Protein 1KF6 (pdb70)

Sequence (2138 aa):
MQTFQADLAIVGAGGAGLRAAIAAAQANPNAKIALISKVYPMRSHTVAAEGGSAAVAQDHDSFEYHFHDTVAGGDWLCEQDVVDYFVHHCPTEMTQLELWGCPWSRRPDGSVNVRRFGGMKIERTWFAADKTGFHMLHTLFQTSLQFPQIQRFDEHFVLDILVDDGHVRGLVAMNMMEGTLVQIRANAVVMATGGAGRVYRYNTNGGIVTGDGMGMALSHGVPLRDMEFVQYHPTGLPGSGILMTEGCRGEGGILVNKNGYRYLQDYGMGPETPLGEPKNKYMELGPRDKVSQAFWHEWRKGNTISTPRGDVVYLDLRHLGEKKLHERLPFICELAKAYVGVDPVKEPIPVRPTAHYTMGGIETDQNCETRIKGLFAVGECSSVGLHGANRLGSNSLAELVVFGRLAGEQATERAATAGNGNEAAIEAQAAGVEQRLKDLVNQDGGENWAKIRDEMGLAMEEGCGIYRTPELMQKTIDKLAELQERFKRVRITDTSSVFNTDLLYTIELGHGLNVAECMAHSAMARKESRGAHQRLDEGCTERDDVNFLKHTLAFRDADGTTRLEYSDVKITTLPPAAEMKNLKIEVVRYNPEVDTAPHSAFYEVPYDATTSLLDALGYIKDNLAPDLSYRWSCRMAICGSCGMMVNNVPKLACKTFLRDYTDGMKVEALANFPIERDLVVDMTHFIESLEAIKPYIIGNSRTADQGTNIQTPAQMAKYHQFSGCINCGLCYAACPQFGLNPEFIGPAAITLAHRYNEDSRDHGKKERMAQLNSQNGVWSCTFVGYCSEVCPKHVDPAAAIQQGKVESSKDFLIATLKPRTTKRKPYVRPMTSTWWKKLPFYRFYMLREGTAVPAVWFSIELIFGLFALKNGPEAWAGFVDFLQNPVIVIINLITLAAALLHTKTWFELAPKAANIIVKDEKMGPEPIIKSLWAVTVVATIVILFVALYWMINPNPKRSDEPVFWGLFGAGGMWSAIIAPVMILLVGILLPLGLFPGDALSYERVLAFAQSFIGRVFLFLMIVLPLWCGLHRMHHAMHDLKIHVPAGKWVFYGLAAILTVVTLIGVVTIMQTFQADLAIVGAGGAGLRAAIAAAQANPNAKIALISKVYPMRSHTVAAEGGSAAVAQDHDSFEYHFHDTVAGGDWLCEQDVVDYFVHHCPTEMTQLELWGCPWSRRPDGSVNVRRFGGMKIERTWFAADKTGFHMLHTLFQTSLQFPQIQRFDEHFVLDILVDDGHVRGLVAMNMMEGTLVQIRANAVVMATGGAGRVYRYNTNGGIVTGDGMGMALSHGVPLRDMEFVQYHPTGLPGSGILMTEGCRGEGGILVNKNGYRYLQDYGMGPETPLGEPKNKYMELGPRDKVSQAFWHEWRKGNTISTPRGDVVYLDLRHLGEKKLHERLPFICELAKAYVGVDPVKEPIPVRPTAHYTMGGIETDQNCETRIKGLFAVGECSSVGLHGANRLGSNSLAELVVFGRLAGEQATERAATAGNGNEAAIEAQAAGVEQRLKDLVNQDGGENWAKIRDEMGLAMEEGCGIYRTPELMQKTIDKLAELQERFKRVRITDTSSVFNTDLLYTIELGHGLNVAECMAHSAMARKESRGAHQRLDEGCTERDDVNFLKHTLAFRDADGTTRLEYSDVKITTLPPAAEMKNLKIEVVRYNPEVDTAPHSAFYEVPYDATTSLLDALGYIKDNLAPDLSYRWSCRMAICGSCGMMVNNVPKLACKTFLRDYTDGMKVEALANFPIERDLVVDMTHFIESLEAIKPYIIGNSRTADQGTNIQTPAQMAKYHQFSGCINCGLCYAACPQFGLNPEFIGPAAITLAHRYNEDSRDHGKKERMAQLNSQNGVWSCTFVGYCSEVCPKHVDPAAAIQQGKVESSKDFLIATLKPRTTKRKPYVRPMTSTWWKKLPFYRFYMLREGTAVPAVWFSIELIFGLFALKNGPEAWAGFVDFLQNPVIVIINLITLAAALLHTKTWFELAPKAANIIVKDEKMGPEPIIKSLWAVTVVATIVILFVALYWMINPNPKRSDEPVFWGLFGAGGMWSAIIAPVMILLVGILLPLGLFPGDALSYERVLAFAQSFIGRVFLFLMIVLPLWCGLHRMHHAMHDLKIHVPAGKWVFYGLAAILTVVTLIGVVTI

Radius of gyration: 45.22 Å; Cα contacts (8 Å, |Δi|>4): 4590; chains: 8; bounding box: 90×139×108 Å

CATH classification: 3.50.50.60 (+3 more: 3.90.700.10, 1.20.58.100, 4.10.80.40)

B-factor: mean 55.62, std 19.73, range [17.72, 115.69]

Secondary structure (DSSP, 8-state):
-EEEE-SEEEE--SHHHHHHHHHHHHH-TT--EEEEESS-GGGSGGGG--S-EE---STT--HHHHHHHHHHHTTT-S-HHHHHHHHHHHHHHHHHHHHTT----B-TTSSBP-B--TT-SS--EE-STT-HHHHHHHHHHHHHTT-TTEEEEETEEEEEEEEETTEEEEEEEEETTTTEEEEEE-S-EEE-----GGGSSSBSS-TT-S-HHHHHHHTTT--EESTT-EEEEEEE-TTT--B--THHHHTT-EEE-TT---GGGGTTT-S---SS---TTSGGGS-HHHHHHHHHHHHHHT-SBP-TT--BEEEE-GGG-HHHHHHH-HHHHHHHHHHH---TTTSPEEEEEEEEEE--EEE--TTSB-SSBTEEE-GGGEE-SSSTTSPPTTHHHHHHHHHHHHHHHHHHHHHHS-----HHHHHHHHHHHHHHHHHHHH----B-HHHHHHHHHHHHHHHSSSSB-HHHHHHHHHHHHHHHHHHTTB-------SS-HHHHHHHHHHHHHHHHHHHHHHHHH--S-BTTB-B-STT-SS--TTT--EEEEEEE-TTS-EEEEEEEPP-SS----/---EEEEEEEEE--TTT-SS-EEEEEEEEE-TT-BHHHHHHHIIIII-TT-------SSSSS---EEEETTEEEEGGG-BGGG-TT-EEEE--TTS-EEETTEE--HHHHHHHHHT--S--S----GGG-PPP--HHHHHTTGGGG------HHHHH-HHHHH-TTS--HHHHHHHHHHHT-TT---THHHHHHHHSTTTGGG-----HHHHH-TT---HHHHHHHHHHHHHHHHHHHHT---/------B-----TTGGGSSHHHHHHHHHHHTHHHHHHHHHHHHHHHHHHHTHHHHHHHHHHHHTSSHHHHHHHHHHHHHHHHHHHHHHHGGGG---BSSSSB--SHHHHHHHHHHHHHHHHHHHHHHH--/---SSPPPPSHHHHHHHHHHHHHHHHHTHHHHIIIIIIIGGGT-SSTTTTSHHHHHHHHTSHHHHHHHHHHHHHHHHHHHHHHHHHHHHTT---TTHHHHHHHHHHHHHHHHHHHHS--/---EE-S-EEE--SHHHHHHHHHHHHH-TT--B--EESS-GGGSGGGG--S-EE---SSSS-HHHHHHHHHHHHTT-S-HHHHHHHHHSHHHHHHHHHHTT----B-TTSSBPEE--TT-SS--EE-BTBTTTHHHHHHHHHHGGG-TTB--EESB---EEEE-SSBEEEEEEEETTTTEEEEEE-S-EEE-----GGGSSSBSS-TT-S-HHHHHHHHTTPPEESTT-EEEEEEE-TTT--B--THHHHTT-EEE-TTS--GGGGGTS-SPPPSS---TTSGGGS-HHHHHHHHHHHHHHT-SEEETTEEEEEEE-TTS-HHHHHHHSHHHHHHHHHHS---TTTSPEEEEEEEEEE--EE---TTSB-SSBTEEE-GGG---S-STTSPPTT-HHHHHHHHHHHHHHHHHHHHHT-----HHHHHHHHHHHHHHHHHHHH---SB-HHHHHHHHHHHHHHHSSSSB-HHHHHHHHHHHHHHHHHHTTB-------SS-HHHHHHHHHHHHHHHHHHHHHHHHH--S-BTTB-B-STTTSS--TTT--EEEEEEE-TTS-EEEEEEE---SS----/---EEEEEEEEE--TTT-SS-EEEEEEEEE-TT-BHHHHHHHIIIII-TT-------SSSSS---EEEETTEEEEGGG-BGGG-TT-EEEEE-SSS-EEETTEE--HHHHHHHHHT--S--S----GGG------HHHHTTTTGGGG-----HHHHH-HHHHH-TT---HHHHHHHHHHHTSTT---SHHHHHHHTBTTSGGG-----HHHHH-TT---HHHHHHHHHHHHHHHHHHHHSS--/------B-----TTSTTSSHHHHHHHHHHHTHHHHHHHHHHHHHHHHHHHTHHHHHHHHHHHHTSHHHHHHHHHHHHHHHHHHHHHHHHGGGG---EETTEE--SHHHHHHHHHHHHHHHHHHHHHHHT-/---SS--B--HHHHHHHHHHHHHHHHHTHHHHHHIIIIIGGGT-SSTTTT-HHHHHHHHTSHHHHHHHHHHHHHHHHHHHHHHHHHHHHTT---TTHHHHHHHHHHHHHHHHHHHHHH-

Foldseek 3Di:
DAEAEFAEEEEAQALLSLLLLVLLCVLPVVTAYEYEYQAAQLVAFLQPFFFFAFADDDPVDDLVLQLVLQCVLQQNLFQSVLSSLLRVCLVVLVVVLVVLPQQWPPDVVRHFDFDDFLLRPDTGGIGDQRRRSSRSSCSSVVSSVPRPSYDYLHSWAWQAWFADPLFTFWTWTASQQQLDIYTYTHRAYEYAQAACQLLAQAAQTDPRRLLNSQLRCLVVFFWKWPQQQFDKAFWAAFPNNHDQDLVLPSLQWAWAWQVRDLQLQVQPQDDDDDSVDDDACHRSNNNRLSSQVSQVVCVVVVGFDQDPRGTFIWTARQVNDDVRCCRRPVPSQVCQCPPVNDGSNPDTGTTGIGGYAGQIAGEAESLQHTSRQNYGYFARRHPNRRRNSHRRPNHRSSRSNSNSSSNSNVSSVSSVPPDDDDPVSRVVSVVVSVVVLVLLQPQAQPDALVVLSNQSNVLCPQASASEHELVSLVVNLVSLVVSLVVLSNDHQPDPDRRNSVSSVVSSSSNSNSLSVNLNSVQLSPQQAATHSRAYDDDSHRHHDCPPPSWMWIWHADPVRDIDIDTGHHNDDPQDRD/DDFDKAWAWFFWDDVVPDPDTDIDIDIGGFDQQDFQVNRQVVCCVPPNVVADAFDDDLPPQQQRAWWAWVRATAGRSVHGPVVARVYIYIAAQALFDDDTGNDGDCVLLVVLLVQQPLDAPDQPDDPVVPDDDADPVLCVQQVLLVSDNSNCSLCSQDVLCSVPVLQSDLNSLSSSLSQVSHPRHDCNVSRLVQCLDCSHLVSDPLPQVSCVHRPSNSSSSVSSVVSVVVNVVVVVVVVPPPD/DDPDDDDDDDDDPCNLVPDVVSVVVVLLVVLVVLVVVVVVLVVQCVVLVVVDPVSNVVSVVVPPVVVVVVSVVVNVVSVVSNLVVVLQPPQVVDFDDDPNDGDDDVVSSVVSVVVVVVVVVVVCCVVPVD/DDDPDDDDDPVVVLVVLLVVLVVCCVPPVVVVCCVPVPCLVVVVDPDCCPPPVNLVVQLLDPVNLVVVLSNQQSPLSNVLVVVLVVCVVVVNDDVVSVCVSVVVSVVVSVVSNDPSVHD/DEEAEFAEEEEALALLSLLQQVLQCVQPVPGQYEREYQAAQLPAFLQQFFFFAFADDDPVDDLVLVLVLLCVLLLLLFLSVLSSLLNVQLNVLVVVLVVLPQQWDPDVVRHHDFDDFLLRPDTGGTGRFRRHSSSRSVSSVVSSPPRPSYDYLHSKAWLAWFADPLFTFFTWIASLFQLHIYTYGYRAYEAAQAAQLLLALAEATDPSRNLLVQLRCQLVWFWKWPQQQFDKFFWAAFPNNHDDDLVLVQQLWAKAFPVRDRQLCVQPQDDDDDSHDDDACHRSRNNRLSSQVSQVVCVVVVRFDDDPRGTWIWRAQLPGDCVVCVRRPPVVQCCQCPPVVDGNNRDTGTTHMGRYAGQIAGEAESQQATRRQNYGYFASRYHNRRNNSHRRPSHRSSRSNSNSSSNNNVSSVSGVPVDDDDPVRSVVRVVVSVVVLVCLQVQAAPDQLVVLSNLSNVLCCQASHQEHELVSLVVSLVSLVVSQVNLSRHHQPDPDRGSRVSSVVSSSSNSNSLSSNVNSVQLSPQQAAGNSRAYDDPPHRHHDCPPPSWMWIWHQPPVRDIDIDTGHNHDDPDDSD/DDFDWAWAKFWWDDPVPDPDIDIDIDIATFDPQAFQVNRLVVCCPPPNVVADADDDDLPPQQQGQWWAKPNATARRSPHGPVPQNVYIYTAELALFPDNTGRDGDCVLLVCLQVQQPQDADDQPDDPVPDDDDADVVQLVQQVLLVRDSSNCSLCSQDPLCSVPVLQSDLNSLSSLLSQVSRPRHDCNVSRLVVQLDCSHLVSDPLPQCSCVHDPSNSSSSVSSVVSVVVSVVVVVCVVVPVD/DDPDDDDDDDDDPCNLVPDPVSVVVVLLVVLVVLVVVVVVLVVQQVVLVVVDDVSNVVSVVVCPDVVNVVSVVVNVVSVVSNLLVCLQVVVVVDFDADPHRGDDSVVSSVVSVVVVVVVVVVVVCVVPPD/DDDPPDDDDPVCVLVVLLVQLCVCCVPPVPVVCCVVVPCVVVVVDPDCCPPPVNLVVQLLDPVVLVVQLCNPQSNLSNVLVVVLVVCVVVVHDDPPSVCVRVVVSVVVSVVSVCVSVPD

Solvent-accessible surface area: 79675 Å² total; per-residue (Å²): 76,120,54,63,125,13,64,1,0,0,8,11,2,11,2,5,0,0,3,0,0,0,4,0,1,94,52,46,88,142,5,68,0,0,3,0,12,34,20,21,0,1,13,12,49,18,2,10,33,4,12,4,0,0,0,21,50,36,154,108,17,38,69,91,108,0,8,77,33,3,0,39,27,0,31,29,0,0,25,0,40,4,0,63,68,0,0,84,66,0,28,55,3,0,11,33,1,0,14,26,0,0,5,0,26,21,86,123,98,0,30,15,45,10,45,86,16,24,36,3,143,21,46,1,0,8,22,1,26,2,41,0,0,1,9,0,0,11,6,0,2,10,1,5,32,65,27,123,24,20,94,40,16,35,12,21,3,8,19,14,1,0,25,39,142,46,18,0,21,0,0,0,0,16,34,14,26,35,23,69,28,10,1,0,26,5,46,0,0,0,2,10,36,21,0,0,7,64,2,5,105,55,2,9,4,0,7,29,7,18,2,10,0,0,1,6,1,1,79,43,45,2,0,0,16,6,0,2,0,10,2,17,18,9,0,0,0,2,34,37,0,3,22,0,4,41,7,0,6,40,27,5,3,18,3,17,4,114,107,49,82,18,3,0,51,85,46,76,7,21,109,85,18,87,85,55,120,54,129,27,126,81,2,8,24,9,74,62,39,102,3,4,18,0,26,66,55,3,106,147,128,37,27,14,32,94,33,142,71,27,49,0,4,61,0,14,0,112,65,18,32,90,177,68,0,106,128,96,1,52,13,0,11,83,5,0,110,19,27,15,56,24,43,0,47,143,75,27,0,11,0,30,9,1,0,34,16,4,8,0,0,0,22,7,64,102,53,0,19,12,134,12,110,0,0,1,0,0,2,31,0,6,9,3,5,1,13,8,0,16,22,19,12,10,0,16,13,0,4,15,0,2,2,0,77,16,0,0,53,36,0,23,105,40,19,87,112,23,49,158,33,91,107,76,29,7,80,62,60,0,54,23,6,56,97,124,24,106,78,27,56,112,38,109,39,70,47,53,23,0,87,0,74,46,42,5,5,82,8,0,46,86,1,2,7,31,39,3,37,45,137,60,0,76,105,2,17,81,54,0,53,82,0,30,84,35,31,138,103,2,122,7,74,11,104,20,16,1,8,12,4,4,13,6,32,1,22,18,8,14,24,2,0,25,0,0,14,0,2,0,56,1,0,34,26,0,103,1,5,0,6,11,0,43,6,80,35,172,74,10,71,131,77,39,44,136,88,28,41,58,1,1,5,0,28,54,53,120,99,34,57,20,131,46,96,80,34,128,15,106,55,66,101,31,86,37,121,162,156,93,112,80,13,122,1,34,0,15,22,2,35,8,67,118,25,118,34,31,89,49,22,104,26,94,2,36,12,46,64,49,17,7,0,18,77,0,0,20,78,0,4,19,62,80,14,46,52,0,0,9,28,52,3,7,36,6,6,1,3,2,12,6,11,2,13,0,64,109,50,4,60,3,0,4,75,2,14,0,96,97,33,81,152,36,6,74,0,32,0,5,21,49,6,42,4,0,3,2,7,0,5,37,13,63,32,3,16,39,0,4,62,25,0,75,0,24,20,34,62,46,107,84,67,20,131,111,28,22,12,105,0,40,39,39,74,17,15,64,0,78,66,0,12,10,18,3,4,14,1,3,14,1,6,0,16,4,6,4,17,30,33,87,85,1,0,0,2,5,1,0,0,9,0,7,8,2,31,36,2,51,5,14,110,0,78,164,80,0,9,50,17,5,6,7,84,46,0,0,10,14,21,27,20,11,15,14,10,30,111,18,22,17,37,122,3,28,3,5,0,0,4,20,7,4,8,41,33,1,25,104,33,33,109,112,30,36,96,131,40,224,184,83,101,74,87,65,67,105,65,118,42,72,45,45,15,42,106,139,44,93,63,27,110,94,4,28,105,18,22,36,10,4,82,25,33,18,70,6,1,53,2,12,15,117,4,14,52,14,7,70,94,18,74,151,34,21,58,44,13,28,95,67,0,91,81,89,90,16,15,100,62,0,88,100,2,34,60,15,13,81,38,9,0,95,3,28,0,76,37,31,8,45,34,42,18,73,41,68,186,76,123,61,55,20,41,98,63,41,38,151,62,26,87,53,76,7,79,88,20,34,108,77,32,44,89,83,18,24,158,189,184,21,76,130,54,13,109,88,6,68,8,13,45,32,45,35,68,28,24,55,0,0,62,48,8,0,30,22,7,12,2,19,3,52,10,26,0,15,25,13,5,85,47,101,45,77,72,107,1,20,23,34,120,73,34,33,65,78,10,74,41,166,127,0,58,66,41,28,44,51,2,0,8,31,5,1,34,6,2,6,12,9,34,38,40,25,36,92,2,55,92,80,121,34,55,18,8,67,149,72,26,14,23,81,0,47,108,28,26,39,48,0,58,31,1,13,73,45,114,104,103,66,64,134,2,53,1,0,0,4,10,2,13,1,5,0,0,6,0,0,0,5,0,2,100,52,46,89,138,8,66,0,0,2,0,11,38,22,26,0,0,12,10,48,16,1,9,30,7,15,5,0,0,0,19,44,48,140,117,11,37,80,90,117,0,8,81,28,2,0,39,31,0,28,40,0,0,20,0,37,6,0,61,58,0,1,81,73,0,33,46,3,0,13,29,1,0,17,25,1,1,5,0,26,22,65,116,95,0,29,9,51,10,52,97,18,23,26,4,161,29,40,1,0,14,16,1,29,12,41,0,0,1,7,0,0,11,8,0,2,6,1,3,33,69,25,120,28,14,79,31,15,38,15,18,6,9,12,32,0,1,22,38,144,48,23,0,16,0,0,0,1,22,29,13,20,42,20,72,27,11,9,1,34,5,40,0,0,0,1,6,37,21,0,0,1,66,0,4,120,54,3,9,5,0,14,33,10,14,0,10,0,0,2,6,1,2,76,47,51,1,0,1,17,7,1,0,1,8,2,13,14,9,1,0,1,1,36,30,2,4,26,0,7,48,18,0,4,45,42,3,1,20,2,14,4,118,105,56,85,21,2,0,53,75,45,64,5,20,115,90,11,83,94,53,126,45,124,30,110,76,2,4,34,13,62,58,48,93,3,3,30,0,15,79,33,1,116,141,119,38,29,16,39,93,28,148,57,30,50,0,3,48,0,10,1,127,71,32,41,89,179,122,3,107,117,79,1,48,15,0,12,64,5,0,118,14,18,11,57,20,41,1,61,146,82,20,0,7,0,54,10,2,0,30,10,2,11,2,0,0,31,8,60,82,43,0,19,14,118,18,99,0,1,0,0,0,3,31,0,3,13,3,7,2,14,6,0,12,27,15,7,8,0,14,16,0,4,14,0,2,1,0,90,9,0,0,57,35,0,23,91,48,14,82,119,16,50,146,35,85,93,77,18,10,84,61,56,3,63,35,17,71,98,103,10,112,74,7,50,92,42,98,20,68,51,47,24,0,97,0,84,52,46,6,3,76,8,0,44,89,0,1,4,26,29,5,35,41,128,58,0,77,121,3,17,87,56,0,58,68,0,24,120,56,30,145,116,1,97,6,89,11,94,25,24,0,8,9,5,6,12,6,31,1,7,15,4,6,25,0,0,28,0,0,11,0,3,0,50,0,0,33,28,0,104,0,4,0,10,14,0,46,6,88,41,168,68,7,63,124,85,36,38,135,86,28,39,45,1,0,4,0,14,43,43,117,105,29,80,26,100,47,71,75,40,129,12,93,58,81,89,41,86,32,135,155,161,90,117,82,11,127,3,28,1,13,26,0,30,6,53,118,26,120,42,33,93,55,20,105,31,89,2,40,18,45,69,38,15,7,0,17,82,1,2,23,78,3,3,17,67,80,11,41,52,0,0,6,31,52,2,7,40,9,7,2,3,5,16,7,10,2,12,1,64,56,44,3,62,5,0,4,54,3,13,0,81,96,33,80,146,34,7,74,0,40,0,4,21,40,8,38,1,1,2,2,7,1,8,30,14,62,36,0,12,51,0,2,66,29,0,77,0,19,19,43,57,50,108,79,67,28,134,102,29,24,14,111,0,41,34,30,60,11,11,52,0,73,64,2,12,6,11,2,1,10,1,1,7,0,6,0,15,2,8,8,16,32,32,83,116,1,0,0,1,3,0,0,0,7,0,6,12,3,34,44,1,62,5,11,112,0,82,149,89,0,20,34,13,7,5,4,93,37,0,0,12,14,18,32,16,14,14,12,10,26,112,20,14,14,27,115,0,29,2,2,6,0,3,14,12,6,6,42,49,3,24,109,33,36,94,105,34,33,73,142,89,145,195,82,121,62,106,60,61,108,72,109,46,83,48,64,15,51,98,114,20,86,70,19,125,136,6,31,97,24,20,39,7,4,84,23,28,15,61,6,1,59,2,14,13,122,2,10,66,16,8,91,103,20,81,162,24,19,60,41,15,27,97,66,0,89,68,97,85,23,27,101,68,1,85,95,2,30,60,15,11,82,52,9,0,93,21,27,0,75,39,33,8,50,35,46,24,76,43,78,190,74,138,56,68,26,51,117,56,45,44,159,62,32,94,48,77,6,77,88,20,33,109,78,29,44,103,64,24,19,157,201,171,34,60,111,104,20,92,81,4,72,12,12,45,44,54,38,74,31,25,55,0,0,65,43,8,0,18,20,8,12,2,13,3,45,11,23,0,26,26,16,4,90,43,104,45,49,75,99,6,20,18,108,120,76,31,44,63,78,1,80,39,164,112,0,50,64,34,23,53,58,2,0,5,42,5,1,39,6,2,6,11,10,33,39,43,24,42,100,3,57,106,79,98,39,66,19,9,87,139,71,25,16,24,78,0,42,105,29,24,30,42,0,51,36,1,9,76,64,32

GO terms:
  GO:0008177 succinate dehydrogenase (quinone) activity (F, EXP)
  GO:0005515 protein binding (F, IPI)
  GO:0071949 FAD binding (F, IDA)
  GO:0005829 cytosol (C, IDA)
  GO:0045283 fumarate reductase complex (C, IDA)
  GO:0009055 electron transfer activity (F, IDA)
  GO:0009061 anaerobic respiration (P, EXP)
  GO:0044780 bacterial-type flagellum assembly (P, IMP)
  GO:0009061 anaerobic respiration (P, IMP)
  GO:0006974 DNA damage response (P, IEP)
  GO:0016020 membrane (C, IDA)
  GO:0016020 membrane (C, HDA)

Nearest PDB structures (foldseek):
  3cir-assembly1_D  TM=9.948E-01  e=7.910E-15  Escherichia coli
  2b76-assembly2_P  TM=9.884E-01  e=6.385E-14  Escherichia coli
  2wdr-assembly1_D  TM=6.406E-01  e=7.909E-02  Escherichia coli
  2ws3-assembly3_D  TM=6.128E-01  e=4.884E-02  Escherichia coli
  2wu5-assembly1_H  TM=5.519E-01  e=5.436E-02  Escherichia coli

InterPro domains:
  IPR003952 Fumarate reductase/succinate dehydrogenase, FAD-binding site [PS00504] (43-52)
  IPR003953 FAD-dependent oxidoreductase 2, FAD-binding domain [PF00890] (7-397)
  IPR005884 Fumarate reductase, flavoprotein subunit [TIGR01176] (3-582)
  IPR014006 Succinate dehydrogenase/fumarate reductase, flavoprotein subunit [TIGR01812] (7-581)
  IPR015939 Fumarate reductase/succinate dehydrogenase flavoprotein-like, C-terminal [PF02910] (453-581)
  IPR027477 Succinate dehydrogenase/fumarate reductase flavoprotein, catalytic domain superfamily [G3DSA:3.90.700.10] (237-366)
  IPR027477 Succinate dehydrogenase/fumarate reductase flavoprotein, catalytic domain superfamily [SSF56425] (227-358)
  IPR030664 FAD-dependent oxidoreductase SdhA/FrdA/AprA [PTHR11632] (5-575)
  IPR036188 FAD/NAD(P)-binding domain superfamily [G3DSA:3.50.50.60] (7-409)
  IPR036188 FAD/NAD(P)-binding domain superfamily [SSF51905] (2-415)
  IPR037099 Fumarate reductase/succinate dehydrogenase flavoprotein-like, C-terminal domain superfamily [SSF46977] (444-590)

Organism: Escherichia coli (strain K12) (NCBI:txid83333)

Structure (mmCIF, N/CA/C/O backbone):
data_1KF6
#
_entry.id   1KF6
#
_cell.length_a   96.505
_cell.length_b   137.836
_cell.length_c   273.451
_cell.angle_alpha   90.00
_cell.angle_beta   90.00
_cell.angle_gamma   90.00
#
_symmetry.space_group_name_H-M   'P 21 21 21'
#
loop_
_entity.id
_entity.type
_entity.pdbx_description
1 polymer 'FUMARATE REDUCTASE FLAVOPROTEIN'
2 polymer 'FUMARATE REDUCTASE IRON-SULFUR PROTEIN'
3 polymer 'FUMARATE REDUCTASE 15 KDA HYDROPHOBIC PROTEIN'
4 polymer 'FUMARATE REDUCTASE 13 KDA HYDROPHOBIC PROTEIN'
5 non-polymer 'POTASSIUM ION'
6 non-polymer 'OXALOACETATE ION'
7 non-polymer 'ACETATE ION'
8 non-polymer 'FLAVIN-ADENINE DINUCLEOTIDE'
9 non-polymer 'PENTAETHYLENE GLYCOL'
10 non-polymer 'FE2/S2 (INORGANIC) CLUSTER'
11 non-polymer 'FE3-S4 CLUSTER'
12 non-polymer 'IRON/SULFUR CLUSTER'
13 non-polymer '2-HEPTYL-4-HYDROXY QUINOLINE N-OXIDE'
14 non-polymer 'O-DODECANYL OCTAETHYLENE GLYCOL'
15 water water
#
loop_
_atom_site.group_PDB
_atom_site.id
_atom_site.type_symbol
_atom_site.label_atom_id
_atom_site.label_alt_id
_atom_site.label_comp_id
_atom_site.label_asym_id
_atom_site.label_entity_id
_atom_site.label_seq_id
_atom_site.pdbx_PDB_ins_code
_atom_site.Cartn_x
_atom_site.Cartn_y
_atom_site.Cartn_z
_atom_site.occupancy
_atom_site.B_iso_or_equiv
_atom_site.auth_seq_id
_atom_site.auth_comp_id
_atom_site.auth_asym_id
_atom_site.auth_atom_id
_atom_site.pdbx_PDB_model_num
ATOM 1 N N . MET A 1 1 ? -6.157 -0.445 -15.320 1.00 50.65 0 MET A N 1
ATOM 2 C CA . MET A 1 1 ? -4.884 0.261 -15.608 1.00 48.71 0 MET A CA 1
ATOM 3 C C . MET A 1 1 ? -3.688 -0.658 -15.673 1.00 46.89 0 MET A C 1
ATOM 4 O O . MET A 1 1 ? -3.446 -1.454 -14.795 1.00 44.34 0 MET A O 1
ATOM 9 N N . GLN A 1 2 ? -2.885 -0.472 -16.670 1.00 49.65 1 GLN A N 1
ATOM 10 C CA . GLN A 1 2 ? -1.640 -1.222 -16.772 1.00 51.12 1 GLN A CA 1
ATOM 11 C C . GLN A 1 2 ? -0.731 -0.683 -15.677 1.00 49.64 1 GLN A C 1
ATOM 12 O O . GLN A 1 2 ? -0.762 0.481 -15.373 1.00 50.62 1 GLN A O 1
ATOM 18 N N . THR A 1 3 ? 0.056 -1.516 -15.060 1.00 48.44 2 THR A N 1
ATOM 19 C CA . THR A 1 3 ? 0.927 -1.046 -13.991 1.00 46.46 2 THR A CA 1
ATOM 20 C C . THR A 1 3 ? 2.389 -1.143 -14.398 1.00 45.48 2 THR A C 1
ATOM 21 O O . THR A 1 3 ? 2.708 -1.901 -15.302 1.00 48.32 2 THR A O 1
ATOM 25 N N . PHE A 1 4 ? 3.254 -0.346 -13.771 1.00 42.92 3 PHE A N 1
ATOM 26 C CA . PHE A 1 4 ? 4.677 -0.380 -14.079 1.00 42.81 3 PHE A CA 1
ATOM 27 C C . PHE A 1 4 ? 5.420 -0.280 -12.760 1.00 43.20 3 PHE A C 1
ATOM 28 O O . PHE A 1 4 ? 5.021 0.453 -11.854 1.00 40.46 3 PHE A O 1
ATOM 36 N N . GLN A 1 5 ? 6.502 -1.035 -12.649 1.00 45.74 4 GLN A N 1
ATOM 37 C CA . GLN A 1 5 ? 7.286 -1.010 -11.429 1.00 47.50 4 GLN A CA 1
ATOM 38 C C . GLN A 1 5 ? 8.519 -0.164 -11.646 1.00 45.22 4 GLN A C 1
ATOM 39 O O . GLN A 1 5 ? 9.175 -0.275 -12.682 1.00 46.71 4 GLN A O 1
ATOM 45 N N . ALA A 1 6 ? 8.823 0.676 -10.662 1.00 38.72 5 ALA A N 1
ATOM 46 C CA . ALA A 1 6 ? 9.998 1.498 -10.732 1.00 36.77 5 ALA A CA 1
ATOM 47 C C . ALA A 1 6 ? 10.502 1.704 -9.339 1.00 39.52 5 ALA A C 1
ATOM 48 O O . ALA A 1 6 ? 9.709 1.660 -8.400 1.00 41.81 5 ALA A O 1
ATOM 50 N N . ASP A 1 7 ? 11.795 1.960 -9.177 1.00 43.67 6 ASP A N 1
ATOM 51 C CA . ASP A 1 7 ? 12.319 2.254 -7.862 1.00 45.21 6 ASP A CA 1
ATOM 52 C C . ASP A 1 7 ? 11.892 3.670 -7.516 1.00 44.14 6 ASP A C 1
ATOM 53 O O . ASP A 1 7 ? 11.498 3.921 -6.412 1.00 45.27 6 ASP A O 1
ATOM 58 N N . LEU A 1 8 ? 11.954 4.591 -8.463 1.00 43.18 7 LEU A N 1
ATOM 59 C CA . LEU A 1 8 ? 11.493 5.956 -8.208 1.00 41.01 7 LEU A CA 1
ATOM 60 C C . LEU A 1 8 ? 10.915 6.595 -9.446 1.00 39.43 7 LEU A C 1
ATOM 61 O O . LEU A 1 8 ? 11.404 6.350 -10.539 1.00 42.87 7 LEU A O 1
ATOM 66 N N . ALA A 1 9 ? 9.849 7.368 -9.241 1.00 32.23 8 ALA A N 1
ATOM 67 C CA . ALA A 1 9 ? 9.175 8.055 -10.310 1.00 31.12 8 ALA A CA 1
ATOM 68 C C . ALA A 1 9 ? 9.422 9.570 -10.233 1.00 31.44 8 ALA A C 1
ATOM 69 O O . ALA A 1 9 ? 9.169 10.189 -9.190 1.00 33.01 8 ALA A O 1
ATOM 71 N N . ILE A 1 10 ? 9.913 10.157 -11.317 1.00 27.47 9 ILE A N 1
ATOM 72 C CA . ILE A 1 10 ? 10.157 11.610 -11.347 1.00 29.24 9 ILE A CA 1
ATOM 73 C C . ILE A 1 10 ? 9.142 12.323 -12.255 1.00 27.78 9 ILE A C 1
ATOM 74 O O . ILE A 1 10 ? 9.052 12.039 -13.471 1.00 29.03 9 ILE A O 1
ATOM 79 N N . VAL A 1 11 ? 8.325 13.198 -11.673 1.00 25.06 10 VAL A N 1
ATOM 80 C CA . VAL A 1 11 ? 7.335 13.901 -12.501 1.00 25.49 10 VAL A CA 1
ATOM 81 C C . VAL A 1 11 ? 7.928 15.247 -12.954 1.00 25.53 10 VAL A C 1
ATOM 82 O O . VAL A 1 11 ? 8.096 16.190 -12.159 1.00 24.84 10 VAL A O 1
ATOM 86 N N . GLY A 1 12 ? 8.338 15.319 -14.203 1.00 22.79 11 GLY A N 1
ATOM 87 C CA . GLY A 1 12 ? 8.920 16.551 -14.712 1.00 24.33 11 GLY A CA 1
ATOM 88 C C . GLY A 1 12 ? 10.338 16.350 -15.248 1.00 25.69 11 GLY A C 1
ATOM 89 O O . GLY A 1 12 ? 11.219 15.865 -14.501 1.00 25.67 11 GLY A O 1
ATOM 90 N N . ALA A 1 13 ? 10.572 16.725 -16.510 1.00 24.81 12 ALA A N 1
ATOM 91 C CA . ALA A 1 13 ? 11.883 16.566 -17.101 1.00 23.97 12 ALA A CA 1
ATOM 92 C C . ALA A 1 13 ? 12.527 17.903 -17.537 1.00 25.80 12 ALA A C 1
ATOM 93 O O . ALA A 1 13 ? 13.087 18.058 -18.624 1.00 31.40 12 ALA A O 1
ATOM 95 N N . GLY A 1 14 ? 12.428 18.910 -16.721 1.00 21.60 13 GLY A N 1
ATOM 96 C CA . GLY A 1 14 ? 13.092 20.163 -16.980 1.00 19.23 13 GLY A CA 1
ATOM 97 C C . GLY A 1 14 ? 14.487 20.044 -16.294 1.00 20.90 13 GLY A C 1
ATOM 98 O O . GLY A 1 14 ? 14.996 18.959 -16.067 1.00 19.40 13 GLY A O 1
ATOM 99 N N . GLY A 1 15 ? 15.124 21.154 -15.956 1.00 22.18 14 GLY A N 1
ATOM 100 C CA . GLY A 1 15 ? 16.426 21.108 -15.363 1.00 20.18 14 GLY A CA 1
ATOM 101 C C . GLY A 1 15 ? 16.432 20.156 -14.200 1.00 23.27 14 GLY A C 1
ATOM 102 O O . GLY A 1 15 ? 17.211 19.225 -14.178 1.00 23.94 14 GLY A O 1
ATOM 103 N N . ALA A 1 16 ? 15.626 20.458 -13.193 1.00 24.83 15 ALA A N 1
ATOM 104 C CA . ALA A 1 16 ? 15.524 19.736 -11.987 1.00 21.27 15 ALA A CA 1
ATOM 105 C C . ALA A 1 16 ? 15.225 18.230 -12.140 1.00 25.66 15 ALA A C 1
ATOM 106 O O . ALA A 1 16 ? 15.959 17.386 -11.599 1.00 23.34 15 ALA A O 1
ATOM 108 N N . GLY A 1 17 ? 14.155 17.879 -12.836 1.00 29.66 16 GLY A N 1
ATOM 109 C CA . GLY A 1 17 ? 13.783 16.490 -13.030 1.00 28.58 16 GLY A CA 1
ATOM 110 C C . GLY A 1 17 ? 14.901 15.668 -13.663 1.00 31.10 16 GLY A C 1
ATOM 111 O O . GLY A 1 17 ? 15.215 14.536 -13.231 1.00 32.57 16 GLY A O 1
ATOM 112 N N . LEU A 1 18 ? 15.493 16.203 -14.719 1.00 30.26 17 LEU A N 1
ATOM 113 C CA . LEU A 1 18 ? 16.590 15.550 -15.413 1.00 30.46 17 LEU A CA 1
ATOM 114 C C . LEU A 1 18 ? 17.822 15.400 -14.499 1.00 30.43 17 LEU A C 1
ATOM 115 O O . LEU A 1 18 ? 18.346 14.272 -14.403 1.00 32.84 17 LEU A O 1
ATOM 120 N N . ARG A 1 19 ? 18.213 16.471 -13.796 1.00 23.27 18 ARG A N 1
ATOM 121 C CA . ARG A 1 19 ? 19.369 16.357 -12.900 1.00 25.37 18 ARG A CA 1
ATOM 122 C C . ARG A 1 19 ? 19.083 15.332 -11.827 1.00 27.74 18 ARG A C 1
ATOM 123 O O . ARG A 1 19 ? 20.018 14.634 -11.367 1.00 27.79 18 ARG A O 1
ATOM 131 N N . ALA A 1 20 ? 17.798 15.219 -11.462 1.00 29.68 19 ALA A N 1
ATOM 132 C CA . ALA A 1 20 ? 17.404 14.274 -10.422 1.00 32.07 19 ALA A CA 1
ATOM 133 C C . ALA A 1 20 ? 17.478 12.850 -10.935 1.00 33.34 19 ALA A C 1
ATOM 134 O O . ALA A 1 20 ? 17.968 11.956 -10.231 1.00 33.02 19 ALA A O 1
ATOM 136 N N . ALA A 1 21 ? 17.023 12.677 -12.182 1.00 33.90 20 ALA A N 1
ATOM 137 C CA . ALA A 1 21 ? 17.045 11.364 -12.851 1.00 34.98 20 ALA A CA 1
ATOM 138 C C . ALA A 1 21 ? 18.466 10.816 -12.989 1.00 36.39 20 ALA A C 1
ATOM 139 O O . ALA A 1 21 ? 18.735 9.656 -12.764 1.00 37.07 20 ALA A O 1
ATOM 141 N N . ILE A 1 22 ? 19.383 11.683 -13.376 1.00 36.58 21 ILE A N 1
ATOM 142 C CA . ILE A 1 22 ? 20.771 11.282 -13.542 1.00 32.76 21 ILE A CA 1
ATOM 143 C C . ILE A 1 22 ? 21.392 10.948 -12.197 1.00 33.43 21 ILE A C 1
ATOM 144 O O . ILE A 1 22 ? 22.066 9.941 -12.061 1.00 37.30 21 ILE A O 1
ATOM 149 N N . ALA A 1 23 ? 21.169 11.777 -11.186 1.00 32.50 22 ALA A N 1
ATOM 150 C CA . ALA A 1 23 ? 21.731 11.493 -9.872 1.00 29.07 22 ALA A CA 1
ATOM 151 C C . ALA A 1 23 ? 21.276 10.109 -9.419 1.00 32.46 22 ALA A C 1
ATOM 152 O O . ALA A 1 23 ? 22.046 9.358 -8.915 1.00 36.00 22 ALA A O 1
ATOM 154 N N . ALA A 1 24 ? 19.990 9.810 -9.602 1.00 37.69 23 ALA A N 1
ATOM 155 C CA . ALA A 1 24 ? 19.390 8.567 -9.198 1.00 39.00 23 ALA A CA 1
ATOM 156 C C . ALA A 1 24 ? 19.979 7.391 -9.986 1.00 40.15 23 ALA A C 1
ATOM 157 O O . ALA A 1 24 ? 20.203 6.331 -9.412 1.00 39.85 23 ALA A O 1
ATOM 159 N N . ALA A 1 25 ? 20.278 7.586 -11.264 1.00 40.92 24 ALA A N 1
ATOM 160 C CA . ALA A 1 25 ? 20.874 6.522 -12.079 1.00 41.81 24 ALA A CA 1
ATOM 161 C C . ALA A 1 25 ? 22.330 6.298 -11.716 1.00 42.39 24 ALA A C 1
ATOM 162 O O . ALA A 1 25 ? 22.862 5.209 -11.878 1.00 45.04 24 ALA A O 1
ATOM 164 N N . GLN A 1 26 ? 22.987 7.330 -11.240 1.00 44.33 25 GLN A N 1
ATOM 165 C CA . GLN A 1 26 ? 24.374 7.201 -10.861 1.00 46.89 25 GLN A CA 1
ATOM 166 C C . GLN A 1 26 ? 24.482 6.694 -9.428 1.00 47.75 25 GLN A C 1
ATOM 167 O O . GLN A 1 26 ? 25.445 6.040 -9.073 1.00 52.56 25 GLN A O 1
ATOM 173 N N . ALA A 1 27 ? 23.495 6.966 -8.601 1.00 45.21 26 ALA A N 1
ATOM 174 C CA . ALA A 1 27 ? 23.520 6.529 -7.216 1.00 45.53 26 ALA A CA 1
ATOM 175 C C . ALA A 1 27 ? 23.168 5.037 -7.148 1.00 51.40 26 ALA A C 1
ATOM 176 O O . ALA A 1 27 ? 23.675 4.338 -6.296 1.00 54.42 26 ALA A O 1
ATOM 178 N N . ASN A 1 28 ? 22.322 4.547 -8.046 1.00 52.65 27 ASN A N 1
ATOM 179 C CA . ASN A 1 28 ? 21.970 3.140 -8.059 1.00 50.99 27 ASN A CA 1
ATOM 180 C C . ASN A 1 28 ? 21.856 2.653 -9.490 1.00 50.75 27 ASN A C 1
ATOM 181 O O . ASN A 1 28 ? 20.775 2.699 -10.078 1.00 50.61 27 ASN A O 1
ATOM 186 N N . PRO A 1 29 ? 22.963 2.128 -10.037 1.00 49.07 28 PRO A N 1
ATOM 187 C CA . PRO A 1 29 ? 23.068 1.620 -11.396 1.00 47.88 28 PRO A CA 1
ATOM 188 C C . PRO A 1 29 ? 22.067 0.575 -11.749 1.00 49.09 28 PRO A C 1
ATOM 189 O O . PRO A 1 29 ? 21.820 0.373 -12.926 1.00 48.55 28 PRO A O 1
ATOM 193 N N . ASN A 1 30 ? 21.474 -0.058 -10.743 1.00 52.85 29 ASN A N 1
ATOM 194 C CA . ASN A 1 30 ? 20.488 -1.101 -11.017 1.00 57.55 29 ASN A CA 1
ATOM 195 C C . ASN A 1 30 ? 19.058 -0.625 -10.941 1.00 56.23 29 ASN A C 1
ATOM 196 O O . ASN A 1 30 ? 18.137 -1.356 -11.291 1.00 57.50 29 ASN A O 1
ATOM 201 N N . ALA A 1 31 ? 18.875 0.608 -10.490 1.00 54.15 30 ALA A N 1
ATOM 202 C CA . ALA A 1 31 ? 17.544 1.181 -10.351 1.00 51.69 30 ALA A CA 1
ATOM 203 C C . ALA A 1 31 ? 16.785 1.271 -11.659 1.00 49.01 30 ALA A C 1
ATOM 204 O O . ALA A 1 31 ? 17.352 1.254 -12.750 1.00 47.98 30 ALA A O 1
ATOM 206 N N . LYS A 1 32 ? 15.474 1.313 -11.538 1.00 47.76 31 LYS A N 1
ATOM 207 C CA . LYS A 1 32 ? 14.596 1.417 -12.697 1.00 50.57 31 LYS A CA 1
ATOM 208 C C . LYS A 1 32 ? 13.869 2.735 -12.424 1.00 47.23 31 LYS A C 1
ATOM 209 O O . LYS A 1 32 ? 12.989 2.777 -11.565 1.00 46.37 31 LYS A O 1
ATOM 215 N N . ILE A 1 33 ? 14.271 3.803 -13.128 1.00 41.81 32 ILE A N 1
ATOM 216 C CA . ILE A 1 33 ? 13.719 5.129 -12.896 1.00 35.99 32 ILE A CA 1
ATOM 217 C C . ILE A 1 33 ? 12.698 5.554 -13.906 1.00 36.97 32 ILE A C 1
ATOM 218 O O . ILE A 1 33 ? 12.965 5.550 -15.111 1.00 39.42 32 ILE A O 1
ATOM 223 N N . ALA A 1 34 ? 11.525 5.950 -13.454 1.00 38.11 33 ALA A N 1
ATOM 224 C CA . ALA A 1 34 ? 10.467 6.380 -14.393 1.00 39.91 33 ALA A CA 1
ATOM 225 C C . ALA A 1 34 ? 10.427 7.890 -14.552 1.00 40.15 33 ALA A C 1
ATOM 226 O O . ALA A 1 34 ? 9.919 8.572 -13.660 1.00 45.25 33 ALA A O 1
ATOM 228 N N . LEU A 1 35 ? 10.964 8.428 -15.651 1.00 37.58 34 LEU A N 1
ATOM 229 C CA . LEU A 1 35 ? 10.964 9.887 -15.848 1.00 30.99 34 LEU A CA 1
ATOM 230 C C . LEU A 1 35 ? 9.739 10.269 -16.660 1.00 31.92 34 LEU A C 1
ATOM 231 O O . LEU A 1 35 ? 9.601 9.902 -17.838 1.00 32.76 34 LEU A O 1
ATOM 236 N N . ILE A 1 36 ? 8.836 11.032 -16.062 1.00 31.34 35 ILE A N 1
ATOM 237 C CA . ILE A 1 36 ? 7.602 11.412 -16.778 1.00 31.99 35 ILE A CA 1
ATOM 238 C C . ILE A 1 36 ? 7.492 12.917 -17.118 1.00 31.77 35 ILE A C 1
ATOM 239 O O . ILE A 1 36 ? 7.988 13.749 -16.374 1.00 31.75 35 ILE A O 1
ATOM 244 N N . SER A 1 37 ? 6.870 13.245 -18.242 1.00 30.02 36 SER A N 1
ATOM 245 C CA . SER A 1 37 ? 6.683 14.613 -18.646 1.00 33.32 36 SER A CA 1
ATOM 246 C C . SER A 1 37 ? 5.589 14.729 -19.694 1.00 33.57 36 SER A C 1
ATOM 247 O O . SER A 1 37 ? 5.499 13.861 -20.577 1.00 33.12 36 SER A O 1
ATOM 250 N N . LYS A 1 38 ? 4.780 15.788 -19.628 1.00 31.78 37 LYS A N 1
ATOM 251 C CA . LYS A 1 38 ? 3.677 15.937 -20.600 1.00 29.51 37 LYS A CA 1
ATOM 252 C C . LYS A 1 38 ? 4.137 16.515 -21.922 1.00 28.77 37 LYS A C 1
ATOM 253 O O . LYS A 1 38 ? 3.364 16.638 -22.878 1.00 31.61 37 LYS A O 1
ATOM 259 N N . VAL A 1 39 ? 5.415 16.877 -21.994 1.00 27.19 38 VAL A N 1
ATOM 260 C CA . VAL A 1 39 ? 5.994 17.386 -23.229 1.00 24.14 38 VAL A CA 1
ATOM 261 C C . VAL A 1 39 ? 7.311 16.666 -23.314 1.00 26.22 38 VAL A C 1
ATOM 262 O O . VAL A 1 39 ? 7.747 16.150 -22.278 1.00 25.63 38 VAL A O 1
ATOM 266 N N . TYR A 1 40 ? 7.936 16.608 -24.500 1.00 29.75 39 TYR A N 1
ATOM 267 C CA . TYR A 1 40 ? 9.262 15.947 -24.554 1.00 29.32 39 TYR A CA 1
ATOM 268 C C . TYR A 1 40 ? 10.158 16.794 -23.676 1.00 30.36 39 TYR A C 1
ATOM 269 O O . TYR A 1 40 ? 10.020 17.999 -23.627 1.00 35.71 39 TYR A O 1
ATOM 278 N N . PRO A 1 41 ? 11.065 16.183 -22.940 1.00 27.53 40 PRO A N 1
ATOM 279 C CA . PRO A 1 41 ? 11.950 16.923 -22.048 1.00 27.15 40 PRO A CA 1
ATOM 280 C C . PRO A 1 41 ? 12.480 18.269 -22.564 1.00 24.97 40 PRO A C 1
ATOM 281 O O . PRO A 1 41 ? 12.378 19.287 -21.866 1.00 25.78 40 PRO A O 1
ATOM 285 N N . MET A 1 42 ? 13.000 18.314 -23.775 1.00 24.04 41 MET A N 1
ATOM 286 C CA . MET A 1 42 ? 13.574 19.564 -24.247 1.00 29.36 41 MET A CA 1
ATOM 287 C C . MET A 1 42 ? 12.596 20.745 -24.474 1.00 29.20 41 MET A C 1
ATOM 288 O O . MET A 1 42 ? 13.017 21.809 -24.892 1.00 25.39 41 MET A O 1
ATOM 293 N N . ARG A 1 43 ? 11.303 20.546 -24.236 1.00 28.25 42 ARG A N 1
ATOM 294 C CA . ARG A 1 43 ? 10.325 21.601 -24.419 1.00 28.00 42 ARG A CA 1
ATOM 295 C C . ARG A 1 43 ? 9.963 22.204 -23.055 1.00 25.67 42 ARG A C 1
ATOM 296 O O . ARG A 1 43 ? 9.110 23.071 -22.949 1.00 28.41 42 ARG A O 1
ATOM 304 N N . SER A 1 44 ? 10.580 21.733 -21.986 1.00 25.68 43 SER A N 1
ATOM 305 C CA . SER A 1 44 ? 10.284 22.250 -20.635 1.00 23.24 43 SER A CA 1
ATOM 306 C C . SER A 1 44 ? 10.656 23.704 -20.566 1.00 23.70 43 SER A C 1
ATOM 307 O O . SER A 1 44 ? 11.443 24.158 -21.378 1.00 25.89 43 SER A O 1
ATOM 310 N N . HIS A 1 45 ? 10.118 24.466 -19.633 1.00 22.50 44 HIS A N 1
ATOM 311 C CA . HIS A 1 45 ? 10.399 25.882 -19.598 1.00 20.56 44 HIS A CA 1
ATOM 312 C C . HIS A 1 45 ? 11.871 26.293 -19.347 1.00 24.64 44 HIS A C 1
ATOM 313 O O . HIS A 1 45 ? 12.246 27.448 -19.629 1.00 24.72 44 HIS A O 1
ATOM 320 N N . THR A 1 46 ? 12.694 25.390 -18.813 1.00 22.61 45 THR A N 1
ATOM 321 C CA . THR A 1 46 ? 14.072 25.703 -18.578 1.00 25.14 45 THR A CA 1
ATOM 322 C C . THR A 1 46 ? 14.795 26.183 -19.885 1.00 24.56 45 THR A C 1
ATOM 323 O O . THR A 1 46 ? 15.761 26.983 -19.852 1.00 23.87 45 THR A O 1
ATOM 327 N N . VAL A 1 47 ? 14.314 25.707 -21.014 1.00 23.13 46 VAL A N 1
ATOM 328 C CA . VAL A 1 47 ? 14.850 25.978 -22.300 1.00 25.07 46 VAL A CA 1
ATOM 329 C C . VAL A 1 47 ? 14.849 27.453 -22.614 1.00 25.12 46 VAL A C 1
ATOM 330 O O . VAL A 1 47 ? 15.667 27.989 -23.357 1.00 31.77 46 VAL A O 1
ATOM 334 N N . ALA A 1 48 ? 13.960 28.154 -22.022 1.00 17.78 47 ALA A N 1
ATOM 335 C CA . ALA A 1 48 ? 13.816 29.598 -22.230 1.00 17.76 47 ALA A CA 1
ATOM 336 C C . ALA A 1 48 ? 14.700 30.543 -21.415 1.00 17.89 47 ALA A C 1
ATOM 337 O O . ALA A 1 48 ? 14.709 31.712 -21.746 1.00 17.76 47 ALA A O 1
ATOM 339 N N . ALA A 1 49 ? 15.355 30.073 -20.334 1.00 17.72 48 ALA A N 1
ATOM 340 C CA . ALA A 1 49 ? 16.156 30.998 -19.556 1.00 22.91 48 ALA A CA 1
ATOM 341 C C . ALA A 1 49 ? 17.312 31.623 -20.325 1.00 28.29 48 ALA A C 1
ATOM 342 O O . ALA A 1 49 ? 18.060 30.945 -21.055 1.00 27.35 48 ALA A O 1
ATOM 344 N N . GLU A 1 50 ? 17.502 32.928 -20.172 1.00 39.08 49 GLU A N 1
ATOM 345 C CA . GLU A 1 50 ? 18.556 33.561 -20.978 1.00 45.57 49 GLU A CA 1
ATOM 346 C C . GLU A 1 50 ? 19.747 34.177 -20.271 1.00 40.13 49 GLU A C 1
ATOM 347 O O . GLU A 1 50 ? 20.821 34.225 -20.832 1.00 44.12 49 GLU A O 1
ATOM 353 N N . GLY A 1 51 ? 19.590 34.609 -19.050 1.00 31.96 50 GLY A N 1
ATOM 354 C CA . GLY A 1 51 ? 20.665 35.236 -18.313 1.00 30.64 50 GLY A CA 1
ATOM 355 C C . GLY A 1 51 ? 21.815 34.378 -17.827 1.00 29.52 50 GLY A C 1
ATOM 356 O O . GLY A 1 51 ? 22.965 34.612 -18.188 1.00 31.21 50 GLY A O 1
ATOM 357 N N . GLY A 1 52 ? 21.546 33.372 -17.030 1.00 30.49 51 GLY A N 1
ATOM 358 C CA . GLY A 1 52 ? 22.594 32.500 -16.565 1.00 27.99 51 GLY A CA 1
ATOM 359 C C . GLY A 1 52 ? 22.312 31.794 -15.250 1.00 27.48 51 GLY A C 1
ATOM 360 O O . GLY A 1 52 ? 21.184 31.815 -14.712 1.00 28.66 51 GLY A O 1
ATOM 361 N N . SER A 1 53 ? 23.363 31.184 -14.726 1.00 24.07 52 SER A N 1
ATOM 362 C CA . SER A 1 53 ? 23.243 30.405 -13.498 1.00 24.10 52 SER A CA 1
ATOM 363 C C . SER A 1 53 ? 24.454 30.650 -12.568 1.00 23.94 52 SER A C 1
ATOM 364 O O . SER A 1 53 ? 25.588 30.444 -12.963 1.00 28.03 52 SER A O 1
ATOM 367 N N . ALA A 1 54 ? 24.186 31.072 -11.352 1.00 20.91 53 ALA A N 1
ATOM 368 C CA . ALA A 1 54 ? 25.148 31.415 -10.316 1.00 25.73 53 ALA A CA 1
ATOM 369 C C . ALA A 1 54 ? 26.022 30.336 -9.665 1.00 27.79 53 ALA A C 1
ATOM 370 O O . ALA A 1 54 ? 25.592 29.250 -9.355 1.00 33.40 53 ALA A O 1
ATOM 372 N N . ALA A 1 55 ? 27.268 30.680 -9.436 1.00 29.68 54 ALA A N 1
ATOM 373 C CA . ALA A 1 55 ? 28.247 29.800 -8.789 1.00 33.58 54 ALA A CA 1
ATOM 374 C C . ALA A 1 55 ? 29.564 30.542 -8.538 1.00 31.77 54 ALA A C 1
ATOM 375 O O . ALA A 1 55 ? 30.157 31.068 -9.500 1.00 33.96 54 ALA A O 1
ATOM 377 N N . VAL A 1 56 ? 29.993 30.609 -7.275 1.00 27.67 55 VAL A N 1
ATOM 378 C CA . VAL A 1 56 ? 31.259 31.277 -6.911 1.00 23.52 55 VAL A CA 1
ATOM 379 C C . VAL A 1 56 ? 32.344 30.742 -7.816 1.00 27.23 55 VAL A C 1
ATOM 380 O O . VAL A 1 56 ? 32.479 29.525 -7.946 1.00 27.70 55 VAL A O 1
ATOM 384 N N . ALA A 1 57 ? 33.104 31.633 -8.462 1.00 28.41 56 ALA A N 1
ATOM 385 C CA . ALA A 1 57 ? 34.123 31.206 -9.391 1.00 29.98 56 ALA A CA 1
ATOM 386 C C . ALA A 1 57 ? 35.355 32.100 -9.349 1.00 33.39 56 ALA A C 1
ATOM 387 O O . ALA A 1 57 ? 36.456 31.599 -9.450 1.00 34.51 56 ALA A O 1
ATOM 389 N N . GLN A 1 58 ? 35.192 33.409 -9.246 1.00 34.12 57 GLN A N 1
ATOM 390 C CA . GLN A 1 58 ? 36.365 34.284 -9.214 1.00 32.90 57 GLN A CA 1
ATOM 391 C C . GLN A 1 58 ? 37.135 34.168 -7.886 1.00 34.43 57 GLN A C 1
ATOM 392 O O . GLN A 1 58 ? 36.573 33.924 -6.797 1.00 37.16 57 GLN A O 1
ATOM 398 N N . ASP A 1 59 ? 38.427 34.417 -7.938 1.00 36.45 58 ASP A N 1
ATOM 399 C CA . ASP A 1 59 ? 39.273 34.354 -6.747 1.00 32.60 58 ASP A CA 1
ATOM 400 C C . ASP A 1 59 ? 38.843 35.328 -5.642 1.00 33.42 58 ASP A C 1
ATOM 401 O O . ASP A 1 59 ? 38.926 34.970 -4.475 1.00 35.48 58 ASP A O 1
ATOM 406 N N . HIS A 1 60 ? 38.381 36.548 -5.975 1.00 30.09 59 HIS A N 1
ATOM 407 C CA . HIS A 1 60 ? 38.049 37.501 -4.952 1.00 27.80 59 HIS A CA 1
ATOM 408 C C . HIS A 1 60 ? 36.627 37.333 -4.352 1.00 34.12 59 HIS A C 1
ATOM 409 O O . HIS A 1 60 ? 36.164 38.151 -3.529 1.00 29.85 59 HIS A O 1
ATOM 416 N N . ASP A 1 61 ? 35.983 36.214 -4.700 1.00 35.31 60 ASP A N 1
ATOM 417 C CA . ASP A 1 61 ? 34.638 35.963 -4.250 1.00 34.97 60 ASP A CA 1
ATOM 418 C C . ASP A 1 61 ? 34.699 35.045 -3.037 1.00 33.91 60 ASP A C 1
ATOM 419 O O . ASP A 1 61 ? 35.760 34.570 -2.666 1.00 35.61 60 ASP A O 1
ATOM 424 N N . SER A 1 62 ? 33.545 34.768 -2.457 1.00 33.78 61 SER A N 1
ATOM 425 C CA . SER A 1 62 ? 33.462 33.850 -1.334 1.00 32.24 61 SER A CA 1
ATOM 426 C C . SER A 1 62 ? 32.070 33.211 -1.236 1.00 30.24 61 SER A C 1
ATOM 427 O O . SER A 1 62 ? 31.080 33.850 -1.539 1.00 30.37 61 SER A O 1
ATOM 430 N N . PHE A 1 63 ? 31.994 31.990 -0.774 1.00 28.89 62 PHE A N 1
ATOM 431 C CA . PHE A 1 63 ? 30.712 31.383 -0.510 1.00 33.10 62 PHE A CA 1
ATOM 432 C C . PHE A 1 63 ? 29.868 32.270 0.433 1.00 31.97 62 PHE A C 1
ATOM 433 O O . PHE A 1 63 ? 28.657 32.382 0.304 1.00 33.57 62 PHE A O 1
ATOM 441 N N . GLU A 1 64 ? 30.523 32.972 1.332 1.00 29.96 63 GLU A N 1
ATOM 442 C CA . GLU A 1 64 ? 29.828 33.885 2.245 1.00 31.90 63 GLU A CA 1
ATOM 443 C C . GLU A 1 64 ? 29.187 35.090 1.529 1.00 32.68 63 GLU A C 1
ATOM 444 O O . GLU A 1 64 ? 28.172 35.586 1.983 1.00 36.26 63 GLU A O 1
ATOM 450 N N . TYR A 1 65 ? 29.760 35.563 0.428 1.00 28.27 64 TYR A N 1
ATOM 451 C CA . TYR A 1 65 ? 29.188 36.695 -0.248 1.00 28.99 64 TYR A CA 1
ATOM 452 C C . TYR A 1 65 ? 27.941 36.279 -1.034 1.00 29.50 64 TYR A C 1
ATOM 453 O O . TYR A 1 65 ? 26.994 37.053 -1.161 1.00 29.45 64 TYR A O 1
ATOM 462 N N . HIS A 1 66 ? 27.938 35.061 -1.557 1.00 28.94 65 HIS A N 1
ATOM 463 C CA . HIS A 1 66 ? 26.801 34.555 -2.317 1.00 26.63 65 HIS A CA 1
ATOM 464 C C . HIS A 1 66 ? 25.726 34.249 -1.275 1.00 28.23 65 HIS A C 1
ATOM 465 O O . HIS A 1 66 ? 24.539 34.388 -1.532 1.00 28.87 65 HIS A O 1
ATOM 472 N N . PHE A 1 67 ? 26.176 33.841 -0.100 1.00 27.60 66 PHE A N 1
ATOM 473 C CA . PHE A 1 67 ? 25.275 33.465 1.002 1.00 30.57 66 PHE A CA 1
ATOM 474 C C . PHE A 1 67 ? 24.487 34.707 1.438 1.00 33.27 66 PHE A C 1
ATOM 475 O O . PHE A 1 67 ? 23.277 34.684 1.611 1.00 33.54 66 PHE A O 1
ATOM 483 N N . HIS A 1 68 ? 25.226 35.794 1.568 1.00 32.92 67 HIS A N 1
ATOM 484 C CA . HIS A 1 68 ? 24.657 37.042 2.036 1.00 33.00 67 HIS A CA 1
ATOM 485 C C . HIS A 1 68 ? 23.775 37.694 0.995 1.00 34.74 67 HIS A C 1
ATOM 486 O O . HIS A 1 68 ? 22.793 38.316 1.292 1.00 35.90 67 HIS A O 1
ATOM 493 N N . ASP A 1 69 ? 24.155 37.558 -0.254 1.00 33.89 68 ASP A N 1
ATOM 494 C CA . ASP A 1 69 ? 23.372 38.098 -1.325 1.00 32.74 68 ASP A CA 1
ATOM 495 C C . ASP A 1 69 ? 21.990 37.461 -1.339 1.00 33.59 68 ASP A C 1
ATOM 496 O O . ASP A 1 69 ? 21.010 38.184 -1.492 1.00 36.26 68 ASP A O 1
ATOM 501 N N . THR A 1 70 ? 21.953 36.126 -1.232 1.00 29.64 69 THR A N 1
ATOM 502 C CA . THR A 1 70 ? 20.747 35.358 -1.268 1.00 26.43 69 THR A CA 1
ATOM 503 C C . THR A 1 70 ? 19.843 35.699 -0.073 1.00 28.21 69 THR A C 1
ATOM 504 O O . THR A 1 70 ? 18.672 35.965 -0.255 1.00 26.64 69 THR A O 1
ATOM 508 N N . VAL A 1 71 ? 20.381 35.689 1.142 1.00 30.01 70 VAL A N 1
ATOM 509 C CA . VAL A 1 71 ? 19.632 35.989 2.325 1.00 29.60 70 VAL A CA 1
ATOM 510 C C . VAL A 1 71 ? 19.082 37.417 2.297 1.00 32.59 70 VAL A C 1
ATOM 511 O O . VAL A 1 71 ? 17.922 37.636 2.691 1.00 35.82 70 VAL A O 1
ATOM 515 N N . ALA A 1 72 ? 19.883 38.399 1.914 1.00 30.07 71 ALA A N 1
ATOM 516 C CA . ALA A 1 72 ? 19.385 39.788 1.901 1.00 28.93 71 ALA A CA 1
ATOM 517 C C . ALA A 1 72 ? 18.374 39.970 0.754 1.00 32.10 71 ALA A C 1
ATOM 518 O O . ALA A 1 72 ? 17.382 40.657 0.896 1.00 33.91 71 ALA A O 1
ATOM 520 N N . GLY A 1 73 ? 18.618 39.317 -0.369 1.00 34.76 72 GLY A N 1
ATOM 521 C CA . GLY A 1 73 ? 17.718 39.409 -1.480 1.00 36.11 72 GLY A CA 1
ATOM 522 C C . GLY A 1 73 ? 16.370 38.800 -1.153 1.00 38.22 72 GLY A C 1
ATOM 523 O O . GLY A 1 73 ? 15.364 39.136 -1.766 1.00 44.26 72 GLY A O 1
ATOM 524 N N . GLY A 1 74 ? 16.327 37.901 -0.202 1.00 34.10 73 GLY A N 1
ATOM 525 C CA . GLY A 1 74 ? 15.091 37.267 0.134 1.00 30.06 73 GLY A CA 1
ATOM 526 C C . GLY A 1 74 ? 14.417 37.927 1.303 1.00 32.46 73 GLY A C 1
ATOM 527 O O . GLY A 1 74 ? 13.449 37.391 1.832 1.00 30.19 73 GLY A O 1
ATOM 528 N N . ASP A 1 75 ? 14.942 39.079 1.718 1.00 34.67 74 ASP A N 1
ATOM 529 C CA . ASP A 1 75 ? 14.404 39.828 2.834 1.00 33.51 74 ASP A CA 1
ATOM 530 C C . ASP A 1 75 ? 14.266 38.965 4.069 1.00 34.20 74 ASP A C 1
ATOM 531 O O . ASP A 1 75 ? 13.255 39.035 4.763 1.00 34.78 74 ASP A O 1
ATOM 536 N N . TRP A 1 76 ? 15.304 38.170 4.364 1.00 34.77 75 TRP A N 1
ATOM 537 C CA . TRP A 1 76 ? 15.373 37.348 5.569 1.00 33.86 75 TRP A CA 1
ATOM 538 C C . TRP A 1 76 ? 14.321 36.271 5.761 1.00 33.70 75 TRP A C 1
ATOM 539 O O . TRP A 1 76 ? 14.028 35.838 6.882 1.00 34.78 75 TRP A O 1
ATOM 550 N N . LEU A 1 77 ? 13.750 35.778 4.691 1.00 30.56 76 LEU A N 1
ATOM 551 C CA . LEU A 1 77 ? 12.795 34.717 4.834 1.00 30.47 76 LEU A CA 1
ATOM 552 C C . LEU A 1 77 ? 13.410 33.448 4.300 1.00 29.27 76 LEU A C 1
ATOM 553 O O . LEU A 1 77 ? 12.720 32.478 4.121 1.00 29.86 76 LEU A O 1
ATOM 558 N N . CYS A 1 78 ? 14.705 33.459 4.043 1.00 28.57 77 CYS A N 1
ATOM 559 C CA . CYS A 1 78 ? 15.414 32.254 3.603 1.00 29.92 77 CYS A CA 1
ATOM 560 C C . CYS A 1 78 ? 15.836 31.327 4.754 1.00 29.51 77 CYS A C 1
ATOM 561 O O . CYS A 1 78 ? 16.256 31.820 5.831 1.00 27.70 77 CYS A O 1
ATOM 564 N N . GLU A 1 79 ? 15.695 30.022 4.530 1.00 29.27 78 GLU A N 1
ATOM 565 C CA . GLU A 1 79 ? 16.135 29.021 5.513 1.00 34.22 78 GLU A CA 1
ATOM 566 C C . GLU A 1 79 ? 17.662 28.978 5.424 1.00 34.11 78 GLU A C 1
ATOM 567 O O . GLU A 1 79 ? 18.274 28.304 4.560 1.00 30.33 78 GLU A O 1
ATOM 573 N N . GLN A 1 80 ? 18.298 29.750 6.302 1.00 35.35 79 GLN A N 1
ATOM 574 C CA . GLN A 1 80 ? 19.753 29.938 6.265 1.00 33.20 79 GLN A CA 1
ATOM 575 C C . GLN A 1 80 ? 20.591 28.649 6.224 1.00 36.23 79 GLN A C 1
ATOM 576 O O . GLN A 1 80 ? 21.693 28.634 5.645 1.00 35.68 79 GLN A O 1
ATOM 582 N N . ASP A 1 81 ? 20.069 27.542 6.726 1.00 38.05 80 ASP A N 1
ATOM 583 C CA . ASP A 1 81 ? 20.865 26.335 6.581 1.00 40.02 80 ASP A CA 1
ATOM 584 C C . ASP A 1 81 ? 20.826 25.802 5.133 1.00 37.78 80 ASP A C 1
ATOM 585 O O . ASP A 1 81 ? 21.787 25.215 4.639 1.00 42.25 80 ASP A O 1
ATOM 590 N N . VAL A 1 82 ? 19.713 26.016 4.434 1.00 32.19 81 VAL A N 1
ATOM 591 C CA . VAL A 1 82 ? 19.551 25.549 3.059 1.00 22.58 81 VAL A CA 1
ATOM 592 C C . VAL A 1 82 ? 20.415 26.445 2.168 1.00 23.77 81 VAL A C 1
ATOM 593 O O . VAL A 1 82 ? 21.086 25.949 1.253 1.00 17.94 81 VAL A O 1
ATOM 597 N N . VAL A 1 83 ? 20.370 27.767 2.418 1.00 22.51 82 VAL A N 1
ATOM 598 C CA . VAL A 1 83 ? 21.146 28.678 1.596 1.00 22.52 82 VAL A CA 1
ATOM 599 C C . VAL A 1 83 ? 22.639 28.307 1.613 1.00 24.63 82 VAL A C 1
ATOM 600 O O . VAL A 1 83 ? 23.330 28.300 0.601 1.00 19.21 82 VAL A O 1
ATOM 604 N N . ASP A 1 84 ? 23.132 27.968 2.794 1.00 33.06 83 ASP A N 1
ATOM 605 C CA . ASP A 1 84 ? 24.514 27.587 2.982 1.00 35.49 83 ASP A CA 1
ATOM 606 C C . ASP A 1 84 ? 24.880 26.364 2.170 1.00 36.31 83 ASP A C 1
ATOM 607 O O . ASP A 1 84 ? 25.911 26.334 1.482 1.00 37.54 83 ASP A O 1
ATOM 612 N N . TYR A 1 85 ? 24.036 25.351 2.258 1.00 31.40 84 TYR A N 1
ATOM 613 C CA . TYR A 1 85 ? 24.286 24.144 1.491 1.00 28.58 84 TYR A CA 1
ATOM 614 C C . TYR A 1 85 ? 24.298 24.454 -0.018 1.00 32.63 84 TYR A C 1
ATOM 615 O O . TYR A 1 85 ? 25.026 23.816 -0.802 1.00 35.51 84 TYR A O 1
ATOM 624 N N . PHE A 1 86 ? 23.462 25.436 -0.424 1.00 33.23 85 PHE A N 1
ATOM 625 C CA . PHE A 1 86 ? 23.272 25.814 -1.807 1.00 28.04 85 PHE A CA 1
ATOM 626 C C . PHE A 1 86 ? 24.514 26.421 -2.427 1.00 30.92 85 PHE A C 1
ATOM 627 O O . PHE A 1 86 ? 25.027 25.992 -3.492 1.00 29.70 85 PHE A O 1
ATOM 635 N N . VAL A 1 87 ? 24.974 27.483 -1.781 1.00 31.50 86 VAL A N 1
ATOM 636 C CA . VAL A 1 87 ? 26.123 28.163 -2.322 1.00 30.70 86 VAL A CA 1
ATOM 637 C C . VAL A 1 87 ? 27.288 27.203 -2.399 1.00 34.23 86 VAL A C 1
ATOM 638 O O . VAL A 1 87 ? 28.003 27.167 -3.381 1.00 38.17 86 VAL A O 1
ATOM 642 N N . HIS A 1 88 ? 27.450 26.392 -1.372 1.00 37.29 87 HIS A N 1
ATOM 643 C CA . HIS A 1 88 ? 28.542 25.449 -1.325 1.00 36.57 87 HIS A CA 1
ATOM 644 C C . HIS A 1 88 ? 28.541 24.378 -2.412 1.00 37.15 87 HIS A C 1
ATOM 645 O O . HIS A 1 88 ? 29.614 23.890 -2.784 1.00 40.57 87 HIS A O 1
ATOM 652 N N . HIS A 1 89 ? 27.385 24.025 -2.969 1.00 33.79 88 HIS A N 1
ATOM 653 C CA . HIS A 1 89 ? 27.366 23.046 -4.053 1.00 26.38 88 HIS A CA 1
ATOM 654 C C . HIS A 1 89 ? 27.123 23.609 -5.445 1.00 27.86 88 HIS A C 1
ATOM 655 O O . HIS A 1 89 ? 27.083 22.841 -6.388 1.00 31.45 88 HIS A O 1
ATOM 662 N N . CYS A 1 90 ? 27.016 24.931 -5.629 1.00 27.80 89 CYS A N 1
ATOM 663 C CA . CYS A 1 90 ? 26.839 25.472 -6.973 1.00 27.14 89 CYS A CA 1
ATOM 664 C C . CYS A 1 90 ? 28.021 25.220 -7.892 1.00 27.52 89 CYS A C 1
ATOM 665 O O . CYS A 1 90 ? 27.864 24.732 -9.030 1.00 28.94 89 CYS A O 1
ATOM 668 N N . PRO A 1 91 ? 29.225 25.565 -7.443 1.00 26.46 90 PRO A N 1
ATOM 669 C CA . PRO A 1 91 ? 30.430 25.363 -8.269 1.00 26.56 90 PRO A CA 1
ATOM 670 C C . PRO A 1 91 ? 30.524 23.939 -8.809 1.00 29.68 90 PRO A C 1
ATOM 671 O O . PRO A 1 91 ? 30.863 23.706 -9.985 1.00 24.48 90 PRO A O 1
ATOM 675 N N . THR A 1 92 ? 30.238 22.973 -7.924 1.00 28.67 91 THR A N 1
ATOM 676 C CA . THR A 1 92 ? 30.335 21.583 -8.299 1.00 30.90 91 THR A CA 1
ATOM 677 C C . THR A 1 92 ? 29.383 21.290 -9.437 1.00 33.88 91 THR A C 1
ATOM 678 O O . THR A 1 92 ? 29.730 20.642 -10.407 1.00 35.61 91 THR A O 1
ATOM 682 N N . GLU A 1 93 ? 28.155 21.768 -9.323 1.00 35.21 92 GLU A N 1
ATOM 683 C CA . GLU A 1 93 ? 27.150 21.499 -10.343 1.00 33.37 92 GLU A CA 1
ATOM 684 C C . GLU A 1 93 ? 27.323 22.271 -11.630 1.00 33.05 92 GLU A C 1
ATOM 685 O O . GLU A 1 93 ? 26.976 21.770 -12.682 1.00 36.63 92 GLU A O 1
ATOM 691 N N . MET A 1 94 ? 27.858 23.482 -11.581 1.00 32.73 93 MET A N 1
ATOM 692 C CA . MET A 1 94 ? 28.079 24.196 -12.846 1.00 31.12 93 MET A CA 1
ATOM 693 C C . MET A 1 94 ? 29.244 23.542 -13.595 1.00 27.58 93 MET A C 1
ATOM 694 O O . MET A 1 94 ? 29.223 23.330 -14.802 1.00 29.64 93 MET A O 1
ATOM 699 N N . THR A 1 95 ? 30.275 23.200 -12.863 1.00 27.37 94 THR A N 1
ATOM 700 C CA . THR A 1 95 ? 31.419 22.514 -13.421 1.00 29.32 94 THR A CA 1
ATOM 701 C C . THR A 1 95 ? 30.953 21.177 -14.027 1.00 29.35 94 THR A C 1
ATOM 702 O O . THR A 1 95 ? 31.266 20.855 -15.194 1.00 29.49 94 THR A O 1
ATOM 706 N N . GLN A 1 96 ? 30.199 20.398 -13.258 1.00 27.22 95 GLN A N 1
ATOM 707 C CA . GLN A 1 96 ? 29.721 19.124 -13.776 1.00 30.06 95 GLN A CA 1
ATOM 708 C C . GLN A 1 96 ? 28.939 19.258 -15.071 1.00 30.55 95 GLN A C 1
ATOM 709 O O . GLN A 1 96 ? 28.965 18.355 -15.912 1.00 32.70 95 GLN A O 1
ATOM 715 N N . LEU A 1 97 ? 28.187 20.346 -15.230 1.00 30.04 96 LEU A N 1
ATOM 716 C CA . LEU A 1 97 ? 27.429 20.541 -16.447 1.00 29.91 96 LEU A CA 1
ATOM 717 C C . LEU A 1 97 ? 28.424 20.724 -17.603 1.00 30.22 96 LEU A C 1
ATOM 718 O O . LEU A 1 97 ? 28.176 20.257 -18.725 1.00 29.24 96 LEU A O 1
ATOM 723 N N . GLU A 1 98 ? 29.505 21.450 -17.320 1.00 31.85 97 GLU A N 1
ATOM 724 C CA . GLU A 1 98 ? 30.586 21.714 -18.264 1.00 31.80 97 GLU A CA 1
ATOM 725 C C . GLU A 1 98 ? 31.200 20.370 -18.675 1.00 30.24 97 GLU A C 1
ATOM 726 O O . GLU A 1 98 ? 31.347 20.098 -19.832 1.00 28.90 97 GLU A O 1
ATOM 732 N N . LEU A 1 99 ? 31.489 19.507 -17.720 1.00 32.29 98 LEU A N 1
ATOM 733 C CA . LEU A 1 99 ? 31.986 18.174 -18.014 1.00 32.42 98 LEU A CA 1
ATOM 734 C C . LEU A 1 99 ? 31.045 17.446 -18.952 1.00 32.78 98 LEU A C 1
ATOM 735 O O . LEU A 1 99 ? 31.495 16.718 -19.837 1.00 36.50 98 LEU A O 1
ATOM 740 N N . TRP A 1 100 ? 29.738 17.628 -18.773 1.00 35.58 99 TRP A N 1
ATOM 741 C CA . TRP A 1 100 ? 28.759 16.963 -19.644 1.00 34.98 99 TRP A CA 1
ATOM 742 C C . TRP A 1 100 ? 28.595 17.669 -21.001 1.00 35.07 99 TRP A C 1
ATOM 743 O O . TRP A 1 100 ? 27.775 17.248 -21.828 1.00 39.11 99 TRP A O 1
ATOM 754 N N . GLY A 1 101 ? 29.369 18.724 -21.242 1.00 32.56 100 GLY A N 1
ATOM 755 C CA . GLY A 1 101 ? 29.318 19.364 -22.518 1.00 30.68 100 GLY A CA 1
ATOM 756 C C . GLY A 1 101 ? 28.759 20.748 -22.645 1.00 30.12 100 GLY A C 1
ATOM 757 O O . GLY A 1 101 ? 28.983 21.378 -23.645 1.00 29.04 100 GLY A O 1
ATOM 758 N N . CYS A 1 102 ? 27.985 21.207 -21.681 1.00 33.55 101 CYS A N 1
ATOM 759 C CA . CYS A 1 102 ? 27.362 22.512 -21.769 1.00 32.88 101 CYS A CA 1
ATOM 760 C C . CYS A 1 102 ? 28.379 23.538 -22.302 1.00 32.25 101 CYS A C 1
ATOM 761 O O . CYS A 1 102 ? 29.480 23.695 -21.791 1.00 36.20 101 CYS A O 1
ATOM 764 N N . PRO A 1 103 ? 28.019 24.248 -23.355 1.00 27.20 102 PRO A N 1
ATOM 765 C CA . PRO A 1 103 ? 28.937 25.242 -23.907 1.00 25.66 102 PRO A CA 1
ATOM 766 C C . PRO A 1 103 ? 28.835 26.602 -23.230 1.00 26.42 102 PRO A C 1
ATOM 767 O O . PRO A 1 103 ? 28.288 27.530 -23.840 1.00 25.94 102 PRO A O 1
ATOM 771 N N . TRP A 1 104 ? 29.413 26.732 -22.028 1.00 26.32 103 TRP A N 1
ATOM 772 C CA . TRP A 1 104 ? 29.400 28.030 -21.370 1.00 28.57 103 TRP A CA 1
ATOM 773 C C . TRP A 1 104 ? 30.332 28.952 -22.159 1.00 32.67 103 TRP A C 1
ATOM 774 O O . TRP A 1 104 ? 31.337 28.528 -22.746 1.00 31.59 103 TRP A O 1
ATOM 785 N N . SER A 1 105 ? 30.018 30.233 -22.156 1.00 35.07 104 SER A N 1
ATOM 786 C CA . SER A 1 105 ? 30.844 31.226 -22.807 1.00 32.87 104 SER A CA 1
ATOM 787 C C . SER A 1 105 ? 32.211 31.263 -22.138 1.00 34.39 104 SER A C 1
ATOM 788 O O . SER A 1 105 ? 32.347 30.976 -20.943 1.00 35.07 104 SER A O 1
ATOM 791 N N . ARG A 1 106 ? 33.259 31.597 -22.888 1.00 38.16 105 ARG A N 1
ATOM 792 C CA . ARG A 1 106 ? 34.590 31.562 -22.284 1.00 37.86 105 ARG A CA 1
ATOM 793 C C . ARG A 1 106 ? 35.400 32.839 -22.276 1.00 40.63 105 ARG A C 1
ATOM 794 O O . ARG A 1 106 ? 35.083 33.817 -22.937 1.00 40.76 105 ARG A O 1
ATOM 802 N N . ARG A 1 107 ? 36.468 32.814 -21.493 1.00 43.17 106 ARG A N 1
ATOM 803 C CA . ARG A 1 107 ? 37.449 33.903 -21.427 1.00 44.64 106 ARG A CA 1
ATOM 804 C C . ARG A 1 107 ? 38.482 33.506 -22.511 1.00 42.98 106 ARG A C 1
ATOM 805 O O . ARG A 1 107 ? 38.598 32.320 -22.814 1.00 42.95 106 ARG A O 1
ATOM 813 N N . PRO A 1 108 ? 39.247 34.450 -23.082 1.00 42.40 107 PRO A N 1
ATOM 814 C CA . PRO A 1 108 ? 40.202 34.005 -24.122 1.00 39.59 107 PRO A CA 1
ATOM 815 C C . PRO A 1 108 ? 41.097 32.846 -23.706 1.00 38.43 107 PRO A C 1
ATOM 816 O O . PRO A 1 108 ? 41.409 31.994 -24.525 1.00 37.76 107 PRO A O 1
ATOM 820 N N . ASP A 1 109 ? 41.428 32.710 -22.436 1.00 41.67 108 ASP A N 1
ATOM 821 C CA . ASP A 1 109 ? 42.267 31.619 -21.996 1.00 45.33 108 ASP A CA 1
ATOM 822 C C . ASP A 1 109 ? 41.533 30.293 -21.853 1.00 46.69 108 ASP A C 1
ATOM 823 O O . ASP A 1 109 ? 42.086 29.306 -21.356 1.00 50.17 108 ASP A O 1
ATOM 828 N N . GLY A 1 110 ? 40.270 30.230 -22.230 1.00 45.67 109 GLY A N 1
ATOM 829 C CA . GLY A 1 110 ? 39.538 28.971 -22.141 1.00 43.30 109 GLY A CA 1
ATOM 830 C C . GLY A 1 110 ? 38.840 28.665 -20.813 1.00 41.92 109 GLY A C 1
ATOM 831 O O . GLY A 1 110 ? 38.158 27.629 -20.678 1.00 42.82 109 GLY A O 1
ATOM 832 N N . SER A 1 111 ? 39.066 29.505 -19.807 1.00 37.22 110 SER A N 1
ATOM 833 C CA . SER A 1 111 ? 38.378 29.376 -18.533 1.00 33.54 110 SER A CA 1
ATOM 834 C C . SER A 1 111 ? 36.974 29.856 -18.856 1.00 31.82 110 SER A C 1
ATOM 835 O O . SER A 1 111 ? 36.798 30.539 -19.883 1.00 26.11 110 SER A O 1
ATOM 838 N N . VAL A 1 112 ? 35.996 29.518 -17.993 1.00 31.32 111 VAL A N 1
ATOM 839 C CA . VAL A 1 112 ? 34.618 29.979 -18.271 1.00 28.15 111 VAL A CA 1
ATOM 840 C C . VAL A 1 112 ? 34.516 31.404 -17.809 1.00 26.92 111 VAL A C 1
ATOM 841 O O . VAL A 1 112 ? 35.127 31.791 -16.806 1.00 26.82 111 VAL A O 1
ATOM 845 N N . ASN A 1 113 ? 33.760 32.199 -18.542 1.00 26.52 112 ASN A N 1
ATOM 846 C CA . ASN A 1 113 ? 33.540 33.603 -18.126 1.00 27.15 112 ASN A CA 1
ATOM 847 C C . ASN A 1 113 ? 32.364 33.702 -17.123 1.00 26.41 112 ASN A C 1
ATOM 848 O O . ASN A 1 113 ? 31.677 32.704 -16.867 1.00 28.64 112 ASN A O 1
ATOM 853 N N . VAL A 1 114 ? 32.133 34.868 -16.555 1.00 26.54 113 VAL A N 1
ATOM 854 C CA . VAL A 1 114 ? 30.998 35.086 -15.642 1.00 27.85 113 VAL A CA 1
ATOM 855 C C . VAL A 1 114 ? 30.584 36.544 -15.698 1.00 31.41 113 VAL A C 1
ATOM 856 O O . VAL A 1 114 ? 31.388 37.415 -15.912 1.00 35.01 113 VAL A O 1
ATOM 860 N N . ARG A 1 115 ? 29.300 36.815 -15.535 1.00 35.58 114 ARG A N 1
ATOM 861 C CA . ARG A 1 115 ? 28.813 38.187 -15.593 1.00 35.34 114 ARG A CA 1
ATOM 862 C C . ARG A 1 115 ? 27.911 38.420 -14.402 1.00 34.32 114 ARG A C 1
ATOM 863 O O . ARG A 1 115 ? 27.653 37.469 -13.694 1.00 33.42 114 ARG A O 1
ATOM 871 N N . ARG A 1 116 ? 27.510 39.676 -14.170 1.00 33.04 115 ARG A N 1
ATOM 872 C CA . ARG A 1 116 ? 26.672 40.097 -13.041 1.00 32.80 115 ARG A CA 1
ATOM 873 C C . ARG A 1 116 ? 25.175 40.065 -13.287 1.00 32.76 115 ARG A C 1
ATOM 874 O O . ARG A 1 116 ? 24.691 40.568 -14.282 1.00 31.76 115 ARG A O 1
ATOM 882 N N . PHE A 1 117 ? 24.457 39.434 -12.354 1.00 32.46 116 PHE A N 1
ATOM 883 C CA . PHE A 1 117 ? 23.020 39.307 -12.373 1.00 32.51 116 PHE A CA 1
ATOM 884 C C . PHE A 1 117 ? 22.454 39.386 -10.948 1.00 36.53 116 PHE A C 1
ATOM 885 O O . PHE A 1 117 ? 23.181 39.240 -9.944 1.00 35.85 116 PHE A O 1
ATOM 893 N N . GLY A 1 118 ? 21.136 39.658 -10.867 1.00 38.38 117 GLY A N 1
ATOM 894 C CA . GLY A 1 118 ? 20.505 39.797 -9.566 1.00 34.94 117 GLY A CA 1
ATOM 895 C C . GLY A 1 118 ? 21.118 40.858 -8.683 1.00 34.44 117 GLY A C 1
ATOM 896 O O . GLY A 1 118 ? 20.978 40.799 -7.482 1.00 39.14 117 GLY A O 1
ATOM 897 N N . GLY A 1 119 ? 21.809 41.834 -9.248 1.00 33.78 118 GLY A N 1
ATOM 898 C CA . GLY A 1 119 ? 22.438 42.867 -8.457 1.00 31.38 118 GLY A CA 1
ATOM 899 C C . GLY A 1 119 ? 23.644 42.482 -7.617 1.00 30.47 118 GLY A C 1
ATOM 900 O O . GLY A 1 119 ? 24.079 43.303 -6.812 1.00 30.65 118 GLY A O 1
ATOM 901 N N . MET A 1 120 ? 24.157 41.265 -7.764 1.00 28.79 119 MET A N 1
ATOM 902 C CA . MET A 1 120 ? 25.296 40.795 -6.993 1.00 27.03 119 MET A CA 1
ATOM 903 C C . MET A 1 120 ? 26.497 41.721 -7.189 1.00 28.18 119 MET A C 1
ATOM 904 O O . MET A 1 120 ? 26.782 42.177 -8.309 1.00 30.31 119 MET A O 1
ATOM 909 N N . LYS A 1 121 ? 27.206 42.037 -6.107 1.00 28.53 120 LYS A N 1
ATOM 910 C CA . LYS A 1 121 ? 28.398 42.861 -6.178 1.00 28.85 120 LYS A CA 1
ATOM 911 C C . LYS A 1 121 ? 29.547 42.176 -6.961 1.00 26.53 120 LYS A C 1
ATOM 912 O O . LYS A 1 121 ? 30.159 42.827 -7.796 1.00 26.57 120 LYS A O 1
ATOM 918 N N . ILE A 1 122 ? 29.770 40.889 -6.752 1.00 22.21 121 ILE A N 1
ATOM 919 C CA . ILE A 1 122 ? 30.797 40.146 -7.433 1.00 22.32 121 ILE A CA 1
ATOM 920 C C . ILE A 1 122 ? 30.109 39.280 -8.490 1.00 26.36 121 ILE A C 1
ATOM 921 O O . ILE A 1 122 ? 29.304 38.388 -8.149 1.00 27.35 121 ILE A O 1
ATOM 926 N N . GLU A 1 123 ? 30.415 39.476 -9.773 1.00 28.02 122 GLU A N 1
ATOM 927 C CA . GLU A 1 123 ? 29.815 38.649 -10.792 1.00 28.88 122 GLU A CA 1
ATOM 928 C C . GLU A 1 123 ? 30.192 37.206 -10.567 1.00 29.37 122 GLU A C 1
ATOM 929 O O . GLU A 1 123 ? 31.306 36.931 -10.242 1.00 32.99 122 GLU A O 1
ATOM 935 N N . ARG A 1 124 ? 29.247 36.285 -10.738 1.00 32.17 123 ARG A N 1
ATOM 936 C CA . ARG A 1 124 ? 29.394 34.855 -10.546 1.00 30.08 123 ARG A CA 1
ATOM 937 C C . ARG A 1 124 ? 28.342 34.040 -11.322 1.00 32.61 123 ARG A C 1
ATOM 938 O O . ARG A 1 124 ? 28.110 32.854 -11.019 1.00 34.53 123 ARG A O 1
ATOM 946 N N . THR A 1 125 ? 27.696 34.669 -12.310 1.00 28.97 124 THR A N 1
ATOM 947 C CA . THR A 1 125 ? 26.731 34.021 -13.155 1.00 22.27 124 THR A CA 1
ATOM 948 C C . THR A 1 125 ? 27.448 33.498 -14.386 1.00 27.20 124 THR A C 1
ATOM 949 O O . THR A 1 125 ? 27.999 34.288 -15.173 1.00 25.77 124 THR A O 1
ATOM 953 N N . TRP A 1 126 ? 27.427 32.160 -14.541 1.00 26.24 125 TRP A N 1
ATOM 954 C CA . TRP A 1 126 ? 28.005 31.455 -15.672 1.00 24.14 125 TRP A CA 1
ATOM 955 C C . TRP A 1 126 ? 26.947 31.522 -16.797 1.00 26.24 125 TRP A C 1
ATOM 956 O O . TRP A 1 126 ? 25.747 31.490 -16.538 1.00 25.12 125 TRP A O 1
ATOM 967 N N . PHE A 1 127 ? 27.369 31.545 -18.052 1.00 28.88 126 PHE A N 1
ATOM 968 C CA . PHE A 1 127 ? 26.413 31.718 -19.130 1.00 27.13 126 PHE A CA 1
ATOM 969 C C . PHE A 1 127 ? 26.806 31.142 -20.449 1.00 28.73 126 PHE A C 1
ATOM 970 O O . PHE A 1 127 ? 27.995 30.992 -20.740 1.00 30.40 126 PHE A O 1
ATOM 978 N N . ALA A 1 128 ? 25.775 30.791 -21.229 1.00 28.18 127 ALA A N 1
ATOM 979 C CA . ALA A 1 128 ? 25.948 30.224 -22.564 1.00 27.08 127 ALA A CA 1
ATOM 980 C C . ALA A 1 128 ? 25.361 31.277 -23.445 1.00 34.14 127 ALA A C 1
ATOM 981 O O . ALA A 1 128 ? 24.192 31.176 -23.789 1.00 36.33 127 ALA A O 1
ATOM 983 N N . ALA A 1 129 ? 26.126 32.326 -23.756 1.00 40.15 128 ALA A N 1
ATOM 984 C CA . ALA A 1 129 ? 25.581 33.361 -24.608 1.00 42.93 128 ALA A CA 1
ATOM 985 C C . ALA A 1 129 ? 24.339 33.780 -23.871 1.00 43.99 128 ALA A C 1
ATOM 986 O O . ALA A 1 129 ? 24.375 33.719 -22.649 1.00 41.23 128 ALA A O 1
ATOM 988 N N . ASP A 1 130 ? 23.261 34.150 -24.581 1.00 50.02 129 ASP A N 1
ATOM 989 C CA . ASP A 1 130 ? 22.011 34.468 -23.873 1.00 53.89 129 ASP A CA 1
ATOM 990 C C . ASP A 1 130 ? 20.925 33.361 -24.100 1.00 49.19 129 ASP A C 1
ATOM 991 O O . ASP A 1 130 ? 19.741 33.634 -24.023 1.00 45.97 129 ASP A O 1
ATOM 996 N N . LYS A 1 131 ? 21.395 32.128 -24.319 1.00 42.54 130 LYS A N 1
ATOM 997 C CA . LYS A 1 131 ? 20.645 30.891 -24.454 1.00 39.92 130 LYS A CA 1
ATOM 998 C C . LYS A 1 131 ? 21.045 29.905 -23.296 1.00 38.09 130 LYS A C 1
ATOM 999 O O . LYS A 1 131 ? 21.120 28.703 -23.475 1.00 40.34 130 LYS A O 1
ATOM 1005 N N . THR A 1 132 ? 21.335 30.364 -22.104 1.00 32.20 131 THR A N 1
ATOM 1006 C CA . THR A 1 132 ? 21.755 29.455 -21.035 1.00 29.37 131 THR A CA 1
ATOM 1007 C C . THR A 1 132 ? 20.762 28.341 -20.714 1.00 30.40 131 THR A C 1
ATOM 1008 O O . THR A 1 132 ? 21.159 27.186 -20.544 1.00 32.56 131 THR A O 1
ATOM 1012 N N . GLY A 1 133 ? 19.473 28.650 -20.595 1.00 26.77 132 GLY A N 1
ATOM 1013 C CA . GLY A 1 133 ? 18.490 27.619 -20.312 1.00 25.04 132 GLY A CA 1
ATOM 1014 C C . GLY A 1 133 ? 18.417 26.532 -21.375 1.00 24.08 132 GLY A C 1
ATOM 1015 O O . GLY A 1 133 ? 18.263 25.316 -21.105 1.00 22.58 132 GLY A O 1
ATOM 1016 N N . PHE A 1 134 ? 18.539 26.970 -22.602 1.00 23.09 133 PHE A N 1
ATOM 1017 C CA . PHE A 1 134 ? 18.526 26.092 -23.735 1.00 23.30 133 PHE A CA 1
ATOM 1018 C C . PHE A 1 134 ? 19.682 25.149 -23.628 1.00 26.03 133 PHE A C 1
ATOM 1019 O O . PHE A 1 134 ? 19.550 23.897 -23.778 1.00 24.65 133 PHE A O 1
ATOM 1027 N N . HIS A 1 135 ? 20.847 25.728 -23.325 1.00 30.46 134 HIS A N 1
ATOM 1028 C CA . HIS A 1 135 ? 22.051 24.885 -23.237 1.00 28.86 134 HIS A CA 1
ATOM 1029 C C . HIS A 1 135 ? 22.084 24.008 -22.027 1.00 26.99 134 HIS A C 1
ATOM 1030 O O . HIS A 1 135 ? 22.576 22.925 -22.092 1.00 26.96 134 HIS A O 1
ATOM 1037 N N . MET A 1 136 ? 21.538 24.444 -20.911 1.00 25.79 135 MET A N 1
ATOM 1038 C CA . MET A 1 136 ? 21.570 23.593 -19.707 1.00 25.67 135 MET A CA 1
ATOM 1039 C C . MET A 1 136 ? 20.594 22.445 -19.869 1.00 24.36 135 MET A C 1
ATOM 1040 O O . MET A 1 136 ? 20.946 21.285 -19.700 1.00 27.53 135 MET A O 1
ATOM 1045 N N . LEU A 1 137 ? 19.360 22.788 -20.230 1.00 26.38 136 LEU A N 1
ATOM 1046 C CA . LEU A 1 137 ? 18.356 21.790 -20.449 1.00 23.86 136 LEU A CA 1
ATOM 1047 C C . LEU A 1 137 ? 18.789 20.725 -21.458 1.00 23.25 136 LEU A C 1
ATOM 1048 O O . LEU A 1 137 ? 18.695 19.564 -21.170 1.00 23.38 136 LEU A O 1
ATOM 1053 N N . HIS A 1 138 ? 19.254 21.119 -22.630 1.00 22.19 137 HIS A N 1
ATOM 1054 C CA . HIS A 1 138 ? 19.686 20.147 -23.599 1.00 26.16 137 HIS A CA 1
ATOM 1055 C C . HIS A 1 138 ? 20.875 19.328 -23.124 1.00 29.87 137 HIS A C 1
ATOM 1056 O O . HIS A 1 138 ? 20.848 18.105 -23.255 1.00 29.67 137 HIS A O 1
ATOM 1063 N N . THR A 1 139 ? 21.918 19.987 -22.607 1.00 30.24 138 THR A N 1
ATOM 1064 C CA . THR A 1 139 ? 23.031 19.259 -22.069 1.00 31.09 138 THR A CA 1
ATOM 1065 C C . THR A 1 139 ? 22.513 18.173 -21.120 1.00 30.11 138 THR A C 1
ATOM 1066 O O . THR A 1 139 ? 22.920 17.015 -21.244 1.00 28.75 138 THR A O 1
ATOM 1070 N N . LEU A 1 140 ? 21.656 18.588 -20.163 1.00 26.76 139 LEU A N 1
ATOM 1071 C CA . LEU A 1 140 ? 21.091 17.663 -19.222 1.00 28.90 139 LEU A CA 1
ATOM 1072 C C . LEU A 1 140 ? 20.315 16.544 -19.925 1.00 33.37 139 LEU A C 1
ATOM 1073 O O . LEU A 1 140 ? 20.636 15.375 -19.756 1.00 34.27 139 LEU A O 1
ATOM 1078 N N . PHE A 1 141 ? 19.310 16.891 -20.729 1.00 34.94 140 PHE A N 1
ATOM 1079 C CA . PHE A 1 141 ? 18.534 15.921 -21.447 1.00 34.14 140 PHE A CA 1
ATOM 1080 C C . PHE A 1 141 ? 19.400 14.914 -22.201 1.00 36.74 140 PHE A C 1
ATOM 1081 O O . PHE A 1 141 ? 19.243 13.701 -22.082 1.00 38.03 140 PHE A O 1
ATOM 1089 N N . GLN A 1 142 ? 20.279 15.430 -23.043 1.00 38.38 141 GLN A N 1
ATOM 1090 C CA . GLN A 1 142 ? 21.186 14.604 -23.863 1.00 36.45 141 GLN A CA 1
ATOM 1091 C C . GLN A 1 142 ? 22.111 13.707 -23.040 1.00 37.76 141 GLN A C 1
ATOM 1092 O O . GLN A 1 142 ? 22.337 12.547 -23.432 1.00 40.49 141 GLN A O 1
ATOM 1098 N N . THR A 1 143 ? 22.657 14.236 -21.937 1.00 32.77 142 THR A N 1
ATOM 1099 C CA . THR A 1 143 ? 23.515 13.454 -21.087 1.00 33.12 142 THR A CA 1
ATOM 1100 C C . THR A 1 143 ? 22.737 12.253 -20.525 1.00 38.70 142 THR A C 1
ATOM 1101 O O . THR A 1 143 ? 23.243 11.131 -20.498 1.00 41.30 142 THR A O 1
ATOM 1105 N N . SER A 1 144 ? 21.507 12.477 -20.077 1.00 37.52 143 SER A N 1
ATOM 1106 C CA . SER A 1 144 ? 20.687 11.409 -19.526 1.00 34.91 143 SER A CA 1
ATOM 1107 C C . SER A 1 144 ? 20.405 10.278 -20.520 1.00 34.52 143 SER A C 1
ATOM 1108 O O . SER A 1 144 ? 20.054 9.191 -20.103 1.00 32.61 143 SER A O 1
ATOM 1111 N N . LEU A 1 145 ? 20.523 10.516 -21.820 1.00 32.55 144 LEU A N 1
ATOM 1112 C CA . LEU A 1 145 ? 20.257 9.476 -22.782 1.00 32.39 144 LEU A CA 1
ATOM 1113 C C . LEU A 1 145 ? 21.145 8.244 -22.625 1.00 34.11 144 LEU A C 1
ATOM 1114 O O . LEU A 1 145 ? 20.756 7.178 -23.081 1.00 32.56 144 LEU A O 1
ATOM 1119 N N . GLN A 1 146 ? 22.317 8.396 -22.005 1.00 35.37 145 GLN A N 1
ATOM 1120 C CA . GLN A 1 146 ? 23.262 7.317 -21.805 1.00 35.24 145 GLN A CA 1
ATOM 1121 C C . GLN A 1 146 ? 22.967 6.462 -20.582 1.00 37.50 145 GLN A C 1
ATOM 1122 O O . GLN A 1 146 ? 23.704 5.512 -20.275 1.00 39.05 145 GLN A O 1
ATOM 1128 N N . PHE A 1 147 ? 21.946 6.782 -19.810 1.00 37.84 146 PHE A N 1
ATOM 1129 C CA . PHE A 1 147 ? 21.681 5.927 -18.641 1.00 37.99 146 PHE A CA 1
ATOM 1130 C C . PHE A 1 147 ? 20.444 5.047 -18.882 1.00 39.37 146 PHE A C 1
ATOM 1131 O O . PHE A 1 147 ? 19.332 5.525 -18.905 1.00 41.88 146 PHE A O 1
ATOM 1139 N N . PRO A 1 148 ? 20.645 3.747 -19.087 1.00 40.35 147 PRO A N 1
ATOM 1140 C CA . PRO A 1 148 ? 19.526 2.822 -19.333 1.00 38.99 147 PRO A CA 1
ATOM 1141 C C . PRO A 1 148 ? 18.552 2.696 -18.156 1.00 39.33 147 PRO A C 1
ATOM 1142 O O . PRO A 1 148 ? 17.433 2.292 -18.333 1.00 43.00 147 PRO A O 1
ATOM 1146 N N . GLN A 1 149 ? 18.962 3.046 -16.949 1.00 38.70 148 GLN A N 1
ATOM 1147 C CA . GLN A 1 149 ? 18.100 3.017 -15.771 1.00 40.09 148 GLN A CA 1
ATOM 1148 C C . GLN A 1 149 ? 16.910 3.953 -15.923 1.00 41.85 148 GLN A C 1
ATOM 1149 O O . GLN A 1 149 ? 15.837 3.710 -15.354 1.00 44.57 148 GLN A O 1
ATOM 1155 N N . ILE A 1 150 ? 17.118 5.053 -16.641 1.00 40.51 149 ILE A N 1
ATOM 1156 C CA . ILE A 1 150 ? 16.055 6.028 -16.854 1.00 39.10 149 ILE A CA 1
ATOM 1157 C C . ILE A 1 150 ? 15.170 5.612 -18.013 1.00 37.87 149 ILE A C 1
ATOM 1158 O O . ILE A 1 150 ? 15.601 5.582 -19.167 1.00 35.60 149 ILE A O 1
ATOM 1163 N N . GLN A 1 151 ? 13.930 5.296 -17.694 1.00 39.17 150 GLN A N 1
ATOM 1164 C CA . GLN A 1 151 ? 12.948 4.928 -18.721 1.00 41.00 150 GLN A CA 1
ATOM 1165 C C . GLN A 1 151 ? 11.981 6.110 -18.736 1.00 35.71 150 GLN A C 1
ATOM 1166 O O . GLN A 1 151 ? 11.379 6.469 -17.727 1.00 33.36 150 GLN A O 1
ATOM 1172 N N . ARG A 1 152 ? 11.868 6.755 -19.869 1.00 36.11 151 ARG A N 1
ATOM 1173 C CA . ARG A 1 152 ? 11.009 7.922 -20.004 1.00 37.65 151 ARG A CA 1
ATOM 1174 C C . ARG A 1 152 ? 9.596 7.598 -20.449 1.00 38.30 151 ARG A C 1
ATOM 1175 O O . ARG A 1 152 ? 9.349 6.680 -21.186 1.00 39.98 151 ARG A O 1
ATOM 1183 N N . PHE A 1 153 ? 8.666 8.400 -19.975 1.00 38.70 152 PHE A N 1
ATOM 1184 C CA . PHE A 1 153 ? 7.256 8.323 -20.349 1.00 36.99 152 PHE A CA 1
ATOM 1185 C C . PHE A 1 153 ? 6.978 9.724 -20.923 1.00 34.47 152 PHE A C 1
ATOM 1186 O O . PHE A 1 153 ? 6.466 10.578 -20.230 1.00 37.35 152 PHE A O 1
ATOM 1194 N N . ASP A 1 154 ? 7.408 9.974 -22.144 1.00 31.37 153 ASP A N 1
ATOM 1195 C CA . ASP A 1 154 ? 7.204 11.214 -22.799 1.00 33.58 153 ASP A CA 1
ATOM 1196 C C . ASP A 1 154 ? 5.710 11.472 -23.073 1.00 36.25 153 ASP A C 1
ATOM 1197 O O . ASP A 1 154 ? 4.959 10.607 -23.490 1.00 33.16 153 ASP A O 1
ATOM 1202 N N . GLU A 1 155 ? 5.293 12.708 -22.885 1.00 38.95 154 GLU A N 1
ATOM 1203 C CA . GLU A 1 155 ? 3.920 13.082 -23.131 1.00 41.59 154 GLU A CA 1
ATOM 1204 C C . GLU A 1 155 ? 2.981 12.132 -22.379 1.00 40.83 154 GLU A C 1
ATOM 1205 O O . GLU A 1 155 ? 2.081 11.495 -22.935 1.00 43.75 154 GLU A O 1
ATOM 1211 N N . HIS A 1 156 ? 3.244 12.047 -21.089 1.00 35.71 155 HIS A N 1
ATOM 1212 C CA . HIS A 1 156 ? 2.437 11.355 -20.142 1.00 36.24 155 HIS A CA 1
ATOM 1213 C C . HIS A 1 156 ? 1.998 12.478 -19.141 1.00 36.82 155 HIS A C 1
ATOM 1214 O O . HIS A 1 156 ? 2.817 13.197 -18.588 1.00 35.77 155 HIS A O 1
ATOM 1221 N N . PHE A 1 157 ? 0.689 12.643 -18.957 1.00 32.48 156 PHE A N 1
ATOM 1222 C CA . PHE A 1 157 ? 0.146 13.649 -18.093 1.00 31.01 156 PHE A CA 1
ATOM 1223 C C . PHE A 1 157 ? -0.217 13.072 -16.715 1.00 31.95 156 PHE A C 1
ATOM 1224 O O . PHE A 1 157 ? -1.297 12.490 -16.514 1.00 33.36 156 PHE A O 1
ATOM 1232 N N . VAL A 1 158 ? 0.675 13.243 -15.740 1.00 31.98 157 VAL A N 1
ATOM 1233 C CA . VAL A 1 158 ? 0.417 12.737 -14.391 1.00 30.86 157 VAL A CA 1
ATOM 1234 C C . VAL A 1 158 ? -0.825 13.361 -13.805 1.00 30.50 157 VAL A C 1
ATOM 1235 O O . VAL A 1 158 ? -0.908 14.565 -13.713 1.00 29.87 157 VAL A O 1
ATOM 1239 N N . LEU A 1 159 ? -1.790 12.506 -13.411 1.00 33.38 158 LEU A N 1
ATOM 1240 C CA . LEU A 1 159 ? -3.071 12.977 -12.851 1.00 31.80 158 LEU A CA 1
ATOM 1241 C C . LEU A 1 159 ? -3.057 13.089 -11.350 1.00 34.63 158 LEU A C 1
ATOM 1242 O O . LEU A 1 159 ? -3.561 14.065 -10.809 1.00 37.96 158 LEU A O 1
ATOM 1247 N N . ASP A 1 160 ? -2.440 12.147 -10.656 1.00 36.35 159 ASP A N 1
ATOM 1248 C CA . ASP A 1 160 ? -2.385 12.241 -9.217 1.00 37.50 159 ASP A CA 1
ATOM 1249 C C . ASP A 1 160 ? -1.302 11.352 -8.638 1.00 35.52 159 ASP A C 1
ATOM 1250 O O . ASP A 1 160 ? -0.793 10.476 -9.349 1.00 34.51 159 ASP A O 1
ATOM 1255 N N . ILE A 1 161 ? -0.942 11.587 -7.379 1.00 32.37 160 ILE A N 1
ATOM 1256 C CA . ILE A 1 161 ? 0.001 10.681 -6.713 1.00 38.25 160 ILE A CA 1
ATOM 1257 C C . ILE A 1 161 ? -0.840 9.685 -5.877 1.00 38.94 160 ILE A C 1
ATOM 1258 O O . ILE A 1 161 ? -2.015 9.937 -5.660 1.00 42.14 160 ILE A O 1
ATOM 1263 N N . LEU A 1 162 ? -0.260 8.574 -5.438 1.00 38.45 161 LEU A N 1
ATOM 1264 C CA . LEU A 1 162 ? -0.979 7.573 -4.631 1.00 35.29 161 LEU A CA 1
ATOM 1265 C C . LEU A 1 162 ? -0.403 7.598 -3.246 1.00 37.82 161 LEU A C 1
ATOM 1266 O O . LEU A 1 162 ? 0.782 7.345 -3.065 1.00 39.83 161 LEU A O 1
ATOM 1271 N N . VAL A 1 163 ? -1.230 7.918 -2.257 1.00 40.60 162 VAL A N 1
ATOM 1272 C CA . VAL A 1 163 ? -0.775 7.969 -0.863 1.00 40.97 162 VAL A CA 1
ATOM 1273 C C . VAL A 1 163 ? -1.634 7.105 0.070 1.00 44.64 162 VAL A C 1
ATOM 1274 O O . VAL A 1 163 ? -2.867 7.089 0.006 1.00 47.06 162 VAL A O 1
ATOM 1278 N N . ASP A 1 164 ? -0.947 6.434 0.974 1.00 44.44 163 ASP A N 1
ATOM 1279 C CA . ASP A 1 164 ? -1.574 5.587 1.946 1.00 45.96 163 ASP A CA 1
ATOM 1280 C C . ASP A 1 164 ? -0.698 5.543 3.191 1.00 47.01 163 ASP A C 1
ATOM 1281 O O . ASP A 1 164 ? 0.491 5.309 3.089 1.00 42.80 163 ASP A O 1
ATOM 1286 N N . ASP A 1 165 ? -1.327 5.758 4.347 1.00 51.87 164 ASP A N 1
ATOM 1287 C CA . ASP A 1 165 ? -0.674 5.726 5.627 1.00 57.21 164 ASP A CA 1
ATOM 1288 C C . ASP A 1 165 ? 0.558 6.613 5.699 1.00 54.13 164 ASP A C 1
ATOM 1289 O O . ASP A 1 165 ? 1.577 6.196 6.234 1.00 53.82 164 ASP A O 1
ATOM 1294 N N . GLY A 1 166 ? 0.466 7.833 5.176 1.00 48.92 165 GLY A N 1
ATOM 1295 C CA . GLY A 1 166 ? 1.593 8.752 5.226 1.00 45.42 165 GLY A CA 1
ATOM 1296 C C . GLY A 1 166 ? 2.818 8.466 4.352 1.00 44.52 165 GLY A C 1
ATOM 1297 O O . GLY A 1 166 ? 3.878 9.053 4.599 1.00 43.29 165 GLY A O 1
ATOM 1298 N N . HIS A 1 167 ? 2.677 7.581 3.358 1.00 42.42 166 HIS A N 1
ATOM 1299 C CA . HIS A 1 167 ? 3.767 7.256 2.474 1.00 41.91 166 HIS A CA 1
ATOM 1300 C C . HIS A 1 167 ? 3.310 7.237 1.022 1.00 41.73 166 HIS A C 1
ATOM 1301 O O . HIS A 1 167 ? 2.215 6.731 0.728 1.00 43.58 166 HIS A O 1
ATOM 1308 N N . VAL A 1 168 ? 4.118 7.787 0.113 1.00 38.15 167 VAL A N 1
ATOM 1309 C CA . VAL A 1 168 ? 3.715 7.756 -1.293 1.00 37.09 167 VAL A CA 1
ATOM 1310 C C . VAL A 1 168 ? 3.995 6.351 -1.906 1.00 35.36 167 VAL A C 1
ATOM 1311 O O . VAL A 1 168 ? 4.963 5.697 -1.570 1.00 33.26 167 VAL A O 1
ATOM 1315 N N . ARG A 1 169 ? 3.149 5.896 -2.821 1.00 35.35 168 ARG A N 1
ATOM 1316 C CA . ARG A 1 169 ? 3.284 4.583 -3.404 1.00 36.61 168 ARG A CA 1
ATOM 1317 C C . ARG A 1 169 ? 3.209 4.572 -4.919 1.00 37.56 168 ARG A C 1
ATOM 1318 O O . ARG A 1 169 ? 3.177 3.540 -5.537 1.00 40.07 168 ARG A O 1
ATOM 1326 N N . GLY A 1 170 ? 3.202 5.719 -5.552 1.00 38.88 169 GLY A N 1
ATOM 1327 C CA . GLY A 1 170 ? 3.189 5.766 -6.998 1.00 34.70 169 GLY A CA 1
ATOM 1328 C C . GLY A 1 170 ? 2.319 6.879 -7.506 1.00 33.45 169 GLY A C 1
ATOM 1329 O O . GLY A 1 170 ? 2.091 7.857 -6.793 1.00 32.89 169 GLY A O 1
ATOM 1330 N N . LEU A 1 171 ? 1.849 6.715 -8.747 1.00 33.85 170 LEU A N 1
ATOM 1331 C CA . LEU A 1 171 ? 1.047 7.709 -9.391 1.00 33.74 170 LEU A CA 1
ATOM 1332 C C . LEU A 1 171 ? 0.264 7.166 -10.549 1.00 35.00 170 LEU A C 1
ATOM 1333 O O . LEU A 1 171 ? 0.556 6.097 -11.066 1.00 38.47 170 LEU A O 1
ATOM 1338 N N . VAL A 1 172 ? -0.737 7.926 -10.970 1.00 36.15 171 VAL A N 1
ATOM 1339 C CA . VAL A 1 172 ? -1.523 7.588 -12.134 1.00 36.92 171 VAL A CA 1
ATOM 1340 C C . VAL A 1 172 ? -1.234 8.668 -13.181 1.00 37.97 171 VAL A C 1
ATOM 1341 O O . VAL A 1 172 ? -1.221 9.866 -12.851 1.00 39.72 171 VAL A O 1
ATOM 1345 N N . ALA A 1 173 ? -0.969 8.255 -14.419 1.00 37.20 172 ALA A N 1
ATOM 1346 C CA . ALA A 1 173 ? -0.694 9.220 -15.489 1.00 37.56 172 ALA A CA 1
ATOM 1347 C C . ALA A 1 173 ? -1.527 8.879 -16.703 1.00 40.07 172 ALA A C 1
ATOM 1348 O O . ALA A 1 173 ? -2.024 7.750 -16.808 1.00 42.36 172 ALA A O 1
ATOM 1350 N N . MET A 1 174 ? -1.667 9.815 -17.626 1.00 38.40 173 MET A N 1
ATOM 1351 C CA . MET A 1 174 ? -2.407 9.513 -18.842 1.00 39.63 173 MET A CA 1
ATOM 1352 C C . MET A 1 174 ? -1.463 9.498 -20.042 1.00 41.07 173 MET A C 1
ATOM 1353 O O . MET A 1 174 ? -0.784 10.477 -20.295 1.00 40.69 173 MET A O 1
ATOM 1358 N N . ASN A 1 175 ? -1.393 8.392 -20.770 1.00 42.30 174 ASN A N 1
ATOM 1359 C CA . ASN A 1 175 ? -0.588 8.312 -21.991 1.00 41.25 174 ASN A CA 1
ATOM 1360 C C . ASN A 1 175 ? -1.358 9.240 -22.935 1.00 40.20 174 ASN A C 1
ATOM 1361 O O . ASN A 1 175 ? -2.427 8.916 -23.373 1.00 37.76 174 ASN A O 1
ATOM 1366 N N . MET A 1 176 ? -0.816 10.409 -23.236 1.00 43.02 175 MET A N 1
ATOM 1367 C CA . MET A 1 176 ? -1.509 11.391 -24.067 1.00 40.04 175 MET A CA 1
ATOM 1368 C C . MET A 1 176 ? -1.881 10.991 -25.482 1.00 39.87 175 MET A C 1
ATOM 1369 O O . MET A 1 176 ? -2.913 11.413 -26.006 1.00 38.78 175 MET A O 1
ATOM 1374 N N . MET A 1 177 ? -1.034 10.225 -26.149 1.00 41.07 176 MET A N 1
ATOM 1375 C CA . MET A 1 177 ? -1.357 9.902 -27.529 1.00 44.00 176 MET A CA 1
ATOM 1376 C C . MET A 1 177 ? -2.477 8.843 -27.543 1.00 42.83 176 MET A C 1
ATOM 1377 O O . MET A 1 177 ? -3.455 8.971 -28.296 1.00 39.92 176 MET A O 1
ATOM 1382 N N . GLU A 1 178 ? -2.326 7.842 -26.677 1.00 41.02 177 GLU A N 1
ATOM 1383 C CA . GLU A 1 178 ? -3.251 6.757 -26.519 1.00 41.87 177 GLU A CA 1
ATOM 1384 C C . GLU A 1 178 ? -4.559 7.144 -25.812 1.00 42.80 177 GLU A C 1
ATOM 1385 O O . GLU A 1 178 ? -5.626 6.636 -26.124 1.00 46.51 177 GLU A O 1
ATOM 1391 N N . GLY A 1 179 ? -4.502 8.026 -24.841 1.00 40.91 178 GLY A N 1
ATOM 1392 C CA . GLY A 1 179 ? -5.691 8.389 -24.090 1.00 40.68 178 GLY A CA 1
ATOM 1393 C C . GLY A 1 179 ? -5.929 7.371 -22.976 1.00 42.17 178 GLY A C 1
ATOM 1394 O O . GLY A 1 179 ? -7.015 7.371 -22.404 1.00 44.94 178 GLY A O 1
ATOM 1395 N N . THR A 1 180 ? -4.961 6.486 -22.708 1.00 40.01 179 THR A N 1
ATOM 1396 C CA . THR A 1 180 ? -5.112 5.493 -21.674 1.00 39.72 179 THR A CA 1
ATOM 1397 C C . THR A 1 180 ? -4.418 5.822 -20.343 1.00 41.29 179 THR A C 1
ATOM 1398 O O . THR A 1 180 ? -3.401 6.505 -20.297 1.00 42.07 179 THR A O 1
ATOM 1402 N N . LEU A 1 181 ? -4.986 5.346 -19.233 1.00 42.82 180 LEU A N 1
ATOM 1403 C CA . LEU A 1 181 ? -4.446 5.597 -17.904 1.00 39.44 180 LEU A CA 1
ATOM 1404 C C . LEU A 1 181 ? -3.408 4.562 -17.563 1.00 41.38 180 LEU A C 1
ATOM 1405 O O . LEU A 1 181 ? -3.501 3.440 -17.969 1.00 42.29 180 LEU A O 1
ATOM 1410 N N . VAL A 1 182 ? -2.407 4.928 -16.788 1.00 44.52 181 VAL A N 1
ATOM 1411 C CA . VAL A 1 182 ? -1.356 3.987 -16.447 1.00 44.82 181 VAL A CA 1
ATOM 1412 C C . VAL A 1 182 ? -1.005 4.165 -14.988 1.00 44.19 181 VAL A C 1
ATOM 1413 O O . VAL A 1 182 ? -1.151 5.247 -14.453 1.00 46.85 181 VAL A O 1
ATOM 1417 N N . GLN A 1 183 ? -0.550 3.095 -14.353 1.00 45.47 182 GLN A N 1
ATOM 1418 C CA . GLN A 1 183 ? -0.185 3.100 -12.941 1.00 46.17 182 GLN A CA 1
ATOM 1419 C C . GLN A 1 183 ? 1.286 2.868 -12.802 1.00 46.54 182 GLN A C 1
ATOM 1420 O O . GLN A 1 183 ? 1.778 1.863 -13.311 1.00 47.43 182 GLN A O 1
ATOM 1426 N N . ILE A 1 184 ? 1.982 3.784 -12.133 1.00 44.34 183 ILE A N 1
ATOM 1427 C CA . ILE A 1 184 ? 3.417 3.599 -11.930 1.00 42.03 183 ILE A CA 1
ATOM 1428 C C . ILE A 1 184 ? 3.615 3.436 -10.448 1.00 40.49 183 ILE A C 1
ATOM 1429 O O . ILE A 1 184 ? 3.280 4.313 -9.694 1.00 41.18 183 ILE A O 1
ATOM 1434 N N . ARG A 1 185 ? 4.170 2.315 -10.043 1.00 40.00 184 ARG A N 1
ATOM 1435 C CA . ARG A 1 185 ? 4.379 2.071 -8.625 1.00 41.77 184 ARG A CA 1
ATOM 1436 C C . ARG A 1 185 ? 5.808 2.363 -8.237 1.00 38.38 184 ARG A C 1
ATOM 1437 O O . ARG A 1 185 ? 6.730 1.824 -8.868 1.00 38.42 184 ARG A O 1
ATOM 1445 N N . ALA A 1 186 ? 5.969 3.169 -7.190 1.00 31.79 185 ALA A N 1
ATOM 1446 C CA . ALA A 1 186 ? 7.318 3.458 -6.766 1.00 33.29 185 ALA A CA 1
ATOM 1447 C C . ALA A 1 186 ? 7.227 3.907 -5.321 1.00 31.79 185 ALA A C 1
ATOM 1448 O O . ALA A 1 186 ? 6.211 4.455 -4.948 1.00 30.09 185 ALA A O 1
ATOM 1450 N N . ASN A 1 187 ? 8.285 3.705 -4.542 1.00 32.23 186 ASN A N 1
ATOM 1451 C CA . ASN A 1 187 ? 8.280 4.122 -3.157 1.00 35.12 186 ASN A CA 1
ATOM 1452 C C . ASN A 1 187 ? 8.831 5.499 -2.929 1.00 34.82 186 ASN A C 1
ATOM 1453 O O . ASN A 1 187 ? 9.011 5.944 -1.790 1.00 35.91 186 ASN A O 1
ATOM 1458 N N . ALA A 1 188 ? 9.137 6.186 -4.012 1.00 34.12 187 ALA A N 1
ATOM 1459 C CA . ALA A 1 188 ? 9.651 7.554 -3.903 1.00 34.00 187 ALA A CA 1
ATOM 1460 C C . ALA A 1 188 ? 9.181 8.256 -5.163 1.00 32.05 187 ALA A C 1
ATOM 1461 O O . ALA A 1 188 ? 9.249 7.709 -6.247 1.00 35.31 187 ALA A O 1
ATOM 1463 N N . VAL A 1 189 ? 8.644 9.434 -5.003 1.00 27.85 188 VAL A N 1
ATOM 1464 C CA . VAL A 1 189 ? 8.202 10.213 -6.140 1.00 29.52 188 VAL A CA 1
ATOM 1465 C C . VAL A 1 189 ? 8.765 11.613 -5.973 1.00 28.17 188 VAL A C 1
ATOM 1466 O O . VAL A 1 189 ? 8.626 12.216 -4.891 1.00 26.80 188 VAL A O 1
ATOM 1470 N N . VAL A 1 190 ? 9.439 12.090 -7.016 1.00 27.65 189 VAL A N 1
ATOM 1471 C CA . VAL A 1 190 ? 9.983 13.461 -6.993 1.00 29.42 189 VAL A CA 1
ATOM 1472 C C . VAL A 1 190 ? 9.144 14.359 -7.894 1.00 26.72 189 VAL A C 1
ATOM 1473 O O . VAL A 1 190 ? 8.955 14.090 -9.075 1.00 28.50 189 VAL A O 1
ATOM 1477 N N . MET A 1 191 ? 8.617 15.413 -7.312 1.00 27.97 190 MET A N 1
ATOM 1478 C CA . MET A 1 191 ? 7.848 16.429 -8.003 1.00 30.03 190 MET A CA 1
ATOM 1479 C C . MET A 1 191 ? 8.794 17.473 -8.517 1.00 25.68 190 MET A C 1
ATOM 1480 O O . MET A 1 191 ? 9.426 18.138 -7.707 1.00 28.25 190 MET A O 1
ATOM 1485 N N . ALA A 1 192 ? 8.923 17.574 -9.837 1.00 24.20 191 ALA A N 1
ATOM 1486 C CA . ALA A 1 192 ? 9.765 18.558 -10.500 1.00 24.67 191 ALA A CA 1
ATOM 1487 C C . ALA A 1 192 ? 8.958 19.208 -11.669 1.00 25.93 191 ALA A C 1
ATOM 1488 O O . ALA A 1 192 ? 9.445 19.307 -12.841 1.00 23.83 191 ALA A O 1
ATOM 1490 N N . THR A 1 193 ? 7.735 19.650 -11.348 1.00 26.34 192 THR A N 1
ATOM 1491 C CA . THR A 1 193 ? 6.793 20.159 -12.337 1.00 29.27 192 THR A CA 1
ATOM 1492 C C . THR A 1 193 ? 6.834 21.622 -12.714 1.00 29.60 192 THR A C 1
ATOM 1493 O O . THR A 1 193 ? 6.107 21.995 -13.589 1.00 33.74 192 THR A O 1
ATOM 1497 N N . GLY A 1 194 ? 7.647 22.458 -12.089 1.00 28.32 193 GLY A N 1
ATOM 1498 C CA . GLY A 1 194 ? 7.717 23.857 -12.460 1.00 26.69 193 GLY A CA 1
ATOM 1499 C C . GLY A 1 194 ? 6.815 24.781 -11.647 1.00 27.41 193 GLY A C 1
ATOM 1500 O O . GLY A 1 194 ? 6.100 24.329 -10.777 1.00 30.55 193 GLY A O 1
ATOM 1501 N N . GLY A 1 195 ? 6.839 26.064 -11.964 1.00 22.89 194 GLY A N 1
ATOM 1502 C CA . GLY A 1 195 ? 6.056 27.057 -11.298 1.00 25.17 194 GLY A CA 1
ATOM 1503 C C . GLY A 1 195 ? 4.587 27.184 -11.747 1.00 27.64 194 GLY A C 1
ATOM 1504 O O . GLY A 1 195 ? 4.039 26.279 -12.366 1.00 29.30 194 GLY A O 1
ATOM 1505 N N . ALA A 1 196 ? 3.965 28.315 -11.417 1.00 24.19 195 ALA A N 1
ATOM 1506 C CA . ALA A 1 196 ? 2.556 28.554 -11.689 1.00 27.05 195 ALA A CA 1
ATOM 1507 C C . ALA A 1 196 ? 2.256 29.901 -12.324 1.00 30.45 195 ALA A C 1
ATOM 1508 O O . ALA A 1 196 ? 1.147 30.413 -12.142 1.00 33.95 195 ALA A O 1
ATOM 1510 N N . GLY A 1 197 ? 3.209 30.481 -13.037 1.00 27.53 196 GLY A N 1
ATOM 1511 C CA . GLY A 1 197 ? 3.072 31.774 -13.631 1.00 24.86 196 GLY A CA 1
ATOM 1512 C C . GLY A 1 197 ? 1.969 31.912 -14.623 1.00 26.99 196 GLY A C 1
ATOM 1513 O O . GLY A 1 197 ? 1.589 33.018 -14.985 1.00 25.72 196 GLY A O 1
ATOM 1514 N N . ARG A 1 198 ? 1.441 30.812 -15.092 1.00 28.18 197 ARG A N 1
ATOM 1515 C CA . ARG A 1 198 ? 0.349 30.896 -16.035 1.00 31.31 197 ARG A CA 1
ATOM 1516 C C . ARG A 1 198 ? -0.992 31.232 -15.377 1.00 30.63 197 ARG A C 1
ATOM 1517 O O . ARG A 1 198 ? -2.027 31.218 -16.053 1.00 35.81 197 ARG A O 1
ATOM 1525 N N . VAL A 1 199 ? -1.034 31.493 -14.087 1.00 27.88 198 VAL A N 1
ATOM 1526 C CA . VAL A 1 199 ? -2.345 31.862 -13.526 1.00 29.52 198 VAL A CA 1
ATOM 1527 C C . VAL A 1 199 ? -2.501 33.374 -13.706 1.00 31.79 198 VAL A C 1
ATOM 1528 O O . VAL A 1 199 ? -3.547 33.963 -13.391 1.00 28.24 198 VAL A O 1
ATOM 1532 N N . TYR A 1 200 ? -1.429 33.979 -14.233 1.00 29.92 199 TYR A N 1
ATOM 1533 C CA . TYR A 1 200 ? -1.376 35.396 -14.513 1.00 24.48 199 TYR A CA 1
ATOM 1534 C C . TYR A 1 200 ? -1.677 35.667 -15.981 1.00 27.35 199 TYR A C 1
ATOM 1535 O O . TYR A 1 200 ? -1.158 34.982 -16.817 1.00 27.44 199 TYR A O 1
ATOM 1544 N N . ARG A 1 201 ? -2.478 36.697 -16.286 1.00 32.07 200 ARG A N 1
ATOM 1545 C CA . ARG A 1 201 ? -2.831 37.070 -17.645 1.00 35.53 200 ARG A CA 1
ATOM 1546 C C . ARG A 1 201 ? -1.580 37.235 -18.515 1.00 31.37 200 ARG A C 1
ATOM 1547 O O . ARG A 1 201 ? -1.505 36.632 -19.578 1.00 28.06 200 ARG A O 1
ATOM 1555 N N . TYR A 1 202 ? -0.637 38.054 -18.042 1.00 29.55 201 TYR A N 1
ATOM 1556 C CA . TYR A 1 202 ? 0.625 38.354 -18.711 1.00 28.17 201 TYR A CA 1
ATOM 1557 C C . TYR A 1 202 ? 1.830 37.826 -17.964 1.00 27.40 201 TYR A C 1
ATOM 1558 O O . TYR A 1 202 ? 2.085 38.177 -16.816 1.00 26.68 201 TYR A O 1
ATOM 1567 N N . ASN A 1 203 ? 2.553 36.915 -18.604 1.00 27.89 202 ASN A N 1
ATOM 1568 C CA . ASN A 1 203 ? 3.720 36.341 -18.004 1.00 26.67 202 ASN A CA 1
ATOM 1569 C C . ASN A 1 203 ? 4.799 35.999 -19.030 1.00 24.94 202 ASN A C 1
ATOM 1570 O O . ASN A 1 203 ? 4.619 36.076 -20.223 1.00 24.60 202 ASN A O 1
ATOM 1575 N N . THR A 1 204 ? 5.939 35.565 -18.531 1.00 25.23 203 THR A N 1
ATOM 1576 C CA . THR A 1 204 ? 7.021 35.153 -19.374 1.00 24.66 203 THR A CA 1
ATOM 1577 C C . THR A 1 204 ? 7.054 33.643 -19.593 1.00 27.30 203 THR A C 1
ATOM 1578 O O . THR A 1 204 ? 7.965 33.180 -20.283 1.00 29.70 203 THR A O 1
ATOM 1582 N N . ASN A 1 205 ? 6.113 32.892 -19.018 1.00 25.67 204 ASN A N 1
ATOM 1583 C CA . ASN A 1 205 ? 6.163 31.431 -19.041 1.00 19.98 204 ASN A CA 1
ATOM 1584 C C . ASN A 1 205 ? 5.588 30.697 -20.233 1.00 23.14 204 ASN A C 1
ATOM 1585 O O . ASN A 1 205 ? 4.742 31.184 -21.004 1.00 25.60 204 ASN A O 1
ATOM 1590 N N . GLY A 1 206 ? 5.998 29.455 -20.382 1.00 22.25 205 GLY A N 1
ATOM 1591 C CA . GLY A 1 206 ? 5.438 28.629 -21.435 1.00 19.59 205 GLY A CA 1
ATOM 1592 C C . GLY A 1 206 ? 4.057 28.150 -20.986 1.00 22.86 205 GLY A C 1
ATOM 1593 O O . GLY A 1 206 ? 3.789 28.006 -19.775 1.00 18.92 205 GLY A O 1
ATOM 1594 N N . GLY A 1 207 ? 3.203 27.889 -21.979 1.00 25.38 206 GLY A N 1
ATOM 1595 C CA . GLY A 1 207 ? 1.871 27.393 -21.736 1.00 27.62 206 GLY A CA 1
ATOM 1596 C C . GLY A 1 207 ? 1.754 26.249 -20.739 1.00 29.43 206 GLY A C 1
ATOM 1597 O O . GLY A 1 207 ? 0.732 26.151 -20.042 1.00 31.35 206 GLY A O 1
ATOM 1598 N N . ILE A 1 208 ? 2.782 25.417 -20.634 1.00 27.89 207 ILE A N 1
ATOM 1599 C CA . ILE A 1 208 ? 2.793 24.284 -19.694 1.00 25.94 207 ILE A CA 1
ATOM 1600 C C . ILE A 1 208 ? 3.162 24.555 -18.212 1.00 22.89 207 ILE A C 1
ATOM 1601 O O . ILE A 1 208 ? 3.126 23.665 -17.407 1.00 26.13 207 ILE A O 1
ATOM 1606 N N . VAL A 1 209 ? 3.454 25.778 -17.848 1.00 17.93 208 VAL A N 1
ATOM 1607 C CA . VAL A 1 209 ? 3.801 26.092 -16.464 1.00 20.05 208 VAL A CA 1
ATOM 1608 C C . VAL A 1 209 ? 2.514 26.442 -15.728 1.00 18.89 208 VAL A C 1
ATOM 1609 O O . VAL A 1 209 ? 2.265 27.584 -15.341 1.00 22.14 208 VAL A O 1
ATOM 1613 N N . THR A 1 210 ? 1.709 25.430 -15.517 1.00 20.66 209 THR A N 1
ATOM 1614 C CA . THR A 1 210 ? 0.388 25.581 -14.944 1.00 23.80 209 THR A CA 1
ATOM 1615 C C . THR A 1 210 ? 0.203 25.253 -13.486 1.00 26.00 209 THR A C 1
ATOM 1616 O O . THR A 1 210 ? -0.889 25.428 -12.973 1.00 32.65 209 THR A O 1
ATOM 1620 N N . GLY A 1 211 ? 1.239 24.812 -12.790 1.00 23.03 210 GLY A N 1
ATOM 1621 C CA . GLY A 1 211 ? 1.131 24.518 -11.394 1.00 22.00 210 GLY A CA 1
ATOM 1622 C C . GLY A 1 211 ? 0.559 23.130 -11.072 1.00 26.69 210 GLY A C 1
ATOM 1623 O O . GLY A 1 211 ? 0.162 22.863 -9.934 1.00 25.17 210 GLY A O 1
ATOM 1624 N N . ASP A 1 212 ? 0.563 22.206 -12.025 1.00 30.36 211 ASP A N 1
ATOM 1625 C CA . ASP A 1 212 ? 0.008 20.878 -11.798 1.00 30.78 211 ASP A CA 1
ATOM 1626 C C . ASP A 1 212 ? 0.574 20.255 -10.528 1.00 33.89 211 ASP A C 1
ATOM 1627 O O . ASP A 1 212 ? -0.199 19.978 -9.595 1.00 36.80 211 ASP A O 1
ATOM 1632 N N . GLY A 1 213 ? 1.903 20.041 -10.488 1.00 31.17 212 GLY A N 1
ATOM 1633 C CA . GLY A 1 213 ? 2.569 19.468 -9.333 1.00 24.76 212 GLY A CA 1
ATOM 1634 C C . GLY A 1 213 ? 2.182 20.095 -8.019 1.00 26.41 212 GLY A C 1
ATOM 1635 O O . GLY A 1 213 ? 1.951 19.397 -7.033 1.00 29.93 212 GLY A O 1
ATOM 1636 N N . MET A 1 214 ? 2.104 21.413 -7.963 1.00 28.06 213 MET A N 1
ATOM 1637 C CA . MET A 1 214 ? 1.722 22.098 -6.732 1.00 28.30 213 MET A CA 1
ATOM 1638 C C . MET A 1 214 ? 0.297 21.680 -6.364 1.00 28.66 213 MET A C 1
ATOM 1639 O O . MET A 1 214 ? 0.037 21.342 -5.224 1.00 28.09 213 MET A O 1
ATOM 1644 N N . GLY A 1 215 ? -0.615 21.689 -7.345 1.00 30.91 214 GLY A N 1
ATOM 1645 C CA . GLY A 1 215 ? -1.999 21.290 -7.131 1.00 28.47 214 GLY A CA 1
ATOM 1646 C C . GLY A 1 215 ? -2.098 19.860 -6.594 1.00 31.77 214 GLY A C 1
ATOM 1647 O O . GLY A 1 215 ? -2.802 19.613 -5.610 1.00 29.08 214 GLY A O 1
ATOM 1648 N N . MET A 1 216 ? -1.363 18.920 -7.168 1.00 30.96 215 MET A N 1
ATOM 1649 C CA . MET A 1 216 ? -1.396 17.577 -6.675 1.00 33.99 215 MET A CA 1
ATOM 1650 C C . MET A 1 216 ? -0.985 17.454 -5.209 1.00 38.41 215 MET A C 1
ATOM 1651 O O . MET A 1 216 ? -1.560 16.649 -4.468 1.00 42.48 215 MET A O 1
ATOM 1656 N N . ALA A 1 217 ? 0.036 18.203 -4.787 1.00 38.89 216 ALA A N 1
ATOM 1657 C CA . ALA A 1 217 ? 0.470 18.125 -3.415 1.00 39.33 216 ALA A CA 1
ATOM 1658 C C . ALA A 1 217 ? -0.646 18.675 -2.512 1.00 41.04 216 ALA A C 1
ATOM 1659 O O . ALA A 1 217 ? -0.983 18.067 -1.509 1.00 41.64 216 ALA A O 1
ATOM 1661 N N . LEU A 1 218 ? -1.203 19.830 -2.863 1.00 40.44 217 LEU A N 1
ATOM 1662 C CA . LEU A 1 218 ? -2.296 20.409 -2.100 1.00 42.05 217 LEU A CA 1
ATOM 1663 C C . LEU A 1 218 ? -3.393 19.394 -1.783 1.00 44.05 217 LEU A C 1
ATOM 1664 O O . LEU A 1 218 ? -3.911 19.373 -0.677 1.00 46.87 217 LEU A O 1
ATOM 1669 N N . SER A 1 219 ? -3.736 18.573 -2.757 1.00 46.02 218 SER A N 1
ATOM 1670 C CA . SER A 1 219 ? -4.743 17.537 -2.627 1.00 46.10 218 SER A CA 1
ATOM 1671 C C . SER A 1 219 ? -4.475 16.470 -1.581 1.00 46.82 218 SER A C 1
ATOM 1672 O O . SER A 1 219 ? -5.398 15.771 -1.156 1.00 49.43 218 SER A O 1
ATOM 1675 N N . HIS A 1 220 ? -3.222 16.315 -1.182 1.00 43.60 219 HIS A N 1
ATOM 1676 C CA . HIS A 1 220 ? -2.876 15.273 -0.249 1.00 36.42 219 HIS A CA 1
ATOM 1677 C C . HIS A 1 220 ? -2.445 15.825 1.068 1.00 34.57 219 HIS A C 1
ATOM 1678 O O . HIS A 1 220 ? -1.682 15.175 1.783 1.00 33.74 219 HIS A O 1
ATOM 1685 N N . GLY A 1 221 ? -2.864 17.048 1.374 1.00 32.22 220 GLY A N 1
ATOM 1686 C CA . GLY A 1 221 ? -2.548 17.605 2.680 1.00 28.84 220 GLY A CA 1
ATOM 1687 C C . GLY A 1 221 ? -1.211 18.258 2.817 1.00 29.09 220 GLY A C 1
ATOM 1688 O O . GLY A 1 221 ? -0.906 18.810 3.888 1.00 27.48 220 GLY A O 1
ATOM 1689 N N . VAL A 1 222 ? -0.415 18.236 1.745 1.00 29.25 221 VAL A N 1
ATOM 1690 C CA . VAL A 1 222 ? 0.875 18.903 1.773 1.00 28.66 221 VAL A CA 1
ATOM 1691 C C . VAL A 1 222 ? 0.655 20.403 1.521 1.00 26.67 221 VAL A C 1
ATOM 1692 O O . VAL A 1 222 ? -0.055 20.803 0.607 1.00 26.83 221 VAL A O 1
ATOM 1696 N N . PRO A 1 223 ? 1.233 21.264 2.345 1.00 21.73 222 PRO A N 1
ATOM 1697 C CA . PRO A 1 223 ? 1.016 22.693 2.088 1.00 23.21 222 PRO A CA 1
ATOM 1698 C C . PRO A 1 223 ? 2.006 23.341 1.115 1.00 28.67 222 PRO A C 1
ATOM 1699 O O . PRO A 1 223 ? 3.123 22.865 0.875 1.00 33.18 222 PRO A O 1
ATOM 1703 N N . LEU A 1 224 ? 1.622 24.475 0.573 1.00 30.78 223 LEU A N 1
ATOM 1704 C CA . LEU A 1 224 ? 2.438 25.240 -0.332 1.00 28.76 223 LEU A CA 1
ATOM 1705 C C . LEU A 1 224 ? 2.928 26.429 0.499 1.00 28.28 223 LEU A C 1
ATOM 1706 O O . LEU A 1 224 ? 2.119 27.170 1.031 1.00 27.92 223 LEU A O 1
ATOM 1711 N N . ARG A 1 225 ? 4.262 26.595 0.567 1.00 28.28 224 ARG A N 1
ATOM 1712 C CA . ARG A 1 225 ? 4.907 27.633 1.334 1.00 25.01 224 ARG A CA 1
ATOM 1713 C C . ARG A 1 225 ? 5.247 28.875 0.534 1.00 23.29 224 ARG A C 1
ATOM 1714 O O . ARG A 1 225 ? 5.618 28.822 -0.638 1.00 21.55 224 ARG A O 1
ATOM 1722 N N . ASP A 1 226 ? 5.067 30.002 1.196 1.00 25.45 225 ASP A N 1
ATOM 1723 C CA . ASP A 1 226 ? 5.329 31.311 0.623 1.00 28.27 225 ASP A CA 1
ATOM 1724 C C . ASP A 1 226 ? 4.787 31.659 -0.743 1.00 29.34 225 ASP A C 1
ATOM 1725 O O . ASP A 1 226 ? 5.413 32.420 -1.462 1.00 32.54 225 ASP A O 1
ATOM 1730 N N . MET A 1 227 ? 3.563 31.202 -1.052 1.00 27.76 226 MET A N 1
ATOM 1731 C CA . MET A 1 227 ? 2.916 31.441 -2.331 1.00 24.74 226 MET A CA 1
ATOM 1732 C C . MET A 1 227 ? 2.566 32.905 -2.653 1.00 25.29 226 MET A C 1
ATOM 1733 O O . MET A 1 227 ? 2.357 33.265 -3.809 1.00 21.71 226 MET A O 1
ATOM 1738 N N . GLU A 1 228 ? 2.501 33.775 -1.659 1.00 27.06 227 GLU A N 1
ATOM 1739 C CA . GLU A 1 228 ? 2.227 35.171 -1.933 1.00 26.58 227 GLU A CA 1
ATOM 1740 C C . GLU A 1 228 ? 3.385 35.911 -2.623 1.00 28.46 227 GLU A C 1
ATOM 1741 O O . GLU A 1 228 ? 3.211 37.030 -3.066 1.00 30.21 227 GLU A O 1
ATOM 1747 N N . PHE A 1 229 ? 4.572 35.334 -2.676 1.00 27.11 228 PHE A N 1
ATOM 1748 C CA . PHE A 1 229 ? 5.701 36.039 -3.307 1.00 26.26 228 PHE A CA 1
ATOM 1749 C C . PHE A 1 229 ? 5.909 35.715 -4.779 1.00 23.40 228 PHE A C 1
ATOM 1750 O O . PHE A 1 229 ? 6.596 34.766 -5.130 1.00 22.41 228 PHE A O 1
ATOM 1758 N N . VAL A 1 230 ? 5.260 36.470 -5.634 1.00 23.18 229 VAL A N 1
ATOM 1759 C CA . VAL A 1 230 ? 5.367 36.276 -7.073 1.00 21.96 229 VAL A CA 1
ATOM 1760 C C . VAL A 1 230 ? 6.321 37.282 -7.652 1.00 23.58 229 VAL A C 1
ATOM 1761 O O . VAL A 1 230 ? 6.084 38.462 -7.570 1.00 22.24 229 VAL A O 1
ATOM 1765 N N . GLN A 1 231 ? 7.385 36.811 -8.267 1.00 29.97 230 GLN A N 1
ATOM 1766 C CA . GLN A 1 231 ? 8.367 37.714 -8.886 1.00 31.91 230 GLN A CA 1
ATOM 1767 C C . GLN A 1 231 ? 8.024 38.251 -10.269 1.00 30.59 230 GLN A C 1
ATOM 1768 O O . GLN A 1 231 ? 7.765 37.495 -11.231 1.00 31.76 230 GLN A O 1
ATOM 1774 N N . TYR A 1 232 ? 8.008 39.573 -10.372 1.00 30.41 231 TYR A N 1
ATOM 1775 C CA . TYR A 1 232 ? 7.715 40.201 -11.681 1.00 30.22 231 TYR A CA 1
ATOM 1776 C C . TYR A 1 232 ? 9.076 40.593 -12.240 1.00 27.42 231 TYR A C 1
ATOM 1777 O O . TYR A 1 232 ? 9.981 40.940 -11.484 1.00 31.22 231 TYR A O 1
ATOM 1786 N N . HIS A 1 233 ? 9.224 40.511 -13.539 1.00 24.92 232 HIS A N 1
ATOM 1787 C CA . HIS A 1 233 ? 10.431 40.926 -14.225 1.00 29.11 232 HIS A CA 1
ATOM 1788 C C . HIS A 1 233 ? 10.081 42.293 -14.753 1.00 28.56 232 HIS A C 1
ATOM 1789 O O . HIS A 1 233 ? 9.041 42.450 -15.398 1.00 28.45 232 HIS A O 1
ATOM 1796 N N . PRO A 1 234 ? 10.931 43.292 -14.531 1.00 27.50 233 PRO A N 1
ATOM 1797 C CA . PRO A 1 234 ? 10.579 44.641 -15.023 1.00 27.69 233 PRO A CA 1
ATOM 1798 C C . PRO A 1 234 ? 10.443 44.857 -16.512 1.00 30.65 233 PRO A C 1
ATOM 1799 O O . PRO A 1 234 ? 9.764 45.766 -16.906 1.00 34.47 233 PRO A O 1
ATOM 1803 N N . THR A 1 235 ? 11.047 44.031 -17.347 1.00 27.85 234 THR A N 1
ATOM 1804 C CA . THR A 1 235 ? 10.998 44.268 -18.789 1.00 28.71 234 THR A CA 1
ATOM 1805 C C . THR A 1 235 ? 10.501 43.139 -19.693 1.00 31.15 234 THR A C 1
ATOM 1806 O O . THR A 1 235 ? 11.263 42.303 -20.097 1.00 34.76 234 THR A O 1
ATOM 1810 N N . GLY A 1 236 ? 9.224 43.169 -20.051 1.00 29.15 235 GLY A N 1
ATOM 1811 C CA . GLY A 1 236 ? 8.629 42.181 -20.906 1.00 26.57 235 GLY A CA 1
ATOM 1812 C C . GLY A 1 236 ? 7.916 42.920 -22.023 1.00 28.62 235 GLY A C 1
ATOM 1813 O O . GLY A 1 236 ? 7.654 44.123 -21.894 1.00 32.20 235 GLY A O 1
ATOM 1814 N N . LEU A 1 237 ? 7.618 42.250 -23.122 1.00 24.74 236 LEU A N 1
ATOM 1815 C CA . LEU A 1 237 ? 6.932 42.870 -24.223 1.00 25.21 236 LEU A CA 1
ATOM 1816 C C . LEU A 1 237 ? 5.407 42.943 -23.975 1.00 31.97 236 LEU A C 1
ATOM 1817 O O . LEU A 1 237 ? 4.761 42.036 -23.434 1.00 30.96 236 LEU A O 1
ATOM 1822 N N . PRO A 1 238 ? 4.785 44.046 -24.366 1.00 37.31 237 PRO A N 1
ATOM 1823 C CA . PRO A 1 238 ? 3.336 44.143 -24.163 1.00 38.48 237 PRO A CA 1
ATOM 1824 C C . PRO A 1 238 ? 2.599 42.995 -24.877 1.00 37.66 237 PRO A C 1
ATOM 1825 O O . PRO A 1 238 ? 2.996 42.566 -25.953 1.00 35.51 237 PRO A O 1
ATOM 1829 N N . GLY A 1 239 ? 1.502 42.535 -24.281 1.00 39.68 238 GLY A N 1
ATOM 1830 C CA . GLY A 1 239 ? 0.714 41.453 -24.836 1.00 36.57 238 GLY A CA 1
ATOM 1831 C C . GLY A 1 239 ? 1.324 40.078 -24.633 1.00 34.53 238 GLY A C 1
ATOM 1832 O O . GLY A 1 239 ? 0.838 39.365 -23.796 1.00 35.07 238 GLY A O 1
ATOM 1833 N N . SER A 1 240 ? 2.352 39.698 -25.395 1.00 30.74 239 SER A N 1
ATOM 1834 C CA . SER A 1 240 ? 3.003 38.396 -25.232 1.00 29.64 239 SER A CA 1
ATOM 1835 C C . SER A 1 240 ? 3.690 38.162 -23.856 1.00 30.64 239 SER A C 1
ATOM 1836 O O . SER A 1 240 ? 3.806 36.998 -23.403 1.00 29.57 239 SER A O 1
ATOM 1839 N N . GLY A 1 241 ? 4.132 39.244 -23.196 1.00 23.43 240 GLY A N 1
ATOM 1840 C CA . GLY A 1 241 ? 4.748 39.104 -21.895 1.00 23.21 240 GLY A CA 1
ATOM 1841 C C . GLY A 1 241 ? 6.163 38.534 -22.016 1.00 25.98 240 GLY A C 1
ATOM 1842 O O . GLY A 1 241 ? 6.823 38.243 -21.019 1.00 28.33 240 GLY A O 1
ATOM 1843 N N . ILE A 1 242 ? 6.634 38.341 -23.253 1.00 25.58 241 ILE A N 1
ATOM 1844 C CA . ILE A 1 242 ? 7.948 37.779 -23.501 1.00 24.60 241 ILE A CA 1
ATOM 1845 C C . ILE A 1 242 ? 9.082 38.557 -22.821 1.00 29.24 241 ILE A C 1
ATOM 1846 O O . ILE A 1 242 ? 9.094 39.769 -22.780 1.00 29.75 241 ILE A O 1
ATOM 1851 N N . LEU A 1 243 ? 10.025 37.856 -22.229 1.00 33.82 242 LEU A N 1
ATOM 1852 C CA . LEU A 1 243 ? 11.119 38.424 -21.476 1.00 32.17 242 LEU A CA 1
ATOM 1853 C C . LEU A 1 243 ? 12.244 39.011 -22.291 1.00 36.43 242 LEU A C 1
ATOM 1854 O O . LEU A 1 243 ? 12.669 38.443 -23.299 1.00 36.76 242 LEU A O 1
ATOM 1859 N N . MET A 1 244 ? 12.702 40.166 -21.823 1.00 36.26 243 MET A N 1
ATOM 1860 C CA . MET A 1 244 ? 13.824 40.851 -22.406 1.00 38.86 243 MET A CA 1
ATOM 1861 C C . MET A 1 244 ? 14.861 40.804 -21.275 1.00 38.80 243 MET A C 1
ATOM 1862 O O . MET A 1 244 ? 14.773 41.567 -20.328 1.00 37.46 243 MET A O 1
ATOM 1867 N N . THR A 1 245 ? 15.797 39.864 -21.363 1.00 38.24 244 THR A N 1
ATOM 1868 C CA . THR A 1 245 ? 16.838 39.714 -20.343 1.00 35.03 244 THR A CA 1
ATOM 1869 C C . THR A 1 245 ? 17.357 40.994 -19.712 1.00 37.42 244 THR A C 1
ATOM 1870 O O . THR A 1 245 ? 17.494 42.029 -20.359 1.00 39.71 244 THR A O 1
ATOM 1874 N N . GLU A 1 246 ? 17.671 40.903 -18.428 1.00 42.40 245 GLU A N 1
ATOM 1875 C CA . GLU A 1 246 ? 18.273 42.004 -17.680 1.00 45.33 245 GLU A CA 1
ATOM 1876 C C . GLU A 1 246 ? 19.576 42.356 -18.401 1.00 46.01 245 GLU A C 1
ATOM 1877 O O . GLU A 1 246 ? 20.088 43.496 -18.315 1.00 46.85 245 GLU A O 1
ATOM 1883 N N . GLY A 1 247 ? 20.081 41.378 -19.147 1.00 44.17 246 GLY A N 1
ATOM 1884 C CA . GLY A 1 247 ? 21.300 41.581 -19.900 1.00 45.64 246 GLY A CA 1
ATOM 1885 C C . GLY A 1 247 ? 21.263 42.756 -20.854 1.00 46.26 246 GLY A C 1
ATOM 1886 O O . GLY A 1 247 ? 22.309 43.217 -21.243 1.00 48.64 246 GLY A O 1
ATOM 1887 N N . CYS A 1 248 ? 20.084 43.214 -21.254 1.00 47.31 247 CYS A N 1
ATOM 1888 C CA . CYS A 1 248 ? 19.965 44.381 -22.126 1.00 46.88 247 CYS A CA 1
ATOM 1889 C C . CYS A 1 248 ? 20.491 45.649 -21.411 1.00 45.75 247 CYS A C 1
ATOM 1890 O O . CYS A 1 248 ? 20.994 46.577 -22.046 1.00 47.06 247 CYS A O 1
ATOM 1893 N N . ARG A 1 249 ? 20.344 45.670 -20.103 1.00 43.10 248 ARG A N 1
ATOM 1894 C CA . ARG A 1 249 ? 20.753 46.796 -19.311 1.00 45.03 248 ARG A CA 1
ATOM 1895 C C . ARG A 1 249 ? 22.160 46.649 -18.745 1.00 47.80 248 ARG A C 1
ATOM 1896 O O . ARG A 1 249 ? 22.832 47.656 -18.520 1.00 49.37 248 ARG A O 1
ATOM 1904 N N . GLY A 1 250 ? 22.582 45.411 -18.475 1.00 47.64 249 GLY A N 1
ATOM 1905 C CA . GLY A 1 250 ? 23.921 45.211 -17.972 1.00 46.68 249 GLY A CA 1
ATOM 1906 C C . GLY A 1 250 ? 24.885 45.575 -19.107 1.00 47.98 249 GLY A C 1
ATOM 1907 O O . GLY A 1 250 ? 26.066 45.760 -18.860 1.00 47.30 249 GLY A O 1
ATOM 1908 N N . GLU A 1 251 ? 24.354 45.690 -20.323 1.00 47.90 250 GLU A N 1
ATOM 1909 C CA . GLU A 1 251 ? 25.110 46.068 -21.483 1.00 53.53 250 GLU A CA 1
ATOM 1910 C C . GLU A 1 251 ? 24.933 47.546 -21.798 1.00 53.73 250 GLU A C 1
ATOM 1911 O O . GLU A 1 251 ? 25.354 48.023 -22.865 1.00 52.94 250 GLU A O 1
ATOM 1917 N N . GLY A 1 252 ? 24.270 48.270 -20.894 1.00 51.22 251 GLY A N 1
ATOM 1918 C CA . GLY A 1 252 ? 24.066 49.700 -21.085 1.00 49.65 251 GLY A CA 1
ATOM 1919 C C . GLY A 1 252 ? 22.758 50.213 -21.649 1.00 47.69 251 GLY A C 1
ATOM 1920 O O . GLY A 1 252 ? 22.677 51.384 -22.043 1.00 50.64 251 GLY A O 1
ATOM 1921 N N . GLY A 1 253 ? 21.736 49.370 -21.732 1.00 42.26 252 GLY A N 1
ATOM 1922 C CA . GLY A 1 253 ? 20.453 49.829 -22.235 1.00 36.29 252 GLY A CA 1
ATOM 1923 C C . GLY A 1 253 ? 19.833 50.768 -21.182 1.00 37.54 252 GLY A C 1
ATOM 1924 O O . GLY A 1 253 ? 20.145 50.736 -19.974 1.00 30.34 252 GLY A O 1
ATOM 1925 N N . ILE A 1 254 ? 18.957 51.647 -21.676 1.00 38.22 253 ILE A N 1
ATOM 1926 C CA . ILE A 1 254 ? 18.264 52.600 -20.820 1.00 36.04 253 ILE A CA 1
ATOM 1927 C C . ILE A 1 254 ? 16.751 52.434 -20.934 1.00 35.95 253 ILE A C 1
ATOM 1928 O O . ILE A 1 254 ? 16.232 51.917 -21.960 1.00 36.55 253 ILE A O 1
ATOM 1933 N N . LEU A 1 255 ? 16.063 52.889 -19.888 1.00 31.28 254 LEU A N 1
ATOM 1934 C CA . LEU A 1 255 ? 14.595 52.866 -19.842 1.00 27.48 254 LEU A CA 1
ATOM 1935 C C . LEU A 1 255 ? 14.119 54.294 -19.813 1.00 26.09 254 LEU A C 1
ATOM 1936 O O . LEU A 1 255 ? 14.489 55.059 -18.894 1.00 26.42 254 LEU A O 1
ATOM 1941 N N . VAL A 1 256 ? 13.291 54.671 -20.777 1.00 27.45 255 VAL A N 1
ATOM 1942 C CA . VAL A 1 256 ? 12.819 56.077 -20.803 1.00 30.96 255 VAL A CA 1
ATOM 1943 C C . VAL A 1 256 ? 11.307 56.138 -20.952 1.00 36.59 255 VAL A C 1
ATOM 1944 O O . VAL A 1 256 ? 10.676 55.148 -21.376 1.00 34.57 255 VAL A O 1
ATOM 1948 N N . ASN A 1 257 ? 10.745 57.300 -20.592 1.00 39.27 256 ASN A N 1
ATOM 1949 C CA . ASN A 1 257 ? 9.298 57.503 -20.657 1.00 41.34 256 ASN A CA 1
ATOM 1950 C C . ASN A 1 257 ? 8.877 58.162 -21.956 1.00 39.64 256 ASN A C 1
ATOM 1951 O O . ASN A 1 257 ? 9.660 58.180 -22.875 1.00 40.15 256 ASN A O 1
ATOM 1956 N N . LYS A 1 258 ? 7.662 58.689 -22.041 1.00 39.67 257 LYS A N 1
ATOM 1957 C CA . LYS A 1 258 ? 7.218 59.318 -23.290 1.00 40.88 257 LYS A CA 1
ATOM 1958 C C . LYS A 1 258 ? 7.954 60.621 -23.586 1.00 39.76 257 LYS A C 1
ATOM 1959 O O . LYS A 1 258 ? 7.946 61.084 -24.699 1.00 37.26 257 LYS A O 1
ATOM 1965 N N . ASN A 1 259 ? 8.566 61.206 -22.573 1.00 40.16 258 ASN A N 1
ATOM 1966 C CA . ASN A 1 259 ? 9.326 62.415 -22.713 1.00 40.12 258 ASN A CA 1
ATOM 1967 C C . ASN A 1 259 ? 10.808 62.088 -22.983 1.00 42.89 258 ASN A C 1
ATOM 1968 O O . ASN A 1 259 ? 11.624 62.995 -23.138 1.00 45.67 258 ASN A O 1
ATOM 1973 N N . GLY A 1 260 ? 11.157 60.808 -23.084 1.00 40.09 259 GLY A N 1
ATOM 1974 C CA . GLY A 1 260 ? 12.525 60.416 -23.330 1.00 37.44 259 GLY A CA 1
ATOM 1975 C C . GLY A 1 260 ? 13.334 60.563 -22.048 1.00 37.67 259 GLY A C 1
ATOM 1976 O O . GLY A 1 260 ? 14.584 60.515 -22.041 1.00 38.08 259 GLY A O 1
ATOM 1977 N N . TYR A 1 261 ? 12.624 60.742 -20.930 1.00 34.63 260 TYR A N 1
ATOM 1978 C CA . TYR A 1 261 ? 13.305 60.882 -19.657 1.00 33.17 260 TYR A CA 1
ATOM 1979 C C . TYR A 1 261 ? 13.611 59.566 -18.989 1.00 34.51 260 TYR A C 1
ATOM 1980 O O . TYR A 1 261 ? 12.782 58.654 -18.956 1.00 37.25 260 TYR A O 1
ATOM 1989 N N . ARG A 1 262 ? 14.818 59.498 -18.420 1.00 33.24 261 ARG A N 1
ATOM 1990 C CA . ARG A 1 262 ? 15.301 58.367 -17.694 1.00 27.64 261 ARG A CA 1
ATOM 1991 C C . ARG A 1 262 ? 14.756 58.504 -16.286 1.00 28.31 261 ARG A C 1
ATOM 1992 O O . ARG A 1 262 ? 15.497 58.693 -15.304 1.00 28.17 261 ARG A O 1
ATOM 2000 N N . TYR A 1 263 ? 13.431 58.332 -16.194 1.00 30.84 262 TYR A N 1
ATOM 2001 C CA . TYR A 1 263 ? 12.682 58.433 -14.951 1.00 31.26 262 TYR A CA 1
ATOM 2002 C C . TYR A 1 263 ? 13.246 57.757 -13.692 1.00 31.78 262 TYR A C 1
ATOM 2003 O O . TYR A 1 263 ? 12.911 58.186 -12.603 1.00 34.97 262 TYR A O 1
ATOM 2012 N N . LEU A 1 264 ? 14.067 56.712 -13.797 1.00 32.11 263 LEU A N 1
ATOM 2013 C CA . LEU A 1 264 ? 14.551 56.018 -12.612 1.00 31.50 263 LEU A CA 1
ATOM 2014 C C . LEU A 1 264 ? 15.391 56.885 -11.676 1.00 34.44 263 LEU A C 1
ATOM 2015 O O . LEU A 1 264 ? 15.652 56.522 -10.523 1.00 35.60 263 LEU A O 1
ATOM 2020 N N . GLN A 1 265 ? 15.817 58.053 -12.127 1.00 37.77 264 GLN A N 1
ATOM 2021 C CA . GLN A 1 265 ? 16.613 58.916 -11.223 1.00 37.73 264 GLN A CA 1
ATOM 2022 C C . GLN A 1 265 ? 15.748 59.607 -10.167 1.00 40.04 264 GLN A C 1
ATOM 2023 O O . GLN A 1 265 ? 16.274 60.094 -9.154 1.00 41.69 264 GLN A O 1
ATOM 2029 N N . ASP A 1 266 ? 14.438 59.663 -10.385 1.00 44.36 265 ASP A N 1
ATOM 2030 C CA . ASP A 1 266 ? 13.582 60.315 -9.428 1.00 49.79 265 ASP A CA 1
ATOM 2031 C C . ASP A 1 266 ? 12.955 59.371 -8.424 1.00 48.29 265 ASP A C 1
ATOM 2032 O O . ASP A 1 266 ? 12.113 59.767 -7.639 1.00 47.87 265 ASP A O 1
ATOM 2037 N N . TYR A 1 267 ? 13.342 58.101 -8.444 1.00 46.25 266 TYR A N 1
ATOM 2038 C CA . TYR A 1 267 ? 12.795 57.133 -7.508 1.00 41.19 266 TYR A CA 1
ATOM 2039 C C . TYR A 1 267 ? 13.884 56.536 -6.636 1.00 43.65 266 TYR A C 1
ATOM 2040 O O . TYR A 1 267 ? 13.827 55.348 -6.300 1.00 47.88 266 TYR A O 1
ATOM 2049 N N . GLY A 1 268 ? 14.863 57.351 -6.283 1.00 41.12 267 GLY A N 1
ATOM 2050 C CA . GLY A 1 268 ? 15.926 56.896 -5.426 1.00 40.62 267 GLY A CA 1
ATOM 2051 C C . GLY A 1 268 ? 17.077 56.156 -6.056 1.00 41.73 267 GLY A C 1
ATOM 2052 O O . GLY A 1 268 ? 17.967 55.723 -5.333 1.00 41.99 267 GLY A O 1
ATOM 2053 N N . MET A 1 269 ? 17.118 56.046 -7.374 1.00 44.65 268 MET A N 1
ATOM 2054 C CA . MET A 1 269 ? 18.182 55.299 -8.025 1.00 48.10 268 MET A CA 1
ATOM 2055 C C . MET A 1 269 ? 19.105 56.199 -8.835 1.00 51.81 268 MET A C 1
ATOM 2056 O O . MET A 1 269 ? 19.794 55.734 -9.752 1.00 54.63 268 MET A O 1
ATOM 2061 N N . GLY A 1 270 ? 19.116 57.495 -8.531 1.00 55.00 269 GLY A N 1
ATOM 2062 C CA . GLY A 1 270 ? 20.002 58.406 -9.257 1.00 53.96 269 GLY A CA 1
ATOM 2063 C C . GLY A 1 270 ? 21.332 58.436 -8.528 1.00 52.01 269 GLY A C 1
ATOM 2064 O O . GLY A 1 270 ? 21.522 57.787 -7.498 1.00 52.15 269 GLY A O 1
ATOM 2065 N N . PRO A 1 271 ? 22.266 59.243 -8.994 1.00 49.85 270 PRO A N 1
ATOM 2066 C CA . PRO A 1 271 ? 22.203 60.118 -10.164 1.00 46.27 270 PRO A CA 1
ATOM 2067 C C . PRO A 1 271 ? 22.390 59.357 -11.441 1.00 43.10 270 PRO A C 1
ATOM 2068 O O . PRO A 1 271 ? 22.925 58.248 -11.447 1.00 45.87 270 PRO A O 1
ATOM 2072 N N . GLU A 1 272 ? 21.930 59.932 -12.536 1.00 40.73 271 GLU A N 1
ATOM 2073 C CA . GLU A 1 272 ? 22.031 59.329 -13.858 1.00 40.91 271 GLU A CA 1
ATOM 2074 C C . GLU A 1 272 ? 23.496 58.959 -14.108 1.00 42.66 271 GLU A C 1
ATOM 2075 O O . GLU A 1 272 ? 24.419 59.543 -13.564 1.00 42.55 271 GLU A O 1
ATOM 2081 N N . THR A 1 273 ? 23.709 57.950 -14.926 1.00 44.47 272 THR A N 1
ATOM 2082 C CA . THR A 1 273 ? 25.037 57.457 -15.249 1.00 43.67 272 THR A CA 1
ATOM 2083 C C . THR A 1 273 ? 25.120 57.719 -16.731 1.00 42.05 272 THR A C 1
ATOM 2084 O O . THR A 1 273 ? 24.112 57.688 -17.422 1.00 42.24 272 THR A O 1
ATOM 2088 N N . PRO A 1 274 ? 26.318 57.978 -17.248 1.00 41.86 273 PRO A N 1
ATOM 2089 C CA . PRO A 1 274 ? 26.457 58.257 -18.704 1.00 39.52 273 PRO A CA 1
ATOM 2090 C C . PRO A 1 274 ? 26.210 57.030 -19.583 1.00 39.83 273 PRO A C 1
ATOM 2091 O O . PRO A 1 274 ? 26.609 55.926 -19.242 1.00 39.43 273 PRO A O 1
ATOM 2095 N N . LEU A 1 275 ? 25.571 57.220 -20.738 1.00 39.57 274 LEU A N 1
ATOM 2096 C CA . LEU A 1 275 ? 25.318 56.115 -21.649 1.00 40.68 274 LEU A CA 1
ATOM 2097 C C . LEU A 1 275 ? 26.455 55.145 -21.682 1.00 45.62 274 LEU A C 1
ATOM 2098 O O . LEU A 1 275 ? 26.284 53.904 -21.729 1.00 47.43 274 LEU A O 1
ATOM 2103 N N . GLY A 1 276 ? 27.644 55.704 -21.681 1.00 48.09 275 GLY A N 1
ATOM 2104 C CA . GLY A 1 276 ? 28.796 54.823 -21.723 1.00 53.80 275 GLY A CA 1
ATOM 2105 C C . GLY A 1 276 ? 28.787 53.734 -20.646 1.00 55.14 275 GLY A C 1
ATOM 2106 O O . GLY A 1 276 ? 28.612 52.572 -20.910 1.00 53.87 275 GLY A O 1
ATOM 2107 N N . GLU A 1 277 ? 28.992 54.160 -19.419 1.00 59.34 276 GLU A N 1
ATOM 2108 C CA . GLU A 1 277 ? 29.153 53.330 -18.260 1.00 63.13 276 GLU A CA 1
ATOM 2109 C C . GLU A 1 277 ? 28.033 53.122 -17.244 1.00 59.12 276 GLU A C 1
ATOM 2110 O O . GLU A 1 277 ? 27.904 53.876 -16.275 1.00 57.89 276 GLU A O 1
ATOM 2116 N N . PRO A 1 278 ? 27.251 52.061 -17.389 1.00 55.74 277 PRO A N 1
ATOM 2117 C CA . PRO A 1 278 ? 26.178 51.749 -16.428 1.00 53.34 277 PRO A CA 1
ATOM 2118 C C . PRO A 1 278 ? 26.812 51.175 -15.140 1.00 53.81 277 PRO A C 1
ATOM 2119 O O . PRO A 1 278 ? 27.766 50.434 -15.200 1.00 52.57 277 PRO A O 1
ATOM 2123 N N . LYS A 1 279 ? 26.266 51.502 -13.982 1.00 54.23 278 LYS A N 1
ATOM 2124 C CA . LYS A 1 279 ? 26.814 51.067 -12.714 1.00 55.56 278 LYS A CA 1
ATOM 2125 C C . LYS A 1 279 ? 25.806 50.203 -11.964 1.00 57.32 278 LYS A C 1
ATOM 2126 O O . LYS A 1 279 ? 24.623 50.554 -11.953 1.00 58.53 278 LYS A O 1
ATOM 2132 N N . ASN A 1 280 ? 26.262 49.093 -11.351 1.00 55.33 279 ASN A N 1
ATOM 2133 C CA . ASN A 1 280 ? 25.363 48.198 -10.623 1.00 51.04 279 ASN A CA 1
ATOM 2134 C C . ASN A 1 280 ? 24.696 48.950 -9.489 1.00 50.41 279 ASN A C 1
ATOM 2135 O O . ASN A 1 280 ? 25.274 49.854 -8.945 1.00 54.97 279 ASN A O 1
ATOM 2140 N N . LYS A 1 281 ? 23.490 48.556 -9.134 1.00 46.40 280 LYS A N 1
ATOM 2141 C CA . LYS A 1 281 ? 22.721 49.191 -8.089 1.00 47.20 280 LYS A CA 1
ATOM 2142 C C . LYS A 1 281 ? 22.030 50.498 -8.544 1.00 47.21 280 LYS A C 1
ATOM 2143 O O . LYS A 1 281 ? 21.031 50.871 -7.999 1.00 46.02 280 LYS A O 1
ATOM 2149 N N . TYR A 1 282 ? 22.530 51.194 -9.543 1.00 48.66 281 TYR A N 1
ATOM 2150 C CA . TYR A 1 282 ? 21.970 52.454 -10.009 1.00 49.44 281 TYR A CA 1
ATOM 2151 C C . TYR A 1 282 ? 21.156 52.393 -11.291 1.00 47.31 281 TYR A C 1
ATOM 2152 O O . TYR A 1 282 ? 21.235 51.441 -12.067 1.00 46.43 281 TYR A O 1
ATOM 2161 N N . MET A 1 283 ? 20.374 53.452 -11.487 1.00 43.27 282 MET A N 1
ATOM 2162 C CA . MET A 1 283 ? 19.480 53.617 -12.628 1.00 40.18 282 MET A CA 1
ATOM 2163 C C . MET A 1 283 ? 18.848 52.335 -13.123 1.00 38.12 282 MET A C 1
ATOM 2164 O O . MET A 1 283 ? 18.146 51.684 -12.382 1.00 36.41 282 MET A O 1
ATOM 2169 N N . GLU A 1 284 ? 19.085 51.976 -14.374 1.00 38.52 283 GLU A N 1
ATOM 2170 C CA . GLU A 1 284 ? 18.497 50.789 -14.932 1.00 37.37 283 GLU A CA 1
ATOM 2171 C C . GLU A 1 284 ? 19.007 49.518 -14.262 1.00 40.68 283 GLU A C 1
ATOM 2172 O O . GLU A 1 284 ? 18.404 48.440 -14.405 1.00 42.09 283 GLU A O 1
ATOM 2178 N N . LEU A 1 285 ? 20.088 49.624 -13.491 1.00 39.43 284 LEU A N 1
ATOM 2179 C CA . LEU A 1 285 ? 20.553 48.419 -12.771 1.00 38.12 284 LEU A CA 1
ATOM 2180 C C . LEU A 1 285 ? 20.183 48.545 -11.323 1.00 35.79 284 LEU A C 1
ATOM 2181 O O . LEU A 1 285 ? 20.950 48.138 -10.450 1.00 34.30 284 LEU A O 1
ATOM 2186 N N . GLY A 1 286 ? 19.037 49.176 -11.062 1.00 34.33 285 GLY A N 1
ATOM 2187 C CA . GLY A 1 286 ? 18.627 49.375 -9.680 1.00 32.26 285 GLY A CA 1
ATOM 2188 C C . GLY A 1 286 ? 17.917 48.137 -9.166 1.00 31.76 285 GLY A C 1
ATOM 2189 O O . GLY A 1 286 ? 17.744 47.169 -9.911 1.00 29.12 285 GLY A O 1
ATOM 2190 N N . PRO A 1 287 ? 17.511 48.132 -7.888 1.00 31.51 286 PRO A N 1
ATOM 2191 C CA . PRO A 1 287 ? 16.791 47.005 -7.269 1.00 30.54 286 PRO A CA 1
ATOM 2192 C C . PRO A 1 287 ? 15.595 46.661 -8.149 1.00 32.93 286 PRO A C 1
ATOM 2193 O O . PRO A 1 287 ? 14.823 47.539 -8.551 1.00 34.28 286 PRO A O 1
ATOM 2197 N N . ARG A 1 288 ? 15.456 45.392 -8.494 1.00 33.84 287 ARG A N 1
ATOM 2198 C CA . ARG A 1 288 ? 14.394 44.891 -9.377 1.00 34.14 287 ARG A CA 1
ATOM 2199 C C . ARG A 1 288 ? 13.010 45.492 -9.022 1.00 36.62 287 ARG A C 1
ATOM 2200 O O . ARG A 1 288 ? 12.369 46.142 -9.875 1.00 33.28 287 ARG A O 1
ATOM 2208 N N . ASP A 1 289 ? 12.582 45.312 -7.760 1.00 38.81 288 ASP A N 1
ATOM 2209 C CA . ASP A 1 289 ? 11.307 45.847 -7.297 1.00 43.12 288 ASP A CA 1
ATOM 2210 C C . ASP A 1 289 ? 11.109 47.341 -7.517 1.00 40.78 288 ASP A C 1
ATOM 2211 O O . ASP A 1 289 ? 10.009 47.760 -7.903 1.00 41.85 288 ASP A O 1
ATOM 2216 N N . LYS A 1 290 ? 12.153 48.130 -7.289 1.00 38.96 289 LYS A N 1
ATOM 2217 C CA . LYS A 1 290 ? 12.105 49.592 -7.475 1.00 35.70 289 LYS A CA 1
ATOM 2218 C C . LYS A 1 290 ? 11.964 49.907 -8.947 1.00 31.03 289 LYS A C 1
ATOM 2219 O O . LYS A 1 290 ? 11.298 50.852 -9.295 1.00 32.17 289 LYS A O 1
ATOM 2225 N N . VAL A 1 291 ? 12.559 49.103 -9.820 1.00 27.54 290 VAL A N 1
ATOM 2226 C CA . VAL A 1 291 ? 12.417 49.359 -11.242 1.00 29.77 290 VAL A CA 1
ATOM 2227 C C . VAL A 1 291 ? 11.003 49.071 -11.729 1.00 31.06 290 VAL A C 1
ATOM 2228 O O . VAL A 1 291 ? 10.489 49.732 -12.610 1.00 30.46 290 VAL A O 1
ATOM 2232 N N . SER A 1 292 ? 10.396 48.004 -11.232 1.00 39.13 291 SER A N 1
ATOM 2233 C CA . SER A 1 292 ? 9.022 47.665 -11.619 1.00 38.43 291 SER A CA 1
ATOM 2234 C C . SER A 1 292 ? 8.066 48.695 -10.996 1.00 38.18 291 SER A C 1
ATOM 2235 O O . SER A 1 292 ? 7.088 49.087 -11.634 1.00 36.58 291 SER A O 1
ATOM 2238 N N . GLN A 1 293 ? 8.367 49.129 -9.768 1.00 32.73 292 GLN A N 1
ATOM 2239 C CA . GLN A 1 293 ? 7.496 50.095 -9.142 1.00 35.19 292 GLN A CA 1
ATOM 2240 C C . GLN A 1 293 ? 7.561 51.453 -9.843 1.00 39.75 292 GLN A C 1
ATOM 2241 O O . GLN A 1 293 ? 6.561 52.203 -9.873 1.00 43.17 292 GLN A O 1
ATOM 2247 N N . ALA A 1 294 ? 8.727 51.775 -10.412 1.00 40.02 293 ALA A N 1
ATOM 2248 C CA . ALA A 1 294 ? 8.873 53.041 -11.098 1.00 37.99 293 ALA A CA 1
ATOM 2249 C C . ALA A 1 294 ? 7.873 53.045 -12.256 1.00 36.96 293 ALA A C 1
ATOM 2250 O O . ALA A 1 294 ? 7.260 54.088 -12.561 1.00 36.54 293 ALA A O 1
ATOM 2252 N N . PHE A 1 295 ? 7.709 51.888 -12.899 1.00 33.33 294 PHE A N 1
ATOM 2253 C CA . PHE A 1 295 ? 6.771 51.814 -14.004 1.00 33.55 294 PHE A CA 1
ATOM 2254 C C . PHE A 1 295 ? 5.376 52.257 -13.558 1.00 37.42 294 PHE A C 1
ATOM 2255 O O . PHE A 1 295 ? 4.766 53.119 -14.168 1.00 37.91 294 PHE A O 1
ATOM 2263 N N . TRP A 1 296 ? 4.874 51.662 -12.478 1.00 41.31 295 TRP A N 1
ATOM 2264 C CA . TRP A 1 296 ? 3.550 51.986 -11.934 1.00 44.08 295 TRP A CA 1
ATOM 2265 C C . TRP A 1 296 ? 3.471 53.486 -11.614 1.00 40.89 295 TRP A C 1
ATOM 2266 O O . TRP A 1 296 ? 2.464 54.141 -11.879 1.00 32.22 295 TRP A O 1
ATOM 2277 N N . HIS A 1 297 ? 4.521 54.026 -10.984 1.00 42.83 296 HIS A N 1
ATOM 2278 C CA . HIS A 1 297 ? 4.561 55.449 -10.654 1.00 42.88 296 HIS A CA 1
ATOM 2279 C C . HIS A 1 297 ? 4.521 56.271 -11.959 1.00 43.30 296 HIS A C 1
ATOM 2280 O O . HIS A 1 297 ? 3.733 57.193 -12.078 1.00 44.11 296 HIS A O 1
ATOM 2287 N N . GLU A 1 298 ? 5.332 55.917 -12.945 1.00 40.71 297 GLU A N 1
ATOM 2288 C CA . GLU A 1 298 ? 5.322 56.615 -14.215 1.00 42.24 297 GLU A CA 1
ATOM 2289 C C . GLU A 1 298 ? 3.927 56.570 -14.802 1.00 44.53 297 GLU A C 1
ATOM 2290 O O . GLU A 1 298 ? 3.438 57.514 -15.431 1.00 44.53 297 GLU A O 1
ATOM 2296 N N . TRP A 1 299 ? 3.318 55.415 -14.662 1.00 48.77 298 TRP A N 1
ATOM 2297 C CA . TRP A 1 299 ? 1.986 55.228 -15.198 1.00 52.34 298 TRP A CA 1
ATOM 2298 C C . TRP A 1 299 ? 1.001 56.207 -14.509 1.00 53.45 298 TRP A C 1
ATOM 2299 O O . TRP A 1 299 ? 0.228 56.854 -15.188 1.00 52.48 298 TRP A O 1
ATOM 2310 N N . ARG A 1 300 ? 1.035 56.336 -13.186 1.00 56.11 299 ARG A N 1
ATOM 2311 C CA . ARG A 1 300 ? 0.147 57.253 -12.501 1.00 60.89 299 ARG A CA 1
ATOM 2312 C C . ARG A 1 300 ? 0.310 58.685 -13.011 1.00 58.45 299 ARG A C 1
ATOM 2313 O O . ARG A 1 300 ? -0.660 59.403 -13.201 1.00 57.85 299 ARG A O 1
ATOM 2321 N N . LYS A 1 301 ? 1.542 59.120 -13.199 1.00 54.74 300 LYS A N 1
ATOM 2322 C CA . LYS A 1 301 ? 1.830 60.457 -13.660 1.00 51.13 300 LYS A CA 1
ATOM 2323 C C . LYS A 1 301 ? 1.460 60.657 -15.143 1.00 51.65 300 LYS A C 1
ATOM 2324 O O . LYS A 1 301 ? 1.453 61.789 -15.636 1.00 54.59 300 LYS A O 1
ATOM 2330 N N . GLY A 1 302 ? 1.138 59.586 -15.862 1.00 48.05 301 GLY A N 1
ATOM 2331 C CA . GLY A 1 302 ? 0.801 59.720 -17.270 1.00 44.35 301 GLY A CA 1
ATOM 2332 C C . GLY A 1 302 ? 2.062 59.821 -18.116 1.00 45.01 301 GLY A C 1
ATOM 2333 O O . GLY A 1 302 ? 2.063 60.504 -19.131 1.00 45.86 301 GLY A O 1
ATOM 2334 N N . ASN A 1 303 ? 3.151 59.159 -17.735 1.00 45.66 302 ASN A N 1
ATOM 2335 C CA . ASN A 1 303 ? 4.373 59.231 -18.518 1.00 45.26 302 ASN A CA 1
ATOM 2336 C C . ASN A 1 303 ? 4.671 58.009 -19.361 1.00 46.28 302 ASN A C 1
ATOM 2337 O O . ASN A 1 303 ? 5.673 57.968 -20.072 1.00 45.11 302 ASN A O 1
ATOM 2342 N N . THR A 1 304 ? 3.797 57.010 -19.322 1.00 48.14 303 THR A N 1
ATOM 2343 C CA . THR A 1 304 ? 3.978 55.814 -20.148 1.00 46.77 303 THR A CA 1
ATOM 2344 C C . THR A 1 304 ? 3.461 56.086 -21.557 1.00 51.22 303 THR A C 1
ATOM 2345 O O . THR A 1 304 ? 2.703 57.024 -21.750 1.00 53.88 303 THR A O 1
ATOM 2349 N N . ILE A 1 305 ? 3.917 55.329 -22.542 1.00 53.21 304 ILE A N 1
ATOM 2350 C CA . ILE A 1 305 ? 3.475 55.520 -23.905 1.00 54.68 304 ILE A CA 1
ATOM 2351 C C . ILE A 1 305 ? 2.310 54.570 -24.163 1.00 57.99 304 ILE A C 1
ATOM 2352 O O . ILE A 1 305 ? 2.406 53.383 -23.864 1.00 60.12 304 ILE A O 1
ATOM 2357 N N . SER A 1 306 ? 1.218 55.066 -24.725 1.00 61.13 305 SER A N 1
ATOM 2358 C CA . SER A 1 306 ? 0.085 54.193 -25.008 1.00 64.50 305 SER A CA 1
ATOM 2359 C C . SER A 1 306 ? 0.215 53.520 -26.372 1.00 64.35 305 SER A C 1
ATOM 2360 O O . SER A 1 306 ? 0.505 54.174 -27.366 1.00 64.70 305 SER A O 1
ATOM 2363 N N . THR A 1 307 ? 0.037 52.202 -26.399 1.00 63.91 306 THR A N 1
ATOM 2364 C CA . THR A 1 307 ? 0.151 51.423 -27.616 1.00 64.27 306 THR A CA 1
ATOM 2365 C C . THR A 1 307 ? -1.050 50.485 -27.705 1.00 65.00 306 THR A C 1
ATOM 2366 O O . THR A 1 307 ? -1.767 50.273 -26.730 1.00 64.99 306 THR A O 1
ATOM 2370 N N . PRO A 1 308 ? -1.258 49.872 -28.871 1.00 64.80 307 PRO A N 1
ATOM 2371 C CA . PRO A 1 308 ? -2.384 48.954 -29.060 1.00 66.35 307 PRO A CA 1
ATOM 2372 C C . PRO A 1 308 ? -2.355 47.786 -28.093 1.00 67.45 307 PRO A C 1
ATOM 2373 O O . PRO A 1 308 ? -3.403 47.278 -27.679 1.00 66.68 307 PRO A O 1
ATOM 2377 N N . ARG A 1 309 ? -1.149 47.374 -27.713 1.00 69.27 308 ARG A N 1
ATOM 2378 C CA . ARG A 1 309 ? -0.979 46.249 -26.798 1.00 68.63 308 ARG A CA 1
ATOM 2379 C C . ARG A 1 309 ? -0.899 46.695 -25.345 1.00 63.69 308 ARG A C 1
ATOM 2380 O O . ARG A 1 309 ? -0.724 45.877 -24.431 1.00 65.17 308 ARG A O 1
ATOM 2388 N N . GLY A 1 310 ? -1.029 47.997 -25.104 1.00 56.31 309 GLY A N 1
ATOM 2389 C CA . GLY A 1 310 ? -1.006 48.474 -23.723 1.00 47.58 309 GLY A CA 1
ATOM 2390 C C . GLY A 1 310 ? 0.043 49.508 -23.452 1.00 43.66 309 GLY A C 1
ATOM 2391 O O . GLY A 1 310 ? 0.879 49.801 -24.304 1.00 44.61 309 GLY A O 1
ATOM 2392 N N . ASP A 1 311 ? -0.005 50.077 -22.267 1.00 44.12 310 ASP A N 1
ATOM 2393 C CA . ASP A 1 311 ? 0.955 51.101 -21.867 1.00 45.14 310 ASP A CA 1
ATOM 2394 C C . ASP A 1 311 ? 2.326 50.500 -21.609 1.00 43.04 310 ASP A C 1
ATOM 2395 O O . ASP A 1 311 ? 2.433 49.434 -20.979 1.00 44.27 310 ASP A O 1
ATOM 2400 N N . VAL A 1 312 ? 3.361 51.192 -22.081 1.00 38.61 311 VAL A N 1
ATOM 2401 C CA . VAL A 1 312 ? 4.713 50.693 -21.882 1.00 38.41 311 VAL A CA 1
ATOM 2402 C C . VAL A 1 312 ? 5.687 51.826 -21.606 1.00 36.34 311 VAL A C 1
ATOM 2403 O O . VAL A 1 312 ? 5.296 52.961 -21.532 1.00 40.68 311 VAL A O 1
ATOM 2407 N N . VAL A 1 313 ? 6.947 51.490 -21.433 1.00 29.81 312 VAL A N 1
ATOM 2408 C CA . VAL A 1 313 ? 7.997 52.476 -21.346 1.00 26.22 312 VAL A CA 1
ATOM 2409 C C . VAL A 1 313 ? 8.982 51.935 -22.388 1.00 27.12 312 VAL A C 1
ATOM 2410 O O . VAL A 1 313 ? 8.741 50.846 -22.918 1.00 29.14 312 VAL A O 1
ATOM 2414 N N . TYR A 1 314 ? 10.036 52.648 -22.733 1.00 30.86 313 TYR A N 1
ATOM 2415 C CA . TYR A 1 314 ? 10.949 52.204 -23.788 1.00 32.81 313 TYR A CA 1
ATOM 2416 C C . TYR A 1 314 ? 12.301 51.736 -23.329 1.00 31.90 313 TYR A C 1
ATOM 2417 O O . TYR A 1 314 ? 12.963 52.384 -22.520 1.00 34.84 313 TYR A O 1
ATOM 2426 N N . LEU A 1 315 ? 12.685 50.570 -23.825 1.00 32.79 314 LEU A N 1
ATOM 2427 C CA . LEU A 1 315 ? 13.995 49.975 -23.480 1.00 35.40 314 LEU A CA 1
ATOM 2428 C C . LEU A 1 315 ? 14.884 50.334 -24.697 1.00 35.98 314 LEU A C 1
ATOM 2429 O O . LEU A 1 315 ? 14.748 49.731 -25.765 1.00 29.26 314 LEU A O 1
ATOM 2434 N N . ASP A 1 316 ? 15.673 51.403 -24.547 1.00 39.95 315 ASP A N 1
ATOM 2435 C CA . ASP A 1 316 ? 16.513 51.879 -25.638 1.00 44.71 315 ASP A CA 1
ATOM 2436 C C . ASP A 1 316 ? 17.937 51.306 -25.598 1.00 44.01 315 ASP A C 1
ATOM 2437 O O . ASP A 1 316 ? 18.723 51.500 -24.638 1.00 42.16 315 ASP A O 1
ATOM 2442 N N . LEU A 1 317 ? 18.250 50.573 -26.662 1.00 43.52 316 LEU A N 1
ATOM 2443 C CA . LEU A 1 317 ? 19.548 49.908 -26.747 1.00 46.38 316 LEU A CA 1
ATOM 2444 C C . LEU A 1 317 ? 20.464 50.367 -27.915 1.00 49.99 316 LEU A C 1
ATOM 2445 O O . LEU A 1 317 ? 21.609 49.903 -28.005 1.00 50.98 316 LEU A O 1
ATOM 2450 N N . ARG A 1 318 ? 19.964 51.252 -28.793 1.00 51.02 317 ARG A N 1
ATOM 2451 C CA . ARG A 1 318 ? 20.725 51.702 -29.946 1.00 53.87 317 ARG A CA 1
ATOM 2452 C C . ARG A 1 318 ? 22.218 51.966 -29.686 1.00 55.56 317 ARG A C 1
ATOM 2453 O O . ARG A 1 318 ? 23.099 51.386 -30.322 1.00 57.62 317 ARG A O 1
ATOM 2461 N N . HIS A 1 319 ? 22.516 52.822 -28.735 1.00 57.09 318 HIS A N 1
ATOM 2462 C CA . HIS A 1 319 ? 23.869 53.199 -28.373 1.00 57.70 318 HIS A CA 1
ATOM 2463 C C . HIS A 1 319 ? 24.732 52.019 -27.941 1.00 60.70 318 HIS A C 1
ATOM 2464 O O . HIS A 1 319 ? 25.818 52.194 -27.339 1.00 63.14 318 HIS A O 1
ATOM 2471 N N . LEU A 1 320 ? 24.257 50.803 -28.184 1.00 61.99 319 LEU A N 1
ATOM 2472 C CA . LEU A 1 320 ? 25.042 49.629 -27.803 1.00 62.53 319 LEU A CA 1
ATOM 2473 C C . LEU A 1 320 ? 26.034 49.271 -28.925 1.00 65.94 319 LEU A C 1
ATOM 2474 O O . LEU A 1 320 ? 27.187 48.880 -28.660 1.00 65.24 319 LEU A O 1
ATOM 2479 N N . GLY A 1 321 ? 25.563 49.391 -30.170 1.00 67.90 320 GLY A N 1
ATOM 2480 C CA . GLY A 1 321 ? 26.377 49.011 -31.304 1.00 71.78 320 GLY A CA 1
ATOM 2481 C C . GLY A 1 321 ? 26.227 47.558 -31.766 1.00 72.54 320 GLY A C 1
ATOM 2482 O O . GLY A 1 321 ? 26.138 46.629 -30.959 1.00 73.17 320 GLY A O 1
ATOM 2483 N N . GLU A 1 322 ? 26.211 47.389 -33.086 1.00 71.75 321 GLU A N 1
ATOM 2484 C CA . GLU A 1 322 ? 26.120 46.108 -33.752 1.00 71.54 321 GLU A CA 1
ATOM 2485 C C . GLU A 1 322 ? 26.915 45.015 -33.085 1.00 70.14 321 GLU A C 1
ATOM 2486 O O . GLU A 1 322 ? 26.346 44.092 -32.547 1.00 68.37 321 GLU A O 1
ATOM 2492 N N . LYS A 1 323 ? 28.233 45.105 -33.154 1.00 74.07 322 LYS A N 1
ATOM 2493 C CA . LYS A 1 323 ? 29.111 44.099 -32.553 1.00 78.85 322 LYS A CA 1
ATOM 2494 C C . LYS A 1 323 ? 28.613 43.611 -31.187 1.00 79.49 322 LYS A C 1
ATOM 2495 O O . LYS A 1 323 ? 28.347 42.414 -31.008 1.00 79.95 322 LYS A O 1
ATOM 2501 N N . LYS A 1 324 ? 28.496 44.536 -30.237 1.00 78.10 323 LYS A N 1
ATOM 2502 C CA . LYS A 1 324 ? 28.070 44.200 -28.882 1.00 76.77 323 LYS A CA 1
ATOM 2503 C C . LYS A 1 324 ? 26.704 43.496 -28.865 1.00 72.54 323 LYS A C 1
ATOM 2504 O O . LYS A 1 324 ? 26.520 42.445 -28.234 1.00 67.62 323 LYS A O 1
ATOM 2510 N N . LEU A 1 325 ? 25.761 44.113 -29.573 1.00 68.89 324 LEU A N 1
ATOM 2511 C CA . LEU A 1 325 ? 24.417 43.612 -29.635 1.00 67.59 324 LEU A CA 1
ATOM 2512 C C . LEU A 1 325 ? 24.389 42.169 -30.087 1.00 69.43 324 LEU A C 1
ATOM 2513 O O . LEU A 1 325 ? 23.809 41.307 -29.421 1.00 66.57 324 LEU A O 1
ATOM 2518 N N . HIS A 1 326 ? 25.044 41.919 -31.226 1.00 73.53 325 HIS A N 1
ATOM 2519 C CA . HIS A 1 326 ? 25.062 40.604 -31.843 1.00 74.75 325 HIS A CA 1
ATOM 2520 C C . HIS A 1 326 ? 25.969 39.611 -31.186 1.00 72.17 325 HIS A C 1
ATOM 2521 O O . HIS A 1 326 ? 25.813 38.413 -31.393 1.00 73.53 325 HIS A O 1
ATOM 2528 N N . GLU A 1 327 ? 26.881 40.094 -30.369 1.00 67.03 326 GLU A N 1
ATOM 2529 C CA . GLU A 1 327 ? 27.813 39.205 -29.698 1.00 65.00 326 GLU A CA 1
ATOM 2530 C C . GLU A 1 327 ? 27.294 38.837 -28.303 1.00 63.43 326 GLU A C 1
ATOM 2531 O O . GLU A 1 327 ? 27.616 37.781 -27.775 1.00 59.98 326 GLU A O 1
ATOM 2537 N N . ARG A 1 328 ? 26.451 39.680 -27.710 1.00 65.93 327 ARG A N 1
ATOM 2538 C CA . ARG A 1 328 ? 25.915 39.373 -26.387 1.00 66.41 327 ARG A CA 1
ATOM 2539 C C . ARG A 1 328 ? 24.400 39.396 -26.298 1.00 64.44 327 ARG A C 1
ATOM 2540 O O . ARG A 1 328 ? 23.870 38.951 -25.288 1.00 64.37 327 ARG A O 1
ATOM 2548 N N . LEU A 1 329 ? 23.718 39.895 -27.333 1.00 61.58 328 LEU A N 1
ATOM 2549 C CA . LEU A 1 329 ? 22.255 39.946 -27.315 1.00 61.39 328 LEU A CA 1
ATOM 2550 C C . LEU A 1 329 ? 21.574 39.522 -28.605 1.00 63.14 328 LEU A C 1
ATOM 2551 O O . LEU A 1 329 ? 20.619 40.179 -29.030 1.00 63.17 328 LEU A O 1
ATOM 2556 N N . PRO A 1 330 ? 22.040 38.439 -29.244 1.00 64.32 329 PRO A N 1
ATOM 2557 C CA . PRO A 1 330 ? 21.448 37.966 -30.506 1.00 63.52 329 PRO A CA 1
ATOM 2558 C C . PRO A 1 330 ? 19.961 37.534 -30.385 1.00 62.87 329 PRO A C 1
ATOM 2559 O O . PRO A 1 330 ? 19.110 37.889 -31.225 1.00 63.84 329 PRO A O 1
ATOM 2563 N N . PHE A 1 331 ? 19.640 36.793 -29.332 1.00 58.77 330 PHE A N 1
ATOM 2564 C CA . PHE A 1 331 ? 18.276 36.342 -29.081 1.00 60.22 330 PHE A CA 1
ATOM 2565 C C . PHE A 1 331 ? 17.299 37.528 -28.863 1.00 57.06 330 PHE A C 1
ATOM 2566 O O . PHE A 1 331 ? 16.339 37.741 -29.632 1.00 53.25 330 PHE A O 1
ATOM 2574 N N . ILE A 1 332 ? 17.566 38.316 -27.826 1.00 55.47 331 ILE A N 1
ATOM 2575 C CA . ILE A 1 332 ?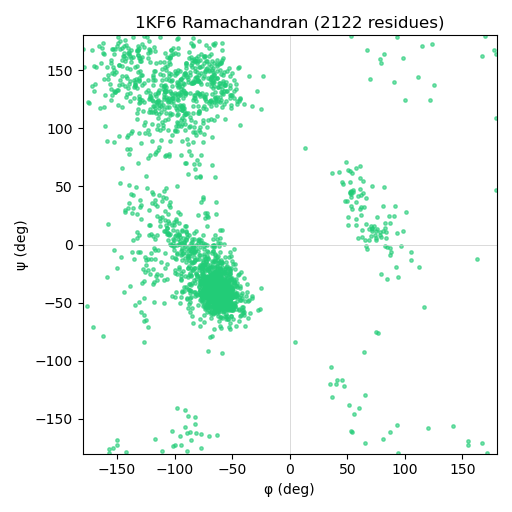 16.795 39.527 -27.542 1.00 54.55 331 ILE A CA 1
ATOM 2576 C C . ILE A 1 332 ? 16.477 40.303 -28.811 1.00 53.48 331 ILE A C 1
ATOM 2577 O O . ILE A 1 332 ? 15.366 40.778 -29.000 1.00 51.93 331 ILE A O 1
ATOM 2582 N N . CYS A 1 333 ? 17.442 40.404 -29.711 1.00 53.43 332 CYS A N 1
ATOM 2583 C CA . CYS A 1 333 ? 17.227 41.138 -30.949 1.00 55.88 332 CYS A CA 1
ATOM 2584 C C . CYS A 1 333 ? 16.192 40.493 -31.864 1.00 53.94 332 CYS A C 1
ATOM 2585 O O . CYS A 1 333 ? 15.297 41.181 -32.369 1.00 51.97 332 CYS A O 1
ATOM 2588 N N . GLU A 1 334 ? 16.313 39.180 -32.098 1.00 56.00 333 GLU A N 1
ATOM 2589 C CA . GLU A 1 334 ? 15.338 38.454 -32.938 1.00 56.57 333 GLU A CA 1
ATOM 2590 C C . GLU A 1 334 ? 13.924 38.404 -32.303 1.00 49.61 333 GLU A C 1
ATOM 2591 O O . GLU A 1 334 ? 12.915 38.549 -33.003 1.00 44.65 333 GLU A O 1
ATOM 2597 N N . LEU A 1 335 ? 13.857 38.270 -30.974 1.00 40.51 334 LEU A N 1
ATOM 2598 C CA . LEU A 1 335 ? 12.560 38.342 -30.311 1.00 39.59 334 LEU A CA 1
ATOM 2599 C C . LEU A 1 335 ? 11.926 39.712 -30.564 1.00 41.54 334 LEU A C 1
ATOM 2600 O O . LEU A 1 335 ? 10.740 39.829 -30.944 1.00 43.09 334 LEU A O 1
ATOM 2605 N N . ALA A 1 336 ? 12.718 40.750 -30.317 1.00 44.41 335 ALA A N 1
ATOM 2606 C CA . ALA A 1 336 ? 12.244 42.112 -30.507 1.00 45.59 335 ALA A CA 1
ATOM 2607 C C . ALA A 1 336 ? 11.766 42.336 -31.929 1.00 47.62 335 ALA A C 1
ATOM 2608 O O . ALA A 1 336 ? 10.684 42.897 -32.151 1.00 47.74 335 ALA A O 1
ATOM 2610 N N . LYS A 1 337 ? 12.563 41.886 -32.896 1.00 50.38 336 LYS A N 1
ATOM 2611 C CA . LYS A 1 337 ? 12.178 42.098 -34.296 1.00 55.55 336 LYS A CA 1
ATOM 2612 C C . LYS A 1 337 ? 10.860 41.405 -34.629 1.00 53.75 336 LYS A C 1
ATOM 2613 O O . LYS A 1 337 ? 9.948 42.018 -35.173 1.00 53.05 336 LYS A O 1
ATOM 2619 N N . ALA A 1 338 ? 10.775 40.122 -34.279 1.00 51.68 337 ALA A N 1
ATOM 2620 C CA . ALA A 1 338 ? 9.609 39.276 -34.531 1.00 48.50 337 ALA A CA 1
ATOM 2621 C C . ALA A 1 338 ? 8.312 39.606 -33.823 1.00 45.16 337 ALA A C 1
ATOM 2622 O O . ALA A 1 338 ? 7.256 39.637 -34.452 1.00 46.66 337 ALA A O 1
ATOM 2624 N N . TYR A 1 339 ? 8.363 39.877 -32.531 1.00 40.84 338 TYR A N 1
ATOM 2625 C CA . TYR A 1 339 ? 7.128 40.135 -31.804 1.00 40.10 338 TYR A CA 1
ATOM 2626 C C . TYR A 1 339 ? 6.720 41.554 -31.518 1.00 40.53 338 TYR A C 1
ATOM 2627 O O . TYR A 1 339 ? 5.599 41.792 -31.092 1.00 41.65 338 TYR A O 1
ATOM 2636 N N . VAL A 1 340 ? 7.591 42.521 -31.729 1.00 43.69 339 VAL A N 1
ATOM 2637 C CA . VAL A 1 340 ? 7.154 43.910 -31.534 1.00 44.91 339 VAL A CA 1
ATOM 2638 C C . VAL A 1 340 ? 7.626 44.668 -32.752 1.00 49.95 339 VAL A C 1
ATOM 2639 O O . VAL A 1 340 ? 7.483 45.877 -32.848 1.00 50.58 339 VAL A O 1
ATOM 2643 N N . GLY A 1 341 ? 8.181 43.908 -33.688 1.00 57.55 340 GLY A N 1
ATOM 2644 C CA . GLY A 1 341 ? 8.677 44.502 -34.927 1.00 62.70 340 GLY A CA 1
ATOM 2645 C C . GLY A 1 341 ? 9.614 45.660 -34.654 1.00 61.30 340 GLY A C 1
ATOM 2646 O O . GLY A 1 341 ? 9.269 46.773 -35.018 1.00 65.05 340 GLY A O 1
ATOM 2647 N N . VAL A 1 342 ? 10.752 45.406 -34.020 1.00 55.04 341 VAL A N 1
ATOM 2648 C CA . VAL A 1 342 ? 11.668 46.459 -33.695 1.00 52.11 341 VAL A CA 1
ATOM 2649 C C . VAL A 1 342 ? 13.075 45.952 -33.721 1.00 55.45 341 VAL A C 1
ATOM 2650 O O . VAL A 1 342 ? 13.371 44.910 -33.165 1.00 53.23 341 VAL A O 1
ATOM 2654 N N . ASP A 1 343 ? 13.905 46.796 -34.313 1.00 61.91 342 ASP A N 1
ATOM 2655 C CA . ASP A 1 343 ? 15.305 46.515 -34.331 1.00 64.93 342 ASP A CA 1
ATOM 2656 C C . ASP A 1 343 ? 16.031 47.246 -33.233 1.00 64.21 342 ASP A C 1
ATOM 2657 O O . ASP A 1 343 ? 16.117 48.455 -33.266 1.00 68.48 342 ASP A O 1
ATOM 2662 N N . PRO A 1 344 ? 16.561 46.525 -32.252 1.00 60.79 343 PRO A N 1
ATOM 2663 C CA . PRO A 1 344 ? 17.301 47.123 -31.135 1.00 60.59 343 PRO A CA 1
ATOM 2664 C C . PRO A 1 344 ? 18.569 47.908 -31.574 1.00 64.77 343 PRO A C 1
ATOM 2665 O O . PRO A 1 344 ? 19.444 48.276 -30.777 1.00 65.23 343 PRO A O 1
ATOM 2669 N N . VAL A 1 345 ? 18.687 48.156 -32.866 1.00 69.36 344 VAL A N 1
ATOM 2670 C CA . VAL A 1 345 ? 19.839 48.880 -33.385 1.00 72.94 344 VAL A CA 1
ATOM 2671 C C . VAL A 1 345 ? 19.316 50.183 -33.968 1.00 72.34 344 VAL A C 1
ATOM 2672 O O . VAL A 1 345 ? 20.013 51.206 -33.966 1.00 72.30 344 VAL A O 1
ATOM 2676 N N . LYS A 1 346 ? 18.083 50.106 -34.464 1.00 70.52 345 LYS A N 1
ATOM 2677 C CA . LYS A 1 346 ? 17.401 51.225 -35.072 1.00 67.63 345 LYS A CA 1
ATOM 2678 C C . LYS A 1 346 ? 16.359 51.876 -34.173 1.00 65.88 345 LYS A C 1
ATOM 2679 O O . LYS A 1 346 ? 16.294 53.098 -34.139 1.00 67.93 345 LYS A O 1
ATOM 2685 N N . GLU A 1 347 ? 15.521 51.111 -33.468 1.00 62.41 346 GLU A N 1
ATOM 2686 C CA . GLU A 1 347 ? 14.482 51.680 -32.607 1.00 59.98 346 GLU A CA 1
ATOM 2687 C C . GLU A 1 347 ? 14.532 51.156 -31.173 1.00 57.11 346 GLU A C 1
ATOM 2688 O O . GLU A 1 347 ? 15.255 50.222 -30.824 1.00 55.05 346 GLU A O 1
ATOM 2694 N N . PRO A 1 348 ? 13.753 51.790 -30.299 1.00 54.87 347 PRO A N 1
ATOM 2695 C CA . PRO A 1 348 ? 13.659 51.413 -28.880 1.00 50.74 347 PRO A CA 1
ATOM 2696 C C . PRO A 1 348 ? 12.586 50.315 -28.729 1.00 45.72 347 PRO A C 1
ATOM 2697 O O . PRO A 1 348 ? 11.563 50.328 -29.429 1.00 43.63 347 PRO A O 1
ATOM 2701 N N . ILE A 1 349 ? 12.806 49.392 -27.800 1.00 39.30 348 ILE A N 1
ATOM 2702 C CA . ILE A 1 349 ? 11.829 48.330 -27.574 1.00 35.25 348 ILE A CA 1
ATOM 2703 C C . ILE A 1 349 ? 10.763 48.670 -26.497 1.00 31.31 348 ILE A C 1
ATOM 2704 O O . ILE A 1 349 ? 11.117 49.057 -25.347 1.00 29.38 348 ILE A O 1
ATOM 2709 N N . PRO A 1 350 ? 9.457 48.504 -26.841 1.00 28.93 349 PRO A N 1
ATOM 2710 C CA . PRO A 1 350 ? 8.395 48.781 -25.870 1.00 28.66 349 PRO A CA 1
ATOM 2711 C C . PRO A 1 350 ? 8.400 47.687 -24.835 1.00 30.34 349 PRO A C 1
ATOM 2712 O O . PRO A 1 350 ? 8.454 46.500 -25.194 1.00 32.48 349 PRO A O 1
ATOM 2716 N N . VAL A 1 351 ? 8.418 48.047 -23.565 1.00 30.13 350 VAL A N 1
ATOM 2717 C CA . VAL A 1 351 ? 8.367 47.015 -22.502 1.00 29.95 350 VAL A CA 1
ATOM 2718 C C . VAL A 1 351 ? 7.523 47.429 -21.287 1.00 31.41 350 VAL A C 1
ATOM 2719 O O . VAL A 1 351 ? 7.089 48.582 -21.188 1.00 33.41 350 VAL A O 1
ATOM 2723 N N . ARG A 1 352 ? 7.296 46.483 -20.380 1.00 31.80 351 ARG A N 1
ATOM 2724 C CA . ARG A 1 352 ? 6.566 46.706 -19.121 1.00 32.37 351 ARG A CA 1
ATOM 2725 C C . ARG A 1 352 ? 6.686 45.492 -18.208 1.00 30.33 351 ARG A C 1
ATOM 2726 O O . ARG A 1 352 ? 6.852 44.355 -18.692 1.00 30.58 351 ARG A O 1
ATOM 2734 N N . PRO A 1 353 ? 6.576 45.691 -16.884 1.00 25.77 352 PRO A N 1
ATOM 2735 C CA . PRO A 1 353 ? 6.692 44.590 -15.909 1.00 25.62 352 PRO A CA 1
ATOM 2736 C C . PRO A 1 353 ? 5.763 43.411 -16.233 1.00 28.90 352 PRO A C 1
ATOM 2737 O O . PRO A 1 353 ? 4.662 43.632 -16.719 1.00 24.91 352 PRO A O 1
ATOM 2741 N N . THR A 1 354 ? 6.221 42.176 -15.955 1.00 29.15 353 THR A N 1
ATOM 2742 C CA . THR A 1 354 ? 5.501 40.935 -16.297 1.00 26.25 353 THR A CA 1
ATOM 2743 C C . THR A 1 354 ? 5.706 39.808 -15.259 1.00 27.12 353 THR A C 1
ATOM 2744 O O . THR A 1 354 ? 6.811 39.639 -14.733 1.00 24.93 353 THR A O 1
ATOM 2748 N N . ALA A 1 355 ? 4.618 39.080 -14.917 1.00 26.41 354 ALA A N 1
ATOM 2749 C CA . ALA A 1 355 ? 4.693 37.990 -13.939 1.00 27.18 354 ALA A CA 1
ATOM 2750 C C . ALA A 1 355 ? 5.701 37.007 -14.506 1.00 28.15 354 ALA A C 1
ATOM 2751 O O . ALA A 1 355 ? 5.638 36.664 -15.698 1.00 24.05 354 ALA A O 1
ATOM 2753 N N . HIS A 1 356 ? 6.657 36.608 -13.646 1.00 28.14 355 HIS A N 1
ATOM 2754 C CA . HIS A 1 356 ? 7.764 35.782 -14.126 1.00 26.07 355 HIS A CA 1
ATOM 2755 C C . HIS A 1 356 ? 8.176 34.512 -13.388 1.00 26.35 355 HIS A C 1
ATOM 2756 O O . HIS A 1 356 ? 8.360 33.508 -14.032 1.00 23.32 355 HIS A O 1
ATOM 2763 N N . TYR A 1 357 ? 8.367 34.563 -12.050 1.00 25.27 356 TYR A N 1
ATOM 2764 C CA . TYR A 1 357 ? 8.817 33.426 -11.281 1.00 22.93 356 TYR A CA 1
ATOM 2765 C C . TYR A 1 357 ? 8.031 33.185 -9.982 1.00 27.49 356 TYR A C 1
ATOM 2766 O O . TYR A 1 357 ? 7.706 34.143 -9.178 1.00 26.53 356 TYR A O 1
ATOM 2775 N N . THR A 1 358 ? 7.783 31.891 -9.713 1.00 24.11 357 THR A N 1
ATOM 2776 C CA . THR A 1 358 ? 7.016 31.533 -8.517 1.00 26.68 357 THR A CA 1
ATOM 2777 C C . THR A 1 358 ? 7.966 31.217 -7.365 1.00 26.13 357 THR A C 1
ATOM 2778 O O . THR A 1 358 ? 8.575 30.154 -7.453 1.00 28.60 357 THR A O 1
ATOM 2782 N N . MET A 1 359 ? 8.122 32.038 -6.334 1.00 24.62 358 MET A N 1
ATOM 2783 C CA . MET A 1 359 ? 9.034 31.777 -5.224 1.00 24.35 358 MET A CA 1
ATOM 2784 C C . MET A 1 359 ? 8.504 30.657 -4.363 1.00 28.58 358 MET A C 1
ATOM 2785 O O . MET A 1 359 ? 9.302 29.842 -3.858 1.00 29.17 358 MET A O 1
ATOM 2790 N N . GLY A 1 360 ? 7.230 30.783 -3.973 1.00 29.16 359 GLY A N 1
ATOM 2791 C CA . GLY A 1 360 ? 6.598 29.760 -3.149 1.00 25.08 359 GLY A CA 1
ATOM 2792 C C . GLY A 1 360 ? 6.422 28.456 -3.870 1.00 24.01 359 GLY A C 1
ATOM 2793 O O . GLY A 1 360 ? 6.661 28.404 -5.114 1.00 26.87 359 GLY A O 1
ATOM 2794 N N . GLY A 1 361 ? 5.998 27.411 -3.161 1.00 19.88 360 GLY A N 1
ATOM 2795 C CA . GLY A 1 361 ? 5.837 26.108 -3.806 1.00 18.27 360 GLY A CA 1
ATOM 2796 C C . GLY A 1 361 ? 5.657 25.007 -2.742 1.00 23.35 360 GLY A C 1
ATOM 2797 O O . GLY A 1 361 ? 5.494 25.313 -1.562 1.00 21.44 360 GLY A O 1
ATOM 2798 N N . ILE A 1 362 ? 5.684 23.730 -3.153 1.00 23.20 361 ILE A N 1
ATOM 2799 C CA . ILE A 1 362 ? 5.555 22.608 -2.268 1.00 23.62 361 ILE A CA 1
ATOM 2800 C C . ILE A 1 362 ? 6.594 22.672 -1.159 1.00 25.84 361 ILE A C 1
ATOM 2801 O O . ILE A 1 362 ? 7.802 22.765 -1.434 1.00 32.75 361 ILE A O 1
ATOM 2806 N N . GLU A 1 363 ? 6.147 22.657 0.090 1.00 25.11 362 GLU A N 1
ATOM 2807 C CA . GLU A 1 363 ? 6.968 22.718 1.286 1.00 23.52 362 GLU A CA 1
ATOM 2808 C C . GLU A 1 363 ? 7.839 21.492 1.406 1.00 24.77 362 GLU A C 1
ATOM 2809 O O . GLU A 1 363 ? 7.361 20.369 1.289 1.00 23.77 362 GLU A O 1
ATOM 2815 N N . THR A 1 364 ? 9.121 21.705 1.654 1.00 28.82 363 THR A N 1
ATOM 2816 C CA . THR A 1 364 ? 10.072 20.577 1.792 1.00 28.11 363 THR A CA 1
ATOM 2817 C C . THR A 1 364 ? 11.108 20.864 2.862 1.00 27.65 363 THR A C 1
ATOM 2818 O O . THR A 1 364 ? 11.380 22.014 3.213 1.00 28.56 363 THR A O 1
ATOM 2822 N N . ASP A 1 365 ? 11.696 19.807 3.390 1.00 30.24 364 ASP A N 1
ATOM 2823 C CA . ASP A 1 365 ? 12.740 19.970 4.413 1.00 29.54 364 ASP A CA 1
ATOM 2824 C C . ASP A 1 365 ? 14.050 20.173 3.674 1.00 27.89 364 ASP A C 1
ATOM 2825 O O . ASP A 1 365 ? 14.058 20.355 2.462 1.00 22.94 364 ASP A O 1
ATOM 2830 N N . GLN A 1 366 ? 15.156 20.104 4.382 1.00 30.11 365 GLN A N 1
ATOM 2831 C CA . GLN A 1 366 ? 16.462 20.330 3.772 1.00 31.97 365 GLN A CA 1
ATOM 2832 C C . GLN A 1 366 ? 16.919 19.284 2.778 1.00 31.50 365 GLN A C 1
ATOM 2833 O O . GLN A 1 366 ? 17.924 19.465 2.130 1.00 32.67 365 GLN A O 1
ATOM 2839 N N . ASN A 1 367 ? 16.187 18.191 2.651 1.00 36.41 366 ASN A N 1
ATOM 2840 C CA . ASN A 1 367 ? 16.542 17.168 1.673 1.00 40.23 366 ASN A CA 1
ATOM 2841 C C . ASN A 1 367 ? 15.521 17.075 0.555 1.00 37.61 366 ASN A C 1
ATOM 2842 O O . ASN A 1 367 ? 15.502 16.092 -0.153 1.00 37.44 366 ASN A O 1
ATOM 2847 N N . CYS A 1 368 ? 14.684 18.100 0.427 1.00 32.82 367 CYS A N 1
ATOM 2848 C CA . CYS A 1 368 ? 13.641 18.165 -0.569 1.00 30.21 367 CYS A CA 1
ATOM 2849 C C . CYS A 1 368 ? 12.464 17.271 -0.247 1.00 28.74 367 CYS A C 1
ATOM 2850 O O . CYS A 1 368 ? 11.618 17.004 -1.084 1.00 30.08 367 CYS A O 1
ATOM 2853 N N . GLU A 1 369 ? 12.412 16.758 0.958 1.00 30.15 368 GLU A N 1
ATOM 2854 C CA . GLU A 1 369 ? 11.288 15.870 1.263 1.00 34.09 368 GLU A CA 1
ATOM 2855 C C . GLU A 1 369 ? 10.110 16.661 1.873 1.00 32.68 368 GLU A C 1
ATOM 2856 O O . GLU A 1 369 ? 10.289 17.656 2.604 1.00 29.60 368 GLU A O 1
ATOM 2862 N N . THR A 1 370 ? 8.922 16.194 1.549 1.00 28.52 369 THR A N 1
ATOM 2863 C CA . THR A 1 370 ? 7.691 16.777 2.054 1.00 29.35 369 THR A CA 1
ATOM 2864 C C . THR A 1 370 ? 7.207 15.981 3.247 1.00 30.52 369 THR A C 1
ATOM 2865 O O . THR A 1 370 ? 7.784 14.972 3.594 1.00 29.50 369 THR A O 1
ATOM 2869 N N . ARG A 1 371 ? 6.101 16.436 3.836 1.00 34.19 370 ARG A N 1
ATOM 2870 C CA . ARG A 1 371 ? 5.461 15.803 4.995 1.00 31.49 370 ARG A CA 1
ATOM 2871 C C . ARG A 1 371 ? 4.907 14.422 4.689 1.00 30.96 370 ARG A C 1
ATOM 2872 O O . ARG A 1 371 ? 4.603 13.704 5.607 1.00 31.75 370 ARG A O 1
ATOM 2880 N N . ILE A 1 372 ? 4.798 14.044 3.427 1.00 29.10 371 ILE A N 1
ATOM 2881 C CA . ILE A 1 372 ? 4.390 12.685 3.068 1.00 33.95 371 ILE A CA 1
ATOM 2882 C C . ILE A 1 372 ? 5.658 11.873 2.761 1.00 35.16 371 ILE A C 1
ATOM 2883 O O . ILE A 1 372 ? 6.424 12.217 1.864 1.00 36.08 371 ILE 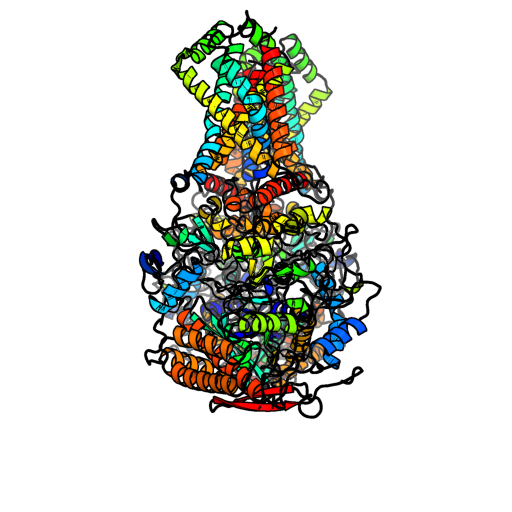A O 1
ATOM 2888 N N . LYS A 1 373 ? 5.902 10.818 3.514 1.00 38.92 372 LYS A N 1
ATOM 2889 C CA . LYS A 1 373 ? 7.123 10.035 3.354 1.00 43.85 372 LYS A CA 1
ATOM 2890 C C . LYS A 1 373 ? 7.276 9.480 1.938 1.00 41.91 372 LYS A C 1
ATOM 2891 O O . LYS A 1 373 ? 6.355 8.892 1.367 1.00 39.46 372 LYS A O 1
ATOM 2897 N N . GLY A 1 374 ? 8.452 9.702 1.366 1.00 39.84 373 GLY A N 1
ATOM 2898 C CA . GLY A 1 374 ? 8.754 9.264 0.030 1.00 36.05 373 GLY A CA 1
ATOM 2899 C C . GLY A 1 374 ? 8.481 10.284 -1.051 1.00 38.54 373 GLY A C 1
ATOM 2900 O O . GLY A 1 374 ? 8.987 10.156 -2.181 1.00 40.60 373 GLY A O 1
ATOM 2901 N N . LEU A 1 375 ? 7.656 11.278 -0.728 1.00 37.45 374 LEU A N 1
ATOM 2902 C CA . LEU A 1 375 ? 7.301 12.353 -1.676 1.00 36.10 374 LEU A CA 1
ATOM 2903 C C . LEU A 1 375 ? 8.226 13.567 -1.567 1.00 34.64 374 LEU A C 1
ATOM 2904 O O . LEU A 1 375 ? 8.323 14.191 -0.512 1.00 34.11 374 LEU A O 1
ATOM 2909 N N . PHE A 1 376 ? 8.937 13.863 -2.652 1.00 35.07 375 PHE A N 1
ATOM 2910 C CA . PHE A 1 376 ? 9.885 14.981 -2.667 1.00 32.80 375 PHE A CA 1
ATOM 2911 C C . PHE A 1 376 ? 9.443 16.000 -3.672 1.00 30.58 375 PHE A C 1
ATOM 2912 O O . PHE A 1 376 ? 8.597 15.720 -4.512 1.00 31.80 375 PHE A O 1
ATOM 2920 N N . ALA A 1 377 ? 10.027 17.177 -3.600 1.00 31.51 376 ALA A N 1
ATOM 2921 C CA . ALA A 1 377 ? 9.756 18.230 -4.607 1.00 29.89 376 ALA A CA 1
ATOM 2922 C C . ALA A 1 377 ? 11.039 19.073 -4.731 1.00 28.41 376 ALA A C 1
ATOM 2923 O O . ALA A 1 377 ? 11.664 19.485 -3.755 1.00 30.99 376 ALA A O 1
ATOM 2925 N N . VAL A 1 378 ? 11.432 19.329 -5.951 1.00 26.71 377 VAL A N 1
ATOM 2926 C CA . VAL A 1 378 ? 12.620 20.109 -6.182 1.00 26.58 377 VAL A CA 1
ATOM 2927 C C . VAL A 1 378 ? 12.321 21.068 -7.310 1.00 26.35 377 VAL A C 1
ATOM 2928 O O . VAL A 1 378 ? 11.422 20.833 -8.057 1.00 27.88 377 VAL A O 1
ATOM 2932 N N . GLY A 1 379 ? 13.069 22.139 -7.464 1.00 27.60 378 GLY A N 1
ATOM 2933 C CA . GLY A 1 379 ? 12.881 23.013 -8.606 1.00 19.47 378 GLY A CA 1
ATOM 2934 C C . GLY A 1 379 ? 11.858 24.055 -8.371 1.00 21.17 378 GLY A C 1
ATOM 2935 O O . GLY A 1 379 ? 11.492 24.334 -7.261 1.00 18.77 378 GLY A O 1
ATOM 2936 N N . GLU A 1 380 ? 11.352 24.642 -9.443 1.00 23.39 379 GLU A N 1
ATOM 2937 C CA . GLU A 1 380 ? 10.387 25.702 -9.276 1.00 26.39 379 GLU A CA 1
ATOM 2938 C C . GLU A 1 380 ? 9.037 25.319 -8.649 1.00 28.93 379 GLU A C 1
ATOM 2939 O O . GLU A 1 380 ? 8.364 26.218 -8.079 1.00 27.68 379 GLU A O 1
ATOM 2945 N N . CYS A 1 381 ? 8.719 24.024 -8.580 1.00 25.30 380 CYS A N 1
ATOM 2946 C CA . CYS A 1 381 ? 7.462 23.655 -7.964 1.00 26.19 380 CYS A CA 1
ATOM 2947 C C . CYS A 1 381 ? 7.623 23.593 -6.458 1.00 26.49 380 CYS A C 1
ATOM 2948 O O . CYS A 1 381 ? 6.624 23.429 -5.741 1.00 29.05 380 CYS A O 1
ATOM 2951 N N . SER A 1 382 ? 8.847 23.766 -5.973 1.00 27.06 381 SER A N 1
ATOM 2952 C CA . SER A 1 382 ? 9.048 23.608 -4.533 1.00 29.43 381 SER A CA 1
ATOM 2953 C C . SER A 1 382 ? 9.365 24.810 -3.681 1.00 29.36 381 SER A C 1
ATOM 2954 O O . SER A 1 382 ? 9.404 25.903 -4.128 1.00 23.66 381 SER A O 1
ATOM 2957 N N . SER A 1 383 ? 9.579 24.600 -2.406 1.00 35.62 382 SER A N 1
ATOM 2958 C CA . SER A 1 383 ? 10.021 25.621 -1.478 1.00 32.61 382 SER A CA 1
ATOM 2959 C C . SER A 1 383 ? 11.059 24.978 -0.541 1.00 31.57 382 SER A C 1
ATOM 2960 O O . SER A 1 383 ? 10.710 24.590 0.560 1.00 35.66 382 SER A O 1
ATOM 2963 N N . VAL A 1 384 ? 12.294 24.782 -0.976 1.00 28.99 383 VAL A N 1
ATOM 2964 C CA . VAL A 1 384 ? 13.361 24.266 -0.085 1.00 26.42 383 VAL A CA 1
ATOM 2965 C C . VAL A 1 384 ? 13.740 25.357 0.910 1.00 23.80 383 VAL A C 1
ATOM 2966 O O . VAL A 1 384 ? 14.373 25.111 1.904 1.00 28.11 383 VAL A O 1
ATOM 2970 N N . GLY A 1 385 ? 13.286 26.559 0.685 1.00 19.81 384 GLY A N 1
ATOM 2971 C CA . GLY A 1 385 ? 13.551 27.650 1.563 1.00 23.54 384 GLY A CA 1
ATOM 2972 C C . GLY A 1 385 ? 14.803 28.408 1.173 1.00 26.74 384 GLY A C 1
ATOM 2973 O O . GLY A 1 385 ? 15.493 28.913 2.035 1.00 28.84 384 GLY A O 1
ATOM 2974 N N . LEU A 1 386 ? 15.085 28.483 -0.124 1.00 27.40 385 LEU A N 1
ATOM 2975 C CA . LEU A 1 386 ? 16.259 29.126 -0.666 1.00 28.40 385 LEU A CA 1
ATOM 2976 C C . LEU A 1 386 ? 16.042 30.568 -1.050 1.00 29.30 385 LEU A C 1
ATOM 2977 O O . LEU A 1 386 ? 16.870 31.376 -0.827 1.00 31.16 385 LEU A O 1
ATOM 2982 N N . HIS A 1 387 ? 14.903 30.883 -1.643 1.00 31.44 386 HIS A N 1
ATOM 2983 C CA . HIS A 1 387 ? 14.599 32.205 -2.153 1.00 27.91 386 HIS A CA 1
ATOM 2984 C C . HIS A 1 387 ? 13.929 33.236 -1.261 1.00 28.25 386 HIS A C 1
ATOM 2985 O O . HIS A 1 387 ? 13.897 34.408 -1.621 1.00 32.19 386 HIS A O 1
ATOM 2992 N N . GLY A 1 388 ? 13.358 32.832 -0.135 1.00 27.54 387 GLY A N 1
ATOM 2993 C CA . GLY A 1 388 ? 12.713 33.808 0.735 1.00 25.66 387 GLY A CA 1
ATOM 2994 C C . GLY A 1 388 ? 11.598 34.517 0.026 1.00 28.79 387 GLY A C 1
ATOM 2995 O O . GLY A 1 388 ? 10.817 33.955 -0.741 1.00 30.51 387 GLY A O 1
ATOM 2996 N N . ALA A 1 389 ? 11.502 35.791 0.289 1.00 29.27 388 ALA A N 1
ATOM 2997 C CA . ALA A 1 389 ? 10.511 36.652 -0.316 1.00 25.89 388 ALA A CA 1
ATOM 2998 C C . ALA A 1 389 ? 10.997 37.287 -1.587 1.00 28.33 388 ALA A C 1
ATOM 2999 O O . ALA A 1 389 ? 10.353 38.226 -2.053 1.00 34.73 388 ALA A O 1
ATOM 3001 N N . ASN A 1 390 ? 12.068 36.800 -2.208 1.00 31.06 389 ASN A N 1
ATOM 3002 C CA . ASN A 1 390 ? 12.526 37.386 -3.484 1.00 31.61 389 ASN A CA 1
ATOM 3003 C C . ASN A 1 390 ? 13.784 36.683 -4.023 1.00 31.38 389 ASN A C 1
ATOM 3004 O O . ASN A 1 390 ? 14.866 36.807 -3.490 1.00 35.53 389 ASN A O 1
ATOM 3009 N N . ARG A 1 391 ? 13.643 35.928 -5.081 1.00 31.33 390 ARG A N 1
ATOM 3010 C CA . ARG A 1 391 ? 14.711 35.148 -5.676 1.00 30.04 390 ARG A CA 1
ATOM 3011 C C . ARG A 1 391 ? 15.758 36.074 -6.225 1.00 31.33 390 ARG A C 1
ATOM 3012 O O . ARG A 1 391 ? 15.497 37.134 -6.717 1.00 33.59 390 ARG A O 1
ATOM 3020 N N . LEU A 1 392 ? 16.981 35.626 -6.158 1.00 34.51 391 LEU A N 1
ATOM 3021 C CA . LEU A 1 392 ? 18.100 36.371 -6.654 1.00 33.00 391 LEU A CA 1
ATOM 3022 C C . LEU A 1 392 ? 18.318 35.907 -8.067 1.00 30.76 391 LEU A C 1
ATOM 3023 O O . LEU A 1 392 ? 18.317 34.699 -8.287 1.00 30.29 391 LEU A O 1
ATOM 3028 N N . GLY A 1 393 ? 18.488 36.851 -9.006 1.00 31.01 392 GLY A N 1
ATOM 3029 C CA . GLY A 1 393 ? 18.754 36.540 -10.406 1.00 27.71 392 GLY A CA 1
ATOM 3030 C C . GLY A 1 393 ? 19.857 35.515 -10.562 1.00 30.35 392 GLY A C 1
ATOM 3031 O O . GLY A 1 393 ? 20.913 35.610 -9.930 1.00 34.19 392 GLY A O 1
ATOM 3032 N N . SER A 1 394 ? 19.608 34.514 -11.379 1.00 28.42 393 SER A N 1
ATOM 3033 C CA . SER A 1 394 ? 20.500 33.390 -11.702 1.00 27.32 393 SER A CA 1
ATOM 3034 C C . SER A 1 394 ? 20.630 32.320 -10.622 1.00 28.01 393 SER A C 1
ATOM 3035 O O . SER A 1 394 ? 21.340 31.340 -10.777 1.00 27.29 393 SER A O 1
ATOM 3038 N N . ASN A 1 395 ? 19.850 32.434 -9.552 1.00 27.55 394 ASN A N 1
ATOM 3039 C CA . ASN A 1 395 ? 19.809 31.409 -8.502 1.00 23.86 394 ASN A CA 1
ATOM 3040 C C . ASN A 1 395 ? 18.864 30.257 -8.808 1.00 26.05 394 ASN A C 1
ATOM 3041 O O . ASN A 1 395 ? 19.034 29.159 -8.325 1.00 29.19 394 ASN A O 1
ATOM 3046 N N . SER A 1 396 ? 17.888 30.448 -9.675 1.00 27.30 395 SER A N 1
ATOM 3047 C CA . SER A 1 396 ? 16.967 29.404 -9.981 1.00 26.55 395 SER A CA 1
ATOM 3048 C C . SER A 1 396 ? 17.589 28.262 -10.760 1.00 23.92 395 SER A C 1
ATOM 3049 O O . SER A 1 396 ? 17.390 27.071 -10.409 1.00 23.58 395 SER A O 1
ATOM 3052 N N . LEU A 1 397 ? 18.319 28.571 -11.834 1.00 21.04 396 LEU A N 1
ATOM 3053 C CA . LEU A 1 397 ? 18.929 27.537 -12.633 1.00 18.43 396 LEU A CA 1
ATOM 3054 C C . LEU A 1 397 ? 19.952 26.755 -11.788 1.00 24.44 396 LEU A C 1
ATOM 3055 O O . LEU A 1 397 ? 20.043 25.566 -11.876 1.00 28.31 396 LEU A O 1
ATOM 3060 N N . ALA A 1 398 ? 20.740 27.447 -10.958 1.00 26.21 397 ALA A N 1
ATOM 3061 C CA . ALA A 1 398 ? 21.704 26.817 -10.077 1.00 27.48 397 ALA A CA 1
ATOM 3062 C C . ALA A 1 398 ? 20.924 25.863 -9.203 1.00 30.02 397 ALA A C 1
ATOM 3063 O O . ALA A 1 398 ? 21.311 24.693 -9.054 1.00 32.34 397 ALA A O 1
ATOM 3065 N N . GLU A 1 399 ? 19.818 26.360 -8.651 1.00 26.86 398 GLU A N 1
ATOM 3066 C CA . GLU A 1 399 ? 18.978 25.543 -7.821 1.00 26.88 398 GLU A CA 1
ATOM 3067 C C . GLU A 1 399 ? 18.562 24.216 -8.484 1.00 25.18 398 GLU A C 1
ATOM 3068 O O . GLU A 1 399 ? 18.600 23.179 -7.862 1.00 24.45 398 GLU A O 1
ATOM 3074 N N . LEU A 1 400 ? 18.121 24.276 -9.722 1.00 22.76 399 LEU A N 1
ATOM 3075 C CA . LEU A 1 400 ? 17.715 23.103 -10.389 1.00 25.26 399 LEU A CA 1
ATOM 3076 C C . LEU A 1 400 ? 18.747 22.006 -10.292 1.00 27.30 399 LEU A C 1
ATOM 3077 O O . LEU A 1 400 ? 18.397 20.904 -9.866 1.00 31.23 399 LEU A O 1
ATOM 3082 N N . VAL A 1 401 ? 20.005 22.238 -10.644 1.00 24.67 400 VAL A N 1
ATOM 3083 C CA . VAL A 1 401 ? 21.000 21.144 -10.580 1.00 20.14 400 VAL A CA 1
ATOM 3084 C C . VAL A 1 401 ? 21.549 20.913 -9.193 1.00 19.27 400 VAL A C 1
ATOM 3085 O O . VAL A 1 401 ? 21.898 19.792 -8.834 1.00 25.82 400 VAL A O 1
ATOM 3089 N N . VAL A 1 402 ? 21.633 21.916 -8.360 1.00 20.69 401 VAL A N 1
ATOM 3090 C CA . VAL A 1 402 ? 22.135 21.650 -7.014 1.00 23.52 401 VAL A CA 1
ATOM 3091 C C . VAL A 1 402 ? 21.086 20.802 -6.231 1.00 25.42 401 VAL A C 1
ATOM 3092 O O . VAL A 1 402 ? 21.428 19.722 -5.717 1.00 24.15 401 VAL A O 1
ATOM 3096 N N . PHE A 1 403 ? 19.819 21.254 -6.140 1.00 24.71 402 PHE A N 1
ATOM 3097 C CA . PHE A 1 403 ? 18.875 20.432 -5.401 1.00 22.32 402 PHE A CA 1
ATOM 3098 C C . PHE A 1 403 ? 18.282 19.299 -6.190 1.00 25.61 402 PHE A C 1
ATOM 3099 O O . PHE A 1 403 ? 17.679 18.397 -5.579 1.00 26.71 402 PHE A O 1
ATOM 3107 N N . GLY A 1 404 ? 18.444 19.319 -7.518 1.00 23.85 403 GLY A N 1
ATOM 3108 C CA . GLY A 1 404 ? 17.904 18.204 -8.275 1.00 28.18 403 GLY A CA 1
ATOM 3109 C C . GLY A 1 404 ? 18.726 16.974 -7.960 1.00 31.86 403 GLY A C 1
ATOM 3110 O O . GLY A 1 404 ? 18.265 15.851 -7.887 1.00 32.54 403 GLY A O 1
ATOM 3111 N N . ARG A 1 405 ? 20.018 17.186 -7.806 1.00 37.32 404 ARG A N 1
ATOM 3112 C CA . ARG A 1 405 ? 20.964 16.134 -7.483 1.00 34.80 404 ARG A CA 1
ATOM 3113 C C . ARG A 1 405 ? 20.655 15.627 -6.093 1.00 33.02 404 ARG A C 1
ATOM 3114 O O . ARG A 1 405 ? 20.585 14.439 -5.869 1.00 32.29 404 ARG A O 1
ATOM 3122 N N . LEU A 1 406 ? 20.470 16.537 -5.156 1.00 32.89 405 LEU A N 1
ATOM 3123 C CA . LEU A 1 406 ? 20.121 16.141 -3.797 1.00 33.40 405 LEU A CA 1
ATOM 3124 C C . LEU A 1 406 ? 18.828 15.313 -3.805 1.00 34.04 405 LEU A C 1
ATOM 3125 O O . LEU A 1 406 ? 18.768 14.214 -3.247 1.00 32.03 405 LEU A O 1
ATOM 3130 N N . ALA A 1 407 ? 17.808 15.822 -4.466 1.00 32.16 406 ALA A N 1
ATOM 3131 C CA . ALA A 1 407 ? 16.544 15.103 -4.532 1.00 32.36 406 ALA A CA 1
ATOM 3132 C C . ALA A 1 407 ? 16.730 13.706 -5.069 1.00 32.21 406 ALA A C 1
ATOM 3133 O O . ALA A 1 407 ? 16.170 12.765 -4.508 1.00 35.75 406 ALA A O 1
ATOM 3135 N N . GLY A 1 408 ? 17.473 13.565 -6.155 1.00 31.39 407 GLY A N 1
ATOM 3136 C CA . GLY A 1 408 ? 17.666 12.247 -6.773 1.00 33.65 407 GLY A CA 1
ATOM 3137 C C . GLY A 1 408 ? 18.316 11.253 -5.821 1.00 35.75 407 GLY A C 1
ATOM 3138 O O . GLY A 1 408 ? 17.902 10.103 -5.674 1.00 36.94 407 GLY A O 1
ATOM 3139 N N . GLU A 1 409 ? 19.346 11.706 -5.139 1.00 35.97 408 GLU A N 1
ATOM 3140 C CA . GLU A 1 409 ? 20.044 10.883 -4.166 1.00 36.30 408 GLU A CA 1
ATOM 3141 C C . GLU A 1 409 ? 19.148 10.512 -2.988 1.00 38.27 408 GLU A C 1
ATOM 3142 O O . GLU A 1 409 ? 18.971 9.344 -2.680 1.00 38.98 408 GLU A O 1
ATOM 3148 N N . GLN A 1 410 ? 18.573 11.509 -2.330 1.00 41.79 409 GLN A N 1
ATOM 3149 C CA . GLN A 1 410 ? 17.704 11.254 -1.165 1.00 41.50 409 GLN A CA 1
ATOM 3150 C C . GLN A 1 410 ? 16.505 10.353 -1.495 1.00 40.91 409 GLN A C 1
ATOM 3151 O O . GLN A 1 410 ? 16.047 9.565 -0.650 1.00 37.67 409 GLN A O 1
ATOM 3157 N N . ALA A 1 411 ? 15.959 10.518 -2.699 1.00 40.86 410 ALA A N 1
ATOM 3158 C CA . ALA A 1 411 ? 14.817 9.706 -3.084 1.00 41.92 410 ALA A CA 1
ATOM 3159 C C . ALA A 1 411 ? 15.290 8.244 -3.251 1.00 45.31 410 ALA A C 1
ATOM 3160 O O . ALA A 1 411 ? 14.595 7.301 -2.920 1.00 45.28 410 ALA A O 1
ATOM 3162 N N . THR A 1 412 ? 16.477 8.091 -3.807 1.00 48.23 411 THR A N 1
ATOM 3163 C CA . THR A 1 412 ? 17.095 6.813 -4.034 1.00 50.80 411 THR A CA 1
ATOM 3164 C C . THR A 1 412 ? 17.193 6.046 -2.714 1.00 51.58 411 THR A C 1
ATOM 3165 O O . THR A 1 412 ? 16.777 4.886 -2.641 1.00 52.05 411 THR A O 1
ATOM 3169 N N . GLU A 1 413 ? 17.719 6.700 -1.683 1.00 52.13 412 GLU A N 1
ATOM 3170 C CA . GLU A 1 413 ? 17.836 6.098 -0.373 1.00 56.05 412 GLU A CA 1
ATOM 3171 C C . GLU A 1 413 ? 16.446 5.769 0.144 1.00 55.37 412 GLU A C 1
ATOM 3172 O O . GLU A 1 413 ? 16.166 4.649 0.545 1.00 58.64 412 GLU A O 1
ATOM 3178 N N . ARG A 1 414 ? 15.565 6.750 0.119 1.00 53.93 413 ARG A N 1
ATOM 3179 C CA . ARG A 1 414 ? 14.217 6.589 0.602 1.00 53.79 413 ARG A CA 1
ATOM 3180 C C . ARG A 1 414 ? 13.487 5.419 0.010 1.00 53.44 413 ARG A C 1
ATOM 3181 O O . ARG A 1 414 ? 12.752 4.789 0.703 1.00 55.52 413 ARG A O 1
ATOM 3189 N N . ALA A 1 415 ? 13.666 5.122 -1.256 1.00 51.12 414 ALA A N 1
ATOM 3190 C CA . ALA A 1 415 ? 12.974 3.992 -1.861 1.00 51.37 414 ALA A CA 1
ATOM 3191 C C . ALA A 1 415 ? 13.582 2.650 -1.474 1.00 51.95 414 ALA A C 1
ATOM 3192 O O . ALA A 1 415 ? 12.934 1.613 -1.623 1.00 52.15 414 ALA A O 1
ATOM 3194 N N . ALA A 1 416 ? 14.822 2.679 -1.005 1.00 51.83 415 ALA A N 1
ATOM 3195 C CA . ALA A 1 416 ? 15.546 1.474 -0.654 1.00 52.17 415 ALA A CA 1
ATOM 3196 C C . ALA A 1 416 ? 15.212 0.985 0.763 1.00 53.01 415 ALA A C 1
ATOM 3197 O O . ALA A 1 416 ? 15.437 -0.167 1.109 1.00 53.81 415 ALA A O 1
ATOM 3199 N N . THR A 1 417 ? 14.696 1.868 1.596 1.00 50.51 416 THR A N 1
ATOM 3200 C CA . THR A 1 417 ? 14.357 1.499 2.963 1.00 48.30 416 THR A CA 1
ATOM 3201 C C . THR A 1 417 ? 12.851 1.598 3.174 1.00 49.26 416 THR A C 1
ATOM 3202 O O . THR A 1 417 ? 12.373 1.507 4.270 1.00 47.73 416 THR A O 1
ATOM 3206 N N . ALA A 1 418 ? 12.093 1.824 2.118 1.00 54.67 417 ALA A N 1
ATOM 3207 C CA . ALA A 1 418 ? 10.661 2.016 2.219 1.00 58.38 417 ALA A CA 1
ATOM 3208 C C . ALA A 1 418 ? 9.868 0.858 2.806 1.00 61.88 417 ALA A C 1
ATOM 3209 O O . ALA A 1 418 ? 9.056 1.075 3.685 1.00 66.02 417 ALA A O 1
ATOM 3211 N N . GLY A 1 419 ? 10.041 -0.369 2.340 1.00 60.93 418 GLY A N 1
ATOM 3212 C CA . GLY A 1 419 ? 9.203 -1.432 2.879 1.00 60.75 418 GLY A CA 1
ATOM 3213 C C . GLY A 1 419 ? 7.839 -1.352 2.206 1.00 62.04 418 GLY A C 1
ATOM 3214 O O . GLY A 1 419 ? 7.439 -0.313 1.736 1.00 62.73 418 GLY A O 1
ATOM 3215 N N . ASN A 1 420 ? 7.101 -2.441 2.154 1.00 63.16 419 ASN A N 1
ATOM 3216 C CA . ASN A 1 420 ? 5.828 -2.499 1.448 1.00 63.78 419 ASN A CA 1
ATOM 3217 C C . ASN A 1 420 ? 4.614 -1.811 2.074 1.00 61.69 419 ASN A C 1
ATOM 3218 O O . ASN A 1 420 ? 4.589 -1.475 3.253 1.00 59.88 419 ASN A O 1
ATOM 3223 N N . GLY A 1 421 ? 3.599 -1.570 1.250 1.00 59.79 420 GLY A N 1
ATOM 3224 C CA . GLY A 1 421 ? 2.394 -0.918 1.726 1.00 59.91 420 GLY A CA 1
ATOM 3225 C C . GLY A 1 421 ? 1.158 -1.768 1.478 1.00 61.75 420 GLY A C 1
ATOM 3226 O O . GLY A 1 421 ? 1.233 -2.834 0.859 1.00 64.53 420 GLY A O 1
ATOM 3227 N N . ASN A 1 422 ? 0.011 -1.316 1.955 1.00 61.06 421 ASN A N 1
ATOM 3228 C CA . ASN A 1 422 ? -1.219 -2.067 1.766 1.00 60.36 421 ASN A CA 1
ATOM 3229 C C . ASN A 1 422 ? -1.705 -2.013 0.326 1.00 59.25 421 ASN A C 1
ATOM 3230 O O . ASN A 1 422 ? -2.336 -1.041 -0.087 1.00 59.93 421 ASN A O 1
ATOM 3235 N N . GLU A 1 423 ? -1.449 -3.079 -0.408 1.00 57.30 422 GLU A N 1
ATOM 3236 C CA . GLU A 1 423 ? -1.881 -3.197 -1.783 1.00 58.49 422 GLU A CA 1
ATOM 3237 C C . GLU A 1 423 ? -3.330 -2.844 -2.126 1.00 58.55 422 GLU A C 1
ATOM 3238 O O . GLU A 1 423 ? -3.586 -2.237 -3.167 1.00 61.80 422 GLU A O 1
ATOM 3244 N N . ALA A 1 424 ? -4.302 -3.256 -1.326 1.00 58.69 423 ALA A N 1
ATOM 3245 C CA . ALA A 1 424 ? -5.712 -2.983 -1.655 1.00 56.98 423 ALA A CA 1
ATOM 3246 C C . ALA A 1 424 ? -5.965 -1.503 -1.538 1.00 55.21 423 ALA A C 1
ATOM 3247 O O . ALA A 1 424 ? -6.762 -0.948 -2.271 1.00 55.91 423 ALA A O 1
ATOM 3249 N N . ALA A 1 425 ? -5.316 -0.891 -0.558 1.00 52.17 424 ALA A N 1
ATOM 3250 C CA . ALA A 1 425 ? -5.462 0.537 -0.301 1.00 49.22 424 ALA A CA 1
ATOM 3251 C C . ALA A 1 425 ? -4.917 1.330 -1.505 1.00 49.11 424 ALA A C 1
ATOM 3252 O O . ALA A 1 425 ? -5.553 2.226 -2.055 1.00 49.87 424 ALA A O 1
ATOM 3254 N N . ILE A 1 426 ? -3.726 0.940 -1.924 1.00 45.94 425 ILE A N 1
ATOM 3255 C CA . ILE A 1 426 ? -3.070 1.541 -3.040 1.00 45.51 425 ILE A CA 1
ATOM 3256 C C . ILE A 1 426 ? -3.963 1.416 -4.273 1.00 46.72 425 ILE A C 1
ATOM 3257 O O . ILE A 1 426 ? -4.330 2.417 -4.894 1.00 49.85 425 ILE A O 1
ATOM 3262 N N . GLU A 1 427 ? -4.332 0.209 -4.633 1.00 46.34 426 GLU A N 1
ATOM 3263 C CA . GLU A 1 427 ? -5.179 -0.010 -5.797 1.00 48.58 426 GLU A CA 1
ATOM 3264 C C . GLU A 1 427 ? -6.464 0.786 -5.692 1.00 46.58 426 GLU A C 1
ATOM 3265 O O . GLU A 1 427 ? -6.990 1.219 -6.708 1.00 47.59 426 GLU A O 1
ATOM 3271 N N . ALA A 1 428 ? -6.967 0.995 -4.482 1.00 45.69 427 ALA A N 1
ATOM 3272 C CA . ALA A 1 428 ? -8.218 1.740 -4.292 1.00 48.04 427 ALA A CA 1
ATOM 3273 C C . ALA A 1 428 ? -7.983 3.222 -4.635 1.00 50.40 427 ALA A C 1
ATOM 3274 O O . ALA A 1 428 ? -8.843 3.894 -5.216 1.00 50.58 427 ALA A O 1
ATOM 3276 N N . GLN A 1 429 ? -6.799 3.720 -4.272 1.00 51.41 428 GLN A N 1
ATOM 3277 C CA . GLN A 1 429 ? -6.380 5.075 -4.604 1.00 50.57 428 GLN A CA 1
ATOM 3278 C C . GLN A 1 429 ? -6.420 5.243 -6.125 1.00 49.58 428 GLN A C 1
ATOM 3279 O O . GLN A 1 429 ? -6.984 6.215 -6.620 1.00 51.38 428 GLN A O 1
ATOM 3285 N N . ALA A 1 430 ? -5.859 4.279 -6.847 1.00 47.54 429 ALA A N 1
ATOM 3286 C CA . ALA A 1 430 ? -5.819 4.329 -8.293 1.00 47.71 429 ALA A CA 1
ATOM 3287 C C . ALA A 1 430 ? -7.227 4.325 -8.887 1.00 49.69 429 ALA A C 1
ATOM 3288 O O . ALA A 1 430 ? -7.550 5.065 -9.840 1.00 52.29 429 ALA A O 1
ATOM 3290 N N . ALA A 1 431 ? -8.092 3.493 -8.333 1.00 50.69 430 ALA A N 1
ATOM 3291 C CA . ALA A 1 431 ? -9.464 3.431 -8.832 1.00 49.49 430 ALA A CA 1
ATOM 3292 C C . ALA A 1 431 ? -10.123 4.761 -8.544 1.00 48.06 430 ALA A C 1
ATOM 3293 O O . ALA A 1 431 ? -10.988 5.221 -9.284 1.00 48.61 430 ALA A O 1
ATOM 3295 N N . GLY A 1 432 ? -9.661 5.412 -7.487 1.00 47.99 431 GLY A N 1
ATOM 3296 C CA . GLY A 1 432 ? -10.182 6.723 -7.118 1.00 46.97 431 GLY A CA 1
ATOM 3297 C C . GLY A 1 432 ? -9.910 7.781 -8.164 1.00 47.30 431 GLY A C 1
ATOM 3298 O O . GLY A 1 432 ? -10.786 8.530 -8.591 1.00 45.42 431 GLY A O 1
ATOM 3299 N N . VAL A 1 433 ? -8.649 7.830 -8.581 1.00 48.39 432 VAL A N 1
ATOM 3300 C CA . VAL A 1 433 ? -8.203 8.791 -9.572 1.00 47.17 432 VAL A CA 1
ATOM 3301 C C . VAL A 1 433 ? -9.036 8.584 -10.811 1.00 50.03 432 VAL A C 1
ATOM 3302 O O . VAL A 1 433 ? -9.578 9.531 -11.352 1.00 53.56 432 VAL A O 1
ATOM 3306 N N . GLU A 1 434 ? -9.138 7.342 -11.260 1.00 53.18 433 GLU A N 1
ATOM 3307 C CA . GLU A 1 434 ? -9.898 7.000 -12.461 1.00 55.89 433 GLU A CA 1
ATOM 3308 C C . GLU A 1 434 ? -11.340 7.486 -12.377 1.00 56.25 433 GLU A C 1
ATOM 3309 O O . GLU A 1 434 ? -11.877 8.071 -13.328 1.00 57.28 433 GLU A O 1
ATOM 3315 N N . GLN A 1 435 ? -11.970 7.272 -11.224 1.00 54.25 434 GLN A N 1
ATOM 3316 C CA . GLN A 1 435 ? -13.348 7.689 -11.043 1.00 51.53 434 GLN A CA 1
ATOM 3317 C C . GLN A 1 435 ? -13.503 9.193 -11.124 1.00 52.52 434 GLN A C 1
ATOM 3318 O O . GLN A 1 435 ? -14.432 9.684 -11.755 1.00 51.69 434 GLN A O 1
ATOM 3324 N N . ARG A 1 436 ? -12.618 9.927 -10.459 1.00 56.04 435 ARG A N 1
ATOM 3325 C CA . ARG A 1 436 ? -12.657 11.383 -10.471 1.00 57.91 435 ARG A CA 1
ATOM 3326 C C . ARG A 1 436 ? -12.517 11.858 -11.915 1.00 57.45 435 ARG A C 1
ATOM 3327 O O . ARG A 1 436 ? -13.185 12.797 -12.347 1.00 56.04 435 ARG A O 1
ATOM 3335 N N . LEU A 1 437 ? -11.663 11.183 -12.688 1.00 57.22 436 LEU A N 1
ATOM 3336 C CA . LEU A 1 437 ? -11.486 11.550 -14.077 1.00 56.70 436 LEU A CA 1
ATOM 3337 C C . LEU A 1 437 ? -12.786 11.341 -14.869 1.00 59.63 436 LEU A C 1
ATOM 3338 O O . LEU A 1 437 ? -13.151 12.201 -15.683 1.00 62.06 436 LEU A O 1
ATOM 3343 N N . LYS A 1 438 ? -13.490 10.226 -14.648 1.00 59.80 437 LYS A N 1
ATOM 3344 C CA . LYS A 1 438 ? -14.747 10.010 -15.371 1.00 59.86 437 LYS A CA 1
ATOM 3345 C C . LYS A 1 438 ? -15.719 11.100 -14.954 1.00 58.63 437 LYS A C 1
ATOM 3346 O O . LYS A 1 438 ? -16.460 11.627 -15.781 1.00 59.47 437 LYS A O 1
ATOM 3352 N N . ASP A 1 439 ? -15.705 11.448 -13.672 1.00 55.74 438 ASP A N 1
ATOM 3353 C CA . ASP A 1 439 ? -16.600 12.476 -13.177 1.00 55.04 438 ASP A CA 1
ATOM 3354 C C . ASP A 1 439 ? -16.399 13.785 -13.907 1.00 52.31 438 ASP A C 1
ATOM 3355 O O . ASP A 1 439 ? -17.354 14.500 -14.242 1.00 51.09 438 ASP A O 1
ATOM 3360 N N . LEU A 1 440 ? -15.140 14.134 -14.137 1.00 50.36 439 LEU A N 1
ATOM 3361 C CA . LEU A 1 440 ? -14.862 15.412 -14.805 1.00 46.26 439 LEU A CA 1
ATOM 3362 C C . LEU A 1 440 ? -15.323 15.348 -16.268 1.00 45.09 439 LEU A C 1
ATOM 3363 O O . LEU A 1 440 ? -15.821 16.319 -16.800 1.00 43.64 439 LEU A O 1
ATOM 3368 N N . VAL A 1 441 ? -15.139 14.193 -16.897 1.00 43.77 440 VAL A N 1
ATOM 3369 C CA . VAL A 1 441 ? -15.501 13.983 -18.279 1.00 44.53 440 VAL A CA 1
ATOM 3370 C C . VAL A 1 441 ? -17.026 14.066 -18.480 1.00 48.49 440 VAL A C 1
ATOM 3371 O O . VAL A 1 441 ? -17.512 14.578 -19.483 1.00 47.09 440 VAL A O 1
ATOM 3375 N N . ASN A 1 442 ? -17.784 13.532 -17.522 1.00 53.71 441 ASN A N 1
ATOM 3376 C CA . ASN A 1 442 ? -19.230 13.508 -17.602 1.00 55.52 441 ASN A CA 1
ATOM 3377 C C . ASN A 1 442 ? -19.848 14.786 -17.105 1.00 55.08 441 ASN A C 1
ATOM 3378 O O . ASN A 1 442 ? -21.035 15.016 -17.233 1.00 58.87 441 ASN A O 1
ATOM 3383 N N . GLN A 1 443 ? -19.058 15.667 -16.551 1.00 53.66 442 GLN A N 1
ATOM 3384 C CA . GLN A 1 443 ? -19.553 16.947 -16.056 1.00 53.98 442 GLN A CA 1
ATOM 3385 C C . GLN A 1 443 ? -20.180 17.758 -17.187 1.00 56.67 442 GLN A C 1
ATOM 3386 O O . GLN A 1 443 ? -19.648 17.816 -18.299 1.00 59.06 442 GLN A O 1
ATOM 3392 N N . ASP A 1 444 ? -21.326 18.370 -16.955 1.00 60.35 443 ASP A N 1
ATOM 3393 C CA . ASP A 1 444 ? -21.900 19.217 -18.006 1.00 63.05 443 ASP A CA 1
ATOM 3394 C C . ASP A 1 444 ? -22.278 20.507 -17.326 1.00 59.74 443 ASP A C 1
ATOM 3395 O O . ASP A 1 444 ? -22.300 20.548 -16.083 1.00 59.70 443 ASP A O 1
ATOM 3400 N N . GLY A 1 445 ? -22.578 21.534 -18.120 1.00 54.05 444 GLY A N 1
ATOM 3401 C CA . GLY A 1 445 ? -22.927 22.783 -17.483 1.00 48.66 444 GLY A CA 1
ATOM 3402 C C . GLY A 1 445 ? -22.802 23.891 -18.485 1.00 48.25 444 GLY A C 1
ATOM 3403 O O . GLY A 1 445 ? -23.269 24.998 -18.243 1.00 47.70 444 GLY A O 1
ATOM 3404 N N . GLY A 1 446 ? -22.176 23.605 -19.617 1.00 49.20 445 GLY A N 1
ATOM 3405 C CA . GLY A 1 446 ? -22.073 24.637 -20.641 1.00 53.31 445 GLY A CA 1
ATOM 3406 C C . GLY A 1 446 ? -21.148 25.821 -20.410 1.00 54.24 445 GLY A C 1
ATOM 3407 O O . GLY A 1 446 ? -21.220 26.812 -21.131 1.00 54.17 445 GLY A O 1
ATOM 3408 N N . GLU A 1 447 ? -20.280 25.743 -19.415 1.00 56.57 446 GLU A N 1
ATOM 3409 C CA . GLU A 1 447 ? -19.333 26.817 -19.141 1.00 56.53 446 GLU A CA 1
ATOM 3410 C C . GLU A 1 447 ? -18.116 26.511 -19.979 1.00 49.83 446 GLU A C 1
ATOM 3411 O O . GLU A 1 447 ? -17.777 25.349 -20.119 1.00 50.09 446 GLU A O 1
ATOM 3417 N N . ASN A 1 448 ? -17.493 27.539 -20.533 1.00 44.07 447 ASN A N 1
ATOM 3418 C CA . ASN A 1 448 ? -16.300 27.394 -21.361 1.00 39.26 447 ASN A CA 1
ATOM 3419 C C . ASN A 1 448 ? -15.038 27.563 -20.488 1.00 36.59 447 ASN A C 1
ATOM 3420 O O . ASN A 1 448 ? -14.805 28.627 -19.937 1.00 32.55 447 ASN A O 1
ATOM 3425 N N . TRP A 1 449 ? -14.240 26.504 -20.372 1.00 36.35 448 TRP A N 1
ATOM 3426 C CA . TRP A 1 449 ? -13.048 26.557 -19.561 1.00 36.77 448 TRP A CA 1
ATOM 3427 C C . TRP A 1 449 ? -12.176 27.789 -19.878 1.00 37.41 448 TRP A C 1
ATOM 3428 O O . TRP A 1 449 ? -11.731 28.476 -18.955 1.00 36.26 448 TRP A O 1
ATOM 3439 N N . ALA A 1 450 ? -11.962 28.078 -21.159 1.00 37.12 449 ALA A N 1
ATOM 3440 C CA . ALA A 1 450 ? -11.138 29.213 -21.571 1.00 38.51 449 ALA A CA 1
ATOM 3441 C C . ALA A 1 450 ? -11.525 30.578 -21.003 1.00 39.71 449 ALA A C 1
ATOM 3442 O O . ALA A 1 450 ? -10.665 31.395 -20.700 1.00 41.31 449 ALA A O 1
ATOM 3444 N N . LYS A 1 451 ? -12.804 30.853 -20.818 1.00 40.63 450 LYS A N 1
ATOM 3445 C CA . LYS A 1 451 ? -13.177 32.146 -20.251 1.00 36.83 450 LYS A CA 1
ATOM 3446 C C . LYS A 1 451 ? -12.910 32.162 -18.758 1.00 33.43 450 LYS A C 1
ATOM 3447 O O . LYS A 1 451 ? -12.706 33.230 -18.159 1.00 33.47 450 LYS A O 1
ATOM 3453 N N . ILE A 1 452 ? -12.922 30.993 -18.144 1.00 28.69 451 ILE A N 1
ATOM 3454 C CA . ILE A 1 452 ? -12.630 30.955 -16.716 1.00 33.06 451 ILE A CA 1
ATOM 3455 C C . ILE A 1 452 ? -11.118 31.268 -16.592 1.00 31.72 451 ILE A C 1
ATOM 3456 O O . ILE A 1 452 ? -10.704 32.085 -15.757 1.00 30.03 451 ILE A O 1
ATOM 3461 N N . ARG A 1 453 ? -10.351 30.640 -17.487 1.00 30.02 452 ARG A N 1
ATOM 3462 C CA . ARG A 1 453 ? -8.922 30.826 -17.626 1.00 28.98 452 ARG A CA 1
ATOM 3463 C C . ARG A 1 453 ? -8.633 32.302 -17.738 1.00 30.02 452 ARG A C 1
ATOM 3464 O O . ARG A 1 453 ? -7.877 32.871 -16.948 1.00 32.17 452 ARG A O 1
ATOM 3472 N N . ASP A 1 454 ? -9.263 32.947 -18.689 1.00 31.14 453 ASP A N 1
ATOM 3473 C CA . ASP A 1 454 ? -9.029 34.377 -18.879 1.00 34.19 453 ASP A CA 1
ATOM 3474 C C . ASP A 1 454 ? -9.343 35.203 -17.660 1.00 34.89 453 ASP A C 1
ATOM 3475 O O . ASP A 1 454 ? -8.613 36.143 -17.391 1.00 37.98 453 ASP A O 1
ATOM 3480 N N . GLU A 1 455 ? -10.428 34.888 -16.939 1.00 33.70 454 GLU A N 1
ATOM 3481 C CA . GLU A 1 455 ? -10.808 35.699 -15.794 1.00 33.72 454 GLU A CA 1
ATOM 3482 C C . GLU A 1 455 ? -9.884 35.487 -14.605 1.00 33.38 454 GLU A C 1
ATOM 3483 O O . GLU A 1 455 ? -9.623 36.427 -13.844 1.00 31.22 454 GLU A O 1
ATOM 3489 N N . MET A 1 456 ? -9.415 34.240 -14.457 1.00 33.14 455 MET A N 1
ATOM 3490 C CA . MET A 1 456 ? -8.503 33.950 -13.377 1.00 32.48 455 MET A CA 1
ATOM 3491 C C . MET A 1 456 ? -7.275 34.847 -13.585 1.00 31.75 455 MET A C 1
ATOM 3492 O O . MET A 1 456 ? -6.809 35.526 -12.651 1.00 32.45 455 MET A O 1
ATOM 3497 N N . GLY A 1 457 ? -6.784 34.823 -14.824 1.00 26.39 456 GLY A N 1
ATOM 3498 C CA . GLY A 1 457 ? -5.624 35.580 -15.189 1.00 26.16 456 GLY A CA 1
ATOM 3499 C C . GLY A 1 457 ? -5.800 37.061 -14.938 1.00 30.60 456 GLY A C 1
ATOM 3500 O O . GLY A 1 457 ? -4.887 37.727 -14.408 1.00 27.97 456 GLY A O 1
ATOM 3501 N N . LEU A 1 458 ? -6.964 37.602 -15.306 1.00 33.80 457 LEU A N 1
ATOM 3502 C CA . LEU A 1 458 ? -7.159 39.033 -15.077 1.00 35.51 457 LEU A CA 1
ATOM 3503 C C . LEU A 1 458 ? -7.174 39.365 -13.588 1.00 35.17 457 LEU A C 1
ATOM 3504 O O . LEU A 1 458 ? -6.697 40.402 -13.174 1.00 35.54 457 LEU A O 1
ATOM 3509 N N . ALA A 1 459 ? -7.750 38.475 -12.790 1.00 32.68 458 ALA A N 1
ATOM 3510 C CA . ALA A 1 459 ? -7.881 38.666 -11.359 1.00 29.54 458 ALA A CA 1
ATOM 3511 C C . ALA A 1 459 ? -6.499 38.721 -10.681 1.00 30.02 458 ALA A C 1
ATOM 3512 O O . ALA A 1 459 ? -6.223 39.601 -9.878 1.00 29.50 458 ALA A O 1
ATOM 3514 N N . MET A 1 460 ? -5.641 37.759 -11.009 1.00 30.95 459 MET A N 1
ATOM 3515 C CA . MET A 1 460 ? -4.297 37.712 -10.444 1.00 28.47 459 MET A CA 1
ATOM 3516 C C . MET A 1 460 ? -3.472 38.944 -10.806 1.00 28.17 459 MET A C 1
ATOM 3517 O O . MET A 1 460 ? -2.613 39.377 -10.080 1.00 29.42 459 MET A O 1
ATOM 3522 N N . GLU A 1 461 ? -3.722 39.499 -11.963 1.00 31.94 460 GLU A N 1
ATOM 3523 C CA . GLU A 1 461 ? -3.021 40.650 -12.469 1.00 34.77 460 GLU A CA 1
ATOM 3524 C C . GLU A 1 461 ? -3.462 41.898 -11.696 1.00 36.14 460 GLU A C 1
ATOM 3525 O O . GLU A 1 461 ? -2.663 42.688 -11.253 1.00 32.67 460 GLU A O 1
ATOM 3531 N N . GLU A 1 462 ? -4.767 42.042 -11.500 1.00 38.98 461 GLU A N 1
ATOM 3532 C CA . GLU A 1 462 ? -5.348 43.172 -10.796 1.00 37.03 461 GLU A CA 1
ATOM 3533 C C . GLU A 1 462 ? -5.179 43.084 -9.300 1.00 33.65 461 GLU A C 1
ATOM 3534 O O . GLU A 1 462 ? -4.824 44.072 -8.650 1.00 37.63 461 GLU A O 1
ATOM 3540 N N . GLY A 1 463 ? -5.444 41.921 -8.730 1.00 29.87 462 GLY A N 1
ATOM 3541 C CA . GLY A 1 463 ? -5.385 41.770 -7.298 1.00 28.32 462 GLY A CA 1
ATOM 3542 C C . GLY A 1 463 ? -4.092 41.338 -6.650 1.00 28.79 462 GLY A C 1
ATOM 3543 O O . GLY A 1 463 ? -3.880 41.651 -5.459 1.00 30.59 462 GLY A O 1
ATOM 3544 N N . CYS A 1 464 ? -3.247 40.618 -7.360 1.00 29.12 463 CYS A N 1
ATOM 3545 C CA . CYS A 1 464 ? -1.981 40.129 -6.818 1.00 30.86 463 CYS A CA 1
ATOM 3546 C C . CYS A 1 464 ? -0.775 40.567 -7.647 1.00 33.72 463 CYS A C 1
ATOM 3547 O O . CYS A 1 464 ? 0.020 39.690 -8.033 1.00 30.72 463 CYS A O 1
ATOM 3550 N N . GLY A 1 465 ? -0.692 41.871 -7.991 1.00 31.96 464 GLY A N 1
ATOM 3551 C CA . GLY A 1 465 ? 0.424 42.377 -8.753 1.00 23.81 464 GLY A CA 1
ATOM 3552 C C . GLY A 1 465 ? 1.448 43.135 -7.923 1.00 24.51 464 GLY A C 1
ATOM 3553 O O . GLY A 1 465 ? 1.514 42.979 -6.704 1.00 26.14 464 GLY A O 1
ATOM 3554 N N . ILE A 1 466 ? 2.261 43.944 -8.591 1.00 26.48 465 ILE A N 1
ATOM 3555 C CA . ILE A 1 466 ? 3.330 44.751 -8.058 1.00 28.79 465 ILE A CA 1
ATOM 3556 C C . ILE A 1 466 ? 2.967 45.496 -6.776 1.00 28.97 465 ILE A C 1
ATOM 3557 O O . ILE A 1 466 ? 3.774 45.512 -5.821 1.00 29.85 465 ILE A O 1
ATOM 3562 N N . TYR A 1 467 ? 1.778 46.121 -6.745 1.00 27.18 466 TYR A N 1
ATOM 3563 C CA . TYR A 1 467 ? 1.354 46.838 -5.548 1.00 26.54 466 TYR A CA 1
ATOM 3564 C C . TYR A 1 467 ? 0.037 46.254 -5.118 1.00 23.99 466 TYR A C 1
ATOM 3565 O O . TYR A 1 467 ? -0.811 46.146 -5.954 1.00 29.25 466 TYR A O 1
ATOM 3574 N N . ARG A 1 468 ? -0.148 45.938 -3.839 1.00 22.08 467 ARG A N 1
ATOM 3575 C CA . ARG A 1 468 ? -1.357 45.342 -3.387 1.00 27.79 467 ARG A CA 1
ATOM 3576 C C . ARG A 1 468 ? -2.192 46.094 -2.341 1.00 28.98 467 ARG A C 1
ATOM 3577 O O . ARG A 1 468 ? -1.682 46.715 -1.427 1.00 28.87 467 ARG A O 1
ATOM 3585 N N . THR A 1 469 ? -3.512 46.001 -2.449 1.00 33.78 468 THR A N 1
ATOM 3586 C CA . THR A 1 469 ? -4.379 46.643 -1.456 1.00 32.84 468 THR A CA 1
ATOM 3587 C C . THR A 1 469 ? -5.358 45.612 -0.975 1.00 31.09 468 THR A C 1
ATOM 3588 O O . THR A 1 469 ? -5.734 44.681 -1.714 1.00 31.55 468 THR A O 1
ATOM 3592 N N . PRO A 1 470 ? -5.741 45.686 0.288 1.00 30.05 469 PRO A N 1
ATOM 3593 C CA . PRO A 1 470 ? -6.708 44.718 0.807 1.00 29.45 469 PRO A CA 1
ATOM 3594 C C . PRO A 1 470 ? -8.063 44.758 0.036 1.00 34.28 469 PRO A C 1
ATOM 3595 O O . PRO A 1 470 ? -8.704 43.731 -0.127 1.00 36.08 469 PRO A O 1
ATOM 3599 N N . GLU A 1 471 ? -8.457 45.896 -0.528 1.00 37.32 470 GLU A N 1
ATOM 3600 C CA . GLU A 1 471 ? -9.683 45.928 -1.311 1.00 40.96 470 GLU A CA 1
ATOM 3601 C C . GLU A 1 471 ? -9.577 45.034 -2.539 1.00 40.41 470 GLU A C 1
ATOM 3602 O O . GLU A 1 471 ? -10.444 44.182 -2.799 1.00 40.00 470 GLU A O 1
ATOM 3608 N N . LEU A 1 472 ? -8.525 45.261 -3.333 1.00 39.13 471 LEU A N 1
ATOM 3609 C CA . LEU A 1 472 ? -8.295 44.497 -4.551 1.00 31.55 471 LEU A CA 1
ATOM 3610 C C . LEU A 1 472 ? -7.853 43.065 -4.297 1.00 31.42 471 LEU A C 1
ATOM 3611 O O . LEU A 1 472 ? -8.165 42.169 -5.076 1.00 33.45 471 LEU A O 1
ATOM 3616 N N . MET A 1 473 ? -7.124 42.781 -3.225 1.00 30.49 472 MET A N 1
ATOM 3617 C CA . MET A 1 473 ? -6.746 41.382 -2.992 1.00 29.44 472 MET A CA 1
ATOM 3618 C C . MET A 1 473 ? -8.018 40.613 -2.725 1.00 30.68 472 MET A C 1
ATOM 3619 O O . MET A 1 473 ? -8.262 39.572 -3.347 1.00 32.43 472 MET A O 1
ATOM 3624 N N . GLN A 1 474 ? -8.862 41.166 -1.835 1.00 32.37 473 GLN A N 1
ATOM 3625 C CA . GLN A 1 474 ? -10.160 40.599 -1.492 1.00 29.24 473 GLN A CA 1
ATOM 3626 C C . GLN A 1 474 ? -10.995 40.427 -2.782 1.00 28.45 473 GLN A C 1
ATOM 3627 O O . GLN A 1 474 ? -11.587 39.399 -3.042 1.00 29.25 473 GLN A O 1
ATOM 3633 N N . LYS A 1 475 ? -11.031 41.427 -3.630 1.00 26.07 474 LYS A N 1
ATOM 3634 C CA . LYS A 1 475 ? -11.753 41.263 -4.879 1.00 26.65 474 LYS A CA 1
ATOM 3635 C C . LYS A 1 475 ? -11.298 40.024 -5.673 1.00 29.15 474 LYS A C 1
ATOM 3636 O O . LYS A 1 475 ? -12.099 39.337 -6.336 1.00 31.49 474 LYS A O 1
ATOM 3642 N N . THR A 1 476 ? -9.996 39.726 -5.623 1.00 30.91 475 THR A N 1
ATOM 3643 C CA . THR A 1 476 ? -9.428 38.578 -6.335 1.00 30.02 475 THR A CA 1
ATOM 3644 C C . THR A 1 476 ? -9.782 37.272 -5.652 1.00 26.89 475 THR A C 1
ATOM 3645 O O . THR A 1 476 ? -10.078 36.262 -6.315 1.00 22.98 475 THR A O 1
ATOM 3649 N N . ILE A 1 477 ? -9.758 37.277 -4.325 1.00 25.90 476 ILE A N 1
ATOM 3650 C CA . ILE A 1 477 ? -10.178 36.085 -3.561 1.00 27.69 476 ILE A CA 1
ATOM 3651 C C . ILE A 1 477 ? -11.653 35.808 -3.877 1.00 29.75 476 ILE A C 1
ATOM 3652 O O . ILE A 1 477 ? -12.030 34.670 -4.150 1.00 30.32 476 ILE A O 1
ATOM 3657 N N . ASP A 1 478 ? -12.468 36.861 -3.947 1.00 31.23 477 ASP A N 1
ATOM 3658 C CA . ASP A 1 478 ? -13.871 36.670 -4.263 1.00 29.43 477 ASP A CA 1
ATOM 3659 C C . ASP A 1 478 ? -14.055 36.136 -5.671 1.00 28.15 477 ASP A C 1
ATOM 3660 O O . ASP A 1 478 ? -14.936 35.261 -5.922 1.00 27.97 477 ASP A O 1
ATOM 3665 N N . LYS A 1 479 ? -13.242 36.629 -6.600 1.00 25.26 478 LYS A N 1
ATOM 3666 C CA . LYS A 1 479 ? -13.324 36.159 -7.991 1.00 25.04 478 LYS A CA 1
ATOM 3667 C C . LYS A 1 479 ? -12.944 34.706 -8.116 1.00 26.04 478 LYS A C 1
ATOM 3668 O O . LYS A 1 479 ? -13.627 33.922 -8.728 1.00 27.04 478 LYS A O 1
ATOM 3674 N N . LEU A 1 480 ? -11.823 34.319 -7.544 1.00 27.64 479 LEU A N 1
ATOM 3675 C CA . LEU A 1 480 ? -11.418 32.938 -7.651 1.00 27.42 479 LEU A CA 1
ATOM 3676 C C . LEU A 1 480 ? -12.477 32.007 -7.067 1.00 26.09 479 LEU A C 1
ATOM 3677 O O . LEU A 1 480 ? -12.759 30.954 -7.622 1.00 25.00 479 LEU A O 1
ATOM 3682 N N . ALA A 1 481 ? -13.052 32.365 -5.920 1.00 26.43 480 ALA A N 1
ATOM 3683 C CA . ALA A 1 481 ? -14.069 31.520 -5.279 1.00 23.79 480 ALA A CA 1
ATOM 3684 C C . ALA A 1 481 ? -15.248 31.330 -6.272 1.00 29.51 480 ALA A C 1
ATOM 3685 O O . ALA A 1 481 ? -15.726 30.202 -6.507 1.00 27.04 480 ALA A O 1
ATOM 3687 N N . GLU A 1 482 ? -15.687 32.434 -6.866 1.00 32.42 481 GLU A N 1
ATOM 3688 C CA . GLU A 1 482 ? -16.698 32.371 -7.900 1.00 36.91 481 GLU A CA 1
ATOM 3689 C C . GLU A 1 482 ? -16.248 31.459 -9.048 1.00 36.41 481 GLU A C 1
ATOM 3690 O O . GLU A 1 482 ? -16.987 30.585 -9.491 1.00 37.86 481 GLU A O 1
ATOM 3696 N N . LEU A 1 483 ? -15.021 31.639 -9.535 1.00 38.07 482 LEU A N 1
ATOM 3697 C CA . LEU A 1 483 ? -14.521 30.822 -10.641 1.00 34.67 482 LEU A CA 1
ATOM 3698 C C . LEU A 1 483 ? -14.424 29.361 -10.283 1.00 34.53 482 LEU A C 1
ATOM 3699 O O . LEU A 1 483 ? -14.535 28.511 -11.160 1.00 34.31 482 LEU A O 1
ATOM 3704 N N . GLN A 1 484 ? -14.244 29.059 -8.999 1.00 33.77 483 GLN A N 1
ATOM 3705 C CA . GLN A 1 484 ? -14.192 27.675 -8.536 1.00 35.63 483 GLN A CA 1
ATOM 3706 C C . GLN A 1 484 ? -15.580 27.020 -8.669 1.00 38.25 483 GLN A C 1
ATOM 3707 O O . GLN A 1 484 ? -15.712 25.844 -9.021 1.00 38.23 483 GLN A O 1
ATOM 3713 N N . GLU A 1 485 ? -16.614 27.796 -8.394 1.00 37.81 484 GLU A N 1
ATOM 3714 C CA . GLU A 1 485 ? -17.968 27.318 -8.492 1.00 41.97 484 GLU A CA 1
ATOM 3715 C C . GLU A 1 485 ? -18.251 27.092 -9.978 1.00 38.23 484 GLU A C 1
ATOM 3716 O O . GLU A 1 485 ? -18.726 26.030 -10.374 1.00 37.10 484 GLU A O 1
ATOM 3722 N N . ARG A 1 486 ? -17.906 28.047 -10.821 1.00 34.89 485 ARG A N 1
ATOM 3723 C CA . ARG A 1 486 ? -18.098 27.837 -12.266 1.00 35.12 485 ARG A CA 1
ATOM 3724 C C . ARG A 1 486 ? -17.291 26.642 -12.807 1.00 35.64 485 ARG A C 1
ATOM 3725 O O . ARG A 1 486 ? -17.720 25.927 -13.707 1.00 36.80 485 ARG A O 1
ATOM 3733 N N . PHE A 1 487 ? -16.096 26.429 -12.273 1.00 33.72 486 PHE A N 1
ATOM 3734 C CA . PHE A 1 487 ? -15.305 25.337 -12.808 1.00 34.25 486 PHE A CA 1
ATOM 3735 C C . PHE A 1 487 ? -16.103 24.044 -12.785 1.00 35.35 486 PHE A C 1
ATOM 3736 O O . PHE A 1 487 ? -15.916 23.199 -13.634 1.00 29.65 486 PHE A O 1
ATOM 3744 N N . LYS A 1 488 ? -16.983 23.901 -11.798 1.00 40.67 487 LYS A N 1
ATOM 3745 C CA . LYS A 1 488 ? -17.822 22.694 -11.683 1.00 42.81 487 LYS A CA 1
ATOM 3746 C C . LYS A 1 488 ? -18.932 22.636 -12.755 1.00 42.87 487 LYS A C 1
ATOM 3747 O O . LYS A 1 488 ? -19.520 21.588 -12.936 1.00 42.24 487 LYS A O 1
ATOM 3753 N N . ARG A 1 489 ? -19.196 23.747 -13.443 1.00 43.85 488 ARG A N 1
ATOM 3754 C CA . ARG A 1 489 ? -20.199 23.813 -14.496 1.00 43.31 488 ARG A CA 1
ATOM 3755 C C . ARG A 1 489 ? -19.527 23.758 -15.881 1.00 44.01 488 ARG A C 1
ATOM 3756 O O . ARG A 1 489 ? -20.140 24.033 -16.896 1.00 43.38 488 ARG A O 1
ATOM 3764 N N . VAL A 1 490 ? -18.251 23.405 -15.945 1.00 44.92 489 VAL A N 1
ATOM 3765 C CA . VAL A 1 490 ? -17.575 23.347 -17.242 1.00 43.52 489 VAL A CA 1
ATOM 3766 C C . VAL A 1 490 ? -17.892 22.054 -17.947 1.00 44.02 489 VAL A C 1
ATOM 3767 O O . VAL A 1 490 ? -17.954 20.997 -17.308 1.00 42.29 489 VAL A O 1
ATOM 3771 N N . ARG A 1 491 ? -18.024 22.121 -19.269 1.00 44.03 490 ARG A N 1
ATOM 3772 C CA . ARG A 1 491 ? -18.226 20.894 -20.013 1.00 45.49 490 ARG A CA 1
ATOM 3773 C C . ARG A 1 491 ? -17.116 20.729 -21.052 1.00 41.38 490 ARG A C 1
ATOM 3774 O O . ARG A 1 491 ? -16.868 21.576 -21.892 1.00 37.70 490 ARG A O 1
ATOM 3782 N N . ILE A 1 492 ? -16.471 19.594 -21.004 1.00 39.45 491 ILE A N 1
ATOM 3783 C CA . ILE A 1 492 ? -15.422 19.286 -21.920 1.00 37.29 491 ILE A CA 1
ATOM 3784 C C . ILE A 1 492 ? -16.073 18.641 -23.094 1.00 38.29 491 ILE A C 1
ATOM 3785 O O . ILE A 1 492 ? -16.154 17.413 -23.150 1.00 40.25 491 ILE A O 1
ATOM 3790 N N . THR A 1 493 ? -16.446 19.467 -24.073 1.00 41.35 492 THR A N 1
ATOM 3791 C CA . THR A 1 493 ? -17.118 18.940 -25.259 1.00 38.55 492 THR A CA 1
ATOM 3792 C C . THR A 1 493 ? -16.293 18.030 -26.152 1.00 40.71 492 THR A C 1
ATOM 3793 O O . THR A 1 493 ? -16.826 17.524 -27.116 1.00 44.08 492 THR A O 1
ATOM 3797 N N . ASP A 1 494 ? -15.026 17.776 -25.840 1.00 43.98 493 ASP A N 1
ATOM 3798 C CA . ASP A 1 494 ? -14.238 16.871 -26.700 1.00 45.84 493 ASP A CA 1
ATOM 3799 C C . ASP A 1 494 ? -14.042 15.572 -25.964 1.00 43.64 493 ASP A C 1
ATOM 3800 O O . ASP A 1 494 ? -13.348 15.515 -24.952 1.00 43.47 493 ASP A O 1
ATOM 3805 N N . THR A 1 495 ? -14.641 14.515 -26.474 1.00 47.64 494 THR A N 1
ATOM 3806 C CA . THR A 1 495 ? -14.562 13.202 -25.795 1.00 49.87 494 THR A CA 1
ATOM 3807 C C . THR A 1 495 ? -13.641 12.242 -26.519 1.00 49.76 494 THR A C 1
ATOM 3808 O O . THR A 1 495 ? -13.707 11.044 -26.240 1.00 52.25 494 THR A O 1
ATOM 3812 N N . SER A 1 496 ? -12.822 12.748 -27.449 1.00 47.07 495 SER A N 1
ATOM 3813 C CA . SER A 1 496 ? -11.880 11.907 -28.178 1.00 46.42 495 SER A CA 1
ATOM 3814 C C . SER A 1 496 ? -10.808 11.334 -27.253 1.00 45.41 495 SER A C 1
ATOM 3815 O O . SER A 1 496 ? -10.735 11.698 -26.119 1.00 46.14 495 SER A O 1
ATOM 3818 N N . SER A 1 497 ? -9.979 10.434 -27.722 1.00 44.30 496 SER A N 1
ATOM 3819 C CA . SER A 1 497 ? -8.932 9.825 -26.937 1.00 44.28 496 SER A CA 1
ATOM 3820 C C . SER A 1 497 ? -7.494 10.124 -27.381 1.00 41.24 496 SER A C 1
ATOM 3821 O O . SER A 1 497 ? -6.560 9.987 -26.574 1.00 41.25 496 SER A O 1
ATOM 3824 N N . VAL A 1 498 ? -7.292 10.451 -28.655 1.00 37.63 497 VAL A N 1
ATOM 3825 C CA . VAL A 1 498 ? -5.955 10.688 -29.176 1.00 37.11 497 VAL A CA 1
ATOM 3826 C C . VAL A 1 498 ? -5.581 12.152 -29.044 1.00 35.09 497 VAL A C 1
ATOM 3827 O O . VAL A 1 498 ? -6.141 13.017 -29.716 1.00 39.46 497 VAL A O 1
ATOM 3831 N N . PHE A 1 499 ? -4.609 12.414 -28.175 1.00 30.91 498 PHE A N 1
ATOM 3832 C CA . PHE A 1 499 ? -4.155 13.733 -27.867 1.00 31.50 498 PHE A CA 1
ATOM 3833 C C . PHE A 1 499 ? -5.322 14.703 -27.697 1.00 32.51 498 PHE A C 1
ATOM 3834 O O . PHE A 1 499 ? -5.442 15.672 -28.439 1.00 35.02 498 PHE A O 1
ATOM 3842 N N . ASN A 1 500 ? -6.173 14.449 -26.705 1.00 34.30 499 ASN A N 1
ATOM 3843 C CA . ASN A 1 500 ? -7.314 15.305 -26.382 1.00 34.61 499 ASN A CA 1
ATOM 3844 C C . ASN A 1 500 ? -6.743 16.407 -25.514 1.00 35.29 499 ASN A C 1
ATOM 3845 O O . ASN A 1 500 ? -6.475 16.194 -24.331 1.00 36.24 499 ASN A O 1
ATOM 3850 N N . THR A 1 501 ? -6.509 17.587 -26.064 1.00 38.32 500 THR A N 1
ATOM 3851 C CA . THR A 1 501 ? -5.910 18.655 -25.240 1.00 38.08 500 THR A CA 1
ATOM 3852 C C . THR A 1 501 ? -6.953 19.461 -24.504 1.00 37.23 500 THR A C 1
ATOM 3853 O O . THR A 1 501 ? -6.649 20.149 -23.550 1.00 40.10 500 THR A O 1
ATOM 3857 N N . ASP A 1 502 ? -8.187 19.385 -24.960 1.00 36.53 501 ASP A N 1
ATOM 3858 C CA . ASP A 1 502 ? -9.309 20.079 -24.363 1.00 34.29 501 ASP A CA 1
ATOM 3859 C C . ASP A 1 502 ? -9.445 19.609 -22.934 1.00 32.15 501 ASP A C 1
ATOM 3860 O O . ASP A 1 502 ? -9.598 20.396 -21.991 1.00 32.39 501 ASP A O 1
ATOM 3865 N N . LEU A 1 503 ? -9.366 18.299 -22.760 1.00 31.21 502 LEU A N 1
ATOM 3866 C CA . LEU A 1 503 ? -9.470 17.725 -21.446 1.00 31.41 502 LEU A CA 1
ATOM 3867 C C . LEU A 1 503 ? -8.259 18.147 -20.590 1.00 33.91 502 LEU A C 1
ATOM 3868 O O . LEU A 1 503 ? -8.430 18.577 -19.424 1.00 38.77 502 LEU A O 1
ATOM 3873 N N . LEU A 1 504 ? -7.040 18.009 -21.135 1.00 32.65 503 LEU A N 1
ATOM 3874 C CA . LEU A 1 504 ? -5.823 18.342 -20.389 1.00 31.65 503 LEU A CA 1
ATOM 3875 C C . LEU A 1 504 ? -5.728 19.800 -19.959 1.00 30.41 503 LEU A C 1
ATOM 3876 O O . LEU A 1 504 ? -5.393 20.053 -18.787 1.00 23.42 503 LEU A O 1
ATOM 3881 N N . TYR A 1 505 ? -6.051 20.730 -20.872 1.00 27.27 504 TYR A N 1
ATOM 3882 C CA . TYR A 1 505 ? -6.033 22.131 -20.491 1.00 28.79 504 TYR A CA 1
ATOM 3883 C C . TYR A 1 505 ? -7.057 22.362 -19.379 1.00 29.32 504 TYR A C 1
ATOM 3884 O O . TYR A 1 505 ? -6.891 23.162 -18.489 1.00 34.76 504 TYR A O 1
ATOM 3893 N N . THR A 1 506 ? -8.144 21.626 -19.385 1.00 32.72 505 THR A N 1
ATOM 3894 C CA . THR A 1 506 ? -9.167 21.804 -18.370 1.00 32.91 505 THR A CA 1
ATOM 3895 C C . THR A 1 506 ? -8.694 21.311 -17.017 1.00 30.32 505 THR A C 1
ATOM 3896 O O . THR A 1 506 ? -9.073 21.880 -16.000 1.00 32.85 505 THR A O 1
ATOM 3900 N N . ILE A 1 507 ? -7.932 20.219 -16.991 1.00 24.69 506 ILE A N 1
ATOM 3901 C CA . ILE A 1 507 ? -7.395 19.750 -15.728 1.00 21.60 506 ILE A CA 1
ATOM 3902 C C . ILE A 1 507 ? -6.370 20.757 -15.211 1.00 26.39 506 ILE A C 1
ATOM 3903 O O . ILE A 1 507 ? -6.410 21.143 -14.063 1.00 25.29 506 ILE A O 1
ATOM 3908 N N . GLU A 1 508 ? -5.467 21.216 -16.098 1.00 32.29 507 GLU A N 1
ATOM 3909 C CA . GLU A 1 508 ? -4.430 22.170 -15.803 1.00 30.81 507 GLU A CA 1
ATOM 3910 C C . GLU A 1 508 ? -5.087 23.389 -15.184 1.00 34.12 507 GLU A C 1
ATOM 3911 O O . GLU A 1 508 ? -4.562 23.959 -14.192 1.00 38.02 507 GLU A O 1
ATOM 3917 N N . LEU A 1 509 ? -6.218 23.809 -15.746 1.00 30.95 508 LEU A N 1
ATOM 3918 C CA . LEU A 1 509 ? -6.935 24.982 -15.214 1.00 27.55 508 LEU A CA 1
ATOM 3919 C C . LEU A 1 509 ? -7.413 24.749 -13.787 1.00 26.11 508 LEU A C 1
ATOM 3920 O O . LEU A 1 509 ? -7.470 25.669 -12.980 1.00 30.31 508 LEU A O 1
ATOM 3925 N N . GLY A 1 510 ? -7.749 23.489 -13.482 1.00 26.34 509 GLY A N 1
ATOM 3926 C CA . GLY A 1 510 ? -8.194 23.149 -12.146 1.00 24.44 509 GLY A CA 1
ATOM 3927 C C . GLY A 1 510 ? -7.095 23.419 -11.129 1.00 24.10 509 GLY A C 1
ATOM 3928 O O . GLY A 1 510 ? -7.292 24.061 -10.114 1.00 29.59 509 GLY A O 1
ATOM 3929 N N . HIS A 1 511 ? -5.909 22.939 -11.400 1.00 24.27 510 HIS A N 1
ATOM 3930 C CA . HIS A 1 511 ? -4.787 23.150 -10.499 1.00 27.34 510 HIS A CA 1
ATOM 3931 C C . HIS A 1 511 ? -4.495 24.627 -10.330 1.00 27.12 510 HIS A C 1
ATOM 3932 O O . HIS A 1 511 ? -4.225 25.068 -9.214 1.00 24.66 510 HIS A O 1
ATOM 3939 N N . GLY A 1 512 ? -4.576 25.376 -11.425 1.00 25.74 511 GLY A N 1
ATOM 3940 C CA . GLY A 1 512 ? -4.353 26.805 -11.348 1.00 29.37 511 GLY A CA 1
ATOM 3941 C C . GLY A 1 512 ? -5.217 27.507 -10.332 1.00 30.54 511 GLY A C 1
ATOM 3942 O O . GLY A 1 512 ? -4.712 28.170 -9.435 1.00 28.73 511 GLY A O 1
ATOM 3943 N N . LEU A 1 513 ? -6.532 27.327 -10.465 1.00 33.06 512 LEU A N 1
ATOM 3944 C CA . LEU A 1 513 ? -7.484 27.932 -9.522 1.00 30.50 512 LEU A CA 1
ATOM 3945 C C . LEU A 1 513 ? -7.076 27.632 -8.093 1.00 28.55 512 LEU A C 1
ATOM 3946 O O . LEU A 1 513 ? -7.001 28.529 -7.282 1.00 29.47 512 LEU A O 1
ATOM 3951 N N . ASN A 1 514 ? -6.840 26.367 -7.791 1.00 26.21 513 ASN A N 1
ATOM 3952 C CA . ASN A 1 514 ? -6.424 25.966 -6.454 1.00 28.35 513 ASN A CA 1
ATOM 3953 C C . ASN A 1 514 ? -5.143 26.699 -6.037 1.00 24.25 513 ASN A C 1
ATOM 3954 O O . ASN A 1 514 ? -5.087 27.272 -4.997 1.00 22.41 513 ASN A O 1
ATOM 3959 N N . VAL A 1 515 ? -4.128 26.688 -6.896 1.00 24.54 514 VAL A N 1
ATOM 3960 C CA . VAL A 1 515 ? -2.876 27.314 -6.633 1.00 23.57 514 VAL A CA 1
ATOM 3961 C C . VAL A 1 515 ? -2.999 28.819 -6.455 1.00 23.76 514 VAL A C 1
ATOM 3962 O O . VAL A 1 515 ? -2.401 29.389 -5.579 1.00 23.68 514 VAL A O 1
ATOM 3966 N N . ALA A 1 516 ? -3.823 29.457 -7.257 1.00 24.04 515 ALA A N 1
ATOM 3967 C CA . ALA A 1 516 ? -4.017 30.892 -7.190 1.00 26.26 515 ALA A CA 1
ATOM 3968 C C . ALA A 1 516 ? -4.698 31.310 -5.918 1.00 30.34 515 ALA A C 1
ATOM 3969 O O . ALA A 1 516 ? -4.362 32.378 -5.382 1.00 32.02 515 ALA A O 1
ATOM 3971 N N . GLU A 1 517 ? -5.577 30.478 -5.372 1.00 31.15 516 GLU A N 1
ATOM 3972 C CA . GLU A 1 517 ? -6.240 30.847 -4.117 1.00 33.42 516 GLU A CA 1
ATOM 3973 C C . GLU A 1 517 ? -5.253 30.836 -2.968 1.00 34.60 516 GLU A C 1
ATOM 3974 O O . GLU A 1 517 ? -5.362 31.658 -2.041 1.00 33.03 516 GLU A O 1
ATOM 3980 N N . CYS A 1 518 ? -4.283 29.915 -3.018 1.00 34.87 517 CYS A N 1
ATOM 3981 C CA . CYS A 1 518 ? -3.281 29.908 -1.937 1.00 34.01 517 CYS A CA 1
ATOM 3982 C C . CYS A 1 518 ? -2.479 31.232 -2.019 1.00 35.93 517 CYS A C 1
ATOM 3983 O O . CYS A 1 518 ? -2.165 31.818 -0.970 1.00 33.02 517 CYS A O 1
ATOM 3986 N N . MET A 1 519 ? -2.163 31.684 -3.257 1.00 29.67 518 MET A N 1
ATOM 3987 C CA . MET A 1 519 ? -1.453 32.926 -3.437 1.00 26.72 518 MET A CA 1
ATOM 3988 C C . MET A 1 519 ? -2.273 34.102 -2.907 1.00 27.92 518 MET A C 1
ATOM 3989 O O . MET A 1 519 ? -1.812 34.876 -2.082 1.00 26.99 518 MET A O 1
ATOM 3994 N N . ALA A 1 520 ? -3.511 34.241 -3.371 1.00 29.27 519 ALA A N 1
ATOM 3995 C CA . ALA A 1 520 ? -4.338 35.370 -2.914 1.00 27.99 519 ALA A CA 1
ATOM 3996 C C . ALA A 1 520 ? -4.604 35.358 -1.402 1.00 29.07 519 ALA A C 1
ATOM 3997 O O . ALA A 1 520 ? -4.495 36.387 -0.722 1.00 33.16 519 ALA A O 1
ATOM 3999 N N . HIS A 1 521 ? -4.946 34.217 -0.851 1.00 27.59 520 HIS A N 1
ATOM 4000 C CA . HIS A 1 521 ? -5.134 34.158 0.588 1.00 30.32 520 HIS A CA 1
ATOM 4001 C C . HIS A 1 521 ? -3.861 34.446 1.340 1.00 29.66 520 HIS A C 1
ATOM 4002 O O . HIS A 1 521 ? -3.882 35.161 2.331 1.00 32.22 520 HIS A O 1
ATOM 4009 N N . SER A 1 522 ? -2.740 33.893 0.885 1.00 31.12 521 SER A N 1
ATOM 4010 C CA . SER A 1 522 ? -1.453 34.100 1.546 1.00 30.44 521 SER A CA 1
ATOM 4011 C C . SER A 1 522 ? -1.120 35.572 1.537 1.00 26.71 521 SER A C 1
ATOM 4012 O O . SER A 1 522 ? -0.748 36.123 2.545 1.00 27.56 521 SER A O 1
ATOM 4015 N N . ALA A 1 523 ? -1.295 36.209 0.412 1.00 27.68 522 ALA A N 1
ATOM 4016 C CA . ALA A 1 523 ? -1.042 37.648 0.271 1.00 32.11 522 ALA A CA 1
ATOM 4017 C C . ALA A 1 523 ? -1.984 38.506 1.124 1.00 34.04 522 ALA A C 1
ATOM 4018 O O . ALA A 1 523 ? -1.534 39.412 1.803 1.00 39.37 522 ALA A O 1
ATOM 4020 N N . MET A 1 524 ? -3.289 38.231 1.123 1.00 33.56 523 MET A N 1
ATOM 4021 C CA . MET A 1 524 ? -4.227 38.991 1.953 1.00 30.44 523 MET A CA 1
ATOM 4022 C C . MET A 1 524 ? -3.898 38.934 3.449 1.00 25.67 523 MET A C 1
ATOM 4023 O O . MET A 1 524 ? -4.067 39.923 4.145 1.00 27.90 523 MET A O 1
ATOM 4028 N N . ALA A 1 525 ? -3.341 37.825 3.926 1.00 22.16 524 ALA A N 1
ATOM 4029 C CA . ALA A 1 525 ? -3.027 37.704 5.346 1.00 21.51 524 ALA A CA 1
ATOM 4030 C C . ALA A 1 525 ? -1.684 38.273 5.732 1.00 23.06 524 ALA A C 1
ATOM 4031 O O . ALA A 1 525 ? -1.497 38.687 6.888 1.00 24.99 524 ALA A O 1
ATOM 4033 N N . ARG A 1 526 ? -0.730 38.331 4.800 1.00 26.95 525 ARG A N 1
ATOM 4034 C CA . ARG A 1 526 ? 0.537 38.893 5.165 1.00 28.50 525 ARG A CA 1
ATOM 4035 C C . ARG A 1 526 ? 0.389 40.413 5.253 1.00 30.54 525 ARG A C 1
ATOM 4036 O O . ARG A 1 526 ? 0.577 41.176 4.294 1.00 28.62 525 ARG A O 1
ATOM 4044 N N . LYS A 1 527 ? 0.006 40.844 6.437 1.00 31.99 526 LYS A N 1
ATOM 4045 C CA . LYS A 1 527 ? -0.190 42.260 6.682 1.00 36.52 526 LYS A CA 1
ATOM 4046 C C . LYS A 1 527 ? 1.126 42.994 6.894 1.00 34.21 526 LYS A C 1
ATOM 4047 O O . LYS A 1 527 ? 1.374 43.601 7.932 1.00 31.82 526 LYS A O 1
ATOM 4053 N N . GLU A 1 528 ? 1.974 42.884 5.875 1.00 32.98 527 GLU A N 1
ATOM 4054 C CA . GLU A 1 528 ? 3.285 43.544 5.862 1.00 29.26 527 GLU A CA 1
ATOM 4055 C C . GLU A 1 528 ? 3.773 43.725 4.443 1.00 29.53 527 GLU A C 1
ATOM 4056 O O . GLU A 1 528 ? 3.074 43.431 3.449 1.00 32.51 527 GLU A O 1
ATOM 4062 N N . SER A 1 529 ? 4.963 44.231 4.308 1.00 27.79 528 SER A N 1
ATOM 4063 C CA . SER A 1 529 ? 5.537 44.389 2.992 1.00 27.76 528 SER A CA 1
ATOM 4064 C C . SER A 1 529 ? 6.925 43.769 3.081 1.00 27.67 528 SER A C 1
ATOM 4065 O O . SER A 1 529 ? 7.751 44.211 3.885 1.00 26.19 528 SER A O 1
ATOM 4068 N N . ARG A 1 530 ? 7.189 42.786 2.232 1.00 25.76 529 ARG A N 1
ATOM 4069 C CA . ARG A 1 530 ? 8.490 42.143 2.259 1.00 24.17 529 ARG A CA 1
ATOM 4070 C C . ARG A 1 530 ? 8.769 41.597 0.864 1.00 27.89 529 ARG A C 1
ATOM 4071 O O . ARG A 1 530 ? 7.897 41.002 0.245 1.00 24.25 529 ARG A O 1
ATOM 4079 N N . GLY A 1 531 ? 9.971 41.871 0.327 1.00 30.68 530 GLY A N 1
ATOM 4080 C CA . GLY A 1 531 ? 10.300 41.302 -0.972 1.00 26.90 530 GLY A CA 1
ATOM 4081 C C . GLY A 1 531 ? 9.257 41.565 -2.007 1.00 27.98 530 GLY A C 1
ATOM 4082 O O . GLY A 1 531 ? 8.741 42.686 -2.117 1.00 33.74 530 GLY A O 1
ATOM 4083 N N . ALA A 1 532 ? 8.953 40.582 -2.810 1.00 27.90 531 ALA A N 1
ATOM 4084 C CA . ALA A 1 532 ? 7.974 40.763 -3.878 1.00 24.95 531 ALA A CA 1
ATOM 4085 C C . ALA A 1 532 ? 6.566 41.135 -3.393 1.00 27.48 531 ALA A C 1
ATOM 4086 O O . ALA A 1 532 ? 5.759 41.634 -4.177 1.00 30.66 531 ALA A O 1
ATOM 4088 N N . HIS A 1 533 ? 6.274 40.972 -2.103 1.00 24.16 532 HIS A N 1
ATOM 4089 C CA . HIS A 1 533 ? 4.956 41.312 -1.572 1.00 25.76 532 HIS A CA 1
ATOM 4090 C C . HIS A 1 533 ? 4.948 42.699 -0.949 1.00 25.99 532 HIS A C 1
ATOM 4091 O O . HIS A 1 533 ? 5.447 42.903 0.151 1.00 28.50 532 HIS A O 1
ATOM 4098 N N . GLN A 1 534 ? 4.367 43.649 -1.650 1.00 26.26 533 GLN A N 1
ATOM 4099 C CA . GLN A 1 534 ? 4.269 45.069 -1.259 1.00 26.81 533 GLN A CA 1
ATOM 4100 C C . GLN A 1 534 ? 2.809 45.557 -1.193 1.00 26.96 533 GLN A C 1
ATOM 4101 O O . GLN A 1 534 ? 2.027 45.454 -2.187 1.00 23.52 533 GLN A O 1
ATOM 4107 N N . ARG A 1 535 ? 2.443 46.104 -0.038 1.00 26.14 534 ARG A N 1
ATOM 4108 C CA . ARG A 1 535 ? 1.106 46.573 0.240 1.00 27.03 534 ARG A CA 1
ATOM 4109 C C . ARG A 1 535 ? 1.038 48.067 0.497 1.00 31.62 534 ARG A C 1
ATOM 4110 O O . ARG A 1 535 ? 1.901 48.688 1.181 1.00 33.09 534 ARG A O 1
ATOM 4118 N N . LEU A 1 536 ? -0.034 48.668 -0.007 1.00 34.33 535 LEU A N 1
ATOM 4119 C CA . LEU A 1 536 ? -0.206 50.100 0.148 1.00 32.67 535 LEU A CA 1
ATOM 4120 C C . LEU A 1 536 ? -1.009 50.542 1.336 1.00 34.94 535 LEU A C 1
ATOM 4121 O O . LEU A 1 536 ? -1.039 51.732 1.589 1.00 39.53 535 LEU A O 1
ATOM 4126 N N . ASP A 1 537 ? -1.584 49.628 2.107 1.00 33.52 536 ASP A N 1
ATOM 4127 C CA . ASP A 1 537 ? -2.393 49.996 3.258 1.00 35.07 536 ASP A CA 1
ATOM 4128 C C . ASP A 1 537 ? -1.661 50.253 4.573 1.00 39.51 536 ASP A C 1
ATOM 4129 O O . ASP A 1 537 ? -0.743 49.563 4.952 1.00 39.31 536 ASP A O 1
ATOM 4134 N N . GLU A 1 538 ? -2.108 51.294 5.269 1.00 45.44 537 GLU A N 1
ATOM 4135 C CA . GLU A 1 538 ? -1.627 51.777 6.553 1.00 46.66 537 GLU A CA 1
ATOM 4136 C C . GLU A 1 538 ? -1.277 50.688 7.527 1.00 44.29 537 GLU A C 1
ATOM 4137 O O . GLU A 1 538 ? -2.156 49.901 7.906 1.00 40.62 537 GLU A O 1
ATOM 4143 N N . GLY A 1 539 ? -0.007 50.676 7.964 1.00 43.96 538 GLY A N 1
ATOM 4144 C CA . GLY A 1 539 ? 0.432 49.650 8.897 1.00 39.71 538 GLY A CA 1
ATOM 4145 C C . GLY A 1 539 ? 0.815 48.345 8.227 1.00 39.11 538 GLY A C 1
ATOM 4146 O O . GLY A 1 539 ? 0.990 47.320 8.893 1.00 40.84 538 GLY A O 1
ATOM 4147 N N . CYS A 1 540 ? 0.990 48.412 6.910 1.00 38.12 539 CYS A N 1
ATOM 4148 C CA . CYS A 1 540 ? 1.378 47.258 6.121 1.00 39.70 539 CYS A CA 1
ATOM 4149 C C . CYS A 1 540 ? 2.444 47.591 5.095 1.00 37.04 539 CYS A C 1
ATOM 4150 O O . CYS A 1 540 ? 2.932 46.712 4.415 1.00 38.63 539 CYS A O 1
ATOM 4153 N N . THR A 1 541 ? 2.772 48.864 4.969 1.00 32.38 540 THR A N 1
ATOM 4154 C CA . THR A 1 541 ? 3.711 49.299 3.956 1.00 32.33 540 THR A CA 1
ATOM 4155 C C . THR A 1 541 ? 5.170 49.027 4.269 1.00 32.60 540 THR A C 1
ATOM 4156 O O . THR A 1 541 ? 6.019 49.365 3.443 1.00 29.35 540 THR A O 1
ATOM 4160 N N . GLU A 1 542 ? 5.464 48.405 5.401 1.00 33.60 541 GLU A N 1
ATOM 4161 C CA . GLU A 1 542 ? 6.834 48.123 5.780 1.00 41.33 541 GLU A CA 1
ATOM 4162 C C . GLU A 1 542 ? 7.092 46.689 6.226 1.00 40.87 541 GLU A C 1
ATOM 4163 O O . GLU A 1 542 ? 6.194 45.910 6.470 1.00 40.15 541 GLU A O 1
ATOM 4169 N N . ARG A 1 543 ? 8.359 46.355 6.356 1.00 40.57 542 ARG A N 1
ATOM 4170 C CA . ARG A 1 543 ? 8.737 45.014 6.747 1.00 41.56 542 ARG A CA 1
ATOM 4171 C C . ARG A 1 543 ? 8.547 44.952 8.251 1.00 41.76 542 ARG A C 1
ATOM 4172 O O . ARG A 1 543 ? 8.828 45.923 8.936 1.00 44.40 542 ARG A O 1
ATOM 4180 N N . ASP A 1 544 ? 8.044 43.834 8.748 1.00 39.97 543 ASP A N 1
ATOM 4181 C CA . ASP A 1 544 ? 7.742 43.699 10.169 1.00 36.94 543 ASP A CA 1
ATOM 4182 C C . ASP A 1 544 ? 8.361 42.386 10.639 1.00 36.98 543 ASP A C 1
ATOM 4183 O O . ASP A 1 544 ? 7.805 41.300 10.503 1.00 37.47 543 ASP A O 1
ATOM 4188 N N . ASP A 1 545 ? 9.556 42.489 11.202 1.00 35.43 544 ASP A N 1
ATOM 4189 C CA . ASP A 1 545 ? 10.249 41.285 11.625 1.00 34.38 544 ASP A CA 1
ATOM 4190 C C . ASP A 1 545 ? 9.786 40.849 12.976 1.00 34.85 544 ASP A C 1
ATOM 4191 O O . ASP A 1 545 ? 10.087 39.788 13.430 1.00 35.43 544 ASP A O 1
ATOM 4196 N N . VAL A 1 546 ? 8.961 41.638 13.613 1.00 39.35 545 VAL A N 1
ATOM 4197 C CA . VAL A 1 546 ? 8.458 41.286 14.930 1.00 38.87 545 VAL A CA 1
ATOM 4198 C C . VAL A 1 546 ? 7.300 40.352 14.783 1.00 36.95 545 VAL A C 1
ATOM 4199 O O . VAL A 1 546 ? 7.200 39.416 15.551 1.00 38.20 545 VAL A O 1
ATOM 4203 N N . ASN A 1 547 ? 6.431 40.608 13.812 1.00 37.94 546 ASN A N 1
ATOM 4204 C CA . ASN A 1 547 ? 5.243 39.763 13.644 1.00 40.43 546 ASN A CA 1
ATOM 4205 C C . ASN A 1 547 ? 5.148 38.881 12.416 1.00 42.01 546 ASN A C 1
ATOM 4206 O O . ASN A 1 547 ? 4.317 37.959 12.439 1.00 40.68 546 ASN A O 1
ATOM 4211 N N . PHE A 1 548 ? 5.987 39.133 11.387 1.00 38.78 547 PHE A N 1
ATOM 4212 C CA . PHE A 1 548 ? 5.931 38.332 10.184 1.00 36.78 547 PHE A CA 1
ATOM 4213 C C . PHE A 1 548 ? 7.234 37.736 9.676 1.00 37.17 547 PHE A C 1
ATOM 4214 O O . PHE A 1 548 ? 7.367 37.432 8.494 1.00 36.33 547 PHE A O 1
ATOM 4222 N N . LEU A 1 549 ? 8.219 37.595 10.544 1.00 35.24 548 LEU A N 1
ATOM 4223 C CA . LEU A 1 549 ? 9.447 36.979 10.147 1.00 33.24 548 LEU A CA 1
ATOM 4224 C C . LEU A 1 549 ? 9.138 35.483 10.266 1.00 34.24 548 LEU A C 1
ATOM 4225 O O . LEU A 1 549 ? 9.718 34.775 11.113 1.00 33.40 548 LEU A O 1
ATOM 4230 N N . LYS A 1 550 ? 8.211 35.023 9.429 1.00 34.00 549 LYS A N 1
ATOM 4231 C CA . LYS A 1 550 ? 7.818 33.628 9.418 1.00 35.37 549 LYS A CA 1
ATOM 4232 C C . LYS A 1 550 ? 7.332 33.311 8.022 1.00 33.95 549 LYS A C 1
ATOM 4233 O O . LYS A 1 550 ? 7.090 34.236 7.249 1.00 30.90 549 LYS A O 1
ATOM 4239 N N . HIS A 1 551 ? 7.227 32.016 7.700 1.00 33.63 550 HIS A N 1
ATOM 4240 C CA . HIS A 1 551 ? 6.771 31.554 6.397 1.00 32.21 550 HIS A CA 1
ATOM 4241 C C . HIS A 1 551 ? 5.260 31.392 6.442 1.00 31.01 550 HIS A C 1
ATOM 4242 O O . HIS A 1 551 ? 4.688 31.074 7.474 1.00 28.93 550 HIS A O 1
ATOM 4249 N N . THR A 1 552 ? 4.634 31.548 5.297 1.00 29.70 551 THR A N 1
ATOM 4250 C CA . THR A 1 552 ? 3.234 31.313 5.168 1.00 28.82 551 THR A CA 1
ATOM 4251 C C . THR A 1 552 ? 3.065 29.867 4.691 1.00 28.79 551 THR A C 1
ATOM 4252 O O . THR A 1 552 ? 3.702 29.447 3.730 1.00 30.99 551 THR A O 1
ATOM 4256 N N . LEU A 1 553 ? 2.229 29.089 5.351 1.00 27.47 552 LEU A N 1
ATOM 4257 C CA . LEU A 1 553 ? 1.911 27.737 4.890 1.00 29.56 552 LEU A CA 1
ATOM 4258 C C . LEU A 1 553 ? 0.428 27.712 4.492 1.00 27.91 552 LEU A C 1
ATOM 4259 O O . LEU A 1 553 ? -0.406 28.104 5.305 1.00 31.67 552 LEU A O 1
ATOM 4264 N N . ALA A 1 554 ? 0.104 27.323 3.266 1.00 23.24 553 ALA A N 1
ATOM 4265 C CA . ALA A 1 554 ? -1.296 27.292 2.785 1.00 25.22 553 ALA A CA 1
ATOM 4266 C C . ALA A 1 554 ? -1.765 25.897 2.521 1.00 28.18 553 ALA A C 1
ATOM 4267 O O . ALA A 1 554 ? -1.176 25.196 1.707 1.00 28.69 553 ALA A O 1
ATOM 4269 N N . PHE A 1 555 ? -2.827 25.493 3.231 1.00 30.02 554 PHE A N 1
ATOM 4270 C CA . PHE A 1 555 ? -3.345 24.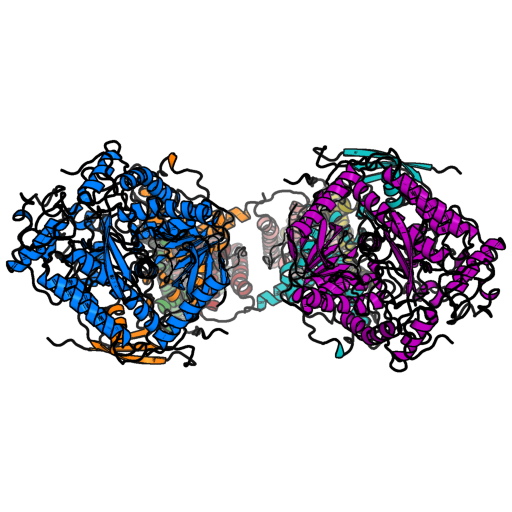153 3.012 1.00 27.56 554 PHE A CA 1
ATOM 4271 C C . PHE A 1 555 ? -4.697 24.239 2.292 1.00 29.79 554 PHE A C 1
ATOM 4272 O O . PHE A 1 555 ? -5.342 25.283 2.313 1.00 33.01 554 PHE A O 1
ATOM 4280 N N . ARG A 1 556 ? -5.110 23.185 1.611 1.00 29.58 555 ARG A N 1
ATOM 4281 C CA . ARG A 1 556 ? -6.425 23.146 1.017 1.00 28.38 555 ARG A CA 1
ATOM 4282 C C . ARG A 1 556 ? -7.148 21.961 1.606 1.00 33.56 555 ARG A C 1
ATOM 4283 O O . ARG A 1 556 ? -6.702 20.833 1.420 1.00 36.35 555 ARG A O 1
ATOM 4291 N N . ASP A 1 557 ? -8.244 22.187 2.330 1.00 37.50 556 ASP A N 1
ATOM 4292 C CA . ASP A 1 557 ? -8.959 21.059 2.893 1.00 39.48 556 ASP A CA 1
ATOM 4293 C C . ASP A 1 557 ? -9.901 20.472 1.874 1.00 39.75 556 ASP A C 1
ATOM 4294 O O . ASP A 1 557 ? -10.175 21.052 0.779 1.00 32.76 556 ASP A O 1
ATOM 4299 N N . ALA A 1 558 ? -10.464 19.331 2.266 1.00 44.38 557 ALA A N 1
ATOM 4300 C CA . ALA A 1 558 ? -11.377 18.617 1.382 1.00 46.28 557 ALA A CA 1
ATOM 4301 C C . ALA A 1 558 ? -12.653 19.404 1.142 1.00 49.58 557 ALA A C 1
ATOM 4302 O O . ALA A 1 558 ? -13.367 19.105 0.187 1.00 51.07 557 ALA A O 1
ATOM 4304 N N . ASP A 1 559 ? -12.918 20.426 1.963 1.00 50.62 558 ASP A N 1
ATOM 4305 C CA . ASP A 1 559 ? -14.114 21.242 1.783 1.00 50.81 558 ASP A CA 1
ATOM 4306 C C . ASP A 1 559 ? -13.837 22.420 0.862 1.00 49.11 558 ASP A C 1
ATOM 4307 O O . ASP A 1 559 ? -14.660 23.325 0.729 1.00 48.13 558 ASP A O 1
ATOM 4312 N N . GLY A 1 560 ? -12.673 22.415 0.202 1.00 48.24 559 GLY A N 1
ATOM 4313 C CA . GLY A 1 560 ? -12.314 23.486 -0.749 1.00 42.89 559 GLY A CA 1
ATOM 4314 C C . GLY A 1 560 ? -11.812 24.791 -0.122 1.00 37.97 559 GLY A C 1
ATOM 4315 O O . GLY A 1 560 ? -11.555 25.779 -0.792 1.00 40.89 559 GLY A O 1
ATOM 4316 N N . THR A 1 561 ? -11.628 24.801 1.181 1.00 31.17 560 THR A N 1
ATOM 4317 C CA . THR A 1 561 ? -11.138 25.985 1.862 1.00 32.82 560 THR A CA 1
ATOM 4318 C C . THR A 1 561 ? -9.618 26.014 1.952 1.00 31.30 560 THR A C 1
ATOM 4319 O O . THR A 1 561 ? -8.969 24.991 2.088 1.00 29.31 560 THR A O 1
ATOM 4323 N N . THR A 1 562 ? -9.086 27.222 1.881 1.00 30.75 561 THR A N 1
ATOM 4324 C CA . THR A 1 562 ? -7.679 27.474 1.955 1.00 30.37 561 THR A CA 1
ATOM 4325 C C . THR A 1 562 ? -7.330 28.018 3.316 1.00 27.73 561 THR A C 1
ATOM 4326 O O . THR A 1 562 ? -7.709 29.119 3.629 1.00 30.52 561 THR A O 1
ATOM 4330 N N . ARG A 1 563 ? -6.624 27.245 4.109 1.00 31.41 562 ARG A N 1
ATOM 4331 C CA . ARG A 1 563 ? -6.237 27.653 5.477 1.00 37.96 562 ARG A CA 1
ATOM 4332 C C . ARG A 1 563 ? -4.737 27.931 5.593 1.00 36.06 562 ARG A C 1
ATOM 4333 O O . ARG A 1 563 ? -3.876 27.317 4.922 1.00 37.64 562 ARG A O 1
ATOM 4341 N N . LEU A 1 564 ? -4.396 28.886 6.424 1.00 33.30 563 LEU A N 1
ATOM 4342 C CA . LEU A 1 564 ? -3.000 29.248 6.578 1.00 29.90 563 LEU A CA 1
ATOM 4343 C C . LEU A 1 564 ? -2.465 28.868 7.918 1.00 33.12 563 LEU A C 1
ATOM 4344 O O . LEU A 1 564 ? -3.196 28.787 8.879 1.00 39.44 563 LEU A O 1
ATOM 4349 N N . GLU A 1 565 ? -1.174 28.588 7.969 1.00 34.80 564 GLU A N 1
ATOM 4350 C CA . GLU A 1 565 ? -0.490 28.295 9.224 1.00 33.54 564 GLU A CA 1
ATOM 4351 C C . GLU A 1 565 ? 0.830 29.020 9.047 1.00 31.85 564 GLU A C 1
ATOM 4352 O O . GLU A 1 565 ? 1.137 29.461 7.950 1.00 28.86 564 GLU A O 1
ATOM 4358 N N . TYR A 1 566 ? 1.598 29.212 10.101 1.00 33.38 565 TYR A N 1
ATOM 4359 C CA . TYR A 1 566 ? 2.860 29.905 9.974 1.00 35.58 565 TYR A CA 1
ATOM 4360 C C . TYR A 1 566 ? 4.003 29.103 10.582 1.00 36.74 565 TYR A C 1
ATOM 4361 O O . TYR A 1 566 ? 3.788 28.340 11.519 1.00 34.12 565 TYR A O 1
ATOM 4370 N N . SER A 1 567 ? 5.206 29.197 9.997 1.00 38.08 566 SER A N 1
ATOM 4371 C CA . SER A 1 567 ? 6.372 28.506 10.548 1.00 38.34 566 SER A CA 1
ATOM 4372 C C . SER A 1 567 ? 7.548 29.477 10.689 1.00 38.55 566 SER A C 1
ATOM 4373 O O . SER A 1 567 ? 7.558 30.564 10.090 1.00 37.31 566 SER A O 1
ATOM 4376 N N . ASP A 1 568 ? 8.516 29.105 11.526 1.00 40.24 567 ASP A N 1
ATOM 4377 C CA . ASP A 1 568 ? 9.685 29.944 11.772 1.00 39.85 567 ASP A CA 1
ATOM 4378 C C . ASP A 1 568 ? 10.769 29.780 10.712 1.00 38.05 567 ASP A C 1
ATOM 4379 O O . ASP A 1 568 ? 10.850 28.778 10.024 1.00 38.01 567 ASP A O 1
ATOM 4384 N N . VAL A 1 569 ? 11.610 30.784 10.609 1.00 37.50 568 VAL A N 1
ATOM 4385 C CA . VAL A 1 569 ? 12.707 30.833 9.680 1.00 38.71 568 VAL A CA 1
ATOM 4386 C C . VAL A 1 569 ? 14.039 30.499 10.397 1.00 36.43 568 VAL A C 1
ATOM 4387 O O . VAL A 1 569 ? 14.417 31.138 11.352 1.00 33.12 568 VAL A O 1
ATOM 4391 N N . LYS A 1 570 ? 14.742 29.489 9.912 1.00 38.61 569 LYS A N 1
ATOM 4392 C CA . LYS A 1 570 ? 16.021 29.114 10.492 1.00 42.69 569 LYS A CA 1
ATOM 4393 C C . LYS A 1 570 ? 17.094 30.185 10.247 1.00 43.72 569 LYS A C 1
ATOM 4394 O O . LYS A 1 570 ? 17.436 30.532 9.120 1.00 43.53 569 LYS A O 1
ATOM 4400 N N . ILE A 1 571 ? 17.618 30.725 11.324 1.00 46.02 570 ILE A N 1
ATOM 4401 C CA . ILE A 1 571 ? 18.669 31.697 11.205 1.00 48.52 570 ILE A CA 1
ATOM 4402 C C . ILE A 1 571 ? 19.936 30.958 11.606 1.00 47.64 570 ILE A C 1
ATOM 4403 O O . ILE A 1 571 ? 19.863 30.052 12.418 1.00 47.08 570 ILE A O 1
ATOM 4408 N N . THR A 1 572 ? 21.067 31.278 10.983 1.00 49.09 571 THR A N 1
ATOM 4409 C CA . THR A 1 572 ? 22.333 30.665 11.387 1.00 48.18 571 THR A CA 1
ATOM 4410 C C . THR A 1 572 ? 23.386 31.709 11.739 1.00 47.51 571 THR A C 1
ATOM 4411 O O . THR A 1 572 ? 23.753 31.798 12.909 1.00 51.22 571 THR A O 1
ATOM 4415 N N . THR A 1 573 ? 23.843 32.515 10.793 1.00 43.51 572 THR A N 1
ATOM 4416 C CA . THR A 1 573 ? 24.857 33.503 11.126 1.00 41.33 572 THR A CA 1
ATOM 4417 C C . THR A 1 573 ? 24.459 34.902 10.798 1.00 42.58 572 THR A C 1
ATOM 4418 O O . THR A 1 573 ? 25.145 35.846 11.198 1.00 42.87 572 THR A O 1
ATOM 4422 N N . LEU A 1 574 ? 23.378 35.067 10.032 1.00 44.98 573 LEU A N 1
ATOM 4423 C CA . LEU A 1 574 ? 22.970 36.412 9.620 1.00 41.96 573 LEU A CA 1
ATOM 4424 C C . LEU A 1 574 ? 21.601 36.815 10.150 1.00 43.81 573 LEU A C 1
ATOM 4425 O O . LEU A 1 574 ? 20.617 36.762 9.441 1.00 44.39 573 LEU A O 1
ATOM 4430 N N . PRO A 1 575 ? 21.517 37.203 11.417 1.00 46.95 574 PRO A N 1
ATOM 4431 C CA . PRO A 1 575 ? 20.244 37.640 12.027 1.00 47.62 574 PRO A CA 1
ATOM 4432 C C . PRO A 1 575 ? 19.728 38.824 11.238 1.00 47.13 574 PRO A C 1
ATOM 4433 O O . PRO A 1 575 ? 20.474 39.484 10.507 1.00 46.67 574 PRO A O 1
ATOM 4437 N N . PRO A 1 576 ? 18.429 39.097 11.336 1.00 46.91 575 PRO A N 1
ATOM 4438 C CA . PRO A 1 576 ? 17.925 40.232 10.554 1.00 44.69 575 PRO A CA 1
ATOM 4439 C C . PRO A 1 576 ? 18.207 41.516 11.270 1.00 45.13 575 PRO A C 1
ATOM 4440 O O . PRO A 1 576 ? 18.429 41.601 12.377 1.00 42.01 575 PRO A O 1
ATOM 4444 N N . ALA A 1 577 ? 18.180 42.573 10.581 1.00 45.51 576 ALA A N 1
ATOM 4445 C CA . ALA A 1 577 ? 18.313 43.940 11.119 1.00 48.36 576 ALA A CA 1
ATOM 4446 C C . ALA A 1 577 ? 18.382 44.835 9.886 1.00 50.18 576 ALA A C 1
ATOM 4447 O O . ALA A 1 577 ? 18.349 44.280 8.803 1.00 54.16 576 ALA A O 1
ATOM 4449 N N . ALA B 2 1 ? -10.764 49.998 -32.331 1.00 99.24 1 ALA B N 1
ATOM 4450 C CA . ALA B 2 1 ? -11.090 50.084 -33.773 1.00 99.24 1 ALA B CA 1
ATOM 4451 C C . ALA B 2 1 ? -11.774 48.820 -34.263 1.00 99.39 1 ALA B C 1
ATOM 4452 O O . ALA B 2 1 ? -12.572 48.222 -33.546 1.00 100.28 1 ALA B O 1
ATOM 4454 N N . GLU B 2 2 ? -11.462 48.409 -35.485 1.00 98.17 2 GLU B N 1
ATOM 4455 C CA . GLU B 2 2 ? -12.075 47.211 -36.032 1.00 96.63 2 GLU B CA 1
ATOM 4456 C C . GLU B 2 2 ? -11.063 46.262 -36.681 1.00 93.06 2 GLU B C 1
ATOM 4457 O O . GLU B 2 2 ? -10.521 46.520 -37.759 1.00 93.30 2 GLU B O 1
ATOM 4463 N N . MET B 2 3 ? -10.819 45.150 -35.994 1.00 87.81 3 MET B N 1
ATOM 4464 C CA . MET B 2 3 ? -9.863 44.165 -36.453 1.00 82.55 3 MET B CA 1
ATOM 4465 C C . MET B 2 3 ? -10.319 43.484 -37.721 1.00 78.15 3 MET B C 1
ATOM 4466 O O . MET B 2 3 ? -11.491 43.160 -37.874 1.00 77.77 3 MET B O 1
ATOM 4471 N N . LYS B 2 4 ? -9.370 43.268 -38.622 1.00 73.74 4 LYS B N 1
ATOM 4472 C CA . LYS B 2 4 ? -9.640 42.571 -39.872 1.00 70.07 4 LYS B CA 1
ATOM 4473 C C . LYS B 2 4 ? -9.831 41.110 -39.500 1.00 66.19 4 LYS B C 1
ATOM 4474 O O . LYS B 2 4 ? -9.597 40.730 -38.356 1.00 65.40 4 LYS B O 1
ATOM 4480 N N . ASN B 2 5 ? -10.251 40.305 -40.461 1.00 62.98 5 ASN B N 1
ATOM 4481 C CA . ASN B 2 5 ? -10.457 38.884 -40.230 1.00 61.64 5 ASN B CA 1
ATOM 4482 C C . ASN B 2 5 ? -9.731 38.093 -41.306 1.00 58.64 5 ASN B C 1
ATOM 4483 O O . ASN B 2 5 ? -9.428 38.622 -42.347 1.00 58.69 5 ASN B O 1
ATOM 4488 N N . LEU B 2 6 ? -9.421 36.832 -41.041 1.00 57.02 6 LEU B N 1
ATOM 4489 C CA . LEU B 2 6 ? -8.724 35.992 -41.989 1.00 54.47 6 LEU B CA 1
ATOM 4490 C C . LEU B 2 6 ? -9.295 34.611 -41.927 1.00 55.14 6 LEU B C 1
ATOM 4491 O O . LEU B 2 6 ? -9.424 34.045 -40.842 1.00 54.86 6 LEU B O 1
ATOM 4496 N N . LYS B 2 7 ? -9.632 34.082 -43.101 1.00 57.57 7 LYS B N 1
ATOM 4497 C CA . LYS B 2 7 ? -10.213 32.744 -43.208 1.00 57.42 7 LYS B CA 1
ATOM 4498 C C . LYS B 2 7 ? -9.042 31.810 -43.284 1.00 53.93 7 LYS B C 1
ATOM 4499 O O . LYS B 2 7 ? -8.325 31.787 -44.274 1.00 55.49 7 LYS B O 1
ATOM 4505 N N . ILE B 2 8 ? -8.828 31.047 -42.231 1.00 50.90 8 ILE B N 1
ATOM 4506 C CA . ILE B 2 8 ? -7.708 30.135 -42.229 1.00 48.82 8 ILE B CA 1
ATOM 4507 C C . ILE B 2 8 ? -8.195 28.730 -42.473 1.00 48.75 8 ILE B C 1
ATOM 4508 O O . ILE B 2 8 ? -9.235 28.316 -41.961 1.00 50.24 8 ILE B O 1
ATOM 4513 N N . GLU B 2 9 ? -7.421 27.997 -43.253 1.00 47.02 9 GLU B N 1
ATOM 4514 C CA . GLU B 2 9 ? -7.770 26.633 -43.554 1.00 45.54 9 GLU B CA 1
ATOM 4515 C C . GLU B 2 9 ? -6.880 25.724 -42.696 1.00 44.55 9 GLU B C 1
ATOM 4516 O O . GLU B 2 9 ? -5.672 25.799 -42.789 1.00 47.49 9 GLU B O 1
ATOM 4522 N N . VAL B 2 10 ? -7.485 24.865 -41.887 1.00 40.55 10 VAL B N 1
ATOM 4523 C CA . VAL B 2 10 ? -6.740 23.955 -41.057 1.00 40.55 10 VAL B CA 1
ATOM 4524 C C . VAL B 2 10 ? -7.147 22.533 -41.407 1.00 42.99 10 VAL B C 1
ATOM 4525 O O . VAL B 2 10 ? -8.326 22.200 -41.455 1.00 42.64 10 VAL B O 1
ATOM 4529 N N . VAL B 2 11 ? -6.144 21.693 -41.686 1.00 43.94 11 VAL B N 1
ATOM 4530 C CA . VAL B 2 11 ? -6.398 20.315 -42.039 1.00 39.84 11 VAL B CA 1
ATOM 4531 C C . VAL B 2 11 ? -6.599 19.445 -40.809 1.00 39.39 11 VAL B C 1
ATOM 4532 O O . VAL B 2 11 ? -5.644 18.935 -40.217 1.00 42.62 11 VAL B O 1
ATOM 4536 N N . ARG B 2 12 ? -7.864 19.220 -40.461 1.00 37.57 12 ARG B N 1
ATOM 4537 C CA . ARG B 2 12 ? -8.231 18.403 -39.300 1.00 35.42 12 ARG B CA 1
ATOM 4538 C C . ARG B 2 12 ? -8.186 16.916 -39.620 1.00 38.21 12 ARG B C 1
ATOM 4539 O O . ARG B 2 12 ? -8.278 16.525 -40.794 1.00 39.41 12 ARG B O 1
ATOM 4547 N N . TYR B 2 13 ? -8.040 16.092 -38.581 1.00 40.79 13 TYR B N 1
ATOM 4548 C CA . TYR B 2 13 ? -8.029 14.644 -38.726 1.00 43.55 13 TYR B CA 1
ATOM 4549 C C . TYR B 2 13 ? -8.228 13.961 -37.383 1.00 46.67 13 TYR B C 1
ATOM 4550 O O . TYR B 2 13 ? -7.379 14.099 -36.501 1.00 47.41 13 TYR B O 1
ATOM 4559 N N . ASN B 2 14 ? -9.321 13.205 -37.238 1.00 49.19 14 ASN B N 1
ATOM 4560 C CA . ASN B 2 14 ? -9.613 12.480 -35.988 1.00 49.02 14 ASN B CA 1
ATOM 4561 C C . ASN B 2 14 ? -9.543 10.985 -36.282 1.00 50.40 14 ASN B C 1
ATOM 4562 O O . ASN B 2 14 ? -10.387 10.431 -36.957 1.00 54.72 14 ASN B O 1
ATOM 4567 N N . PRO B 2 15 ? -8.535 10.302 -35.787 1.00 49.94 15 PRO B N 1
ATOM 4568 C CA . PRO B 2 15 ? -8.424 8.871 -36.078 1.00 51.40 15 PRO B CA 1
ATOM 4569 C C . PRO B 2 15 ? -9.592 8.054 -35.616 1.00 53.61 15 PRO B C 1
ATOM 4570 O O . PRO B 2 15 ? -9.720 6.922 -35.993 1.00 55.38 15 PRO B O 1
ATOM 4574 N N . GLU B 2 16 ? -10.459 8.590 -34.784 1.00 56.78 16 GLU B N 1
ATOM 4575 C CA . GLU B 2 16 ? -11.586 7.797 -34.306 1.00 59.33 16 GLU B CA 1
ATOM 4576 C C . GLU B 2 16 ? -12.834 8.010 -35.162 1.00 60.28 16 GLU B C 1
ATOM 4577 O O . GLU B 2 16 ? -13.838 7.338 -34.968 1.00 61.44 16 GLU B O 1
ATOM 4583 N N . VAL B 2 17 ? -12.764 8.927 -36.111 1.00 59.69 17 VAL B N 1
ATOM 4584 C CA . VAL B 2 17 ? -13.904 9.217 -36.944 1.00 60.17 17 VAL B CA 1
ATOM 4585 C C . VAL B 2 17 ? -13.514 9.301 -38.411 1.00 61.40 17 VAL B C 1
ATOM 4586 O O . VAL B 2 17 ? -14.108 8.673 -39.264 1.00 63.62 17 VAL B O 1
ATOM 4590 N N . ASP B 2 18 ? -12.515 10.107 -38.708 1.00 61.79 18 ASP B N 1
ATOM 4591 C CA . ASP B 2 18 ? -12.061 10.285 -40.068 1.00 61.58 18 ASP B CA 1
ATOM 4592 C C . ASP B 2 18 ? -11.280 9.104 -40.613 1.00 59.74 18 ASP B C 1
ATOM 4593 O O . ASP B 2 18 ? -10.576 8.370 -39.932 1.00 59.48 18 ASP B O 1
ATOM 4598 N N . THR B 2 19 ? -11.426 8.934 -41.904 1.00 58.59 19 THR B N 1
ATOM 4599 C CA . THR B 2 19 ? -10.736 7.887 -42.633 1.00 57.83 19 THR B CA 1
ATOM 4600 C C . THR B 2 19 ? -9.456 8.535 -43.199 1.00 55.37 19 THR B C 1
ATOM 4601 O O . THR B 2 19 ? -8.445 7.869 -43.382 1.00 55.75 19 THR B O 1
ATOM 4605 N N . ALA B 2 20 ? -9.524 9.850 -43.416 1.00 51.54 20 ALA B N 1
ATOM 4606 C CA . ALA B 2 20 ? -8.417 10.652 -43.896 1.00 51.39 20 ALA B CA 1
ATOM 4607 C C . ALA B 2 20 ? -8.554 12.135 -43.497 1.00 49.47 20 ALA B C 1
ATOM 4608 O O . ALA B 2 20 ? -9.640 12.625 -43.260 1.00 47.83 20 ALA B O 1
ATOM 4610 N N . PRO B 2 21 ? -7.442 12.896 -43.479 1.00 49.53 21 PRO B N 1
ATOM 4611 C CA . PRO B 2 21 ? -7.501 14.314 -43.098 1.00 48.95 21 PRO B CA 1
ATOM 4612 C C . PRO B 2 21 ? -8.422 15.089 -44.020 1.00 48.01 21 PRO B C 1
ATOM 4613 O O . PRO B 2 21 ? -8.619 14.741 -45.147 1.00 47.27 21 PRO B O 1
ATOM 4617 N N . HIS B 2 22 ? -8.949 16.198 -43.554 1.00 49.38 22 HIS B N 1
ATOM 4618 C CA . HIS B 2 22 ? -9.849 16.996 -44.348 1.00 49.35 22 HIS B CA 1
ATOM 4619 C C . HIS B 2 22 ? -9.843 18.410 -43.806 1.00 48.64 22 HIS B C 1
ATOM 4620 O O . HIS B 2 22 ? -9.775 18.614 -42.618 1.00 49.48 22 HIS B O 1
ATOM 4627 N N . SER B 2 23 ? -9.920 19.377 -44.693 1.00 47.79 23 SER B N 1
ATOM 4628 C CA . SER B 2 23 ? -9.906 20.782 -44.362 1.00 45.90 23 SER B CA 1
ATOM 4629 C C . SER B 2 23 ? -11.140 21.281 -43.617 1.00 47.21 23 SER B C 1
ATOM 4630 O O . SER B 2 23 ? -12.233 20.732 -43.732 1.00 50.60 23 SER B O 1
ATOM 4633 N N . ALA B 2 24 ? -10.936 22.352 -42.846 1.00 44.35 24 ALA B N 1
ATOM 4634 C CA . ALA B 2 24 ? -11.961 23.038 -42.103 1.00 40.14 24 ALA B CA 1
ATOM 4635 C C . ALA B 2 24 ? -11.563 24.474 -42.287 1.00 40.62 24 ALA B C 1
ATOM 4636 O O . ALA B 2 24 ? -10.458 24.683 -42.719 1.00 43.30 24 ALA B O 1
ATOM 4638 N N . PHE B 2 25 ? -12.421 25.457 -42.014 1.00 42.07 25 PHE B N 1
ATOM 4639 C CA . PHE B 2 25 ? -12.067 26.845 -42.243 1.00 42.89 25 PHE B CA 1
ATOM 4640 C C . PHE B 2 25 ? -12.578 27.710 -41.105 1.00 44.49 25 PHE B C 1
ATOM 4641 O O . PHE B 2 25 ? -13.707 27.556 -40.653 1.00 44.55 25 PHE B O 1
ATOM 4649 N N . TYR B 2 26 ? -11.756 28.652 -40.665 1.00 43.53 26 TYR B N 1
ATOM 4650 C CA . TYR B 2 26 ? -12.133 29.448 -39.550 1.00 42.83 26 TYR B CA 1
ATOM 4651 C C . TYR B 2 26 ? -11.871 30.917 -39.725 1.00 45.75 26 TYR B C 1
ATOM 4652 O O . TYR B 2 26 ? -10.846 31.299 -40.283 1.00 45.84 26 TYR B O 1
ATOM 4661 N N . GLU B 2 27 ? -12.797 31.747 -39.228 1.00 49.64 27 GLU B N 1
ATOM 4662 C CA . GLU B 2 27 ? -12.628 33.186 -39.347 1.00 51.68 27 GLU B CA 1
ATOM 4663 C C . GLU B 2 27 ? -11.938 33.659 -38.083 1.00 47.69 27 GLU B C 1
ATOM 4664 O O . GLU B 2 27 ? -12.457 33.454 -37.001 1.00 45.12 27 GLU B O 1
ATOM 4670 N N . VAL B 2 28 ? -10.759 34.265 -38.233 1.00 45.15 28 VAL B N 1
ATOM 4671 C CA . VAL B 2 28 ? -10.001 34.713 -37.080 1.00 42.60 28 VAL B CA 1
ATOM 4672 C C . VAL B 2 28 ? -9.634 36.180 -37.116 1.00 39.91 28 VAL B C 1
ATOM 4673 O O . VAL B 2 28 ? -9.083 36.685 -38.097 1.00 41.49 28 VAL B O 1
ATOM 4677 N N . PRO B 2 29 ? -9.893 36.889 -36.022 1.00 37.47 29 PRO B N 1
ATOM 4678 C CA . PRO B 2 29 ? -9.547 38.321 -35.947 1.00 39.46 29 PRO B CA 1
ATOM 4679 C C . PRO B 2 29 ? -8.023 38.387 -35.947 1.00 43.94 29 PRO B C 1
ATOM 4680 O O . PRO B 2 29 ? -7.373 37.416 -35.594 1.00 45.07 29 PRO B O 1
ATOM 4684 N N . TYR B 2 30 ? -7.437 39.516 -36.329 1.00 48.04 30 TYR B N 1
ATOM 4685 C CA . TYR B 2 30 ? -5.986 39.619 -36.327 1.00 47.85 30 TYR B CA 1
ATOM 4686 C C . TYR B 2 30 ? -5.488 41.027 -36.593 1.00 48.87 30 TYR B C 1
ATOM 4687 O O . TYR B 2 30 ? -6.222 41.915 -37.022 1.00 51.62 30 TYR B O 1
ATOM 4696 N N . ASP B 2 31 ? -4.210 41.222 -36.342 1.00 46.95 31 ASP B N 1
ATOM 4697 C CA . ASP B 2 31 ? -3.554 42.485 -36.594 1.00 45.93 31 ASP B CA 1
ATOM 4698 C C . ASP B 2 31 ? -2.097 42.209 -36.918 1.00 44.06 31 ASP B C 1
ATOM 4699 O O . ASP B 2 31 ? -1.703 41.067 -37.109 1.00 43.93 31 ASP B O 1
ATOM 4704 N N . ALA B 2 32 ? -1.288 43.249 -36.942 1.00 42.99 32 ALA B N 1
ATOM 4705 C CA . ALA B 2 32 ? 0.111 43.110 -37.268 1.00 41.54 32 ALA B CA 1
ATOM 4706 C C . ALA B 2 32 ? 0.905 42.314 -36.212 1.00 43.58 32 ALA B C 1
ATOM 4707 O O . ALA B 2 32 ? 2.091 42.028 -36.405 1.00 46.19 32 ALA B O 1
ATOM 4709 N N . THR B 2 33 ? 0.290 41.954 -35.099 1.00 42.04 33 THR B N 1
ATOM 4710 C CA . THR B 2 33 ? 1.030 41.180 -34.100 1.00 44.14 33 THR B CA 1
ATOM 4711 C C . THR B 2 33 ? 0.620 39.691 -34.019 1.00 43.07 33 THR B C 1
ATOM 4712 O O . THR B 2 33 ? 1.333 38.890 -33.473 1.00 41.52 33 THR B O 1
ATOM 4716 N N . THR B 2 34 ? -0.528 39.353 -34.578 1.00 39.87 34 THR B N 1
ATOM 4717 C CA . THR B 2 34 ? -1.067 38.020 -34.500 1.00 39.29 34 THR B CA 1
ATOM 4718 C C . THR B 2 34 ? -0.274 36.911 -35.191 1.00 38.09 34 THR B C 1
ATOM 4719 O O . THR B 2 34 ? 0.007 36.943 -36.397 1.00 40.11 34 THR B O 1
ATOM 4723 N N . SER B 2 35 ? 0.029 35.884 -34.410 1.00 34.48 35 SER B N 1
ATOM 4724 C CA . SER B 2 35 ? 0.781 34.744 -34.915 1.00 34.14 35 SER B CA 1
ATOM 4725 C C . SER B 2 35 ? -0.117 33.535 -35.142 1.00 34.26 35 SER B C 1
ATOM 4726 O O . SER B 2 35 ? -1.202 33.417 -34.599 1.00 30.51 35 SER B O 1
ATOM 4729 N N . LEU B 2 36 ? 0.378 32.615 -35.953 1.00 34.15 36 LEU B N 1
ATOM 4730 C CA . LEU B 2 36 ? -0.356 31.393 -36.173 1.00 33.49 36 LEU B CA 1
ATOM 4731 C C . LEU B 2 36 ? -0.736 30.756 -34.832 1.00 31.68 36 LEU B C 1
ATOM 4732 O O . LEU B 2 36 ? -1.898 30.320 -34.657 1.00 33.57 36 LEU B O 1
ATOM 4737 N N . LEU B 2 37 ? 0.225 30.691 -33.905 1.00 29.30 37 LEU B N 1
ATOM 4738 C CA . LEU B 2 37 ? -0.044 30.085 -32.596 1.00 28.05 37 LEU B CA 1
ATOM 4739 C C . LEU B 2 37 ? -1.191 30.858 -31.879 1.00 30.61 37 LEU B C 1
ATOM 4740 O O . LEU B 2 37 ? -2.060 30.238 -31.283 1.00 30.49 37 LEU B O 1
ATOM 4745 N N . ASP B 2 38 ? -1.187 32.197 -31.941 1.00 32.50 38 ASP B N 1
ATOM 4746 C CA . ASP B 2 38 ? -2.245 33.008 -31.399 1.00 32.16 38 ASP B CA 1
ATOM 4747 C C . ASP B 2 38 ? -3.593 32.593 -32.068 1.00 34.93 38 ASP B C 1
ATOM 4748 O O . ASP B 2 38 ? -4.628 32.409 -31.388 1.00 35.11 38 ASP B O 1
ATOM 4753 N N . ALA B 2 39 ? -3.580 32.439 -33.402 1.00 33.42 39 ALA B N 1
ATOM 4754 C CA . ALA B 2 39 ? -4.775 32.062 -34.142 1.00 34.06 39 ALA B CA 1
ATOM 4755 C C . ALA B 2 39 ? -5.312 30.705 -33.733 1.00 37.32 39 ALA B C 1
ATOM 4756 O O . ALA B 2 39 ? -6.536 30.547 -33.566 1.00 39.04 39 ALA B O 1
ATOM 4758 N N . LEU B 2 40 ? -4.428 29.731 -33.578 1.00 34.82 40 LEU B N 1
ATOM 4759 C CA . LEU B 2 40 ? -4.895 28.421 -33.167 1.00 34.69 40 LEU B CA 1
ATOM 4760 C C . LEU B 2 40 ? -5.533 28.445 -31.755 1.00 37.52 40 LEU B C 1
ATOM 4761 O O . LEU B 2 40 ? -6.460 27.685 -31.457 1.00 39.94 40 LEU B O 1
ATOM 4766 N N . GLY B 2 41 ? -5.056 29.306 -30.877 1.00 36.17 41 GLY B N 1
ATOM 4767 C CA . GLY B 2 41 ? -5.637 29.330 -29.560 1.00 37.64 41 GLY B CA 1
ATOM 4768 C C . GLY B 2 41 ? -7.039 29.942 -29.636 1.00 37.87 41 GLY B C 1
ATOM 4769 O O . GLY B 2 41 ? -7.961 29.500 -28.946 1.00 35.51 41 GLY B O 1
ATOM 4770 N N . TYR B 2 42 ? -7.181 30.977 -30.457 1.00 36.88 42 TYR B N 1
ATOM 4771 C CA . TYR B 2 42 ? -8.452 31.641 -30.632 1.00 37.69 42 TYR B CA 1
ATOM 4772 C C . TYR B 2 42 ? -9.470 30.626 -31.168 1.00 39.09 42 TYR B C 1
ATOM 4773 O O . TYR B 2 42 ? -10.634 30.559 -30.721 1.00 39.77 42 TYR B O 1
ATOM 4782 N N . ILE B 2 43 ? -9.045 29.823 -32.131 1.00 39.23 43 ILE B N 1
ATOM 4783 C CA . ILE B 2 43 ? -9.929 28.820 -32.668 1.00 42.26 43 ILE B CA 1
ATOM 4784 C C . ILE B 2 43 ? -10.322 27.842 -31.570 1.00 41.27 43 ILE B C 1
ATOM 4785 O O . ILE B 2 43 ? -11.506 27.579 -31.376 1.00 44.27 43 ILE B O 1
ATOM 4790 N N . LYS B 2 44 ? -9.345 27.294 -30.851 1.00 37.73 44 LYS B N 1
ATOM 4791 C CA . LYS B 2 44 ? -9.700 26.319 -29.832 1.00 36.96 44 LYS B CA 1
ATOM 4792 C C . LYS B 2 44 ? -10.624 26.887 -28.754 1.00 41.47 44 LYS B C 1
ATOM 4793 O O . LYS B 2 44 ? -11.469 26.178 -28.219 1.00 40.97 44 LYS B O 1
ATOM 4799 N N . ASP B 2 45 ? -10.438 28.168 -28.439 1.00 42.87 45 ASP B N 1
ATOM 4800 C CA . ASP B 2 45 ? -11.213 28.826 -27.428 1.00 44.41 45 ASP B CA 1
ATOM 4801 C C . ASP B 2 45 ? -12.626 29.218 -27.845 1.00 47.18 45 ASP B C 1
ATOM 4802 O O . ASP B 2 45 ? -13.524 29.192 -27.007 1.00 48.31 45 ASP B O 1
ATOM 4807 N N . ASN B 2 46 ? -12.844 29.574 -29.107 1.00 46.64 46 ASN B N 1
ATOM 4808 C CA . ASN B 2 46 ? -14.163 30.014 -29.501 1.00 48.57 46 ASN B CA 1
ATOM 4809 C C . ASN B 2 46 ? -14.832 29.297 -30.662 1.00 48.91 46 ASN B C 1
ATOM 4810 O O . ASN B 2 46 ? -16.043 29.410 -30.807 1.00 48.41 46 ASN B O 1
ATOM 4815 N N . LEU B 2 47 ? -14.090 28.562 -31.479 1.00 48.72 47 LEU B N 1
ATOM 4816 C CA . LEU B 2 47 ? -14.691 27.927 -32.635 1.00 47.84 47 LEU B CA 1
ATOM 4817 C C . LEU B 2 47 ? -14.661 26.413 -32.687 1.00 47.07 47 LEU B C 1
ATOM 4818 O O . LEU B 2 47 ? -15.589 25.844 -33.253 1.00 50.15 47 LEU B O 1
ATOM 4823 N N . ALA B 2 48 ? -13.638 25.754 -32.146 1.00 43.92 48 ALA B N 1
ATOM 4824 C CA . ALA B 2 48 ? -13.561 24.284 -32.155 1.00 38.27 48 ALA B CA 1
ATOM 4825 C C . ALA B 2 48 ? -12.626 23.775 -31.059 1.00 42.03 48 ALA B C 1
ATOM 4826 O O . ALA B 2 48 ? -11.436 23.547 -31.267 1.00 44.86 48 ALA B O 1
ATOM 4828 N N . PRO B 2 49 ? -13.164 23.547 -29.876 1.00 45.55 49 PRO B N 1
ATOM 4829 C CA . PRO B 2 49 ? -12.445 23.048 -28.704 1.00 44.26 49 PRO B CA 1
ATOM 4830 C C . PRO B 2 49 ? -11.720 21.730 -28.907 1.00 43.52 49 PRO B C 1
ATOM 4831 O O . PRO B 2 49 ? -10.948 21.326 -28.026 1.00 45.36 49 PRO B O 1
ATOM 4835 N N . ASP B 2 50 ? -11.967 21.049 -30.023 1.00 39.99 50 ASP B N 1
ATOM 4836 C CA . ASP B 2 50 ? -11.311 19.761 -30.229 1.00 39.71 50 ASP B CA 1
ATOM 4837 C C . ASP B 2 50 ? -10.082 19.880 -31.095 1.00 38.54 50 ASP B C 1
ATOM 4838 O O . ASP B 2 50 ? -9.544 18.865 -31.526 1.00 38.00 50 ASP B O 1
ATOM 4843 N N . LEU B 2 51 ? -9.642 21.112 -31.336 1.00 35.55 51 LEU B N 1
ATOM 4844 C CA . LEU B 2 51 ? -8.458 21.335 -32.144 1.00 37.45 51 LEU B CA 1
ATOM 4845 C C . LEU B 2 51 ? -7.192 21.104 -31.306 1.00 38.84 51 LEU B C 1
ATOM 4846 O O . LEU B 2 51 ? -6.952 21.826 -30.367 1.00 39.91 51 LEU B O 1
ATOM 4851 N N . SER B 2 52 ? -6.422 20.080 -31.626 1.00 38.47 52 SER B N 1
ATOM 4852 C CA . SER B 2 52 ? -5.230 19.758 -30.903 1.00 39.80 52 SER B CA 1
ATOM 4853 C C . SER B 2 52 ? -3.956 20.158 -31.664 1.00 40.87 52 SER B C 1
ATOM 4854 O O . SER B 2 52 ?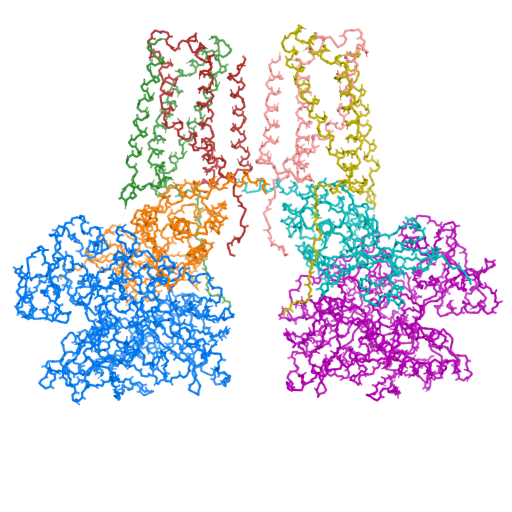 -3.876 20.006 -32.882 1.00 40.36 52 SER B O 1
ATOM 4857 N N . TYR B 2 53 ? -2.956 20.645 -30.921 1.00 38.12 53 TYR B N 1
ATOM 4858 C CA . TYR B 2 53 ? -1.685 20.994 -31.499 1.00 34.42 53 TYR B CA 1
ATOM 4859 C C . TYR B 2 53 ? -0.623 21.134 -30.397 1.00 32.26 53 TYR B C 1
ATOM 4860 O O . TYR B 2 53 ? -0.948 21.297 -29.261 1.00 32.78 53 TYR B O 1
ATOM 4869 N N . ARG B 2 54 ? 0.655 20.977 -30.721 1.00 31.35 54 ARG B N 1
ATOM 4870 C CA . ARG B 2 54 ? 1.726 21.136 -29.740 1.00 28.66 54 ARG B CA 1
ATOM 4871 C C . ARG B 2 54 ? 2.217 22.592 -29.726 1.00 26.88 54 ARG B C 1
ATOM 4872 O O . ARG B 2 54 ? 2.213 23.254 -30.765 1.00 25.41 54 ARG B O 1
ATOM 4880 N N . TRP B 2 55 ? 2.648 23.065 -28.563 1.00 24.76 55 TRP B N 1
ATOM 4881 C CA . TRP B 2 55 ? 3.175 24.406 -28.383 1.00 24.76 55 TRP B CA 1
ATOM 4882 C C . TRP B 2 55 ? 3.572 24.566 -26.907 1.00 26.91 55 TRP B C 1
ATOM 4883 O O . TRP B 2 55 ? 3.241 23.755 -26.047 1.00 27.47 55 TRP B O 1
ATOM 4894 N N . SER B 2 56 ? 4.288 25.636 -26.610 1.00 29.12 56 SER B N 1
ATOM 4895 C CA . SER B 2 56 ? 4.656 25.902 -25.228 1.00 29.34 56 SER B CA 1
ATOM 4896 C C . SER B 2 56 ? 5.285 27.249 -25.001 1.00 29.26 56 SER B C 1
ATOM 4897 O O . SER B 2 56 ? 4.629 28.134 -24.435 1.00 25.95 56 SER B O 1
ATOM 4900 N N . CYS B 2 57 ? 6.523 27.398 -25.484 1.00 26.74 57 CYS B N 1
ATOM 4901 C CA . CYS B 2 57 ? 7.261 28.626 -25.246 1.00 23.33 57 CYS B CA 1
ATOM 4902 C C . CYS B 2 57 ? 6.707 29.909 -25.793 1.00 22.80 57 CYS B C 1
ATOM 4903 O O . CYS B 2 57 ? 6.819 30.963 -25.152 1.00 20.61 57 CYS B O 1
ATOM 4906 N N . ARG B 2 58 ? 6.098 29.867 -26.962 1.00 25.87 58 ARG B N 1
ATOM 4907 C CA . ARG B 2 58 ? 5.575 31.123 -27.554 1.00 27.70 58 ARG B CA 1
ATOM 4908 C C . ARG B 2 58 ? 6.709 32.065 -27.984 1.00 30.05 58 ARG B C 1
ATOM 4909 O O . ARG B 2 58 ? 6.503 33.232 -28.272 1.00 31.18 58 ARG B O 1
ATOM 4917 N N . MET B 2 59 ? 7.930 31.573 -28.041 1.00 31.39 59 MET B N 1
ATOM 4918 C CA . MET B 2 59 ? 8.985 32.469 -28.440 1.00 34.13 59 MET B CA 1
ATOM 4919 C C . MET B 2 59 ? 10.065 31.795 -29.306 1.00 35.24 59 MET B C 1
ATOM 4920 O O . MET B 2 59 ? 11.216 32.173 -29.274 1.00 37.51 59 MET B O 1
ATOM 4925 N N . ALA B 2 60 ? 9.675 30.776 -30.060 1.00 31.93 60 ALA B N 1
ATOM 4926 C CA . ALA B 2 60 ? 10.562 30.042 -30.941 1.00 31.90 60 ALA B CA 1
ATOM 4927 C C . ALA B 2 60 ? 11.842 29.476 -30.303 1.00 33.47 60 ALA B C 1
ATOM 4928 O O . ALA B 2 60 ? 12.930 29.530 -30.933 1.00 36.61 60 ALA B O 1
ATOM 4930 N N . ILE B 2 61 ? 11.745 28.934 -29.083 1.00 27.81 61 ILE B N 1
ATOM 4931 C CA . ILE B 2 61 ? 12.906 28.381 -28.445 1.00 27.87 61 ILE B CA 1
ATOM 4932 C C . ILE B 2 61 ? 12.680 26.934 -27.966 1.00 28.84 61 ILE B C 1
ATOM 4933 O O . ILE B 2 61 ? 13.613 26.178 -27.777 1.00 28.90 61 ILE B O 1
ATOM 4938 N N . CYS B 2 62 ? 11.440 26.527 -27.781 1.00 27.65 62 CYS B N 1
ATOM 4939 C CA . CYS B 2 62 ? 11.182 25.191 -27.279 1.00 25.20 62 CYS B CA 1
ATOM 4940 C C . CYS B 2 62 ? 11.092 24.167 -28.402 1.00 26.10 62 CYS B C 1
ATOM 4941 O O . CYS B 2 62 ? 11.376 22.961 -28.223 1.00 27.54 62 CYS B O 1
ATOM 4944 N N . GLY B 2 63 ? 10.688 24.613 -29.578 1.00 28.13 63 GLY B N 1
ATOM 4945 C CA . GLY B 2 63 ? 10.578 23.738 -30.729 1.00 27.15 63 GLY B CA 1
ATOM 4946 C C . GLY B 2 63 ? 9.434 22.758 -30.876 1.00 24.74 63 GLY B C 1
ATOM 4947 O O . GLY B 2 63 ? 9.602 21.804 -31.613 1.00 27.13 63 GLY B O 1
ATOM 4948 N N . SER B 2 64 ? 8.295 22.976 -30.236 1.00 26.72 64 SER B N 1
ATOM 4949 C CA . SER B 2 64 ? 7.203 22.027 -30.272 1.00 26.39 64 SER B CA 1
ATOM 4950 C C . SER B 2 64 ? 6.112 22.334 -31.260 1.00 26.75 64 SER B C 1
ATOM 4951 O O . SER B 2 64 ? 5.322 21.510 -31.629 1.00 31.70 64 SER B O 1
ATOM 4954 N N . CYS B 2 65 ? 6.164 23.503 -31.763 1.00 26.70 65 CYS B N 1
ATOM 4955 C CA . CYS B 2 65 ? 5.411 24.247 -32.741 1.00 23.90 65 CYS B CA 1
ATOM 4956 C C . CYS B 2 65 ? 5.293 23.910 -34.248 1.00 25.85 65 CYS B C 1
ATOM 4957 O O . CYS B 2 65 ? 4.450 24.499 -34.980 1.00 22.26 65 CYS B O 1
ATOM 4960 N N . GLY B 2 66 ? 6.281 23.178 -34.763 1.00 31.07 66 GLY B N 1
ATOM 4961 C CA . GLY B 2 66 ? 6.339 22.929 -36.198 1.00 29.43 66 GLY B CA 1
ATOM 4962 C C . GLY B 2 66 ? 5.128 22.383 -36.872 1.00 31.22 66 GLY B C 1
ATOM 4963 O O . GLY B 2 66 ? 4.514 21.455 -36.403 1.00 33.83 66 GLY B O 1
ATOM 4964 N N . MET B 2 67 ? 4.807 22.963 -38.008 1.00 33.93 67 MET B N 1
ATOM 4965 C CA . MET B 2 67 ? 3.687 22.559 -38.836 1.00 33.31 67 MET B CA 1
ATOM 4966 C C . MET B 2 67 ? 3.882 23.139 -40.214 1.00 34.47 67 MET B C 1
ATOM 4967 O O . MET B 2 67 ? 4.734 23.989 -40.401 1.00 37.48 67 MET B O 1
ATOM 4972 N N . MET B 2 68 ? 3.081 22.708 -41.176 1.00 36.78 68 MET B N 1
ATOM 4973 C CA . MET B 2 68 ? 3.161 23.243 -42.543 1.00 35.81 68 MET B CA 1
ATOM 4974 C C . MET B 2 68 ? 2.216 24.439 -42.759 1.00 34.51 68 MET B C 1
ATOM 4975 O O . MET B 2 68 ? 1.054 24.403 -42.370 1.00 33.41 68 MET B O 1
ATOM 4980 N N . VAL B 2 69 ? 2.736 25.514 -43.337 1.00 33.02 69 VAL B N 1
ATOM 4981 C CA . VAL B 2 69 ? 1.951 26.702 -43.621 1.00 35.36 69 VAL B CA 1
ATOM 4982 C C . VAL B 2 69 ? 2.136 26.970 -45.122 1.00 39.09 69 VAL B C 1
ATOM 4983 O O . VAL B 2 69 ? 3.197 27.383 -45.573 1.00 40.89 69 VAL B O 1
ATOM 4987 N N . ASN B 2 70 ? 1.104 26.673 -45.916 1.00 41.32 70 ASN B N 1
ATOM 4988 C CA . ASN B 2 70 ? 1.178 26.803 -47.365 1.00 39.64 70 ASN B CA 1
ATOM 4989 C C . ASN B 2 70 ? 2.372 25.998 -47.863 1.00 41.94 70 ASN B C 1
ATOM 4990 O O . ASN B 2 70 ? 3.173 26.472 -48.664 1.00 43.52 70 ASN B O 1
ATOM 4995 N N . ASN B 2 71 ? 2.476 24.768 -47.358 1.00 44.68 71 ASN B N 1
ATOM 4996 C CA . ASN B 2 71 ? 3.532 23.851 -47.742 1.00 48.32 71 ASN B CA 1
ATOM 4997 C C . ASN B 2 71 ? 4.941 24.187 -47.379 1.00 45.97 71 ASN B C 1
ATOM 4998 O O . ASN B 2 71 ? 5.868 23.613 -47.955 1.00 45.25 71 ASN B O 1
ATOM 5003 N N . VAL B 2 72 ? 5.115 25.097 -46.429 1.00 42.19 72 VAL B N 1
ATOM 5004 C CA . VAL B 2 72 ? 6.454 25.433 -45.965 1.00 36.19 72 VAL B CA 1
ATOM 5005 C C . VAL B 2 72 ? 6.532 25.115 -44.482 1.00 35.72 72 VAL B C 1
ATOM 5006 O O . VAL B 2 72 ? 5.718 25.551 -43.691 1.00 37.87 72 VAL B O 1
ATOM 5010 N N . PRO B 2 73 ? 7.491 24.288 -44.094 1.00 34.17 73 PRO B N 1
ATOM 5011 C CA . PRO B 2 73 ? 7.623 23.970 -42.659 1.00 31.80 73 PRO B CA 1
ATOM 5012 C C . PRO B 2 73 ? 8.009 25.216 -41.898 1.00 31.40 73 PRO B C 1
ATOM 5013 O O . PRO B 2 73 ? 8.965 25.877 -42.248 1.00 32.90 73 PRO B O 1
ATOM 5017 N N . LYS B 2 74 ? 7.253 25.544 -40.863 1.00 31.42 74 LYS B N 1
ATOM 5018 C CA . LYS B 2 74 ? 7.500 26.706 -40.034 1.00 30.63 74 LYS B CA 1
ATOM 5019 C C . LYS B 2 74 ? 7.009 26.449 -38.589 1.00 29.81 74 LYS B C 1
ATOM 5020 O O . LYS B 2 74 ? 6.365 25.468 -38.296 1.00 29.91 74 LYS B O 1
ATOM 5026 N N . LEU B 2 75 ? 7.347 27.368 -37.704 1.00 29.10 75 LEU B N 1
ATOM 5027 C CA . LEU B 2 75 ? 6.956 27.376 -36.310 1.00 23.81 75 LEU B CA 1
ATOM 5028 C C . LEU B 2 75 ? 5.736 28.295 -36.251 1.00 29.58 75 LEU B C 1
ATOM 5029 O O . LEU B 2 75 ? 5.803 29.474 -36.685 1.00 29.79 75 LEU B O 1
ATOM 5034 N N . ALA B 2 76 ? 4.627 27.759 -35.725 1.00 30.30 76 ALA B N 1
ATOM 5035 C CA . ALA B 2 76 ? 3.394 28.544 -35.645 1.00 28.41 76 ALA B CA 1
ATOM 5036 C C . ALA B 2 76 ? 3.597 29.815 -34.803 1.00 29.15 76 ALA B C 1
ATOM 5037 O O . ALA B 2 76 ? 2.952 30.826 -35.045 1.00 30.47 76 ALA B O 1
ATOM 5039 N N . CYS B 2 77 ? 4.492 29.775 -33.819 1.00 28.32 77 CYS B N 1
ATOM 5040 C CA . CYS B 2 77 ? 4.708 30.937 -33.001 1.00 27.84 77 CYS B CA 1
ATOM 5041 C C . CYS B 2 77 ? 5.601 32.006 -33.620 1.00 33.02 77 CYS B C 1
ATOM 5042 O O . CYS B 2 77 ? 5.753 33.077 -33.048 1.00 34.52 77 CYS B O 1
ATOM 5045 N N . LYS B 2 78 ? 6.177 31.723 -34.775 1.00 38.58 78 LYS B N 1
ATOM 5046 C CA . LYS B 2 78 ? 7.028 32.657 -35.485 1.00 43.56 78 LYS B CA 1
ATOM 5047 C C . LYS B 2 78 ? 6.434 32.908 -36.898 1.00 43.15 78 LYS B C 1
ATOM 5048 O O . LYS B 2 78 ? 7.102 33.395 -37.769 1.00 46.61 78 LYS B O 1
ATOM 5054 N N . THR B 2 79 ? 5.179 32.566 -37.124 1.00 41.73 79 THR B N 1
ATOM 5055 C CA . THR B 2 79 ? 4.472 32.758 -38.373 1.00 40.21 79 THR B CA 1
ATOM 5056 C C . THR B 2 79 ? 3.359 33.762 -38.094 1.00 39.78 79 THR B C 1
ATOM 5057 O O . THR B 2 79 ? 2.620 33.609 -37.132 1.00 41.88 79 THR B O 1
ATOM 5061 N N . PHE B 2 80 ? 3.228 34.796 -38.923 1.00 37.75 80 PHE B N 1
ATOM 5062 C CA . PHE B 2 80 ? 2.250 35.861 -38.703 1.00 33.46 80 PHE B CA 1
ATOM 5063 C C . PHE B 2 80 ? 1.202 36.081 -39.814 1.00 35.26 80 PHE B C 1
ATOM 5064 O O . PHE B 2 80 ? 1.512 36.284 -40.999 1.00 35.61 80 PHE B O 1
ATOM 5072 N N . LEU B 2 81 ? -0.066 36.074 -39.406 1.00 33.65 81 LEU B N 1
ATOM 5073 C CA . LEU B 2 81 ? -1.180 36.239 -40.307 1.00 33.68 81 LEU B CA 1
ATOM 5074 C C . LEU B 2 81 ? -1.045 37.422 -41.254 1.00 35.45 81 LEU B C 1
ATOM 5075 O O . LEU B 2 81 ? -1.406 37.306 -42.408 1.00 35.22 81 LEU B O 1
ATOM 5080 N N . ARG B 2 82 ? -0.488 38.541 -40.808 1.00 39.40 82 ARG B N 1
ATOM 5081 C CA . ARG B 2 82 ? -0.303 39.707 -41.655 1.00 41.15 82 ARG B CA 1
ATOM 5082 C C . ARG B 2 82 ? 0.385 39.355 -42.980 1.00 43.20 82 ARG B C 1
ATOM 5083 O O . ARG B 2 82 ? 0.301 40.107 -43.961 1.00 44.62 82 ARG B O 1
ATOM 5091 N N . ASP B 2 83 ? 1.062 38.218 -43.021 1.00 42.08 83 ASP B N 1
ATOM 5092 C CA . ASP B 2 83 ? 1.762 37.773 -44.211 1.00 40.61 83 ASP B CA 1
ATOM 5093 C C . ASP B 2 83 ? 0.954 36.826 -45.051 1.00 39.72 83 ASP B C 1
ATOM 5094 O O . ASP B 2 83 ? 1.439 36.354 -46.072 1.00 40.49 83 ASP B O 1
ATOM 5099 N N . TYR B 2 84 ? -0.261 36.504 -44.648 1.00 40.12 84 TYR B N 1
ATOM 5100 C CA . TYR B 2 84 ? -1.053 35.542 -45.416 1.00 42.28 84 TYR B CA 1
ATOM 5101 C C . TYR B 2 84 ? -2.469 36.026 -45.743 1.00 45.69 84 TYR B C 1
ATOM 5102 O O . TYR B 2 84 ? -3.399 35.213 -45.752 1.00 45.99 84 TYR B O 1
ATOM 5111 N N . THR B 2 85 ? -2.627 37.310 -46.055 1.00 49.09 85 THR B N 1
ATOM 5112 C CA . THR B 2 85 ? -3.937 37.854 -46.352 1.00 54.12 85 THR B CA 1
ATOM 5113 C C . THR B 2 85 ? -4.616 37.273 -47.585 1.00 55.06 85 THR B C 1
ATOM 5114 O O . THR B 2 85 ? -5.832 37.400 -47.701 1.00 55.63 85 THR B O 1
ATOM 5118 N N . ASP B 2 86 ? -3.863 36.639 -48.476 1.00 55.80 86 ASP B N 1
ATOM 5119 C CA . ASP B 2 86 ? -4.424 36.007 -49.667 1.00 58.46 86 ASP B CA 1
ATOM 5120 C C . ASP B 2 86 ? -4.597 34.504 -49.480 1.00 56.47 86 ASP B C 1
ATOM 5121 O O . ASP B 2 86 ? -4.681 33.758 -50.457 1.00 55.21 86 ASP B O 1
ATOM 5126 N N . GLY B 2 87 ? -4.631 34.051 -48.226 1.00 54.42 87 GLY B N 1
ATOM 5127 C CA . GLY B 2 87 ? -4.822 32.630 -47.997 1.00 53.36 87 GLY B CA 1
ATOM 5128 C C . GLY B 2 87 ? -3.759 31.987 -47.131 1.00 52.65 87 GLY B C 1
ATOM 5129 O O . GLY B 2 87 ? -2.563 32.236 -47.272 1.00 54.10 87 GLY B O 1
ATOM 5130 N N . MET B 2 88 ? -4.209 31.133 -46.216 1.00 50.35 88 MET B N 1
ATOM 5131 C CA . MET B 2 88 ? -3.312 30.415 -45.321 1.00 45.72 88 MET B CA 1
ATOM 5132 C C . MET B 2 88 ? -3.904 29.054 -45.065 1.00 44.20 88 MET B C 1
ATOM 5133 O O . MET B 2 88 ? -5.009 28.982 -44.585 1.00 48.47 88 MET B O 1
ATOM 5138 N N . LYS B 2 89 ? -3.215 27.993 -45.435 1.00 43.41 89 LYS B N 1
ATOM 5139 C CA . LYS B 2 89 ? -3.654 26.622 -45.196 1.00 41.66 89 LYS B CA 1
ATOM 5140 C C . LYS B 2 89 ? -2.618 25.965 -44.251 1.00 40.75 89 LYS B C 1
ATOM 5141 O O . LYS B 2 89 ? -1.417 25.893 -44.532 1.00 42.64 89 LYS B O 1
ATOM 5147 N N . VAL B 2 90 ? -3.092 25.477 -43.125 1.00 39.01 90 VAL B N 1
ATOM 5148 C CA . VAL B 2 90 ? -2.262 24.868 -42.109 1.00 37.77 90 VAL B CA 1
ATOM 5149 C C . VAL B 2 90 ? -2.378 23.355 -42.058 1.00 38.16 90 VAL B C 1
ATOM 5150 O O . VAL B 2 90 ? -3.456 22.830 -41.895 1.00 37.66 90 VAL B O 1
ATOM 5154 N N . GLU B 2 91 ? -1.271 22.644 -42.158 1.00 42.72 91 GLU B N 1
ATOM 5155 C CA . GLU B 2 91 ? -1.269 21.187 -42.069 1.00 46.39 91 GLU B CA 1
ATOM 5156 C C . GLU B 2 91 ? -0.200 20.644 -41.115 1.00 41.16 91 GLU B C 1
ATOM 5157 O O . GLU B 2 91 ? 0.754 21.329 -40.789 1.00 38.01 91 GLU B O 1
ATOM 5163 N N . ALA B 2 92 ? -0.363 19.385 -40.710 1.00 34.70 92 ALA B N 1
ATOM 5164 C CA . ALA B 2 92 ? 0.592 18.730 -39.836 1.00 30.29 92 ALA B CA 1
ATOM 5165 C C . ALA B 2 92 ? 1.933 18.576 -40.532 1.00 32.31 92 ALA B C 1
ATOM 5166 O O . ALA B 2 92 ? 2.014 18.353 -41.742 1.00 34.43 92 ALA B O 1
ATOM 5168 N N . LEU B 2 93 ? 2.985 18.737 -39.741 1.00 34.78 93 LEU B N 1
ATOM 5169 C CA . LEU B 2 93 ? 4.364 18.682 -40.192 1.00 32.42 93 LEU B CA 1
ATOM 5170 C C . LEU B 2 93 ? 4.523 17.504 -41.122 1.00 33.83 93 LEU B C 1
ATOM 5171 O O . LEU B 2 93 ? 4.217 16.367 -40.752 1.00 33.94 93 LEU B O 1
ATOM 5176 N N . ALA B 2 94 ? 5.001 17.807 -42.331 1.00 31.81 94 ALA B N 1
ATOM 5177 C CA . ALA B 2 94 ? 5.196 16.812 -43.359 1.00 32.94 94 ALA B CA 1
ATOM 5178 C C . ALA B 2 94 ? 6.212 15.727 -43.035 1.00 35.72 94 ALA B C 1
ATOM 5179 O O . ALA B 2 94 ? 7.139 15.927 -42.233 1.00 33.13 94 ALA B O 1
ATOM 5181 N N . ASN B 2 95 ? 6.026 14.584 -43.692 1.00 34.09 95 ASN B N 1
ATOM 5182 C CA . ASN B 2 95 ? 6.931 13.448 -43.561 1.00 34.20 95 ASN B CA 1
ATOM 5183 C C . ASN B 2 95 ? 6.861 12.733 -42.227 1.00 35.50 95 ASN B C 1
ATOM 5184 O O . ASN B 2 95 ? 7.755 11.945 -41.853 1.00 35.04 95 ASN B O 1
ATOM 5189 N N . PHE B 2 96 ? 5.815 13.015 -41.475 1.00 36.27 96 PHE B N 1
ATOM 5190 C CA . PHE B 2 96 ? 5.639 12.370 -40.170 1.00 38.20 96 PHE B CA 1
ATOM 5191 C C . PHE B 2 96 ? 4.203 11.876 -40.191 1.00 37.84 96 PHE B C 1
ATOM 5192 O O . PHE B 2 96 ? 3.319 12.555 -40.731 1.00 42.19 96 PHE B O 1
ATOM 5200 N N . PRO B 2 97 ? 3.953 10.703 -39.642 1.00 36.83 97 PRO B N 1
ATOM 5201 C CA . PRO B 2 97 ? 2.583 10.176 -39.635 1.00 36.17 97 PRO B CA 1
ATOM 5202 C C . PRO B 2 97 ? 1.674 11.113 -38.838 1.00 37.85 97 PRO B C 1
ATOM 5203 O O . PRO B 2 97 ? 2.039 11.594 -37.758 1.00 37.10 97 PRO B O 1
ATOM 5207 N N . ILE B 2 98 ? 0.493 11.408 -39.358 1.00 39.42 98 ILE B N 1
ATOM 5208 C CA . ILE B 2 98 ? -0.406 12.293 -38.618 1.00 40.58 98 ILE B CA 1
ATOM 5209 C C . ILE B 2 98 ? -1.197 11.489 -37.587 1.00 39.63 98 ILE B C 1
ATOM 5210 O O . ILE B 2 98 ? -1.841 10.522 -37.896 1.00 41.33 98 ILE B O 1
ATOM 5215 N N . GLU B 2 99 ? -1.121 11.878 -36.335 1.00 41.57 99 GLU B N 1
ATOM 5216 C CA . GLU B 2 99 ? -1.830 11.224 -35.233 1.00 40.42 99 GLU B CA 1
ATOM 5217 C C . GLU B 2 99 ? -3.231 11.807 -35.005 1.00 39.42 99 GLU B C 1
ATOM 5218 O O . GLU B 2 99 ? -4.185 11.100 -34.843 1.00 41.26 99 GLU B O 1
ATOM 5224 N N . ARG B 2 100 ? -3.344 13.113 -34.983 1.00 38.56 100 ARG B N 1
ATOM 5225 C CA . ARG B 2 100 ? -4.578 13.805 -34.736 1.00 36.17 100 ARG B CA 1
ATOM 5226 C C . ARG B 2 100 ? -4.268 15.278 -35.056 1.00 36.22 100 ARG B C 1
ATOM 5227 O O . ARG B 2 100 ? -3.256 15.827 -34.609 1.00 37.69 100 ARG B O 1
ATOM 5235 N N . ASP B 2 101 ? -5.135 15.904 -35.836 1.00 35.33 101 ASP B N 1
ATOM 5236 C CA . ASP B 2 101 ? -5.006 17.279 -36.220 1.00 36.00 101 ASP B CA 1
ATOM 5237 C C . ASP B 2 101 ? -3.563 17.686 -36.539 1.00 34.20 101 ASP B C 1
ATOM 5238 O O . ASP B 2 101 ? -2.932 17.161 -37.431 1.00 34.02 101 ASP B O 1
ATOM 5243 N N . LEU B 2 102 ? -3.030 18.658 -35.813 1.00 32.59 102 LEU B N 1
ATOM 5244 C CA . LEU B 2 102 ? -1.685 19.129 -36.062 1.00 31.02 102 LEU B CA 1
ATOM 5245 C C . LEU B 2 102 ? -0.648 18.370 -35.246 1.00 30.81 102 LEU B C 1
ATOM 5246 O O . LEU B 2 102 ? 0.471 18.817 -35.137 1.00 33.31 102 LEU B O 1
ATOM 5251 N N . VAL B 2 103 ? -0.979 17.231 -34.683 1.00 29.93 103 VAL B N 1
ATOM 5252 C CA . VAL B 2 103 ? 0.014 16.503 -33.931 1.00 33.41 103 VAL B CA 1
ATOM 5253 C C . VAL B 2 103 ? 0.515 15.305 -34.740 1.00 36.64 103 VAL B C 1
ATOM 5254 O O . VAL B 2 103 ? -0.288 14.543 -35.293 1.00 38.76 103 VAL B O 1
ATOM 5258 N N . VAL B 2 104 ? 1.832 15.128 -34.816 1.00 36.26 104 VAL B N 1
ATOM 5259 C CA . VAL B 2 104 ? 2.415 14.037 -35.567 1.00 33.24 104 VAL B CA 1
ATOM 5260 C C . VAL B 2 104 ? 3.282 13.219 -34.655 1.00 33.57 104 VAL B C 1
ATOM 5261 O O . VAL B 2 104 ? 3.712 13.715 -33.628 1.00 32.22 104 VAL B O 1
ATOM 5265 N N . ASP B 2 105 ? 3.560 11.988 -35.058 1.00 36.12 105 ASP B N 1
ATOM 5266 C CA . ASP B 2 105 ? 4.406 11.092 -34.300 1.00 38.64 105 ASP B CA 1
ATOM 5267 C C . ASP B 2 105 ? 5.873 11.470 -34.547 1.00 41.05 105 ASP B C 1
ATOM 5268 O O . ASP B 2 105 ? 6.382 11.296 -35.649 1.00 40.97 105 ASP B O 1
ATOM 5273 N N . MET B 2 106 ? 6.555 11.924 -33.503 1.00 43.23 106 MET B N 1
ATOM 5274 C CA . MET B 2 106 ? 7.948 12.298 -33.565 1.00 46.28 106 MET B CA 1
ATOM 5275 C C . MET B 2 106 ? 8.900 11.177 -33.120 1.00 47.41 106 MET B C 1
ATOM 5276 O O . MET B 2 106 ? 10.099 11.384 -32.997 1.00 49.48 106 MET B O 1
ATOM 5281 N N . THR B 2 107 ? 8.385 9.985 -32.893 1.00 45.62 107 THR B N 1
ATOM 5282 C CA . THR B 2 107 ? 9.203 8.866 -32.464 1.00 44.61 107 THR B CA 1
ATOM 5283 C C . THR B 2 107 ? 10.482 8.595 -33.242 1.00 42.75 107 THR B C 1
ATOM 5284 O O . THR B 2 107 ? 11.525 8.323 -32.608 1.00 40.55 107 THR B O 1
ATOM 5288 N N . HIS B 2 108 ? 10.436 8.651 -34.589 1.00 40.69 108 HIS B N 1
ATOM 5289 C CA . HIS B 2 108 ? 11.626 8.375 -35.396 1.00 39.67 108 HIS B CA 1
ATOM 5290 C C . HIS B 2 108 ? 12.687 9.417 -35.110 1.00 41.56 108 HIS B C 1
ATOM 5291 O O . HIS B 2 108 ? 13.887 9.085 -35.046 1.00 39.64 108 HIS B O 1
ATOM 5298 N N . PHE B 2 109 ? 12.223 10.669 -34.957 1.00 40.73 109 PHE B N 1
ATOM 5299 C CA . PHE B 2 109 ? 13.149 11.759 -34.689 1.00 38.58 109 PHE B CA 1
ATOM 5300 C C . PHE B 2 109 ? 13.828 11.457 -33.366 1.00 35.35 109 PHE B C 1
ATOM 5301 O O . PHE B 2 109 ? 15.048 11.382 -33.281 1.00 37.32 109 PHE B O 1
ATOM 5309 N N . ILE B 2 110 ? 13.044 11.245 -32.334 1.00 31.98 110 ILE B N 1
ATOM 5310 C CA . ILE B 2 110 ? 13.595 10.925 -31.033 1.00 35.12 110 ILE B CA 1
ATOM 5311 C C . ILE B 2 110 ? 14.558 9.734 -31.071 1.00 34.99 110 ILE B C 1
ATOM 5312 O O . ILE B 2 110 ? 15.629 9.795 -30.492 1.00 36.33 110 ILE B O 1
ATOM 5317 N N . GLU B 2 111 ? 14.157 8.631 -31.698 1.00 36.55 111 GLU B N 1
ATOM 5318 C CA . GLU B 2 111 ? 15.035 7.464 -31.744 1.00 39.83 111 GLU B CA 1
ATOM 5319 C C . GLU B 2 111 ? 16.289 7.773 -32.535 1.00 34.28 111 GLU B C 1
ATOM 5320 O O . GLU B 2 111 ? 17.367 7.324 -32.180 1.00 29.75 111 GLU B O 1
ATOM 5326 N N . SER B 2 112 ? 16.129 8.554 -33.601 1.00 35.36 112 SER B N 1
ATOM 5327 C CA . SER B 2 112 ? 17.281 8.922 -34.420 1.00 39.65 112 SER B CA 1
ATOM 5328 C C . SER B 2 112 ? 18.258 9.728 -33.570 1.00 43.41 112 SER B C 1
ATOM 5329 O O . SER B 2 112 ? 19.452 9.453 -33.498 1.00 42.71 112 SER B O 1
ATOM 5332 N N . LEU B 2 113 ? 17.725 10.715 -32.877 1.00 43.54 113 LEU B N 1
ATOM 5333 C CA . LEU B 2 113 ? 18.554 11.527 -32.030 1.00 45.08 113 LEU B CA 1
ATOM 5334 C C . LEU B 2 113 ? 19.217 10.670 -30.951 1.00 44.70 113 LEU B C 1
ATOM 5335 O O . LEU B 2 113 ? 20.375 10.879 -30.574 1.00 44.01 113 LEU B O 1
ATOM 5340 N N . GLU B 2 114 ? 18.509 9.661 -30.474 1.00 46.75 114 GLU B N 1
ATOM 5341 C CA . GLU B 2 114 ? 19.094 8.840 -29.421 1.00 49.61 114 GLU B CA 1
ATOM 5342 C C . GLU B 2 114 ? 20.216 7.915 -29.895 1.00 45.12 114 GLU B C 1
ATOM 5343 O O . GLU B 2 114 ? 21.225 7.701 -29.217 1.00 46.05 114 GLU B O 1
ATOM 5349 N N . ALA B 2 115 ? 20.067 7.424 -31.106 1.00 37.33 115 ALA B N 1
ATOM 5350 C CA . ALA B 2 115 ? 21.023 6.524 -31.713 1.00 32.33 115 ALA B CA 1
ATOM 5351 C C . ALA B 2 115 ? 22.430 7.078 -31.951 1.00 34.93 115 ALA B C 1
ATOM 5352 O O . ALA B 2 115 ? 23.359 6.271 -32.064 1.00 35.00 115 ALA B O 1
ATOM 5354 N N . ILE B 2 116 ? 22.607 8.410 -32.018 1.00 34.91 116 ILE B N 1
ATOM 5355 C CA . ILE B 2 116 ? 23.931 8.949 -32.270 1.00 35.09 116 ILE B CA 1
ATOM 5356 C C . ILE B 2 116 ? 24.739 9.304 -31.034 1.00 37.46 116 ILE B C 1
ATOM 5357 O O . ILE B 2 116 ? 25.807 9.891 -31.135 1.00 41.09 116 ILE B O 1
ATOM 5362 N N . LYS B 2 117 ? 24.280 8.855 -29.867 1.00 38.89 117 LYS B N 1
ATOM 5363 C CA . LYS B 2 117 ? 24.949 9.105 -28.585 1.00 39.89 117 LYS B CA 1
ATOM 5364 C C . LYS B 2 117 ? 25.303 10.572 -28.434 1.00 38.97 117 LYS B C 1
ATOM 5365 O O . LYS B 2 117 ? 26.452 10.938 -28.416 1.00 39.18 117 LYS B O 1
ATOM 5371 N N . PRO B 2 118 ? 24.302 11.431 -28.237 1.00 39.20 118 PRO B N 1
ATOM 5372 C CA . PRO B 2 118 ? 24.600 12.864 -28.121 1.00 35.61 118 PRO B CA 1
ATOM 5373 C C . PRO B 2 118 ? 25.077 13.299 -26.760 1.00 32.85 118 PRO B C 1
ATOM 5374 O O . PRO B 2 118 ? 24.508 14.181 -26.147 1.00 34.07 118 PRO B O 1
ATOM 5378 N N . TYR B 2 119 ? 26.157 12.727 -26.274 1.00 33.20 119 TYR B N 1
ATOM 5379 C CA . TYR B 2 119 ? 26.672 13.159 -24.978 1.00 31.57 119 TYR B CA 1
ATOM 5380 C C . TYR B 2 119 ? 28.195 13.031 -24.939 1.00 30.27 119 TYR B C 1
ATOM 5381 O O . TYR B 2 119 ? 28.740 12.276 -25.695 1.00 30.46 119 TYR B O 1
ATOM 5390 N N . ILE B 2 120 ? 28.865 13.817 -24.103 1.00 30.95 120 ILE B N 1
ATOM 5391 C CA . ILE B 2 120 ? 30.290 13.752 -23.919 1.00 31.49 120 ILE B CA 1
ATOM 5392 C C . ILE B 2 120 ? 30.679 12.349 -23.504 1.00 34.67 120 ILE B C 1
ATOM 5393 O O . ILE B 2 120 ? 30.197 11.859 -22.477 1.00 35.28 120 ILE B O 1
ATOM 5398 N N . ILE B 2 121 ? 31.535 11.720 -24.312 1.00 37.27 121 ILE B N 1
ATOM 5399 C CA . ILE B 2 121 ? 32.013 10.375 -24.092 1.00 35.93 121 ILE B CA 1
ATOM 5400 C C . ILE B 2 121 ? 33.531 10.300 -23.919 1.00 37.09 121 ILE B C 1
ATOM 5401 O O . ILE B 2 121 ? 34.315 10.963 -24.583 1.00 35.13 121 ILE B O 1
ATOM 5406 N N . GLY B 2 122 ? 33.950 9.440 -23.007 1.00 38.84 122 GLY B N 1
ATOM 5407 C CA . GLY B 2 122 ? 35.357 9.214 -22.783 1.00 40.27 122 GLY B CA 1
ATOM 5408 C C . GLY B 2 122 ? 36.235 10.227 -22.137 1.00 42.09 122 GLY B C 1
ATOM 5409 O O . GLY B 2 122 ? 37.432 10.017 -22.185 1.00 45.82 122 GLY B O 1
ATOM 5410 N N . ASN B 2 123 ? 35.716 11.291 -21.533 1.00 44.43 123 ASN B N 1
ATOM 5411 C CA . ASN B 2 123 ? 36.560 12.290 -20.855 1.00 43.86 123 ASN B CA 1
ATOM 5412 C C . ASN B 2 123 ? 36.550 11.960 -19.371 1.00 46.22 123 ASN B C 1
ATOM 5413 O O . ASN B 2 123 ? 35.505 11.955 -18.740 1.00 49.08 123 ASN B O 1
ATOM 5418 N N . SER B 2 124 ? 37.694 11.606 -18.801 1.00 49.98 124 SER B N 1
ATOM 5419 C CA . SER B 2 124 ? 37.769 11.186 -17.385 1.00 48.72 124 SER B CA 1
ATOM 5420 C C . SER B 2 124 ? 37.788 12.285 -16.339 1.00 46.14 124 SER B C 1
ATOM 5421 O O . SER B 2 124 ? 37.633 12.003 -15.165 1.00 48.70 124 SER B O 1
ATOM 5424 N N . ARG B 2 125 ? 37.981 13.529 -16.739 1.00 42.89 125 ARG B N 1
ATOM 5425 C CA . ARG B 2 125 ? 37.967 14.648 -15.801 1.00 40.37 125 ARG B CA 1
ATOM 5426 C C . ARG B 2 125 ? 36.776 14.628 -14.827 1.00 40.96 125 ARG B C 1
ATOM 5427 O O . ARG B 2 125 ? 35.636 14.339 -15.234 1.00 43.28 125 ARG B O 1
ATOM 5435 N N . THR B 2 126 ? 37.014 14.940 -13.555 1.00 37.61 126 THR B N 1
ATOM 5436 C CA . THR B 2 126 ? 35.976 14.950 -12.544 1.00 37.93 126 THR B CA 1
ATOM 5437 C C . THR B 2 126 ? 35.798 16.362 -12.000 1.00 39.92 126 THR B C 1
ATOM 5438 O O . THR B 2 126 ? 36.722 17.194 -12.065 1.00 38.67 126 THR B O 1
ATOM 5442 N N . ALA B 2 127 ? 34.606 16.633 -11.466 1.00 39.95 127 ALA B N 1
ATOM 5443 C CA . ALA B 2 127 ? 34.253 17.965 -10.983 1.00 39.95 127 ALA B CA 1
ATOM 5444 C C . ALA B 2 127 ? 35.281 18.676 -10.135 1.00 40.41 127 ALA B C 1
ATOM 5445 O O . ALA B 2 127 ? 35.524 19.873 -10.318 1.00 40.73 127 ALA B O 1
ATOM 5447 N N . ASP B 2 128 ? 35.884 17.961 -9.206 1.00 43.65 128 ASP B N 1
ATOM 5448 C CA . ASP B 2 128 ? 36.899 18.529 -8.304 1.00 47.81 128 ASP B CA 1
ATOM 5449 C C . ASP B 2 128 ? 38.140 19.077 -9.002 1.00 46.65 128 ASP B C 1
ATOM 5450 O O . ASP B 2 128 ? 38.827 19.945 -8.466 1.00 46.35 128 ASP B O 1
ATOM 5455 N N . GLN B 2 129 ? 38.442 18.596 -10.214 1.00 46.14 129 GLN B N 1
ATOM 5456 C CA . GLN B 2 129 ? 39.612 19.094 -10.930 1.00 44.68 129 GLN B CA 1
ATOM 5457 C C . GLN B 2 129 ? 39.305 20.373 -11.693 1.00 45.93 129 GLN B C 1
ATOM 5458 O O . GLN B 2 129 ? 40.204 20.945 -12.312 1.00 45.13 129 GLN B O 1
ATOM 5464 N N . GLY B 2 130 ? 38.053 20.836 -11.633 1.00 42.72 130 GLY B N 1
ATOM 5465 C CA . GLY B 2 130 ? 37.705 22.059 -12.343 1.00 39.70 130 GLY B CA 1
ATOM 5466 C C . GLY B 2 130 ? 37.173 21.716 -13.725 1.00 40.01 130 GLY B C 1
ATOM 5467 O O . GLY B 2 130 ? 37.138 20.527 -14.100 1.00 39.40 130 GLY B O 1
ATOM 5468 N N . THR B 2 131 ? 36.782 22.719 -14.500 1.00 37.95 131 THR B N 1
ATOM 5469 C CA . THR B 2 131 ? 36.231 22.414 -15.813 1.00 39.17 131 THR B CA 1
ATOM 5470 C C . THR B 2 131 ? 37.319 22.217 -16.846 1.00 42.09 131 THR B C 1
ATOM 5471 O O . THR B 2 131 ? 38.510 22.451 -16.611 1.00 41.50 131 THR B O 1
ATOM 5475 N N . ASN B 2 132 ? 36.905 21.760 -18.018 1.00 43.13 132 ASN B N 1
ATOM 5476 C CA . ASN B 2 132 ? 37.835 21.588 -19.130 1.00 39.65 132 ASN B CA 1
ATOM 5477 C C . ASN B 2 132 ? 38.215 23.004 -19.575 1.00 39.67 132 ASN B C 1
ATOM 5478 O O . ASN B 2 132 ? 37.544 23.963 -19.260 1.00 39.64 132 ASN B O 1
ATOM 5483 N N . ILE B 2 133 ? 39.310 23.124 -20.311 1.00 38.17 133 ILE B N 1
ATOM 5484 C CA . ILE B 2 133 ? 39.744 24.390 -20.871 1.00 30.46 133 ILE B CA 1
ATOM 5485 C C . ILE B 2 133 ? 39.347 24.287 -22.319 1.00 34.47 133 ILE B C 1
ATOM 5486 O O . ILE B 2 133 ? 39.585 23.258 -22.907 1.00 36.03 133 ILE B O 1
ATOM 5491 N N . GLN B 2 134 ? 38.666 25.307 -22.841 1.00 34.80 134 GLN B N 1
ATOM 5492 C CA . GLN B 2 134 ? 38.203 25.291 -24.216 1.00 35.74 134 GLN B CA 1
ATOM 5493 C C . GLN B 2 134 ? 38.153 26.765 -24.616 1.00 37.43 134 GLN B C 1
ATOM 5494 O O . GLN B 2 134 ? 37.615 27.605 -23.914 1.00 43.36 134 GLN B O 1
ATOM 5500 N N . THR B 2 135 ? 38.703 27.095 -25.745 1.00 31.87 135 THR B N 1
ATOM 5501 C CA . THR B 2 135 ? 38.823 28.470 -26.134 1.00 34.29 135 THR B CA 1
ATOM 5502 C C . THR B 2 135 ? 37.751 28.895 -27.097 1.00 35.94 135 THR B C 1
ATOM 5503 O O . THR B 2 135 ? 37.044 28.076 -27.722 1.00 39.26 135 THR B O 1
ATOM 5507 N N . PRO B 2 136 ? 37.618 30.191 -27.248 1.00 32.87 136 PRO B N 1
ATOM 5508 C CA . PRO B 2 136 ? 36.591 30.572 -28.218 1.00 32.84 136 PRO B CA 1
ATOM 5509 C C . PRO B 2 136 ? 36.843 29.815 -29.528 1.00 37.13 136 PRO B C 1
ATOM 5510 O O . PRO B 2 136 ? 35.942 29.245 -30.133 1.00 41.61 136 PRO B O 1
ATOM 5514 N N . ALA B 2 137 ? 38.098 29.769 -29.958 1.00 41.61 137 ALA B N 1
ATOM 5515 C CA . ALA B 2 137 ? 38.453 29.121 -31.229 1.00 39.21 137 ALA B CA 1
ATOM 5516 C C . ALA B 2 137 ? 38.012 27.675 -31.235 1.00 38.73 137 ALA B C 1
ATOM 5517 O O . ALA B 2 137 ? 37.492 27.215 -32.234 1.00 38.30 137 ALA B O 1
ATOM 5519 N N . GLN B 2 138 ? 38.206 26.955 -30.134 1.00 37.34 138 GLN B N 1
ATOM 5520 C CA . GLN B 2 138 ? 37.743 25.563 -30.117 1.00 37.45 138 GLN B CA 1
ATOM 5521 C C . GLN B 2 138 ? 36.191 25.432 -30.172 1.00 39.03 138 GLN B C 1
ATOM 5522 O O . GLN B 2 138 ? 35.649 24.541 -30.803 1.00 39.55 138 GLN B O 1
ATOM 5528 N N . MET B 2 139 ? 35.488 26.314 -29.491 1.00 41.07 139 MET B N 1
ATOM 5529 C CA . MET B 2 139 ? 34.039 26.287 -29.426 1.00 43.76 139 MET B CA 1
ATOM 5530 C C . MET B 2 139 ? 33.412 26.632 -30.766 1.00 43.97 139 MET B C 1
ATOM 5531 O O . MET B 2 139 ? 32.373 26.107 -31.118 1.00 45.83 139 MET B O 1
ATOM 5536 N N . ALA B 2 140 ? 34.061 27.516 -31.510 1.00 41.37 140 ALA B N 1
ATOM 5537 C CA . ALA B 2 140 ? 33.555 27.973 -32.800 1.00 39.34 140 ALA B CA 1
ATOM 5538 C C . ALA B 2 140 ? 33.393 26.807 -33.777 1.00 39.84 140 ALA B C 1
ATOM 5539 O O . ALA B 2 140 ? 32.585 26.840 -34.729 1.00 40.01 140 ALA B O 1
ATOM 5541 N N . LYS B 2 141 ? 34.180 25.780 -33.528 1.00 39.90 141 LYS B N 1
ATOM 5542 C CA . LYS B 2 141 ? 34.168 24.586 -34.349 1.00 42.33 141 LYS B CA 1
ATOM 5543 C C . LYS B 2 141 ? 32.782 23.933 -34.372 1.00 41.25 141 LYS B C 1
ATOM 5544 O O . LYS B 2 141 ? 32.361 23.481 -35.431 1.00 40.58 141 LYS B O 1
ATOM 5550 N N . TYR B 2 142 ? 32.061 23.951 -33.232 1.00 37.30 142 TYR B N 1
ATOM 5551 C CA . TYR B 2 142 ? 30.755 23.328 -33.160 1.00 34.06 142 TYR B CA 1
ATOM 5552 C C . TYR B 2 142 ? 29.615 24.214 -32.704 1.00 33.63 142 TYR B C 1
ATOM 5553 O O . TYR B 2 142 ? 28.450 23.860 -32.800 1.00 30.96 142 TYR B O 1
ATOM 5562 N N . HIS B 2 143 ? 29.919 25.372 -32.163 1.00 35.75 143 HIS B N 1
ATOM 5563 C CA . HIS B 2 143 ? 28.883 26.247 -31.622 1.00 35.19 143 HIS B CA 1
ATOM 5564 C C . HIS B 2 143 ? 27.581 26.362 -32.449 1.00 33.75 143 HIS B C 1
ATOM 5565 O O . HIS B 2 143 ? 26.487 26.072 -31.951 1.00 28.83 143 HIS B O 1
ATOM 5572 N N . GLN B 2 144 ? 27.667 26.793 -33.703 1.00 31.42 144 GLN B N 1
ATOM 5573 C CA . GLN B 2 144 ? 26.472 26.939 -34.514 1.00 32.01 144 GLN B CA 1
ATOM 5574 C C . GLN B 2 144 ? 25.623 25.675 -34.505 1.00 37.12 144 GLN B C 1
ATOM 5575 O O . GLN B 2 144 ? 24.374 25.784 -34.440 1.00 39.38 144 GLN B O 1
ATOM 5581 N N . PHE B 2 145 ? 26.278 24.503 -34.575 1.00 35.62 145 PHE B N 1
ATOM 5582 C CA . PHE B 2 145 ? 25.530 23.249 -34.620 1.00 32.34 145 PHE B CA 1
ATOM 5583 C C . PHE B 2 145 ? 24.895 22.854 -33.302 1.00 33.40 145 PHE B C 1
ATOM 5584 O O . PHE B 2 145 ? 24.309 21.796 -33.194 1.00 39.74 145 PHE B O 1
ATOM 5592 N N . SER B 2 146 ? 25.057 23.640 -32.271 1.00 30.48 146 SER B N 1
ATOM 5593 C CA . SER B 2 146 ? 24.461 23.304 -31.014 1.00 32.01 146 SER B CA 1
ATOM 5594 C C . SER B 2 146 ? 23.145 24.108 -30.764 1.00 31.17 146 SER B C 1
ATOM 5595 O O . SER B 2 146 ? 22.463 23.907 -29.769 1.00 34.06 146 SER B O 1
ATOM 5598 N N . GLY B 2 147 ? 22.779 24.971 -31.682 1.00 24.92 147 GLY B N 1
ATOM 5599 C CA . GLY B 2 147 ? 21.600 25.735 -31.545 1.00 28.86 147 GLY B CA 1
ATOM 5600 C C . GLY B 2 147 ? 20.315 25.034 -31.932 1.00 34.25 147 GLY B C 1
ATOM 5601 O O . GLY B 2 147 ? 19.279 25.682 -32.035 1.00 34.16 147 GLY B O 1
ATOM 5602 N N . CYS B 2 148 ? 20.359 23.725 -32.137 1.00 34.67 148 CYS B N 1
ATOM 5603 C CA . CYS B 2 148 ? 19.211 22.999 -32.566 1.00 31.20 148 CYS B CA 1
ATOM 5604 C C . CYS B 2 148 ? 18.150 22.801 -31.485 1.00 32.88 148 CYS B C 1
ATOM 5605 O O . CYS B 2 148 ? 18.410 22.234 -30.432 1.00 36.40 148 CYS B O 1
ATOM 5608 N N . ILE B 2 149 ? 16.920 23.178 -31.776 1.00 31.60 149 ILE B N 1
ATOM 5609 C CA . ILE B 2 149 ? 15.852 23.068 -30.841 1.00 29.51 149 ILE B CA 1
ATOM 5610 C C . ILE B 2 149 ? 14.968 21.859 -31.090 1.00 29.03 149 ILE B C 1
ATOM 5611 O O . ILE B 2 149 ? 13.857 21.752 -30.575 1.00 29.39 149 ILE B O 1
ATOM 5616 N N . ASN B 2 150 ? 15.477 20.929 -31.866 1.00 29.36 150 ASN B N 1
ATOM 5617 C CA . ASN B 2 150 ? 14.745 19.680 -32.152 1.00 30.41 150 ASN B CA 1
ATOM 5618 C C . ASN B 2 150 ? 13.323 19.905 -32.602 1.00 29.75 150 ASN B C 1
ATOM 5619 O O . ASN B 2 150 ? 12.484 19.127 -32.287 1.00 30.24 150 ASN B O 1
ATOM 5624 N N . CYS B 2 151 ? 13.071 20.937 -33.388 1.00 31.57 151 CYS B N 1
ATOM 5625 C CA . CYS B 2 151 ? 11.736 21.269 -33.830 1.00 28.78 151 CYS B CA 1
ATOM 5626 C C . CYS B 2 151 ? 11.279 20.379 -34.985 1.00 33.14 151 CYS B C 1
ATOM 5627 O O . CYS B 2 151 ? 10.099 20.305 -35.284 1.00 35.41 151 CYS B O 1
ATOM 5630 N N . GLY B 2 152 ? 12.209 19.740 -35.682 1.00 35.12 152 GLY B N 1
ATOM 5631 C CA . GLY B 2 152 ? 11.846 18.878 -36.785 1.00 36.23 152 GLY B CA 1
ATOM 5632 C C . GLY B 2 152 ? 11.491 19.529 -38.112 1.00 39.09 152 GLY B C 1
ATOM 5633 O O . GLY B 2 152 ? 11.028 18.813 -39.011 1.00 41.61 152 GLY B O 1
ATOM 5634 N N . LEU B 2 153 ? 11.675 20.842 -38.299 1.00 37.35 153 LEU B N 1
ATOM 5635 C CA . LEU B 2 153 ? 11.286 21.406 -39.580 1.00 33.93 153 LEU B CA 1
ATOM 5636 C C . LEU B 2 153 ? 12.216 20.895 -40.691 1.00 37.16 153 LEU B C 1
ATOM 5637 O O . LEU B 2 153 ? 11.816 20.789 -41.861 1.00 39.12 153 LEU B O 1
ATOM 5642 N N . CYS B 2 154 ? 13.456 20.552 -40.354 1.00 36.62 154 CYS B N 1
ATOM 5643 C CA . CYS B 2 154 ? 14.351 20.044 -41.357 1.00 37.28 154 CYS B CA 1
ATOM 5644 C C . CYS B 2 154 ? 13.920 18.651 -41.860 1.00 39.05 154 CYS B C 1
ATOM 5645 O O . CYS B 2 154 ? 14.192 18.304 -43.025 1.00 39.10 154 CYS B O 1
ATOM 5648 N N . TYR B 2 155 ? 13.230 17.865 -41.025 1.00 35.28 155 TYR B N 1
ATOM 5649 C CA . TYR B 2 155 ? 12.774 16.561 -41.478 1.00 33.64 155 TYR B CA 1
ATOM 5650 C C . TYR B 2 155 ? 11.604 16.749 -42.433 1.00 33.81 155 TYR B C 1
ATOM 5651 O O . TYR B 2 155 ? 11.365 15.942 -43.334 1.00 34.95 155 TYR B O 1
ATOM 5660 N N . ALA B 2 156 ? 10.868 17.827 -42.260 1.00 34.52 156 ALA B N 1
ATOM 5661 C CA . ALA B 2 156 ? 9.731 18.059 -43.149 1.00 34.30 156 ALA B CA 1
ATOM 5662 C C . ALA B 2 156 ? 10.244 18.601 -44.466 1.00 35.61 156 ALA B C 1
ATOM 5663 O O . ALA B 2 156 ? 9.601 18.458 -45.498 1.00 37.78 156 ALA B O 1
ATOM 5665 N N . ALA B 2 157 ? 11.397 19.264 -44.426 1.00 34.11 157 ALA B N 1
ATOM 5666 C CA . ALA B 2 157 ? 11.937 19.897 -45.616 1.00 31.66 157 ALA B CA 1
ATOM 5667 C C . ALA B 2 157 ? 12.703 18.934 -46.501 1.00 29.17 157 ALA B C 1
ATOM 5668 O O . ALA B 2 157 ? 12.737 19.080 -47.718 1.00 28.88 157 ALA B O 1
ATOM 5670 N N . CYS B 2 158 ? 13.306 17.936 -45.880 1.00 27.67 158 CYS B N 1
ATOM 5671 C CA . CYS B 2 158 ? 14.101 16.973 -46.587 1.00 29.76 158 CYS B CA 1
ATOM 5672 C C . CYS B 2 158 ? 13.349 15.987 -47.427 1.00 31.13 158 CYS B C 1
ATOM 5673 O O . CYS B 2 158 ? 12.642 15.161 -46.901 1.00 31.01 158 CYS B O 1
ATOM 5676 N N . PRO B 2 159 ? 13.536 16.000 -48.748 1.00 34.15 159 PRO B N 1
ATOM 5677 C CA . PRO B 2 159 ? 12.827 15.053 -49.604 1.00 35.41 159 PRO B CA 1
ATOM 5678 C C . PRO B 2 159 ? 13.405 13.642 -49.499 1.00 36.93 159 PRO B C 1
ATOM 5679 O O . PRO B 2 159 ? 12.734 12.670 -49.782 1.00 36.95 159 PRO B O 1
ATOM 5683 N N . GLN B 2 160 ? 14.650 13.549 -49.057 1.00 37.55 160 GLN B N 1
ATOM 5684 C CA . GLN B 2 160 ? 15.331 12.294 -48.894 1.00 36.85 160 GLN B CA 1
ATOM 5685 C C . GLN B 2 160 ? 14.721 11.548 -47.737 1.00 38.62 160 GLN B C 1
ATOM 5686 O O . GLN B 2 160 ? 14.624 10.319 -47.776 1.00 41.45 160 GLN B O 1
ATOM 5692 N N . PHE B 2 161 ? 14.332 12.281 -46.700 1.00 38.78 161 PHE B N 1
ATOM 5693 C CA . PHE B 2 161 ? 13.705 11.662 -45.546 1.00 37.58 161 PHE B CA 1
ATOM 5694 C C . PHE B 2 161 ? 12.287 11.194 -45.921 1.00 40.24 161 PHE B C 1
ATOM 5695 O O . PHE B 2 161 ? 11.839 10.132 -45.493 1.00 41.64 161 PHE B O 1
ATOM 5703 N N . GLY B 2 162 ? 11.587 11.980 -46.725 1.00 40.42 162 GLY B N 1
ATOM 5704 C CA . GLY B 2 162 ? 10.273 11.595 -47.176 1.00 40.43 162 GLY B CA 1
ATOM 5705 C C . GLY B 2 162 ? 10.344 10.365 -48.073 1.00 42.46 162 GLY B C 1
ATOM 5706 O O . GLY B 2 162 ? 9.363 9.658 -48.212 1.00 46.12 162 GLY B O 1
ATOM 5707 N N . LEU B 2 163 ? 11.482 10.098 -48.700 1.00 41.58 163 LEU B N 1
ATOM 5708 C CA . LEU B 2 163 ? 11.596 8.966 -49.600 1.00 42.33 163 LEU B CA 1
ATOM 5709 C C . LEU B 2 163 ? 12.186 7.805 -48.850 1.00 43.19 163 LEU B C 1
ATOM 5710 O O . LEU B 2 163 ? 12.033 6.675 -49.274 1.00 43.92 163 LEU B O 1
ATOM 5715 N N . ASN B 2 164 ? 12.875 8.087 -47.751 1.00 42.99 164 ASN B N 1
ATOM 5716 C CA . ASN B 2 164 ? 13.538 7.056 -46.962 1.00 41.88 164 ASN B CA 1
ATOM 5717 C C . ASN B 2 164 ? 13.353 7.319 -45.471 1.00 42.90 164 ASN B C 1
ATOM 5718 O O . ASN B 2 164 ? 14.223 7.869 -44.782 1.00 46.92 164 ASN B O 1
ATOM 5723 N N . PRO B 2 165 ? 12.206 6.901 -44.934 1.00 41.25 165 PRO B N 1
ATOM 5724 C CA . PRO B 2 165 ? 11.912 7.134 -43.506 1.00 39.69 165 PRO B CA 1
ATOM 5725 C C . PRO B 2 165 ? 12.877 6.500 -42.551 1.00 39.14 165 PRO B C 1
ATOM 5726 O O . PRO B 2 165 ? 12.749 6.666 -41.339 1.00 38.69 165 PRO B O 1
ATOM 5730 N N . GLU B 2 166 ? 13.892 5.833 -43.071 1.00 41.63 166 GLU B N 1
ATOM 5731 C CA . GLU B 2 166 ? 14.870 5.201 -42.193 1.00 46.61 166 GLU B CA 1
ATOM 5732 C C . GLU B 2 166 ? 16.123 6.042 -42.012 1.00 40.31 166 GLU B C 1
ATOM 5733 O O . GLU B 2 166 ? 17.007 5.729 -41.215 1.00 37.54 166 GLU B O 1
ATOM 5739 N N . PHE B 2 167 ? 16.195 7.098 -42.804 1.00 37.76 167 PHE B N 1
ATOM 5740 C CA . PHE B 2 167 ? 17.307 8.045 -42.810 1.00 35.90 167 PHE B CA 1
ATOM 5741 C C . PHE B 2 167 ? 17.315 8.701 -41.449 1.00 34.91 167 PHE B C 1
ATOM 5742 O O . PHE B 2 167 ? 16.274 9.216 -41.005 1.00 38.09 167 PHE B O 1
ATOM 5750 N N . ILE B 2 168 ? 18.445 8.659 -40.750 1.00 33.47 168 ILE B N 1
ATOM 5751 C CA . ILE B 2 168 ? 18.492 9.253 -39.419 1.00 34.95 168 ILE B CA 1
ATOM 5752 C C . ILE B 2 168 ? 18.236 10.771 -39.401 1.00 34.24 168 ILE B C 1
ATOM 5753 O O . ILE B 2 168 ? 17.900 11.326 -38.352 1.00 34.25 168 ILE B O 1
ATOM 5758 N N . GLY B 2 169 ? 18.337 11.411 -40.570 1.00 30.57 169 GLY B N 1
ATOM 5759 C CA . GLY B 2 169 ? 18.013 12.799 -40.748 1.00 26.83 169 GLY B CA 1
ATOM 5760 C C . GLY B 2 169 ? 18.986 13.888 -40.399 1.00 25.77 169 GLY B C 1
ATOM 5761 O O . GLY B 2 169 ? 19.986 13.693 -39.644 1.00 25.51 169 GLY B O 1
ATOM 5762 N N . PRO B 2 170 ? 18.703 15.101 -40.923 1.00 24.50 170 PRO B N 1
ATOM 5763 C CA . PRO B 2 170 ? 19.525 16.307 -40.730 1.00 21.78 170 PRO B CA 1
ATOM 5764 C C . PRO B 2 170 ? 19.865 16.695 -39.300 1.00 25.08 170 PRO B C 1
ATOM 5765 O O . PRO B 2 170 ? 21.055 16.791 -38.945 1.00 26.44 170 PRO B O 1
ATOM 5769 N N . ALA B 2 171 ? 18.856 16.895 -38.437 1.00 25.72 171 ALA B N 1
ATOM 5770 C CA . ALA B 2 171 ? 19.141 17.228 -37.027 1.00 25.27 171 ALA B CA 1
ATOM 5771 C C . ALA B 2 171 ? 20.000 16.173 -36.354 1.00 30.04 171 ALA B C 1
ATOM 5772 O O . ALA B 2 171 ? 21.004 16.514 -35.713 1.00 31.24 171 ALA B O 1
ATOM 5774 N N . ALA B 2 172 ? 19.613 14.893 -36.460 1.00 31.59 172 ALA B N 1
ATOM 5775 C CA . ALA B 2 172 ? 20.409 13.858 -35.796 1.00 31.57 172 ALA B CA 1
ATOM 5776 C C . ALA B 2 172 ? 21.893 13.879 -36.248 1.00 32.48 172 ALA B C 1
ATOM 5777 O O . ALA B 2 172 ? 22.809 13.881 -35.413 1.00 31.83 172 ALA B O 1
ATOM 5779 N N . ILE B 2 173 ? 22.157 13.919 -37.555 1.00 28.81 173 ILE B N 1
ATOM 5780 C CA . ILE B 2 173 ? 23.545 14.007 -37.972 1.00 32.45 173 ILE B CA 1
ATOM 5781 C C . ILE B 2 173 ? 24.197 15.307 -37.452 1.00 33.45 173 ILE B C 1
ATOM 5782 O O . ILE B 2 173 ? 25.343 15.265 -36.978 1.00 35.24 173 ILE B O 1
ATOM 5787 N N . THR B 2 174 ? 23.478 16.444 -37.488 1.00 29.61 174 THR B N 1
ATOM 5788 C CA . THR B 2 174 ? 24.072 17.674 -36.987 1.00 28.22 174 THR B CA 1
ATOM 5789 C C . THR B 2 174 ? 24.451 17.528 -35.512 1.00 30.16 174 THR B C 1
ATOM 5790 O O . THR B 2 174 ? 25.494 18.030 -35.042 1.00 32.92 174 THR B O 1
ATOM 5794 N N . LEU B 2 175 ? 23.592 16.852 -34.769 1.00 28.45 175 LEU B N 1
ATOM 5795 C CA . LEU B 2 175 ? 23.831 16.681 -33.371 1.00 33.44 175 LEU B CA 1
ATOM 5796 C C . LEU B 2 175 ? 25.072 15.846 -33.127 1.00 32.99 175 LEU B C 1
ATOM 5797 O O . LEU B 2 175 ? 25.853 16.148 -32.267 1.00 29.19 175 LEU B O 1
ATOM 5802 N N . ALA B 2 176 ? 25.203 14.764 -33.885 1.00 34.01 176 ALA B N 1
ATOM 5803 C CA . ALA B 2 176 ? 26.376 13.886 -33.831 1.00 32.76 176 ALA B CA 1
ATOM 5804 C C . ALA B 2 176 ? 27.644 14.692 -34.157 1.00 28.81 176 ALA B C 1
ATOM 5805 O O . ALA B 2 176 ? 28.657 14.646 -33.436 1.00 24.54 176 ALA B O 1
ATOM 5807 N N . HIS B 2 177 ? 27.553 15.455 -35.248 1.00 28.54 177 HIS B N 1
ATOM 5808 C CA . HIS B 2 177 ? 28.673 16.298 -35.651 1.00 30.21 177 HIS B CA 1
ATOM 5809 C C . HIS B 2 177 ? 29.020 17.282 -34.539 1.00 31.00 177 HIS B C 1
ATOM 5810 O O . HIS B 2 177 ? 30.202 17.548 -34.276 1.00 32.18 177 HIS B O 1
ATOM 5817 N N . ARG B 2 178 ? 28.020 17.829 -33.859 1.00 26.16 178 ARG B N 1
ATOM 5818 C CA . ARG B 2 178 ? 28.303 18.753 -32.749 1.00 26.39 178 ARG B CA 1
ATOM 5819 C C . ARG B 2 178 ? 29.168 18.099 -31.640 1.00 26.47 178 ARG B C 1
ATOM 5820 O O . ARG B 2 178 ? 29.957 18.770 -30.965 1.00 27.39 178 ARG B O 1
ATOM 5828 N N . TYR B 2 179 ? 29.030 16.805 -31.401 1.00 30.06 179 TYR B N 1
ATOM 5829 C CA . TYR B 2 179 ? 29.849 16.196 -30.369 1.00 33.51 179 TYR B CA 1
ATOM 5830 C C . TYR B 2 179 ? 31.215 15.769 -30.911 1.00 32.07 179 TYR B C 1
ATOM 5831 O O . TYR B 2 179 ? 32.265 15.868 -30.197 1.00 28.39 179 TYR B O 1
ATOM 5840 N N . ASN B 2 180 ? 31.219 15.339 -32.159 1.00 32.81 180 ASN B N 1
ATOM 5841 C CA . ASN B 2 180 ? 32.480 14.949 -32.777 1.00 36.31 180 ASN B CA 1
ATOM 5842 C C . ASN B 2 180 ? 33.394 16.153 -32.793 1.00 36.30 180 ASN B C 1
ATOM 5843 O O . ASN B 2 180 ? 34.591 16.036 -32.518 1.00 38.36 180 ASN B O 1
ATOM 5848 N N . GLU B 2 181 ? 32.821 17.316 -33.042 1.00 36.01 181 GLU B N 1
ATOM 5849 C CA . GLU B 2 181 ? 33.604 18.537 -33.148 1.00 35.60 181 GLU B CA 1
ATOM 5850 C C . GLU B 2 181 ? 33.918 19.241 -31.858 1.00 33.29 181 GLU B C 1
ATOM 5851 O O . GLU B 2 181 ? 34.552 20.276 -31.887 1.00 36.61 181 GLU B O 1
ATOM 5857 N N . ASP B 2 182 ? 33.503 18.702 -30.712 1.00 29.31 182 ASP B N 1
ATOM 5858 C CA . ASP B 2 182 ? 33.761 19.327 -29.441 1.00 30.50 182 ASP B CA 1
ATOM 5859 C C . ASP B 2 182 ? 35.062 18.805 -28.863 1.00 31.01 182 ASP B C 1
ATOM 5860 O O . ASP B 2 182 ? 35.168 17.661 -28.492 1.00 32.40 182 ASP B O 1
ATOM 5865 N N . SER B 2 183 ? 36.048 19.664 -28.722 1.00 33.17 183 SER B N 1
ATOM 5866 C CA . SER B 2 183 ? 37.333 19.260 -28.158 1.00 33.27 183 SER B CA 1
ATOM 5867 C C . SER B 2 183 ? 37.272 18.501 -26.840 1.00 33.12 183 SER B C 1
ATOM 5868 O O . SER B 2 183 ? 38.239 17.920 -26.453 1.00 34.50 183 SER B O 1
ATOM 5871 N N . ARG B 2 184 ? 36.165 18.471 -26.130 1.00 35.56 184 ARG B N 1
ATOM 5872 C CA . ARG B 2 184 ? 36.103 17.757 -24.849 1.00 33.37 184 ARG B CA 1
ATOM 5873 C C . ARG B 2 184 ? 35.586 16.350 -24.997 1.00 35.20 184 ARG B C 1
ATOM 5874 O O . ARG B 2 184 ? 35.646 15.602 -24.035 1.00 37.80 184 ARG B O 1
ATOM 5882 N N . ASP B 2 185 ? 35.081 15.995 -26.178 1.00 36.41 185 ASP B N 1
ATOM 5883 C CA . ASP B 2 185 ? 34.547 14.664 -26.365 1.00 37.49 185 ASP B CA 1
ATOM 5884 C C . ASP B 2 185 ? 35.597 13.767 -27.010 1.00 38.53 185 ASP B C 1
ATOM 5885 O O . ASP B 2 185 ? 36.420 14.225 -27.807 1.00 38.10 185 ASP B O 1
ATOM 5890 N N . HIS B 2 186 ? 35.524 12.486 -26.702 1.00 35.28 186 HIS B N 1
ATOM 5891 C CA . HIS B 2 186 ? 36.438 11.516 -27.260 1.00 36.08 186 HIS B CA 1
ATOM 5892 C C . HIS B 2 186 ? 35.658 10.246 -27.606 1.00 35.85 186 HIS B C 1
ATOM 5893 O O . HIS B 2 186 ? 36.060 9.163 -27.226 1.00 35.92 186 HIS B O 1
ATOM 5900 N N . GLY B 2 187 ? 34.565 10.392 -28.338 1.00 36.25 187 GLY B N 1
ATOM 5901 C CA . GLY B 2 187 ? 33.739 9.265 -28.649 1.00 34.93 187 GLY B CA 1
ATOM 5902 C C . GLY B 2 187 ? 33.254 9.322 -30.073 1.00 37.10 187 GLY B C 1
ATOM 5903 O O . GLY B 2 187 ? 32.143 8.889 -30.385 1.00 37.78 187 GLY B O 1
ATOM 5904 N N . LYS B 2 188 ? 34.102 9.822 -30.968 1.00 38.68 188 LYS B N 1
ATOM 5905 C CA . LYS B 2 188 ? 33.746 9.872 -32.366 1.00 40.00 188 LYS B CA 1
ATOM 5906 C C . LYS B 2 188 ? 33.518 8.447 -32.905 1.00 44.04 188 LYS B C 1
ATOM 5907 O O . LYS B 2 188 ? 32.617 8.209 -33.729 1.00 43.10 188 LYS B O 1
ATOM 5913 N N . LYS B 2 189 ? 34.309 7.469 -32.431 1.00 48.04 189 LYS B N 1
ATOM 5914 C CA . LYS B 2 189 ? 34.154 6.119 -32.974 1.00 52.43 189 LYS B CA 1
ATOM 5915 C C . LYS B 2 189 ? 32.856 5.476 -32.552 1.00 51.43 189 LYS B C 1
ATOM 5916 O O . LYS B 2 189 ? 32.391 4.528 -33.201 1.00 52.48 189 LYS B O 1
ATOM 5922 N N . GLU B 2 190 ? 32.263 5.989 -31.473 1.00 50.61 190 GLU B N 1
ATOM 5923 C CA . GLU B 2 190 ? 31.000 5.438 -30.987 1.00 48.93 190 GLU B CA 1
ATOM 5924 C C . GLU B 2 190 ? 29.847 5.944 -31.830 1.00 43.48 190 GLU B C 1
ATOM 5925 O O . GLU B 2 190 ? 28.750 5.414 -31.734 1.00 45.48 190 GLU B O 1
ATOM 5931 N N . ARG B 2 191 ? 30.096 6.955 -32.660 1.00 35.76 191 ARG B N 1
ATOM 5932 C CA . ARG B 2 191 ? 29.065 7.550 -33.493 1.00 33.57 191 ARG B CA 1
ATOM 5933 C C . ARG B 2 191 ? 29.149 7.213 -34.950 1.00 34.30 191 ARG B C 1
ATOM 5934 O O . ARG B 2 191 ? 28.101 7.193 -35.631 1.00 36.25 191 ARG B O 1
ATOM 5942 N N . MET B 2 192 ? 30.370 6.962 -35.444 1.00 34.26 192 MET B N 1
ATOM 5943 C CA . MET B 2 192 ? 30.582 6.658 -36.872 1.00 35.78 192 MET B CA 1
ATOM 5944 C C . MET B 2 192 ? 29.744 5.561 -37.520 1.00 35.11 192 MET B C 1
ATOM 5945 O O . MET B 2 192 ? 29.263 5.724 -38.627 1.00 36.50 192 MET B O 1
ATOM 5950 N N . ALA B 2 193 ? 29.541 4.438 -36.862 1.00 34.11 193 ALA B N 1
ATOM 5951 C CA . ALA B 2 193 ? 28.771 3.393 -37.515 1.00 35.96 193 ALA B CA 1
ATOM 5952 C C . ALA B 2 193 ? 27.463 3.956 -38.007 1.00 39.03 193 ALA B C 1
ATOM 5953 O O . ALA B 2 193 ? 27.126 3.734 -39.184 1.00 43.85 193 ALA B O 1
ATOM 5955 N N . GLN B 2 194 ? 26.760 4.728 -37.175 1.00 39.15 194 GLN B N 1
ATOM 5956 C CA . GLN B 2 194 ? 25.497 5.309 -37.637 1.00 39.58 194 GLN B CA 1
ATOM 5957 C C . GLN B 2 194 ? 25.672 6.371 -38.750 1.00 38.77 194 GLN B C 1
ATOM 5958 O O . GLN B 2 194 ? 24.870 6.483 -39.676 1.00 38.14 194 GLN B O 1
ATOM 5964 N N . LEU B 2 195 ? 26.718 7.179 -38.666 1.00 37.09 195 LEU B N 1
ATOM 5965 C CA . LEU B 2 195 ? 26.925 8.159 -39.721 1.00 36.47 195 LEU B CA 1
ATOM 5966 C C . LEU B 2 195 ? 27.427 7.480 -41.017 1.00 35.17 195 LEU B C 1
ATOM 5967 O O . LEU B 2 195 ? 27.215 8.039 -42.110 1.00 34.33 195 LEU B O 1
ATOM 5972 N N . ASN B 2 196 ? 28.031 6.287 -40.909 1.00 32.65 196 ASN B N 1
ATOM 5973 C CA . ASN B 2 196 ? 28.532 5.617 -42.104 1.00 33.50 196 ASN B CA 1
ATOM 5974 C C . ASN B 2 196 ? 27.458 4.759 -42.755 1.00 33.74 196 ASN B C 1
ATOM 5975 O O . ASN B 2 196 ? 27.639 4.258 -43.842 1.00 36.09 196 ASN B O 1
ATOM 5980 N N . SER B 2 197 ? 26.374 4.509 -42.066 1.00 37.56 197 SER B N 1
ATOM 5981 C CA . SER B 2 197 ? 25.302 3.707 -42.632 1.00 39.51 197 SER B CA 1
ATOM 5982 C C . SER B 2 197 ? 24.774 4.362 -43.926 1.00 38.33 197 SER B C 1
ATOM 5983 O O . SER B 2 197 ? 25.085 5.479 -44.225 1.00 38.09 197 SER B O 1
ATOM 5986 N N . GLN B 2 198 ? 23.978 3.641 -44.690 1.00 42.68 198 GLN B N 1
ATOM 5987 C CA . GLN B 2 198 ? 23.358 4.139 -45.884 1.00 45.01 198 GLN B CA 1
ATOM 5988 C C . GLN B 2 198 ? 22.221 5.060 -45.395 1.00 44.14 198 GLN B C 1
ATOM 5989 O O . GLN B 2 198 ? 21.803 6.004 -46.084 1.00 44.14 198 GLN B O 1
ATOM 5995 N N . ASN B 2 199 ? 21.708 4.758 -44.200 1.00 42.79 199 ASN B N 1
ATOM 5996 C CA . ASN B 2 199 ? 20.665 5.555 -43.590 1.00 43.88 199 ASN B CA 1
ATOM 5997 C C . ASN B 2 199 ? 21.280 6.741 -42.816 1.00 41.48 199 ASN B C 1
ATOM 5998 O O . ASN B 2 199 ? 20.581 7.551 -42.198 1.00 42.71 199 ASN B O 1
ATOM 6003 N N . GLY B 2 200 ? 22.603 6.823 -42.878 1.00 36.34 200 GLY B N 1
ATOM 6004 C CA . GLY B 2 200 ? 23.335 7.914 -42.263 1.00 35.81 200 GLY B CA 1
ATOM 6005 C C . GLY B 2 200 ? 23.560 9.087 -43.216 1.00 31.89 200 GLY B C 1
ATOM 6006 O O . GLY B 2 200 ? 22.683 9.412 -44.029 1.00 33.27 200 GLY B O 1
ATOM 6007 N N . VAL B 2 201 ? 24.728 9.730 -43.152 1.00 32.96 201 VAL B N 1
ATOM 6008 C CA . VAL B 2 201 ? 25.039 10.891 -44.023 1.00 32.12 201 VAL B CA 1
ATOM 6009 C C . VAL B 2 201 ? 24.848 10.589 -45.497 1.00 32.24 201 VAL B C 1
ATOM 6010 O O . VAL B 2 201 ? 24.380 11.445 -46.243 1.00 32.10 201 VAL B O 1
ATOM 6014 N N . TRP B 2 202 ? 25.171 9.354 -45.899 1.00 33.71 202 TRP B N 1
ATOM 6015 C CA . TRP B 2 202 ? 25.058 8.909 -47.295 1.00 33.68 202 TRP B CA 1
ATOM 6016 C C . TRP B 2 202 ? 23.647 8.841 -47.881 1.00 35.93 202 TRP B C 1
ATOM 6017 O O . TRP B 2 202 ? 23.490 8.508 -49.052 1.00 39.57 202 TRP B O 1
ATOM 6028 N N . SER B 2 203 ? 22.613 9.148 -47.102 1.00 37.20 203 SER B N 1
ATOM 6029 C CA . SER B 2 203 ? 21.282 9.111 -47.656 1.00 38.57 203 SER B CA 1
ATOM 6030 C C . SER B 2 203 ? 20.961 10.533 -48.124 1.00 38.71 203 SER B C 1
ATOM 6031 O O . SER B 2 203 ? 19.892 10.807 -48.691 1.00 37.59 203 SER B O 1
ATOM 6034 N N . CYS B 2 204 ? 21.903 11.444 -47.862 1.00 38.06 204 CYS B N 1
ATOM 6035 C CA . CYS B 2 204 ? 21.775 12.850 -48.186 1.00 33.55 204 CYS B CA 1
ATOM 6036 C C . CYS B 2 204 ? 22.361 13.234 -49.573 1.00 34.87 204 CYS B C 1
ATOM 6037 O O . CYS B 2 204 ? 23.522 12.993 -49.892 1.00 30.61 204 CYS B O 1
ATOM 6040 N N . THR B 2 205 ? 21.540 13.870 -50.397 1.00 37.31 205 THR B N 1
ATOM 6041 C CA . THR B 2 205 ? 21.970 14.272 -51.731 1.00 39.89 205 THR B CA 1
ATOM 6042 C C . THR B 2 205 ? 22.146 15.780 -51.784 1.00 40.61 205 THR B C 1
ATOM 6043 O O . THR B 2 205 ? 22.133 16.360 -52.854 1.00 42.45 205 THR B O 1
ATOM 6047 N N . PHE B 2 206 ? 22.329 16.402 -50.616 1.00 40.92 206 PHE B N 1
ATOM 6048 C CA . PHE B 2 206 ? 22.508 17.838 -50.480 1.00 36.12 206 PHE B CA 1
ATOM 6049 C C . PHE B 2 206 ? 21.425 18.698 -51.147 1.00 33.59 206 PHE B C 1
ATOM 6050 O O . PHE B 2 206 ? 21.714 19.692 -51.811 1.00 32.80 206 PHE B O 1
ATOM 6058 N N . VAL B 2 207 ? 20.159 18.346 -50.961 1.00 31.90 207 VAL B N 1
ATOM 6059 C CA . VAL B 2 207 ? 19.091 19.181 -51.521 1.00 30.78 207 VAL B CA 1
ATOM 6060 C C . VAL B 2 207 ? 19.199 20.564 -50.875 1.00 32.60 207 VAL B C 1
ATOM 6061 O O . VAL B 2 207 ? 18.862 21.562 -51.477 1.00 33.47 207 VAL B O 1
ATOM 6065 N N . GLY B 2 208 ? 19.646 20.589 -49.618 1.00 35.25 208 GLY B N 1
ATOM 6066 C CA . GLY B 2 208 ? 19.847 21.798 -48.868 1.00 31.78 208 GLY B CA 1
ATOM 6067 C C . GLY B 2 208 ? 18.648 22.564 -48.326 1.00 32.75 208 GLY B C 1
ATOM 6068 O O . GLY B 2 208 ? 18.852 23.662 -47.782 1.00 35.78 208 GLY B O 1
ATOM 6069 N N . TYR B 2 209 ? 17.442 22.015 -48.413 1.00 29.49 209 TYR B N 1
ATOM 6070 C CA . TYR B 2 209 ? 16.269 22.734 -47.974 1.00 30.23 209 TYR B CA 1
ATOM 6071 C C . TYR B 2 209 ? 16.189 22.842 -46.453 1.00 32.54 209 TYR B C 1
ATOM 6072 O O . TYR B 2 209 ? 15.677 23.852 -45.908 1.00 31.85 209 TYR B O 1
ATOM 6081 N N . CYS B 2 210 ? 16.707 21.812 -45.767 1.00 31.29 210 CYS B N 1
ATOM 6082 C CA . CYS B 2 210 ? 16.749 21.808 -44.311 1.00 30.66 210 CYS B CA 1
ATOM 6083 C C . CYS B 2 210 ? 17.329 23.112 -43.761 1.00 33.03 210 CYS B C 1
ATOM 6084 O O . CYS B 2 210 ? 16.707 23.771 -42.914 1.00 30.46 210 CYS B O 1
ATOM 6087 N N . SER B 2 211 ? 18.510 23.485 -44.248 1.00 36.59 211 SER B N 1
ATOM 6088 C CA . SER B 2 211 ? 19.181 24.694 -43.809 1.00 35.09 211 SER B CA 1
ATOM 6089 C C . SER B 2 211 ? 18.333 25.917 -44.066 1.00 34.31 211 SER B C 1
ATOM 6090 O O . SER B 2 211 ? 18.222 26.791 -43.207 1.00 34.81 211 SER B O 1
ATOM 6093 N N . GLU B 2 212 ? 17.671 25.931 -45.204 1.00 33.97 212 GLU B N 1
ATOM 6094 C CA . GLU B 2 212 ? 16.794 27.020 -45.601 1.00 35.82 212 GLU B CA 1
ATOM 6095 C C . GLU B 2 212 ? 15.621 27.245 -44.623 1.00 34.47 212 GLU B C 1
ATOM 6096 O O . GLU B 2 212 ? 15.165 28.364 -44.460 1.00 35.83 212 GLU B O 1
ATOM 6102 N N . VAL B 2 213 ? 15.135 26.212 -43.949 1.00 33.42 213 VAL B N 1
ATOM 6103 C CA . VAL B 2 213 ? 14.025 26.376 -43.022 1.00 30.87 213 VAL B CA 1
ATOM 6104 C C . VAL B 2 213 ? 14.402 26.406 -41.561 1.00 31.09 213 VAL B C 1
ATOM 6105 O O . VAL B 2 213 ? 13.547 26.734 -40.777 1.00 37.39 213 VAL B O 1
ATOM 6109 N N . CYS B 2 214 ? 15.630 26.071 -41.168 1.00 29.92 214 CYS B N 1
ATOM 6110 C CA . CYS B 2 214 ? 15.993 26.078 -39.733 1.00 29.70 214 CYS B CA 1
ATOM 6111 C C . CYS B 2 214 ? 15.611 27.400 -39.120 1.00 33.25 214 CYS B C 1
ATOM 6112 O O . CYS B 2 214 ? 16.102 28.458 -39.536 1.00 37.80 214 CYS B O 1
ATOM 6115 N N . PRO B 2 215 ? 14.701 27.396 -38.152 1.00 33.64 215 PRO B N 1
ATOM 6116 C CA . PRO B 2 215 ? 14.366 28.695 -37.533 1.00 31.65 215 PRO B CA 1
ATOM 6117 C C . PRO B 2 215 ? 15.556 29.241 -36.695 1.00 30.18 215 PRO B C 1
ATOM 6118 O O . PRO B 2 215 ? 15.578 30.412 -36.384 1.00 34.17 215 PRO B O 1
ATOM 6122 N N . LYS B 2 216 ? 16.517 28.391 -36.338 1.00 28.55 216 LYS B N 1
ATOM 6123 C CA . LYS B 2 216 ? 17.660 28.743 -35.515 1.00 26.86 216 LYS B CA 1
ATOM 6124 C C . LYS B 2 216 ? 19.011 28.867 -36.268 1.00 26.56 216 LYS B C 1
ATOM 6125 O O . LYS B 2 216 ? 20.078 28.917 -35.659 1.00 23.43 216 LYS B O 1
ATOM 6131 N N . HIS B 2 217 ? 18.962 28.843 -37.591 1.00 28.66 217 HIS B N 1
ATOM 6132 C CA . HIS B 2 217 ? 20.152 28.930 -38.440 1.00 37.32 217 HIS B CA 1
ATOM 6133 C C . HIS B 2 217 ? 21.332 28.041 -38.039 1.00 34.72 217 HIS B C 1
ATOM 6134 O O . HIS B 2 217 ? 22.470 28.487 -37.917 1.00 31.75 217 HIS B O 1
ATOM 6141 N N . VAL B 2 218 ? 21.040 26.762 -37.871 1.00 33.22 218 VAL B N 1
ATOM 6142 C CA . VAL B 2 218 ? 22.014 25.768 -37.499 1.00 31.74 218 VAL B CA 1
ATOM 6143 C C . VAL B 2 218 ? 22.827 25.293 -38.702 1.00 32.56 218 VAL B C 1
ATOM 6144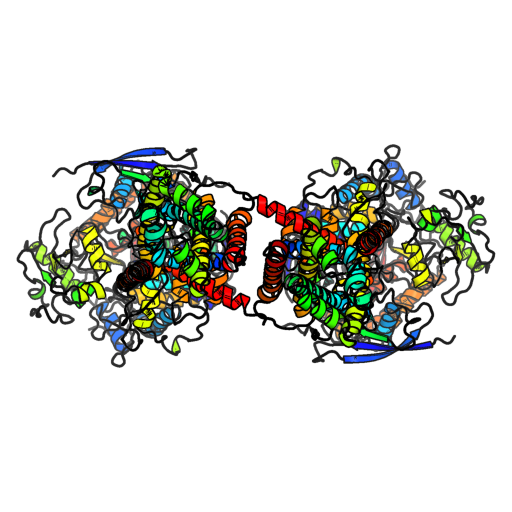 O O . VAL B 2 218 ? 23.992 24.913 -38.590 1.00 33.71 218 VAL B O 1
ATOM 6148 N N . ASP B 2 219 ? 22.217 25.375 -39.871 1.00 33.69 219 ASP B N 1
ATOM 6149 C CA . ASP B 2 219 ? 22.790 24.932 -41.127 1.00 33.56 219 ASP B CA 1
ATOM 6150 C C . ASP B 2 219 ? 23.076 23.424 -41.080 1.00 33.63 219 ASP B C 1
ATOM 6151 O O . ASP B 2 219 ? 24.171 22.976 -41.267 1.00 34.39 219 ASP B O 1
ATOM 6156 N N . PRO B 2 220 ? 22.062 22.614 -40.823 1.00 34.44 220 PRO B N 1
ATOM 6157 C CA . PRO B 2 220 ? 22.345 21.168 -40.770 1.00 33.39 220 PRO B CA 1
ATOM 6158 C C . PRO B 2 220 ? 23.006 20.660 -42.068 1.00 31.93 220 PRO B C 1
ATOM 6159 O O . PRO B 2 220 ? 23.807 19.785 -42.012 1.00 33.58 220 PRO B O 1
ATOM 6163 N N . ALA B 2 221 ? 22.677 21.203 -43.224 1.00 28.06 221 ALA B N 1
ATOM 6164 C CA . ALA B 2 221 ? 23.328 20.763 -44.457 1.00 28.26 221 ALA B CA 1
ATOM 6165 C C . ALA B 2 221 ? 24.863 20.821 -44.388 1.00 30.07 221 ALA B C 1
ATOM 6166 O O . ALA B 2 221 ? 25.537 19.910 -44.778 1.00 33.69 221 ALA B O 1
ATOM 6168 N N . ALA B 2 222 ? 25.421 21.906 -43.896 1.00 34.15 222 ALA B N 1
ATOM 6169 C CA . ALA B 2 222 ? 26.866 22.020 -43.763 1.00 34.27 222 ALA B CA 1
ATOM 6170 C C . ALA B 2 222 ? 27.378 20.922 -42.844 1.00 32.05 222 ALA B C 1
ATOM 6171 O O . ALA B 2 222 ? 28.444 20.366 -43.065 1.00 35.37 222 ALA B O 1
ATOM 6173 N N . ALA B 2 223 ? 26.637 20.615 -41.797 1.00 28.19 223 ALA B N 1
ATOM 6174 C CA . ALA B 2 223 ? 27.055 19.564 -40.881 1.00 29.59 223 ALA B CA 1
ATOM 6175 C C . ALA B 2 223 ? 27.153 18.207 -41.603 1.00 29.18 223 ALA B C 1
ATOM 6176 O O . ALA B 2 223 ? 28.098 17.471 -41.451 1.00 30.28 223 ALA B O 1
ATOM 6178 N N . ILE B 2 224 ? 26.170 17.881 -42.405 1.00 29.17 224 ILE B N 1
ATOM 6179 C CA . ILE B 2 224 ? 26.135 16.655 -43.123 1.00 33.32 224 ILE B CA 1
ATOM 6180 C C . ILE B 2 224 ? 27.305 16.543 -44.128 1.00 38.17 224 ILE B C 1
ATOM 6181 O O . ILE B 2 224 ? 27.960 15.506 -44.184 1.00 39.35 224 ILE B O 1
ATOM 6186 N N . GLN B 2 225 ? 27.549 17.574 -44.942 1.00 41.09 225 GLN B N 1
ATOM 6187 C CA . GLN B 2 225 ? 28.653 17.517 -45.883 1.00 45.50 225 GLN B CA 1
ATOM 6188 C C . GLN B 2 225 ? 29.934 17.265 -45.130 1.00 46.05 225 GLN B C 1
ATOM 6189 O O . GLN B 2 225 ? 30.778 16.482 -45.537 1.00 47.07 225 GLN B O 1
ATOM 6195 N N . GLN B 2 226 ? 30.108 17.974 -44.024 1.00 44.85 226 GLN B N 1
ATOM 6196 C CA . GLN B 2 226 ? 31.308 17.807 -43.229 1.00 41.73 226 GLN B CA 1
ATOM 6197 C C . GLN B 2 226 ? 31.337 16.377 -42.693 1.00 39.72 226 GLN B C 1
ATOM 6198 O O . GLN B 2 226 ? 32.416 15.826 -42.526 1.00 41.26 226 GLN B O 1
ATOM 6204 N N . GLY B 2 227 ? 30.158 15.834 -42.393 1.00 34.64 227 GLY B N 1
ATOM 6205 C CA . GLY B 2 227 ? 30.107 14.474 -41.897 1.00 34.57 227 GLY B CA 1
ATOM 6206 C C . GLY B 2 227 ? 30.569 13.495 -42.977 1.00 33.99 227 GLY B C 1
ATOM 6207 O O . GLY B 2 227 ? 31.315 12.561 -42.722 1.00 34.02 227 GLY B O 1
ATOM 6208 N N . LYS B 2 228 ? 30.128 13.742 -44.206 1.00 31.93 228 LYS B N 1
ATOM 6209 C CA . LYS B 2 228 ? 30.540 12.962 -45.349 1.00 33.40 228 LYS B CA 1
ATOM 6210 C C . LYS B 2 228 ? 32.054 12.924 -45.432 1.00 33.63 228 LYS B C 1
ATOM 6211 O O . LYS B 2 228 ? 32.650 11.878 -45.666 1.00 35.59 228 LYS B O 1
ATOM 6217 N N . VAL B 2 229 ? 32.683 14.060 -45.236 1.00 35.94 229 VAL B N 1
ATOM 6218 C CA . VAL B 2 229 ? 34.129 14.111 -45.317 1.00 35.97 229 VAL B CA 1
ATOM 6219 C C . VAL B 2 229 ? 34.738 13.215 -44.246 1.00 39.53 229 VAL B C 1
ATOM 6220 O O . VAL B 2 229 ? 35.732 12.533 -44.499 1.00 41.70 229 VAL B O 1
ATOM 6224 N N . GLU B 2 230 ? 34.152 13.213 -43.062 1.00 41.20 230 GLU B N 1
ATOM 6225 C CA . GLU B 2 230 ? 34.672 12.420 -41.975 1.00 44.04 230 GLU B CA 1
ATOM 6226 C C . GLU B 2 230 ? 34.334 10.935 -42.175 1.00 41.75 230 GLU B C 1
ATOM 6227 O O . GLU B 2 230 ? 35.125 10.054 -41.882 1.00 41.45 230 GLU B O 1
ATOM 6233 N N . SER B 2 231 ? 33.144 10.655 -42.658 1.00 40.09 231 SER B N 1
ATOM 6234 C CA . SER B 2 231 ? 32.764 9.295 -42.937 1.00 40.32 231 SER B CA 1
ATOM 6235 C C . SER B 2 231 ? 33.784 8.757 -43.963 1.00 40.49 231 SER B C 1
ATOM 6236 O O . SER B 2 231 ? 34.260 7.642 -43.818 1.00 39.44 231 SER B O 1
ATOM 6239 N N . SER B 2 232 ? 34.123 9.543 -44.981 1.00 38.43 232 SER B N 1
ATOM 6240 C CA . SER B 2 232 ? 35.087 9.120 -45.973 1.00 39.24 232 SER B CA 1
ATOM 6241 C C . SER B 2 232 ? 36.485 8.936 -45.398 1.00 41.97 232 SER B C 1
ATOM 6242 O O . SER B 2 232 ? 37.188 7.981 -45.765 1.00 45.15 232 SER B O 1
ATOM 6245 N N . LYS B 2 233 ? 36.906 9.805 -44.492 1.00 40.95 233 LYS B N 1
ATOM 6246 C CA . LYS B 2 233 ? 38.211 9.607 -43.920 1.00 45.36 233 LYS B CA 1
ATOM 6247 C C . LYS B 2 233 ? 38.162 8.290 -43.141 1.00 48.77 233 LYS B C 1
ATOM 6248 O O . LYS B 2 233 ? 39.164 7.552 -43.044 1.00 49.68 233 LYS B O 1
ATOM 6254 N N . ASP B 2 234 ? 36.986 8.005 -42.572 1.00 48.65 234 ASP B N 1
ATOM 6255 C CA . ASP B 2 234 ? 36.830 6.827 -41.741 1.00 46.45 234 ASP B CA 1
ATOM 6256 C C . ASP B 2 234 ? 36.926 5.593 -42.578 1.00 47.53 234 ASP B C 1
ATOM 6257 O O . ASP B 2 234 ? 37.517 4.613 -42.143 1.00 47.92 234 ASP B O 1
ATOM 6262 N N . PHE B 2 235 ? 36.356 5.652 -43.780 1.00 46.88 235 PHE B N 1
ATOM 6263 C CA . PHE B 2 235 ? 36.339 4.502 -44.684 1.00 47.10 235 PHE B CA 1
ATOM 6264 C C . PHE B 2 235 ? 37.748 4.122 -45.143 1.00 50.71 235 PHE B C 1
ATOM 6265 O O . PHE B 2 235 ? 38.063 2.955 -45.283 1.00 50.65 235 PHE B O 1
ATOM 6273 N N . LEU B 2 236 ? 38.576 5.122 -45.404 1.00 54.10 236 LEU B N 1
ATOM 6274 C CA . LEU B 2 236 ? 39.946 4.902 -45.816 1.00 57.48 236 LEU B CA 1
ATOM 6275 C C . LEU B 2 236 ? 40.688 4.261 -44.651 1.00 58.08 236 LEU B C 1
ATOM 6276 O O . LEU B 2 236 ? 41.307 3.227 -44.771 1.00 57.48 236 LEU B O 1
ATOM 6281 N N . ILE B 2 237 ? 40.648 4.907 -43.504 1.00 58.82 237 ILE B N 1
ATOM 6282 C CA . ILE B 2 237 ? 41.329 4.394 -42.331 1.00 59.81 237 ILE B CA 1
ATOM 6283 C C . ILE B 2 237 ? 40.998 2.916 -42.103 1.00 59.79 237 ILE B C 1
ATOM 6284 O O . ILE B 2 237 ? 41.862 2.116 -41.771 1.00 59.68 237 ILE B O 1
ATOM 6289 N N . ALA B 2 238 ? 39.737 2.558 -42.272 1.00 58.94 238 ALA B N 1
ATOM 6290 C CA . ALA B 2 238 ? 39.292 1.197 -42.057 1.00 56.92 238 ALA B CA 1
ATOM 6291 C C . ALA B 2 238 ? 39.869 0.296 -43.152 1.00 58.26 238 ALA B C 1
ATOM 6292 O O . ALA B 2 238 ? 40.313 -0.807 -42.871 1.00 61.11 238 ALA B O 1
ATOM 6294 N N . THR B 2 239 ? 39.877 0.759 -44.386 1.00 58.92 239 THR B N 1
ATOM 6295 C CA . THR B 2 239 ? 40.420 -0.012 -45.483 1.00 61.59 239 THR B CA 1
ATOM 6296 C C . THR B 2 239 ? 41.911 -0.283 -45.312 1.00 62.30 239 THR B C 1
ATOM 6297 O O . THR B 2 239 ? 42.392 -1.327 -45.707 1.00 64.30 239 THR B O 1
ATOM 6301 N N . LEU B 2 240 ? 42.644 0.649 -44.737 1.00 64.43 240 LEU B N 1
ATOM 6302 C CA . LEU B 2 240 ? 44.072 0.534 -44.524 1.00 68.00 240 LEU B CA 1
ATOM 6303 C C . LEU B 2 240 ? 44.456 -0.122 -43.203 1.00 73.14 240 LEU B C 1
ATOM 6304 O O . LEU B 2 240 ? 45.630 -0.130 -42.860 1.00 74.55 240 LEU B O 1
ATOM 6309 N N . LYS B 2 241 ? 43.508 -0.642 -42.440 1.00 79.39 241 LYS B N 1
ATOM 6310 C CA . LYS B 2 241 ? 43.877 -1.241 -41.171 1.00 85.73 241 LYS B CA 1
ATOM 6311 C C . LYS B 2 241 ? 43.786 -2.748 -41.185 1.00 90.27 241 LYS B C 1
ATOM 6312 O O . LYS B 2 241 ? 42.944 -3.357 -40.713 1.00 90.94 241 LYS B O 1
ATOM 6318 N N . PRO B 2 242 ? 44.729 -3.392 -41.773 1.00 94.65 242 PRO B N 1
ATOM 6319 C CA . PRO B 2 242 ? 44.754 -4.865 -41.841 1.00 96.71 242 PRO B CA 1
ATOM 6320 C C . PRO B 2 242 ? 45.042 -5.395 -40.505 1.00 98.81 242 PRO B C 1
ATOM 6321 O O . PRO B 2 242 ? 45.049 -6.599 -40.304 1.00 98.50 242 PRO B O 1
ATOM 6325 N N . ARG B 2 243 ? 45.357 -4.487 -39.541 1.00 101.97 243 ARG B N 1
ATOM 6326 C CA . ARG B 2 243 ? 45.642 -4.827 -38.145 1.00 113.19 243 ARG B CA 1
ATOM 6327 C C . ARG B 2 243 ? 44.540 -5.748 -37.621 1.00 114.69 243 ARG B C 1
ATOM 6328 O O . ARG B 2 243 ? 43.508 -5.889 -38.329 1.00 115.25 243 ARG B O 1
ATOM 6337 N N . THR C 3 1 ? -7.390 -2.363 -27.393 1.00 71.00 1 THR C N 1
ATOM 6338 C CA . THR C 3 1 ? -6.644 -1.982 -28.625 1.00 69.99 1 THR C CA 1
ATOM 6339 C C . THR C 3 1 ? -6.602 -0.443 -28.778 1.00 67.44 1 THR C C 1
ATOM 6340 O O . THR C 3 1 ? -7.518 0.271 -28.365 1.00 68.94 1 THR C O 1
ATOM 6344 N N . THR C 3 2 ? -5.532 0.060 -29.368 1.00 60.46 2 THR C N 1
ATOM 6345 C CA . THR C 3 2 ? -5.344 1.476 -29.567 1.00 56.06 2 THR C CA 1
ATOM 6346 C C . THR C 3 2 ? -6.459 2.153 -30.354 1.00 54.45 2 THR C C 1
ATOM 6347 O O . THR C 3 2 ? -7.045 1.561 -31.232 1.00 54.97 2 THR C O 1
ATOM 6351 N N . LYS C 3 3 ? -6.732 3.412 -30.067 1.00 53.36 3 LYS C N 1
ATOM 6352 C CA . LYS C 3 3 ? -7.732 4.119 -30.841 1.00 53.55 3 LYS C CA 1
ATOM 6353 C C . LYS C 3 3 ? -7.018 5.018 -31.865 1.00 52.05 3 LYS C C 1
ATOM 6354 O O . LYS C 3 3 ? -7.644 5.779 -32.604 1.00 52.57 3 LYS C O 1
ATOM 6360 N N . ARG C 3 4 ? -5.692 4.902 -31.909 1.00 47.82 4 ARG C N 1
ATOM 6361 C CA . ARG C 3 4 ? -4.884 5.676 -32.819 1.00 46.93 4 ARG C CA 1
ATOM 6362 C C . ARG C 3 4 ? -4.900 5.074 -34.229 1.00 47.17 4 ARG C C 1
ATOM 6363 O O . ARG C 3 4 ? -4.824 3.874 -34.417 1.00 49.15 4 ARG C O 1
ATOM 6371 N N . LYS C 3 5 ? -4.922 5.908 -35.239 1.00 46.33 5 LYS C N 1
ATOM 6372 C CA . LYS C 3 5 ? -4.874 5.464 -36.621 1.00 45.17 5 LYS C CA 1
ATOM 6373 C C . LYS C 3 5 ? -3.979 6.476 -37.378 1.00 42.96 5 LYS C C 1
ATOM 6374 O O . LYS C 3 5 ? -4.438 7.441 -38.006 1.00 38.34 5 LYS C O 1
ATOM 6380 N N . PRO C 3 6 ? -2.666 6.282 -37.274 1.00 41.85 6 PRO C N 1
ATOM 6381 C CA . PRO C 3 6 ? -1.660 7.154 -37.903 1.00 42.37 6 PRO C CA 1
ATOM 6382 C C . PRO C 3 6 ? -1.789 7.235 -39.406 1.00 44.07 6 PRO C C 1
ATOM 6383 O O . PRO C 3 6 ? -1.655 6.224 -40.079 1.00 45.40 6 PRO C O 1
ATOM 6387 N N . TYR C 3 7 ? -2.035 8.424 -39.931 1.00 45.35 7 TYR C N 1
ATOM 6388 C CA . TYR C 3 7 ? -2.195 8.661 -41.357 1.00 46.38 7 TYR C CA 1
ATOM 6389 C C . TYR C 3 7 ? -0.880 9.074 -42.034 1.00 48.04 7 TYR C C 1
ATOM 6390 O O . TYR C 3 7 ? -0.363 10.182 -41.811 1.00 47.53 7 TYR C O 1
ATOM 6399 N N . VAL C 3 8 ? -0.333 8.160 -42.835 1.00 48.00 8 VAL C N 1
ATOM 6400 C CA . VAL C 3 8 ? 0.917 8.386 -43.552 1.00 45.60 8 VAL C CA 1
ATOM 6401 C C . VAL C 3 8 ? 0.671 8.954 -44.952 1.00 48.82 8 VAL C C 1
ATOM 6402 O O . VAL C 3 8 ? 0.216 8.233 -45.832 1.00 52.43 8 VAL C O 1
ATOM 6406 N N . ARG C 3 9 ? 0.957 10.233 -45.176 1.00 49.09 9 ARG C N 1
ATOM 6407 C CA . ARG C 3 9 ? 0.756 10.805 -46.514 1.00 48.23 9 ARG C CA 1
ATOM 6408 C C . ARG C 3 9 ? 1.777 10.160 -47.437 1.00 51.48 9 ARG C C 1
ATOM 6409 O O . ARG C 3 9 ? 2.886 9.836 -47.042 1.00 53.63 9 ARG C O 1
ATOM 6417 N N . PRO C 3 10 ? 1.400 9.917 -48.668 1.00 55.79 10 PRO C N 1
ATOM 6418 C CA . PRO C 3 10 ? 2.314 9.283 -49.634 1.00 58.08 10 PRO C CA 1
ATOM 6419 C C . PRO C 3 10 ? 3.215 10.288 -50.346 1.00 56.21 10 PRO C C 1
ATOM 6420 O O . PRO C 3 10 ? 2.846 11.454 -50.490 1.00 57.47 10 PRO C O 1
ATOM 6424 N N . MET C 3 11 ? 4.372 9.836 -50.810 1.00 55.15 11 MET C N 1
ATOM 6425 C CA . MET C 3 11 ? 5.260 10.707 -51.574 1.00 53.46 11 MET C CA 1
ATOM 6426 C C . MET C 3 11 ? 5.368 10.278 -53.036 1.00 52.93 11 MET C C 1
ATOM 6427 O O . MET C 3 11 ? 5.860 9.208 -53.366 1.00 50.54 11 MET C O 1
ATOM 6432 N N . THR C 3 12 ? 4.862 11.136 -53.901 1.00 54.30 12 THR C N 1
ATOM 6433 C CA . THR C 3 12 ? 4.844 10.895 -55.336 1.00 56.00 12 THR C CA 1
ATOM 6434 C C . THR C 3 12 ? 6.176 11.173 -56.049 1.00 55.07 12 THR C C 1
ATOM 6435 O O . THR C 3 12 ? 7.057 11.860 -55.556 1.00 54.44 12 THR C O 1
ATOM 6439 N N . SER C 3 13 ? 6.325 10.640 -57.242 1.00 56.28 13 SER C N 1
ATOM 6440 C CA . SER C 3 13 ? 7.527 10.840 -58.037 1.00 54.62 13 SER C CA 1
ATOM 6441 C C . SER C 3 13 ? 7.557 12.268 -58.550 1.00 51.82 13 SER C C 1
ATOM 6442 O O . SER C 3 13 ? 8.533 12.669 -59.192 1.00 52.21 13 SER C O 1
ATOM 6445 N N . THR C 3 14 ? 6.496 13.029 -58.305 1.00 47.01 14 THR C N 1
ATOM 6446 C CA . THR C 3 14 ? 6.490 14.407 -58.775 1.00 45.45 14 THR C CA 1
ATOM 6447 C C . THR C 3 14 ? 6.661 15.389 -57.623 1.00 42.72 14 THR C C 1
ATOM 6448 O O . THR C 3 14 ? 6.423 16.576 -57.770 1.00 37.07 14 THR C O 1
ATOM 6452 N N . TRP C 3 15 ? 7.116 14.892 -56.477 1.00 41.01 15 TRP C N 1
ATOM 6453 C CA . TRP C 3 15 ? 7.277 15.751 -55.320 1.00 40.20 15 TRP C CA 1
ATOM 6454 C C . TRP C 3 15 ? 8.025 17.048 -55.633 1.00 41.40 15 TRP C C 1
ATOM 6455 O O . TRP C 3 15 ? 7.641 18.150 -55.202 1.00 41.00 15 TRP C O 1
ATOM 6466 N N . TRP C 3 16 ? 9.096 16.914 -56.401 1.00 44.18 16 TRP C N 1
ATOM 6467 C CA . TRP C 3 16 ? 9.967 18.032 -56.724 1.00 47.69 16 TRP C CA 1
ATOM 6468 C C . TRP C 3 16 ? 9.357 19.093 -57.610 1.00 49.72 16 TRP C C 1
ATOM 6469 O O . TRP C 3 16 ? 9.886 20.174 -57.661 1.00 45.93 16 TRP C O 1
ATOM 6480 N N . LYS C 3 17 ? 8.267 18.794 -58.318 1.00 57.80 17 LYS C N 1
ATOM 6481 C CA . LYS C 3 17 ? 7.649 19.790 -59.193 1.00 63.00 17 LYS C CA 1
ATOM 6482 C C . LYS C 3 17 ? 6.996 20.894 -58.386 1.00 67.79 17 LYS C C 1
ATOM 6483 O O . LYS C 3 17 ? 6.810 21.997 -58.883 1.00 69.01 17 LYS C O 1
ATOM 6489 N N . LYS C 3 18 ? 6.660 20.603 -57.134 1.00 71.60 18 LYS C N 1
ATOM 6490 C CA . LYS C 3 18 ? 5.986 21.596 -56.310 1.00 74.59 18 LYS C CA 1
ATOM 6491 C C . LYS C 3 18 ? 6.804 22.870 -56.162 1.00 73.69 18 LYS C C 1
ATOM 6492 O O . LYS C 3 18 ? 6.737 23.782 -56.986 1.00 74.75 18 LYS C O 1
ATOM 6498 N N . LEU C 3 19 ? 7.577 22.907 -55.089 1.00 69.67 19 LEU C N 1
ATOM 6499 C CA . LEU C 3 19 ? 8.415 24.014 -54.701 1.00 64.37 19 LEU C CA 1
ATOM 6500 C C . LEU C 3 19 ? 9.560 24.321 -55.637 1.00 58.67 19 LEU C C 1
ATOM 6501 O O . LEU C 3 19 ? 10.261 23.439 -56.090 1.00 59.56 19 LEU C O 1
ATOM 6506 N N . PRO C 3 20 ? 9.789 25.591 -55.930 1.00 53.17 20 PRO C N 1
ATOM 6507 C CA . PRO C 3 20 ? 10.891 26.013 -56.796 1.00 49.66 20 PRO C CA 1
ATOM 6508 C C . PRO C 3 20 ? 12.225 25.529 -56.239 1.00 48.94 20 PRO C C 1
ATOM 6509 O O . PRO C 3 20 ? 13.092 25.118 -57.015 1.00 49.16 20 PRO C O 1
ATOM 6513 N N . PHE C 3 21 ? 12.419 25.579 -54.914 1.00 45.69 21 PHE C N 1
ATOM 6514 C CA . PHE C 3 21 ? 13.681 25.144 -54.339 1.00 43.54 21 PHE C CA 1
ATOM 6515 C C . PHE C 3 21 ? 13.981 23.685 -54.743 1.00 45.65 21 PHE C C 1
ATOM 6516 O O . PHE C 3 21 ? 15.142 23.325 -55.026 1.00 47.52 21 PHE C O 1
ATOM 6524 N N . TYR C 3 22 ? 12.949 22.852 -54.804 1.00 42.90 22 TYR C N 1
ATOM 6525 C CA . TYR C 3 22 ? 13.154 21.493 -55.227 1.00 41.59 22 TYR C CA 1
ATOM 6526 C C . TYR C 3 22 ? 13.448 21.449 -56.732 1.00 43.94 22 TYR C C 1
ATOM 6527 O O . TYR C 3 22 ? 14.314 20.692 -57.184 1.00 45.48 22 TYR C O 1
ATOM 6536 N N . ARG C 3 23 ? 12.712 22.239 -57.502 1.00 46.00 23 ARG C N 1
ATOM 6537 C CA . ARG C 3 23 ? 12.908 22.278 -58.946 1.00 48.47 23 ARG C CA 1
ATOM 6538 C C . ARG C 3 23 ? 14.332 22.634 -59.301 1.00 47.83 23 ARG C C 1
ATOM 6539 O O . ARG C 3 23 ? 14.961 22.004 -60.158 1.00 50.45 23 ARG C O 1
ATOM 6547 N N . PHE C 3 24 ? 14.841 23.658 -58.652 1.00 46.80 24 PHE C N 1
ATOM 6548 C CA . PHE C 3 24 ? 16.196 24.116 -58.898 1.00 46.91 24 PHE C CA 1
ATOM 6549 C C . PHE C 3 24 ? 17.167 23.002 -58.521 1.00 41.79 24 PHE C C 1
ATOM 6550 O O . PHE C 3 24 ? 18.219 22.864 -59.111 1.00 40.71 24 PHE C O 1
ATOM 6558 N N . TYR C 3 25 ? 16.820 22.205 -57.530 1.00 38.92 25 TYR C N 1
ATOM 6559 C CA . TYR C 3 25 ? 17.682 21.109 -57.138 1.00 38.72 25 TYR C CA 1
ATOM 6560 C C . TYR C 3 25 ? 17.705 20.084 -58.275 1.00 38.69 25 TYR C C 1
ATOM 6561 O O . TYR C 3 25 ? 18.765 19.622 -58.707 1.00 38.84 25 TYR C O 1
ATOM 6570 N N . MET C 3 26 ? 16.531 19.749 -58.786 1.00 41.02 26 MET C N 1
ATOM 6571 C CA . MET C 3 26 ? 16.424 18.815 -59.885 1.00 43.32 26 MET C CA 1
ATOM 6572 C C . MET C 3 26 ? 17.238 19.328 -61.069 1.00 45.30 26 MET C C 1
ATOM 6573 O O . MET C 3 26 ? 17.995 18.580 -61.699 1.00 48.75 26 MET C O 1
ATOM 6578 N N . LEU C 3 27 ? 17.065 20.604 -61.378 1.00 44.73 27 LEU C N 1
ATOM 6579 C CA . LEU C 3 27 ? 17.783 21.222 -62.467 1.00 44.73 27 LEU C CA 1
ATOM 6580 C C . LEU C 3 27 ? 19.285 21.084 -62.254 1.00 45.18 27 LEU C C 1
ATOM 6581 O O . LEU C 3 27 ? 20.040 20.828 -63.189 1.00 44.60 27 LEU C O 1
ATOM 6586 N N . ARG C 3 28 ? 19.719 21.284 -61.005 1.00 43.83 28 ARG C N 1
ATOM 6587 C CA . ARG C 3 28 ? 21.129 21.213 -60.705 1.00 42.50 28 ARG C CA 1
ATOM 6588 C C . ARG C 3 28 ? 21.615 19.810 -60.997 1.00 45.21 28 ARG C C 1
ATOM 6589 O O . ARG C 3 28 ? 22.591 19.637 -61.713 1.00 48.36 28 ARG C O 1
ATOM 6597 N N . GLU C 3 29 ? 20.944 18.798 -60.474 1.00 44.35 29 GLU C N 1
ATOM 6598 C CA . GLU C 3 29 ? 21.420 17.452 -60.751 1.00 43.57 29 GLU C CA 1
ATOM 6599 C C . GLU C 3 29 ? 21.283 17.134 -62.253 1.00 41.23 29 GLU C C 1
ATOM 6600 O O . GLU C 3 29 ? 22.048 16.367 -62.802 1.00 42.64 29 GLU C O 1
ATOM 6606 N N . GLY C 3 30 ? 20.341 17.758 -62.924 1.00 38.07 30 GLY C N 1
ATOM 6607 C CA . GLY C 3 30 ? 20.156 17.534 -64.334 1.00 41.05 30 GLY C CA 1
ATOM 6608 C C . GLY C 3 30 ? 21.378 17.837 -65.186 1.00 42.33 30 GLY C C 1
ATOM 6609 O O . GLY C 3 30 ? 21.520 17.287 -66.296 1.00 43.15 30 GLY C O 1
ATOM 6610 N N . THR C 3 31 ? 22.272 18.702 -64.687 1.00 42.50 31 THR C N 1
ATOM 6611 C CA . THR C 3 31 ? 23.462 19.031 -65.447 1.00 39.97 31 THR C CA 1
ATOM 6612 C C . THR C 3 31 ? 24.288 17.770 -65.734 1.00 42.03 31 THR C C 1
ATOM 6613 O O . THR C 3 31 ? 25.092 17.720 -66.660 1.00 41.33 31 THR C O 1
ATOM 6617 N N . ALA C 3 32 ? 24.050 16.720 -64.960 1.00 43.31 32 ALA C N 1
ATOM 6618 C CA . ALA C 3 32 ? 24.740 15.451 -65.121 1.00 41.76 32 ALA C CA 1
ATOM 6619 C C . ALA C 3 32 ? 24.672 14.910 -66.548 1.00 41.10 32 ALA C C 1
ATOM 6620 O O . ALA C 3 32 ? 25.645 14.348 -67.049 1.00 39.93 32 ALA C O 1
ATOM 6622 N N . VAL C 3 33 ? 23.511 15.068 -67.189 1.00 39.95 33 VAL C N 1
ATOM 6623 C CA . VAL C 3 33 ? 23.309 14.556 -68.548 1.00 40.94 33 VAL C CA 1
ATOM 6624 C C . VAL C 3 33 ? 24.160 15.177 -69.666 1.00 42.65 33 VAL C C 1
ATOM 6625 O O . VAL C 3 33 ? 24.860 14.475 -70.387 1.00 43.11 33 VAL C O 1
ATOM 6629 N N . PRO C 3 34 ? 24.088 16.508 -69.843 1.00 45.59 34 PRO C N 1
ATOM 6630 C CA . PRO C 3 34 ? 24.879 17.148 -70.898 1.00 43.84 34 PRO C CA 1
ATOM 6631 C C . PRO C 3 34 ? 26.348 16.896 -70.614 1.00 40.75 34 PRO C C 1
ATOM 6632 O O . PRO C 3 34 ? 27.151 16.759 -71.527 1.00 41.68 34 PRO C O 1
ATOM 6636 N N . ALA C 3 35 ? 26.707 16.805 -69.347 1.00 35.36 35 ALA C N 1
ATOM 6637 C CA . ALA C 3 35 ? 28.066 16.540 -68.960 1.00 33.81 35 ALA C CA 1
ATOM 6638 C C . ALA C 3 35 ? 28.523 15.145 -69.405 1.00 39.97 35 ALA C C 1
ATOM 6639 O O . ALA C 3 35 ? 29.654 15.043 -69.919 1.00 43.23 35 ALA C O 1
ATOM 6641 N N . VAL C 3 36 ? 27.728 14.088 -69.188 1.00 42.08 36 VAL C N 1
ATOM 6642 C CA . VAL C 3 36 ? 28.225 12.799 -69.654 1.00 47.26 36 VAL C CA 1
ATOM 6643 C C . VAL C 3 36 ? 28.177 12.792 -71.198 1.00 49.12 36 VAL C C 1
ATOM 6644 O O . VAL C 3 36 ? 29.084 12.264 -71.858 1.00 50.77 36 VAL C O 1
ATOM 6648 N N . TRP C 3 37 ? 27.123 13.387 -71.751 1.00 49.31 37 TRP C N 1
ATOM 6649 C CA . TRP C 3 37 ? 26.993 13.452 -73.203 1.00 54.01 37 TRP C CA 1
ATOM 6650 C C . TRP C 3 37 ? 28.261 14.050 -73.831 1.00 52.79 37 TRP C C 1
ATOM 6651 O O . TRP C 3 37 ? 28.710 13.616 -74.866 1.00 56.77 37 TRP C O 1
ATOM 6662 N N . PHE C 3 38 ? 28.828 15.049 -73.192 1.00 48.73 38 PHE C N 1
ATOM 6663 C CA . PHE C 3 38 ? 30.019 15.691 -73.667 1.00 44.59 38 PHE C CA 1
ATOM 6664 C C . PHE C 3 38 ? 31.205 14.746 -73.529 1.00 44.16 38 PHE C C 1
ATOM 6665 O O . PHE C 3 38 ? 32.128 14.777 -74.328 1.00 46.08 38 PHE C O 1
ATOM 6673 N N . SER C 3 39 ? 31.220 13.927 -72.497 1.00 43.70 39 SER C N 1
ATOM 6674 C CA . SER C 3 39 ? 32.316 12.988 -72.321 1.00 42.88 39 SER C CA 1
ATOM 6675 C C . SER C 3 39 ? 32.284 11.985 -73.485 1.00 44.59 39 SER C C 1
ATOM 6676 O O . SER C 3 39 ? 33.324 11.621 -74.031 1.00 47.16 39 SER C O 1
ATOM 6679 N N . ILE C 3 40 ? 31.087 11.583 -73.873 1.00 42.99 40 ILE C N 1
ATOM 6680 C CA . ILE C 3 40 ? 30.877 10.656 -74.957 1.00 44.71 40 ILE C CA 1
ATOM 6681 C C . ILE C 3 40 ? 31.386 11.286 -76.254 1.00 43.84 40 ILE C C 1
ATOM 6682 O O . ILE C 3 40 ? 32.072 10.649 -77.064 1.00 42.52 40 ILE C O 1
ATOM 6687 N N . GLU C 3 41 ? 31.037 12.548 -76.445 1.00 45.64 41 GLU C N 1
ATOM 6688 C CA . GLU C 3 41 ? 31.466 13.267 -77.635 1.00 46.54 41 GLU C CA 1
ATOM 6689 C C . GLU C 3 41 ? 32.976 13.259 -77.732 1.00 45.34 41 GLU C C 1
ATOM 6690 O O . GLU C 3 41 ? 33.513 13.022 -78.814 1.00 46.21 41 GLU C O 1
ATOM 6696 N N . LEU C 3 42 ? 33.643 13.520 -76.609 1.00 42.51 42 LEU C N 1
ATOM 6697 C CA . LEU C 3 42 ? 35.084 13.570 -76.623 1.00 42.25 42 LEU C CA 1
ATOM 6698 C C . LEU C 3 42 ? 35.629 12.242 -77.043 1.00 45.42 42 LEU C C 1
ATOM 6699 O O . LEU C 3 42 ? 36.652 12.201 -77.696 1.00 46.66 42 LEU C O 1
ATOM 6704 N N . ILE C 3 43 ? 34.950 11.158 -76.657 1.00 48.32 43 ILE C N 1
ATOM 6705 C CA . ILE C 3 43 ? 35.416 9.813 -76.980 1.00 48.93 43 ILE C CA 1
ATOM 6706 C C . ILE C 3 43 ? 35.284 9.607 -78.481 1.00 49.38 43 ILE C C 1
ATOM 6707 O O . ILE C 3 43 ? 36.190 9.091 -79.097 1.00 47.80 43 ILE C O 1
ATOM 6712 N N . PHE C 3 44 ? 34.201 10.062 -79.084 1.00 56.73 44 PHE C N 1
ATOM 6713 C CA . PHE C 3 44 ? 34.050 9.998 -80.537 1.00 64.42 44 PHE C CA 1
ATOM 6714 C C . PHE C 3 44 ? 35.301 10.687 -81.127 1.00 64.83 44 PHE C C 1
ATOM 6715 O O . PHE C 3 44 ? 36.129 10.062 -81.794 1.00 65.01 44 PHE C O 1
ATOM 6723 N N . GLY C 3 45 ? 35.430 11.982 -80.843 1.00 63.35 45 GLY C N 1
ATOM 6724 C CA . GLY C 3 45 ? 36.544 12.762 -81.340 1.00 59.87 45 GLY C CA 1
ATOM 6725 C C . GLY C 3 45 ? 37.882 12.087 -81.135 1.00 57.35 45 GLY C C 1
ATOM 6726 O O . GLY C 3 45 ? 38.695 12.078 -82.054 1.00 58.09 45 GLY C O 1
ATOM 6727 N N . LEU C 3 46 ? 38.128 11.535 -79.952 1.00 55.15 46 LEU C N 1
ATOM 6728 C CA . LEU C 3 46 ? 39.391 10.860 -79.671 1.00 53.44 46 LEU C CA 1
ATOM 6729 C C . LEU C 3 46 ? 39.612 9.674 -80.616 1.00 57.27 46 LEU C C 1
ATOM 6730 O O . LEU C 3 46 ? 40.738 9.461 -81.081 1.00 59.44 46 LEU C O 1
ATOM 6735 N N . PHE C 3 47 ? 38.571 8.891 -80.894 1.00 56.74 47 PHE C N 1
ATOM 6736 C CA . PHE C 3 47 ? 38.726 7.733 -81.777 1.00 56.54 47 PHE C CA 1
ATOM 6737 C C . PHE C 3 47 ? 38.636 8.109 -83.258 1.00 58.29 47 PHE C C 1
ATOM 6738 O O . PHE C 3 47 ? 38.885 7.307 -84.147 1.00 57.82 47 PHE C O 1
ATOM 6746 N N . ALA C 3 48 ? 38.226 9.337 -83.528 1.00 60.18 48 ALA C N 1
ATOM 6747 C CA . ALA C 3 48 ? 38.141 9.804 -84.910 1.00 60.63 48 ALA C CA 1
ATOM 6748 C C . ALA C 3 48 ? 39.537 10.335 -85.188 1.00 61.61 48 ALA C C 1
ATOM 6749 O O . ALA C 3 48 ? 40.072 10.233 -86.285 1.00 63.52 48 ALA C O 1
ATOM 6751 N N . LEU C 3 49 ? 40.116 10.885 -84.134 1.00 61.70 49 LEU C N 1
ATOM 6752 C CA . LEU C 3 49 ? 41.442 11.445 -84.208 1.00 63.82 49 LEU C CA 1
ATOM 6753 C C . LEU C 3 49 ? 42.416 10.327 -84.568 1.00 66.41 49 LEU C C 1
ATOM 6754 O O . LEU C 3 49 ? 43.362 10.520 -85.322 1.00 68.06 49 LEU C O 1
ATOM 6759 N N . LYS C 3 50 ? 42.188 9.143 -84.019 1.00 70.33 50 LYS C N 1
ATOM 6760 C CA . LYS C 3 50 ? 43.082 8.029 -84.288 1.00 73.27 50 LYS C CA 1
ATOM 6761 C C . LYS C 3 50 ? 42.854 7.384 -85.648 1.00 72.04 50 LYS C C 1
ATOM 6762 O O . LYS C 3 50 ? 43.806 6.923 -86.272 1.00 71.58 50 LYS C O 1
ATOM 6768 N N . ASN C 3 51 ? 41.613 7.398 -86.120 1.00 71.44 51 ASN C N 1
ATOM 6769 C CA . ASN C 3 51 ? 41.284 6.815 -87.408 1.00 72.15 51 ASN C CA 1
ATOM 6770 C C . ASN C 3 51 ? 41.622 7.717 -88.600 1.00 72.18 51 ASN C C 1
ATOM 6771 O O . ASN C 3 51 ? 41.018 7.601 -89.687 1.00 72.30 51 ASN C O 1
ATOM 6776 N N . GLY C 3 52 ? 42.594 8.613 -88.405 1.00 70.88 52 GLY C N 1
ATOM 6777 C CA . GLY C 3 52 ? 43.010 9.492 -89.491 1.00 70.26 52 GLY C CA 1
ATOM 6778 C C . GLY C 3 52 ? 42.156 10.708 -89.830 1.00 69.58 52 GLY C C 1
ATOM 6779 O O . GLY C 3 52 ? 40.965 10.812 -89.526 1.00 68.79 52 GLY C O 1
ATOM 6780 N N . PRO C 3 53 ? 42.778 11.673 -90.499 1.00 69.28 53 PRO C N 1
ATOM 6781 C CA . PRO C 3 53 ? 42.150 12.922 -90.929 1.00 69.47 53 PRO C CA 1
ATOM 6782 C C . PRO C 3 53 ? 40.802 12.715 -91.581 1.00 70.39 53 PRO C C 1
ATOM 6783 O O . PRO C 3 53 ? 39.894 13.519 -91.435 1.00 71.28 53 PRO C O 1
ATOM 6787 N N . GLU C 3 54 ? 40.668 11.639 -92.323 1.00 72.78 54 GLU C N 1
ATOM 6788 C CA . GLU C 3 54 ? 39.412 11.350 -92.993 1.00 74.48 54 GLU C CA 1
ATOM 6789 C C . GLU C 3 54 ? 38.282 11.260 -91.956 1.00 71.65 54 GLU C C 1
ATOM 6790 O O . GLU C 3 54 ? 37.206 11.827 -92.133 1.00 71.76 54 GLU C O 1
ATOM 6796 N N . ALA C 3 55 ? 38.537 10.527 -90.872 1.00 67.23 55 ALA C N 1
ATOM 6797 C CA . ALA C 3 55 ? 37.539 10.316 -89.826 1.00 63.30 55 ALA C CA 1
ATOM 6798 C C . ALA C 3 55 ? 37.365 11.572 -88.967 1.00 62.78 55 ALA C C 1
ATOM 6799 O O . ALA C 3 55 ? 36.246 11.911 -88.541 1.00 60.63 55 ALA C O 1
ATOM 6801 N N . TRP C 3 56 ? 38.491 12.245 -88.711 1.00 62.12 56 TRP C N 1
ATOM 6802 C CA . TRP C 3 56 ? 38.456 13.456 -87.915 1.00 61.67 56 TRP C CA 1
ATOM 6803 C C . TRP C 3 56 ? 37.554 14.505 -88.555 1.00 59.21 56 TRP C C 1
ATOM 6804 O O . TRP C 3 56 ? 36.796 15.192 -87.887 1.00 59.12 56 TRP C O 1
ATOM 6815 N N . ALA C 3 57 ? 37.629 14.613 -89.859 1.00 57.61 57 ALA C N 1
ATOM 6816 C CA . ALA C 3 57 ? 36.817 15.576 -90.596 1.00 57.68 57 ALA C CA 1
ATOM 6817 C C . ALA C 3 57 ? 35.340 15.224 -90.487 1.00 58.29 57 ALA C C 1
ATOM 6818 O O . ALA C 3 57 ? 34.477 16.074 -90.572 1.00 59.22 57 ALA C O 1
ATOM 6820 N N . GLY C 3 58 ? 35.051 13.939 -90.325 1.00 61.82 58 GLY C N 1
ATOM 6821 C CA . GLY C 3 58 ? 33.672 13.474 -90.216 1.00 63.29 58 GLY C CA 1
ATOM 6822 C C . GLY C 3 58 ? 33.136 13.805 -88.831 1.00 64.79 58 GLY C C 1
ATOM 6823 O O . GLY C 3 58 ? 31.919 13.914 -88.609 1.00 65.54 58 GLY C O 1
ATOM 6824 N N . PHE C 3 59 ? 34.064 13.978 -87.892 1.00 63.44 59 PHE C N 1
ATOM 6825 C CA . PHE C 3 59 ? 33.675 14.319 -86.531 1.00 62.61 59 PHE C CA 1
ATOM 6826 C C . PHE C 3 59 ? 33.323 15.801 -86.525 1.00 61.62 59 PHE C C 1
ATOM 6827 O O . PHE C 3 59 ? 32.280 16.234 -86.037 1.00 60.68 59 PHE C O 1
ATOM 6835 N N . VAL C 3 60 ? 34.198 16.585 -87.141 1.00 61.36 60 VAL C N 1
ATOM 6836 C CA . VAL C 3 60 ? 34.018 18.020 -87.194 1.00 59.48 60 VAL C CA 1
ATOM 6837 C C . VAL C 3 60 ? 32.743 18.304 -87.952 1.00 61.59 60 VAL C C 1
ATOM 6838 O O . VAL C 3 60 ? 32.022 19.267 -87.652 1.00 62.69 60 VAL C O 1
ATOM 6842 N N . ASP C 3 61 ? 32.425 17.417 -88.884 1.00 62.10 61 ASP C N 1
ATOM 6843 C CA . ASP C 3 61 ? 31.213 17.617 -89.672 1.00 64.17 61 ASP C CA 1
ATOM 6844 C C . ASP C 3 61 ? 29.995 17.430 -88.790 1.00 62.60 61 ASP C C 1
ATOM 6845 O O . ASP C 3 61 ? 28.994 18.134 -88.933 1.00 62.22 61 ASP C O 1
ATOM 6850 N N . PHE C 3 62 ? 30.097 16.442 -87.899 1.00 61.47 62 PHE C N 1
ATOM 6851 C CA . PHE C 3 62 ? 29.025 16.138 -86.951 1.00 59.60 62 PHE C CA 1
ATOM 6852 C C . PHE C 3 62 ? 28.807 17.363 -86.066 1.00 57.39 62 PHE C C 1
ATOM 6853 O O . PHE C 3 62 ? 27.700 17.880 -85.995 1.00 54.54 62 PHE C O 1
ATOM 6861 N N . LEU C 3 63 ? 29.878 17.829 -85.425 1.00 56.61 63 LEU C N 1
ATOM 6862 C CA . LEU C 3 63 ? 29.794 19.016 -84.585 1.00 56.82 63 LEU C CA 1
ATOM 6863 C C . LEU C 3 63 ? 29.179 20.197 -85.333 1.00 59.86 63 LEU C C 1
ATOM 6864 O O . LEU C 3 63 ? 28.667 21.101 -84.689 1.00 61.13 63 LEU C O 1
ATOM 6869 N N . GLN C 3 64 ? 29.172 20.187 -86.670 1.00 65.49 64 GLN C N 1
ATOM 6870 C CA . GLN C 3 64 ? 28.586 21.293 -87.428 1.00 70.89 64 GLN C CA 1
ATOM 6871 C C . GLN C 3 64 ? 27.106 21.319 -87.706 1.00 70.75 64 GLN C C 1
ATOM 6872 O O . GLN C 3 64 ? 26.576 22.363 -88.099 1.00 69.46 64 GLN C O 1
ATOM 6878 N N . ASN C 3 65 ? 26.542 20.148 -87.506 1.00 72.07 65 ASN C N 1
ATOM 6879 C CA . ASN C 3 65 ? 25.155 19.742 -87.747 1.00 73.36 65 ASN C CA 1
ATOM 6880 C C . ASN C 3 65 ? 24.278 20.767 -88.387 1.00 74.00 65 ASN C C 1
ATOM 6881 O O . ASN C 3 65 ? 23.824 20.392 -89.302 1.00 77.37 65 ASN C O 1
ATOM 6886 N N . PRO C 3 66 ? 23.598 21.794 -87.710 1.00 71.77 66 PRO C N 1
ATOM 6887 C CA . PRO C 3 66 ? 23.936 22.543 -86.542 1.00 69.93 66 PRO C CA 1
ATOM 6888 C C . PRO C 3 66 ? 22.913 22.249 -85.376 1.00 68.30 66 PRO C C 1
ATOM 6889 O O . PRO C 3 66 ? 22.803 23.094 -84.477 1.00 68.70 66 PRO C O 1
ATOM 6893 N N . VAL C 3 67 ? 22.238 21.108 -85.350 1.00 66.31 67 VAL C N 1
ATOM 6894 C CA . VAL C 3 67 ? 21.399 20.815 -84.192 1.00 63.36 67 VAL C CA 1
ATOM 6895 C C . VAL C 3 67 ? 22.334 20.445 -83.042 1.00 58.72 67 VAL C C 1
ATOM 6896 O O . VAL C 3 67 ? 22.054 20.705 -81.887 1.00 58.66 67 VAL C O 1
ATOM 6900 N N . ILE C 3 68 ? 23.463 19.847 -83.395 1.00 55.26 68 ILE C N 1
ATOM 6901 C CA . ILE C 3 68 ? 24.466 19.452 -82.428 1.00 51.00 68 ILE C CA 1
ATOM 6902 C C . ILE C 3 68 ? 25.109 20.714 -81.849 1.00 51.62 68 ILE C C 1
ATOM 6903 O O . ILE C 3 68 ? 25.672 20.706 -80.740 1.00 52.91 68 ILE C O 1
ATOM 6908 N N . VAL C 3 69 ? 25.044 21.808 -82.599 1.00 51.67 69 VAL C N 1
ATOM 6909 C CA . VAL C 3 69 ? 25.609 23.058 -82.108 1.00 52.41 69 VAL C CA 1
ATOM 6910 C C . VAL C 3 69 ? 24.724 23.601 -80.990 1.00 54.12 69 VAL C C 1
ATOM 6911 O O . VAL C 3 69 ? 25.221 24.160 -80.018 1.00 56.70 69 VAL C O 1
ATOM 6915 N N . ILE C 3 70 ? 23.418 23.418 -81.130 1.00 54.07 70 ILE C N 1
ATOM 6916 C CA . ILE C 3 70 ? 22.474 23.853 -80.124 1.00 55.09 70 ILE C CA 1
ATOM 6917 C C . ILE C 3 70 ? 22.675 23.009 -78.875 1.00 54.13 70 ILE C C 1
ATOM 6918 O O . ILE C 3 70 ? 22.851 23.543 -77.768 1.00 53.29 70 ILE C O 1
ATOM 6923 N N . ILE C 3 71 ? 22.651 21.689 -79.055 1.00 53.61 71 ILE C N 1
ATOM 6924 C CA . ILE C 3 71 ? 22.855 20.784 -77.925 1.00 52.17 71 ILE C CA 1
ATOM 6925 C C . ILE C 3 71 ? 24.146 21.160 -77.194 1.00 50.82 71 ILE C C 1
ATOM 6926 O O . ILE C 3 71 ? 24.184 21.194 -75.957 1.00 51.63 71 ILE C O 1
ATOM 6931 N N . ASN C 3 72 ? 25.202 21.447 -77.940 1.00 48.84 72 ASN C N 1
ATOM 6932 C CA . ASN C 3 72 ? 26.443 21.830 -77.295 1.00 47.83 72 ASN C CA 1
ATOM 6933 C C . ASN C 3 72 ? 26.367 23.202 -76.614 1.00 47.97 72 ASN C C 1
ATOM 6934 O O . ASN C 3 72 ? 27.075 23.465 -75.638 1.00 45.94 72 ASN C O 1
ATOM 6939 N N . LEU C 3 73 ? 25.525 24.088 -77.135 1.00 48.41 73 LEU C N 1
ATOM 6940 C CA . LEU C 3 73 ? 25.404 25.390 -76.490 1.00 50.40 73 LEU C CA 1
ATOM 6941 C C . LEU C 3 73 ? 24.644 25.138 -75.182 1.00 50.74 73 LEU C C 1
ATOM 6942 O O . LEU C 3 73 ? 24.968 25.715 -74.152 1.00 51.83 73 LEU C O 1
ATOM 6947 N N . ILE C 3 74 ? 23.665 24.231 -75.224 1.00 50.61 74 ILE C N 1
ATOM 6948 C CA . ILE C 3 74 ? 22.905 23.861 -74.027 1.00 49.86 74 ILE C CA 1
ATOM 6949 C C . ILE C 3 74 ? 23.872 23.227 -73.032 1.00 46.70 74 ILE C C 1
ATOM 6950 O O . ILE C 3 74 ? 23.832 23.506 -71.831 1.00 47.78 74 ILE C O 1
ATOM 6955 N N . THR C 3 75 ? 24.752 22.401 -73.551 1.00 42.66 75 THR C N 1
ATOM 6956 C CA . THR C 3 75 ? 25.764 21.761 -72.732 1.00 41.78 75 THR C CA 1
ATOM 6957 C C . THR C 3 75 ? 26.654 22.772 -72.002 1.00 41.48 75 THR C C 1
ATOM 6958 O O . THR C 3 75 ? 26.995 22.631 -70.802 1.00 41.39 75 THR C O 1
ATOM 6962 N N . LEU C 3 76 ? 27.026 23.830 -72.709 1.00 43.32 76 LEU C N 1
ATOM 6963 C CA . LEU C 3 76 ? 27.877 24.876 -72.106 1.00 41.86 76 LEU C CA 1
ATOM 6964 C C . LEU C 3 76 ? 27.138 25.586 -70.972 1.00 40.50 76 LEU C C 1
ATOM 6965 O O . LEU C 3 76 ? 27.714 25.869 -69.902 1.00 40.44 76 LEU C O 1
ATOM 6970 N N . ALA C 3 77 ? 25.858 25.860 -71.224 1.00 39.61 77 ALA C N 1
ATOM 6971 C CA . ALA C 3 77 ? 25.013 26.499 -70.219 1.00 41.47 77 ALA C CA 1
ATOM 6972 C C . ALA C 3 77 ? 24.924 25.610 -68.962 1.00 42.63 77 ALA C C 1
ATOM 6973 O O . ALA C 3 77 ? 25.198 26.043 -67.819 1.00 42.25 77 ALA C O 1
ATOM 6975 N N . ALA C 3 78 ? 24.599 24.337 -69.205 1.00 40.90 78 ALA C N 1
ATOM 6976 C CA . ALA C 3 78 ? 24.503 23.395 -68.128 1.00 37.92 78 ALA C CA 1
ATOM 6977 C C . ALA C 3 78 ? 25.814 23.374 -67.354 1.00 35.20 78 ALA C C 1
ATOM 6978 O O . ALA C 3 78 ? 25.812 23.376 -66.111 1.00 34.28 78 ALA C O 1
ATOM 6980 N N . ALA C 3 79 ? 26.935 23.349 -68.079 1.00 33.24 79 ALA C N 1
ATOM 6981 C CA . ALA C 3 79 ? 28.244 23.271 -67.388 1.00 31.88 79 ALA C CA 1
ATOM 6982 C C . ALA C 3 79 ? 28.452 24.480 -66.489 1.00 37.86 79 ALA C C 1
ATOM 6983 O O . ALA C 3 79 ? 28.986 24.343 -65.368 1.00 41.44 79 ALA C O 1
ATOM 6985 N N . LEU C 3 80 ? 28.077 25.675 -66.984 1.00 39.77 80 LEU C N 1
ATOM 6986 C CA . LEU C 3 80 ? 28.266 26.846 -66.158 1.00 41.70 80 LEU C CA 1
ATOM 6987 C C . LEU C 3 80 ? 27.364 26.766 -64.928 1.00 37.89 80 LEU C C 1
ATOM 6988 O O . LEU C 3 80 ? 27.825 27.057 -63.827 1.00 36.22 80 LEU C O 1
ATOM 6993 N N . LEU C 3 81 ? 26.088 26.392 -65.112 1.00 36.16 81 LEU C N 1
ATOM 6994 C CA . LEU C 3 81 ? 25.202 26.251 -63.974 1.00 34.63 81 LEU C CA 1
ATOM 6995 C C . LEU C 3 81 ? 25.839 25.267 -62.961 1.00 35.54 81 LEU C C 1
ATOM 6996 O O . LEU C 3 81 ? 25.780 25.479 -61.744 1.00 38.69 81 LEU C O 1
ATOM 7001 N N . HIS C 3 82 ? 26.489 24.221 -63.446 1.00 33.58 82 HIS C N 1
ATOM 7002 C CA . HIS C 3 82 ? 27.174 23.297 -62.563 1.00 32.82 82 HIS C CA 1
ATOM 7003 C C . HIS C 3 82 ? 28.272 23.989 -61.795 1.00 30.40 82 HIS C C 1
ATOM 7004 O O . HIS C 3 82 ? 28.462 23.760 -60.598 1.00 31.86 82 HIS C O 1
ATOM 7011 N N . THR C 3 83 ? 29.041 24.796 -62.491 1.00 32.51 83 THR C N 1
ATOM 7012 C CA . THR C 3 83 ? 30.173 25.496 -61.844 1.00 35.32 83 THR C CA 1
ATOM 7013 C C . THR C 3 83 ? 29.644 26.467 -60.794 1.00 34.83 83 THR C C 1
ATOM 7014 O O . THR C 3 83 ? 30.146 26.505 -59.675 1.00 30.17 83 THR C O 1
ATOM 7018 N N . LYS C 3 84 ? 28.591 27.186 -61.170 1.00 38.68 84 LYS C N 1
ATOM 7019 C CA . LYS C 3 84 ? 27.969 28.143 -60.291 1.00 44.63 84 LYS C CA 1
ATOM 7020 C C . LYS C 3 84 ? 27.522 27.454 -59.015 1.00 43.12 84 LYS C C 1
ATOM 7021 O O . LYS C 3 84 ? 27.892 27.861 -57.930 1.00 42.90 84 LYS C O 1
ATOM 7027 N N . THR C 3 85 ? 26.748 26.385 -59.139 1.00 43.55 85 THR C N 1
ATOM 7028 C CA . THR C 3 85 ? 26.231 25.719 -57.943 1.00 43.21 85 THR C CA 1
ATOM 7029 C C . THR C 3 85 ? 27.268 24.875 -57.215 1.00 43.44 85 THR C C 1
ATOM 7030 O O . THR C 3 85 ? 27.215 24.747 -55.980 1.00 44.14 85 THR C O 1
ATOM 7034 N N . TRP C 3 86 ? 28.234 24.332 -57.946 1.00 40.12 86 TRP C N 1
ATOM 7035 C CA . TRP C 3 86 ? 29.266 23.508 -57.303 1.00 37.89 86 TRP C CA 1
ATOM 7036 C C . TRP C 3 86 ? 30.085 24.342 -56.362 1.00 37.65 86 TRP C C 1
ATOM 7037 O O . TRP C 3 86 ? 30.376 23.948 -55.265 1.00 35.21 86 TRP C O 1
ATOM 7048 N N . PHE C 3 87 ? 30.487 25.513 -56.839 1.00 41.92 87 PHE C N 1
ATOM 7049 C CA . PHE C 3 87 ? 31.282 26.417 -56.030 1.00 43.03 87 PHE C CA 1
ATOM 7050 C C . PHE C 3 87 ? 30.532 26.890 -54.785 1.00 43.11 87 PHE C C 1
ATOM 7051 O O . PHE C 3 87 ? 31.148 27.048 -53.736 1.00 42.04 87 PHE C O 1
ATOM 7059 N N . GLU C 3 88 ? 29.228 27.136 -54.874 1.00 44.68 88 GLU C N 1
ATOM 7060 C CA . GLU C 3 88 ? 28.552 27.583 -53.652 1.00 49.46 88 GLU C CA 1
ATOM 7061 C C . GLU C 3 88 ? 28.534 26.435 -52.608 1.00 48.98 88 GLU C C 1
ATOM 7062 O O . GLU C 3 88 ? 28.732 26.661 -51.421 1.00 46.89 88 GLU C O 1
ATOM 7068 N N . LEU C 3 89 ? 28.327 25.202 -53.061 1.00 48.50 89 LEU C N 1
ATOM 7069 C CA . LEU C 3 89 ? 28.238 24.037 -52.198 1.00 46.51 89 LEU C CA 1
ATOM 7070 C C . LEU C 3 89 ? 29.520 23.513 -51.598 1.00 46.51 89 LEU C C 1
ATOM 7071 O O . LEU C 3 89 ? 29.540 23.084 -50.449 1.00 43.18 89 LEU C O 1
ATOM 7076 N N . ALA C 3 90 ? 30.600 23.533 -52.356 1.00 49.14 90 ALA C N 1
ATOM 7077 C CA . ALA C 3 90 ? 31.881 22.997 -51.874 1.00 50.27 90 ALA C CA 1
ATOM 7078 C C . ALA C 3 90 ? 32.396 23.500 -50.537 1.00 47.24 90 ALA C C 1
ATOM 7079 O O . ALA C 3 90 ? 32.856 22.728 -49.727 1.00 48.72 90 ALA C O 1
ATOM 7081 N N . PRO C 3 91 ? 32.334 24.796 -50.282 1.00 45.24 91 PRO C N 1
ATOM 7082 C CA . PRO C 3 91 ? 32.799 25.423 -49.033 1.00 43.69 91 PRO C CA 1
ATOM 7083 C C . PRO C 3 91 ? 32.211 24.890 -47.730 1.00 45.84 91 PRO C C 1
ATOM 7084 O O . PRO C 3 91 ? 32.773 25.090 -46.633 1.00 46.91 91 PRO C O 1
ATOM 7088 N N . LYS C 3 92 ? 31.044 24.268 -47.824 1.00 47.89 92 LYS C N 1
ATOM 7089 C CA . LYS C 3 92 ? 30.327 23.771 -46.669 1.00 48.70 92 LYS C CA 1
ATOM 7090 C C . LYS C 3 92 ? 30.969 22.534 -46.096 1.00 47.95 92 LYS C C 1
ATOM 7091 O O . LYS C 3 92 ? 30.734 22.167 -44.946 1.00 46.11 92 LYS C O 1
ATOM 7097 N N . ALA C 3 93 ? 31.807 21.901 -46.905 1.00 47.26 93 ALA C N 1
ATOM 7098 C CA . ALA C 3 93 ? 32.490 20.685 -46.493 1.00 45.14 93 ALA C CA 1
ATOM 7099 C C . ALA C 3 93 ? 33.665 21.009 -45.571 1.00 46.36 93 ALA C C 1
ATOM 7100 O O . ALA C 3 93 ? 34.160 20.124 -44.875 1.00 50.60 93 ALA C O 1
ATOM 7102 N N . ALA C 3 94 ? 34.118 22.260 -45.566 1.00 44.57 94 ALA C N 1
ATOM 7103 C CA . ALA C 3 94 ? 35.191 22.709 -44.714 1.00 42.72 94 ALA C CA 1
ATOM 7104 C C . ALA C 3 94 ? 34.686 23.507 -43.502 1.00 43.60 94 ALA C C 1
ATOM 7105 O O . ALA C 3 94 ? 33.777 24.333 -43.549 1.00 42.58 94 ALA C O 1
ATOM 7107 N N . ASN C 3 95 ? 35.334 23.277 -42.374 1.00 45.61 95 ASN C N 1
ATOM 7108 C CA . ASN C 3 95 ? 34.973 23.959 -41.147 1.00 45.95 95 ASN C CA 1
ATOM 7109 C C . ASN C 3 95 ? 36.241 24.669 -40.726 1.00 47.84 95 ASN C C 1
ATOM 7110 O O . ASN C 3 95 ? 37.079 24.044 -40.089 1.00 49.39 95 ASN C O 1
ATOM 7115 N N . ILE C 3 96 ? 36.384 25.947 -41.084 1.00 47.24 96 ILE C N 1
ATOM 7116 C CA . ILE C 3 96 ? 37.634 26.652 -40.797 1.00 46.22 96 ILE C CA 1
ATOM 7117 C C . ILE C 3 96 ? 37.478 27.822 -39.846 1.00 46.15 96 ILE C C 1
ATOM 7118 O O . ILE C 3 96 ? 36.660 28.695 -40.050 1.00 46.95 96 ILE C O 1
ATOM 7123 N N . ILE C 3 97 ? 38.306 27.865 -38.825 1.00 45.93 97 ILE C N 1
ATOM 7124 C CA . ILE C 3 97 ? 38.227 28.935 -37.859 1.00 47.10 97 ILE C CA 1
ATOM 7125 C C . ILE C 3 97 ? 39.299 29.977 -38.082 1.00 51.59 97 ILE C C 1
ATOM 7126 O O . ILE C 3 97 ? 40.488 29.652 -38.132 1.00 55.24 97 ILE C O 1
ATOM 7131 N N . VAL C 3 98 ? 38.873 31.229 -38.212 1.00 53.91 98 VAL C N 1
ATOM 7132 C CA . VAL C 3 98 ? 39.778 32.347 -38.412 1.00 54.83 98 VAL C CA 1
ATOM 7133 C C . VAL C 3 98 ? 39.493 33.329 -37.287 1.00 56.57 98 VAL C C 1
ATOM 7134 O O . VAL C 3 98 ? 38.510 34.075 -37.308 1.00 54.07 98 VAL C O 1
ATOM 7138 N N . LYS C 3 99 ? 40.335 33.248 -36.258 1.00 61.21 99 LYS C N 1
ATOM 7139 C CA . LYS C 3 99 ? 40.248 34.106 -35.091 1.00 64.65 99 LYS C CA 1
ATOM 7140 C C . LYS C 3 99 ? 38.939 33.958 -34.349 1.00 64.67 99 LYS C C 1
ATOM 7141 O O . LYS C 3 99 ? 38.139 34.781 -34.304 1.00 64.64 99 LYS C O 1
ATOM 7147 N N . ASP C 3 100 ? 38.698 32.862 -33.747 1.00 64.73 100 ASP C N 1
ATOM 7148 C CA . ASP C 3 100 ? 37.487 32.622 -32.987 1.00 65.77 100 ASP C CA 1
ATOM 7149 C C . ASP C 3 100 ? 36.219 32.656 -33.798 1.00 62.03 100 ASP C C 1
ATOM 7150 O O . ASP C 3 100 ? 35.137 32.674 -33.226 1.00 57.92 100 ASP C O 1
ATOM 7155 N N . GLU C 3 101 ? 36.330 32.642 -35.116 1.00 61.90 101 GLU C N 1
ATOM 7156 C CA . GLU C 3 101 ? 35.132 32.659 -35.932 1.00 62.53 101 GLU C CA 1
ATOM 7157 C C . GLU C 3 101 ? 35.142 31.678 -37.086 1.00 59.09 101 GLU C C 1
ATOM 7158 O O . GLU C 3 101 ? 36.126 31.562 -37.781 1.00 63.16 101 GLU C O 1
ATOM 7164 N N . LYS C 3 102 ? 34.042 30.974 -37.299 1.00 54.61 102 LYS C N 1
ATOM 7165 C CA . LYS C 3 102 ? 33.891 30.034 -38.422 1.00 50.74 102 LYS C CA 1
ATOM 7166 C C . LYS C 3 102 ? 33.707 30.930 -39.636 1.00 48.32 102 LYS C C 1
ATOM 7167 O O . LYS C 3 102 ? 32.732 31.679 -39.667 1.00 45.67 102 LYS C O 1
ATOM 7173 N N . MET C 3 103 ? 34.599 30.857 -40.628 1.00 51.42 103 MET C N 1
ATOM 7174 C CA . MET C 3 103 ? 34.502 31.718 -41.800 1.00 54.36 103 MET C CA 1
ATOM 7175 C C . MET C 3 103 ? 33.664 31.193 -42.935 1.00 54.03 103 MET C C 1
ATOM 7176 O O . MET C 3 103 ? 32.698 30.475 -42.757 1.00 51.03 103 MET C O 1
ATOM 7181 N N . GLY C 3 104 ? 34.084 31.566 -44.145 1.00 57.44 104 GLY C N 1
ATOM 7182 C CA . GLY C 3 104 ? 33.489 31.140 -45.416 1.00 54.48 104 GLY C CA 1
ATOM 7183 C C . GLY C 3 104 ? 32.077 31.378 -45.459 1.00 53.82 104 GLY C C 1
ATOM 7184 O O . GLY C 3 104 ? 31.682 31.910 -44.516 1.00 51.71 104 GLY C O 1
ATOM 7185 N N . PRO C 3 105 ? 31.329 31.083 -46.508 1.00 50.91 105 PRO C N 1
ATOM 7186 C CA . PRO C 3 105 ? 31.813 30.481 -47.745 1.00 51.13 105 PRO C CA 1
ATOM 7187 C C . PRO C 3 105 ? 32.453 31.413 -48.764 1.00 51.18 105 PRO C C 1
ATOM 7188 O O . PRO C 3 105 ? 33.267 30.957 -49.558 1.00 50.13 105 PRO C O 1
ATOM 7192 N N . GLU C 3 106 ? 32.098 32.697 -48.734 1.00 53.71 106 GLU C N 1
ATOM 7193 C CA . GLU C 3 106 ? 32.589 33.727 -49.665 1.00 56.88 106 GLU C CA 1
ATOM 7194 C C . GLU C 3 106 ? 34.086 33.692 -49.996 1.00 51.66 106 GLU C C 1
ATOM 7195 O O . GLU C 3 106 ? 34.474 33.769 -51.146 1.00 47.97 106 GLU C O 1
ATOM 7201 N N . PRO C 3 107 ? 34.955 33.580 -48.993 1.00 47.80 107 PRO C N 1
ATOM 7202 C CA . PRO C 3 107 ? 36.406 33.513 -49.287 1.00 46.26 107 PRO C CA 1
ATOM 7203 C C . PRO C 3 107 ? 36.718 32.323 -50.216 1.00 47.78 107 PRO C C 1
ATOM 7204 O O . PRO C 3 107 ? 37.560 32.418 -51.117 1.00 48.86 107 PRO C O 1
ATOM 7208 N N . ILE C 3 108 ? 36.064 31.176 -49.996 1.00 44.64 108 ILE C N 1
ATOM 7209 C CA . ILE C 3 108 ? 36.329 30.024 -50.845 1.00 41.13 108 ILE C CA 1
ATOM 7210 C C . ILE C 3 108 ? 35.663 30.169 -52.227 1.00 41.14 108 ILE C C 1
ATOM 7211 O O . ILE C 3 108 ? 36.252 29.855 -53.262 1.00 42.08 108 ILE C O 1
ATOM 7216 N N . ILE C 3 109 ? 34.441 30.669 -52.268 1.00 40.22 109 ILE C N 1
ATOM 7217 C CA . ILE C 3 109 ? 33.748 30.825 -53.521 1.00 41.13 109 ILE C CA 1
ATOM 7218 C C . ILE C 3 109 ? 34.499 31.766 -54.439 1.00 44.96 109 ILE C C 1
ATOM 7219 O O . ILE C 3 109 ? 34.475 31.638 -55.683 1.00 47.02 109 ILE C O 1
ATOM 7224 N N . LYS C 3 110 ? 35.155 32.738 -53.831 1.00 49.18 110 LYS C N 1
ATOM 7225 C CA . LYS C 3 110 ? 35.899 33.728 -54.591 1.00 52.27 110 LYS C CA 1
ATOM 7226 C C . LYS C 3 110 ? 37.147 33.083 -55.179 1.00 50.52 110 LYS C C 1
ATOM 7227 O O . LYS C 3 110 ? 37.406 33.274 -56.357 1.00 50.24 110 LYS C O 1
ATOM 7233 N N . SER C 3 111 ? 37.886 32.329 -54.373 1.00 47.66 111 SER C N 1
ATOM 7234 C CA . SER C 3 111 ? 39.072 31.634 -54.856 1.00 48.91 111 SER C CA 1
ATOM 7235 C C . SER C 3 111 ? 38.797 30.662 -56.017 1.00 48.63 111 SER C C 1
ATOM 7236 O O . SER C 3 111 ? 39.508 30.656 -57.028 1.00 47.23 111 SER C O 1
ATOM 7239 N N . LEU C 3 112 ? 37.761 29.828 -55.881 1.00 47.19 112 LEU C N 1
ATOM 7240 C CA . LEU C 3 112 ? 37.442 28.871 -56.939 1.00 45.32 112 LEU C CA 1
ATOM 7241 C C . LEU C 3 112 ? 37.144 29.583 -58.247 1.00 44.88 112 LEU C C 1
ATOM 7242 O O . LEU C 3 112 ? 37.582 29.140 -59.332 1.00 45.96 112 LEU C O 1
ATOM 7247 N N . TRP C 3 113 ? 36.386 30.672 -58.169 1.00 43.81 113 TRP C N 1
ATOM 7248 C CA . TRP C 3 113 ? 36.043 31.376 -59.411 1.00 43.67 113 TRP C CA 1
ATOM 7249 C C . TRP C 3 113 ? 37.291 32.061 -59.994 1.00 43.85 113 TRP C C 1
ATOM 7250 O O . TRP C 3 113 ? 37.419 32.218 -61.206 1.00 44.99 113 TRP C O 1
ATOM 7261 N N . ALA C 3 114 ? 38.206 32.431 -59.113 1.00 41.83 114 ALA C N 1
ATOM 7262 C CA . ALA C 3 114 ? 39.438 33.072 -59.514 1.00 42.81 114 ALA C CA 1
ATOM 7263 C C . ALA C 3 114 ? 40.244 32.027 -60.302 1.00 43.04 114 ALA C C 1
ATOM 7264 O O . ALA C 3 114 ? 40.704 32.273 -61.400 1.00 45.20 114 ALA C O 1
ATOM 7266 N N . VAL C 3 115 ? 40.394 30.853 -59.730 1.00 41.99 115 VAL C N 1
ATOM 7267 C CA . VAL C 3 115 ? 41.091 29.774 -60.390 1.00 41.72 115 VAL C CA 1
ATOM 7268 C C . VAL C 3 115 ? 40.418 29.392 -61.721 1.00 43.58 115 VAL C C 1
ATOM 7269 O O . VAL C 3 115 ? 41.116 29.131 -62.712 1.00 45.16 115 VAL C O 1
ATOM 7273 N N . THR C 3 116 ? 39.087 29.371 -61.792 1.00 42.30 116 THR C N 1
ATOM 7274 C CA . THR C 3 116 ? 38.466 28.982 -63.058 1.00 41.61 116 THR C CA 1
ATOM 7275 C C . THR C 3 116 ? 38.825 29.965 -64.141 1.00 42.00 116 THR C C 1
ATOM 7276 O O . THR C 3 116 ? 39.116 29.569 -65.285 1.00 40.60 116 THR C O 1
ATOM 7280 N N . VAL C 3 117 ? 38.740 31.246 -63.783 1.00 43.56 117 VAL C N 1
ATOM 7281 C CA . VAL C 3 117 ? 39.001 32.363 -64.697 1.00 42.21 117 VAL C CA 1
ATOM 7282 C C . VAL C 3 117 ? 40.413 32.242 -65.285 1.00 41.13 117 VAL C C 1
ATOM 7283 O O . VAL C 3 117 ? 40.608 32.305 -66.510 1.00 37.32 117 VAL C O 1
ATOM 7287 N N . VAL C 3 118 ? 41.388 32.071 -64.400 1.00 42.14 118 VAL C N 1
ATOM 7288 C CA . VAL C 3 118 ? 42.770 31.903 -64.804 1.00 46.70 118 VAL C CA 1
ATOM 7289 C C . VAL C 3 118 ? 42.899 30.660 -65.712 1.00 48.46 118 VAL C C 1
ATOM 7290 O O . VAL C 3 118 ? 43.526 30.723 -66.767 1.00 48.20 118 VAL C O 1
ATOM 7294 N N . ALA C 3 119 ? 42.288 29.549 -65.303 1.00 48.10 119 ALA C N 1
ATOM 7295 C CA . ALA C 3 119 ? 42.316 28.321 -66.092 1.00 46.13 119 ALA C CA 1
ATOM 7296 C C . ALA C 3 119 ? 41.693 28.532 -67.448 1.00 42.57 119 ALA C C 1
ATOM 7297 O O . ALA C 3 119 ? 42.254 28.117 -68.469 1.00 44.33 119 ALA C O 1
ATOM 7299 N N . THR C 3 120 ? 40.542 29.166 -67.482 1.00 38.72 120 THR C N 1
ATOM 7300 C CA . THR C 3 120 ? 39.895 29.406 -68.793 1.00 38.78 120 THR C CA 1
ATOM 7301 C C . THR C 3 120 ? 40.822 30.240 -69.699 1.00 43.45 120 THR C C 1
ATOM 7302 O O . THR C 3 120 ? 40.824 30.073 -70.920 1.00 45.51 120 THR C O 1
ATOM 7306 N N . ILE C 3 121 ? 41.585 31.158 -69.096 1.00 45.58 121 ILE C N 1
ATOM 7307 C CA . ILE C 3 121 ? 42.477 31.992 -69.889 1.00 46.48 121 ILE C CA 1
ATOM 7308 C C . ILE C 3 121 ? 43.716 31.246 -70.338 1.00 44.97 121 ILE C C 1
ATOM 7309 O O . ILE C 3 121 ? 44.118 31.371 -71.491 1.00 43.17 121 ILE C O 1
ATOM 7314 N N . VAL C 3 122 ? 44.335 30.486 -69.449 1.00 47.05 122 VAL C N 1
ATOM 7315 C CA . VAL C 3 122 ? 45.525 29.729 -69.820 1.00 49.17 122 VAL C CA 1
ATOM 7316 C C . VAL C 3 122 ? 45.197 28.679 -70.893 1.00 50.97 122 VAL C C 1
ATOM 7317 O O . VAL C 3 122 ? 45.932 28.513 -71.865 1.00 51.82 122 VAL C O 1
ATOM 7321 N N . ILE C 3 123 ? 44.054 28.014 -70.786 1.00 51.49 123 ILE C N 1
ATOM 7322 C CA . ILE C 3 123 ? 43.720 27.013 -71.793 1.00 50.34 123 ILE C CA 1
ATOM 7323 C C . ILE C 3 123 ? 43.504 27.670 -73.161 1.00 48.03 123 ILE C C 1
ATOM 7324 O O . ILE C 3 123 ? 43.940 27.178 -74.201 1.00 47.46 123 ILE C O 1
ATOM 7329 N N . LEU C 3 124 ? 42.755 28.751 -73.169 1.00 46.66 124 LEU C N 1
ATOM 7330 C CA . LEU C 3 124 ? 42.434 29.434 -74.425 1.00 45.77 124 LEU C CA 1
ATOM 7331 C C . LEU C 3 124 ? 43.690 29.983 -75.115 1.00 45.59 124 LEU C C 1
ATOM 7332 O O . LEU C 3 124 ? 43.814 29.984 -76.342 1.00 42.59 124 LEU C O 1
ATOM 7337 N N . PHE C 3 125 ? 44.627 30.434 -74.293 1.00 46.28 125 PHE C N 1
ATOM 7338 C CA . PHE C 3 125 ? 45.884 30.959 -74.787 1.00 48.35 125 PHE C CA 1
ATOM 7339 C C . PHE C 3 125 ? 46.643 29.825 -75.462 1.00 50.14 125 PHE C C 1
ATOM 7340 O O . PHE C 3 125 ? 46.994 29.884 -76.631 1.00 52.35 125 PHE C O 1
ATOM 7348 N N . VAL C 3 126 ? 46.897 28.780 -74.692 1.00 49.95 126 VAL C N 1
ATOM 7349 C CA . VAL C 3 126 ? 47.579 27.595 -75.116 1.00 47.88 126 VAL C CA 1
ATOM 7350 C C . VAL C 3 126 ? 46.962 26.947 -76.369 1.00 49.86 126 VAL C C 1
ATOM 7351 O O . VAL C 3 126 ? 47.692 26.479 -77.233 1.00 50.55 126 VAL C O 1
ATOM 7355 N N . ALA C 3 127 ? 45.639 26.914 -76.488 1.00 50.13 127 ALA C N 1
ATOM 7356 C CA . ALA C 3 127 ? 45.024 26.237 -77.610 1.00 50.44 127 ALA C CA 1
ATOM 7357 C C . ALA C 3 127 ? 44.826 27.091 -78.830 1.00 52.35 127 ALA C C 1
ATOM 7358 O O . ALA C 3 127 ? 44.432 26.575 -79.894 1.00 53.56 127 ALA C O 1
ATOM 7360 N N . LEU C 3 128 ? 45.038 28.396 -78.704 1.00 53.11 128 LEU C N 1
ATOM 7361 C CA . LEU C 3 128 ? 44.821 29.251 -79.861 1.00 51.97 128 LEU C CA 1
ATOM 7362 C C . LEU C 3 128 ? 45.971 30.145 -80.295 1.00 52.50 128 LEU C C 1
ATOM 7363 O O . LEU C 3 128 ? 45.999 30.537 -81.463 1.00 51.15 128 LEU C O 1
ATOM 7368 N N . TYR C 3 129 ? 46.896 30.483 -79.404 1.00 54.94 129 TYR C N 1
ATOM 7369 C CA . TYR C 3 129 ? 47.946 31.419 -79.808 1.00 62.47 129 TYR C CA 1
ATOM 7370 C C . TYR C 3 129 ? 49.148 30.784 -80.440 1.00 67.10 129 TYR C C 1
ATOM 7371 O O . TYR C 3 129 ? 50.111 31.423 -80.830 1.00 65.74 129 TYR C O 1
ATOM 7380 N N . TRP C 3 130 ? 49.095 29.481 -80.510 1.00 72.87 130 TRP C N 1
ATOM 7381 C CA . TRP C 3 130 ? 50.204 28.770 -81.130 1.00 75.73 130 TRP C CA 1
ATOM 7382 C C . TRP C 3 130 ? 49.664 27.827 -82.186 1.00 77.77 130 TRP C C 1
ATOM 7383 O O . TRP C 3 130 ? 49.976 26.662 -82.129 1.00 80.38 130 TRP C O 1
ATOM 7395 N N . MET D 4 1 ? 14.636 -0.650 -33.180 1.00 95.53 0 MET D N 1
ATOM 7396 C CA . MET D 4 1 ? 14.037 0.563 -33.826 1.00 94.68 0 MET D CA 1
ATOM 7397 C C . MET D 4 1 ? 14.899 1.027 -34.995 1.00 91.87 0 MET D C 1
ATOM 7398 O O . MET D 4 1 ? 14.479 1.102 -36.146 1.00 94.21 0 MET D O 1
ATOM 7403 N N . ILE D 4 2 ? 16.092 1.438 -34.646 1.00 82.49 1 ILE D N 1
ATOM 7404 C CA . ILE D 4 2 ? 17.118 1.816 -35.592 1.00 73.57 1 ILE D CA 1
ATOM 7405 C C . ILE D 4 2 ? 18.194 0.773 -35.394 1.00 71.84 1 ILE D C 1
ATOM 7406 O O . ILE D 4 2 ? 18.610 0.544 -34.273 1.00 69.32 1 ILE D O 1
ATOM 7411 N N . ASN D 4 3 ? 18.651 0.178 -36.481 1.00 72.29 2 ASN D N 1
ATOM 7412 C CA . ASN D 4 3 ? 19.709 -0.839 -36.416 1.00 72.32 2 ASN D CA 1
ATOM 7413 C C . ASN D 4 3 ? 20.853 -0.448 -35.525 1.00 71.85 2 ASN D C 1
ATOM 7414 O O . ASN D 4 3 ? 21.463 0.534 -35.855 1.00 74.32 2 ASN D O 1
ATOM 7419 N N . PRO D 4 4 ? 21.171 -1.223 -34.490 1.00 68.20 3 PRO D N 1
ATOM 7420 C CA . PRO D 4 4 ? 22.237 -0.899 -33.575 1.00 68.00 3 PRO D CA 1
ATOM 7421 C C . PRO D 4 4 ? 23.593 -1.147 -34.164 1.00 69.71 3 PRO D C 1
ATOM 7422 O O . PRO D 4 4 ? 24.541 -0.774 -33.651 1.00 71.33 3 PRO D O 1
ATOM 7426 N N . ASN D 4 5 ? 23.712 -1.830 -35.244 1.00 68.29 4 ASN D N 1
ATOM 7427 C CA . ASN D 4 5 ? 25.002 -2.171 -35.857 1.00 67.29 4 ASN D CA 1
ATOM 7428 C C . ASN D 4 5 ? 24.855 -2.181 -37.381 1.00 62.13 4 ASN D C 1
ATOM 7429 O O . ASN D 4 5 ? 24.931 -3.225 -38.049 1.00 60.37 4 ASN D O 1
ATOM 7434 N N . PRO D 4 6 ? 24.601 -1.043 -37.975 1.00 55.67 5 PRO D N 1
ATOM 7435 C CA . PRO D 4 6 ? 24.438 -0.957 -39.425 1.00 50.83 5 PRO D CA 1
ATOM 7436 C C . PRO D 4 6 ? 25.692 -1.271 -40.217 1.00 44.16 5 PRO D C 1
ATOM 7437 O O . PRO D 4 6 ? 26.808 -1.188 -39.739 1.00 40.24 5 PRO D O 1
ATOM 7441 N N . LYS D 4 7 ? 25.469 -1.685 -41.449 1.00 41.49 6 LYS D N 1
ATOM 7442 C CA . LYS D 4 7 ? 26.548 -2.006 -42.399 1.00 43.31 6 LYS D CA 1
ATOM 7443 C C . LYS D 4 7 ? 27.101 -0.689 -42.960 1.00 41.32 6 LYS D C 1
ATOM 7444 O O . LYS D 4 7 ? 26.342 0.235 -43.399 1.00 35.35 6 LYS D O 1
ATOM 7450 N N . ARG D 4 8 ? 28.420 -0.598 -42.879 1.00 37.29 7 ARG D N 1
ATOM 7451 C CA . ARG D 4 8 ? 29.120 0.568 -43.411 1.00 39.48 7 ARG D CA 1
ATOM 7452 C C . ARG D 4 8 ? 28.801 0.692 -44.897 1.00 42.72 7 ARG D C 1
ATOM 7453 O O . ARG D 4 8 ? 28.799 -0.302 -45.600 1.00 45.52 7 ARG D O 1
ATOM 7461 N N . SER D 4 9 ? 28.474 1.876 -45.376 1.00 43.02 8 SER D N 1
ATOM 7462 C CA . SER D 4 9 ? 28.136 2.005 -46.774 1.00 42.95 8 SER D CA 1
ATOM 7463 C C . SER D 4 9 ? 29.427 2.133 -47.587 1.00 45.67 8 SER D C 1
ATOM 7464 O O . SER D 4 9 ? 30.501 2.486 -47.079 1.00 45.97 8 SER D O 1
ATOM 7467 N N . ASP D 4 10 ? 29.343 1.847 -48.873 1.00 51.78 9 ASP D N 1
ATOM 7468 C CA . ASP D 4 10 ? 30.511 1.956 -49.754 1.00 58.79 9 ASP D CA 1
ATOM 7469 C C . ASP D 4 10 ? 30.461 3.252 -50.549 1.00 56.64 9 ASP D C 1
ATOM 7470 O O . ASP D 4 10 ? 31.344 3.487 -51.375 1.00 54.26 9 ASP D O 1
ATOM 7475 N N . GLU D 4 11 ? 29.450 4.089 -50.268 1.00 54.29 10 GLU D N 1
ATOM 7476 C CA . GLU D 4 11 ? 29.297 5.370 -50.946 1.00 52.34 10 GLU D CA 1
ATOM 7477 C C . GLU D 4 11 ? 30.551 6.245 -50.929 1.00 44.81 10 GLU D C 1
ATOM 7478 O O . GLU D 4 11 ? 30.847 6.945 -51.883 1.00 43.44 10 GLU D O 1
ATOM 7484 N N . PRO D 4 12 ? 31.321 6.214 -49.854 1.00 38.66 11 PRO D N 1
ATOM 7485 C CA . PRO D 4 12 ? 32.510 7.053 -49.905 1.00 39.45 11 PRO D CA 1
ATOM 7486 C C . PRO D 4 12 ? 33.421 6.821 -51.114 1.00 41.61 11 PRO D C 1
ATOM 7487 O O . PRO D 4 12 ? 34.231 7.671 -51.446 1.00 43.71 11 PRO D O 1
ATOM 7491 N N . VAL D 4 13 ? 33.320 5.699 -51.806 1.00 44.45 12 VAL D N 1
ATOM 7492 C CA . VAL D 4 13 ? 34.189 5.484 -52.959 1.00 44.21 12 VAL D CA 1
ATOM 7493 C C . VAL D 4 13 ? 33.641 6.220 -54.160 1.00 46.53 12 VAL D C 1
ATOM 7494 O O . VAL D 4 13 ? 34.398 6.842 -54.905 1.00 50.39 12 VAL D O 1
ATOM 7498 N N . PHE D 4 14 ? 32.333 6.145 -54.372 1.00 47.09 13 PHE D N 1
ATOM 7499 C CA . PHE D 4 14 ? 31.765 6.820 -55.524 1.00 49.60 13 PHE D CA 1
ATOM 7500 C C . PHE D 4 14 ? 31.658 8.319 -55.261 1.00 48.25 13 PHE D C 1
ATOM 7501 O O . PHE D 4 14 ? 31.764 9.153 -56.173 1.00 48.59 13 PHE D O 1
ATOM 7509 N N . TRP D 4 15 ? 31.425 8.653 -54.003 1.00 44.44 14 TRP D N 1
ATOM 7510 C CA . TRP D 4 15 ? 31.293 10.049 -53.627 1.00 41.87 14 TRP D CA 1
ATOM 7511 C C . TRP D 4 15 ? 32.632 10.703 -53.885 1.00 42.47 14 TRP D C 1
ATOM 7512 O O . TRP D 4 15 ? 32.686 11.779 -54.465 1.00 44.20 14 TRP D O 1
ATOM 7523 N N . GLY D 4 16 ? 33.694 10.042 -53.459 1.00 39.76 15 GLY D N 1
ATOM 7524 C CA . GLY D 4 16 ? 35.008 10.610 -53.683 1.00 39.79 15 GLY D CA 1
ATOM 7525 C C . GLY D 4 16 ? 35.236 10.840 -55.184 1.00 39.77 15 GLY D C 1
ATOM 7526 O O . GLY D 4 16 ? 35.579 11.929 -55.598 1.00 37.14 15 GLY D O 1
ATOM 7527 N N . LEU D 4 17 ? 35.033 9.816 -56.009 1.00 39.17 16 LEU D N 1
ATOM 7528 C CA . LEU D 4 17 ? 35.252 10.006 -57.435 1.00 41.01 16 LEU D CA 1
ATOM 7529 C C . LEU D 4 17 ? 34.441 11.200 -57.917 1.00 40.88 16 LEU D C 1
ATOM 7530 O O . LEU D 4 17 ? 34.977 12.115 -58.522 1.00 40.20 16 LEU D O 1
ATOM 7535 N N . PHE D 4 18 ? 33.146 11.153 -57.649 1.00 41.71 17 PHE D N 1
ATOM 7536 C CA . PHE D 4 18 ? 32.208 12.188 -58.019 1.00 41.94 17 PHE D CA 1
ATOM 7537 C C . PHE D 4 18 ? 32.668 13.559 -57.523 1.00 43.53 17 PHE D C 1
ATOM 7538 O O . PHE D 4 18 ? 32.378 14.565 -58.171 1.00 44.35 17 PHE D O 1
ATOM 7546 N N . GLY D 4 19 ? 33.383 13.599 -56.408 1.00 42.60 18 GLY D N 1
ATOM 7547 C CA . GLY D 4 19 ? 33.867 14.842 -55.861 1.00 42.48 18 GLY D CA 1
ATOM 7548 C C . GLY D 4 19 ? 34.964 15.424 -56.714 1.00 45.36 18 GLY D C 1
ATOM 7549 O O . GLY D 4 19 ? 34.921 16.590 -57.136 1.00 47.00 18 GLY D O 1
ATOM 7550 N N . ALA D 4 20 ? 35.966 14.606 -57.016 1.00 45.77 19 ALA D N 1
ATOM 7551 C CA . ALA D 4 20 ? 37.071 15.042 -57.864 1.00 42.66 19 ALA D CA 1
ATOM 7552 C C . ALA D 4 20 ? 36.534 15.343 -59.256 1.00 41.62 19 ALA D C 1
ATOM 7553 O O . ALA D 4 20 ? 36.911 16.308 -59.884 1.00 41.83 19 ALA D O 1
ATOM 7555 N N . GLY D 4 21 ? 35.614 14.547 -59.734 1.00 42.26 20 GLY D N 1
ATOM 7556 C CA . GLY D 4 21 ? 35.083 14.796 -61.065 1.00 41.35 20 GLY D CA 1
ATOM 7557 C C . GLY D 4 21 ? 34.281 16.081 -61.102 1.00 42.00 20 GLY D C 1
ATOM 7558 O O . GLY D 4 21 ? 34.376 16.888 -62.033 1.00 39.08 20 GLY D O 1
ATOM 7559 N N . GLY D 4 22 ? 33.466 16.288 -60.077 1.00 43.84 21 GLY D N 1
ATOM 7560 C CA . GLY D 4 22 ? 32.650 17.498 -60.011 1.00 43.67 21 GLY D CA 1
ATOM 7561 C C . GLY D 4 22 ? 33.531 18.732 -59.936 1.00 43.04 21 GLY D C 1
ATOM 7562 O O . GLY D 4 22 ? 33.197 19.765 -60.515 1.00 41.60 21 GLY D O 1
ATOM 7563 N N . MET D 4 23 ? 34.673 18.617 -59.256 1.00 42.58 22 MET D N 1
ATOM 7564 C CA . MET D 4 23 ? 35.566 19.771 -59.180 1.00 42.41 22 MET D CA 1
ATOM 7565 C C . MET D 4 23 ? 36.299 20.001 -60.519 1.00 43.03 22 MET D C 1
ATOM 7566 O O . MET D 4 23 ? 36.496 21.133 -60.955 1.00 43.81 22 MET D O 1
ATOM 7571 N N . TRP D 4 24 ? 36.691 18.927 -61.198 1.00 39.04 23 TRP D N 1
ATOM 7572 C CA . TRP D 4 24 ? 37.371 19.061 -62.469 1.00 36.27 23 TRP D CA 1
ATOM 7573 C C . TRP D 4 24 ? 36.412 19.631 -63.513 1.00 38.94 23 TRP D C 1
ATOM 7574 O O . TRP D 4 24 ? 36.804 20.548 -64.267 1.00 42.10 23 TRP D O 1
ATOM 7585 N N . SER D 4 25 ? 35.184 19.136 -63.605 1.00 36.26 24 SER D N 1
ATOM 7586 C CA . SER D 4 25 ? 34.331 19.710 -64.644 1.00 37.45 24 SER D CA 1
ATOM 7587 C C . SER D 4 25 ? 33.826 21.107 -64.292 1.00 37.72 24 SER D C 1
ATOM 7588 O O . SER D 4 25 ? 33.196 21.797 -65.104 1.00 36.27 24 SER D O 1
ATOM 7591 N N . ALA D 4 26 ? 34.068 21.542 -63.061 1.00 39.59 25 ALA D N 1
ATOM 7592 C CA . ALA D 4 26 ? 33.606 22.879 -62.644 1.00 39.40 25 ALA D CA 1
ATOM 7593 C C . ALA D 4 26 ? 34.621 23.894 -63.135 1.00 40.47 25 ALA D C 1
ATOM 7594 O O . ALA D 4 26 ? 34.271 24.934 -63.674 1.00 41.45 25 ALA D O 1
ATOM 7596 N N . ILE D 4 27 ? 35.883 23.566 -62.937 1.00 40.28 26 ILE D N 1
ATOM 7597 C CA . ILE D 4 27 ? 36.978 24.410 -63.334 1.00 38.09 26 ILE D CA 1
ATOM 7598 C C . ILE D 4 27 ? 37.306 24.344 -64.829 1.00 39.89 26 ILE D C 1
ATOM 7599 O O . ILE D 4 27 ? 37.527 25.392 -65.440 1.00 42.83 26 ILE D O 1
ATOM 7604 N N . ILE D 4 28 ? 37.318 23.155 -65.430 1.00 39.78 27 ILE D N 1
ATOM 7605 C CA . ILE D 4 28 ? 37.744 22.984 -66.826 1.00 38.36 27 ILE D CA 1
ATOM 7606 C C . ILE D 4 28 ? 36.720 22.662 -67.895 1.00 37.53 27 ILE D C 1
ATOM 7607 O O . ILE D 4 28 ? 36.931 22.927 -69.051 1.00 37.86 27 ILE D O 1
ATOM 7612 N N . ALA D 4 29 ? 35.566 22.147 -67.539 1.00 40.25 28 ALA D N 1
ATOM 7613 C CA . ALA D 4 29 ? 34.563 21.851 -68.536 1.00 41.17 28 ALA D CA 1
ATOM 7614 C C . ALA D 4 29 ? 34.064 23.008 -69.402 1.00 42.49 28 ALA D C 1
ATOM 7615 O O . ALA D 4 29 ? 33.887 22.867 -70.638 1.00 42.56 28 ALA D O 1
ATOM 7617 N N . PRO D 4 30 ? 33.792 24.159 -68.793 1.00 42.11 29 PRO D N 1
ATOM 7618 C CA . PRO D 4 30 ? 33.277 25.266 -69.623 1.00 43.16 29 PRO D CA 1
ATOM 7619 C C . PRO D 4 30 ? 34.172 25.607 -70.800 1.00 42.90 29 PRO D C 1
ATOM 7620 O O . PRO D 4 30 ? 33.711 25.644 -71.940 1.00 41.41 29 PRO D O 1
ATOM 7624 N N . VAL D 4 31 ? 35.468 25.812 -70.535 1.00 42.36 30 VAL D N 1
ATOM 7625 C CA . VAL D 4 31 ? 36.385 26.190 -71.594 1.00 41.11 30 VAL D CA 1
ATOM 7626 C C . VAL D 4 31 ? 36.510 25.117 -72.679 1.00 41.85 30 VAL D C 1
ATOM 7627 O O . VAL D 4 31 ? 36.494 25.402 -73.873 1.00 43.13 30 VAL D O 1
ATOM 7631 N N . MET D 4 32 ? 36.609 23.869 -72.274 1.00 42.79 31 MET D N 1
ATOM 7632 C CA . MET D 4 32 ? 36.685 22.765 -73.220 1.00 40.72 31 MET D CA 1
ATOM 7633 C C . MET D 4 32 ? 35.444 22.682 -74.100 1.00 39.63 31 MET D C 1
ATOM 7634 O O . MET D 4 32 ? 35.570 22.400 -75.287 1.00 41.41 31 MET D O 1
ATOM 7639 N N . ILE D 4 33 ? 34.249 22.932 -73.563 1.00 39.44 32 ILE D N 1
ATOM 7640 C CA . ILE D 4 33 ? 33.061 22.838 -74.406 1.00 40.05 32 ILE D CA 1
ATOM 7641 C C . ILE D 4 33 ? 33.079 23.997 -75.368 1.00 42.82 32 ILE D C 1
ATOM 7642 O O . ILE D 4 33 ? 32.599 23.891 -76.499 1.00 42.90 32 ILE D O 1
ATOM 7647 N N . LEU D 4 34 ? 33.642 25.117 -74.910 1.00 44.61 33 LEU D N 1
ATOM 7648 C CA . LEU D 4 34 ? 33.723 26.271 -75.781 1.00 45.12 33 LEU D CA 1
ATOM 7649 C C . LEU D 4 34 ? 34.577 25.918 -77.011 1.00 47.50 33 LEU D C 1
ATOM 7650 O O . LEU D 4 34 ? 34.072 26.037 -78.150 1.00 47.58 33 LEU D O 1
ATOM 7655 N N . LEU D 4 35 ? 35.838 25.507 -76.759 1.00 45.66 34 LEU D N 1
ATOM 7656 C CA . LEU D 4 35 ? 36.768 25.170 -77.819 1.00 48.11 34 LEU D CA 1
ATOM 7657 C C . LEU D 4 35 ? 36.234 24.089 -78.765 1.00 50.25 34 LEU D C 1
ATOM 7658 O O . LEU D 4 35 ? 36.069 24.323 -79.978 1.00 51.21 34 LEU D O 1
ATOM 7663 N N . VAL D 4 36 ? 35.981 22.899 -78.206 1.00 49.51 35 VAL D N 1
ATOM 7664 C CA . VAL D 4 36 ? 35.526 21.780 -78.989 1.00 47.29 35 VAL D CA 1
ATOM 7665 C C . VAL D 4 36 ? 34.117 21.920 -79.516 1.00 48.07 35 VAL D C 1
ATOM 7666 O O . VAL D 4 36 ? 33.911 21.851 -80.707 1.00 51.16 35 VAL D O 1
ATOM 7670 N N . GLY D 4 37 ? 33.131 22.111 -78.664 1.00 47.60 36 GLY D N 1
ATOM 7671 C CA . GLY D 4 37 ? 31.754 22.187 -79.134 1.00 47.51 36 GLY D CA 1
ATOM 7672 C C . GLY D 4 37 ? 31.333 23.426 -79.901 1.00 49.84 36 GLY D C 1
ATOM 7673 O O . GLY D 4 37 ? 30.299 23.409 -80.590 1.00 48.38 36 GLY D O 1
ATOM 7674 N N . ILE D 4 38 ? 32.111 24.505 -79.816 1.00 52.29 37 ILE D N 1
ATOM 7675 C CA . ILE D 4 38 ? 31.711 25.721 -80.480 1.00 55.51 37 ILE D CA 1
ATOM 7676 C C . ILE D 4 38 ? 32.760 26.355 -81.362 1.00 56.75 37 ILE D C 1
ATOM 7677 O O . ILE D 4 38 ? 32.505 26.563 -82.551 1.00 59.20 37 ILE D O 1
ATOM 7682 N N . LEU D 4 39 ? 33.917 26.695 -80.811 1.00 55.59 38 LEU D N 1
ATOM 7683 C CA . LEU D 4 39 ? 34.968 27.314 -81.623 1.00 52.49 38 LEU D CA 1
ATOM 7684 C C . LEU D 4 39 ? 35.429 26.428 -82.777 1.00 53.69 38 LEU D C 1
ATOM 7685 O O . LEU D 4 39 ? 35.498 26.885 -83.923 1.00 54.15 38 LEU D O 1
ATOM 7690 N N . LEU D 4 40 ? 35.728 25.154 -82.475 1.00 55.48 39 LEU D N 1
ATOM 7691 C CA . LEU D 4 40 ? 36.212 24.212 -83.492 1.00 52.99 39 LEU D CA 1
ATOM 7692 C C . LEU D 4 40 ? 35.282 24.093 -84.684 1.00 50.56 39 LEU D C 1
ATOM 7693 O O . LEU D 4 40 ? 35.651 24.402 -85.786 1.00 50.49 39 LEU D O 1
ATOM 7698 N N . PRO D 4 41 ? 34.067 23.630 -84.483 1.00 50.63 40 PRO D N 1
ATOM 7699 C CA . PRO D 4 41 ? 33.163 23.511 -85.625 1.00 51.74 40 PRO D CA 1
ATOM 7700 C C . PRO D 4 41 ? 32.777 24.829 -86.288 1.00 54.95 40 PRO D C 1
ATOM 7701 O O . PRO D 4 41 ? 32.181 24.810 -87.369 1.00 56.13 40 PRO D O 1
ATOM 7705 N N . LEU D 4 42 ? 33.068 25.979 -85.688 1.00 55.60 41 LEU D N 1
ATOM 7706 C CA . LEU D 4 42 ? 32.655 27.210 -86.351 1.00 56.72 41 LEU D CA 1
ATOM 7707 C C . LEU D 4 42 ? 33.829 27.975 -86.980 1.00 57.62 41 LEU D C 1
ATOM 7708 O O . LEU D 4 42 ? 33.698 29.118 -87.403 1.00 58.59 41 LEU D O 1
ATOM 7713 N N . GLY D 4 43 ? 34.988 27.332 -87.042 1.00 56.27 42 GLY D N 1
ATOM 7714 C CA . GLY D 4 43 ? 36.170 27.930 -87.619 1.00 55.85 42 GLY D CA 1
ATOM 7715 C C . GLY D 4 43 ? 36.682 29.110 -86.817 1.00 58.08 42 GLY D C 1
ATOM 7716 O O . GLY D 4 43 ? 37.714 29.713 -87.135 1.00 59.19 42 GLY D O 1
ATOM 7717 N N . LEU D 4 44 ? 35.969 29.434 -85.745 1.00 57.22 43 LEU D N 1
ATOM 7718 C CA . LEU D 4 44 ? 36.342 30.528 -84.869 1.00 54.54 43 LEU D CA 1
ATOM 7719 C C . LEU D 4 44 ? 37.660 30.330 -84.134 1.00 50.71 43 LEU D C 1
ATOM 7720 O O . LEU D 4 44 ? 37.689 30.374 -82.916 1.00 51.72 43 LEU D O 1
ATOM 7725 N N . PHE D 4 45 ? 38.755 30.138 -84.855 1.00 47.54 44 PHE D N 1
ATOM 7726 C CA . PHE D 4 45 ? 40.061 30.002 -84.246 1.00 47.98 44 PHE D CA 1
ATOM 7727 C C . PHE D 4 45 ? 41.124 30.501 -85.212 1.00 51.12 44 PHE D C 1
ATOM 7728 O O . PHE D 4 45 ? 40.990 30.409 -86.422 1.00 49.19 44 PHE D O 1
ATOM 7736 N N . PRO D 4 46 ? 42.206 31.053 -84.711 1.00 54.30 45 PRO D N 1
ATOM 7737 C CA . PRO D 4 46 ? 43.277 31.544 -85.587 1.00 55.99 45 PRO D CA 1
ATOM 7738 C C . PRO D 4 46 ? 44.054 30.462 -86.331 1.00 58.00 45 PRO D C 1
ATOM 7739 O O . PRO D 4 46 ? 44.414 29.427 -85.788 1.00 58.71 45 PRO D O 1
ATOM 7743 N N . GLY D 4 47 ? 44.314 30.704 -87.608 1.00 62.73 46 GLY D N 1
ATOM 7744 C CA . GLY D 4 47 ? 45.086 29.796 -88.446 1.00 65.18 46 GLY D CA 1
ATOM 7745 C C . GLY D 4 47 ? 44.715 28.334 -88.383 1.00 67.38 46 GLY D C 1
ATOM 7746 O O . GLY D 4 47 ? 43.571 27.985 -88.691 1.00 68.38 46 GLY D O 1
ATOM 7747 N N . ASP D 4 48 ? 45.687 27.498 -88.014 1.00 67.53 47 ASP D N 1
ATOM 7748 C CA . ASP D 4 48 ? 45.497 26.052 -87.873 1.00 68.27 47 ASP D CA 1
ATOM 7749 C C . ASP D 4 48 ? 45.633 25.555 -86.431 1.00 65.13 47 ASP D C 1
ATOM 7750 O O . ASP D 4 48 ? 46.246 24.519 -86.152 1.00 63.92 47 ASP D O 1
ATOM 7755 N N . ALA D 4 49 ? 45.053 26.290 -85.503 1.00 62.10 48 ALA D N 1
ATOM 7756 C CA . ALA D 4 49 ? 45.144 25.912 -84.094 1.00 60.62 48 ALA D CA 1
ATOM 7757 C C . ALA D 4 49 ? 44.396 24.591 -83.823 1.00 57.06 48 ALA D C 1
ATOM 7758 O O . ALA D 4 49 ? 44.926 23.681 -83.223 1.00 54.42 48 ALA D O 1
ATOM 7760 N N . LEU D 4 50 ? 43.162 24.520 -84.293 1.00 53.26 49 LEU D N 1
ATOM 7761 C CA . LEU D 4 50 ? 42.338 23.364 -84.114 1.00 53.09 49 LEU D CA 1
ATOM 7762 C C . LEU D 4 50 ? 42.216 22.499 -85.369 1.00 55.17 49 LEU D C 1
ATOM 7763 O O . LEU D 4 50 ? 41.161 21.913 -85.659 1.00 54.81 49 LEU D O 1
ATOM 7768 N N . SER D 4 51 ? 43.311 22.397 -86.112 1.00 57.47 50 SER D N 1
ATOM 7769 C CA . SER D 4 51 ? 43.291 21.575 -87.334 1.00 58.17 50 SER D CA 1
ATOM 7770 C C . SER D 4 51 ? 43.703 20.166 -86.942 1.00 60.20 50 SER D C 1
ATOM 7771 O O . SER D 4 51 ? 44.419 19.991 -85.940 1.00 61.80 50 SER D O 1
ATOM 7774 N N . TYR D 4 52 ? 43.255 19.191 -87.726 1.00 60.94 51 TYR D N 1
ATOM 7775 C CA . TYR D 4 52 ? 43.576 17.797 -87.452 1.00 62.73 51 TYR D CA 1
ATOM 7776 C C . TYR D 4 52 ? 45.018 17.583 -86.994 1.00 61.34 51 TYR D C 1
ATOM 7777 O O . TYR D 4 52 ? 45.281 16.997 -85.953 1.00 60.41 51 TYR D O 1
ATOM 7786 N N . GLU D 4 53 ? 45.964 18.063 -87.774 1.00 61.35 52 GLU D N 1
ATOM 7787 C CA . GLU D 4 53 ? 47.361 17.863 -87.458 1.00 64.62 52 GLU D CA 1
ATOM 7788 C C . GLU D 4 53 ? 47.744 18.400 -86.087 1.00 64.50 52 GLU D C 1
ATOM 7789 O O . GLU D 4 53 ? 48.552 17.798 -85.372 1.00 63.94 52 GLU D O 1
ATOM 7795 N N . ARG D 4 54 ? 47.185 19.554 -85.710 1.00 65.67 53 ARG D N 1
ATOM 7796 C CA . ARG D 4 54 ? 47.558 20.152 -84.431 1.00 64.71 53 ARG D CA 1
ATOM 7797 C C . ARG D 4 54 ? 46.939 19.413 -83.244 1.00 59.63 53 ARG D C 1
ATOM 7798 O O . ARG D 4 54 ? 47.571 19.223 -82.206 1.00 57.77 53 ARG D O 1
ATOM 7806 N N . VAL D 4 55 ? 45.685 19.003 -83.396 1.00 54.77 54 VAL D N 1
ATOM 7807 C CA . VAL D 4 55 ? 45.020 18.288 -82.332 1.00 50.69 54 VAL D CA 1
ATOM 7808 C C . VAL D 4 55 ? 45.733 16.956 -82.102 1.00 49.90 54 VAL D C 1
ATOM 7809 O O . VAL D 4 55 ? 46.012 16.571 -80.957 1.00 44.86 54 VAL D O 1
ATOM 7813 N N . LEU D 4 56 ? 46.054 16.267 -83.204 1.00 52.99 55 LEU D N 1
ATOM 7814 C CA . LEU D 4 56 ? 46.740 14.981 -83.102 1.00 53.85 55 LEU D CA 1
ATOM 7815 C C . LEU D 4 56 ? 48.089 15.161 -82.446 1.00 53.09 55 LEU D C 1
ATOM 7816 O O . LEU D 4 56 ? 48.518 14.329 -81.652 1.00 53.39 55 LEU D O 1
ATOM 7821 N N . ALA D 4 57 ? 48.758 16.247 -82.776 1.00 51.64 56 ALA D N 1
ATOM 7822 C CA . ALA D 4 57 ? 50.059 16.508 -82.179 1.00 52.80 56 ALA D CA 1
ATOM 7823 C C . ALA D 4 57 ? 49.885 16.643 -80.675 1.00 53.58 56 ALA D C 1
ATOM 7824 O O . ALA D 4 57 ? 50.740 16.180 -79.903 1.00 55.41 56 ALA D O 1
ATOM 7826 N N . PHE D 4 58 ? 48.774 17.278 -80.274 1.00 52.23 57 PHE D N 1
ATOM 7827 C CA . PHE D 4 58 ? 48.498 17.482 -78.848 1.00 50.57 57 PHE D CA 1
ATOM 7828 C C . PHE D 4 58 ? 48.103 16.184 -78.161 1.00 49.65 57 PHE D C 1
ATOM 7829 O O . PHE D 4 58 ? 48.698 15.813 -77.143 1.00 49.30 57 PHE D O 1
ATOM 7837 N N . ALA D 4 59 ? 47.096 15.518 -78.717 1.00 48.20 58 ALA D N 1
ATOM 7838 C CA . ALA D 4 59 ? 46.601 14.267 -78.141 1.00 48.30 58 ALA D CA 1
ATOM 7839 C C . ALA D 4 59 ? 47.684 13.230 -78.012 1.00 50.73 58 ALA D C 1
ATOM 7840 O O . ALA D 4 59 ? 47.649 12.413 -77.091 1.00 53.57 58 ALA D O 1
ATOM 7842 N N . GLN D 4 60 ? 48.668 13.257 -78.902 1.00 53.64 59 GLN D N 1
ATOM 7843 C CA . GLN D 4 60 ? 49.736 12.260 -78.790 1.00 57.34 59 GLN D CA 1
ATOM 7844 C C . GLN D 4 60 ? 50.841 12.594 -77.801 1.00 55.22 59 GLN D C 1
ATOM 7845 O O . GLN D 4 60 ? 51.706 11.776 -77.526 1.00 53.70 59 GLN D O 1
ATOM 7851 N N . SER D 4 61 ? 50.830 13.792 -77.246 1.00 55.07 60 SER D N 1
ATOM 7852 C CA . SER D 4 61 ? 51.845 14.168 -76.264 1.00 54.05 60 SER D CA 1
ATOM 7853 C C . SER D 4 61 ? 51.412 13.541 -74.950 1.00 55.34 60 SER D C 1
ATOM 7854 O O . SER D 4 61 ? 50.234 13.248 -74.766 1.00 55.48 60 SER D O 1
ATOM 7857 N N . PHE D 4 62 ? 52.350 13.351 -74.033 1.00 57.80 61 PHE D N 1
ATOM 7858 C CA . PHE D 4 62 ? 52.045 12.755 -72.741 1.00 61.68 61 PHE D CA 1
ATOM 7859 C C . PHE D 4 62 ? 51.000 13.555 -71.972 1.00 63.42 61 PHE D C 1
ATOM 7860 O O . PHE D 4 62 ? 49.976 13.021 -71.524 1.00 65.10 61 PHE D O 1
ATOM 7868 N N . ILE D 4 63 ? 51.296 14.832 -71.782 1.00 64.43 62 ILE D N 1
ATOM 7869 C CA . ILE D 4 63 ? 50.420 15.730 -71.054 1.00 65.00 62 ILE D CA 1
ATOM 7870 C C . ILE D 4 63 ? 49.059 15.719 -71.738 1.00 61.30 62 ILE D C 1
ATOM 7871 O O . ILE D 4 63 ? 48.031 15.794 -71.066 1.00 60.70 62 ILE D O 1
ATOM 7876 N N . GLY D 4 64 ? 49.041 15.625 -73.056 1.00 57.46 63 GLY D N 1
ATOM 7877 C CA . GLY D 4 64 ? 47.771 15.606 -73.754 1.00 57.88 63 GLY D CA 1
ATOM 7878 C C . GLY D 4 64 ? 47.013 14.314 -73.459 1.00 58.74 63 GLY D C 1
ATOM 7879 O O . GLY D 4 64 ? 45.801 14.322 -73.298 1.00 60.32 63 GLY D O 1
ATOM 7880 N N . ARG D 4 65 ? 47.726 13.202 -73.377 1.00 58.80 64 ARG D N 1
ATOM 7881 C CA . ARG D 4 65 ? 47.102 11.908 -73.105 1.00 61.00 64 ARG D CA 1
ATOM 7882 C C . ARG D 4 65 ? 46.469 11.914 -71.723 1.00 60.93 64 ARG D C 1
ATOM 7883 O O . ARG D 4 65 ? 45.316 11.514 -71.558 1.00 60.70 64 ARG D O 1
ATOM 7891 N N . VAL D 4 66 ? 47.233 12.360 -70.732 1.00 60.70 65 VAL D N 1
ATOM 7892 C CA . VAL D 4 66 ? 46.709 12.468 -69.376 1.00 61.39 65 VAL D CA 1
ATOM 7893 C C . VAL D 4 66 ? 45.505 13.409 -69.339 1.00 60.16 65 VAL D C 1
ATOM 7894 O O . VAL D 4 66 ? 44.472 13.067 -68.771 1.00 63.16 65 VAL D O 1
ATOM 7898 N N . PHE D 4 67 ? 45.628 14.574 -69.959 1.00 55.52 66 PHE D N 1
ATOM 7899 C CA . PHE D 4 67 ? 44.547 15.540 -69.993 1.00 52.59 66 PHE D CA 1
ATOM 7900 C C . PHE D 4 67 ? 43.283 15.018 -70.653 1.00 51.06 66 PHE D C 1
ATOM 7901 O O . PHE D 4 67 ? 42.186 15.184 -70.117 1.00 51.32 66 PHE D O 1
ATOM 7909 N N . LEU D 4 68 ? 43.395 14.445 -71.834 1.00 49.85 67 LEU D N 1
ATOM 7910 C CA . LEU D 4 68 ? 42.188 13.928 -72.482 1.00 51.10 67 LEU D CA 1
ATOM 7911 C C . LEU D 4 68 ? 41.492 12.852 -71.644 1.00 50.65 67 LEU D C 1
ATOM 7912 O O . LEU D 4 68 ? 40.263 12.775 -71.607 1.00 49.38 67 LEU D O 1
ATOM 7917 N N . PHE D 4 69 ? 42.285 12.006 -70.991 1.00 49.00 68 PHE D N 1
ATOM 7918 C CA . PHE D 4 69 ? 41.738 10.947 -70.171 1.00 47.98 68 PHE D CA 1
ATOM 7919 C C . PHE D 4 69 ? 40.863 11.563 -69.076 1.00 46.80 68 PHE D C 1
ATOM 7920 O O . PHE D 4 69 ? 39.657 11.325 -69.023 1.00 44.97 68 PHE D O 1
ATOM 7928 N N . LEU D 4 70 ? 41.507 12.355 -68.216 1.00 45.15 69 LEU D N 1
ATOM 7929 C CA . LEU D 4 70 ? 40.842 13.020 -67.108 1.00 41.02 69 LEU D CA 1
ATOM 7930 C C . LEU D 4 70 ? 39.667 13.902 -67.521 1.00 41.73 69 LEU D C 1
ATOM 7931 O O . LEU D 4 70 ? 38.684 14.010 -66.809 1.00 45.01 69 LEU D O 1
ATOM 7936 N N . MET D 4 71 ? 39.729 14.511 -68.682 1.00 41.18 70 MET D N 1
ATOM 7937 C CA . MET D 4 71 ? 38.679 15.399 -69.145 1.00 42.24 70 MET D CA 1
ATOM 7938 C C . MET D 4 71 ? 37.448 14.620 -69.523 1.00 41.92 70 MET D C 1
ATOM 7939 O O . MET D 4 71 ? 36.319 15.134 -69.484 1.00 42.14 70 MET D O 1
ATOM 7944 N N . ILE D 4 72 ? 37.673 13.383 -69.956 1.00 43.57 71 ILE D N 1
ATOM 7945 C CA . ILE D 4 72 ? 36.604 12.487 -70.376 1.00 41.85 71 ILE D CA 1
ATOM 7946 C C . ILE D 4 72 ? 36.039 11.717 -69.183 1.00 43.04 71 ILE D C 1
ATOM 7947 O O . ILE D 4 72 ? 34.833 11.691 -68.951 1.00 45.21 71 ILE D O 1
ATOM 7952 N N . VAL D 4 73 ? 36.946 11.135 -68.417 1.00 43.77 72 VAL D N 1
ATOM 7953 C CA . VAL D 4 73 ? 36.654 10.251 -67.309 1.00 42.87 72 VAL D CA 1
ATOM 7954 C C . VAL D 4 73 ? 36.178 10.861 -66.009 1.00 44.28 72 VAL D C 1
ATOM 7955 O O . VAL D 4 73 ? 35.181 10.378 -65.458 1.00 44.19 72 VAL D O 1
ATOM 7959 N N . LEU D 4 74 ? 36.851 11.887 -65.471 1.00 45.70 73 LEU D N 1
ATOM 7960 C CA . LEU D 4 74 ? 36.350 12.462 -64.209 1.00 42.81 73 LEU D CA 1
ATOM 7961 C C . LEU D 4 74 ? 34.907 12.905 -64.341 1.00 40.31 73 LEU D C 1
ATOM 7962 O O . LEU D 4 74 ? 34.084 12.627 -63.507 1.00 42.28 73 LEU D O 1
ATOM 7967 N N . PRO D 4 75 ? 34.552 13.594 -65.405 1.00 40.41 74 PRO D N 1
ATOM 7968 C CA . PRO D 4 75 ? 33.147 14.024 -65.523 1.00 41.27 74 PRO D CA 1
ATOM 7969 C C . PRO D 4 75 ? 32.171 12.883 -65.554 1.00 40.36 74 PRO D C 1
ATOM 7970 O O . PRO D 4 75 ? 31.050 13.047 -65.057 1.00 40.22 74 PRO D O 1
ATOM 7974 N N . LEU D 4 76 ? 32.579 11.734 -66.122 1.00 39.63 75 LEU D N 1
ATOM 7975 C CA . LEU D 4 76 ? 31.726 10.567 -66.196 1.00 38.96 75 LEU D CA 1
ATOM 7976 C C . LEU D 4 76 ? 31.372 10.029 -64.801 1.00 41.31 75 LEU D C 1
ATOM 7977 O O . LEU D 4 76 ? 30.194 9.807 -64.481 1.00 40.33 75 LEU D O 1
ATOM 7982 N N . TRP D 4 77 ? 32.393 9.850 -63.965 1.00 44.81 76 TRP D N 1
ATOM 7983 C CA . TRP D 4 77 ? 32.198 9.373 -62.613 1.00 48.23 76 TRP D CA 1
ATOM 7984 C C . TRP D 4 77 ? 31.364 10.369 -61.795 1.00 49.74 76 TRP D C 1
ATOM 7985 O O . TRP D 4 77 ? 30.915 10.058 -60.687 1.00 51.82 76 TRP D O 1
ATOM 7996 N N . CYS D 4 78 ? 31.136 11.563 -62.327 1.00 47.05 77 CYS D N 1
ATOM 7997 C CA . CYS D 4 78 ? 30.367 12.544 -61.602 1.00 43.73 77 CYS D CA 1
ATOM 7998 C C . CYS D 4 78 ? 28.931 12.466 -62.066 1.00 42.11 77 CYS D C 1
ATOM 7999 O O . CYS D 4 78 ? 27.980 12.404 -61.281 1.00 41.15 77 CYS D O 1
ATOM 8002 N N . GLY D 4 79 ? 28.779 12.492 -63.377 1.00 40.77 78 GLY D N 1
ATOM 8003 C CA . GLY D 4 79 ? 27.457 12.493 -63.949 1.00 41.13 78 GLY D CA 1
ATOM 8004 C C . GLY D 4 79 ? 26.723 11.178 -63.794 1.00 44.41 78 GLY D C 1
ATOM 8005 O O . GLY D 4 79 ? 25.505 11.185 -63.630 1.00 45.86 78 GLY D O 1
ATOM 8006 N N . LEU D 4 80 ? 27.428 10.058 -63.886 1.00 42.08 79 LEU D N 1
ATOM 8007 C CA . LEU D 4 80 ? 26.704 8.822 -63.774 1.00 43.83 79 LEU D CA 1
ATOM 8008 C C . LEU D 4 80 ? 26.240 8.666 -62.330 1.00 46.65 79 LEU D C 1
ATOM 8009 O O . LEU D 4 80 ? 25.140 8.156 -62.076 1.00 47.08 79 LEU D O 1
ATOM 8014 N N . HIS D 4 81 ? 27.090 9.107 -61.394 1.00 46.69 80 HIS D N 1
ATOM 8015 C CA . HIS D 4 81 ? 26.748 9.045 -59.976 1.00 46.35 80 HIS D CA 1
ATOM 8016 C C . HIS D 4 81 ? 25.436 9.835 -59.741 1.00 48.15 80 HIS D C 1
ATOM 8017 O O . HIS D 4 81 ? 24.544 9.419 -58.995 1.00 48.07 80 HIS D O 1
ATOM 8024 N N . ARG D 4 82 ? 25.303 10.989 -60.382 1.00 48.12 81 ARG D N 1
ATOM 8025 C CA . ARG D 4 82 ? 24.120 11.802 -60.219 1.00 46.96 81 ARG D CA 1
ATOM 8026 C C . ARG D 4 82 ? 22.907 11.191 -60.888 1.00 47.72 81 ARG D C 1
ATOM 8027 O O . ARG D 4 82 ? 21.799 11.283 -60.379 1.00 50.73 81 ARG D O 1
ATOM 8035 N N . MET D 4 83 ? 23.074 10.564 -62.034 1.00 48.13 82 MET D N 1
ATOM 8036 C CA . MET D 4 83 ? 21.924 9.966 -62.728 1.00 47.62 82 MET D CA 1
ATOM 8037 C C . MET D 4 83 ? 21.470 8.751 -61.909 1.00 46.24 82 MET D C 1
ATOM 8038 O O . MET D 4 83 ? 20.268 8.427 -61.847 1.00 43.94 82 MET D O 1
ATOM 8043 N N . HIS D 4 84 ? 22.434 8.109 -61.249 1.00 43.73 83 HIS D N 1
ATOM 8044 C CA . HIS D 4 84 ? 22.118 6.969 -60.419 1.00 43.76 83 HIS D CA 1
ATOM 8045 C C . HIS D 4 84 ? 21.121 7.421 -59.347 1.00 43.31 83 HIS D C 1
ATOM 8046 O O . HIS D 4 84 ? 20.034 6.879 -59.197 1.00 41.36 83 HIS D O 1
ATOM 8053 N N . HIS D 4 85 ? 21.500 8.452 -58.602 1.00 45.83 84 HIS D N 1
ATOM 8054 C CA . HIS D 4 85 ? 20.638 8.981 -57.565 1.00 45.30 84 HIS D CA 1
ATOM 8055 C C . HIS D 4 85 ? 19.405 9.681 -58.120 1.00 42.75 84 HIS D C 1
ATOM 8056 O O . HIS D 4 85 ? 18.383 9.733 -57.452 1.00 42.91 84 HIS D O 1
ATOM 8063 N N . ALA D 4 86 ? 19.478 10.227 -59.327 1.00 39.90 85 ALA D N 1
ATOM 8064 C CA . ALA D 4 86 ? 18.296 10.864 -59.897 1.00 42.40 85 ALA D CA 1
ATOM 8065 C C . ALA D 4 86 ? 17.189 9.810 -60.049 1.00 45.80 85 ALA D C 1
ATOM 8066 O O . ALA D 4 86 ? 15.991 10.104 -59.931 1.00 48.04 85 ALA D O 1
ATOM 8068 N N . MET D 4 87 ? 17.613 8.580 -60.313 1.00 46.61 86 MET D N 1
ATOM 8069 C CA . MET D 4 87 ? 16.721 7.456 -60.471 1.00 46.48 86 MET D CA 1
ATOM 8070 C C . MET D 4 87 ? 15.869 7.282 -59.202 1.00 47.20 86 MET D C 1
ATOM 8071 O O . MET D 4 87 ? 14.652 7.057 -59.234 1.00 45.70 86 MET D O 1
ATOM 8076 N N . HIS D 4 88 ? 16.525 7.377 -58.053 1.00 47.04 87 HIS D N 1
ATOM 8077 C CA . HIS D 4 88 ? 15.846 7.229 -56.799 1.00 47.89 87 HIS D CA 1
ATOM 8078 C C . HIS D 4 88 ? 14.944 8.434 -56.557 1.00 48.57 87 HIS D C 1
ATOM 8079 O O . HIS D 4 88 ? 13.784 8.263 -56.138 1.00 48.47 87 HIS D O 1
ATOM 8086 N N . ASP D 4 89 ? 15.457 9.632 -56.822 1.00 48.42 88 ASP D N 1
ATOM 8087 C CA . ASP D 4 89 ? 14.687 10.843 -56.620 1.00 47.63 88 ASP D CA 1
ATOM 8088 C C . ASP D 4 89 ? 13.431 10.802 -57.466 1.00 46.76 88 ASP D C 1
ATOM 8089 O O . ASP D 4 89 ? 12.369 11.243 -57.027 1.00 44.98 88 ASP D O 1
ATOM 8094 N N . LEU D 4 90 ? 13.563 10.294 -58.696 1.00 45.42 89 LEU D N 1
ATOM 8095 C CA . LEU D 4 90 ? 12.416 10.207 -59.599 1.00 45.78 89 LEU D CA 1
ATOM 8096 C C . LEU D 4 90 ? 11.550 8.970 -59.341 1.00 46.43 89 LEU D C 1
ATOM 8097 O O . LEU D 4 90 ? 10.482 8.819 -59.928 1.00 41.90 89 LEU D O 1
ATOM 8102 N N . LYS D 4 91 ? 12.007 8.113 -58.439 1.00 49.90 90 LYS D N 1
ATOM 8103 C CA . LYS D 4 91 ? 11.296 6.897 -58.085 1.00 53.53 90 LYS D CA 1
ATOM 8104 C C . LYS D 4 91 ? 11.214 5.966 -59.298 1.00 55.56 90 LYS D C 1
ATOM 8105 O O . LYS D 4 91 ? 10.180 5.395 -59.643 1.00 53.67 90 LYS D O 1
ATOM 8111 N N . ILE D 4 92 ? 12.337 5.848 -59.980 1.00 57.52 91 ILE D N 1
ATOM 8112 C CA . ILE D 4 92 ? 12.402 4.967 -61.116 1.00 57.46 91 ILE D CA 1
ATOM 8113 C C . ILE D 4 92 ? 13.218 3.773 -60.675 1.00 59.92 91 ILE D C 1
ATOM 8114 O O . ILE D 4 92 ? 14.389 3.885 -60.289 1.00 57.28 91 ILE D O 1
ATOM 8119 N N . HIS D 4 93 ? 12.550 2.625 -60.705 1.00 64.35 92 HIS D N 1
ATOM 8120 C CA . HIS D 4 93 ? 13.184 1.373 -60.338 1.00 67.88 92 HIS D CA 1
ATOM 8121 C C . HIS D 4 93 ? 14.125 0.873 -61.432 1.00 63.82 92 HIS D C 1
ATOM 8122 O O . HIS D 4 93 ? 13.727 0.647 -62.557 1.00 62.16 92 HIS D O 1
ATOM 8129 N N . VAL D 4 94 ? 15.404 0.769 -61.111 1.00 61.38 93 VAL D N 1
ATOM 8130 C CA . VAL D 4 94 ? 16.412 0.300 -62.050 1.00 60.30 93 VAL D CA 1
ATOM 8131 C C . VAL D 4 94 ? 17.218 -0.862 -61.477 1.00 59.44 93 VAL D C 1
ATOM 8132 O O . VAL D 4 94 ? 18.125 -0.683 -60.661 1.00 58.02 93 VAL D O 1
ATOM 8136 N N . PRO D 4 95 ? 16.900 -2.070 -61.923 1.00 59.17 94 PRO D N 1
ATOM 8137 C CA . PRO D 4 95 ? 17.551 -3.322 -61.504 1.00 57.58 94 PRO D CA 1
ATOM 8138 C C . PRO D 4 95 ? 19.072 -3.314 -61.598 1.00 55.65 94 PRO D C 1
ATOM 8139 O O . PRO D 4 95 ? 19.649 -3.154 -62.669 1.00 54.92 94 PRO D O 1
ATOM 8143 N N . ALA D 4 96 ? 19.714 -3.525 -60.461 1.00 53.01 95 ALA D N 1
ATOM 8144 C CA . ALA D 4 96 ? 21.155 -3.531 -60.382 1.00 52.45 95 ALA D CA 1
ATOM 8145 C C . ALA D 4 96 ? 21.685 -2.164 -60.817 1.00 52.33 95 ALA D C 1
ATOM 8146 O O . ALA D 4 96 ? 22.793 -2.043 -61.379 1.00 55.14 95 ALA D O 1
ATOM 8148 N N . GLY D 4 97 ? 20.892 -1.130 -60.569 1.00 48.92 96 GLY D N 1
ATOM 8149 C CA . GLY D 4 97 ? 21.297 0.209 -60.947 1.00 49.16 96 GLY D CA 1
ATOM 8150 C C . GLY D 4 97 ? 22.735 0.541 -60.545 1.00 48.55 96 GLY D C 1
ATOM 8151 O O . GLY D 4 97 ? 23.451 1.258 -61.259 1.00 48.35 96 GLY D O 1
ATOM 8152 N N . LYS D 4 98 ? 23.198 0.039 -59.418 1.00 48.38 97 LYS D N 1
ATOM 8153 C CA . LYS D 4 98 ? 24.553 0.363 -59.056 1.00 53.45 97 LYS D CA 1
ATOM 8154 C C . LYS D 4 98 ? 25.524 -0.235 -60.059 1.00 55.42 97 LYS D C 1
ATOM 8155 O O . LYS D 4 98 ? 26.530 0.392 -60.375 1.00 57.90 97 LYS D O 1
ATOM 8161 N N . TRP D 4 99 ? 25.234 -1.424 -60.573 1.00 55.51 98 TRP D N 1
ATOM 8162 C CA . TRP D 4 99 ? 26.126 -2.067 -61.528 1.00 56.81 98 TRP D CA 1
ATOM 8163 C C . TRP D 4 99 ? 26.000 -1.418 -62.896 1.00 54.38 98 TRP D C 1
ATOM 8164 O O . TRP D 4 99 ? 26.977 -1.307 -63.626 1.00 54.40 98 TRP D O 1
ATOM 8175 N N . VAL D 4 100 ? 24.792 -1.007 -63.259 1.00 51.78 99 VAL D N 1
ATOM 8176 C CA . VAL D 4 100 ? 24.579 -0.359 -64.533 1.00 49.60 99 VAL D CA 1
ATOM 8177 C C . VAL D 4 100 ? 25.413 0.931 -64.653 1.00 50.43 99 VAL D C 1
ATOM 8178 O O . VAL D 4 100 ? 26.413 0.965 -65.384 1.00 49.92 99 VAL D O 1
ATOM 8182 N N . PHE D 4 101 ? 25.022 1.984 -63.919 1.00 48.03 100 PHE D N 1
ATOM 8183 C CA . PHE D 4 101 ? 25.694 3.285 -63.979 1.00 46.12 100 PHE D CA 1
ATOM 8184 C C . PHE D 4 101 ? 27.188 3.260 -63.681 1.00 48.27 100 PHE D C 1
ATOM 8185 O O . PHE D 4 101 ? 27.986 3.859 -64.410 1.00 46.24 100 PHE D O 1
ATOM 8193 N N . TYR D 4 102 ? 27.602 2.556 -62.631 1.00 52.62 101 TYR D N 1
ATOM 8194 C CA . TYR D 4 102 ? 29.030 2.515 -62.327 1.00 55.29 101 TYR D CA 1
ATOM 8195 C C . TYR D 4 102 ? 29.786 1.600 -63.281 1.00 55.76 101 TYR D C 1
ATOM 8196 O O . TYR D 4 102 ? 30.982 1.770 -63.528 1.00 55.68 101 TYR D O 1
ATOM 8205 N N . GLY D 4 103 ? 29.066 0.636 -63.830 1.00 54.01 102 GLY D N 1
ATOM 8206 C CA . GLY D 4 103 ? 29.696 -0.287 -64.740 1.00 55.24 102 GLY D CA 1
ATOM 8207 C C . GLY D 4 103 ? 29.997 0.461 -66.021 1.00 55.42 102 GLY D C 1
ATOM 8208 O O . GLY D 4 103 ? 31.087 0.391 -66.596 1.00 55.26 102 GLY D O 1
ATOM 8209 N N . LEU D 4 104 ? 28.983 1.189 -66.459 1.00 55.12 103 LEU D N 1
ATOM 8210 C CA . LEU D 4 104 ? 29.072 2.017 -67.663 1.00 51.98 103 LEU D CA 1
ATOM 8211 C C . LEU D 4 104 ? 30.270 2.956 -67.504 1.00 50.85 103 LEU D C 1
ATOM 8212 O O . LEU D 4 104 ? 31.035 3.174 -68.447 1.00 52.76 103 LEU D O 1
ATOM 8217 N N . ALA D 4 105 ? 30.445 3.479 -66.296 1.00 47.12 104 ALA D N 1
ATOM 8218 C CA . ALA D 4 105 ? 31.554 4.384 -66.015 1.00 44.87 104 ALA D CA 1
ATOM 8219 C C . ALA D 4 105 ? 32.861 3.652 -66.215 1.00 45.01 104 ALA D C 1
ATOM 8220 O O . ALA D 4 105 ? 33.747 4.122 -66.913 1.00 43.44 104 ALA D O 1
ATOM 8222 N N . ALA D 4 106 ? 32.961 2.474 -65.611 1.00 48.37 105 ALA D N 1
ATOM 8223 C CA . ALA D 4 106 ? 34.165 1.646 -65.693 1.00 46.99 105 ALA D CA 1
ATOM 8224 C C . ALA D 4 106 ? 34.430 1.207 -67.135 1.00 45.90 105 ALA D C 1
ATOM 8225 O O . ALA D 4 106 ? 35.560 1.251 -67.609 1.00 44.63 105 ALA D O 1
ATOM 8227 N N . ILE D 4 107 ? 33.370 0.837 -67.846 1.00 46.25 106 ILE D N 1
ATOM 8228 C CA . ILE D 4 107 ? 33.521 0.394 -69.239 1.00 47.29 106 ILE D CA 1
ATOM 8229 C C . ILE D 4 107 ? 34.083 1.560 -70.040 1.00 49.67 106 ILE D C 1
ATOM 8230 O O . ILE D 4 107 ? 35.140 1.448 -70.678 1.00 50.79 106 ILE D O 1
ATOM 8235 N N . LEU D 4 108 ? 33.369 2.689 -69.983 1.00 48.08 107 LEU D N 1
ATOM 8236 C CA . LEU D 4 108 ? 33.811 3.880 -70.685 1.00 44.09 107 LEU D CA 1
ATOM 8237 C C . LEU D 4 108 ? 35.209 4.315 -70.247 1.00 43.28 107 LEU D C 1
ATOM 8238 O O . LEU D 4 108 ? 35.981 4.804 -71.068 1.00 46.11 107 LEU D O 1
ATOM 8243 N N . THR D 4 109 ? 35.549 4.153 -68.975 1.00 39.35 108 THR D N 1
ATOM 8244 C CA . THR D 4 109 ? 36.871 4.539 -68.532 1.00 41.27 108 THR D CA 1
ATOM 8245 C C . THR D 4 109 ? 37.904 3.663 -69.226 1.00 46.66 108 THR D C 1
ATOM 8246 O O . THR D 4 109 ? 38.903 4.157 -69.755 1.00 50.14 108 THR D O 1
ATOM 8250 N N . VAL D 4 110 ? 37.661 2.358 -69.243 1.00 47.37 109 VAL D N 1
ATOM 8251 C CA . VAL D 4 110 ? 38.596 1.451 -69.886 1.00 47.16 109 VAL D CA 1
ATOM 8252 C C . VAL D 4 110 ? 38.741 1.853 -71.345 1.00 46.07 109 VAL D C 1
ATOM 8253 O O . VAL D 4 110 ? 39.854 2.040 -71.805 1.00 48.87 109 VAL D O 1
ATOM 8257 N N . VAL D 4 111 ? 37.622 1.972 -72.054 1.00 44.15 110 VAL D N 1
ATOM 8258 C CA . VAL D 4 111 ? 37.561 2.344 -73.457 1.00 44.07 110 VAL D CA 1
ATOM 8259 C C . VAL D 4 111 ? 38.387 3.597 -73.715 1.00 49.51 110 VAL D C 1
ATOM 8260 O O . VAL D 4 111 ? 39.033 3.719 -74.740 1.00 51.98 110 VAL D O 1
ATOM 8264 N N . THR D 4 112 ? 38.354 4.533 -72.779 1.00 50.88 111 THR D N 1
ATOM 8265 C CA . THR D 4 112 ? 39.087 5.771 -72.904 1.00 51.39 111 THR D CA 1
ATOM 8266 C C . THR D 4 112 ? 40.574 5.511 -72.699 1.00 51.04 111 THR D C 1
ATOM 8267 O O . THR D 4 112 ? 41.442 6.074 -73.383 1.00 51.33 111 THR D O 1
ATOM 8271 N N . LEU D 4 113 ? 40.869 4.677 -71.726 1.00 48.54 112 LEU D N 1
ATOM 8272 C CA . LEU D 4 113 ? 42.253 4.331 -71.423 1.00 51.50 112 LEU D CA 1
ATOM 8273 C C . LEU D 4 113 ? 42.918 3.708 -72.661 1.00 54.23 112 LEU D C 1
ATOM 8274 O O . LEU D 4 113 ? 44.085 4.001 -72.961 1.00 54.95 112 LEU D O 1
ATOM 8279 N N . ILE D 4 114 ? 42.167 2.849 -73.361 1.00 53.12 113 ILE D N 1
ATOM 8280 C CA . ILE D 4 114 ? 42.697 2.201 -74.542 1.00 54.43 113 ILE D CA 1
ATOM 8281 C C . ILE D 4 114 ? 42.997 3.317 -75.535 1.00 55.86 113 ILE D C 1
ATOM 8282 O O . ILE D 4 114 ? 44.052 3.367 -76.173 1.00 57.21 113 ILE D O 1
ATOM 8287 N N . GLY D 4 115 ? 42.027 4.218 -75.645 1.00 55.93 114 GLY D N 1
ATOM 8288 C CA . GLY D 4 115 ? 42.123 5.343 -76.556 1.00 55.72 114 GLY D CA 1
ATOM 8289 C C . GLY D 4 115 ? 43.352 6.229 -76.378 1.00 52.89 114 GLY D C 1
ATOM 8290 O O . GLY D 4 115 ? 43.955 6.610 -77.371 1.00 49.15 114 GLY D O 1
ATOM 8291 N N . VAL D 4 116 ? 43.727 6.542 -75.136 1.00 53.20 115 VAL D N 1
ATOM 8292 C CA . VAL D 4 116 ? 44.874 7.406 -74.939 1.00 52.29 115 VAL D CA 1
ATOM 8293 C C . VAL D 4 116 ? 46.214 6.689 -74.911 1.00 55.90 115 VAL D C 1
ATOM 8294 O O . VAL D 4 116 ? 47.274 7.320 -74.845 1.00 55.20 115 VAL D O 1
ATOM 8298 N N . VAL D 4 117 ? 46.191 5.356 -74.921 1.00 62.33 116 VAL D N 1
ATOM 8299 C CA . VAL D 4 117 ? 47.457 4.606 -75.057 1.00 65.02 116 VAL D CA 1
ATOM 8300 C C . VAL D 4 117 ? 47.474 4.304 -76.584 1.00 67.42 116 VAL D C 1
ATOM 8301 O O . VAL D 4 117 ? 48.299 3.632 -77.135 1.00 68.27 116 VAL D O 1
ATOM 8305 N N . THR D 4 118 ? 46.482 4.870 -77.232 1.00 68.39 117 THR D N 1
ATOM 8306 C CA . THR D 4 118 ? 46.171 4.892 -78.632 1.00 70.39 117 THR D CA 1
ATOM 8307 C C . THR D 4 118 ? 45.734 3.724 -79.290 1.00 72.60 117 THR D C 1
ATOM 8308 O O . THR D 4 118 ? 46.166 2.658 -78.981 1.00 72.93 117 THR D O 1
ATOM 8312 N N . ILE D 4 119 ? 44.809 4.027 -80.194 1.00 74.00 118 ILE D N 1
ATOM 8313 C CA . ILE D 4 119 ? 44.231 3.058 -81.007 1.00 72.44 118 ILE D CA 1
ATOM 8314 C C . ILE D 4 119 ? 45.250 2.760 -82.093 1.00 75.52 118 ILE D C 1
ATOM 8315 O O . ILE D 4 119 ? 46.129 3.646 -82.356 1.00 78.20 118 ILE D O 1
ATOM 8321 N N . MET E 1 1 ? 22.706 -18.254 -1.737 1.00 84.77 0 MET M N 1
ATOM 8322 C CA . MET E 1 1 ? 22.312 -19.017 -2.954 1.00 85.40 0 MET M CA 1
ATOM 8323 C C . MET E 1 1 ? 21.902 -18.085 -4.106 1.00 84.02 0 MET M C 1
ATOM 8324 O O . MET E 1 1 ? 22.728 -17.393 -4.698 1.00 82.65 0 MET M O 1
ATOM 8329 N N . GLN E 1 2 ? 20.646 -18.109 -4.485 1.00 83.79 1 GLN M N 1
ATOM 8330 C CA . GLN E 1 2 ? 20.051 -17.266 -5.519 1.00 84.19 1 GLN M CA 1
ATOM 8331 C C . GLN E 1 2 ? 18.649 -17.759 -5.780 1.00 81.85 1 GLN M C 1
ATOM 8332 O O . GLN E 1 2 ? 18.259 -18.726 -5.169 1.00 83.29 1 GLN M O 1
ATOM 8338 N N . THR E 1 3 ? 17.911 -17.148 -6.687 1.00 78.28 2 THR M N 1
ATOM 8339 C CA . THR E 1 3 ? 16.544 -17.611 -6.917 1.00 76.65 2 THR M CA 1
ATOM 8340 C C . THR E 1 3 ? 16.025 -17.207 -8.278 1.00 77.13 2 THR M C 1
ATOM 8341 O O . THR E 1 3 ? 16.356 -16.127 -8.770 1.00 77.72 2 THR M O 1
ATOM 8345 N N . PHE E 1 4 ? 15.197 -18.060 -8.868 1.00 78.20 3 PHE M N 1
ATOM 8346 C CA . PHE E 1 4 ? 14.625 -17.763 -10.181 1.00 81.37 3 PHE M CA 1
ATOM 8347 C C . PHE E 1 4 ? 13.134 -17.985 -10.117 1.00 80.58 3 PHE M C 1
ATOM 8348 O O . PHE E 1 4 ? 12.660 -18.891 -9.451 1.00 80.93 3 PHE M O 1
ATOM 8356 N N . GLN E 1 5 ? 12.409 -17.137 -10.824 1.00 81.09 4 GLN M N 1
ATOM 8357 C CA . GLN E 1 5 ? 10.958 -17.186 -10.823 1.00 82.08 4 GLN M CA 1
ATOM 8358 C C . GLN E 1 5 ? 10.470 -17.975 -11.994 1.00 80.41 4 GLN M C 1
ATOM 8359 O O . GLN E 1 5 ? 10.680 -17.526 -13.127 1.00 80.84 4 GLN M O 1
ATOM 8365 N N . ALA E 1 6 ? 9.806 -19.100 -11.733 1.00 79.40 5 ALA M N 1
ATOM 8366 C CA . ALA E 1 6 ? 9.298 -19.888 -12.850 1.00 78.97 5 ALA M CA 1
ATOM 8367 C C . ALA E 1 6 ? 7.944 -20.492 -12.538 1.00 79.53 5 ALA M C 1
ATOM 8368 O O . ALA E 1 6 ? 7.682 -20.864 -11.394 1.00 79.83 5 ALA M O 1
ATOM 8370 N N . ASP E 1 7 ? 7.099 -20.585 -13.563 1.00 81.31 6 ASP M N 1
ATOM 8371 C CA . ASP E 1 7 ? 5.803 -21.235 -13.408 1.00 82.48 6 ASP M CA 1
ATOM 8372 C C . ASP E 1 7 ? 6.071 -22.719 -13.178 1.00 83.14 6 ASP M C 1
ATOM 8373 O O . ASP E 1 7 ? 6.048 -23.210 -12.064 1.00 84.10 6 ASP M O 1
ATOM 8378 N N . LEU E 1 8 ? 6.353 -23.409 -14.269 1.00 83.85 7 LEU M N 1
ATOM 8379 C CA . LEU E 1 8 ? 6.609 -24.840 -14.280 1.00 83.34 7 LEU M CA 1
ATOM 8380 C C . LEU E 1 8 ? 8.107 -25.087 -14.384 1.00 82.53 7 LEU M C 1
ATOM 8381 O O . LEU E 1 8 ? 8.772 -24.531 -15.253 1.00 83.90 7 LEU M O 1
ATOM 8386 N N . ALA E 1 9 ? 8.630 -25.919 -13.502 1.00 79.04 8 ALA M N 1
ATOM 8387 C CA . ALA E 1 9 ? 10.036 -26.265 -13.507 1.00 75.56 8 ALA M CA 1
ATOM 8388 C C . ALA E 1 9 ? 10.144 -27.726 -13.933 1.00 74.10 8 ALA M C 1
ATOM 8389 O O . ALA E 1 9 ? 9.830 -28.610 -13.138 1.00 74.74 8 ALA M O 1
ATOM 8391 N N . ILE E 1 10 ? 10.585 -27.976 -15.168 1.00 71.23 9 ILE M N 1
ATOM 8392 C CA . ILE E 1 10 ? 10.721 -29.344 -15.679 1.00 66.66 9 ILE M CA 1
ATOM 8393 C C . ILE E 1 10 ? 12.142 -29.892 -15.504 1.00 66.15 9 ILE M C 1
ATOM 8394 O O . ILE E 1 10 ? 13.098 -29.329 -16.028 1.00 67.10 9 ILE M O 1
ATOM 8399 N N . VAL E 1 11 ? 12.287 -30.991 -14.766 1.00 65.54 10 VAL M N 1
ATOM 8400 C CA . VAL E 1 11 ? 13.598 -31.607 -14.556 1.00 63.49 10 VAL M CA 1
ATOM 8401 C C . VAL E 1 11 ? 13.834 -32.700 -15.612 1.00 63.79 10 VAL M C 1
ATOM 8402 O O . VAL E 1 11 ? 13.045 -33.657 -15.689 1.00 63.59 10 VAL M O 1
ATOM 8406 N N . GLY E 1 12 ? 14.882 -32.538 -16.437 1.00 62.13 11 GLY M N 1
ATOM 8407 C CA . GLY E 1 12 ? 15.198 -33.486 -17.483 1.00 59.11 11 GLY M CA 1
ATOM 8408 C C . GLY E 1 12 ? 14.741 -33.063 -18.869 1.00 61.32 11 GLY M C 1
ATOM 8409 O O . GLY E 1 12 ? 13.549 -32.818 -19.132 1.00 60.89 11 GLY M O 1
ATOM 8410 N N . ALA E 1 13 ? 15.703 -33.022 -19.792 1.00 63.27 12 ALA M N 1
ATOM 8411 C CA . ALA E 1 13 ? 15.456 -32.624 -21.173 1.00 64.60 12 ALA M CA 1
ATOM 8412 C C . ALA E 1 13 ? 15.346 -33.798 -22.143 1.00 65.44 12 ALA M C 1
ATOM 8413 O O . ALA E 1 13 ? 15.497 -33.631 -23.368 1.00 66.15 12 ALA M O 1
ATOM 8415 N N . GLY E 1 14 ? 15.090 -34.983 -21.599 1.00 63.67 13 GLY M N 1
ATOM 8416 C CA . GLY E 1 14 ? 14.940 -36.165 -22.430 1.00 61.68 13 GLY M CA 1
ATOM 8417 C C . GLY E 1 14 ? 13.749 -36.024 -23.352 1.00 60.52 13 GLY M C 1
ATOM 8418 O O . GLY E 1 14 ? 13.231 -34.948 -23.557 1.00 61.87 13 GLY M O 1
ATOM 8419 N N . GLY E 1 15 ? 13.294 -37.117 -23.923 1.00 61.90 14 GLY M N 1
ATOM 8420 C CA . GLY E 1 15 ? 12.166 -37.083 -24.842 1.00 61.28 14 GLY M CA 1
ATOM 8421 C C . GLY E 1 15 ? 10.930 -36.636 -24.101 1.00 61.38 14 GLY M C 1
ATOM 8422 O O . GLY E 1 15 ? 10.111 -35.904 -24.644 1.00 61.77 14 GLY M O 1
ATOM 8423 N N . ALA E 1 16 ? 10.812 -37.094 -22.858 1.00 59.33 15 ALA M N 1
ATOM 8424 C CA . ALA E 1 16 ? 9.677 -36.717 -22.034 1.00 59.25 15 ALA M CA 1
ATOM 8425 C C . ALA E 1 16 ? 9.765 -35.220 -21.674 1.00 56.89 15 ALA M C 1
ATOM 8426 O O . ALA E 1 16 ? 8.882 -34.451 -22.038 1.00 52.15 15 ALA M O 1
ATOM 8428 N N . GLY E 1 17 ? 10.822 -34.865 -20.934 1.00 57.85 16 GLY M N 1
ATOM 8429 C CA . GLY E 1 17 ? 11.064 -33.489 -20.524 1.00 62.12 16 GLY M CA 1
ATOM 8430 C C . GLY E 1 17 ? 10.757 -32.448 -21.600 1.00 65.57 16 GLY M C 1
ATOM 8431 O O . GLY E 1 17 ? 9.922 -31.561 -21.407 1.00 65.51 16 GLY M O 1
ATOM 8432 N N . LEU E 1 18 ? 11.414 -32.567 -22.749 1.00 68.11 17 LEU M N 1
ATOM 8433 C CA . LEU E 1 18 ? 11.205 -31.652 -23.856 1.00 70.91 17 LEU M CA 1
ATOM 8434 C C . LEU E 1 18 ? 9.742 -31.541 -24.274 1.00 70.94 17 LEU M C 1
ATOM 8435 O O . LEU E 1 18 ? 9.239 -30.428 -24.422 1.00 75.93 17 LEU M O 1
ATOM 8440 N N . ARG E 1 19 ? 9.068 -32.654 -24.509 1.00 67.21 18 ARG M N 1
ATOM 8441 C CA . ARG E 1 19 ? 7.666 -32.666 -24.916 1.00 63.36 18 ARG M CA 1
ATOM 8442 C C . ARG E 1 19 ? 6.774 -31.919 -23.939 1.00 63.61 18 ARG M C 1
ATOM 8443 O O . ARG E 1 19 ? 5.797 -31.291 -24.344 1.00 64.20 18 ARG M O 1
ATOM 8451 N N . ALA E 1 20 ? 7.129 -31.985 -22.661 1.00 63.81 19 ALA M N 1
ATOM 8452 C CA . ALA E 1 20 ? 6.349 -31.361 -21.608 1.00 65.60 19 ALA M CA 1
ATOM 8453 C C . ALA E 1 20 ? 6.507 -29.839 -21.621 1.00 69.10 19 ALA M C 1
ATOM 8454 O O . ALA E 1 20 ? 5.523 -29.097 -21.496 1.00 70.76 19 ALA M O 1
ATOM 8456 N N . ALA E 1 21 ? 7.755 -29.388 -21.768 1.00 69.04 20 ALA M N 1
ATOM 8457 C CA . ALA E 1 21 ? 8.057 -27.967 -21.786 1.00 67.69 20 ALA M CA 1
ATOM 8458 C C . ALA E 1 21 ? 7.399 -27.322 -22.996 1.00 67.30 20 ALA M C 1
ATOM 8459 O O . ALA E 1 21 ? 6.936 -26.178 -22.936 1.00 68.64 20 ALA M O 1
ATOM 8461 N N . ILE E 1 22 ? 7.314 -28.064 -24.088 1.00 66.28 21 ILE M N 1
ATOM 8462 C CA . ILE E 1 22 ? 6.695 -27.537 -25.304 1.00 65.20 21 ILE M CA 1
ATOM 8463 C C . ILE E 1 22 ? 5.181 -27.498 -25.189 1.00 66.84 21 ILE M C 1
ATOM 8464 O O . ILE E 1 22 ? 4.536 -26.605 -25.745 1.00 66.66 21 ILE M O 1
ATOM 8469 N N . ALA E 1 23 ? 4.607 -28.472 -24.480 1.00 69.42 22 ALA M N 1
ATOM 8470 C CA . ALA E 1 23 ? 3.150 -28.478 -24.311 1.00 71.29 22 ALA M CA 1
ATOM 8471 C C . ALA E 1 23 ? 2.751 -27.350 -23.343 1.00 71.56 22 ALA M C 1
ATOM 8472 O O . ALA E 1 23 ? 1.663 -26.794 -23.450 1.00 72.06 22 ALA M O 1
ATOM 8474 N N . ALA E 1 24 ? 3.641 -27.027 -22.409 1.00 69.88 23 ALA M N 1
ATOM 8475 C CA . ALA E 1 24 ? 3.423 -25.966 -21.446 1.00 71.06 23 ALA M CA 1
ATOM 8476 C C . ALA E 1 24 ? 3.481 -24.578 -22.121 1.00 76.05 23 ALA M C 1
ATOM 8477 O O . ALA E 1 24 ? 2.685 -23.672 -21.819 1.00 77.13 23 ALA M O 1
ATOM 8479 N N . ALA E 1 25 ? 4.434 -24.394 -23.029 1.00 79.45 24 ALA M N 1
ATOM 8480 C CA . ALA E 1 25 ? 4.579 -23.119 -23.713 1.00 82.18 24 ALA M CA 1
ATOM 8481 C C . ALA E 1 25 ? 3.463 -22.881 -24.745 1.00 83.52 24 ALA M C 1
ATOM 8482 O O . ALA E 1 25 ? 3.123 -21.726 -25.056 1.00 84.06 24 ALA M O 1
ATOM 8484 N N . GLN E 1 26 ? 2.900 -23.960 -25.293 1.00 82.73 25 GLN M N 1
ATOM 8485 C CA . GLN E 1 26 ? 1.821 -23.795 -26.262 1.00 82.35 25 GLN M CA 1
ATOM 8486 C C . GLN E 1 26 ? 0.526 -23.610 -25.483 1.00 82.15 25 GLN M C 1
ATOM 8487 O O . GLN E 1 26 ? -0.481 -23.175 -26.023 1.00 81.90 25 GLN M O 1
ATOM 8493 N N . ALA E 1 27 ? 0.578 -23.944 -24.201 1.00 82.49 26 ALA M N 1
ATOM 8494 C CA . ALA E 1 27 ? -0.565 -23.811 -23.300 1.00 82.90 26 ALA M CA 1
ATOM 8495 C C . ALA E 1 27 ? -0.634 -22.379 -22.738 1.00 82.26 26 ALA M C 1
ATOM 8496 O O . ALA E 1 27 ? -1.611 -21.661 -22.945 1.00 82.67 26 ALA M O 1
ATOM 8498 N N . ASN E 1 28 ? 0.417 -21.990 -22.016 1.00 79.06 27 ASN M N 1
ATOM 8499 C CA . ASN E 1 28 ? 0.514 -20.661 -21.433 1.00 75.12 27 ASN M CA 1
ATOM 8500 C C . ASN E 1 28 ? 1.643 -19.848 -22.058 1.00 71.18 27 ASN M C 1
ATOM 8501 O O . ASN E 1 28 ? 2.746 -19.725 -21.515 1.00 65.90 27 ASN M O 1
ATOM 8506 N N . PRO E 1 29 ? 1.333 -19.217 -23.192 1.00 72.00 28 PRO M N 1
ATOM 8507 C CA . PRO E 1 29 ? 2.272 -18.374 -23.930 1.00 73.45 28 PRO M CA 1
ATOM 8508 C C . PRO E 1 29 ? 3.023 -17.371 -23.062 1.00 74.46 28 PRO M C 1
ATOM 8509 O O . PRO E 1 29 ? 4.038 -16.847 -23.499 1.00 75.08 28 PRO M O 1
ATOM 8513 N N . ASN E 1 30 ? 2.547 -17.120 -21.850 1.00 75.58 29 ASN M N 1
ATOM 8514 C CA . ASN E 1 30 ? 3.216 -16.167 -20.967 1.00 78.22 29 ASN M CA 1
ATOM 8515 C C . ASN E 1 30 ? 3.972 -16.865 -19.856 1.00 76.76 29 ASN M C 1
ATOM 8516 O O . ASN E 1 30 ? 4.457 -16.208 -18.931 1.00 76.14 29 ASN M O 1
ATOM 8521 N N . ALA E 1 31 ? 4.076 -18.186 -19.950 1.00 75.85 30 ALA M N 1
ATOM 8522 C CA . ALA E 1 31 ? 4.748 -18.945 -18.905 1.00 75.21 30 ALA M CA 1
ATOM 8523 C C . ALA E 1 31 ? 6.243 -18.686 -18.836 1.00 75.73 30 ALA M C 1
ATOM 8524 O O . ALA E 1 31 ? 6.841 -18.139 -19.755 1.00 75.83 30 ALA M O 1
ATOM 8526 N N . LYS E 1 32 ? 6.837 -19.076 -17.721 1.00 77.44 31 LYS M N 1
ATOM 8527 C CA . LYS E 1 32 ? 8.282 -18.966 -17.528 1.00 79.85 31 LYS M CA 1
ATOM 8528 C C . LYS E 1 32 ? 8.711 -20.364 -17.061 1.00 78.35 31 LYS M C 1
ATOM 8529 O O . LYS E 1 32 ? 8.762 -20.646 -15.849 1.00 76.55 31 LYS M O 1
ATOM 8535 N N . ILE E 1 33 ? 8.984 -21.219 -18.059 1.00 75.51 32 ILE M N 1
ATOM 8536 C CA . ILE E 1 33 ? 9.345 -22.623 -17.857 1.00 70.96 32 ILE M CA 1
ATOM 8537 C C . ILE E 1 33 ? 10.851 -22.892 -17.701 1.00 70.47 32 ILE M C 1
ATOM 8538 O O . ILE E 1 33 ? 11.639 -22.700 -18.640 1.00 72.77 32 ILE M O 1
ATOM 8543 N N . ALA E 1 34 ? 11.262 -23.317 -16.511 1.00 65.58 33 ALA M N 1
ATOM 8544 C CA . ALA E 1 34 ? 12.666 -23.605 -16.262 1.00 65.07 33 ALA M CA 1
ATOM 8545 C C . ALA E 1 34 ? 13.022 -25.068 -16.612 1.00 66.64 33 ALA M C 1
ATOM 8546 O O . ALA E 1 34 ? 13.013 -25.974 -15.778 1.00 66.33 33 ALA M O 1
ATOM 8548 N N . LEU E 1 35 ? 13.353 -25.298 -17.875 1.00 69.10 34 LEU M N 1
ATOM 8549 C CA . LEU E 1 35 ? 13.775 -26.598 -18.381 1.00 69.03 34 LEU M CA 1
ATOM 8550 C C . LEU E 1 35 ? 15.235 -26.921 -18.027 1.00 70.24 34 LEU M C 1
ATOM 8551 O O . LEU E 1 35 ? 16.160 -26.514 -18.723 1.00 70.25 34 LEU M O 1
ATOM 8556 N N . ILE E 1 36 ? 15.449 -27.673 -16.960 1.00 70.84 35 ILE M N 1
ATOM 8557 C CA . ILE E 1 36 ? 16.806 -28.028 -16.573 1.00 72.11 35 ILE M CA 1
ATOM 8558 C C . ILE E 1 36 ? 17.189 -29.497 -16.901 1.00 71.32 35 ILE M C 1
ATOM 8559 O O . ILE E 1 36 ? 16.332 -30.358 -17.095 1.00 70.68 35 ILE M O 1
ATOM 8564 N N . SER E 1 37 ? 18.494 -29.757 -17.028 1.00 68.94 36 SER M N 1
ATOM 8565 C CA . SER E 1 37 ? 19.045 -31.062 -17.363 1.00 65.67 36 SER M CA 1
ATOM 8566 C C . SER E 1 37 ? 20.553 -31.054 -17.161 1.00 64.92 36 SER M C 1
ATOM 8567 O O . SER E 1 37 ? 21.178 -30.072 -17.555 1.00 66.36 36 SER M O 1
ATOM 8570 N N . LYS E 1 38 ? 21.146 -32.112 -16.597 1.00 61.76 37 LYS M N 1
ATOM 8571 C CA . LYS E 1 38 ? 22.591 -32.119 -16.330 1.00 59.60 37 LYS M CA 1
ATOM 8572 C C . LYS E 1 38 ? 23.511 -32.326 -17.555 1.00 56.71 37 LYS M C 1
ATOM 8573 O O . LYS E 1 38 ? 24.749 -32.365 -17.456 1.00 55.07 37 LYS M O 1
ATOM 8579 N N . VAL E 1 39 ? 22.902 -32.446 -18.724 1.00 51.51 38 VAL M N 1
ATOM 8580 C CA . VAL E 1 39 ? 23.662 -32.604 -19.957 1.00 49.97 38 VAL M CA 1
ATOM 8581 C C . VAL E 1 39 ? 22.921 -31.780 -21.001 1.00 52.81 38 VAL M C 1
ATOM 8582 O O . VAL E 1 39 ? 21.692 -31.598 -20.908 1.00 53.16 38 VAL M O 1
ATOM 8586 N N . TYR E 1 40 ? 23.624 -31.279 -21.999 1.00 55.82 39 TYR M N 1
ATOM 8587 C CA . TYR E 1 40 ? 22.895 -30.496 -22.980 1.00 59.94 39 TYR M CA 1
ATOM 8588 C C . TYR E 1 40 ? 21.823 -31.445 -23.459 1.00 61.35 39 TYR M C 1
ATOM 8589 O O . TYR E 1 40 ? 22.055 -32.639 -23.648 1.00 64.50 39 TYR M O 1
ATOM 8598 N N . PRO E 1 41 ? 20.619 -30.945 -23.614 1.00 61.11 40 PRO M N 1
ATOM 8599 C CA . PRO E 1 41 ? 19.463 -31.709 -24.062 1.00 60.77 40 PRO M CA 1
ATOM 8600 C C . PRO E 1 41 ? 19.656 -32.851 -25.052 1.00 58.91 40 PRO M C 1
ATOM 8601 O O . PRO E 1 41 ? 19.058 -33.902 -24.901 1.00 59.36 40 PRO M O 1
ATOM 8605 N N . MET E 1 42 ? 20.445 -32.668 -26.094 1.00 60.03 41 MET M N 1
ATOM 8606 C CA . MET E 1 42 ? 20.586 -33.723 -27.110 1.00 59.59 41 MET M CA 1
ATOM 8607 C C . MET E 1 42 ? 21.409 -34.935 -26.634 1.00 59.66 41 MET M C 1
ATOM 8608 O O . MET E 1 42 ? 21.344 -35.999 -27.228 1.00 57.72 41 MET M O 1
ATOM 8613 N N . ARG E 1 43 ? 22.138 -34.795 -25.536 1.00 60.00 42 ARG M N 1
ATOM 8614 C CA . ARG E 1 43 ? 22.925 -35.887 -25.006 1.00 61.12 42 ARG M CA 1
ATOM 8615 C C . ARG E 1 43 ? 22.129 -36.835 -24.094 1.00 62.69 42 ARG M C 1
ATOM 8616 O O . ARG E 1 43 ? 22.725 -37.716 -23.467 1.00 64.32 42 ARG M O 1
ATOM 8624 N N . SER E 1 44 ? 20.816 -36.644 -23.960 1.00 62.98 43 SER M N 1
ATOM 8625 C CA . SER E 1 44 ? 20.017 -37.493 -23.067 1.00 63.65 43 SER M CA 1
ATOM 8626 C C . SER E 1 44 ? 19.933 -38.888 -23.669 1.00 62.53 43 SER M C 1
ATOM 8627 O O . SER E 1 44 ? 20.324 -39.054 -24.823 1.00 61.91 43 SER M O 1
ATOM 8630 N N . HIS E 1 45 ? 19.436 -39.879 -22.916 1.00 60.48 44 HIS M N 1
ATOM 8631 C CA . HIS E 1 45 ? 19.385 -41.244 -23.448 1.00 58.70 44 HIS M CA 1
ATOM 8632 C C . HIS E 1 45 ? 18.410 -41.518 -24.595 1.00 56.70 44 HIS M C 1
ATOM 8633 O O . HIS E 1 45 ? 18.563 -42.476 -25.342 1.00 55.61 44 HIS M O 1
ATOM 8640 N N . THR E 1 46 ? 17.412 -40.677 -24.779 1.00 55.78 45 THR M N 1
ATOM 8641 C CA . THR E 1 46 ? 16.486 -40.911 -25.866 1.00 55.28 45 THR M CA 1
ATOM 8642 C C . THR E 1 46 ? 17.210 -40.980 -27.220 1.00 56.29 45 THR M C 1
ATOM 8643 O O . THR E 1 46 ? 16.689 -41.578 -28.200 1.00 55.68 45 THR M O 1
ATOM 8647 N N . VAL E 1 47 ? 18.387 -40.335 -27.297 1.00 53.53 46 VAL M N 1
ATOM 8648 C CA . VAL E 1 47 ? 19.099 -40.314 -28.575 1.00 50.90 46 VAL M CA 1
ATOM 8649 C C . VAL E 1 47 ? 19.541 -41.696 -29.052 1.00 48.42 46 VAL M C 1
ATOM 8650 O O . VAL E 1 47 ? 19.677 -41.956 -30.238 1.00 46.55 46 VAL M O 1
ATOM 8654 N N . ALA E 1 48 ? 19.762 -42.598 -28.106 1.00 47.23 47 ALA M N 1
ATOM 8655 C CA . ALA E 1 48 ? 20.215 -43.968 -28.395 1.00 46.05 47 ALA M CA 1
ATOM 8656 C C . ALA E 1 48 ? 19.193 -44.946 -28.954 1.00 47.17 47 ALA M C 1
ATOM 8657 O O . ALA E 1 48 ? 19.589 -45.952 -29.529 1.00 47.89 47 ALA M O 1
ATOM 8659 N N . ALA E 1 49 ? 17.897 -44.685 -28.802 1.00 49.13 48 ALA M N 1
ATOM 8660 C CA . ALA E 1 49 ? 16.886 -45.625 -29.294 1.00 48.93 48 ALA M CA 1
ATOM 8661 C C . ALA E 1 49 ? 17.047 -45.847 -30.776 1.00 53.79 48 ALA M C 1
ATOM 8662 O O . ALA E 1 49 ? 17.290 -44.886 -31.511 1.00 58.28 48 ALA M O 1
ATOM 8664 N N . GLU E 1 50 ? 16.905 -47.098 -31.223 1.00 60.19 49 GLU M N 1
ATOM 8665 C CA . GLU E 1 50 ? 17.039 -47.422 -32.642 1.00 64.10 49 GLU M CA 1
ATOM 8666 C C . GLU E 1 50 ? 15.827 -48.103 -33.276 1.00 61.49 49 GLU M C 1
ATOM 8667 O O . GLU E 1 50 ? 15.644 -48.051 -34.488 1.00 63.58 49 GLU M O 1
ATOM 8673 N N . GLY E 1 51 ? 14.984 -48.727 -32.479 1.00 57.60 50 GLY M N 1
ATOM 8674 C CA . GLY E 1 51 ? 13.833 -49.432 -33.010 1.00 53.84 50 GLY M CA 1
ATOM 8675 C C . GLY E 1 51 ? 12.675 -48.601 -33.509 1.00 52.93 50 GLY M C 1
ATOM 8676 O O . GLY E 1 51 ? 12.310 -48.740 -34.681 1.00 51.86 50 GLY M O 1
ATOM 8677 N N . GLY E 1 52 ? 12.052 -47.797 -32.635 1.00 51.67 51 GLY M N 1
ATOM 8678 C CA . GLY E 1 52 ? 10.921 -47.014 -33.087 1.00 52.20 51 GLY M CA 1
ATOM 8679 C C . GLY E 1 52 ? 9.912 -46.606 -32.016 1.00 54.69 51 GLY M C 1
ATOM 8680 O O . GLY E 1 52 ? 10.155 -46.781 -30.811 1.00 53.04 51 GLY M O 1
ATOM 8681 N N . SER E 1 53 ? 8.789 -46.023 -32.476 1.00 56.94 52 SER M N 1
ATOM 8682 C CA . SER E 1 53 ? 7.727 -45.543 -31.589 1.00 59.34 52 SER M CA 1
ATOM 8683 C C . SER E 1 53 ? 6.381 -45.970 -32.154 1.00 60.58 52 SER M C 1
ATOM 8684 O O . SER E 1 53 ? 6.051 -45.690 -33.305 1.00 60.08 52 SER M O 1
ATOM 8687 N N . ALA E 1 54 ? 5.590 -46.649 -31.328 1.00 62.34 53 ALA M N 1
ATOM 8688 C CA . ALA E 1 54 ? 4.301 -47.175 -31.772 1.00 63.64 53 ALA M CA 1
ATOM 8689 C C . ALA E 1 54 ? 3.144 -46.176 -31.811 1.00 63.36 53 ALA M C 1
ATOM 8690 O O . ALA E 1 54 ? 3.037 -45.239 -31.000 1.00 62.00 53 ALA M O 1
ATOM 8692 N N . ALA E 1 55 ? 2.255 -46.420 -32.768 1.00 62.72 54 ALA M N 1
ATOM 8693 C CA . ALA E 1 55 ? 1.090 -45.575 -32.965 1.00 64.05 54 ALA M CA 1
ATOM 8694 C C . ALA E 1 55 ? 0.219 -46.178 -34.059 1.00 64.37 54 ALA M C 1
ATOM 8695 O O . ALA E 1 55 ? 0.681 -46.411 -35.176 1.00 64.26 54 ALA M O 1
ATOM 8697 N N . VAL E 1 56 ? -1.033 -46.452 -33.715 1.00 65.71 55 VAL M N 1
ATOM 8698 C CA . VAL E 1 56 ? -1.945 -47.063 -34.670 1.00 67.36 55 VAL M CA 1
ATOM 8699 C C . VAL E 1 56 ? -1.845 -46.287 -35.969 1.00 67.83 55 VAL M C 1
ATOM 8700 O O . VAL E 1 56 ? -2.028 -45.062 -35.942 1.00 68.35 55 VAL M O 1
ATOM 8704 N N . ALA E 1 57 ? -1.580 -46.983 -37.074 1.00 66.91 56 ALA M N 1
ATOM 8705 C CA . ALA E 1 57 ? -1.436 -46.278 -38.339 1.00 68.75 56 ALA M CA 1
ATOM 8706 C C . ALA E 1 57 ? -2.327 -46.829 -39.427 1.00 70.44 56 ALA M C 1
ATOM 8707 O O . ALA E 1 57 ? -3.192 -46.105 -39.897 1.00 71.58 56 ALA M O 1
ATOM 8709 N N . GLN E 1 58 ? -2.107 -48.066 -39.863 1.00 72.44 57 GLN M N 1
ATOM 8710 C CA . GLN E 1 58 ? -2.977 -48.622 -40.906 1.00 75.06 57 GLN M CA 1
ATOM 8711 C C . GLN E 1 58 ? -4.388 -48.710 -40.336 1.00 78.57 57 GLN M C 1
ATOM 8712 O O . GLN E 1 58 ? -4.543 -49.009 -39.152 1.00 78.74 57 GLN M O 1
ATOM 8718 N N . ASP E 1 59 ? -5.418 -48.457 -41.141 1.00 83.35 58 ASP M N 1
ATOM 8719 C CA . ASP E 1 59 ? -6.777 -48.493 -40.596 1.00 87.41 58 ASP M CA 1
ATOM 8720 C C . ASP E 1 59 ? -7.234 -49.899 -40.264 1.00 88.31 58 ASP M C 1
ATOM 8721 O O . ASP E 1 59 ? -8.138 -50.073 -39.443 1.00 88.71 58 ASP M O 1
ATOM 8726 N N . HIS E 1 60 ? -6.614 -50.900 -40.886 1.00 89.52 59 HIS M N 1
ATOM 8727 C CA . HIS E 1 60 ? -6.986 -52.285 -40.590 1.00 89.48 59 HIS M CA 1
ATOM 8728 C C . HIS E 1 60 ? -6.355 -52.663 -39.246 1.00 87.83 59 HIS M C 1
ATOM 8729 O O . HIS E 1 60 ? -5.876 -53.765 -39.036 1.00 88.65 59 HIS M O 1
ATOM 8736 N N . ASP E 1 61 ? -6.317 -51.694 -38.354 1.00 84.36 60 ASP M N 1
ATOM 8737 C CA . ASP E 1 61 ? -5.769 -51.819 -37.006 1.00 82.12 60 ASP M CA 1
ATOM 8738 C C . ASP E 1 61 ? -6.738 -51.020 -36.146 1.00 79.93 60 ASP M C 1
ATOM 8739 O O . ASP E 1 61 ? -7.590 -50.324 -36.695 1.00 78.88 60 ASP M O 1
ATOM 8744 N N . SER E 1 62 ? -6.640 -51.120 -34.822 1.00 77.68 61 SER M N 1
ATOM 8745 C CA . SER E 1 62 ? -7.531 -50.360 -33.957 1.00 77.19 61 SER M CA 1
ATOM 8746 C C . SER E 1 62 ? -6.874 -50.086 -32.606 1.00 78.15 61 SER M C 1
ATOM 8747 O O . SER E 1 62 ? -6.042 -50.861 -32.141 1.00 76.42 61 SER M O 1
ATOM 8750 N N . PHE E 1 63 ? -7.236 -48.973 -31.972 1.00 81.35 62 PHE M N 1
ATOM 8751 C CA . PHE E 1 63 ? -6.634 -48.665 -30.678 1.00 85.85 62 PHE M CA 1
ATOM 8752 C C . PHE E 1 63 ? -6.794 -49.883 -29.782 1.00 86.97 62 PHE M C 1
ATOM 8753 O O . PHE E 1 63 ? -6.034 -50.067 -28.831 1.00 87.55 62 PHE M O 1
ATOM 8761 N N . GLU E 1 64 ? -7.800 -50.693 -30.102 1.00 87.73 63 GLU M N 1
ATOM 8762 C CA . GLU E 1 64 ? -8.103 -51.884 -29.326 1.00 87.95 63 GLU M CA 1
ATOM 8763 C C . GLU E 1 64 ? -6.964 -52.901 -29.407 1.00 85.37 63 GLU M C 1
ATOM 8764 O O . GLU E 1 64 ? -6.442 -53.344 -28.382 1.00 85.07 63 GLU M O 1
ATOM 8770 N N . TYR E 1 65 ? -6.594 -53.270 -30.625 1.00 81.24 64 TYR M N 1
ATOM 8771 C CA . TYR E 1 65 ? -5.513 -54.215 -30.810 1.00 78.37 64 TYR M CA 1
ATOM 8772 C C . TYR E 1 65 ? -4.287 -53.782 -30.014 1.00 75.73 64 TYR M C 1
ATOM 8773 O O . TYR E 1 65 ? -3.773 -54.520 -29.186 1.00 75.79 64 TYR M O 1
ATOM 8782 N N . HIS E 1 66 ? -3.814 -52.571 -30.256 1.00 73.90 65 HIS M N 1
ATOM 8783 C CA . HIS E 1 66 ? -2.634 -52.048 -29.558 1.00 71.50 65 HIS M CA 1
ATOM 8784 C C . HIS E 1 66 ? -2.908 -52.038 -28.052 1.00 71.39 65 HIS M C 1
ATOM 8785 O O . HIS E 1 66 ? -1.995 -52.249 -27.250 1.00 68.58 65 HIS M O 1
ATOM 8792 N N . PHE E 1 67 ? -4.167 -51.819 -27.689 1.00 74.74 66 PHE M N 1
ATOM 8793 C CA . PHE E 1 67 ? -4.601 -51.826 -26.287 1.00 77.69 66 PHE M CA 1
ATOM 8794 C C . PHE E 1 67 ? -4.426 -53.231 -25.714 1.00 77.95 66 PHE M C 1
ATOM 8795 O O . PHE E 1 67 ? -3.878 -53.423 -24.617 1.00 77.55 66 PHE M O 1
ATOM 8803 N N . HIS E 1 68 ? -4.899 -54.206 -26.484 1.00 77.43 67 HIS M N 1
ATOM 8804 C CA . HIS E 1 68 ? -4.807 -55.601 -26.091 1.00 78.86 67 HIS M CA 1
ATOM 8805 C C . HIS E 1 68 ? -3.344 -55.995 -25.895 1.00 77.79 67 HIS M C 1
ATOM 8806 O O . HIS E 1 68 ? -2.973 -56.525 -24.845 1.00 78.19 67 HIS M O 1
ATOM 8813 N N . ASP E 1 69 ? -2.533 -55.722 -26.924 1.00 72.90 68 ASP M N 1
ATOM 8814 C CA . ASP E 1 69 ? -1.123 -56.023 -26.914 1.00 68.39 68 ASP M CA 1
ATOM 8815 C C . ASP E 1 69 ? -0.422 -55.463 -25.680 1.00 67.45 68 ASP M C 1
ATOM 8816 O O . ASP E 1 69 ? 0.395 -56.151 -25.049 1.00 67.41 68 ASP M O 1
ATOM 8821 N N . THR E 1 70 ? -0.741 -54.226 -25.320 1.00 66.55 69 THR M N 1
ATOM 8822 C CA . THR E 1 70 ? -0.136 -53.574 -24.165 1.00 65.73 69 THR M CA 1
ATOM 8823 C C . THR E 1 70 ? -0.472 -54.299 -22.870 1.00 68.01 69 THR M C 1
ATOM 8824 O O . THR E 1 70 ? 0.379 -54.451 -21.990 1.00 69.51 69 THR M O 1
ATOM 8828 N N . VAL E 1 71 ? -1.732 -54.701 -22.732 1.00 70.49 70 VAL M N 1
ATOM 8829 C CA . VAL E 1 71 ? -2.175 -55.393 -21.524 1.00 71.29 70 VAL M CA 1
ATOM 8830 C C . VAL E 1 71 ? -1.621 -56.825 -21.472 1.00 70.04 70 VAL M C 1
ATOM 8831 O O . VAL E 1 71 ? -1.110 -57.257 -20.435 1.00 71.60 70 VAL M O 1
ATOM 8835 N N . ALA E 1 72 ? -1.746 -57.565 -22.573 1.00 65.36 71 ALA M N 1
ATOM 8836 C CA . ALA E 1 72 ? -1.240 -58.924 -22.608 1.00 61.79 71 ALA M CA 1
ATOM 8837 C C . ALA E 1 72 ? 0.230 -58.905 -22.209 1.00 62.22 71 ALA M C 1
ATOM 8838 O O . ALA E 1 72 ? 0.605 -59.501 -21.192 1.00 62.68 71 ALA M O 1
ATOM 8840 N N . GLY E 1 73 ? 1.055 -58.199 -22.991 1.00 60.36 72 GLY M N 1
ATOM 8841 C CA . GLY E 1 73 ? 2.474 -58.136 -22.693 1.00 57.33 72 GLY M CA 1
ATOM 8842 C C . GLY E 1 73 ? 2.767 -57.623 -21.292 1.00 58.17 72 GLY M C 1
ATOM 8843 O O . GLY E 1 73 ? 3.781 -57.977 -20.672 1.00 55.70 72 GLY M O 1
ATOM 8844 N N . GLY E 1 74 ? 1.885 -56.765 -20.795 1.00 60.65 73 GLY M N 1
ATOM 8845 C CA . GLY E 1 74 ? 2.080 -56.182 -19.480 1.00 65.68 73 GLY M CA 1
ATOM 8846 C C . GLY E 1 74 ? 1.708 -57.142 -18.380 1.00 69.69 73 GLY M C 1
ATOM 8847 O O . GLY E 1 74 ? 2.004 -56.870 -17.212 1.00 71.24 73 GLY M O 1
ATOM 8848 N N . ASP E 1 75 ? 1.091 -58.262 -18.763 1.00 71.68 74 ASP M N 1
ATOM 8849 C CA . ASP E 1 75 ? 0.678 -59.296 -17.829 1.00 73.25 74 ASP M CA 1
ATOM 8850 C C . ASP E 1 75 ? -0.325 -58.789 -16.797 1.00 71.97 74 ASP M C 1
ATOM 8851 O O . ASP E 1 75 ? -0.188 -59.014 -15.592 1.00 71.17 74 ASP M O 1
ATOM 8856 N N . TRP E 1 76 ? -1.333 -58.093 -17.309 1.00 69.85 75 TRP M N 1
ATOM 8857 C CA . TRP E 1 76 ? -2.408 -57.523 -16.515 1.00 68.05 75 TRP M CA 1
ATOM 8858 C C . TRP E 1 76 ? -2.051 -56.676 -15.288 1.00 68.51 75 TRP M C 1
ATOM 8859 O O . TRP E 1 76 ? -2.905 -56.407 -14.443 1.00 69.33 75 TRP M O 1
ATOM 8870 N N . LEU E 1 77 ? -0.815 -56.216 -15.187 1.00 69.53 76 LEU M N 1
ATOM 8871 C CA . LEU E 1 77 ? -0.442 -55.326 -14.093 1.00 71.18 76 LEU M CA 1
ATOM 8872 C C . LEU E 1 77 ? -0.522 -53.876 -14.593 1.00 73.32 76 LEU M C 1
ATOM 8873 O O . LEU E 1 77 ? 0.044 -52.965 -13.984 1.00 72.19 76 LEU M O 1
ATOM 8878 N N . CYS E 1 78 ? -1.248 -53.696 -15.695 1.00 76.32 77 CYS M N 1
ATOM 8879 C CA . CYS E 1 78 ? -1.434 -52.391 -16.319 1.00 80.31 77 CYS M CA 1
ATOM 8880 C C . CYS E 1 78 ? -2.730 -51.680 -15.935 1.00 81.97 77 CYS M C 1
ATOM 8881 O O . CYS E 1 78 ? -3.812 -52.256 -16.074 1.00 83.22 77 CYS M O 1
ATOM 8884 N N . GLU E 1 79 ? -2.619 -50.428 -15.486 1.00 82.16 78 GLU M N 1
ATOM 8885 C CA . GLU E 1 79 ? -3.784 -49.634 -15.117 1.00 82.69 78 GLU M CA 1
ATOM 8886 C C . GLU E 1 79 ? -4.593 -49.317 -16.358 1.00 81.73 78 GLU M C 1
ATOM 8887 O O . GLU E 1 79 ? -4.657 -48.185 -16.771 1.00 82.23 78 GLU M O 1
ATOM 8893 N N . GLN E 1 80 ? -5.205 -50.338 -16.937 1.00 82.65 79 GLN M N 1
ATOM 8894 C CA . GLN E 1 80 ? -5.989 -50.253 -18.161 1.00 83.93 79 GLN M CA 1
ATOM 8895 C C . GLN E 1 80 ? -6.613 -48.911 -18.525 1.00 83.13 79 GLN M C 1
ATOM 8896 O O . GLN E 1 80 ? -6.678 -48.559 -19.712 1.00 83.15 79 GLN M O 1
ATOM 8902 N N . ASP E 1 81 ? -7.094 -48.147 -17.547 1.00 81.61 80 ASP M N 1
ATOM 8903 C CA . ASP E 1 81 ? -7.662 -46.847 -17.908 1.00 80.52 80 ASP M CA 1
ATOM 8904 C C . ASP E 1 81 ? -6.546 -46.008 -18.553 1.00 78.95 80 ASP M C 1
ATOM 8905 O O . ASP E 1 81 ? -6.737 -45.401 -19.611 1.00 78.49 80 ASP M O 1
ATOM 8910 N N . VAL E 1 82 ? -5.374 -46.016 -17.913 1.00 75.59 81 VAL M N 1
ATOM 8911 C CA . VAL E 1 82 ? -4.181 -45.315 -18.389 1.00 71.86 81 VAL M CA 1
ATOM 8912 C C . VAL E 1 82 ? -3.830 -45.767 -19.811 1.00 72.48 81 VAL M C 1
ATOM 8913 O O . VAL E 1 82 ? -3.639 -44.951 -20.714 1.00 73.41 81 VAL M O 1
ATOM 8917 N N . VAL E 1 83 ? -3.745 -47.077 -20.001 1.00 72.73 82 VAL M N 1
ATOM 8918 C CA . VAL E 1 83 ? -3.426 -47.650 -21.306 1.00 73.23 82 VAL M CA 1
ATOM 8919 C C . VAL E 1 83 ? -4.376 -47.150 -22.380 1.00 75.64 82 VAL M C 1
ATOM 8920 O O . VAL E 1 83 ? -3.989 -46.940 -23.521 1.00 77.49 82 VAL M O 1
ATOM 8924 N N . ASP E 1 84 ? -5.630 -46.959 -22.018 1.00 79.24 83 ASP M N 1
ATOM 8925 C CA . ASP E 1 84 ? -6.650 -46.486 -22.950 1.00 81.54 83 ASP M CA 1
ATOM 8926 C C . ASP E 1 84 ? -6.345 -45.075 -23.494 1.00 79.44 83 ASP M C 1
ATOM 8927 O O . ASP E 1 84 ? -6.500 -44.784 -24.686 1.00 78.42 83 ASP M O 1
ATOM 8932 N N . TYR E 1 85 ? -5.947 -44.189 -22.591 1.00 77.27 84 TYR M N 1
ATOM 8933 C CA . TYR E 1 85 ? -5.607 -42.815 -22.942 1.00 76.71 84 TYR M CA 1
ATOM 8934 C C . TYR E 1 85 ? -4.359 -42.812 -23.822 1.00 73.64 84 TYR M C 1
ATOM 8935 O O . TYR E 1 85 ? -4.218 -41.975 -24.693 1.00 70.21 84 TYR M O 1
ATOM 8944 N N . PHE E 1 86 ? -3.473 -43.773 -23.569 1.00 73.28 85 PHE M N 1
ATOM 8945 C CA . PHE E 1 86 ? -2.231 -43.928 -24.295 1.00 73.29 85 PHE M CA 1
ATOM 8946 C C . PHE E 1 86 ? -2.432 -44.308 -25.756 1.00 74.47 85 PHE M C 1
ATOM 8947 O O . PHE E 1 86 ? -1.983 -43.589 -26.646 1.00 73.57 85 PHE M O 1
ATOM 8955 N N . VAL E 1 87 ? -3.090 -45.432 -26.012 1.00 76.90 86 VAL M N 1
ATOM 8956 C CA . VAL E 1 87 ? -3.301 -45.843 -27.397 1.00 79.53 86 VAL M CA 1
ATOM 8957 C C . VAL E 1 87 ? -4.116 -44.838 -28.196 1.00 81.50 86 VAL M C 1
ATOM 8958 O O . VAL E 1 87 ? -4.031 -44.815 -29.417 1.00 80.20 86 VAL M O 1
ATOM 8962 N N . HIS E 1 88 ? -4.923 -44.037 -27.506 1.00 85.78 87 HIS M N 1
ATOM 8963 C CA . HIS E 1 88 ? -5.769 -43.061 -28.186 1.00 88.95 87 HIS M CA 1
ATOM 8964 C C . HIS E 1 88 ? -5.057 -41.769 -28.569 1.00 88.86 87 HIS M C 1
ATOM 8965 O O . HIS E 1 88 ? -5.464 -41.062 -29.489 1.00 88.46 87 HIS M O 1
ATOM 8972 N N . HIS E 1 89 ? -3.990 -41.455 -27.848 1.00 88.26 88 HIS M N 1
ATOM 8973 C CA . HIS E 1 89 ? -3.214 -40.246 -28.086 1.00 87.12 88 HIS M CA 1
ATOM 8974 C C . HIS E 1 89 ? -1.821 -40.553 -28.649 1.00 85.40 88 HIS M C 1
ATOM 8975 O O . HIS E 1 89 ? -0.919 -39.738 -28.518 1.00 86.56 88 HIS M O 1
ATOM 8982 N N . CYS E 1 90 ? -1.643 -41.706 -29.289 1.00 80.35 89 CYS M N 1
ATOM 8983 C CA . CYS E 1 90 ? -0.352 -42.068 -29.855 1.00 74.82 89 CYS M CA 1
ATOM 8984 C C . CYS E 1 90 ? -0.193 -41.550 -31.262 1.00 74.19 89 CYS M C 1
ATOM 8985 O O . CYS E 1 90 ? 0.772 -40.850 -31.549 1.00 73.06 89 CYS M O 1
ATOM 8988 N N . PRO E 1 91 ? -1.139 -41.888 -32.149 1.00 73.94 90 PRO M N 1
ATOM 8989 C CA . PRO E 1 91 ? -1.133 -41.472 -33.560 1.00 75.25 90 PRO M CA 1
ATOM 8990 C C . PRO E 1 91 ? -1.030 -39.956 -33.758 1.00 77.69 90 PRO M C 1
ATOM 8991 O O . PRO E 1 91 ? -0.568 -39.465 -34.781 1.00 77.91 90 PRO M O 1
ATOM 8995 N N . THR E 1 92 ? -1.453 -39.210 -32.753 1.00 80.24 91 THR M N 1
ATOM 8996 C CA . THR E 1 92 ? -1.383 -37.763 -32.781 1.00 81.57 91 THR M CA 1
ATOM 8997 C C . THR E 1 92 ? 0.064 -37.338 -32.568 1.00 82.58 91 THR M C 1
ATOM 8998 O O . THR E 1 92 ? 0.702 -36.813 -33.479 1.00 84.26 91 THR M O 1
ATOM 9002 N N . GLU E 1 93 ? 0.588 -37.588 -31.374 1.00 81.06 92 GLU M N 1
ATOM 9003 C CA . GLU E 1 93 ? 1.958 -37.191 -31.093 1.00 79.54 92 GLU M CA 1
ATOM 9004 C C . GLU E 1 93 ? 2.986 -37.582 -32.145 1.00 76.57 92 GLU M C 1
ATOM 9005 O O . GLU E 1 93 ? 3.949 -36.839 -32.362 1.00 76.96 92 GLU M O 1
ATOM 9011 N N . MET E 1 94 ? 2.776 -38.713 -32.810 1.00 71.82 93 MET M N 1
ATOM 9012 C CA . MET E 1 94 ? 3.720 -39.131 -33.832 1.00 68.95 93 MET M CA 1
ATOM 9013 C C . MET E 1 94 ? 3.501 -38.277 -35.080 1.00 69.64 93 MET M C 1
ATOM 9014 O O . MET E 1 94 ? 4.448 -37.922 -35.777 1.00 67.66 93 MET M O 1
ATOM 9019 N N . THR E 1 95 ? 2.244 -37.958 -35.346 1.00 70.85 94 THR M N 1
ATOM 9020 C CA . THR E 1 95 ? 1.922 -37.110 -36.489 1.00 73.61 94 THR M CA 1
ATOM 9021 C C . THR E 1 95 ? 2.433 -35.690 -36.198 1.00 72.33 94 THR M C 1
ATOM 9022 O O . THR E 1 95 ? 2.886 -34.981 -37.080 1.00 68.11 94 THR M O 1
ATOM 9026 N N . GLN E 1 96 ? 2.375 -35.315 -34.931 1.00 73.76 95 GLN M N 1
ATOM 9027 C CA . GLN E 1 96 ? 2.855 -34.007 -34.519 1.00 76.43 95 GLN M CA 1
ATOM 9028 C C . GLN E 1 96 ? 4.357 -33.866 -34.769 1.00 75.36 95 GLN M C 1
ATOM 9029 O O . GLN E 1 96 ? 4.816 -32.803 -35.212 1.00 76.29 95 GLN M O 1
ATOM 9035 N N . LEU E 1 97 ? 5.117 -34.920 -34.441 1.00 71.57 96 LEU M N 1
ATOM 9036 C CA . LEU E 1 97 ? 6.556 -34.908 -34.658 1.00 66.79 96 LEU M CA 1
ATOM 9037 C C . LEU E 1 97 ? 6.892 -34.818 -36.143 1.00 65.46 96 LEU M C 1
ATOM 9038 O O . LEU E 1 97 ? 7.910 -34.249 -36.495 1.00 65.30 96 LEU M O 1
ATOM 9043 N N . GLU E 1 98 ? 6.042 -35.372 -36.997 1.00 64.12 97 GLU M N 1
ATOM 9044 C CA . GLU E 1 98 ? 6.251 -35.343 -38.432 1.00 63.47 97 GLU M CA 1
ATOM 9045 C C . GLU E 1 98 ? 6.088 -33.897 -38.891 1.00 67.40 97 GLU M C 1
ATOM 9046 O O . GLU E 1 98 ? 6.623 -33.479 -39.907 1.00 69.55 97 GLU M O 1
ATOM 9052 N N . LEU E 1 99 ? 5.317 -33.125 -38.140 1.00 69.18 98 LEU M N 1
ATOM 9053 C CA . LEU E 1 99 ? 5.053 -31.737 -38.480 1.00 67.99 98 LEU M CA 1
ATOM 9054 C C . LEU E 1 99 ? 6.162 -30.885 -37.886 1.00 68.66 98 LEU M C 1
ATOM 9055 O O . LEU E 1 99 ? 6.414 -29.770 -38.365 1.00 70.25 98 LEU M O 1
ATOM 9060 N N . TRP E 1 100 ? 6.802 -31.394 -36.841 1.00 67.24 99 TRP M N 1
ATOM 9061 C CA . TRP E 1 100 ? 7.910 -30.655 -36.239 1.00 68.38 99 TRP M CA 1
ATOM 9062 C C . TRP E 1 100 ? 9.269 -30.999 -36.887 1.00 67.50 99 TRP M C 1
ATOM 9063 O O . TRP E 1 100 ? 10.332 -30.605 -36.365 1.00 65.01 99 TRP M O 1
ATOM 9074 N N . GLY E 1 101 ? 9.225 -31.745 -38.003 1.00 67.18 100 GLY M N 1
ATOM 9075 C CA . GLY E 1 101 ? 10.451 -32.103 -38.684 1.00 69.30 100 GLY M CA 1
ATOM 9076 C C . GLY E 1 101 ? 10.837 -33.569 -38.774 1.00 70.40 100 GLY M C 1
ATOM 9077 O O . GLY E 1 101 ? 11.125 -34.063 -39.871 1.00 69.01 100 GLY M O 1
ATOM 9078 N N . CYS E 1 102 ? 10.892 -34.250 -37.628 1.00 70.36 101 CYS M N 1
ATOM 9079 C CA . CYS E 1 102 ? 11.272 -35.663 -37.563 1.00 68.57 101 CYS M CA 1
ATOM 9080 C C . CYS E 1 102 ? 11.001 -36.370 -38.876 1.00 65.18 101 CYS M C 1
ATOM 9081 O O . CYS E 1 102 ? 9.863 -36.462 -39.305 1.00 64.19 101 CYS M O 1
ATOM 9084 N N . PRO E 1 103 ? 12.054 -36.867 -39.527 1.00 61.82 102 PRO M N 1
ATOM 9085 C CA . PRO E 1 103 ? 11.941 -37.556 -40.812 1.00 60.02 102 PRO M CA 1
ATOM 9086 C C . PRO E 1 103 ? 11.671 -39.056 -40.705 1.00 60.89 102 PRO M C 1
ATOM 9087 O O . PRO E 1 103 ? 12.565 -39.908 -40.785 1.00 62.84 102 PRO M O 1
ATOM 9091 N N . TRP E 1 104 ? 10.420 -39.413 -40.482 1.00 59.51 103 TRP M N 1
ATOM 9092 C CA . TRP E 1 104 ? 10.071 -40.812 -40.366 1.00 57.81 103 TRP M CA 1
ATOM 9093 C C . TRP E 1 104 ? 10.289 -41.369 -41.744 1.00 58.05 103 TRP M C 1
ATOM 9094 O O . TRP E 1 104 ? 10.027 -40.659 -42.717 1.00 57.42 103 TRP M O 1
ATOM 9105 N N . SER E 1 105 ? 10.739 -42.621 -41.824 1.00 58.59 104 SER M N 1
ATOM 9106 C CA . SER E 1 105 ? 10.982 -43.263 -43.119 1.00 58.25 104 SER M CA 1
ATOM 9107 C C . SER E 1 105 ? 9.651 -43.266 -43.832 1.00 57.47 104 SER M C 1
ATOM 9108 O O . SER E 1 105 ? 8.633 -43.194 -43.149 1.00 58.87 104 SER M O 1
ATOM 9111 N N . ARG E 1 106 ? 9.621 -43.354 -45.156 1.00 58.04 105 ARG M N 1
ATOM 9112 C CA . ARG E 1 106 ? 8.349 -43.296 -45.875 1.00 60.14 105 ARG M CA 1
ATOM 9113 C C . ARG E 1 106 ? 8.091 -44.393 -46.897 1.00 61.31 105 ARG M C 1
ATOM 9114 O O . ARG E 1 106 ? 8.990 -45.015 -47.425 1.00 59.32 105 ARG M O 1
ATOM 9122 N N . ARG E 1 107 ? 6.813 -44.601 -47.198 1.00 66.48 106 ARG M N 1
ATOM 9123 C CA . ARG E 1 107 ? 6.415 -45.590 -48.200 1.00 71.38 106 ARG M CA 1
ATOM 9124 C C . ARG E 1 107 ? 6.720 -44.853 -49.494 1.00 71.67 106 ARG M C 1
ATOM 9125 O O . ARG E 1 107 ? 6.857 -43.633 -49.461 1.00 72.81 106 ARG M O 1
ATOM 9133 N N . PRO E 1 108 ? 6.791 -45.541 -50.628 1.00 71.58 107 PRO M N 1
ATOM 9134 C CA . PRO E 1 108 ? 7.083 -44.836 -51.883 1.00 72.93 107 PRO M CA 1
ATOM 9135 C C . PRO E 1 108 ? 6.146 -43.637 -52.123 1.00 75.88 107 PRO M C 1
ATOM 9136 O O . PRO E 1 108 ? 6.579 -42.584 -52.596 1.00 77.81 107 PRO M O 1
ATOM 9140 N N . ASP E 1 109 ? 4.869 -43.770 -51.783 1.00 76.71 108 ASP M N 1
ATOM 9141 C CA . ASP E 1 109 ? 3.896 -42.720 -51.994 1.00 76.95 108 ASP M CA 1
ATOM 9142 C C . ASP E 1 109 ? 3.997 -41.565 -51.008 1.00 75.04 108 ASP M C 1
ATOM 9143 O O . ASP E 1 109 ? 3.117 -40.688 -50.996 1.00 75.84 108 ASP M O 1
ATOM 9148 N N . GLY E 1 110 ? 5.030 -41.528 -50.174 1.00 71.46 109 GLY M N 1
ATOM 9149 C CA . GLY E 1 110 ? 5.159 -40.382 -49.287 1.00 68.35 109 GLY M CA 1
ATOM 9150 C C . GLY E 1 110 ? 4.441 -40.434 -47.961 1.00 67.47 109 GLY M C 1
ATOM 9151 O O . GLY E 1 110 ? 4.556 -39.516 -47.127 1.00 67.87 109 GLY M O 1
ATOM 9152 N N . SER E 1 111 ? 3.690 -41.503 -47.734 1.00 67.70 110 SER M N 1
ATOM 9153 C CA . SER E 1 111 ? 3.047 -41.687 -46.428 1.00 64.82 110 SER M CA 1
ATOM 9154 C C . SER E 1 111 ? 4.112 -42.355 -45.554 1.00 64.25 110 SER M C 1
ATOM 9155 O O . SER E 1 111 ? 5.040 -42.982 -46.079 1.00 62.68 110 SER M O 1
ATOM 9158 N N . VAL E 1 112 ? 3.991 -42.201 -44.239 1.00 65.45 111 VAL M N 1
ATOM 9159 C CA . VAL E 1 112 ? 4.946 -42.810 -43.316 1.00 66.13 111 VAL M CA 1
ATOM 9160 C C . VAL E 1 112 ? 4.813 -44.322 -43.360 1.00 67.52 111 VAL M C 1
ATOM 9161 O O . VAL E 1 112 ? 3.703 -44.834 -43.553 1.00 70.15 111 VAL M O 1
ATOM 9165 N N . ASN E 1 113 ? 5.934 -45.032 -43.222 1.00 67.52 112 ASN M N 1
ATOM 9166 C CA . ASN E 1 113 ? 5.901 -46.497 -43.246 1.00 66.86 112 ASN M CA 1
ATOM 9167 C C . ASN E 1 113 ? 5.989 -46.992 -41.821 1.00 65.26 112 ASN M C 1
ATOM 9168 O O . ASN E 1 113 ? 6.330 -46.231 -40.918 1.00 63.82 112 ASN M O 1
ATOM 9173 N N . VAL E 1 114 ? 5.647 -48.254 -41.614 1.00 64.41 113 VAL M N 1
ATOM 9174 C CA . VAL E 1 114 ? 5.693 -48.810 -40.260 1.00 64.57 113 VAL M CA 1
ATOM 9175 C C . VAL E 1 114 ? 6.100 -50.260 -40.337 1.00 64.83 113 VAL M C 1
ATOM 9176 O O . VAL E 1 114 ? 5.760 -50.947 -41.315 1.00 64.16 113 VAL M O 1
ATOM 9180 N N . ARG E 1 115 ? 6.855 -50.695 -39.333 1.00 66.56 114 ARG M N 1
ATOM 9181 C CA . ARG E 1 115 ? 7.319 -52.072 -39.297 1.00 69.14 114 ARG M CA 1
ATOM 9182 C C . ARG E 1 115 ? 6.929 -52.691 -37.960 1.00 69.11 114 ARG M C 1
ATOM 9183 O O . ARG E 1 115 ? 6.336 -51.990 -37.123 1.00 69.85 114 ARG M O 1
ATOM 9191 N N . ARG E 1 116 ? 7.271 -53.970 -37.758 1.00 67.91 115 ARG M N 1
ATOM 9192 C CA . ARG E 1 116 ? 6.921 -54.652 -36.514 1.00 64.98 115 ARG M CA 1
ATOM 9193 C C . ARG E 1 116 ? 7.973 -54.721 -35.397 1.00 63.98 115 ARG M C 1
ATOM 9194 O O . ARG E 1 116 ? 9.156 -55.000 -35.590 1.00 62.15 115 ARG M O 1
ATOM 9202 N N . PHE E 1 117 ? 7.490 -54.512 -34.187 1.00 64.16 116 PHE M N 1
ATOM 9203 C CA . PHE E 1 117 ? 8.313 -54.585 -32.990 1.00 65.30 116 PHE M CA 1
ATOM 9204 C C . PHE E 1 117 ? 7.483 -55.103 -31.801 1.00 66.80 116 PHE M C 1
ATOM 9205 O O . PHE E 1 117 ? 6.246 -55.199 -31.874 1.00 64.83 116 PHE M O 1
ATOM 9213 N N . GLY E 1 118 ? 8.177 -55.437 -30.709 1.00 68.89 117 GLY M N 1
ATOM 9214 C CA . GLY E 1 118 ? 7.523 -55.918 -29.490 1.00 69.98 117 GLY M CA 1
ATOM 9215 C C . GLY E 1 118 ? 6.521 -57.064 -29.658 1.00 69.05 117 GLY M C 1
ATOM 9216 O O . GLY E 1 118 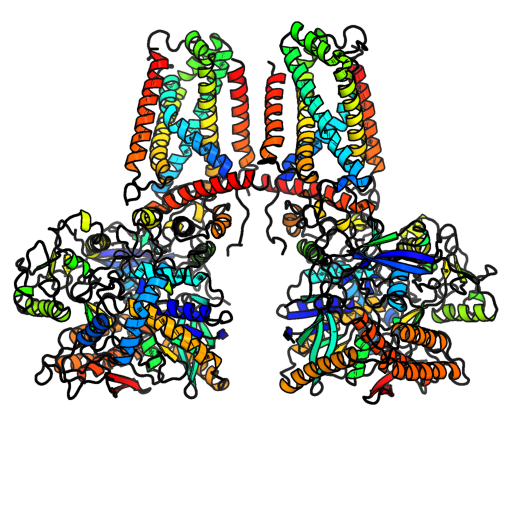? 5.641 -57.233 -28.822 1.00 69.05 117 GLY M O 1
ATOM 9217 N N . GLY E 1 119 ? 6.645 -57.850 -30.719 1.00 66.79 118 GLY M N 1
ATOM 9218 C CA . GLY E 1 119 ? 5.720 -58.933 -30.943 1.00 67.81 118 GLY M CA 1
ATOM 9219 C C . GLY E 1 119 ? 4.423 -58.567 -31.656 1.00 68.94 118 GLY M C 1
ATOM 9220 O O . GLY E 1 119 ? 3.850 -59.407 -32.353 1.00 69.30 118 GLY M O 1
ATOM 9221 N N . MET E 1 120 ? 3.952 -57.332 -31.493 1.00 69.70 119 MET M N 1
ATOM 9222 C CA . MET E 1 120 ? 2.719 -56.861 -32.113 1.00 69.08 119 MET M CA 1
ATOM 9223 C C . MET E 1 120 ? 2.356 -57.544 -33.423 1.00 70.17 119 MET M C 1
ATOM 9224 O O . MET E 1 120 ? 3.164 -57.692 -34.331 1.00 70.52 119 MET M O 1
ATOM 9229 N N . LYS E 1 121 ? 1.103 -57.949 -33.519 1.00 73.15 120 LYS M N 1
ATOM 9230 C CA . LYS E 1 121 ? 0.608 -58.648 -34.703 1.00 76.08 120 LYS M CA 1
ATOM 9231 C C . LYS E 1 121 ? 0.549 -57.706 -35.889 1.00 74.19 120 LYS M C 1
ATOM 9232 O O . LYS E 1 121 ? 0.988 -58.026 -36.986 1.00 72.62 120 LYS M O 1
ATOM 9238 N N . ILE E 1 122 ? -0.033 -56.542 -35.650 1.00 74.83 121 ILE M N 1
ATOM 9239 C CA . ILE E 1 122 ? -0.149 -55.528 -36.686 1.00 75.08 121 ILE M CA 1
ATOM 9240 C C . ILE E 1 122 ? 0.963 -54.513 -36.491 1.00 76.58 121 ILE M C 1
ATOM 9241 O O . ILE E 1 122 ? 1.029 -53.852 -35.449 1.00 76.34 121 ILE M O 1
ATOM 9246 N N . GLU E 1 123 ? 1.849 -54.405 -37.487 1.00 79.29 122 GLU M N 1
ATOM 9247 C CA . GLU E 1 123 ? 2.952 -53.439 -37.404 1.00 79.81 122 GLU M CA 1
ATOM 9248 C C . GLU E 1 123 ? 2.381 -52.022 -37.367 1.00 76.44 122 GLU M C 1
ATOM 9249 O O . GLU E 1 123 ? 1.639 -51.592 -38.255 1.00 74.05 122 GLU M O 1
ATOM 9255 N N . ARG E 1 124 ? 2.694 -51.338 -36.278 1.00 73.84 123 ARG M N 1
ATOM 9256 C CA . ARG E 1 124 ? 2.227 -49.987 -36.052 1.00 73.70 123 ARG M CA 1
ATOM 9257 C C . ARG E 1 124 ? 3.373 -49.193 -35.421 1.00 72.96 123 ARG M C 1
ATOM 9258 O O . ARG E 1 124 ? 3.171 -48.304 -34.576 1.00 72.93 123 ARG M O 1
ATOM 9266 N N . THR E 1 125 ? 4.596 -49.562 -35.796 1.00 71.84 124 THR M N 1
ATOM 9267 C CA . THR E 1 125 ? 5.775 -48.877 -35.279 1.00 71.12 124 THR M CA 1
ATOM 9268 C C . THR E 1 125 ? 6.208 -47.821 -36.282 1.00 71.40 124 THR M C 1
ATOM 9269 O O . THR E 1 125 ? 6.334 -48.083 -37.473 1.00 70.50 124 THR M O 1
ATOM 9273 N N . TRP E 1 126 ? 6.419 -46.618 -35.767 1.00 72.48 125 TRP M N 1
ATOM 9274 C CA . TRP E 1 126 ? 6.886 -45.509 -36.570 1.00 72.95 125 TRP M CA 1
ATOM 9275 C C . TRP E 1 126 ? 8.403 -45.521 -36.394 1.00 69.26 125 TRP M C 1
ATOM 9276 O O . TRP E 1 126 ? 8.916 -45.675 -35.271 1.00 66.59 125 TRP M O 1
ATOM 9287 N N . PHE E 1 127 ? 9.115 -45.387 -37.509 1.00 65.61 126 PHE M N 1
ATOM 9288 C CA . PHE E 1 127 ? 10.572 -45.415 -37.463 1.00 63.16 126 PHE M CA 1
ATOM 9289 C C . PHE E 1 127 ? 11.243 -44.432 -38.407 1.00 65.13 126 PHE M C 1
ATOM 9290 O O . PHE E 1 127 ? 10.834 -44.219 -39.556 1.00 67.02 126 PHE M O 1
ATOM 9298 N N . ALA E 1 128 ? 12.338 -43.871 -37.928 1.00 65.32 127 ALA M N 1
ATOM 9299 C CA . ALA E 1 128 ? 13.135 -42.963 -38.749 1.00 63.04 127 ALA M CA 1
ATOM 9300 C C . ALA E 1 128 ? 14.451 -43.705 -38.880 1.00 60.98 127 ALA M C 1
ATOM 9301 O O . ALA E 1 128 ? 15.389 -43.466 -38.113 1.00 60.38 127 ALA M O 1
ATOM 9303 N N . ALA E 1 129 ? 14.469 -44.681 -39.789 1.00 62.10 128 ALA M N 1
ATOM 9304 C CA . ALA E 1 129 ? 15.650 -45.532 -39.965 1.00 63.08 128 ALA M CA 1
ATOM 9305 C C . ALA E 1 129 ? 15.978 -46.105 -38.588 1.00 64.08 128 ALA M C 1
ATOM 9306 O O . ALA E 1 129 ? 15.143 -46.110 -37.692 1.00 66.10 128 ALA M O 1
ATOM 9308 N N . ASP E 1 130 ? 17.184 -46.597 -38.376 1.00 67.16 129 ASP M N 1
ATOM 9309 C CA . ASP E 1 130 ? 17.508 -47.133 -37.052 1.00 69.17 129 ASP M CA 1
ATOM 9310 C C . ASP E 1 130 ? 18.248 -46.066 -36.287 1.00 66.35 129 ASP M C 1
ATOM 9311 O O . ASP E 1 130 ? 19.331 -46.294 -35.767 1.00 65.37 129 ASP M O 1
ATOM 9316 N N . LYS E 1 131 ? 17.653 -44.879 -36.292 1.00 65.26 130 LYS M N 1
ATOM 9317 C CA . LYS E 1 131 ? 18.191 -43.733 -35.583 1.00 65.65 130 LYS M CA 1
ATOM 9318 C C . LYS E 1 131 ? 17.032 -43.018 -34.856 1.00 63.88 130 LYS M C 1
ATOM 9319 O O . LYS E 1 131 ? 17.207 -41.960 -34.228 1.00 62.23 130 LYS M O 1
ATOM 9325 N N . THR E 1 132 ? 15.849 -43.625 -34.954 1.00 60.12 131 THR M N 1
ATOM 9326 C CA . THR E 1 132 ? 14.595 -43.122 -34.379 1.00 55.28 131 THR M CA 1
ATOM 9327 C C . THR E 1 132 ? 14.684 -42.356 -33.072 1.00 53.71 131 THR M C 1
ATOM 9328 O O . THR E 1 132 ? 14.076 -41.315 -32.927 1.00 54.37 131 THR M O 1
ATOM 9332 N N . GLY E 1 133 ? 15.426 -42.844 -32.097 1.00 54.29 132 GLY M N 1
ATOM 9333 C CA . GLY E 1 133 ? 15.549 -42.126 -30.835 1.00 54.91 132 GLY M CA 1
ATOM 9334 C C . GLY E 1 133 ? 16.154 -40.772 -31.130 1.00 56.52 132 GLY M C 1
ATOM 9335 O O . GLY E 1 133 ? 15.597 -39.753 -30.783 1.00 57.63 132 GLY M O 1
ATOM 9336 N N . PHE E 1 134 ? 17.302 -40.787 -31.795 1.00 58.12 133 PHE M N 1
ATOM 9337 C CA . PHE E 1 134 ? 18.048 -39.588 -32.186 1.00 58.25 133 PHE M CA 1
ATOM 9338 C C . PHE E 1 134 ? 17.117 -38.598 -32.866 1.00 57.85 133 PHE M C 1
ATOM 9339 O O . PHE E 1 134 ? 16.984 -37.467 -32.440 1.00 55.08 133 PHE M O 1
ATOM 9347 N N . HIS E 1 135 ? 16.476 -39.071 -33.925 1.00 59.37 134 HIS M N 1
ATOM 9348 C CA . HIS E 1 135 ? 15.561 -38.265 -34.709 1.00 61.05 134 HIS M CA 1
ATOM 9349 C C . HIS E 1 135 ? 14.345 -37.780 -33.974 1.00 63.16 134 HIS M C 1
ATOM 9350 O O . HIS E 1 135 ? 13.478 -37.199 -34.576 1.00 66.02 134 HIS M O 1
ATOM 9357 N N . MET E 1 136 ? 14.248 -38.023 -32.688 1.00 63.86 135 MET M N 1
ATOM 9358 C CA . MET E 1 136 ? 13.087 -37.527 -31.948 1.00 62.69 135 MET M CA 1
ATOM 9359 C C . MET E 1 136 ? 13.613 -36.562 -30.914 1.00 60.63 135 MET M C 1
ATOM 9360 O O . MET E 1 136 ? 13.148 -35.440 -30.838 1.00 61.23 135 MET M O 1
ATOM 9365 N N . LEU E 1 137 ? 14.620 -36.984 -30.159 1.00 58.70 136 LEU M N 1
ATOM 9366 C CA . LEU E 1 137 ? 15.246 -36.123 -29.175 1.00 57.93 136 LEU M CA 1
ATOM 9367 C C . LEU E 1 137 ? 15.767 -34.850 -29.852 1.00 61.05 136 LEU M C 1
ATOM 9368 O O . LEU E 1 137 ? 15.855 -33.816 -29.225 1.00 63.20 136 LEU M O 1
ATOM 9373 N N . HIS E 1 138 ? 16.136 -34.944 -31.119 1.00 60.73 137 HIS M N 1
ATOM 9374 C CA . HIS E 1 138 ? 16.642 -33.821 -31.859 1.00 60.55 137 HIS M CA 1
ATOM 9375 C C . HIS E 1 138 ? 15.498 -32.982 -32.409 1.00 63.33 137 HIS M C 1
ATOM 9376 O O . HIS E 1 138 ? 15.590 -31.755 -32.406 1.00 62.15 137 HIS M O 1
ATOM 9383 N N . THR E 1 139 ? 14.436 -33.623 -32.904 1.00 64.69 138 THR M N 1
ATOM 9384 C CA . THR E 1 139 ? 13.303 -32.857 -33.417 1.00 64.05 138 THR M CA 1
ATOM 9385 C C . THR E 1 139 ? 12.778 -32.006 -32.247 1.00 67.29 138 THR M C 1
ATOM 9386 O O . THR E 1 139 ? 12.640 -30.777 -32.304 1.00 68.64 138 THR M O 1
ATOM 9390 N N . LEU E 1 140 ? 12.471 -32.705 -31.158 1.00 68.01 139 LEU M N 1
ATOM 9391 C CA . LEU E 1 140 ? 11.917 -32.060 -29.991 1.00 67.84 139 LEU M CA 1
ATOM 9392 C C . LEU E 1 140 ? 12.774 -30.880 -29.559 1.00 67.79 139 LEU M C 1
ATOM 9393 O O . LEU E 1 140 ? 12.328 -29.748 -29.649 1.00 68.25 139 LEU M O 1
ATOM 9398 N N . PHE E 1 141 ? 13.985 -31.141 -29.087 1.00 67.47 140 PHE M N 1
ATOM 9399 C CA . PHE E 1 141 ? 14.894 -30.100 -28.643 1.00 65.62 140 PHE M CA 1
ATOM 9400 C C . PHE E 1 141 ? 14.947 -28.879 -29.575 1.00 66.60 140 PHE M C 1
ATOM 9401 O O . PHE E 1 141 ? 14.900 -27.727 -29.141 1.00 65.83 140 PHE M O 1
ATOM 9409 N N . GLN E 1 142 ? 15.080 -29.135 -30.864 1.00 65.94 141 GLN M N 1
ATOM 9410 C CA . GLN E 1 142 ? 15.164 -28.060 -31.835 1.00 65.14 141 GLN M CA 1
ATOM 9411 C C . GLN E 1 142 ? 13.823 -27.344 -31.952 1.00 67.56 141 GLN M C 1
ATOM 9412 O O . GLN E 1 142 ? 13.787 -26.094 -31.970 1.00 69.89 141 GLN M O 1
ATOM 9418 N N . THR E 1 143 ? 12.736 -28.116 -32.041 1.00 66.78 142 THR M N 1
ATOM 9419 C CA . THR E 1 143 ? 11.408 -27.503 -32.108 1.00 65.35 142 THR M CA 1
ATOM 9420 C C . THR E 1 143 ? 11.196 -26.675 -30.821 1.00 61.71 142 THR M C 1
ATOM 9421 O O . THR E 1 143 ? 10.505 -25.677 -30.803 1.00 61.59 142 THR M O 1
ATOM 9425 N N . SER E 1 144 ? 11.871 -27.061 -29.764 1.00 57.59 143 SER M N 1
ATOM 9426 C CA . SER E 1 144 ? 11.807 -26.392 -28.483 1.00 56.41 143 SER M CA 1
ATOM 9427 C C . SER E 1 144 ? 12.563 -25.048 -28.436 1.00 60.71 143 SER M C 1
ATOM 9428 O O . SER E 1 144 ? 12.595 -24.336 -27.413 1.00 62.33 143 SER M O 1
ATOM 9431 N N . LEU E 1 145 ? 13.192 -24.677 -29.531 1.00 63.09 144 LEU M N 1
ATOM 9432 C CA . LEU E 1 145 ? 13.990 -23.448 -29.513 1.00 64.56 144 LEU M CA 1
ATOM 9433 C C . LEU E 1 145 ? 13.215 -22.157 -29.798 1.00 66.58 144 LEU M C 1
ATOM 9434 O O . LEU E 1 145 ? 13.668 -21.066 -29.445 1.00 65.85 144 LEU M O 1
ATOM 9439 N N . GLN E 1 146 ? 12.051 -22.297 -30.431 1.00 68.16 145 GLN M N 1
ATOM 9440 C CA . GLN E 1 146 ? 11.209 -21.170 -30.780 1.00 68.66 145 GLN M CA 1
ATOM 9441 C C . GLN E 1 146 ? 10.311 -20.716 -29.620 1.00 73.20 145 GLN M C 1
ATOM 9442 O O . GLN E 1 146 ? 9.466 -19.820 -29.787 1.00 74.53 145 GLN M O 1
ATOM 9448 N N . PHE E 1 147 ? 10.482 -21.323 -28.446 1.00 75.50 146 PHE M N 1
ATOM 9449 C CA . PHE E 1 147 ? 9.673 -20.951 -27.300 1.00 75.86 146 PHE M CA 1
ATOM 9450 C C . PHE E 1 147 ? 10.515 -20.228 -26.261 1.00 76.10 146 PHE M C 1
ATOM 9451 O O . PHE E 1 147 ? 11.240 -20.835 -25.443 1.00 78.28 146 PHE M O 1
ATOM 9459 N N . PRO E 1 148 ? 10.402 -18.892 -26.251 1.00 73.16 147 PRO M N 1
ATOM 9460 C CA . PRO E 1 148 ? 11.122 -18.002 -25.328 1.00 71.38 147 PRO M CA 1
ATOM 9461 C C . PRO E 1 148 ? 10.769 -18.280 -23.878 1.00 73.02 147 PRO M C 1
ATOM 9462 O O . PRO E 1 148 ? 11.549 -17.988 -22.970 1.00 73.64 147 PRO M O 1
ATOM 9466 N N . GLN E 1 149 ? 9.569 -18.828 -23.668 1.00 74.48 148 GLN M N 1
ATOM 9467 C CA . GLN E 1 149 ? 9.046 -19.174 -22.349 1.00 74.96 148 GLN M CA 1
ATOM 9468 C C . GLN E 1 149 ? 9.935 -20.230 -21.709 1.00 75.67 148 GLN M C 1
ATOM 9469 O O . GLN E 1 149 ? 10.103 -20.272 -20.478 1.00 74.46 148 GLN M O 1
ATOM 9475 N N . ILE E 1 150 ? 10.522 -21.068 -22.578 1.00 76.32 149 ILE M N 1
ATOM 9476 C CA . ILE E 1 150 ? 11.405 -22.129 -22.097 1.00 75.65 149 ILE M CA 1
ATOM 9477 C C . ILE E 1 150 ? 12.811 -21.595 -21.830 1.00 75.44 149 ILE M C 1
ATOM 9478 O O . ILE E 1 150 ? 13.555 -21.327 -22.752 1.00 75.04 149 ILE M O 1
ATOM 9483 N N . GLN E 1 151 ? 13.155 -21.432 -20.567 1.00 76.52 150 GLN M N 1
ATOM 9484 C CA . GLN E 1 151 ? 14.463 -20.941 -20.174 1.00 78.48 150 GLN M CA 1
ATOM 9485 C C . GLN E 1 151 ? 15.249 -22.136 -19.626 1.00 77.00 150 GLN M C 1
ATOM 9486 O O . GLN E 1 151 ? 15.107 -22.558 -18.464 1.00 75.58 150 GLN M O 1
ATOM 9492 N N . ARG E 1 152 ? 16.086 -22.675 -20.498 1.00 73.80 151 ARG M N 1
ATOM 9493 C CA . ARG E 1 152 ? 16.900 -23.831 -20.161 1.00 71.91 151 ARG M CA 1
ATOM 9494 C C . ARG E 1 152 ? 18.054 -23.499 -19.225 1.00 71.37 151 ARG M C 1
ATOM 9495 O O . ARG E 1 152 ? 18.577 -22.401 -19.233 1.00 71.40 151 ARG M O 1
ATOM 9503 N N . PHE E 1 153 ? 18.407 -24.481 -18.412 1.00 71.72 152 PHE M N 1
ATOM 9504 C CA . PHE E 1 153 ? 19.506 -24.407 -17.462 1.00 71.84 152 PHE M CA 1
ATOM 9505 C C . PHE E 1 153 ? 20.413 -25.598 -17.765 1.00 69.96 152 PHE M C 1
ATOM 9506 O O . PHE E 1 153 ? 20.623 -26.473 -16.929 1.00 68.92 152 PHE M O 1
ATOM 9514 N N . ASP E 1 154 ? 20.910 -25.636 -18.995 1.00 66.71 153 ASP M N 1
ATOM 9515 C CA . ASP E 1 154 ? 21.770 -26.709 -19.449 1.00 64.54 153 ASP M CA 1
ATOM 9516 C C . ASP E 1 154 ? 22.906 -26.992 -18.457 1.00 66.71 153 ASP M C 1
ATOM 9517 O O . ASP E 1 154 ? 23.488 -26.105 -17.837 1.00 66.31 153 ASP M O 1
ATOM 9522 N N . GLU E 1 155 ? 23.210 -28.270 -18.294 1.00 69.78 154 GLU M N 1
ATOM 9523 C CA . GLU E 1 155 ? 24.224 -28.730 -17.373 1.00 73.12 154 GLU M CA 1
ATOM 9524 C C . GLU E 1 155 ? 24.022 -28.136 -15.981 1.00 73.71 154 GLU M C 1
ATOM 9525 O O . GLU E 1 155 ? 24.838 -27.387 -15.443 1.00 74.24 154 GLU M O 1
ATOM 9531 N N . HIS E 1 156 ? 22.893 -28.517 -15.396 1.00 74.43 155 HIS M N 1
ATOM 9532 C CA . HIS E 1 156 ? 22.511 -28.126 -14.038 1.00 74.81 155 HIS M CA 1
ATOM 9533 C C . HIS E 1 156 ? 22.034 -29.386 -13.301 1.00 72.72 155 HIS M C 1
ATOM 9534 O O . HIS E 1 156 ? 21.030 -29.983 -13.674 1.00 72.75 155 HIS M O 1
ATOM 9541 N N . PHE E 1 157 ? 22.786 -29.813 -12.295 1.00 70.98 156 PHE M N 1
ATOM 9542 C CA . PHE E 1 157 ? 22.483 -31.030 -11.539 1.00 71.10 156 PHE M CA 1
ATOM 9543 C C . PHE E 1 157 ? 21.466 -30.877 -10.378 1.00 70.27 156 PHE M C 1
ATOM 9544 O O . PHE E 1 157 ? 21.856 -30.660 -9.222 1.00 69.25 156 PHE M O 1
ATOM 9552 N N . VAL E 1 158 ? 20.175 -31.020 -10.650 1.00 69.22 157 VAL M N 1
ATOM 9553 C CA . VAL E 1 158 ? 19.164 -30.951 -9.596 1.00 68.98 157 VAL M CA 1
ATOM 9554 C C . VAL E 1 158 ? 19.571 -31.776 -8.357 1.00 70.12 157 VAL M C 1
ATOM 9555 O O . VAL E 1 158 ? 19.809 -32.975 -8.447 1.00 70.22 157 VAL M O 1
ATOM 9559 N N . LEU E 1 159 ? 19.636 -31.140 -7.192 1.00 71.02 158 LEU M N 1
ATOM 9560 C CA . LEU E 1 159 ? 20.043 -31.814 -5.968 1.00 72.36 158 LEU M CA 1
ATOM 9561 C C . LEU E 1 159 ? 18.884 -32.335 -5.130 1.00 74.83 158 LEU M C 1
ATOM 9562 O O . LEU E 1 159 ? 19.014 -33.342 -4.442 1.00 75.75 158 LEU M O 1
ATOM 9567 N N . ASP E 1 160 ? 17.736 -31.677 -5.193 1.00 76.71 159 ASP M N 1
ATOM 9568 C CA . ASP E 1 160 ? 16.587 -32.104 -4.397 1.00 77.51 159 ASP M CA 1
ATOM 9569 C C . ASP E 1 160 ? 15.416 -31.163 -4.656 1.00 77.20 159 ASP M C 1
ATOM 9570 O O . ASP E 1 160 ? 15.601 -30.088 -5.222 1.00 77.54 159 ASP M O 1
ATOM 9575 N N . ILE E 1 161 ? 14.209 -31.581 -4.284 1.00 75.93 160 ILE M N 1
ATOM 9576 C CA . ILE E 1 161 ? 13.055 -30.708 -4.444 1.00 75.47 160 ILE M CA 1
ATOM 9577 C C . ILE E 1 161 ? 12.678 -30.113 -3.082 1.00 73.73 160 ILE M C 1
ATOM 9578 O O . ILE E 1 161 ? 13.189 -30.529 -2.024 1.00 70.92 160 ILE M O 1
ATOM 9583 N N . LEU E 1 162 ? 11.806 -29.106 -3.130 1.00 74.81 161 LEU M N 1
ATOM 9584 C CA . LEU E 1 162 ? 11.371 -28.392 -1.922 1.00 74.73 161 LEU M CA 1
ATOM 9585 C C . LEU E 1 162 ? 9.879 -28.562 -1.691 1.00 76.36 161 LEU M C 1
ATOM 9586 O O . LEU E 1 162 ? 9.072 -28.101 -2.509 1.00 74.61 161 LEU M O 1
ATOM 9591 N N . VAL E 1 163 ? 9.524 -29.240 -0.594 1.00 79.39 162 VAL M N 1
ATOM 9592 C CA . VAL E 1 163 ? 8.113 -29.450 -0.268 1.00 82.64 162 VAL M CA 1
ATOM 9593 C C . VAL E 1 163 ? 7.855 -29.054 1.180 1.00 85.01 162 VAL M C 1
ATOM 9594 O O . VAL E 1 163 ? 8.737 -29.163 2.042 1.00 83.93 162 VAL M O 1
ATOM 9598 N N . ASP E 1 164 ? 6.634 -28.581 1.440 1.00 89.70 163 ASP M N 1
ATOM 9599 C CA . ASP E 1 164 ? 6.194 -28.147 2.771 1.00 93.03 163 ASP M CA 1
ATOM 9600 C C . ASP E 1 164 ? 4.669 -28.156 2.757 1.00 93.95 163 ASP M C 1
ATOM 9601 O O . ASP E 1 164 ? 4.041 -27.568 1.857 1.00 94.32 163 ASP M O 1
ATOM 9606 N N . ASP E 1 165 ? 4.081 -28.815 3.756 1.00 94.37 164 ASP M N 1
ATOM 9607 C CA . ASP E 1 165 ? 2.630 -28.902 3.845 1.00 94.14 164 ASP M CA 1
ATOM 9608 C C . ASP E 1 165 ? 2.014 -29.451 2.567 1.00 93.21 164 ASP M C 1
ATOM 9609 O O . ASP E 1 165 ? 1.237 -28.776 1.887 1.00 93.29 164 ASP M O 1
ATOM 9614 N N . GLY E 1 166 ? 2.385 -30.691 2.246 1.00 92.76 165 GLY M N 1
ATOM 9615 C CA . GLY E 1 166 ? 1.869 -31.376 1.072 1.00 91.52 165 GLY M CA 1
ATOM 9616 C C . GLY E 1 166 ? 1.972 -30.689 -0.282 1.00 90.20 165 GLY M C 1
ATOM 9617 O O . GLY E 1 166 ? 1.080 -30.888 -1.111 1.00 91.25 165 GLY M O 1
ATOM 9618 N N . HIS E 1 167 ? 3.013 -29.901 -0.543 1.00 88.04 166 HIS M N 1
ATOM 9619 C CA . HIS E 1 167 ? 3.134 -29.245 -1.840 1.00 85.92 166 HIS M CA 1
ATOM 9620 C C . HIS E 1 167 ? 4.591 -28.913 -2.128 1.00 85.35 166 HIS M C 1
ATOM 9621 O O . HIS E 1 167 ? 5.324 -28.478 -1.220 1.00 84.24 166 HIS M O 1
ATOM 9628 N N . VAL E 1 168 ? 5.003 -29.154 -3.382 1.00 84.33 167 VAL M N 1
ATOM 9629 C CA . VAL E 1 168 ? 6.378 -28.829 -3.768 1.00 84.12 167 VAL M CA 1
ATOM 9630 C C . VAL E 1 168 ? 6.460 -27.354 -4.153 1.00 86.72 167 VAL M C 1
ATOM 9631 O O . VAL E 1 168 ? 5.558 -26.809 -4.807 1.00 87.86 167 VAL M O 1
ATOM 9635 N N . ARG E 1 169 ? 7.553 -26.715 -3.759 1.00 87.87 168 ARG M N 1
ATOM 9636 C CA . ARG E 1 169 ? 7.736 -25.312 -4.081 1.00 89.67 168 ARG M CA 1
ATOM 9637 C C . ARG E 1 169 ? 9.128 -25.071 -4.662 1.00 89.77 168 ARG M C 1
ATOM 9638 O O . ARG E 1 169 ? 9.997 -24.496 -4.055 1.00 90.22 168 ARG M O 1
ATOM 9646 N N . GLY E 1 170 ? 9.347 -25.544 -5.869 1.00 89.26 169 GLY M N 1
ATOM 9647 C CA . GLY E 1 170 ? 10.627 -25.346 -6.533 1.00 88.54 169 GLY M CA 1
ATOM 9648 C C . GLY E 1 170 ? 11.633 -26.466 -6.339 1.00 86.64 169 GLY M C 1
ATOM 9649 O O . GLY E 1 170 ? 11.243 -27.608 -6.080 1.00 88.57 169 GLY M O 1
ATOM 9650 N N . LEU E 1 171 ? 12.922 -26.136 -6.475 1.00 82.43 170 LEU M N 1
ATOM 9651 C CA . LEU E 1 171 ? 14.003 -27.109 -6.345 1.00 77.65 170 LEU M CA 1
ATOM 9652 C C . LEU E 1 171 ? 15.371 -26.455 -6.119 1.00 76.22 170 LEU M C 1
ATOM 9653 O O . LEU E 1 171 ? 15.535 -25.238 -6.211 1.00 77.14 170 LEU M O 1
ATOM 9658 N N . VAL E 1 172 ? 16.372 -27.281 -5.853 1.00 73.97 171 VAL M N 1
ATOM 9659 C CA . VAL E 1 172 ? 17.741 -26.826 -5.635 1.00 71.65 171 VAL M CA 1
ATOM 9660 C C . VAL E 1 172 ? 18.701 -27.607 -6.548 1.00 72.61 171 VAL M C 1
ATOM 9661 O O . VAL E 1 172 ? 18.867 -28.816 -6.424 1.00 72.76 171 VAL M O 1
ATOM 9665 N N . ALA E 1 173 ? 19.322 -26.907 -7.482 1.00 73.37 172 ALA M N 1
ATOM 9666 C CA . ALA E 1 173 ? 20.265 -27.509 -8.414 1.00 74.50 172 ALA M CA 1
ATOM 9667 C C . ALA E 1 173 ? 21.678 -26.997 -8.154 1.00 75.27 172 ALA M C 1
ATOM 9668 O O . ALA E 1 173 ? 21.896 -26.192 -7.255 1.00 75.38 172 ALA M O 1
ATOM 9670 N N . MET E 1 174 ? 22.634 -27.495 -8.934 1.00 75.63 173 MET M N 1
ATOM 9671 C CA . MET E 1 174 ? 24.015 -27.046 -8.833 1.00 76.24 173 MET M CA 1
ATOM 9672 C C . MET E 1 174 ? 24.511 -26.657 -10.217 1.00 76.96 173 MET M C 1
ATOM 9673 O O . MET E 1 174 ? 24.427 -27.480 -11.134 1.00 77.94 173 MET M O 1
ATOM 9678 N N . ASN E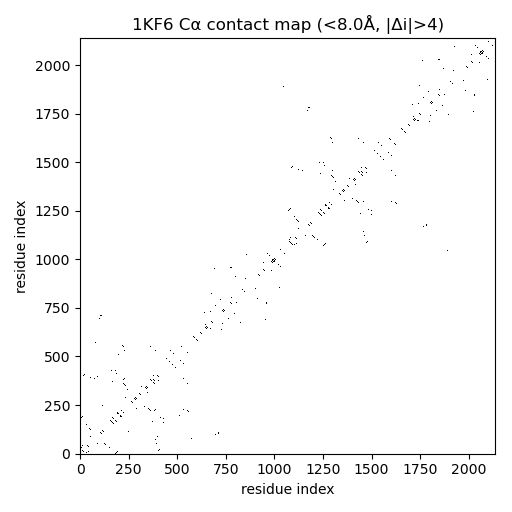 1 175 ? 24.994 -25.419 -10.359 1.00 76.58 174 ASN M N 1
ATOM 9679 C CA . ASN E 1 175 ? 25.560 -24.984 -11.632 1.00 77.00 174 ASN M CA 1
ATOM 9680 C C . ASN E 1 175 ? 26.794 -25.855 -11.788 1.00 75.90 174 ASN M C 1
ATOM 9681 O O . ASN E 1 175 ? 27.776 -25.668 -11.049 1.00 75.23 174 ASN M O 1
ATOM 9686 N N . MET E 1 176 ? 26.708 -26.821 -12.700 1.00 74.25 175 MET M N 1
ATOM 9687 C CA . MET E 1 176 ? 27.785 -27.772 -12.902 1.00 73.99 175 MET M CA 1
ATOM 9688 C C . MET E 1 176 ? 29.147 -27.131 -13.176 1.00 74.72 175 MET M C 1
ATOM 9689 O O . MET E 1 176 ? 30.176 -27.553 -12.617 1.00 72.85 175 MET M O 1
ATOM 9694 N N . MET E 1 177 ? 29.150 -26.092 -14.013 1.00 77.28 176 MET M N 1
ATOM 9695 C CA . MET E 1 177 ? 30.395 -25.411 -14.356 1.00 80.62 176 MET M CA 1
ATOM 9696 C C . MET E 1 177 ? 30.921 -24.545 -13.214 1.00 82.04 176 MET M C 1
ATOM 9697 O O . MET E 1 177 ? 32.066 -24.709 -12.766 1.00 81.12 176 MET M O 1
ATOM 9702 N N . GLU E 1 178 ? 30.058 -23.635 -12.747 1.00 84.47 177 GLU M N 1
ATOM 9703 C CA . GLU E 1 178 ? 30.403 -22.716 -11.659 1.00 86.85 177 GLU M CA 1
ATOM 9704 C C . GLU E 1 178 ? 30.611 -23.418 -10.329 1.00 88.16 177 GLU M C 1
ATOM 9705 O O . GLU E 1 178 ? 31.540 -23.062 -9.606 1.00 89.30 177 GLU M O 1
ATOM 9711 N N . GLY E 1 179 ? 29.748 -24.387 -10.005 1.00 88.29 178 GLY M N 1
ATOM 9712 C CA . GLY E 1 179 ? 29.879 -25.102 -8.740 1.00 87.73 178 GLY M CA 1
ATOM 9713 C C . GLY E 1 179 ? 29.053 -24.389 -7.674 1.00 87.37 178 GLY M C 1
ATOM 9714 O O . GLY E 1 179 ? 29.325 -24.502 -6.476 1.00 85.98 178 GLY M O 1
ATOM 9715 N N . THR E 1 180 ? 28.037 -23.657 -8.146 1.00 86.96 179 THR M N 1
ATOM 9716 C CA . THR E 1 180 ? 27.165 -22.901 -7.263 1.00 86.37 179 THR M CA 1
ATOM 9717 C C . THR E 1 180 ? 25.755 -23.475 -7.173 1.00 87.96 179 THR M C 1
ATOM 9718 O O . THR E 1 180 ? 25.123 -23.767 -8.188 1.00 89.20 179 THR M O 1
ATOM 9722 N N . LEU E 1 181 ? 25.254 -23.591 -5.941 1.00 88.45 180 LEU M N 1
ATOM 9723 C CA . LEU E 1 181 ? 23.907 -24.095 -5.703 1.00 88.22 180 LEU M CA 1
ATOM 9724 C C . LEU E 1 181 ? 22.939 -23.015 -6.161 1.00 87.85 180 LEU M C 1
ATOM 9725 O O . LEU E 1 181 ? 23.311 -21.849 -6.265 1.00 88.78 180 LEU M O 1
ATOM 9730 N N . VAL E 1 182 ? 21.705 -23.395 -6.454 1.00 85.99 181 VAL M N 1
ATOM 9731 C CA . VAL E 1 182 ? 20.710 -22.433 -6.916 1.00 83.96 181 VAL M CA 1
ATOM 9732 C C . VAL E 1 182 ? 19.364 -22.852 -6.374 1.00 83.55 181 VAL M C 1
ATOM 9733 O O . VAL E 1 182 ? 19.239 -23.937 -5.824 1.00 82.47 181 VAL M O 1
ATOM 9737 N N . GLN E 1 183 ? 18.373 -21.980 -6.507 1.00 84.98 182 GLN M N 1
ATOM 9738 C CA . GLN E 1 183 ? 17.049 -22.241 -5.969 1.00 84.09 182 GLN M CA 1
ATOM 9739 C C . GLN E 1 183 ? 15.956 -21.776 -6.918 1.00 84.22 182 GLN M C 1
ATOM 9740 O O . GLN E 1 183 ? 15.577 -20.621 -6.905 1.00 85.81 182 GLN M O 1
ATOM 9746 N N . ILE E 1 184 ? 15.448 -22.658 -7.766 1.00 82.78 183 ILE M N 1
ATOM 9747 C CA . ILE E 1 184 ? 14.380 -22.240 -8.679 1.00 81.37 183 ILE M CA 1
ATOM 9748 C C . ILE E 1 184 ? 13.057 -22.348 -7.930 1.00 83.12 183 ILE M C 1
ATOM 9749 O O . ILE E 1 184 ? 12.819 -23.310 -7.192 1.00 83.59 183 ILE M O 1
ATOM 9754 N N . ARG E 1 185 ? 12.191 -21.362 -8.123 1.00 83.61 184 ARG M N 1
ATOM 9755 C CA . ARG E 1 185 ? 10.897 -21.392 -7.447 1.00 83.97 184 ARG M CA 1
ATOM 9756 C C . ARG E 1 185 ? 9.756 -21.687 -8.406 1.00 81.33 184 ARG M C 1
ATOM 9757 O O . ARG E 1 185 ? 9.631 -21.067 -9.469 1.00 80.32 184 ARG M O 1
ATOM 9765 N N . ALA E 1 186 ? 8.920 -22.631 -7.990 1.00 77.46 185 ALA M N 1
ATOM 9766 C CA . ALA E 1 186 ? 7.764 -23.027 -8.777 1.00 74.11 185 ALA M CA 1
ATOM 9767 C C . ALA E 1 186 ? 6.826 -23.917 -7.953 1.00 73.51 185 ALA M C 1
ATOM 9768 O O . ALA E 1 186 ? 7.230 -24.629 -7.023 1.00 70.21 185 ALA M O 1
ATOM 9770 N N . ASN E 1 187 ? 5.550 -23.860 -8.315 1.00 76.52 186 ASN M N 1
ATOM 9771 C CA . ASN E 1 187 ? 4.534 -24.664 -7.637 1.00 80.07 186 ASN M CA 1
ATOM 9772 C C . ASN E 1 187 ? 4.121 -25.822 -8.538 1.00 79.13 186 ASN M C 1
ATOM 9773 O O . ASN E 1 187 ? 3.009 -26.330 -8.455 1.00 79.51 186 ASN M O 1
ATOM 9778 N N . ALA E 1 188 ? 5.040 -26.222 -9.409 1.00 76.81 187 ALA M N 1
ATOM 9779 C CA . ALA E 1 188 ? 4.836 -27.340 -10.308 1.00 76.21 187 ALA M CA 1
ATOM 9780 C C . ALA E 1 188 ? 6.180 -27.827 -10.809 1.00 74.62 187 ALA M C 1
ATOM 9781 O O . ALA E 1 188 ? 6.764 -27.200 -11.667 1.00 76.44 187 ALA M O 1
ATOM 9783 N N . VAL E 1 189 ? 6.667 -28.919 -10.246 1.00 71.61 188 VAL M N 1
ATOM 9784 C CA . VAL E 1 189 ? 7.920 -29.524 -10.663 1.00 70.08 188 VAL M CA 1
ATOM 9785 C C . VAL E 1 189 ? 7.541 -30.824 -11.379 1.00 69.51 188 VAL M C 1
ATOM 9786 O O . VAL E 1 189 ? 6.750 -31.610 -10.844 1.00 68.71 188 VAL M O 1
ATOM 9790 N N . VAL E 1 190 ? 8.081 -31.034 -12.578 1.00 68.20 189 VAL M N 1
ATOM 9791 C CA . VAL E 1 190 ? 7.793 -32.238 -13.357 1.00 66.78 189 VAL M CA 1
ATOM 9792 C C . VAL E 1 190 ? 9.056 -33.061 -13.538 1.00 67.49 189 VAL M C 1
ATOM 9793 O O . VAL E 1 190 ? 9.979 -32.623 -14.218 1.00 68.11 189 VAL M O 1
ATOM 9797 N N . MET E 1 191 ? 9.087 -34.246 -12.929 1.00 67.45 190 MET M N 1
ATOM 9798 C CA . MET E 1 191 ? 10.239 -35.138 -13.043 1.00 65.97 190 MET M CA 1
ATOM 9799 C C . MET E 1 191 ? 10.167 -35.957 -14.332 1.00 64.51 190 MET M C 1
ATOM 9800 O O . MET E 1 191 ? 9.148 -36.561 -14.683 1.00 63.55 190 MET M O 1
ATOM 9805 N N . ALA E 1 192 ? 11.283 -35.912 -15.063 1.00 63.36 191 ALA M N 1
ATOM 9806 C CA . ALA E 1 192 ? 11.462 -36.624 -16.319 1.00 59.38 191 ALA M CA 1
ATOM 9807 C C . ALA E 1 192 ? 12.936 -36.993 -16.400 1.00 59.24 191 ALA M C 1
ATOM 9808 O O . ALA E 1 192 ? 13.639 -36.657 -17.382 1.00 59.69 191 ALA M O 1
ATOM 9810 N N . THR E 1 193 ? 13.424 -37.645 -15.346 1.00 56.64 192 THR M N 1
ATOM 9811 C CA . THR E 1 193 ? 14.824 -38.038 -15.328 1.00 58.56 192 THR M CA 1
ATOM 9812 C C . THR E 1 193 ? 15.134 -39.464 -15.844 1.00 59.34 192 THR M C 1
ATOM 9813 O O . THR E 1 193 ? 16.251 -39.969 -15.651 1.00 58.37 192 THR M O 1
ATOM 9817 N N . GLY E 1 194 ? 14.142 -40.104 -16.472 1.00 60.35 193 GLY M N 1
ATOM 9818 C CA . GLY E 1 194 ? 14.302 -41.439 -17.009 1.00 62.31 193 GLY M CA 1
ATOM 9819 C C . GLY E 1 194 ? 14.543 -42.584 -16.027 1.00 61.08 193 GLY M C 1
ATOM 9820 O O . GLY E 1 194 ? 14.439 -42.398 -14.816 1.00 59.28 193 GLY M O 1
ATOM 9821 N N . GLY E 1 195 ? 14.881 -43.762 -16.566 1.00 59.67 194 GLY M N 1
ATOM 9822 C CA . GLY E 1 195 ? 15.124 -44.946 -15.745 1.00 56.69 194 GLY M CA 1
ATOM 9823 C C . GLY E 1 195 ? 16.375 -44.992 -14.870 1.00 54.91 194 GLY M C 1
ATOM 9824 O O . GLY E 1 195 ? 17.017 -43.966 -14.586 1.00 55.29 194 GLY M O 1
ATOM 9825 N N . ALA E 1 196 ? 16.697 -46.199 -14.403 1.00 52.49 195 ALA M N 1
ATOM 9826 C CA . ALA E 1 196 ? 17.849 -46.443 -13.533 1.00 47.56 195 ALA M CA 1
ATOM 9827 C C . ALA E 1 196 ? 18.633 -47.698 -13.939 1.00 48.38 195 ALA M C 1
ATOM 9828 O O . ALA E 1 196 ? 19.312 -48.326 -13.091 1.00 48.11 195 ALA M O 1
ATOM 9830 N N . GLY E 1 197 ? 18.558 -48.048 -15.234 1.00 47.30 196 GLY M N 1
ATOM 9831 C CA . GLY E 1 197 ? 19.291 -49.189 -15.727 1.00 47.65 196 GLY M CA 1
ATOM 9832 C C . GLY E 1 197 ? 20.747 -49.283 -15.274 1.00 49.69 196 GLY M C 1
ATOM 9833 O O . GLY E 1 197 ? 21.292 -50.352 -15.073 1.00 50.65 196 GLY M O 1
ATOM 9834 N N . ARG E 1 198 ? 21.407 -48.162 -15.099 1.00 51.98 197 ARG M N 1
ATOM 9835 C CA . ARG E 1 198 ? 22.802 -48.148 -14.701 1.00 54.80 197 ARG M CA 1
ATOM 9836 C C . ARG E 1 198 ? 23.066 -48.702 -13.323 1.00 56.90 197 ARG M C 1
ATOM 9837 O O . ARG E 1 198 ? 24.193 -48.588 -12.829 1.00 56.90 197 ARG M O 1
ATOM 9845 N N . VAL E 1 199 ? 22.048 -49.290 -12.691 1.00 60.45 198 VAL M N 1
ATOM 9846 C CA . VAL E 1 199 ? 22.263 -49.912 -11.371 1.00 64.29 198 VAL M CA 1
ATOM 9847 C C . VAL E 1 199 ? 22.840 -51.324 -11.584 1.00 62.86 198 VAL M C 1
ATOM 9848 O O . VAL E 1 199 ? 23.475 -51.924 -10.689 1.00 61.40 198 VAL M O 1
ATOM 9852 N N . TYR E 1 200 ? 22.625 -51.831 -12.798 1.00 60.17 199 TYR M N 1
ATOM 9853 C CA . TYR E 1 200 ? 23.135 -53.146 -13.178 1.00 61.08 199 TYR M CA 1
ATOM 9854 C C . TYR E 1 200 ? 24.526 -52.997 -13.762 1.00 59.94 199 TYR M C 1
ATOM 9855 O O . TYR E 1 200 ? 24.785 -51.992 -14.418 1.00 62.19 199 TYR M O 1
ATOM 9864 N N . ARG E 1 201 ? 25.403 -53.965 -13.505 1.00 58.04 200 ARG M N 1
ATOM 9865 C CA . ARG E 1 201 ? 26.763 -53.913 -14.025 1.00 60.15 200 ARG M CA 1
ATOM 9866 C C . ARG E 1 201 ? 26.804 -53.913 -15.557 1.00 57.31 200 ARG M C 1
ATOM 9867 O O . ARG E 1 201 ? 27.652 -53.280 -16.175 1.00 56.47 200 ARG M O 1
ATOM 9875 N N . TYR E 1 202 ? 25.853 -54.605 -16.163 1.00 54.61 201 TYR M N 1
ATOM 9876 C CA . TYR E 1 202 ? 25.765 -54.726 -17.599 1.00 53.87 201 TYR M CA 1
ATOM 9877 C C . TYR E 1 202 ? 24.443 -54.193 -18.120 1.00 54.30 201 TYR M C 1
ATOM 9878 O O . TYR E 1 202 ? 23.382 -54.787 -17.885 1.00 54.78 201 TYR M O 1
ATOM 9887 N N . ASN E 1 203 ? 24.503 -53.102 -18.880 1.00 54.75 202 ASN M N 1
ATOM 9888 C CA . ASN E 1 203 ? 23.266 -52.523 -19.388 1.00 55.09 202 ASN M CA 1
ATOM 9889 C C . ASN E 1 203 ? 23.455 -51.831 -20.726 1.00 54.38 202 ASN M C 1
ATOM 9890 O O . ASN E 1 203 ? 24.571 -51.658 -21.203 1.00 56.93 202 ASN M O 1
ATOM 9895 N N . THR E 1 204 ? 22.332 -51.408 -21.285 1.00 50.23 203 THR M N 1
ATOM 9896 C CA . THR E 1 204 ? 22.278 -50.744 -22.548 1.00 48.85 203 THR M CA 1
ATOM 9897 C C . THR E 1 204 ? 22.045 -49.248 -22.436 1.00 48.73 203 THR M C 1
ATOM 9898 O O . THR E 1 204 ? 21.650 -48.636 -23.429 1.00 47.60 203 THR M O 1
ATOM 9902 N N . ASN E 1 205 ? 22.289 -48.667 -21.264 1.00 50.38 204 ASN M N 1
ATOM 9903 C CA . ASN E 1 205 ? 21.984 -47.259 -21.019 1.00 50.87 204 ASN M CA 1
ATOM 9904 C C . ASN E 1 205 ? 23.199 -46.353 -20.957 1.00 54.32 204 ASN M C 1
ATOM 9905 O O . ASN E 1 205 ? 24.347 -46.812 -20.739 1.00 53.58 204 ASN M O 1
ATOM 9910 N N . GLY E 1 206 ? 22.934 -45.048 -21.122 1.00 56.44 205 GLY M N 1
ATOM 9911 C CA . GLY E 1 206 ? 24.012 -44.062 -21.036 1.00 57.26 205 GLY M CA 1
ATOM 9912 C C . GLY E 1 206 ? 24.379 -43.833 -19.564 1.00 58.63 205 GLY M C 1
ATOM 9913 O O . GLY E 1 206 ? 23.486 -43.920 -18.703 1.00 60.11 205 GLY M O 1
ATOM 9914 N N . GLY E 1 207 ? 25.654 -43.550 -19.269 1.00 56.52 206 GLY M N 1
ATOM 9915 C CA . GLY E 1 207 ? 26.086 -43.335 -17.900 1.00 55.74 206 GLY M CA 1
ATOM 9916 C C . GLY E 1 207 ? 25.300 -42.338 -17.042 1.00 56.92 206 GLY M C 1
ATOM 9917 O O . GLY E 1 207 ? 25.493 -42.250 -15.829 1.00 57.26 206 GLY M O 1
ATOM 9918 N N . ILE E 1 208 ? 24.402 -41.576 -17.650 1.00 56.32 207 ILE M N 1
ATOM 9919 C CA . ILE E 1 208 ? 23.624 -40.603 -16.920 1.00 55.73 207 ILE M CA 1
ATOM 9920 C C . ILE E 1 208 ? 22.296 -41.133 -16.377 1.00 59.45 207 ILE M C 1
ATOM 9921 O O . ILE E 1 208 ? 21.637 -40.445 -15.579 1.00 60.89 207 ILE M O 1
ATOM 9926 N N . VAL E 1 209 ? 21.887 -42.311 -16.824 1.00 60.36 208 VAL M N 1
ATOM 9927 C CA . VAL E 1 209 ? 20.651 -42.919 -16.348 1.00 60.76 208 VAL M CA 1
ATOM 9928 C C . VAL E 1 209 ? 20.891 -43.610 -14.991 1.00 61.88 208 VAL M C 1
ATOM 9929 O O . VAL E 1 209 ? 20.938 -44.842 -14.913 1.00 61.49 208 VAL M O 1
ATOM 9933 N N . THR E 1 210 ? 21.051 -42.825 -13.928 1.00 62.95 209 THR M N 1
ATOM 9934 C CA . THR E 1 210 ? 21.263 -43.406 -12.606 1.00 65.71 209 THR M CA 1
ATOM 9935 C C . THR E 1 210 ? 20.010 -43.349 -11.724 1.00 66.21 209 THR M C 1
ATOM 9936 O O . THR E 1 210 ? 20.073 -43.627 -10.530 1.00 64.43 209 THR M O 1
ATOM 9940 N N . GLY E 1 211 ? 18.878 -42.973 -12.304 1.00 69.32 210 GLY M N 1
ATOM 9941 C CA . GLY E 1 211 ? 17.648 -42.864 -11.538 1.00 73.11 210 GLY M CA 1
ATOM 9942 C C . GLY E 1 211 ? 17.729 -41.824 -10.420 1.00 75.55 210 GLY M C 1
ATOM 9943 O O . GLY E 1 211 ? 17.248 -42.069 -9.301 1.00 75.34 210 GLY M O 1
ATOM 9944 N N . ASP E 1 212 ? 18.322 -40.663 -10.708 1.00 76.53 211 ASP M N 1
ATOM 9945 C CA . ASP E 1 212 ? 18.437 -39.622 -9.700 1.00 77.94 211 ASP M CA 1
ATOM 9946 C C . ASP E 1 212 ? 17.063 -39.050 -9.344 1.00 76.60 211 ASP M C 1
ATOM 9947 O O . ASP E 1 212 ? 16.799 -38.761 -8.173 1.00 75.61 211 ASP M O 1
ATOM 9952 N N . GLY E 1 213 ? 16.186 -38.919 -10.342 1.00 75.81 212 GLY M N 1
ATOM 9953 C CA . GLY E 1 213 ? 14.852 -38.393 -10.101 1.00 75.91 212 GLY M CA 1
ATOM 9954 C C . GLY E 1 213 ? 14.061 -39.243 -9.124 1.00 76.59 212 GLY M C 1
ATOM 9955 O O . GLY E 1 213 ? 13.412 -38.738 -8.210 1.00 79.31 212 GLY M O 1
ATOM 9956 N N . MET E 1 214 ? 14.100 -40.557 -9.317 1.00 74.63 213 MET M N 1
ATOM 9957 C CA . MET E 1 214 ? 13.424 -41.491 -8.443 1.00 70.43 213 MET M CA 1
ATOM 9958 C C . MET E 1 214 ? 13.962 -41.368 -7.021 1.00 69.28 213 MET M C 1
ATOM 9959 O O . MET E 1 214 ? 13.193 -41.320 -6.074 1.00 68.93 213 MET M O 1
ATOM 9964 N N . GLY E 1 215 ? 15.286 -41.308 -6.879 1.00 67.26 214 GLY M N 1
ATOM 9965 C CA . GLY E 1 215 ? 15.937 -41.211 -5.581 1.00 67.19 214 GLY M CA 1
ATOM 9966 C C . GLY E 1 215 ? 15.491 -40.020 -4.748 1.00 70.74 214 GLY M C 1
ATOM 9967 O O . GLY E 1 215 ? 15.443 -40.061 -3.507 1.00 69.36 214 GLY M O 1
ATOM 9968 N N . MET E 1 216 ? 15.162 -38.933 -5.428 1.00 74.59 215 MET M N 1
ATOM 9969 C CA . MET E 1 216 ? 14.690 -37.738 -4.754 1.00 77.47 215 MET M CA 1
ATOM 9970 C C . MET E 1 216 ? 13.232 -37.844 -4.299 1.00 78.13 215 MET M C 1
ATOM 9971 O O . MET E 1 216 ? 12.912 -37.388 -3.188 1.00 78.50 215 MET M O 1
ATOM 9976 N N . ALA E 1 217 ? 12.357 -38.405 -5.143 1.00 77.04 216 ALA M N 1
ATOM 9977 C CA . ALA E 1 217 ? 10.943 -38.541 -4.758 1.00 76.91 216 ALA M CA 1
ATOM 9978 C C . ALA E 1 217 ? 10.807 -39.530 -3.604 1.00 78.09 216 ALA M C 1
ATOM 9979 O O . ALA E 1 217 ? 9.823 -39.546 -2.874 1.00 77.30 216 ALA M O 1
ATOM 9981 N N . LEU E 1 218 ? 11.843 -40.341 -3.447 1.00 80.98 217 LEU M N 1
ATOM 9982 C CA . LEU E 1 218 ? 11.926 -41.358 -2.405 1.00 83.35 217 LEU M CA 1
ATOM 9983 C C . LEU E 1 218 ? 12.254 -40.716 -1.057 1.00 83.62 217 LEU M C 1
ATOM 9984 O O . LEU E 1 218 ? 11.840 -41.190 -0.001 1.00 84.67 217 LEU M O 1
ATOM 9989 N N . SER E 1 219 ? 13.019 -39.635 -1.112 1.00 82.80 218 SER M N 1
ATOM 9990 C CA . SER E 1 219 ? 13.418 -38.911 0.084 1.00 82.41 218 SER M CA 1
ATOM 9991 C C . SER E 1 219 ? 12.256 -38.069 0.607 1.00 83.44 218 SER M C 1
ATOM 9992 O O . SER E 1 219 ? 12.245 -37.680 1.775 1.00 82.21 218 SER M O 1
ATOM 9995 N N . HIS E 1 220 ? 11.287 -37.795 -0.261 1.00 84.97 219 HIS M N 1
ATOM 9996 C CA . HIS E 1 220 ? 10.163 -36.974 0.141 1.00 87.04 219 HIS M CA 1
ATOM 9997 C C . HIS E 1 220 ? 8.852 -37.741 0.250 1.00 85.89 219 HIS M C 1
ATOM 9998 O O . HIS E 1 220 ? 7.790 -37.249 -0.145 1.00 85.67 219 HIS M O 1
ATOM 10005 N N . GLY E 1 221 ? 8.944 -38.954 0.793 1.00 83.76 220 GLY M N 1
ATOM 10006 C CA . GLY E 1 221 ? 7.789 -39.806 1.020 1.00 80.85 220 GLY M CA 1
ATOM 10007 C C . GLY E 1 221 ? 7.022 -40.378 -0.153 1.00 79.08 220 GLY M C 1
ATOM 10008 O O . GLY E 1 221 ? 6.073 -41.136 0.069 1.00 78.42 220 GLY M O 1
ATOM 10009 N N . VAL E 1 222 ? 7.386 -40.024 -1.387 1.00 78.20 221 VAL M N 1
ATOM 10010 C CA . VAL E 1 222 ? 6.684 -40.591 -2.545 1.00 76.49 221 VAL M CA 1
ATOM 10011 C C . VAL E 1 222 ? 7.240 -42.001 -2.812 1.00 74.74 221 VAL M C 1
ATOM 10012 O O . VAL E 1 222 ? 8.437 -42.260 -2.640 1.00 76.17 221 VAL M O 1
ATOM 10016 N N . PRO E 1 223 ? 6.365 -42.928 -3.185 1.00 70.88 222 PRO M N 1
ATOM 10017 C CA . PRO E 1 223 ? 6.735 -44.316 -3.475 1.00 69.36 222 PRO M CA 1
ATOM 10018 C C . PRO E 1 223 ? 7.064 -44.684 -4.931 1.00 67.69 222 PRO M C 1
ATOM 10019 O O . PRO E 1 223 ? 6.423 -44.202 -5.891 1.00 65.17 222 PRO M O 1
ATOM 10023 N N . LEU E 1 224 ? 8.039 -45.587 -5.066 1.00 68.10 223 LEU M N 1
ATOM 10024 C CA . LEU E 1 224 ? 8.432 -46.119 -6.386 1.00 69.33 223 LEU M CA 1
ATOM 10025 C C . LEU E 1 224 ? 7.635 -47.410 -6.613 1.00 67.50 223 LEU M C 1
ATOM 10026 O O . LEU E 1 224 ? 7.771 -48.345 -5.844 1.00 67.83 223 LEU M O 1
ATOM 10031 N N . ARG E 1 225 ? 6.812 -47.438 -7.648 1.00 66.28 224 ARG M N 1
ATOM 10032 C CA . ARG E 1 225 ? 5.958 -48.572 -7.945 1.00 65.57 224 ARG M CA 1
ATOM 10033 C C . ARG E 1 225 ? 6.508 -49.557 -8.988 1.00 65.74 224 ARG M C 1
ATOM 10034 O O . ARG E 1 225 ? 7.071 -49.186 -10.026 1.00 63.66 224 ARG M O 1
ATOM 10042 N N . ASP E 1 226 ? 6.312 -50.844 -8.691 1.00 64.87 225 ASP M N 1
ATOM 10043 C CA . ASP E 1 226 ? 6.744 -51.956 -9.548 1.00 60.09 225 ASP M CA 1
ATOM 10044 C C . ASP E 1 226 ? 8.239 -52.014 -9.881 1.00 60.56 225 ASP M C 1
ATOM 10045 O O . ASP E 1 226 ? 8.612 -52.414 -10.975 1.00 57.17 225 ASP M O 1
ATOM 10050 N N . MET E 1 227 ? 9.094 -51.652 -8.927 1.00 63.21 226 MET M N 1
ATOM 10051 C CA . MET E 1 227 ? 10.533 -51.639 -9.154 1.00 66.51 226 MET M CA 1
ATOM 10052 C C . MET E 1 227 ? 11.184 -52.996 -9.356 1.00 67.62 226 MET M C 1
ATOM 10053 O O . MET E 1 227 ? 12.397 -53.070 -9.565 1.00 68.01 226 MET M O 1
ATOM 10058 N N . GLU E 1 228 ? 10.411 -54.071 -9.280 1.00 69.57 227 GLU M N 1
ATOM 10059 C CA . GLU E 1 228 ? 11.000 -55.392 -9.458 1.00 71.97 227 GLU M CA 1
ATOM 10060 C C . GLU E 1 228 ? 11.047 -55.867 -10.908 1.00 68.99 227 GLU M C 1
ATOM 10061 O O . GLU E 1 228 ? 11.674 -56.882 -11.192 1.00 68.56 227 GLU M O 1
ATOM 10067 N N . PHE E 1 229 ? 10.392 -55.163 -11.815 1.00 67.96 228 PHE M N 1
ATOM 10068 C CA . PHE E 1 229 ? 10.363 -55.562 -13.222 1.00 69.82 228 PHE M CA 1
ATOM 10069 C C . PHE E 1 229 ? 11.414 -54.903 -14.125 1.00 67.41 228 PHE M C 1
ATOM 10070 O O . PHE E 1 229 ? 11.079 -53.999 -14.886 1.00 68.68 228 PHE M O 1
ATOM 10078 N N . VAL E 1 230 ? 12.663 -55.356 -14.061 1.00 63.12 229 VAL M N 1
ATOM 10079 C CA . VAL E 1 230 ? 13.732 -54.810 -14.893 1.00 60.09 229 VAL M CA 1
ATOM 10080 C C . VAL E 1 230 ? 13.846 -55.596 -16.201 1.00 58.86 229 VAL M C 1
ATOM 10081 O O . VAL E 1 230 ? 14.356 -56.696 -16.241 1.00 59.24 229 VAL M O 1
ATOM 10085 N N . GLN E 1 231 ? 13.358 -55.026 -17.283 1.00 58.59 230 GLN M N 1
ATOM 10086 C CA . GLN E 1 231 ? 13.392 -55.667 -18.589 1.00 57.42 230 GLN M CA 1
ATOM 10087 C C . GLN E 1 231 ? 14.788 -55.839 -19.146 1.00 56.14 230 GLN M C 1
ATOM 10088 O O . GLN E 1 231 ? 15.633 -54.956 -19.083 1.00 58.36 230 GLN M O 1
ATOM 10094 N N . TYR E 1 232 ? 15.043 -57.019 -19.673 1.00 53.10 231 TYR M N 1
ATOM 10095 C CA . TYR E 1 232 ? 16.352 -57.305 -20.272 1.00 50.67 231 TYR M CA 1
ATOM 10096 C C . TYR E 1 232 ? 16.126 -57.318 -21.771 1.00 49.14 231 TYR M C 1
ATOM 10097 O O . TYR E 1 232 ? 15.006 -57.589 -22.236 1.00 48.84 231 TYR M O 1
ATOM 10106 N N . HIS E 1 233 ? 17.184 -57.018 -22.502 1.00 47.04 232 HIS M N 1
ATOM 10107 C CA . HIS E 1 233 ? 17.086 -57.143 -23.951 1.00 47.62 232 HIS M CA 1
ATOM 10108 C C . HIS E 1 233 ? 17.936 -58.401 -24.213 1.00 42.82 232 HIS M C 1
ATOM 10109 O O . HIS E 1 233 ? 19.043 -58.581 -23.612 1.00 37.85 232 HIS M O 1
ATOM 10116 N N . PRO E 1 234 ? 17.426 -59.304 -25.065 1.00 38.53 233 PRO M N 1
ATOM 10117 C CA . PRO E 1 234 ? 18.197 -60.522 -25.356 1.00 38.93 233 PRO M CA 1
ATOM 10118 C C . PRO E 1 234 ? 19.572 -60.327 -25.960 1.00 43.19 233 PRO M C 1
ATOM 10119 O O . PRO E 1 234 ? 20.551 -60.911 -25.507 1.00 45.37 233 PRO M O 1
ATOM 10123 N N . THR E 1 235 ? 19.679 -59.492 -26.979 1.00 48.31 234 THR M N 1
ATOM 10124 C CA . THR E 1 235 ? 20.964 -59.334 -27.681 1.00 49.39 234 THR M CA 1
ATOM 10125 C C . THR E 1 235 ? 21.702 -58.044 -27.459 1.00 50.25 234 THR M C 1
ATOM 10126 O O . THR E 1 235 ? 21.296 -57.031 -27.981 1.00 53.83 234 THR M O 1
ATOM 10130 N N . GLY E 1 236 ? 22.791 -58.110 -26.704 1.00 49.72 235 GLY M N 1
ATOM 10131 C CA . GLY E 1 236 ? 23.650 -56.986 -26.399 1.00 50.51 235 GLY M CA 1
ATOM 10132 C C . GLY E 1 236 ? 25.087 -57.503 -26.494 1.00 52.70 235 GLY M C 1
ATOM 10133 O O . GLY E 1 236 ? 25.325 -58.715 -26.428 1.00 53.32 235 GLY M O 1
ATOM 10134 N N . LEU E 1 237 ? 26.063 -56.611 -26.613 1.00 51.83 236 LEU M N 1
ATOM 10135 C CA . LEU E 1 237 ? 27.450 -57.041 -26.734 1.00 50.83 236 LEU M CA 1
ATOM 10136 C C . LEU E 1 237 ? 28.024 -57.333 -25.402 1.00 46.68 236 LEU M C 1
ATOM 10137 O O . LEU E 1 237 ? 27.717 -56.651 -24.456 1.00 49.07 236 LEU M O 1
ATOM 10142 N N . PRO E 1 238 ? 28.875 -58.341 -25.278 1.00 46.52 237 PRO M N 1
ATOM 10143 C CA . PRO E 1 238 ? 29.474 -58.641 -23.958 1.00 46.83 237 PRO M CA 1
ATOM 10144 C C . PRO E 1 238 ? 30.331 -57.464 -23.500 1.00 48.75 237 PRO M C 1
ATOM 10145 O O . PRO E 1 238 ? 30.819 -56.695 -24.325 1.00 49.31 237 PRO M O 1
ATOM 10149 N N . GLY E 1 239 ? 30.499 -57.294 -22.197 1.00 50.59 238 GLY M N 1
ATOM 10150 C CA . GLY E 1 239 ? 31.291 -56.178 -21.677 1.00 52.92 238 GLY M CA 1
ATOM 10151 C C . GLY E 1 239 ? 30.555 -54.834 -21.774 1.00 53.09 238 GLY M C 1
ATOM 10152 O O . GLY E 1 239 ? 30.062 -54.296 -20.783 1.00 52.27 238 GLY M O 1
ATOM 10153 N N . SER E 1 240 ? 30.479 -54.290 -22.984 1.00 51.46 239 SER M N 1
ATOM 10154 C CA . SER E 1 240 ? 29.794 -53.031 -23.233 1.00 50.44 239 SER M CA 1
ATOM 10155 C C . SER E 1 240 ? 28.284 -53.073 -22.919 1.00 49.74 239 SER M C 1
ATOM 10156 O O . SER E 1 240 ? 27.688 -52.064 -22.507 1.00 48.27 239 SER M O 1
ATOM 10159 N N . GLY E 1 241 ? 27.673 -54.235 -23.113 1.00 44.62 240 GLY M N 1
ATOM 10160 C CA . GLY E 1 241 ? 26.249 -54.315 -22.895 1.00 42.58 240 GLY M CA 1
ATOM 10161 C C . GLY E 1 241 ? 25.508 -53.515 -23.965 1.00 43.98 240 GLY M C 1
ATOM 10162 O O . GLY E 1 241 ? 24.277 -53.405 -23.932 1.00 43.74 240 GLY M O 1
ATOM 10163 N N . ILE E 1 242 ? 26.233 -52.968 -24.940 1.00 45.49 241 ILE M N 1
ATOM 10164 C CA . ILE E 1 242 ? 25.597 -52.225 -26.030 1.00 47.20 241 ILE M CA 1
ATOM 10165 C C . ILE E 1 242 ? 24.520 -53.021 -26.773 1.00 47.83 241 ILE M C 1
ATOM 10166 O O . ILE E 1 242 ? 24.711 -54.149 -27.159 1.00 48.55 241 ILE M O 1
ATOM 10171 N N . LEU E 1 243 ? 23.372 -52.411 -26.978 1.00 51.26 242 LEU M N 1
ATOM 10172 C CA . LEU E 1 243 ? 22.237 -53.013 -27.639 1.00 51.66 242 LEU M CA 1
ATOM 10173 C C . LEU E 1 243 ? 22.336 -53.171 -29.155 1.00 53.48 242 LEU M C 1
ATOM 10174 O O . LEU E 1 243 ? 22.583 -52.223 -29.884 1.00 55.29 242 LEU M O 1
ATOM 10179 N N . MET E 1 244 ? 22.097 -54.401 -29.619 1.00 55.15 243 MET M N 1
ATOM 10180 C CA . MET E 1 244 ? 22.095 -54.731 -31.027 1.00 56.60 243 MET M CA 1
ATOM 10181 C C . MET E 1 244 ? 20.640 -54.869 -31.381 1.00 56.89 243 MET M C 1
ATOM 10182 O O . MET E 1 244 ? 20.087 -55.929 -31.242 1.00 58.72 243 MET M O 1
ATOM 10187 N N . THR E 1 245 ? 20.009 -53.767 -31.778 1.00 59.12 244 THR M N 1
ATOM 10188 C CA . THR E 1 245 ? 18.595 -53.722 -32.116 1.00 59.03 244 THR M CA 1
ATOM 10189 C C . THR E 1 245 ? 17.953 -55.048 -32.543 1.00 62.87 244 THR M C 1
ATOM 10190 O O . THR E 1 245 ? 18.566 -55.879 -33.226 1.00 62.74 244 THR M O 1
ATOM 10194 N N . GLU E 1 246 ? 16.687 -55.206 -32.164 1.00 65.68 245 GLU M N 1
ATOM 10195 C CA . GLU E 1 246 ? 15.915 -56.378 -32.536 1.00 68.76 245 GLU M CA 1
ATOM 10196 C C . GLU E 1 246 ? 15.899 -56.522 -34.059 1.00 67.52 245 GLU M C 1
ATOM 10197 O O . GLU E 1 246 ? 15.688 -57.609 -34.622 1.00 66.19 245 GLU M O 1
ATOM 10203 N N . GLY E 1 247 ? 16.120 -55.395 -34.723 1.00 64.99 246 GLY M N 1
ATOM 10204 C CA . GLY E 1 247 ? 16.094 -55.379 -36.173 1.00 64.48 246 GLY M CA 1
ATOM 10205 C C . GLY E 1 247 ? 16.966 -56.431 -36.806 1.00 64.72 246 GLY M C 1
ATOM 10206 O O . GLY E 1 247 ? 16.563 -57.023 -37.813 1.00 65.95 246 GLY M O 1
ATOM 10207 N N . CYS E 1 248 ? 18.142 -56.673 -36.235 1.00 64.38 247 CYS M N 1
ATOM 10208 C CA . CYS E 1 248 ? 19.050 -57.672 -36.798 1.00 65.44 247 CYS M CA 1
ATOM 10209 C C . CYS E 1 248 ? 18.366 -59.000 -37.106 1.00 67.40 247 CYS M C 1
ATOM 10210 O O . CYS E 1 248 ? 18.779 -59.707 -38.027 1.00 66.30 247 CYS M O 1
ATOM 10213 N N . ARG E 1 249 ? 17.346 -59.338 -36.324 1.00 69.44 248 ARG M N 1
ATOM 10214 C CA . ARG E 1 249 ? 16.629 -60.581 -36.522 1.00 70.46 248 ARG M CA 1
ATOM 10215 C C . ARG E 1 249 ? 15.471 -60.371 -37.479 1.00 74.32 248 ARG M C 1
ATOM 10216 O O . ARG E 1 249 ? 15.182 -61.247 -38.289 1.00 74.58 248 ARG M O 1
ATOM 10224 N N . GLY E 1 250 ? 14.825 -59.210 -37.389 1.00 78.89 249 GLY M N 1
ATOM 10225 C CA . GLY E 1 250 ? 13.705 -58.913 -38.267 1.00 82.55 249 GLY M CA 1
ATOM 10226 C C . GLY E 1 250 ? 14.188 -58.975 -39.708 1.00 85.16 249 GLY M C 1
ATOM 10227 O O . GLY E 1 250 ? 13.399 -59.085 -40.652 1.00 85.02 249 GLY M O 1
ATOM 10228 N N . GLU E 1 251 ? 15.508 -58.943 -39.858 1.00 87.17 250 GLU M N 1
ATOM 10229 C CA . GLU E 1 251 ? 16.138 -59.004 -41.183 1.00 89.45 250 GLU M CA 1
ATOM 10230 C C . GLU E 1 251 ? 16.703 -60.389 -41.492 1.00 87.93 250 GLU M C 1
ATOM 10231 O O . GLU E 1 251 ? 17.563 -60.520 -42.376 1.00 87.08 250 GLU M O 1
ATOM 10237 N N . GLY E 1 252 ? 16.263 -61.404 -40.741 1.00 85.80 251 GLY M N 1
ATOM 10238 C CA . GLY E 1 252 ? 16.743 -62.761 -40.980 1.00 82.62 251 GLY M CA 1
ATOM 10239 C C . GLY E 1 252 ? 17.937 -63.191 -40.149 1.00 79.09 251 GLY M C 1
ATOM 10240 O O . GLY E 1 252 ? 18.579 -64.217 -40.401 1.00 78.00 251 GLY M O 1
ATOM 10241 N N . GLY E 1 253 ? 18.275 -62.371 -39.166 1.00 75.83 252 GLY M N 1
ATOM 10242 C CA . GLY E 1 253 ? 19.378 -62.720 -38.289 1.00 69.44 252 GLY M CA 1
ATOM 10243 C C . GLY E 1 253 ? 18.961 -63.950 -37.492 1.00 64.94 252 GLY M C 1
ATOM 10244 O O . GLY E 1 253 ? 17.764 -64.180 -37.237 1.00 61.39 252 GLY M O 1
ATOM 10245 N N . ILE E 1 254 ? 19.979 -64.717 -37.111 1.00 61.02 253 ILE M N 1
ATOM 10246 C CA . ILE E 1 254 ? 19.764 -65.947 -36.392 1.00 56.76 253 ILE M CA 1
ATOM 10247 C C . ILE E 1 254 ? 20.658 -66.060 -35.155 1.00 57.88 253 ILE M C 1
ATOM 10248 O O . ILE E 1 254 ? 21.799 -65.552 -35.118 1.00 57.60 253 ILE M O 1
ATOM 10253 N N . LEU E 1 255 ? 20.135 -66.743 -34.131 1.00 56.74 254 LEU M N 1
ATOM 10254 C CA . LEU E 1 255 ? 20.916 -66.953 -32.894 1.00 53.90 254 LEU M CA 1
ATOM 10255 C C . LEU E 1 255 ? 21.391 -68.410 -32.881 1.00 52.20 254 LEU M C 1
ATOM 10256 O O . LEU E 1 255 ? 20.585 -69.343 -33.021 1.00 55.91 254 LEU M O 1
ATOM 10261 N N . VAL E 1 256 ? 22.689 -68.593 -32.719 1.00 45.19 255 VAL M N 1
ATOM 10262 C CA . VAL E 1 256 ? 23.295 -69.892 -32.750 1.00 41.62 255 VAL M CA 1
ATOM 10263 C C . VAL E 1 256 ? 24.269 -70.059 -31.603 1.00 45.27 255 VAL M C 1
ATOM 10264 O O . VAL E 1 256 ? 24.838 -69.062 -31.120 1.00 41.39 255 VAL M O 1
ATOM 10268 N N . ASN E 1 257 ? 24.460 -71.316 -31.178 1.00 49.79 256 ASN M N 1
ATOM 10269 C CA . ASN E 1 257 ? 25.384 -71.604 -30.065 1.00 55.30 256 ASN M CA 1
ATOM 10270 C C . ASN E 1 257 ? 26.718 -72.090 -30.575 1.00 54.05 256 ASN M C 1
ATOM 10271 O O . ASN E 1 257 ? 26.923 -72.139 -31.776 1.00 57.00 256 ASN M O 1
ATOM 10276 N N . LYS E 1 258 ? 27.592 -72.531 -29.687 1.00 52.93 257 LYS M N 1
ATOM 10277 C CA . LYS E 1 258 ? 28.909 -73.019 -30.088 1.00 55.02 257 LYS M CA 1
ATOM 10278 C C . LYS E 1 258 ? 28.897 -74.184 -31.106 1.00 57.03 257 LYS M C 1
ATOM 10279 O O . LYS E 1 258 ? 29.943 -74.670 -31.493 1.00 54.46 257 LYS M O 1
ATOM 10285 N N . ASN E 1 259 ? 27.727 -74.632 -31.536 1.00 60.56 258 ASN M N 1
ATOM 10286 C CA . ASN E 1 259 ? 27.667 -75.734 -32.488 1.00 61.97 258 ASN M CA 1
ATOM 10287 C C . ASN E 1 259 ? 27.027 -75.246 -33.781 1.00 62.36 258 ASN M C 1
ATOM 10288 O O . ASN E 1 259 ? 26.785 -76.024 -34.715 1.00 65.52 258 ASN M O 1
ATOM 10293 N N . GLY E 1 260 ? 26.747 -73.952 -33.839 1.00 59.09 259 GLY M N 1
ATOM 10294 C CA . GLY E 1 260 ? 26.120 -73.433 -35.039 1.00 56.43 259 GLY M CA 1
ATOM 10295 C C . GLY E 1 260 ? 24.684 -73.870 -35.088 1.00 54.55 259 GLY M C 1
ATOM 10296 O O . GLY E 1 260 ? 24.011 -73.763 -36.106 1.00 56.53 259 GLY M O 1
ATOM 10297 N N . TYR E 1 261 ? 24.199 -74.327 -33.942 1.00 56.11 260 TYR M N 1
ATOM 10298 C CA . TYR E 1 261 ? 22.819 -74.784 -33.789 1.00 54.66 260 TYR M CA 1
ATOM 10299 C C . TYR E 1 261 ? 21.896 -73.638 -33.345 1.00 50.74 260 TYR M C 1
ATOM 10300 O O . TYR E 1 261 ? 22.214 -72.899 -32.398 1.00 49.17 260 TYR M O 1
ATOM 10309 N N . ARG E 1 262 ? 20.782 -73.490 -34.048 1.00 46.93 261 ARG M N 1
ATOM 10310 C CA . ARG E 1 262 ? 19.796 -72.473 -33.737 1.00 47.14 261 ARG M CA 1
ATOM 10311 C C . ARG E 1 262 ? 18.913 -72.920 -32.545 1.00 48.15 261 ARG M C 1
ATOM 10312 O O . ARG E 1 262 ? 17.705 -73.170 -32.677 1.00 47.16 261 ARG M O 1
ATOM 10320 N N . TYR E 1 263 ? 19.533 -72.965 -31.372 1.00 48.75 262 TYR M N 1
ATOM 10321 C CA . TYR E 1 263 ? 18.930 -73.401 -30.135 1.00 54.85 262 TYR M CA 1
ATOM 10322 C C . TYR E 1 263 ? 17.491 -73.010 -29.803 1.00 55.55 262 TYR M C 1
ATOM 10323 O O . TYR E 1 263 ? 16.801 -73.747 -29.081 1.00 56.46 262 TYR M O 1
ATOM 10332 N N . LEU E 1 264 ? 17.008 -71.878 -30.292 1.00 54.16 263 LEU M N 1
ATOM 10333 C CA . LEU E 1 264 ? 15.649 -71.468 -29.941 1.00 55.64 263 LEU M CA 1
ATOM 10334 C C . LEU E 1 264 ? 14.560 -72.490 -30.251 1.00 56.06 263 LEU M C 1
ATOM 10335 O O . LEU E 1 264 ? 13.435 -72.382 -29.753 1.00 53.94 263 LEU M O 1
ATOM 10340 N N . GLN E 1 265 ? 14.869 -73.491 -31.059 1.00 59.61 264 GLN M N 1
ATOM 10341 C CA . GLN E 1 265 ? 13.835 -74.479 -31.405 1.00 62.36 264 GLN M CA 1
ATOM 10342 C C . GLN E 1 265 ? 13.608 -75.528 -30.290 1.00 61.86 264 GLN M C 1
ATOM 10343 O O . GLN E 1 265 ? 12.554 -76.162 -30.206 1.00 63.42 264 GLN M O 1
ATOM 10349 N N . ASP E 1 266 ? 14.605 -75.696 -29.437 1.00 58.05 265 ASP M N 1
ATOM 10350 C CA . ASP E 1 266 ? 14.563 -76.592 -28.308 1.00 53.79 265 ASP M CA 1
ATOM 10351 C C . ASP E 1 266 ? 13.678 -76.029 -27.200 1.00 52.46 265 ASP M C 1
ATOM 10352 O O . ASP E 1 266 ? 13.280 -76.789 -26.325 1.00 53.85 265 ASP M O 1
ATOM 10357 N N . TYR E 1 267 ? 13.396 -74.724 -27.199 1.00 48.32 266 TYR M N 1
ATOM 10358 C CA . TYR E 1 267 ? 12.625 -74.163 -26.084 1.00 45.25 266 TYR M CA 1
ATOM 10359 C C . TYR E 1 267 ? 11.224 -73.708 -26.414 1.00 45.73 266 TYR M C 1
ATOM 10360 O O . TYR E 1 267 ? 10.776 -72.698 -25.903 1.00 45.16 266 TYR M O 1
ATOM 10369 N N . GLY E 1 268 ? 10.538 -74.448 -27.280 1.00 46.79 267 GLY M N 1
ATOM 10370 C CA . GLY E 1 268 ? 9.167 -74.117 -27.603 1.00 49.88 267 GLY M CA 1
ATOM 10371 C C . GLY E 1 268 ? 8.919 -73.060 -28.652 1.00 52.52 267 GLY M C 1
ATOM 10372 O O . GLY E 1 268 ? 7.783 -72.794 -28.982 1.00 53.43 267 GLY M O 1
ATOM 10373 N N . MET E 1 269 ? 9.962 -72.469 -29.201 1.00 56.49 268 MET M N 1
ATOM 10374 C CA . MET E 1 269 ? 9.816 -71.427 -30.198 1.00 60.12 268 MET M CA 1
ATOM 10375 C C . MET E 1 269 ? 9.994 -71.997 -31.604 1.00 63.06 268 MET M C 1
ATOM 10376 O O . MET E 1 269 ? 10.323 -71.279 -32.570 1.00 63.82 268 MET M O 1
ATOM 10381 N N . GLY E 1 270 ? 9.796 -73.303 -31.727 1.00 64.15 269 GLY M N 1
ATOM 10382 C CA . GLY E 1 270 ? 9.951 -73.918 -33.040 1.00 65.98 269 GLY M CA 1
ATOM 10383 C C . GLY E 1 270 ? 8.560 -74.140 -33.633 1.00 66.94 269 GLY M C 1
ATOM 10384 O O . GLY E 1 270 ? 7.523 -73.763 -33.047 1.00 63.93 269 GLY M O 1
ATOM 10385 N N . PRO E 1 271 ? 8.515 -74.819 -34.780 1.00 69.36 270 PRO M N 1
ATOM 10386 C CA . PRO E 1 271 ? 9.690 -75.335 -35.490 1.00 71.28 270 PRO M CA 1
ATOM 10387 C C . PRO E 1 271 ? 10.521 -74.289 -36.208 1.00 73.27 270 PRO M C 1
ATOM 10388 O O . PRO E 1 271 ? 10.062 -73.181 -36.503 1.00 73.69 270 PRO M O 1
ATOM 10392 N N . GLU E 1 272 ? 11.760 -74.661 -36.521 1.00 73.37 271 GLU M N 1
ATOM 10393 C CA . GLU E 1 272 ? 12.724 -73.804 -37.207 1.00 72.19 271 GLU M CA 1
ATOM 10394 C C . GLU E 1 272 ? 12.205 -73.171 -38.495 1.00 75.11 271 GLU M C 1
ATOM 10395 O O . GLU E 1 272 ? 11.725 -73.832 -39.402 1.00 76.63 271 GLU M O 1
ATOM 10401 N N . THR E 1 273 ? 12.314 -71.857 -38.570 1.00 76.66 272 THR M N 1
ATOM 10402 C CA . THR E 1 273 ? 11.913 -71.055 -39.722 1.00 75.28 272 THR M CA 1
ATOM 10403 C C . THR E 1 273 ? 13.069 -71.146 -40.699 1.00 75.45 272 THR M C 1
ATOM 10404 O O . THR E 1 273 ? 14.216 -71.325 -40.287 1.00 75.13 272 THR M O 1
ATOM 10408 N N . PRO E 1 274 ? 12.778 -71.020 -41.991 1.00 75.97 273 PRO M N 1
ATOM 10409 C CA . PRO E 1 274 ? 13.786 -71.092 -43.059 1.00 76.25 273 PRO M CA 1
ATOM 10410 C C . PRO E 1 274 ? 14.744 -69.913 -43.014 1.00 75.84 273 PRO M C 1
ATOM 10411 O O . PRO E 1 274 ? 14.298 -68.789 -42.782 1.00 76.81 273 PRO M O 1
ATOM 10415 N N . LEU E 1 275 ? 16.035 -70.145 -43.234 1.00 75.41 274 LEU M N 1
ATOM 10416 C CA . LEU E 1 275 ? 17.010 -69.059 -43.228 1.00 76.80 274 LEU M CA 1
ATOM 10417 C C . LEU E 1 275 ? 16.485 -67.859 -44.018 1.00 78.95 274 LEU M C 1
ATOM 10418 O O . LEU E 1 275 ? 16.835 -66.698 -43.771 1.00 78.48 274 LEU M O 1
ATOM 10423 N N . GLY E 1 276 ? 15.608 -68.152 -44.964 1.00 81.97 275 GLY M N 1
ATOM 10424 C CA . GLY E 1 276 ? 15.047 -67.109 -45.787 1.00 85.90 275 GLY M CA 1
ATOM 10425 C C . GLY E 1 276 ? 14.105 -66.203 -45.023 1.00 88.04 275 GLY M C 1
ATOM 10426 O O . GLY E 1 276 ? 14.470 -65.115 -44.603 1.00 88.65 275 GLY M O 1
ATOM 10427 N N . GLU E 1 277 ? 12.889 -66.684 -44.832 1.00 90.15 276 GLU M N 1
ATOM 10428 C CA . GLU E 1 277 ? 11.851 -65.910 -44.195 1.00 90.77 276 GLU M CA 1
ATOM 10429 C C . GLU E 1 277 ? 11.588 -66.173 -42.716 1.00 88.62 276 GLU M C 1
ATOM 10430 O O . GLU E 1 277 ? 10.924 -67.134 -42.333 1.00 88.95 276 GLU M O 1
ATOM 10436 N N . PRO E 1 278 ? 12.091 -65.283 -41.859 1.00 85.44 277 PRO M N 1
ATOM 10437 C CA . PRO E 1 278 ? 11.874 -65.416 -40.409 1.00 83.57 277 PRO M CA 1
ATOM 10438 C C . PRO E 1 278 ? 10.413 -65.053 -40.184 1.00 83.79 277 PRO M C 1
ATOM 10439 O O . PRO E 1 278 ? 9.814 -64.380 -41.026 1.00 84.13 277 PRO M O 1
ATOM 10443 N N . LYS E 1 279 ? 9.829 -65.507 -39.083 1.00 84.77 278 LYS M N 1
ATOM 10444 C CA . LYS E 1 279 ? 8.418 -65.240 -38.858 1.00 85.68 278 LYS M CA 1
ATOM 10445 C C . LYS E 1 279 ? 8.154 -64.758 -37.456 1.00 85.97 278 LYS M C 1
ATOM 10446 O O . LYS E 1 279 ? 8.784 -65.234 -36.521 1.00 87.07 278 LYS M O 1
ATOM 10452 N N . ASN E 1 280 ? 7.227 -63.815 -37.324 1.00 85.92 279 ASN M N 1
ATOM 10453 C CA . ASN E 1 280 ? 6.879 -63.268 -36.032 1.00 85.45 279 ASN M CA 1
ATOM 10454 C C . ASN E 1 280 ? 6.338 -64.402 -35.166 1.00 85.53 279 ASN M C 1
ATOM 10455 O O . ASN E 1 280 ? 5.579 -65.232 -35.656 1.00 85.44 279 ASN M O 1
ATOM 10460 N N . LYS E 1 281 ? 6.736 -64.404 -33.895 1.00 85.00 280 LYS M N 1
ATOM 10461 C CA . LYS E 1 281 ? 6.327 -65.381 -32.905 1.00 84.59 280 LYS M CA 1
ATOM 10462 C C . LYS E 1 281 ? 7.119 -66.678 -33.005 1.00 81.49 280 LYS M C 1
ATOM 10463 O O . LYS E 1 281 ? 6.744 -67.643 -32.408 1.00 82.35 280 LYS M O 1
ATOM 10469 N N . TYR E 1 282 ? 8.199 -66.721 -33.758 1.00 77.22 281 TYR M N 1
ATOM 10470 C CA . TYR E 1 282 ? 8.997 -67.929 -33.911 1.00 74.18 281 TYR M CA 1
ATOM 10471 C C . TYR E 1 282 ? 10.497 -67.695 -33.873 1.00 70.33 281 TYR M C 1
ATOM 10472 O O . TYR E 1 282 ? 10.995 -66.618 -34.179 1.00 71.09 281 TYR M O 1
ATOM 10481 N N . MET E 1 283 ? 11.232 -68.744 -33.537 1.00 67.14 282 MET M N 1
ATOM 10482 C CA . MET E 1 283 ? 12.685 -68.717 -33.454 1.00 62.18 282 MET M CA 1
ATOM 10483 C C . MET E 1 283 ? 13.229 -67.410 -32.907 1.00 61.86 282 MET M C 1
ATOM 10484 O O . MET E 1 283 ? 12.782 -66.877 -31.877 1.00 62.09 282 MET M O 1
ATOM 10489 N N . GLU E 1 284 ? 14.202 -66.863 -33.608 1.00 60.45 283 GLU M N 1
ATOM 10490 C CA . GLU E 1 284 ? 14.819 -65.613 -33.195 1.00 59.13 283 GLU M CA 1
ATOM 10491 C C . GLU E 1 284 ? 13.814 -64.492 -32.927 1.00 56.63 283 GLU M C 1
ATOM 10492 O O . GLU E 1 284 ? 14.117 -63.565 -32.163 1.00 56.48 283 GLU M O 1
ATOM 10498 N N . LEU E 1 285 ? 12.620 -64.580 -33.496 1.00 53.59 284 LEU M N 1
ATOM 10499 C CA . LEU E 1 285 ? 11.619 -63.555 -33.257 1.00 52.57 284 LEU M CA 1
ATOM 10500 C C . LEU E 1 285 ? 10.483 -64.032 -32.355 1.00 53.38 284 LEU M C 1
ATOM 10501 O O . LEU E 1 285 ? 9.322 -63.713 -32.587 1.00 52.68 284 LEU M O 1
ATOM 10506 N N . GLY E 1 286 ? 10.812 -64.811 -31.310 1.00 54.04 285 GLY M N 1
ATOM 10507 C CA . GLY E 1 286 ? 9.788 -65.283 -30.395 1.00 54.43 285 GLY M CA 1
ATOM 10508 C C . GLY E 1 286 ? 9.648 -64.381 -29.184 1.00 55.35 285 GLY M C 1
ATOM 10509 O O . GLY E 1 286 ? 10.260 -63.327 -29.130 1.00 55.56 285 GLY M O 1
ATOM 10510 N N . PRO E 1 287 ? 8.847 -64.771 -28.185 1.00 56.76 286 PRO M N 1
ATOM 10511 C CA . PRO E 1 287 ? 8.659 -63.964 -26.969 1.00 56.89 286 PRO M CA 1
ATOM 10512 C C . PRO E 1 287 ? 10.004 -63.560 -26.346 1.00 59.00 286 PRO M C 1
ATOM 10513 O O . PRO E 1 287 ? 10.893 -64.389 -26.143 1.00 58.64 286 PRO M O 1
ATOM 10517 N N . ARG E 1 288 ? 10.163 -62.265 -26.086 1.00 62.19 287 ARG M N 1
ATOM 10518 C CA . ARG E 1 288 ? 11.377 -61.698 -25.505 1.00 65.41 287 ARG M CA 1
ATOM 10519 C C . ARG E 1 288 ? 11.961 -62.531 -24.351 1.00 64.30 287 ARG M C 1
ATOM 10520 O O . ARG E 1 288 ? 13.107 -62.983 -24.400 1.00 63.29 287 ARG M O 1
ATOM 10528 N N . ASP E 1 289 ? 11.174 -62.693 -23.298 1.00 64.46 288 ASP M N 1
ATOM 10529 C CA . ASP E 1 289 ? 11.582 -63.444 -22.130 1.00 65.66 288 ASP M CA 1
ATOM 10530 C C . ASP E 1 289 ? 12.128 -64.825 -22.457 1.00 61.38 288 ASP M C 1
ATOM 10531 O O . ASP E 1 289 ? 13.167 -65.242 -21.922 1.00 61.74 288 ASP M O 1
ATOM 10536 N N . LYS E 1 290 ? 11.422 -65.547 -23.321 1.00 55.39 289 LYS M N 1
ATOM 10537 C CA . LYS E 1 290 ? 11.867 -66.877 -23.709 1.00 52.55 289 LYS M CA 1
ATOM 10538 C C . LYS E 1 290 ? 13.225 -66.824 -24.398 1.00 49.73 289 LYS M C 1
ATOM 10539 O O . LYS E 1 290 ? 14.098 -67.655 -24.128 1.00 52.13 289 LYS M O 1
ATOM 10545 N N . VAL E 1 291 ? 13.416 -65.837 -25.260 1.00 45.67 290 VAL M N 1
ATOM 10546 C CA . VAL E 1 291 ? 14.678 -65.701 -25.954 1.00 44.10 290 VAL M CA 1
ATOM 10547 C C . VAL E 1 291 ? 15.808 -65.404 -24.979 1.00 44.20 290 VAL M C 1
ATOM 10548 O O . VAL E 1 291 ? 16.914 -65.904 -25.151 1.00 46.11 290 VAL M O 1
ATOM 10552 N N . SER E 1 292 ? 15.558 -64.578 -23.976 1.00 45.07 291 SER M N 1
ATOM 10553 C CA . SER E 1 292 ? 16.584 -64.256 -23.000 1.00 47.87 291 SER M CA 1
ATOM 10554 C C . SER E 1 292 ? 16.818 -65.469 -22.114 1.00 49.71 291 SER M C 1
ATOM 10555 O O . SER E 1 292 ? 17.960 -65.789 -21.718 1.00 49.52 291 SER M O 1
ATOM 10558 N N . GLN E 1 293 ? 15.716 -66.148 -21.801 1.00 50.43 292 GLN M N 1
ATOM 10559 C CA . GLN E 1 293 ? 15.782 -67.352 -20.978 1.00 49.22 292 GLN M CA 1
ATOM 10560 C C . GLN E 1 293 ? 16.566 -68.480 -21.673 1.00 48.91 292 GLN M C 1
ATOM 10561 O O . GLN E 1 293 ? 17.361 -69.196 -21.015 1.00 47.08 292 GLN M O 1
ATOM 10567 N N . ALA E 1 294 ? 16.331 -68.624 -22.993 1.00 46.11 293 ALA M N 1
ATOM 10568 C CA . ALA E 1 294 ? 17.008 -69.640 -23.786 1.00 45.94 293 ALA M CA 1
ATOM 10569 C C . ALA E 1 294 ? 18.527 -69.550 -23.609 1.00 47.75 293 ALA M C 1
ATOM 10570 O O . ALA E 1 294 ? 19.239 -70.566 -23.520 1.00 49.33 293 ALA M O 1
ATOM 10572 N N . PHE E 1 295 ? 19.016 -68.316 -23.530 1.00 45.22 294 PHE M N 1
ATOM 10573 C CA . PHE E 1 295 ? 20.433 -68.079 -23.358 1.00 42.47 294 PHE M CA 1
ATOM 10574 C C . PHE E 1 295 ? 20.957 -68.764 -22.110 1.00 45.25 294 PHE M C 1
ATOM 10575 O O . PHE E 1 295 ? 21.996 -69.417 -22.109 1.00 48.56 294 PHE M O 1
ATOM 10583 N N . TRP E 1 296 ? 20.246 -68.575 -21.017 1.00 50.58 295 TRP M N 1
ATOM 10584 C CA . TRP E 1 296 ? 20.631 -69.144 -19.727 1.00 55.71 295 TRP M CA 1
ATOM 10585 C C . TRP E 1 296 ? 20.571 -70.687 -19.789 1.00 50.98 295 TRP M C 1
ATOM 10586 O O . TRP E 1 296 ? 21.422 -71.359 -19.210 1.00 45.08 295 TRP M O 1
ATOM 10597 N N . HIS E 1 297 ? 19.554 -71.237 -20.466 1.00 45.36 296 HIS M N 1
ATOM 10598 C CA . HIS E 1 297 ? 19.438 -72.679 -20.539 1.00 43.23 296 HIS M CA 1
ATOM 10599 C C . HIS E 1 297 ? 20.638 -73.226 -21.329 1.00 46.01 296 HIS M C 1
ATOM 10600 O O . HIS E 1 297 ? 21.209 -74.269 -20.957 1.00 44.63 296 HIS M O 1
ATOM 10607 N N . GLU E 1 298 ? 21.015 -72.514 -22.401 1.00 48.07 297 GLU M N 1
ATOM 10608 C CA . GLU E 1 298 ? 22.164 -72.882 -23.220 1.00 48.29 297 GLU M CA 1
ATOM 10609 C C . GLU E 1 298 ? 23.425 -72.736 -22.368 1.00 47.38 297 GLU M C 1
ATOM 10610 O O . GLU E 1 298 ? 24.358 -73.562 -22.366 1.00 48.85 297 GLU M O 1
ATOM 10616 N N . TRP E 1 299 ? 23.464 -71.674 -21.599 1.00 44.99 298 TRP M N 1
ATOM 10617 C CA . TRP E 1 299 ? 24.629 -71.492 -20.763 1.00 45.94 298 TRP M CA 1
ATOM 10618 C C . TRP E 1 299 ? 24.819 -72.676 -19.799 1.00 47.30 298 TRP M C 1
ATOM 10619 O O . TRP E 1 299 ? 25.953 -73.120 -19.559 1.00 48.85 298 TRP M O 1
ATOM 10630 N N . ARG E 1 300 ? 23.739 -73.194 -19.211 1.00 50.49 299 ARG M N 1
ATOM 10631 C CA . ARG E 1 300 ? 23.836 -74.296 -18.255 1.00 51.96 299 ARG M CA 1
ATOM 10632 C C . ARG E 1 300 ? 24.216 -75.637 -18.903 1.00 51.29 299 ARG M C 1
ATOM 10633 O O . ARG E 1 300 ? 24.854 -76.486 -18.286 1.00 47.79 299 ARG M O 1
ATOM 10641 N N . LYS E 1 301 ? 23.846 -75.790 -20.167 1.00 50.90 300 LYS M N 1
ATOM 10642 C CA . LYS E 1 301 ? 24.147 -76.984 -20.919 1.00 49.77 300 LYS M CA 1
ATOM 10643 C C . LYS E 1 301 ? 25.613 -76.991 -21.320 1.00 51.86 300 LYS M C 1
ATOM 10644 O O . LYS E 1 301 ? 26.141 -78.064 -21.687 1.00 55.05 300 LYS M O 1
ATOM 10650 N N . GLY E 1 302 ? 26.260 -75.822 -21.260 1.00 48.60 301 GLY M N 1
ATOM 10651 C CA . GLY E 1 302 ? 27.651 -75.715 -21.690 1.00 43.62 301 GLY M CA 1
ATOM 10652 C C . GLY E 1 302 ? 27.663 -75.459 -23.213 1.00 44.70 301 GLY M C 1
ATOM 10653 O O . GLY E 1 302 ? 28.655 -75.738 -23.887 1.00 41.44 301 GLY M O 1
ATOM 10654 N N . ASN E 1 303 ? 26.570 -74.901 -23.741 1.00 48.04 302 ASN M N 1
ATOM 10655 C CA . ASN E 1 303 ? 26.466 -74.578 -25.159 1.00 51.49 302 ASN M CA 1
ATOM 10656 C C . ASN E 1 303 ? 26.931 -73.184 -25.570 1.00 53.56 302 ASN M C 1
ATOM 10657 O O . ASN E 1 303 ? 26.880 -72.844 -26.761 1.00 53.60 302 ASN M O 1
ATOM 10662 N N . THR E 1 304 ? 27.319 -72.363 -24.599 1.00 56.66 303 THR M N 1
ATOM 10663 C CA . THR E 1 304 ? 27.741 -70.998 -24.894 1.00 61.57 303 THR M CA 1
ATOM 10664 C C . THR E 1 304 ? 29.263 -70.852 -25.000 1.00 66.60 303 THR M C 1
ATOM 10665 O O . THR E 1 304 ? 30.018 -71.346 -24.134 1.00 67.96 303 THR M O 1
ATOM 10669 N N . ILE E 1 305 ? 29.695 -70.125 -26.042 1.00 69.20 304 ILE M N 1
ATOM 10670 C CA . ILE E 1 305 ? 31.120 -69.852 -26.308 1.00 69.35 304 ILE M CA 1
ATOM 10671 C C . ILE E 1 305 ? 31.787 -68.951 -25.263 1.00 71.90 304 ILE M C 1
ATOM 10672 O O . ILE E 1 305 ? 31.163 -68.080 -24.653 1.00 75.28 304 ILE M O 1
ATOM 10677 N N . SER E 1 306 ? 33.075 -69.149 -25.059 1.00 72.78 305 SER M N 1
ATOM 10678 C CA . SER E 1 306 ? 33.785 -68.351 -24.082 1.00 74.15 305 SER M CA 1
ATOM 10679 C C . SER E 1 306 ? 34.707 -67.325 -24.735 1.00 76.83 305 SER M C 1
ATOM 10680 O O . SER E 1 306 ? 35.555 -67.651 -25.566 1.00 77.73 305 SER M O 1
ATOM 10683 N N . THR E 1 307 ? 34.519 -66.062 -24.373 1.00 79.81 306 THR M N 1
ATOM 10684 C CA . THR E 1 307 ? 35.337 -64.964 -24.868 1.00 81.41 306 THR M CA 1
ATOM 10685 C C . THR E 1 307 ? 35.940 -64.320 -23.621 1.00 84.58 306 THR M C 1
ATOM 10686 O O . THR E 1 307 ? 35.499 -64.575 -22.497 1.00 84.17 306 THR M O 1
ATOM 10690 N N . PRO E 1 308 ? 36.962 -63.482 -23.810 1.00 88.16 307 PRO M N 1
ATOM 10691 C CA . PRO E 1 308 ? 37.607 -62.812 -22.671 1.00 89.59 307 PRO M CA 1
ATOM 10692 C C . PRO E 1 308 ? 36.642 -61.861 -21.969 1.00 90.46 307 PRO M C 1
ATOM 10693 O O . PRO E 1 308 ? 36.949 -61.358 -20.892 1.00 90.38 307 PRO M O 1
ATOM 10697 N N . ARG E 1 309 ? 35.470 -61.643 -22.566 1.00 90.66 308 ARG M N 1
ATOM 10698 C CA . ARG E 1 309 ? 34.456 -60.780 -21.987 1.00 91.28 308 ARG M CA 1
ATOM 10699 C C . ARG E 1 309 ? 33.244 -61.523 -21.434 1.00 89.40 308 ARG M C 1
ATOM 10700 O O . ARG E 1 309 ? 32.229 -60.892 -21.126 1.00 89.92 308 ARG M O 1
ATOM 10708 N N . GLY E 1 310 ? 33.325 -62.849 -21.311 1.00 87.02 309 GLY M N 1
ATOM 10709 C CA . GLY E 1 310 ? 32.201 -63.615 -20.778 1.00 81.85 309 GLY M CA 1
ATOM 10710 C C . GLY E 1 310 ? 31.564 -64.570 -21.764 1.00 77.41 309 GLY M C 1
ATOM 10711 O O . GLY E 1 310 ? 31.864 -64.526 -22.965 1.00 75.93 309 GLY M O 1
ATOM 10712 N N . ASP E 1 311 ? 30.661 -65.408 -21.243 1.00 72.24 310 ASP M N 1
ATOM 10713 C CA . ASP E 1 311 ? 29.995 -66.433 -22.068 1.00 64.82 310 ASP M CA 1
ATOM 10714 C C . ASP E 1 311 ? 29.084 -65.748 -23.060 1.00 59.24 310 ASP M C 1
ATOM 10715 O O . ASP E 1 311 ? 28.412 -64.770 -22.713 1.00 57.76 310 ASP M O 1
ATOM 10720 N N . VAL E 1 312 ? 29.020 -66.283 -24.276 1.00 52.31 311 VAL M N 1
ATOM 10721 C CA . VAL E 1 312 ? 28.246 -65.648 -25.329 1.00 48.41 311 VAL M CA 1
ATOM 10722 C C . VAL E 1 312 ? 27.547 -66.590 -26.294 1.00 48.05 311 VAL M C 1
ATOM 10723 O O . VAL E 1 312 ? 27.875 -67.752 -26.368 1.00 49.91 311 VAL M O 1
ATOM 10727 N N . VAL E 1 313 ? 26.571 -66.097 -27.027 1.00 48.19 312 VAL M N 1
ATOM 10728 C CA . VAL E 1 313 ? 25.896 -66.858 -28.069 1.00 51.93 312 VAL M CA 1
ATOM 10729 C C . VAL E 1 313 ? 26.227 -66.086 -29.362 1.00 54.08 312 VAL M C 1
ATOM 10730 O O . VAL E 1 313 ? 27.097 -65.235 -29.321 1.00 53.66 312 VAL M O 1
ATOM 10734 N N . TYR E 1 314 ? 25.569 -66.358 -30.492 1.00 56.56 313 TYR M N 1
ATOM 10735 C CA . TYR E 1 314 ? 25.942 -65.632 -31.696 1.00 59.19 313 TYR M CA 1
ATOM 10736 C C . TYR E 1 314 ? 24.807 -65.193 -32.559 1.00 59.39 313 TYR M C 1
ATOM 10737 O O . TYR E 1 314 ? 23.904 -65.948 -32.899 1.00 57.05 313 TYR M O 1
ATOM 10746 N N . LEU E 1 315 ? 24.882 -63.910 -32.891 1.00 63.32 314 LEU M N 1
ATOM 10747 C CA . LEU E 1 315 ? 23.905 -63.296 -33.771 1.00 67.08 314 LEU M CA 1
ATOM 10748 C C . LEU E 1 315 ? 24.669 -63.147 -35.089 1.00 72.55 314 LEU M C 1
ATOM 10749 O O . LEU E 1 315 ? 25.214 -62.088 -35.396 1.00 73.76 314 LEU M O 1
ATOM 10754 N N . ASP E 1 316 ? 24.785 -64.265 -35.806 1.00 77.56 315 ASP M N 1
ATOM 10755 C CA . ASP E 1 316 ? 25.489 -64.291 -37.070 1.00 81.67 315 ASP M CA 1
ATOM 10756 C C . ASP E 1 316 ? 24.548 -63.794 -38.163 1.00 81.52 315 ASP M C 1
ATOM 10757 O O . ASP E 1 316 ? 23.396 -64.250 -38.284 1.00 79.88 315 ASP M O 1
ATOM 10762 N N . LEU E 1 317 ? 25.060 -62.827 -38.927 1.00 81.27 316 LEU M N 1
ATOM 10763 C CA . LEU E 1 317 ? 24.302 -62.236 -40.019 1.00 80.97 316 LEU M CA 1
ATOM 10764 C C . LEU E 1 317 ? 25.008 -62.486 -41.361 1.00 80.08 316 LEU M C 1
ATOM 10765 O O . LEU E 1 317 ? 24.492 -62.125 -42.425 1.00 78.29 316 LEU M O 1
ATOM 10770 N N . ARG E 1 318 ? 26.190 -63.117 -41.291 1.00 79.69 317 ARG M N 1
ATOM 10771 C CA . ARG E 1 318 ? 26.993 -63.482 -42.454 1.00 77.95 317 ARG M CA 1
ATOM 10772 C C . ARG E 1 318 ? 26.165 -63.663 -43.711 1.00 79.91 317 ARG M C 1
ATOM 10773 O O . ARG E 1 318 ? 26.424 -63.036 -44.728 1.00 81.81 317 ARG M O 1
ATOM 10781 N N . HIS E 1 319 ? 25.171 -64.527 -43.625 1.00 81.80 318 HIS M N 1
ATOM 10782 C CA . HIS E 1 319 ? 24.290 -64.861 -44.739 1.00 84.03 318 HIS M CA 1
ATOM 10783 C C . HIS E 1 319 ? 23.304 -63.743 -45.110 1.00 84.00 318 HIS M C 1
ATOM 10784 O O . HIS E 1 319 ? 22.227 -64.009 -45.630 1.00 83.66 318 HIS M O 1
ATOM 10791 N N . LEU E 1 320 ? 23.648 -62.494 -44.856 1.00 85.69 319 LEU M N 1
ATOM 10792 C CA . LEU E 1 320 ? 22.731 -61.424 -45.206 1.00 87.03 319 LEU M CA 1
ATOM 10793 C C . LEU E 1 320 ? 23.100 -60.691 -46.487 1.00 88.33 319 LEU M C 1
ATOM 10794 O O . LEU E 1 320 ? 24.191 -60.883 -47.036 1.00 87.66 319 LEU M O 1
ATOM 10799 N N . GLY E 1 321 ? 22.160 -59.859 -46.946 1.00 90.96 320 GLY M N 1
ATOM 10800 C CA . GLY E 1 321 ? 22.335 -59.073 -48.155 1.00 93.01 320 GLY M CA 1
ATOM 10801 C C . GLY E 1 321 ? 22.776 -57.654 -47.838 1.00 94.09 320 GLY M C 1
ATOM 10802 O O . GLY E 1 321 ? 22.111 -56.943 -47.080 1.00 93.13 320 GLY M O 1
ATOM 10803 N N . GLU E 1 322 ? 23.898 -57.257 -48.445 1.00 95.76 321 GLU M N 1
ATOM 10804 C CA . GLU E 1 322 ? 24.488 -55.935 -48.246 1.00 96.28 321 GLU M CA 1
ATOM 10805 C C . GLU E 1 322 ? 23.548 -54.813 -48.638 1.00 95.94 321 GLU M C 1
ATOM 10806 O O . GLU E 1 322 ? 23.778 -53.678 -48.242 1.00 96.63 321 GLU M O 1
ATOM 10812 N N . LYS E 1 323 ? 22.489 -55.128 -49.387 1.00 95.79 322 LYS M N 1
ATOM 10813 C CA . LYS E 1 323 ? 21.497 -54.128 -49.796 1.00 95.26 322 LYS M CA 1
ATOM 10814 C C . LYS E 1 323 ? 20.688 -53.641 -48.594 1.00 92.87 322 LYS M C 1
ATOM 10815 O O . LYS E 1 323 ? 20.684 -52.442 -48.293 1.00 92.83 322 LYS M O 1
ATOM 10821 N N . LYS E 1 324 ? 19.996 -54.574 -47.927 1.00 89.79 323 LYS M N 1
ATOM 10822 C CA . LYS E 1 324 ? 19.190 -54.276 -46.723 1.00 86.58 323 LYS M CA 1
ATOM 10823 C C . LYS E 1 324 ? 20.096 -54.086 -45.502 1.00 83.08 323 LYS M C 1
ATOM 10824 O O . LYS E 1 324 ? 19.795 -53.330 -44.576 1.00 79.02 323 LYS M O 1
ATOM 10830 N N . LEU E 1 325 ? 21.210 -54.818 -45.516 1.00 82.70 324 LEU M N 1
ATOM 10831 C CA . LEU E 1 325 ? 22.225 -54.732 -44.472 1.00 83.53 324 LEU M CA 1
ATOM 10832 C C . LEU E 1 325 ? 22.560 -53.236 -44.325 1.00 84.58 324 LEU M C 1
ATOM 10833 O O . LEU E 1 325 ? 22.166 -52.549 -43.365 1.00 80.96 324 LEU M O 1
ATOM 10838 N N . HIS E 1 326 ? 23.272 -52.743 -45.345 1.00 88.25 325 HIS M N 1
ATOM 10839 C CA . HIS E 1 326 ? 23.702 -51.357 -45.397 1.00 90.51 325 HIS M CA 1
ATOM 10840 C C . HIS E 1 326 ? 22.571 -50.394 -45.743 1.00 92.34 325 HIS M C 1
ATOM 10841 O O . HIS E 1 326 ? 22.791 -49.432 -46.468 1.00 94.73 325 HIS M O 1
ATOM 10848 N N . GLU E 1 327 ? 21.378 -50.649 -45.210 1.00 92.23 326 GLU M N 1
ATOM 10849 C CA . GLU E 1 327 ? 20.216 -49.793 -45.405 1.00 93.04 326 GLU M CA 1
ATOM 10850 C C . GLU E 1 327 ? 19.340 -49.811 -44.145 1.00 93.72 326 GLU M C 1
ATOM 10851 O O . GLU E 1 327 ? 18.400 -49.019 -44.017 1.00 92.50 326 GLU M O 1
ATOM 10857 N N . ARG E 1 328 ? 19.654 -50.730 -43.228 1.00 95.50 327 ARG M N 1
ATOM 10858 C CA . ARG E 1 328 ? 18.938 -50.864 -41.961 1.00 96.49 327 ARG M CA 1
ATOM 10859 C C . ARG E 1 328 ? 19.843 -51.456 -40.890 1.00 96.17 327 ARG M C 1
ATOM 10860 O O . ARG E 1 328 ? 19.439 -51.549 -39.734 1.00 97.19 327 ARG M O 1
ATOM 10868 N N . LEU E 1 329 ? 21.063 -51.839 -41.269 1.00 95.25 328 LEU M N 1
ATOM 10869 C CA . LEU E 1 329 ? 22.025 -52.404 -40.321 1.00 94.39 328 LEU M CA 1
ATOM 10870 C C . LEU E 1 329 ? 23.467 -51.910 -40.463 1.00 94.31 328 LEU M C 1
ATOM 10871 O O . LEU E 1 329 ? 24.419 -52.689 -40.384 1.00 93.39 328 LEU M O 1
ATOM 10876 N N . PRO E 1 330 ? 23.647 -50.598 -40.665 1.00 94.27 329 PRO M N 1
ATOM 10877 C CA . PRO E 1 330 ? 24.984 -50.001 -40.808 1.00 93.68 329 PRO M CA 1
ATOM 10878 C C . PRO E 1 330 ? 25.573 -49.703 -39.416 1.00 93.11 329 PRO M C 1
ATOM 10879 O O . PRO E 1 330 ? 26.665 -50.155 -39.060 1.00 92.28 329 PRO M O 1
ATOM 10883 N N . PHE E 1 331 ? 24.824 -48.949 -38.620 1.00 92.12 330 PHE M N 1
ATOM 10884 C CA . PHE E 1 331 ? 25.209 -48.588 -37.247 1.00 90.98 330 PHE M CA 1
ATOM 10885 C C . PHE E 1 331 ? 25.755 -49.863 -36.579 1.00 88.10 330 PHE M C 1
ATOM 10886 O O . PHE E 1 331 ? 26.889 -49.950 -36.082 1.00 84.66 330 PHE M O 1
ATOM 10894 N N . ILE E 1 332 ? 24.886 -50.869 -36.622 1.00 85.43 331 ILE M N 1
ATOM 10895 C CA . ILE E 1 332 ? 25.137 -52.195 -36.075 1.00 81.47 331 ILE M CA 1
ATOM 10896 C C . ILE E 1 332 ? 26.479 -52.722 -36.573 1.00 79.42 331 ILE M C 1
ATOM 10897 O O . ILE E 1 332 ? 27.235 -53.355 -35.798 1.00 77.74 331 ILE M O 1
ATOM 10902 N N . CYS E 1 333 ? 26.787 -52.415 -37.840 1.00 76.43 332 CYS M N 1
ATOM 10903 C CA . CYS E 1 333 ? 28.073 -52.876 -38.388 1.00 76.94 332 CYS M CA 1
ATOM 10904 C C . CYS E 1 333 ? 29.286 -52.093 -37.882 1.00 75.12 332 CYS M C 1
ATOM 10905 O O . CYS E 1 333 ? 30.380 -52.649 -37.714 1.00 73.52 332 CYS M O 1
ATOM 10908 N N . GLU E 1 334 ? 29.095 -50.793 -37.639 1.00 74.48 333 GLU M N 1
ATOM 10909 C CA . GLU E 1 334 ? 30.188 -49.987 -37.108 1.00 73.11 333 GLU M CA 1
ATOM 10910 C C . GLU E 1 334 ? 30.419 -50.431 -35.664 1.00 68.88 333 GLU M C 1
ATOM 10911 O O . GLU E 1 334 ? 31.564 -50.731 -35.276 1.00 66.14 333 GLU M O 1
ATOM 10917 N N . LEU E 1 335 ? 29.315 -50.517 -34.898 1.00 64.88 334 LEU M N 1
ATOM 10918 C CA . LEU E 1 335 ? 29.380 -50.946 -33.482 1.00 61.49 334 LEU M CA 1
ATOM 10919 C C . LEU E 1 335 ? 30.199 -52.211 -33.270 1.00 61.53 334 LEU M C 1
ATOM 10920 O O . LEU E 1 335 ? 31.108 -52.248 -32.425 1.00 60.21 334 LEU M O 1
ATOM 10925 N N . ALA E 1 336 ? 29.853 -53.246 -34.048 1.00 63.40 335 ALA M N 1
ATOM 10926 C CA . ALA E 1 336 ? 30.502 -54.551 -33.985 1.00 64.16 335 ALA M CA 1
ATOM 10927 C C . ALA E 1 336 ? 31.983 -54.474 -34.290 1.00 65.86 335 ALA M C 1
ATOM 10928 O O . ALA E 1 336 ? 32.828 -55.014 -33.546 1.00 64.83 335 ALA M O 1
ATOM 10930 N N . LYS E 1 337 ? 32.283 -53.787 -35.394 1.00 69.27 336 LYS M N 1
ATOM 10931 C CA . LYS E 1 337 ? 33.670 -53.584 -35.828 1.00 71.38 336 LYS M CA 1
ATOM 10932 C C . LYS E 1 337 ? 34.473 -52.821 -34.785 1.00 68.52 336 LYS M C 1
ATOM 10933 O O . LYS E 1 337 ? 35.610 -53.166 -34.473 1.00 69.01 336 LYS M O 1
ATOM 10939 N N . ALA E 1 338 ? 33.848 -51.770 -34.269 1.00 65.02 337 ALA M N 1
ATOM 10940 C CA . ALA E 1 338 ? 34.448 -50.885 -33.288 1.00 62.05 337 ALA M CA 1
ATOM 10941 C C . ALA E 1 338 ? 34.567 -51.473 -31.889 1.00 60.28 337 ALA M C 1
ATOM 10942 O O . ALA E 1 338 ? 35.649 -51.499 -31.304 1.00 58.66 337 ALA M O 1
ATOM 10944 N N . TYR E 1 339 ? 33.459 -51.959 -31.347 1.00 61.24 338 TYR M N 1
ATOM 10945 C CA . TYR E 1 339 ? 33.494 -52.483 -29.979 1.00 62.50 338 TYR M CA 1
ATOM 10946 C C . TYR E 1 339 ? 33.884 -53.942 -29.760 1.00 65.49 338 TYR M C 1
ATOM 10947 O O . TYR E 1 339 ? 34.645 -54.240 -28.821 1.00 67.84 338 TYR M O 1
ATOM 10956 N N . VAL E 1 340 ? 33.399 -54.857 -30.599 1.00 67.07 339 VAL M N 1
ATOM 10957 C CA . VAL E 1 340 ? 33.746 -56.270 -30.403 1.00 67.94 339 VAL M CA 1
ATOM 10958 C C . VAL E 1 340 ? 34.755 -56.755 -31.450 1.00 71.13 339 VAL M C 1
ATOM 10959 O O . VAL E 1 340 ? 35.041 -57.948 -31.556 1.00 72.30 339 VAL M O 1
ATOM 10963 N N . GLY E 1 341 ? 35.294 -55.818 -32.226 1.00 71.27 340 GLY M N 1
ATOM 10964 C CA . GLY E 1 341 ? 36.267 -56.180 -33.251 1.00 69.46 340 GLY M CA 1
ATOM 10965 C C . GLY E 1 341 ? 35.787 -57.271 -34.205 1.00 66.27 340 GLY M C 1
ATOM 10966 O O . GLY E 1 341 ? 36.554 -58.182 -34.528 1.00 65.59 340 GLY M O 1
ATOM 10967 N N . VAL E 1 342 ? 34.550 -57.138 -34.704 1.00 62.87 341 VAL M N 1
ATOM 10968 C CA . VAL E 1 342 ? 33.919 -58.107 -35.586 1.00 59.91 341 VAL M CA 1
ATOM 10969 C C . VAL E 1 342 ? 33.257 -57.433 -36.734 1.00 64.25 341 VAL M C 1
ATOM 10970 O O . VAL E 1 342 ? 32.502 -56.483 -36.541 1.00 62.50 341 VAL M O 1
ATOM 10974 N N . ASP E 1 343 ? 33.494 -58.106 -37.861 1.00 73.94 342 ASP M N 1
ATOM 10975 C CA . ASP E 1 343 ? 32.881 -57.781 -39.124 1.00 82.21 342 ASP M CA 1
ATOM 10976 C C . ASP E 1 343 ? 31.582 -58.539 -39.411 1.00 84.38 342 ASP M C 1
ATOM 10977 O O . ASP E 1 343 ? 31.596 -59.741 -39.684 1.00 84.89 342 ASP M O 1
ATOM 10982 N N . PRO E 1 344 ? 30.459 -57.813 -39.412 1.00 84.83 343 PRO M N 1
ATOM 10983 C CA . PRO E 1 344 ? 29.113 -58.348 -39.658 1.00 83.54 343 PRO M CA 1
ATOM 10984 C C . PRO E 1 344 ? 28.815 -58.939 -41.042 1.00 82.47 343 PRO M C 1
ATOM 10985 O O . PRO E 1 344 ? 27.671 -58.813 -41.567 1.00 82.86 343 PRO M O 1
ATOM 10989 N N . VAL E 1 345 ? 29.809 -59.610 -41.631 1.00 80.71 344 VAL M N 1
ATOM 10990 C CA . VAL E 1 345 ? 29.692 -60.265 -42.943 1.00 78.28 344 VAL M CA 1
ATOM 10991 C C . VAL E 1 345 ? 30.776 -61.329 -43.017 1.00 77.66 344 VAL M C 1
ATOM 10992 O O . VAL E 1 345 ? 30.669 -62.344 -43.691 1.00 76.24 344 VAL M O 1
ATOM 10996 N N . LYS E 1 346 ? 31.843 -61.064 -42.294 1.00 79.15 345 LYS M N 1
ATOM 10997 C CA . LYS E 1 346 ? 33.009 -61.937 -42.210 1.00 80.47 345 LYS M CA 1
ATOM 10998 C C . LYS E 1 346 ? 32.963 -62.783 -40.930 1.00 79.16 345 LYS M C 1
ATOM 10999 O O . LYS E 1 346 ? 33.549 -63.859 -40.839 1.00 77.93 345 LYS M O 1
ATOM 11005 N N . GLU E 1 347 ? 32.262 -62.283 -39.924 1.00 78.89 346 GLU M N 1
ATOM 11006 C CA . GLU E 1 347 ? 32.136 -62.990 -38.664 1.00 78.70 346 GLU M CA 1
ATOM 11007 C C . GLU E 1 347 ? 30.760 -62.824 -38.018 1.00 78.32 346 GLU M C 1
ATOM 11008 O O . GLU E 1 347 ? 29.893 -62.035 -38.440 1.00 76.34 346 GLU M O 1
ATOM 11014 N N . PRO E 1 348 ? 30.551 -63.609 -36.957 1.00 78.20 347 PRO M N 1
ATOM 11015 C CA . PRO E 1 348 ? 29.321 -63.629 -36.150 1.00 76.58 347 PRO M CA 1
ATOM 11016 C C . PRO E 1 348 ? 29.502 -62.663 -34.974 1.00 72.72 347 PRO M C 1
ATOM 11017 O O . PRO E 1 348 ? 30.580 -62.600 -34.375 1.00 71.27 347 PRO M O 1
ATOM 11021 N N . ILE E 1 349 ? 28.455 -61.906 -34.658 1.00 68.55 348 ILE M N 1
ATOM 11022 C CA . ILE E 1 349 ? 28.498 -60.913 -33.567 1.00 65.13 348 ILE M CA 1
ATOM 11023 C C . ILE E 1 349 ? 28.211 -61.608 -32.230 1.00 62.64 348 ILE M C 1
ATOM 11024 O O . ILE E 1 349 ? 27.148 -62.201 -32.017 1.00 62.42 348 ILE M O 1
ATOM 11029 N N . PRO E 1 350 ? 29.151 -61.550 -31.316 1.00 60.33 349 PRO M N 1
ATOM 11030 C CA . PRO E 1 350 ? 28.964 -62.197 -30.014 1.00 59.39 349 PRO M CA 1
ATOM 11031 C C . PRO E 1 350 ? 27.987 -61.415 -29.129 1.00 59.10 349 PRO M C 1
ATOM 11032 O O . PRO E 1 350 ? 28.135 -60.205 -28.941 1.00 60.65 349 PRO M O 1
ATOM 11036 N N . VAL E 1 351 ? 26.954 -62.080 -28.617 1.00 56.24 350 VAL M N 1
ATOM 11037 C CA . VAL E 1 351 ? 25.969 -61.412 -27.780 1.00 51.86 350 VAL M CA 1
ATOM 11038 C C . VAL E 1 351 ? 25.539 -62.158 -26.535 1.00 53.74 350 VAL M C 1
ATOM 11039 O O . VAL E 1 351 ? 25.991 -63.270 -26.276 1.00 54.91 350 VAL M O 1
ATOM 11043 N N . ARG E 1 352 ? 24.657 -61.506 -25.772 1.00 54.79 351 ARG M N 1
ATOM 11044 C CA . ARG E 1 352 ? 24.076 -62.033 -24.534 1.00 52.87 351 ARG M CA 1
ATOM 11045 C C . ARG E 1 352 ? 23.103 -61.005 -23.995 1.00 52.34 351 ARG M C 1
ATOM 11046 O O . ARG E 1 352 ? 23.272 -59.803 -24.214 1.00 52.53 351 ARG M O 1
ATOM 11054 N N . PRO E 1 353 ? 22.088 -61.449 -23.236 1.00 52.96 352 PRO M N 1
ATOM 11055 C CA . PRO E 1 353 ? 21.067 -60.565 -22.645 1.00 49.94 352 PRO M CA 1
ATOM 11056 C C . PRO E 1 353 ? 21.668 -59.504 -21.744 1.00 46.40 352 PRO M C 1
ATOM 11057 O O . PRO E 1 353 ? 22.657 -59.799 -21.032 1.00 41.87 352 PRO M O 1
ATOM 11061 N N . THR E 1 354 ? 21.095 -58.282 -21.825 1.00 44.90 353 THR M N 1
ATOM 11062 C CA . THR E 1 354 ? 21.596 -57.169 -21.022 1.00 48.31 353 THR M CA 1
ATOM 11063 C C . THR E 1 354 ? 20.496 -56.371 -20.299 1.00 44.45 353 THR M C 1
ATOM 11064 O O . THR E 1 354 ? 19.338 -56.313 -20.750 1.00 38.08 353 THR M O 1
ATOM 11068 N N . ALA E 1 355 ? 20.870 -55.737 -19.180 1.00 45.76 354 ALA M N 1
ATOM 11069 C CA . ALA E 1 355 ? 19.929 -54.908 -18.414 1.00 48.89 354 ALA M CA 1
ATOM 11070 C C . ALA E 1 355 ? 19.528 -53.752 -19.315 1.00 48.72 354 ALA M C 1
ATOM 11071 O O . ALA E 1 355 ? 20.416 -53.038 -19.753 1.00 48.76 354 ALA M O 1
ATOM 11073 N N . HIS E 1 356 ? 18.233 -53.569 -19.573 1.00 49.01 355 HIS M N 1
ATOM 11074 C CA . HIS E 1 356 ? 17.794 -52.574 -20.530 1.00 51.74 355 HIS M CA 1
ATOM 11075 C C . HIS E 1 356 ? 16.814 -51.488 -20.092 1.00 59.21 355 HIS M C 1
ATOM 11076 O O . HIS E 1 356 ? 17.207 -50.323 -20.011 1.00 59.74 355 HIS M O 1
ATOM 11083 N N . TYR E 1 357 ? 15.548 -51.843 -19.847 1.00 65.28 356 TYR M N 1
ATOM 11084 C CA . TYR E 1 357 ? 14.504 -50.877 -19.500 1.00 70.06 356 TYR M CA 1
ATOM 11085 C C . TYR E 1 357 ? 13.960 -50.953 -18.079 1.00 71.77 356 TYR M C 1
ATOM 11086 O O . TYR E 1 357 ? 13.695 -52.052 -17.587 1.00 73.03 356 TYR M O 1
ATOM 11095 N N . THR E 1 358 ? 13.766 -49.795 -17.437 1.00 71.34 357 THR M N 1
ATOM 11096 C CA . THR E 1 358 ? 13.236 -49.731 -16.057 1.00 69.98 357 THR M CA 1
ATOM 11097 C C . THR E 1 358 ? 11.732 -49.459 -16.074 1.00 70.40 357 THR M C 1
ATOM 11098 O O . THR E 1 358 ? 11.264 -48.267 -16.343 1.00 70.25 357 THR M O 1
ATOM 11102 N N . MET E 1 359 ? 10.901 -50.462 -15.796 1.00 71.42 358 MET M N 1
ATOM 11103 C CA . MET E 1 359 ? 9.450 -50.297 -15.814 1.00 72.97 358 MET M CA 1
ATOM 11104 C C . MET E 1 359 ? 8.904 -49.760 -14.489 1.00 74.14 358 MET M C 1
ATOM 11105 O O . MET E 1 359 ? 7.844 -49.052 -14.493 1.00 72.76 358 MET M O 1
ATOM 11110 N N . GLY E 1 360 ? 9.685 -49.964 -13.435 1.00 75.24 359 GLY M N 1
ATOM 11111 C CA . GLY E 1 360 ? 9.309 -49.462 -12.131 1.00 78.14 359 GLY M CA 1
ATOM 11112 C C . GLY E 1 360 ? 9.665 -47.996 -12.067 1.00 80.16 359 GLY M C 1
ATOM 11113 O O . GLY E 1 360 ? 10.361 -47.463 -13.048 1.00 81.82 359 GLY M O 1
ATOM 11114 N N . GLY E 1 361 ? 8.989 -47.253 -11.196 1.00 80.80 360 GLY M N 1
ATOM 11115 C CA . GLY E 1 361 ? 9.270 -45.833 -11.057 1.00 80.03 360 GLY M CA 1
ATOM 11116 C C . GLY E 1 361 ? 8.285 -45.048 -10.213 1.00 78.99 360 GLY M C 1
ATOM 11117 O O . GLY E 1 361 ? 7.317 -45.590 -9.680 1.00 79.03 360 GLY M O 1
ATOM 11118 N N . ILE E 1 362 ? 8.559 -43.749 -10.092 1.00 75.98 361 ILE M N 1
ATOM 11119 C CA . ILE E 1 362 ? 7.721 -42.835 -9.330 1.00 71.97 361 ILE M CA 1
ATOM 11120 C C . ILE E 1 362 ? 6.229 -43.081 -9.604 1.00 69.12 361 ILE M C 1
ATOM 11121 O O . ILE E 1 362 ? 5.765 -43.077 -10.757 1.00 67.46 361 ILE M O 1
ATOM 11126 N N . GLU E 1 363 ? 5.497 -43.304 -8.507 1.00 65.88 362 GLU M N 1
ATOM 11127 C CA . GLU E 1 363 ? 4.071 -43.569 -8.557 1.00 63.17 362 GLU M CA 1
ATOM 11128 C C . GLU E 1 363 ? 3.258 -42.335 -8.950 1.00 62.35 362 GLU M C 1
ATOM 11129 O O . GLU E 1 363 ? 3.305 -41.316 -8.270 1.00 60.60 362 GLU M O 1
ATOM 11135 N N . THR E 1 364 ? 2.495 -42.432 -10.030 1.00 62.75 363 THR M N 1
ATOM 11136 C CA . THR E 1 364 ? 1.668 -41.299 -10.423 1.00 65.01 363 THR M CA 1
ATOM 11137 C C . THR E 1 364 ? 0.231 -41.699 -10.736 1.00 65.51 363 THR M C 1
ATOM 11138 O O . THR E 1 364 ? -0.089 -42.877 -10.890 1.00 65.10 363 THR M O 1
ATOM 11142 N N . ASP E 1 365 ? -0.619 -40.690 -10.850 1.00 67.47 364 ASP M N 1
ATOM 11143 C CA . ASP E 1 365 ? -2.019 -40.919 -11.143 1.00 72.17 364 ASP M CA 1
ATOM 11144 C C . ASP E 1 365 ? -2.180 -40.995 -12.645 1.00 72.69 364 ASP M C 1
ATOM 11145 O O . ASP E 1 365 ? -1.199 -41.191 -13.340 1.00 71.65 364 ASP M O 1
ATOM 11150 N N . GLN E 1 366 ? -3.412 -40.825 -13.123 1.00 76.91 365 GLN M N 1
ATOM 11151 C CA . GLN E 1 366 ? -3.710 -40.867 -14.546 1.00 81.66 365 GLN M CA 1
ATOM 11152 C C . GLN E 1 366 ? -3.227 -39.585 -15.241 1.00 81.88 365 GLN M C 1
ATOM 11153 O O . GLN E 1 366 ? -3.333 -39.439 -16.470 1.00 81.16 365 GLN M O 1
ATOM 11159 N N . ASN E 1 367 ? -2.704 -38.654 -14.445 1.00 81.79 366 ASN M N 1
ATOM 11160 C CA . ASN E 1 367 ? -2.201 -37.396 -14.990 1.00 80.95 366 ASN M CA 1
ATOM 11161 C C . ASN E 1 367 ? -0.795 -37.082 -14.501 1.00 78.06 366 ASN M C 1
ATOM 11162 O O . ASN E 1 367 ? -0.430 -35.932 -14.309 1.00 79.53 366 ASN M O 1
ATOM 11167 N N . CYS E 1 368 ? 0.000 -38.128 -14.315 1.00 71.69 367 CYS M N 1
ATOM 11168 C CA . CYS E 1 368 ? 1.392 -38.014 -13.903 1.00 66.69 367 CYS M CA 1
ATOM 11169 C C . CYS E 1 368 ? 1.651 -37.317 -12.595 1.00 65.71 367 CYS M C 1
ATOM 11170 O O . CYS E 1 368 ? 2.815 -37.136 -12.235 1.00 65.16 367 CYS M O 1
ATOM 11173 N N . GLU E 1 369 ? 0.599 -36.967 -11.856 1.00 65.89 368 GLU M N 1
ATOM 11174 C CA . GLU E 1 369 ? 0.831 -36.322 -10.571 1.00 67.48 368 GLU M CA 1
ATOM 11175 C C . GLU E 1 369 ? 1.117 -37.339 -9.479 1.00 66.77 368 GLU M C 1
ATOM 11176 O O . GLU E 1 369 ? 0.497 -38.398 -9.414 1.00 64.21 368 GLU M O 1
ATOM 11182 N N . THR E 1 370 ? 2.061 -36.998 -8.615 1.00 68.82 369 THR M N 1
ATOM 11183 C CA . THR E 1 370 ? 2.430 -37.883 -7.526 1.00 72.24 369 THR M CA 1
ATOM 11184 C C . THR E 1 370 ? 1.552 -37.600 -6.305 1.00 76.43 369 THR M C 1
ATOM 11185 O O . THR E 1 370 ? 0.488 -36.993 -6.420 1.00 78.02 369 THR M O 1
ATOM 11189 N N . ARG E 1 371 ? 1.987 -38.059 -5.137 1.00 80.23 370 ARG M N 1
ATOM 11190 C CA . ARG E 1 371 ? 1.249 -37.844 -3.905 1.00 82.33 370 ARG M CA 1
ATOM 11191 C C . ARG E 1 371 ? 1.457 -36.412 -3.470 1.00 82.69 370 ARG M C 1
ATOM 11192 O O . ARG E 1 371 ? 0.503 -35.759 -3.082 1.00 84.38 370 ARG M O 1
ATOM 11200 N N . ILE E 1 372 ? 2.695 -35.935 -3.538 1.00 80.53 371 ILE M N 1
ATOM 11201 C CA . ILE E 1 372 ? 2.991 -34.554 -3.173 1.00 78.81 371 ILE M CA 1
ATOM 11202 C C . ILE E 1 372 ? 2.329 -33.639 -4.207 1.00 81.30 371 ILE M C 1
ATOM 11203 O O . ILE E 1 372 ? 2.560 -33.775 -5.391 1.00 81.65 371 ILE M O 1
ATOM 11208 N N . LYS E 1 373 ? 1.464 -32.735 -3.769 1.00 85.24 372 LYS M N 1
ATOM 11209 C CA . LYS E 1 373 ? 0.759 -31.819 -4.666 1.00 88.76 372 LYS M CA 1
ATOM 11210 C C . LYS E 1 373 ? 1.696 -30.913 -5.474 1.00 87.90 372 LYS M C 1
ATOM 11211 O O . LYS E 1 373 ? 2.622 -30.287 -4.943 1.00 86.97 372 LYS M O 1
ATOM 11217 N N . GLY E 1 374 ? 1.453 -30.853 -6.780 1.00 87.42 373 GLY M N 1
ATOM 11218 C CA . GLY E 1 374 ? 2.298 -30.052 -7.659 1.00 86.29 373 GLY M CA 1
ATOM 11219 C C . GLY E 1 374 ? 3.429 -30.847 -8.321 1.00 84.22 373 GLY M C 1
ATOM 11220 O O . GLY E 1 374 ? 3.890 -30.484 -9.408 1.00 85.05 373 GLY M O 1
ATOM 11221 N N . LEU E 1 375 ? 3.880 -31.914 -7.657 1.00 79.31 374 LEU M N 1
ATOM 11222 C CA . LEU E 1 375 ? 4.935 -32.772 -8.176 1.00 75.61 374 LEU M CA 1
ATOM 11223 C C . LEU E 1 375 ? 4.404 -33.804 -9.180 1.00 74.75 374 LEU M C 1
ATOM 11224 O O . LEU E 1 375 ? 3.475 -34.554 -8.896 1.00 75.05 374 LEU M O 1
ATOM 11229 N N . PHE E 1 376 ? 5.012 -33.824 -10.358 1.00 73.61 375 PHE M N 1
ATOM 11230 C CA . PHE E 1 376 ? 4.631 -34.742 -11.417 1.00 72.77 375 PHE M CA 1
ATOM 11231 C C . PHE E 1 376 ? 5.855 -35.598 -11.829 1.00 69.44 375 PHE M C 1
ATOM 11232 O O . PHE E 1 376 ? 6.992 -35.337 -11.422 1.00 67.36 375 PHE M O 1
ATOM 11240 N N . ALA E 1 377 ? 5.592 -36.645 -12.608 1.00 64.55 376 ALA M N 1
ATOM 11241 C CA . ALA E 1 377 ? 6.633 -37.524 -13.095 1.00 58.65 376 ALA M CA 1
ATOM 11242 C C . ALA E 1 377 ? 6.113 -38.148 -14.368 1.00 57.00 376 ALA M C 1
ATOM 11243 O O . ALA E 1 377 ? 4.986 -38.627 -14.416 1.00 57.29 376 ALA M O 1
ATOM 11245 N N . VAL E 1 378 ? 6.921 -38.065 -15.423 1.00 55.51 377 VAL M N 1
ATOM 11246 C CA . VAL E 1 378 ? 6.556 -38.628 -16.720 1.00 52.96 377 VAL M CA 1
ATOM 11247 C C . VAL E 1 378 ? 7.827 -39.309 -17.245 1.00 55.41 377 VAL M C 1
ATOM 11248 O O . VAL E 1 378 ? 8.893 -39.141 -16.621 1.00 56.50 377 VAL M O 1
ATOM 11252 N N . GLY E 1 379 ? 7.722 -40.125 -18.303 1.00 56.94 378 GLY M N 1
ATOM 11253 C CA . GLY E 1 379 ? 8.882 -40.826 -18.841 1.00 59.47 378 GLY M CA 1
ATOM 11254 C C . GLY E 1 379 ? 9.307 -42.110 -18.107 1.00 62.17 378 GLY M C 1
ATOM 11255 O O . GLY E 1 379 ? 8.610 -42.657 -17.236 1.00 60.99 378 GLY M O 1
ATOM 11256 N N . GLU E 1 380 ? 10.503 -42.595 -18.436 1.00 63.54 379 GLU M N 1
ATOM 11257 C CA . GLU E 1 380 ? 11.000 -43.819 -17.816 1.00 64.76 379 GLU M CA 1
ATOM 11258 C C . GLU E 1 380 ? 11.239 -43.694 -16.306 1.00 62.38 379 GLU M C 1
ATOM 11259 O O . GLU E 1 380 ? 11.336 -44.745 -15.665 1.00 65.53 379 GLU M O 1
ATOM 11265 N N . CYS E 1 381 ? 11.142 -42.501 -15.741 1.00 57.00 380 CYS M N 1
ATOM 11266 C CA . CYS E 1 381 ? 11.343 -42.355 -14.301 1.00 54.56 380 CYS M CA 1
ATOM 11267 C C . CYS E 1 381 ? 10.014 -42.552 -13.563 1.00 54.57 380 CYS M C 1
ATOM 11268 O O . CYS E 1 381 ? 10.003 -42.854 -12.368 1.00 49.38 380 CYS M O 1
ATOM 11271 N N . SER E 1 382 ? 8.913 -42.397 -14.303 1.00 57.94 381 SER M N 1
ATOM 11272 C CA . SER E 1 382 ? 7.573 -42.486 -13.758 1.00 61.91 381 SER M CA 1
ATOM 11273 C C . SER E 1 382 ? 6.982 -43.881 -13.588 1.00 66.11 381 SER M C 1
ATOM 11274 O O . SER E 1 382 ? 7.688 -44.885 -13.429 1.00 68.09 381 SER M O 1
ATOM 11277 N N . SER E 1 383 ? 5.667 -43.972 -13.736 1.00 68.42 382 SER M N 1
ATOM 11278 C CA . SER E 1 383 ? 4.926 -45.210 -13.620 1.00 67.66 382 SER M CA 1
ATOM 11279 C C . SER E 1 383 ? 3.441 -44.965 -13.830 1.00 67.47 382 SER M C 1
ATOM 11280 O O . SER E 1 383 ? 2.634 -45.438 -13.062 1.00 70.22 382 SER M O 1
ATOM 11283 N N . VAL E 1 384 ? 3.062 -44.223 -14.859 1.00 66.17 383 VAL M N 1
ATOM 11284 C CA . VAL E 1 384 ? 1.644 -43.953 -15.112 1.00 65.99 383 VAL M CA 1
ATOM 11285 C C . VAL E 1 384 ? 0.799 -45.230 -15.143 1.00 66.46 383 VAL M C 1
ATOM 11286 O O . VAL E 1 384 ? -0.420 -45.187 -15.244 1.00 65.04 383 VAL M O 1
ATOM 11290 N N . GLY E 1 385 ? 1.467 -46.372 -15.077 1.00 69.56 384 GLY M N 1
ATOM 11291 C CA . GLY E 1 385 ? 0.801 -47.664 -15.146 1.00 72.92 384 GLY M CA 1
ATOM 11292 C C . GLY E 1 385 ? 0.496 -48.109 -16.576 1.00 74.20 384 GLY M C 1
ATOM 11293 O O . GLY E 1 385 ? -0.611 -48.533 -16.877 1.00 74.39 384 GLY M O 1
ATOM 11294 N N . LEU E 1 386 ? 1.484 -48.048 -17.462 1.00 75.89 385 LEU M N 1
ATOM 11295 C CA . LEU E 1 386 ? 1.277 -48.440 -18.851 1.00 76.77 385 LEU M CA 1
ATOM 11296 C C . LEU E 1 386 ? 1.968 -49.734 -19.239 1.00 77.55 385 LEU M C 1
ATOM 11297 O O . LEU E 1 386 ? 1.479 -50.455 -20.107 1.00 76.76 385 LEU M O 1
ATOM 11302 N N . HIS E 1 387 ? 3.104 -50.025 -18.609 1.00 79.71 386 HIS M N 1
ATOM 11303 C CA . HIS E 1 387 ? 3.879 -51.210 -18.981 1.00 81.05 386 HIS M CA 1
ATOM 11304 C C . HIS E 1 387 ? 3.591 -52.477 -18.190 1.00 80.03 386 HIS M C 1
ATOM 11305 O O . HIS E 1 387 ? 3.859 -53.586 -18.683 1.00 80.10 386 HIS M O 1
ATOM 11312 N N . GLY E 1 388 ? 3.057 -52.324 -16.974 1.00 76.78 387 GLY M N 1
ATOM 11313 C CA . GLY E 1 388 ? 2.764 -53.488 -16.160 1.00 73.01 387 GLY M CA 1
ATOM 11314 C C . GLY E 1 388 ? 4.025 -54.230 -15.753 1.00 71.26 387 GLY M C 1
ATOM 11315 O O . GLY E 1 388 ? 4.984 -53.638 -15.238 1.00 69.22 387 GLY M O 1
ATOM 11316 N N . ALA E 1 389 ? 4.027 -55.545 -15.979 1.00 71.52 388 ALA M N 1
ATOM 11317 C CA . ALA E 1 389 ? 5.176 -56.368 -15.595 1.00 71.58 388 ALA M CA 1
ATOM 11318 C C . ALA E 1 389 ? 6.175 -56.523 -16.735 1.00 71.70 388 ALA M C 1
ATOM 11319 O O . ALA E 1 389 ? 7.253 -57.042 -16.525 1.00 70.63 388 ALA M O 1
ATOM 11321 N N . ASN E 1 390 ? 5.817 -56.052 -17.925 1.00 72.66 389 ASN M N 1
ATOM 11322 C CA . ASN E 1 390 ? 6.682 -56.141 -19.098 1.00 73.62 389 ASN M CA 1
ATOM 11323 C C . ASN E 1 390 ? 6.350 -55.059 -20.136 1.00 71.94 389 ASN M C 1
ATOM 11324 O O . ASN E 1 390 ? 5.223 -54.962 -20.615 1.00 70.11 389 ASN M O 1
ATOM 11329 N N . ARG E 1 391 ? 7.342 -54.263 -20.507 1.00 71.39 390 ARG M N 1
ATOM 11330 C CA . ARG E 1 391 ? 7.168 -53.185 -21.472 1.00 71.48 390 ARG M CA 1
ATOM 11331 C C . ARG E 1 391 ? 7.130 -53.697 -22.909 1.00 70.07 390 ARG M C 1
ATOM 11332 O O . ARG E 1 391 ? 7.997 -54.449 -23.354 1.00 69.17 390 ARG M O 1
ATOM 11340 N N . LEU E 1 392 ? 6.091 -53.302 -23.624 1.00 68.90 391 LEU M N 1
ATOM 11341 C CA . LEU E 1 392 ? 5.879 -53.679 -25.019 1.00 68.52 391 LEU M CA 1
ATOM 11342 C C . LEU E 1 392 ? 6.829 -52.848 -25.881 1.00 69.73 391 LEU M C 1
ATOM 11343 O O . LEU E 1 392 ? 6.918 -51.636 -25.710 1.00 70.77 391 LEU M O 1
ATOM 11348 N N . GLY E 1 393 ? 7.565 -53.486 -26.786 1.00 69.92 392 GLY M N 1
ATOM 11349 C CA . GLY E 1 393 ? 8.529 -52.793 -27.631 1.00 67.94 392 GLY M CA 1
ATOM 11350 C C . GLY E 1 393 ? 7.952 -51.641 -28.434 1.00 66.43 392 GLY M C 1
ATOM 11351 O O . GLY E 1 393 ? 6.853 -51.713 -28.976 1.00 67.31 392 GLY M O 1
ATOM 11352 N N . SER E 1 394 ? 8.718 -50.565 -28.527 1.00 62.96 393 SER M N 1
ATOM 11353 C CA . SER E 1 394 ? 8.333 -49.355 -29.262 1.00 59.86 393 SER M CA 1
ATOM 11354 C C . SER E 1 394 ? 7.113 -48.665 -28.636 1.00 61.51 393 SER M C 1
ATOM 11355 O O . SER E 1 394 ? 6.348 -48.026 -29.315 1.00 62.71 393 SER M O 1
ATOM 11358 N N . ASN E 1 395 ? 6.979 -48.755 -27.319 1.00 61.45 394 ASN M N 1
ATOM 11359 C CA . ASN E 1 395 ? 5.888 -48.180 -26.565 1.00 61.41 394 ASN M CA 1
ATOM 11360 C C . ASN E 1 395 ? 6.472 -47.177 -25.587 1.00 64.14 394 ASN M C 1
ATOM 11361 O O . ASN E 1 395 ? 5.751 -46.310 -25.102 1.00 64.14 394 ASN M O 1
ATOM 11366 N N . SER E 1 396 ? 7.760 -47.288 -25.261 1.00 66.96 395 SER M N 1
ATOM 11367 C CA . SER E 1 396 ? 8.340 -46.312 -24.343 1.00 69.02 395 SER M CA 1
ATOM 11368 C C . SER E 1 396 ? 8.488 -44.961 -25.028 1.00 69.63 395 SER M C 1
ATOM 11369 O O . SER E 1 396 ? 8.076 -43.953 -24.450 1.00 70.70 395 SER M O 1
ATOM 11372 N N . LEU E 1 397 ? 9.085 -44.922 -26.224 1.00 69.19 396 LEU M N 1
ATOM 11373 C CA . LEU E 1 397 ? 9.218 -43.657 -26.939 1.00 69.77 396 LEU M CA 1
ATOM 11374 C C . LEU E 1 397 ? 7.837 -43.030 -27.071 1.00 68.72 396 LEU M C 1
ATOM 11375 O O . LEU E 1 397 ? 7.654 -41.869 -26.718 1.00 70.04 396 LEU M O 1
ATOM 11380 N N . ALA E 1 398 ? 6.872 -43.811 -27.538 1.00 66.45 397 ALA M N 1
ATOM 11381 C CA . ALA E 1 398 ? 5.502 -43.336 -27.663 1.00 65.28 397 ALA M CA 1
ATOM 11382 C C . ALA E 1 398 ? 5.031 -42.725 -26.337 1.00 64.59 397 ALA M C 1
ATOM 11383 O O . ALA E 1 398 ? 4.422 -41.653 -26.312 1.00 64.73 397 ALA M O 1
ATOM 11385 N N . GLU E 1 399 ? 5.337 -43.394 -25.232 1.00 63.52 398 GLU M N 1
ATOM 11386 C CA . GLU E 1 399 ? 4.940 -42.910 -23.913 1.00 63.53 398 GLU M CA 1
ATOM 11387 C C . GLU E 1 399 ? 5.399 -41.469 -23.715 1.00 63.77 398 GLU M C 1
ATOM 11388 O O . GLU E 1 399 ? 4.628 -40.622 -23.237 1.00 64.80 398 GLU M O 1
ATOM 11394 N N . LEU E 1 400 ? 6.664 -41.226 -24.055 1.00 61.90 399 LEU M N 1
ATOM 11395 C CA . LEU E 1 400 ? 7.277 -39.924 -23.867 1.00 60.35 399 LEU M CA 1
ATOM 11396 C C . LEU E 1 400 ? 6.518 -38.775 -24.537 1.00 60.34 399 LEU M C 1
ATOM 11397 O O . LEU E 1 400 ? 6.407 -37.706 -23.962 1.00 60.93 399 LEU M O 1
ATOM 11402 N N . VAL E 1 401 ? 5.963 -38.973 -25.722 1.00 61.61 400 VAL M N 1
ATOM 11403 C CA . VAL E 1 401 ? 5.257 -37.882 -26.381 1.00 64.26 400 VAL M CA 1
ATOM 11404 C C . VAL E 1 401 ? 3.811 -37.735 -25.951 1.00 66.72 400 VAL M C 1
ATOM 11405 O O . VAL E 1 401 ? 3.269 -36.623 -25.925 1.00 68.95 400 VAL M O 1
ATOM 11409 N N . VAL E 1 402 ? 3.170 -38.861 -25.644 1.00 67.83 401 VAL M N 1
ATOM 11410 C CA . VAL E 1 402 ? 1.762 -38.841 -25.235 1.00 64.80 401 VAL M CA 1
ATOM 11411 C C . VAL E 1 402 ? 1.607 -38.363 -23.790 1.00 69.66 401 VAL M C 1
ATOM 11412 O O . VAL E 1 402 ? 0.789 -37.495 -23.502 1.00 71.46 401 VAL M O 1
ATOM 11416 N N . PHE E 1 403 ? 2.398 -38.911 -22.878 1.00 74.32 402 PHE M N 1
ATOM 11417 C CA . PHE E 1 403 ? 2.285 -38.545 -21.478 1.00 76.29 402 PHE M CA 1
ATOM 11418 C C . PHE E 1 403 ? 3.181 -37.404 -21.099 1.00 75.82 402 PHE M C 1
ATOM 11419 O O . PHE E 1 403 ? 3.177 -36.979 -19.952 1.00 76.74 402 PHE M O 1
ATOM 11427 N N . GLY E 1 404 ? 3.956 -36.919 -22.060 1.00 74.91 403 GLY M N 1
ATOM 11428 C CA . GLY E 1 404 ? 4.849 -35.786 -21.804 1.00 72.49 403 GLY M CA 1
ATOM 11429 C C . GLY E 1 404 ? 4.066 -34.513 -22.072 1.00 70.82 403 GLY M C 1
ATOM 11430 O O . GLY E 1 404 ? 4.234 -33.542 -21.364 1.00 70.38 403 GLY M O 1
ATOM 11431 N N . ARG E 1 405 ? 3.225 -34.542 -23.109 1.00 70.67 404 ARG M N 1
ATOM 11432 C CA . ARG E 1 405 ? 2.347 -33.436 -23.442 1.00 70.77 404 ARG M CA 1
ATOM 11433 C C . ARG E 1 405 ? 1.397 -33.287 -22.265 1.00 71.08 404 ARG M C 1
ATOM 11434 O O . ARG E 1 405 ? 1.209 -32.207 -21.702 1.00 69.25 404 ARG M O 1
ATOM 11442 N N . LEU E 1 406 ? 0.793 -34.422 -21.918 1.00 72.34 405 LEU M N 1
ATOM 11443 C CA . LEU E 1 406 ? -0.135 -34.469 -20.802 1.00 72.21 405 LEU M CA 1
ATOM 11444 C C . LEU E 1 406 ? 0.527 -33.794 -19.607 1.00 70.62 405 LEU M C 1
ATOM 11445 O O . LEU E 1 406 ? 0.103 -32.738 -19.150 1.00 70.05 405 LEU M O 1
ATOM 11450 N N . ALA E 1 407 ? 1.611 -34.400 -19.142 1.00 69.43 406 ALA M N 1
ATOM 11451 C CA . ALA E 1 407 ? 2.324 -33.877 -17.984 1.00 68.89 406 ALA M CA 1
ATOM 11452 C C . ALA E 1 407 ? 2.526 -32.364 -18.083 1.00 68.87 406 ALA M C 1
ATOM 11453 O O . ALA E 1 407 ? 2.467 -31.653 -17.074 1.00 69.19 406 ALA M O 1
ATOM 11455 N N . GLY E 1 408 ? 2.769 -31.875 -19.293 1.00 68.61 407 GLY M N 1
ATOM 11456 C CA . GLY E 1 408 ? 2.998 -30.446 -19.476 1.00 70.66 407 GLY M CA 1
ATOM 11457 C C . GLY E 1 408 ? 1.787 -29.597 -19.115 1.00 71.00 407 GLY M C 1
ATOM 11458 O O . GLY E 1 408 ? 1.858 -28.730 -18.243 1.00 68.66 407 GLY M O 1
ATOM 11459 N N . GLU E 1 409 ? 0.685 -29.873 -19.803 1.00 72.28 408 GLU M N 1
ATOM 11460 C CA . GLU E 1 409 ? -0.580 -29.198 -19.598 1.00 74.54 408 GLU M CA 1
ATOM 11461 C C . GLU E 1 409 ? -1.057 -29.195 -18.144 1.00 77.30 408 GLU M C 1
ATOM 11462 O O . GLU E 1 409 ? -1.357 -28.128 -17.590 1.00 77.87 408 GLU M O 1
ATOM 11468 N N . GLN E 1 410 ? -1.135 -30.381 -17.540 1.00 78.14 409 GLN M N 1
ATOM 11469 C CA . GLN E 1 410 ? -1.599 -30.508 -16.164 1.00 79.28 409 GLN M CA 1
ATOM 11470 C C . GLN E 1 410 ? -0.708 -29.770 -15.180 1.00 80.03 409 GLN M C 1
ATOM 11471 O O . GLN E 1 410 ? -1.202 -29.230 -14.180 1.00 80.54 409 GLN M O 1
ATOM 11477 N N . ALA E 1 411 ? 0.599 -29.752 -15.442 1.00 80.43 410 ALA M N 1
ATOM 11478 C CA . ALA E 1 411 ? 1.536 -29.063 -14.550 1.00 80.30 410 ALA M CA 1
ATOM 11479 C C . ALA E 1 411 ? 1.273 -27.552 -14.561 1.00 81.87 410 ALA M C 1
ATOM 11480 O O . ALA E 1 411 ? 1.495 -26.865 -13.558 1.00 79.61 410 ALA M O 1
ATOM 11482 N N . THR E 1 412 ? 0.820 -27.056 -15.720 1.00 85.50 411 THR M N 1
ATOM 11483 C CA . THR E 1 412 ? 0.516 -25.638 -15.905 1.00 88.28 411 THR M CA 1
ATOM 11484 C C . THR E 1 412 ? -0.616 -25.222 -14.958 1.00 88.68 411 THR M C 1
ATOM 11485 O O . THR E 1 412 ? -0.515 -24.252 -14.192 1.00 89.01 411 THR M O 1
ATOM 11489 N N . GLU E 1 413 ? -1.707 -25.979 -15.024 1.00 88.59 412 GLU M N 1
ATOM 11490 C CA . GLU E 1 413 ? -2.859 -25.733 -14.175 1.00 88.34 412 GLU M CA 1
ATOM 11491 C C . GLU E 1 413 ? -2.510 -25.874 -12.715 1.00 86.57 412 GLU M C 1
ATOM 11492 O O . GLU E 1 413 ? -2.852 -25.013 -11.921 1.00 86.71 412 GLU M O 1
ATOM 11498 N N . ARG E 1 414 ? -1.817 -26.953 -12.375 1.00 86.02 413 ARG M N 1
ATOM 11499 C CA . ARG E 1 414 ? -1.446 -27.211 -10.989 1.00 87.53 413 ARG M CA 1
ATOM 11500 C C . ARG E 1 414 ? -0.463 -26.213 -10.409 1.00 87.00 413 ARG M C 1
ATOM 11501 O O . ARG E 1 414 ? 0.003 -26.404 -9.306 1.00 87.71 413 ARG M O 1
ATOM 11509 N N . ALA E 1 415 ? -0.113 -25.174 -11.140 1.00 87.33 414 ALA M N 1
ATOM 11510 C CA . ALA E 1 415 ? 0.818 -24.172 -10.612 1.00 87.67 414 ALA M CA 1
ATOM 11511 C C . ALA E 1 415 ? 0.115 -22.814 -10.621 1.00 87.53 414 ALA M C 1
ATOM 11512 O O . ALA E 1 415 ? 0.448 -21.924 -9.832 1.00 87.63 414 ALA M O 1
ATOM 11514 N N . ALA E 1 416 ? -0.859 -22.694 -11.521 1.00 85.83 415 ALA M N 1
ATOM 11515 C CA . ALA E 1 416 ? -1.658 -21.495 -11.680 1.00 84.69 415 ALA M CA 1
ATOM 11516 C C . ALA E 1 416 ? -2.662 -21.344 -10.529 1.00 85.09 415 ALA M C 1
ATOM 11517 O O . ALA E 1 416 ? -2.878 -20.256 -9.992 1.00 86.77 415 ALA M O 1
ATOM 11519 N N . THR E 1 417 ? -3.280 -22.454 -10.150 1.00 83.40 416 THR M N 1
ATOM 11520 C CA . THR E 1 417 ? -4.265 -22.460 -9.078 1.00 81.62 416 THR M CA 1
ATOM 11521 C C . THR E 1 417 ? -3.606 -23.062 -7.846 1.00 81.90 416 THR M C 1
ATOM 11522 O O . THR E 1 417 ? -4.239 -23.712 -7.031 1.00 81.91 416 THR M O 1
ATOM 11526 N N . ALA E 1 418 ? -2.306 -22.836 -7.723 1.00 82.31 417 ALA M N 1
ATOM 11527 C CA . ALA E 1 418 ? -1.566 -23.419 -6.632 1.00 83.34 417 ALA M CA 1
ATOM 11528 C C . ALA E 1 418 ? -1.389 -22.563 -5.410 1.00 84.58 417 ALA M C 1
ATOM 11529 O O . ALA E 1 418 ? -0.762 -23.031 -4.488 1.00 86.03 417 ALA M O 1
ATOM 11531 N N . GLY E 1 419 ? -1.919 -21.349 -5.372 1.00 85.05 418 GLY M N 1
ATOM 11532 C CA . GLY E 1 419 ? -1.776 -20.543 -4.166 1.00 86.68 418 GLY M CA 1
ATOM 11533 C C . GLY E 1 419 ? -0.337 -20.402 -3.704 1.00 88.05 418 GLY M C 1
ATOM 11534 O O . GLY E 1 419 ? 0.564 -20.626 -4.486 1.00 89.66 418 GLY M O 1
ATOM 11535 N N . ASN E 1 420 ? -0.104 -20.042 -2.452 1.00 88.28 419 ASN M N 1
ATOM 11536 C CA . ASN E 1 420 ? 1.258 -19.834 -1.936 1.00 88.27 419 ASN M CA 1
ATOM 11537 C C . ASN E 1 420 ? 1.646 -20.649 -0.711 1.00 85.68 419 ASN M C 1
ATOM 11538 O O . ASN E 1 420 ? 0.842 -21.409 -0.197 1.00 86.27 419 ASN M O 1
ATOM 11543 N N . GLY E 1 421 ? 2.881 -20.497 -0.243 1.00 83.46 420 GLY M N 1
ATOM 11544 C CA . GLY E 1 421 ? 3.352 -21.271 0.891 1.00 81.89 420 GLY M CA 1
ATOM 11545 C C . GLY E 1 421 ? 4.269 -20.564 1.872 1.00 82.47 420 GLY M C 1
ATOM 11546 O O . GLY E 1 421 ? 4.683 -19.418 1.661 1.00 82.85 420 GLY M O 1
ATOM 11547 N N . ASN E 1 422 ? 4.614 -21.263 2.949 1.00 84.14 421 ASN M N 1
ATOM 11548 C CA . ASN E 1 422 ? 5.457 -20.726 4.021 1.00 87.10 421 ASN M CA 1
ATOM 11549 C C . ASN E 1 422 ? 6.901 -20.446 3.625 1.00 88.07 421 ASN M C 1
ATOM 11550 O O . ASN E 1 422 ? 7.781 -21.302 3.753 1.00 87.02 421 ASN M O 1
ATOM 11555 N N . GLU E 1 423 ? 7.149 -19.212 3.204 1.00 90.31 422 GLU M N 1
ATOM 11556 C CA . GLU E 1 423 ? 8.482 -18.783 2.815 1.00 93.14 422 GLU M CA 1
ATOM 11557 C C . GLU E 1 423 ? 9.599 -19.289 3.730 1.00 93.81 422 GLU M C 1
ATOM 11558 O O . GLU E 1 423 ? 10.545 -19.923 3.272 1.00 95.45 422 GLU M O 1
ATOM 11564 N N . ALA E 1 424 ? 9.514 -18.978 5.019 1.00 93.03 423 ALA M N 1
ATOM 11565 C CA . ALA E 1 424 ? 10.552 -19.358 5.981 1.00 91.89 423 ALA M CA 1
ATOM 11566 C C . ALA E 1 424 ? 10.780 -20.857 5.968 1.00 92.01 423 ALA M C 1
ATOM 11567 O O . ALA E 1 424 ? 11.822 -21.335 6.419 1.00 92.88 423 ALA M O 1
ATOM 11569 N N . ALA E 1 425 ? 9.774 -21.587 5.482 1.00 90.73 424 ALA M N 1
ATOM 11570 C CA . ALA E 1 425 ? 9.865 -23.043 5.405 1.00 88.54 424 ALA M CA 1
ATOM 11571 C C . ALA E 1 425 ? 10.542 -23.402 4.081 1.00 86.65 424 ALA M C 1
ATOM 11572 O O . ALA E 1 425 ? 11.579 -24.071 4.053 1.00 86.60 424 ALA M O 1
ATOM 11574 N N . ILE E 1 426 ? 9.929 -22.947 2.997 1.00 83.11 425 ILE M N 1
ATOM 11575 C CA . ILE E 1 426 ? 10.457 -23.174 1.675 1.00 82.86 425 ILE M CA 1
ATOM 11576 C C . ILE E 1 426 ? 11.960 -22.866 1.655 1.00 84.76 425 ILE M C 1
ATOM 11577 O O . ILE E 1 426 ? 12.750 -23.598 1.051 1.00 86.17 425 ILE M O 1
ATOM 11582 N N . GLU E 1 427 ? 12.357 -21.779 2.305 1.00 86.43 426 GLU M N 1
ATOM 11583 C CA . GLU E 1 427 ? 13.759 -21.383 2.353 1.00 88.62 426 GLU M CA 1
ATOM 11584 C C . GLU E 1 427 ? 14.579 -22.199 3.352 1.00 88.90 426 GLU M C 1
ATOM 11585 O O . GLU E 1 427 ? 15.790 -22.358 3.189 1.00 89.24 426 GLU M O 1
ATOM 11591 N N . ALA E 1 428 ? 13.942 -22.682 4.413 1.00 89.15 427 ALA M N 1
ATOM 11592 C CA . ALA E 1 428 ? 14.649 -23.484 5.408 1.00 89.88 427 ALA M CA 1
ATOM 11593 C C . ALA E 1 428 ? 14.999 -24.800 4.731 1.00 91.43 427 ALA M C 1
ATOM 11594 O O . ALA E 1 428 ? 15.983 -25.459 5.079 1.00 92.56 427 ALA M O 1
ATOM 11596 N N . GLN E 1 429 ? 14.175 -25.161 3.746 1.00 92.04 428 GLN M N 1
ATOM 11597 C CA . GLN E 1 429 ? 14.396 -26.367 2.951 1.00 91.94 428 GLN M CA 1
ATOM 11598 C C . GLN E 1 429 ? 15.757 -26.240 2.262 1.00 91.49 428 GLN M C 1
ATOM 11599 O O . GLN E 1 429 ? 16.675 -27.035 2.509 1.00 91.88 428 GLN M O 1
ATOM 11605 N N . ALA E 1 430 ? 15.869 -25.219 1.405 1.00 88.67 429 ALA M N 1
ATOM 11606 C CA . ALA E 1 430 ? 17.099 -24.980 0.665 1.00 86.82 429 ALA M CA 1
ATOM 11607 C C . ALA E 1 430 ? 18.305 -24.928 1.607 1.00 86.57 429 ALA M C 1
ATOM 11608 O O . ALA E 1 430 ? 19.442 -25.235 1.222 1.00 87.61 429 ALA M O 1
ATOM 11610 N N . ALA E 1 431 ? 18.063 -24.532 2.846 1.00 85.04 430 ALA M N 1
ATOM 11611 C CA . ALA E 1 431 ? 19.150 -24.438 3.813 1.00 84.60 430 ALA M CA 1
ATOM 11612 C C . ALA E 1 431 ? 19.631 -25.851 4.103 1.00 84.70 430 ALA M C 1
ATOM 11613 O O . ALA E 1 431 ? 20.831 -26.103 4.255 1.00 84.91 430 ALA M O 1
ATOM 11615 N N . GLY E 1 432 ? 18.664 -26.765 4.174 1.00 85.07 431 GLY M N 1
ATOM 11616 C CA . GLY E 1 432 ? 18.966 -28.165 4.459 1.00 85.88 431 GLY M CA 1
ATOM 11617 C C . GLY E 1 432 ? 19.574 -28.853 3.251 1.00 85.89 431 GLY M C 1
ATOM 11618 O O . GLY E 1 432 ? 20.515 -29.652 3.354 1.00 85.15 431 GLY M O 1
ATOM 11619 N N . VAL E 1 433 ? 19.034 -28.515 2.086 1.00 85.97 432 VAL M N 1
ATOM 11620 C CA . VAL E 1 433 ? 19.557 -29.059 0.842 1.00 85.38 432 VAL M CA 1
ATOM 11621 C C . VAL E 1 433 ? 21.067 -28.840 0.858 1.00 88.28 432 VAL M C 1
ATOM 11622 O O . VAL E 1 433 ? 21.854 -29.796 0.759 1.00 89.99 432 VAL M O 1
ATOM 11626 N N . GLU E 1 434 ? 21.451 -27.567 1.020 1.00 89.59 433 GLU M N 1
ATOM 11627 C CA . GLU E 1 434 ? 22.859 -27.199 1.037 1.00 90.64 433 GLU M CA 1
ATOM 11628 C C . GLU E 1 434 ? 23.584 -27.781 2.230 1.00 90.53 433 GLU M C 1
ATOM 11629 O O . GLU E 1 434 ? 24.657 -28.360 2.065 1.00 91.15 433 GLU M O 1
ATOM 11635 N N . GLN E 1 435 ? 23.028 -27.627 3.423 1.00 90.39 434 GLN M N 1
ATOM 11636 C CA . GLN E 1 435 ? 23.706 -28.175 4.592 1.00 90.96 434 GLN M CA 1
ATOM 11637 C C . GLN E 1 435 ? 24.020 -29.655 4.369 1.00 90.02 434 GLN M C 1
ATOM 11638 O O . GLN E 1 435 ? 25.120 -30.130 4.687 1.00 87.73 434 GLN M O 1
ATOM 11644 N N . ARG E 1 436 ? 23.035 -30.374 3.825 1.00 90.69 435 ARG M N 1
ATOM 11645 C CA . ARG E 1 436 ? 23.225 -31.798 3.561 1.00 91.20 435 ARG M CA 1
ATOM 11646 C C . ARG E 1 436 ? 24.386 -31.969 2.589 1.00 88.41 435 ARG M C 1
ATOM 11647 O O . ARG E 1 436 ? 25.297 -32.771 2.839 1.00 88.79 435 ARG M O 1
ATOM 11655 N N . LEU E 1 437 ? 24.349 -31.213 1.491 1.00 83.84 436 LEU M N 1
ATOM 11656 C CA . LEU E 1 437 ? 25.424 -31.318 0.522 1.00 81.67 436 LEU M CA 1
ATOM 11657 C C . LEU E 1 437 ? 26.810 -31.119 1.148 1.00 80.58 436 LEU M C 1
ATOM 11658 O O . LEU E 1 437 ? 27.789 -31.741 0.760 1.00 78.65 436 LEU M O 1
ATOM 11663 N N . LYS E 1 438 ? 26.901 -30.224 2.116 1.00 82.87 437 LYS M N 1
ATOM 11664 C CA . LYS E 1 438 ? 28.165 -29.937 2.787 1.00 85.08 437 LYS M CA 1
ATOM 11665 C C . LYS E 1 438 ? 28.493 -31.152 3.634 1.00 85.72 437 LYS M C 1
ATOM 11666 O O . LYS E 1 438 ? 29.644 -31.553 3.757 1.00 85.73 437 LYS M O 1
ATOM 11672 N N . ASP E 1 439 ? 27.448 -31.740 4.208 1.00 86.98 438 ASP M N 1
ATOM 11673 C CA . ASP E 1 439 ? 27.616 -32.932 5.024 1.00 87.84 438 ASP M CA 1
ATOM 11674 C C . ASP E 1 439 ? 28.369 -33.974 4.215 1.00 86.36 438 ASP M C 1
ATOM 11675 O O . ASP E 1 439 ? 29.338 -34.573 4.692 1.00 85.41 438 ASP M O 1
ATOM 11680 N N . LEU E 1 440 ? 27.890 -34.182 2.992 1.00 85.68 439 LEU M N 1
ATOM 11681 C CA . LEU E 1 440 ? 28.496 -35.164 2.105 1.00 86.50 439 LEU M CA 1
ATOM 11682 C C . LEU E 1 440 ? 29.897 -34.738 1.676 1.00 86.77 439 LEU M C 1
ATOM 11683 O O . LEU E 1 440 ? 30.787 -35.587 1.518 1.00 87.28 439 LEU M O 1
ATOM 11688 N N . VAL E 1 441 ? 30.082 -33.433 1.485 1.00 86.50 440 VAL M N 1
ATOM 11689 C CA . VAL E 1 441 ? 31.372 -32.921 1.050 1.00 86.99 440 VAL M CA 1
ATOM 11690 C C . VAL E 1 441 ? 32.422 -33.016 2.162 1.00 89.63 440 VAL M C 1
ATOM 11691 O O . VAL E 1 441 ? 33.604 -33.318 1.915 1.00 90.47 440 VAL M O 1
ATOM 11695 N N . ASN E 1 442 ? 31.983 -32.743 3.390 1.00 91.14 441 ASN M N 1
ATOM 11696 C CA . ASN E 1 442 ? 32.878 -32.797 4.544 1.00 92.36 441 ASN M CA 1
ATOM 11697 C C . ASN E 1 442 ? 32.931 -34.226 5.062 1.00 93.23 441 ASN M C 1
ATOM 11698 O O . ASN E 1 442 ? 33.806 -34.602 5.847 1.00 93.86 441 ASN M O 1
ATOM 11703 N N . GLN E 1 443 ? 31.957 -35.006 4.603 1.00 93.89 442 GLN M N 1
ATOM 11704 C CA . GLN E 1 443 ? 31.904 -36.406 4.968 1.00 93.96 442 GLN M CA 1
ATOM 11705 C C . GLN E 1 443 ? 33.213 -37.074 4.555 1.00 94.44 442 GLN M C 1
ATOM 11706 O O . GLN E 1 443 ? 33.658 -36.920 3.415 1.00 94.24 442 GLN M O 1
ATOM 11712 N N . ASP E 1 444 ? 33.800 -37.827 5.477 1.00 95.75 443 ASP M N 1
ATOM 11713 C CA . ASP E 1 444 ? 35.026 -38.562 5.211 1.00 97.44 443 ASP M CA 1
ATOM 11714 C C . ASP E 1 444 ? 34.750 -40.059 5.373 1.00 98.10 443 ASP M C 1
ATOM 11715 O O . ASP E 1 444 ? 33.680 -40.469 5.838 1.00 98.06 443 ASP M O 1
ATOM 11720 N N . GLY E 1 445 ? 35.720 -40.871 4.961 1.00 99.20 444 GLY M N 1
ATOM 11721 C CA . GLY E 1 445 ? 35.603 -42.307 5.064 1.00 99.74 444 GLY M CA 1
ATOM 11722 C C . GLY E 1 445 ? 36.855 -43.049 4.636 1.00 99.92 444 GLY M C 1
ATOM 11723 O O . GLY E 1 445 ? 37.353 -43.885 5.392 1.00 100.73 444 GLY M O 1
ATOM 11724 N N . GLY E 1 446 ? 37.362 -42.769 3.438 1.00 99.83 445 GLY M N 1
ATOM 11725 C CA . GLY E 1 446 ? 38.563 -43.463 2.983 1.00 99.98 445 GLY M CA 1
ATOM 11726 C C . GLY E 1 446 ? 38.277 -44.518 1.923 1.00 99.27 445 GLY M C 1
ATOM 11727 O O . GLY E 1 446 ? 39.207 -45.105 1.361 1.00 99.16 445 GLY M O 1
ATOM 11728 N N . GLU E 1 447 ? 36.980 -44.750 1.671 1.00 98.04 446 GLU M N 1
ATOM 11729 C CA . GLU E 1 447 ? 36.540 -45.709 0.673 1.00 95.56 446 GLU M CA 1
ATOM 11730 C C . GLU E 1 447 ? 36.191 -45.020 -0.631 1.00 92.63 446 GLU M C 1
ATOM 11731 O O . GLU E 1 447 ? 35.587 -43.950 -0.631 1.00 92.21 446 GLU M O 1
ATOM 11737 N N . ASN E 1 448 ? 36.583 -45.659 -1.735 1.00 89.12 447 ASN M N 1
ATOM 11738 C CA . ASN E 1 448 ? 36.352 -45.146 -3.091 1.00 85.07 447 ASN M CA 1
ATOM 11739 C C . ASN E 1 448 ? 34.929 -45.423 -3.544 1.00 82.09 447 ASN M C 1
ATOM 11740 O O . ASN E 1 448 ? 34.445 -46.537 -3.445 1.00 81.74 447 ASN M O 1
ATOM 11745 N N . TRP E 1 449 ? 34.255 -44.396 -4.041 1.00 80.50 448 TRP M N 1
ATOM 11746 C CA . TRP E 1 449 ? 32.886 -44.536 -4.508 1.00 79.68 448 TRP M CA 1
ATOM 11747 C C . TRP E 1 449 ? 32.784 -45.580 -5.606 1.00 77.11 448 TRP M C 1
ATOM 11748 O O . TRP E 1 449 ? 31.832 -46.348 -5.649 1.00 76.83 448 TRP M O 1
ATOM 11759 N N . ALA E 1 450 ? 33.769 -45.582 -6.499 1.00 75.64 449 ALA M N 1
ATOM 11760 C CA . ALA E 1 450 ? 33.800 -46.493 -7.637 1.00 76.05 449 ALA M CA 1
ATOM 11761 C C . ALA E 1 450 ? 33.742 -47.978 -7.262 1.00 75.53 449 ALA M C 1
ATOM 11762 O O . ALA E 1 450 ? 33.001 -48.745 -7.863 1.00 73.73 449 ALA M O 1
ATOM 11764 N N . LYS E 1 451 ? 34.521 -48.389 -6.271 1.00 76.67 450 LYS M N 1
ATOM 11765 C CA . LYS E 1 451 ? 34.516 -49.790 -5.859 1.00 77.75 450 LYS M CA 1
ATOM 11766 C C . LYS E 1 451 ? 33.152 -50.189 -5.307 1.00 76.77 450 LYS M C 1
ATOM 11767 O O . LYS E 1 451 ? 32.790 -51.364 -5.353 1.00 76.97 450 LYS M O 1
ATOM 11773 N N . ILE E 1 452 ? 32.405 -49.209 -4.800 1.00 73.64 451 ILE M N 1
ATOM 11774 C CA . ILE E 1 452 ? 31.067 -49.472 -4.277 1.00 72.77 451 ILE M CA 1
ATOM 11775 C C . ILE E 1 452 ? 30.147 -49.666 -5.476 1.00 71.06 451 ILE M C 1
ATOM 11776 O O . ILE E 1 452 ? 29.315 -50.573 -5.531 1.00 70.63 451 ILE M O 1
ATOM 11781 N N . ARG E 1 453 ? 30.317 -48.776 -6.442 1.00 70.04 452 ARG M N 1
ATOM 11782 C CA . ARG E 1 453 ? 29.551 -48.795 -7.681 1.00 69.43 452 ARG M CA 1
ATOM 11783 C C . ARG E 1 453 ? 29.579 -50.184 -8.341 1.00 70.37 452 ARG M C 1
ATOM 11784 O O . ARG E 1 453 ? 28.536 -50.740 -8.687 1.00 69.84 452 ARG M O 1
ATOM 11792 N N . ASP E 1 454 ? 30.781 -50.726 -8.521 1.00 72.61 453 ASP M N 1
ATOM 11793 C CA . ASP E 1 454 ? 30.966 -52.027 -9.137 1.00 74.34 453 ASP M CA 1
ATOM 11794 C C . ASP E 1 454 ? 30.153 -53.086 -8.392 1.00 74.43 453 ASP M C 1
ATOM 11795 O O . ASP E 1 454 ? 29.269 -53.718 -8.968 1.00 75.93 453 ASP M O 1
ATOM 11800 N N . GLU E 1 455 ? 30.439 -53.268 -7.106 1.00 72.20 454 GLU M N 1
ATOM 11801 C CA . GLU E 1 455 ? 29.750 -54.259 -6.294 1.00 69.57 454 GLU M CA 1
ATOM 11802 C C . GLU E 1 455 ? 28.233 -54.165 -6.363 1.00 67.35 454 GLU M C 1
ATOM 11803 O O . GLU E 1 455 ? 27.543 -55.188 -6.377 1.00 65.51 454 GLU M O 1
ATOM 11809 N N . MET E 1 456 ? 27.706 -52.942 -6.383 1.00 66.44 455 MET M N 1
ATOM 11810 C CA . MET E 1 456 ? 26.264 -52.759 -6.469 1.00 65.61 455 MET M CA 1
ATOM 11811 C C . MET E 1 456 ? 25.778 -53.397 -7.776 1.00 65.10 455 MET M C 1
ATOM 11812 O O . MET E 1 456 ? 24.775 -54.140 -7.798 1.00 64.37 455 MET M O 1
ATOM 11817 N N . GLY E 1 457 ? 26.503 -53.088 -8.863 1.00 63.38 456 GLY M N 1
ATOM 11818 C CA . GLY E 1 457 ? 26.153 -53.608 -10.181 1.00 62.68 456 GLY M CA 1
ATOM 11819 C C . GLY E 1 457 ? 26.290 -55.134 -10.261 1.00 63.10 456 GLY M C 1
ATOM 11820 O O . GLY E 1 457 ? 25.454 -55.808 -10.867 1.00 59.76 456 GLY M O 1
ATOM 11821 N N . LEU E 1 458 ? 27.354 -55.668 -9.652 1.00 64.32 457 LEU M N 1
ATOM 11822 C CA . LEU E 1 458 ? 27.576 -57.104 -9.637 1.00 65.85 457 LEU M CA 1
ATOM 11823 C C . LEU E 1 458 ? 26.446 -57.789 -8.871 1.00 65.30 457 LEU M C 1
ATOM 11824 O O . LEU E 1 458 ? 25.986 -58.889 -9.204 1.00 66.09 457 LEU M O 1
ATOM 11829 N N . ALA E 1 459 ? 25.961 -57.097 -7.857 1.00 64.86 458 ALA M N 1
ATOM 11830 C CA . ALA E 1 459 ? 24.898 -57.605 -7.007 1.00 62.63 458 ALA M CA 1
ATOM 11831 C C . ALA E 1 459 ? 23.597 -57.699 -7.754 1.00 60.84 458 ALA M C 1
ATOM 11832 O O . ALA E 1 459 ? 23.036 -58.783 -7.820 1.00 60.79 458 ALA M O 1
ATOM 11834 N N . MET E 1 460 ? 23.116 -56.578 -8.291 1.00 59.22 459 MET M N 1
ATOM 11835 C CA . MET E 1 460 ? 21.836 -56.582 -8.992 1.00 60.04 459 MET M CA 1
ATOM 11836 C C . MET E 1 460 ? 21.763 -57.633 -10.104 1.00 61.64 459 MET M C 1
ATOM 11837 O O . MET E 1 460 ? 20.722 -58.238 -10.360 1.00 61.51 459 MET M O 1
ATOM 11842 N N . GLU E 1 461 ? 22.889 -57.855 -10.767 1.00 65.60 460 GLU M N 1
ATOM 11843 C CA . GLU E 1 461 ? 22.995 -58.794 -11.855 1.00 68.53 460 GLU M CA 1
ATOM 11844 C C . GLU E 1 461 ? 22.847 -60.211 -11.307 1.00 70.67 460 GLU M C 1
ATOM 11845 O O . GLU E 1 461 ? 22.014 -60.997 -11.787 1.00 70.86 460 GLU M O 1
ATOM 11851 N N . GLU E 1 462 ? 23.631 -60.522 -10.278 1.00 71.24 461 GLU M N 1
ATOM 11852 C CA . GLU E 1 462 ? 23.571 -61.838 -9.652 1.00 70.62 461 GLU M CA 1
ATOM 11853 C C . GLU E 1 462 ? 22.231 -62.115 -8.964 1.00 68.56 461 GLU M C 1
ATOM 11854 O O . GLU E 1 462 ? 21.603 -63.141 -9.219 1.00 69.75 461 GLU M O 1
ATOM 11860 N N . GLY E 1 463 ? 21.780 -61.201 -8.113 1.00 65.24 462 GLY M N 1
ATOM 11861 C CA . GLY E 1 463 ? 20.549 -61.383 -7.374 1.00 60.80 462 GLY M CA 1
ATOM 11862 C C . GLY E 1 463 ? 19.248 -60.949 -8.018 1.00 59.72 462 GLY M C 1
ATOM 11863 O O . GLY E 1 463 ? 18.202 -61.492 -7.675 1.00 58.55 462 GLY M O 1
ATOM 11864 N N . CYS E 1 464 ? 19.256 -59.983 -8.937 1.00 59.49 463 CYS M N 1
ATOM 11865 C CA . CYS E 1 464 ? 17.996 -59.565 -9.547 1.00 59.12 463 CYS M CA 1
ATOM 11866 C C . CYS E 1 464 ? 17.989 -59.759 -11.047 1.00 59.65 463 CYS M C 1
ATOM 11867 O O . CYS E 1 464 ? 17.493 -58.882 -11.777 1.00 58.24 463 CYS M O 1
ATOM 11870 N N . GLY E 1 465 ? 18.469 -60.930 -11.491 1.00 58.80 464 GLY M N 1
ATOM 11871 C CA . GLY E 1 465 ? 18.517 -61.207 -12.905 1.00 56.32 464 GLY M CA 1
ATOM 11872 C C . GLY E 1 465 ? 17.253 -61.702 -13.592 1.00 55.58 464 GLY M C 1
ATOM 11873 O O . GLY E 1 465 ? 16.117 -61.483 -13.167 1.00 54.59 464 GLY M O 1
ATOM 11874 N N . ILE E 1 466 ? 17.498 -62.412 -14.686 1.00 54.53 465 ILE M N 1
ATOM 11875 C CA . ILE E 1 466 ? 16.479 -63.022 -15.526 1.00 54.98 465 ILE M CA 1
ATOM 11876 C C . ILE E 1 466 ? 15.744 -64.099 -14.760 1.00 53.23 465 ILE M C 1
ATOM 11877 O O . ILE E 1 466 ? 14.529 -64.240 -14.937 1.00 53.60 465 ILE M O 1
ATOM 11882 N N . TYR E 1 467 ? 16.480 -64.809 -13.902 1.00 49.83 466 TYR M N 1
ATOM 11883 C CA . TYR E 1 467 ? 15.893 -65.848 -13.052 1.00 49.68 466 TYR M CA 1
ATOM 11884 C C . TYR E 1 467 ? 16.335 -65.615 -11.603 1.00 50.62 466 TYR M C 1
ATOM 11885 O O . TYR E 1 467 ? 17.544 -65.573 -11.335 1.00 48.78 466 TYR M O 1
ATOM 11894 N N . ARG E 1 468 ? 15.369 -65.515 -10.681 1.00 53.82 467 ARG M N 1
ATOM 11895 C CA . ARG E 1 468 ? 15.697 -65.283 -9.270 1.00 56.49 467 ARG M CA 1
ATOM 11896 C C . ARG E 1 468 ? 15.256 -66.417 -8.320 1.00 58.15 467 ARG M C 1
ATOM 11897 O O . ARG E 1 468 ? 14.262 -67.120 -8.525 1.00 56.21 467 ARG M O 1
ATOM 11905 N N . THR E 1 469 ? 16.044 -66.567 -7.265 1.00 60.22 468 THR M N 1
ATOM 11906 C CA . THR E 1 469 ? 15.845 -67.537 -6.199 1.00 61.06 468 THR M CA 1
ATOM 11907 C C . THR E 1 469 ? 15.911 -66.740 -4.890 1.00 64.45 468 THR M C 1
ATOM 11908 O O . THR E 1 469 ? 16.759 -65.843 -4.713 1.00 66.01 468 THR M O 1
ATOM 11912 N N . PRO E 1 470 ? 15.000 -67.043 -3.949 1.00 65.30 469 PRO M N 1
ATOM 11913 C CA . PRO E 1 470 ? 14.956 -66.333 -2.664 1.00 63.17 469 PRO M CA 1
ATOM 11914 C C . PRO E 1 470 ? 16.328 -66.254 -2.032 1.00 61.61 469 PRO M C 1
ATOM 11915 O O . PRO E 1 470 ? 16.670 -65.295 -1.372 1.00 60.28 469 PRO M O 1
ATOM 11919 N N . GLU E 1 471 ? 17.136 -67.266 -2.251 1.00 64.56 470 GLU M N 1
ATOM 11920 C CA . GLU E 1 471 ? 18.441 -67.288 -1.629 1.00 67.26 470 GLU M CA 1
ATOM 11921 C C . GLU E 1 471 ? 19.325 -66.178 -2.160 1.00 64.45 470 GLU M C 1
ATOM 11922 O O . GLU E 1 471 ? 19.951 -65.470 -1.366 1.00 64.79 470 GLU M O 1
ATOM 11928 N N . LEU E 1 472 ? 19.360 -65.991 -3.483 1.00 60.75 471 LEU M N 1
ATOM 11929 C CA . LEU E 1 472 ? 20.228 -64.975 -4.079 1.00 56.62 471 LEU M CA 1
ATOM 11930 C C . LEU E 1 472 ? 19.653 -63.590 -3.964 1.00 57.24 471 LEU M C 1
ATOM 11931 O O . LEU E 1 472 ? 20.406 -62.656 -3.729 1.00 57.34 471 LEU M O 1
ATOM 11936 N N . MET E 1 473 ? 18.349 -63.436 -4.166 1.00 58.63 472 MET M N 1
ATOM 11937 C CA . MET E 1 473 ? 17.749 -62.115 -4.000 1.00 62.13 472 MET M CA 1
ATOM 11938 C C . MET E 1 473 ? 18.176 -61.552 -2.637 1.00 66.24 472 MET M C 1
ATOM 11939 O O . MET E 1 473 ? 18.549 -60.368 -2.513 1.00 67.22 472 MET M O 1
ATOM 11944 N N . GLN E 1 474 ? 18.093 -62.419 -1.620 1.00 67.90 473 GLN M N 1
ATOM 11945 C CA . GLN E 1 474 ? 18.469 -62.047 -0.275 1.00 71.23 473 GLN M CA 1
ATOM 11946 C C . GLN E 1 474 ? 19.963 -61.759 -0.219 1.00 70.71 473 GLN M C 1
ATOM 11947 O O . GLN E 1 474 ? 20.376 -60.840 0.486 1.00 71.62 473 GLN M O 1
ATOM 11953 N N . LYS E 1 475 ? 20.770 -62.535 -0.935 1.00 69.33 474 LYS M N 1
ATOM 11954 C CA . LYS E 1 475 ? 22.208 -62.278 -0.921 1.00 70.65 474 LYS M CA 1
ATOM 11955 C C . LYS E 1 475 ? 22.537 -60.855 -1.399 1.00 70.35 474 LYS M C 1
ATOM 11956 O O . LYS E 1 475 ? 23.495 -60.208 -0.946 1.00 68.99 474 LYS M O 1
ATOM 11962 N N . THR E 1 476 ? 21.721 -60.380 -2.329 1.00 72.18 475 THR M N 1
ATOM 11963 C CA . THR E 1 476 ? 21.912 -59.058 -2.920 1.00 74.18 475 THR M CA 1
ATOM 11964 C C . THR E 1 476 ? 21.415 -57.993 -1.956 1.00 75.39 475 THR M C 1
ATOM 11965 O O . THR E 1 476 ? 22.063 -56.954 -1.781 1.00 76.94 475 THR M O 1
ATOM 11969 N N . ILE E 1 477 ? 20.267 -58.257 -1.336 1.00 74.62 476 ILE M N 1
ATOM 11970 C CA . ILE E 1 477 ? 19.710 -57.321 -0.363 1.00 74.04 476 ILE M CA 1
ATOM 11971 C C . ILE E 1 477 ? 20.696 -57.191 0.812 1.00 75.75 476 ILE M C 1
ATOM 11972 O O . ILE E 1 477 ? 20.855 -56.136 1.412 1.00 76.72 476 ILE M O 1
ATOM 11977 N N . ASP E 1 478 ? 21.394 -58.271 1.120 1.00 77.74 477 ASP M N 1
ATOM 11978 C CA . ASP E 1 478 ? 22.363 -58.251 2.210 1.00 79.34 477 ASP M CA 1
ATOM 11979 C C . ASP E 1 478 ? 23.574 -57.426 1.770 1.00 75.82 477 ASP M C 1
ATOM 11980 O O . ASP E 1 478 ? 24.341 -56.946 2.593 1.00 73.90 477 ASP M O 1
ATOM 11985 N N . LYS E 1 479 ? 23.729 -57.274 0.454 1.00 72.54 478 LYS M N 1
ATOM 11986 C CA . LYS E 1 479 ? 24.863 -56.519 -0.094 1.00 68.65 478 LYS M CA 1
ATOM 11987 C C . LYS E 1 479 ? 24.564 -55.028 -0.215 1.00 66.17 478 LYS M C 1
ATOM 11988 O O . LYS E 1 479 ? 25.415 -54.178 0.033 1.00 63.06 478 LYS M O 1
ATOM 11994 N N . LEU E 1 480 ? 23.332 -54.736 -0.612 1.00 65.44 479 LEU M N 1
ATOM 11995 C CA . LEU E 1 480 ? 22.880 -53.368 -0.763 1.00 65.49 479 LEU M CA 1
ATOM 11996 C C . LEU E 1 480 ? 22.906 -52.650 0.595 1.00 69.47 479 LEU M C 1
ATOM 11997 O O . LEU E 1 480 ? 23.314 -51.486 0.723 1.00 70.17 479 LEU M O 1
ATOM 12002 N N . ALA E 1 481 ? 22.466 -53.361 1.628 1.00 73.02 480 ALA M N 1
ATOM 12003 C CA . ALA E 1 481 ? 22.428 -52.793 2.966 1.00 74.37 480 ALA M CA 1
ATOM 12004 C C . ALA E 1 481 ? 23.860 -52.435 3.360 1.00 76.03 480 ALA M C 1
ATOM 12005 O O . ALA E 1 481 ? 24.126 -51.333 3.865 1.00 76.82 480 ALA M O 1
ATOM 12007 N N . GLU E 1 482 ? 24.769 -53.380 3.115 1.00 75.94 481 GLU M N 1
ATOM 12008 C CA . GLU E 1 482 ? 26.173 -53.198 3.451 1.00 75.87 481 GLU M CA 1
ATOM 12009 C C . GLU E 1 482 ? 26.808 -52.071 2.635 1.00 77.67 481 GLU M C 1
ATOM 12010 O O . GLU E 1 482 ? 27.632 -51.301 3.143 1.00 77.55 481 GLU M O 1
ATOM 12016 N N . LEU E 1 483 ? 26.433 -51.980 1.362 1.00 79.39 482 LEU M N 1
ATOM 12017 C CA . LEU E 1 483 ? 26.991 -50.940 0.512 1.00 81.03 482 LEU M CA 1
ATOM 12018 C C . LEU E 1 483 ? 26.440 -49.567 0.883 1.00 81.65 482 LEU M C 1
ATOM 12019 O O . LEU E 1 483 ? 26.796 -48.566 0.278 1.00 83.14 482 LEU M O 1
ATOM 12024 N N . GLN E 1 484 ? 25.560 -49.514 1.871 1.00 81.11 483 GLN M N 1
ATOM 12025 C CA . GLN E 1 484 ? 24.996 -48.234 2.298 1.00 80.63 483 GLN M CA 1
ATOM 12026 C C . GLN E 1 484 ? 25.862 -47.682 3.421 1.00 82.58 483 GLN M C 1
ATOM 12027 O O . GLN E 1 484 ? 26.082 -46.478 3.547 1.00 82.80 483 GLN M O 1
ATOM 12033 N N . GLU E 1 485 ? 26.348 -48.601 4.242 1.00 85.37 484 GLU M N 1
ATOM 12034 C CA . GLU E 1 485 ? 27.202 -48.267 5.372 1.00 88.85 484 GLU M CA 1
ATOM 12035 C C . GLU E 1 485 ? 28.593 -47.982 4.833 1.00 88.79 484 GLU M C 1
ATOM 12036 O O . GLU E 1 485 ? 29.415 -47.358 5.492 1.00 89.43 484 GLU M O 1
ATOM 12042 N N . ARG E 1 486 ? 28.849 -48.447 3.622 1.00 88.16 485 ARG M N 1
ATOM 12043 C CA . ARG E 1 486 ? 30.134 -48.230 2.970 1.00 87.77 485 ARG M CA 1
ATOM 12044 C C . ARG E 1 486 ? 30.109 -46.828 2.343 1.00 86.96 485 ARG M C 1
ATOM 12045 O O . ARG E 1 486 ? 31.107 -46.107 2.263 1.00 85.77 485 ARG M O 1
ATOM 12053 N N . PHE E 1 487 ? 28.914 -46.454 1.904 1.00 86.37 486 PHE M N 1
ATOM 12054 C CA . PHE E 1 487 ? 28.669 -45.191 1.244 1.00 86.29 486 PHE M CA 1
ATOM 12055 C C . PHE E 1 487 ? 28.810 -43.987 2.154 1.00 87.52 486 PHE M C 1
ATOM 12056 O O . PHE E 1 487 ? 29.155 -42.898 1.695 1.00 87.82 486 PHE M O 1
ATOM 12064 N N . LYS E 1 488 ? 28.526 -44.175 3.440 1.00 89.22 487 LYS M N 1
ATOM 12065 C CA . LYS E 1 488 ? 28.634 -43.085 4.406 1.00 89.85 487 LYS M CA 1
ATOM 12066 C C . LYS E 1 488 ? 30.073 -42.959 4.886 1.00 90.10 487 LYS M C 1
ATOM 12067 O O . LYS E 1 488 ? 30.418 -42.064 5.652 1.00 90.81 487 LYS M O 1
ATOM 12073 N N . ARG E 1 489 ? 30.914 -43.855 4.386 1.00 90.12 488 ARG M N 1
ATOM 12074 C CA . ARG E 1 489 ? 32.326 -43.835 4.724 1.00 90.45 488 ARG M CA 1
ATOM 12075 C C . ARG E 1 489 ? 33.145 -43.531 3.470 1.00 89.80 488 ARG M C 1
ATOM 12076 O O . ARG E 1 489 ? 34.251 -44.037 3.301 1.00 90.20 488 ARG M O 1
ATOM 12084 N N . VAL E 1 490 ? 32.580 -42.726 2.576 1.00 88.91 489 VAL M N 1
ATOM 12085 C CA . VAL E 1 490 ? 33.258 -42.385 1.329 1.00 88.14 489 VAL M CA 1
ATOM 12086 C C . VAL E 1 490 ? 33.750 -40.947 1.316 1.00 89.10 489 VAL M C 1
ATOM 12087 O O . VAL E 1 490 ? 33.005 -40.012 1.617 1.00 89.21 489 VAL M O 1
ATOM 12091 N N . ARG E 1 491 ? 35.012 -40.786 0.926 1.00 89.43 490 ARG M N 1
ATOM 12092 C CA . ARG E 1 491 ? 35.653 -39.474 0.846 1.00 89.17 490 ARG M CA 1
ATOM 12093 C C . ARG E 1 491 ? 35.705 -38.973 -0.599 1.00 86.14 490 ARG M C 1
ATOM 12094 O O . ARG E 1 491 ? 36.206 -39.669 -1.474 1.00 85.08 490 ARG M O 1
ATOM 12102 N N . ILE E 1 492 ? 35.186 -37.767 -0.811 1.00 81.84 491 ILE M N 1
ATOM 12103 C CA . ILE E 1 492 ? 35.180 -37.117 -2.109 1.00 78.40 491 ILE M CA 1
ATOM 12104 C C . ILE E 1 492 ? 36.449 -36.256 -2.248 1.00 80.73 491 ILE M C 1
ATOM 12105 O O . ILE E 1 492 ? 36.389 -35.028 -2.237 1.00 82.08 491 ILE M O 1
ATOM 12110 N N . THR E 1 493 ? 37.604 -36.901 -2.380 1.00 81.89 492 THR M N 1
ATOM 12111 C CA . THR E 1 493 ? 38.891 -36.233 -2.511 1.00 82.43 492 THR M CA 1
ATOM 12112 C C . THR E 1 493 ? 38.930 -35.011 -3.418 1.00 81.57 492 THR M C 1
ATOM 12113 O O . THR E 1 493 ? 39.830 -34.181 -3.266 1.00 81.86 492 THR M O 1
ATOM 12117 N N . ASP E 1 494 ? 38.014 -34.886 -4.373 1.00 80.81 493 ASP M N 1
ATOM 12118 C CA . ASP E 1 494 ? 38.060 -33.709 -5.262 1.00 80.82 493 ASP M CA 1
ATOM 12119 C C . ASP E 1 494 ? 37.289 -32.562 -4.656 1.00 79.36 493 ASP M C 1
ATOM 12120 O O . ASP E 1 494 ? 36.066 -32.518 -4.743 1.00 76.24 493 ASP M O 1
ATOM 12125 N N . THR E 1 495 ? 38.033 -31.633 -4.077 1.00 81.62 494 THR M N 1
ATOM 12126 C CA . THR E 1 495 ? 37.458 -30.472 -3.408 1.00 83.12 494 THR M CA 1
ATOM 12127 C C . THR E 1 495 ? 37.428 -29.225 -4.301 1.00 84.57 494 THR M C 1
ATOM 12128 O O . THR E 1 495 ? 37.485 -28.092 -3.817 1.00 86.99 494 THR M O 1
ATOM 12132 N N . SER E 1 496 ? 37.345 -29.435 -5.608 1.00 83.56 495 SER M N 1
ATOM 12133 C CA . SER E 1 496 ? 37.291 -28.370 -6.605 1.00 81.78 495 SER M CA 1
ATOM 12134 C C . SER E 1 496 ? 35.901 -27.753 -6.645 1.00 80.80 495 SER M C 1
ATOM 12135 O O . SER E 1 496 ? 35.114 -27.980 -5.748 1.00 82.97 495 SER M O 1
ATOM 12138 N N . SER E 1 497 ? 35.579 -27.021 -7.700 1.00 77.94 496 SER M N 1
ATOM 12139 C CA . SER E 1 497 ? 34.273 -26.389 -7.823 1.00 75.68 496 SER M CA 1
ATOM 12140 C C . SER E 1 497 ? 33.858 -26.258 -9.280 1.00 73.50 496 SER M C 1
ATOM 12141 O O . SER E 1 497 ? 32.667 -26.092 -9.574 1.00 72.29 496 SER M O 1
ATOM 12144 N N . VAL E 1 498 ? 34.854 -26.320 -10.174 1.00 71.34 497 VAL M N 1
ATOM 12145 C CA . VAL E 1 498 ? 34.639 -26.212 -11.616 1.00 68.49 497 VAL M CA 1
ATOM 12146 C C . VAL E 1 498 ? 34.413 -27.588 -12.242 1.00 69.10 497 VAL M C 1
ATOM 12147 O O . VAL E 1 498 ? 35.331 -28.416 -12.272 1.00 69.07 497 VAL M O 1
ATOM 12151 N N . PHE E 1 499 ? 33.196 -27.824 -12.727 1.00 68.74 498 PHE M N 1
ATOM 12152 C CA . PHE E 1 499 ? 32.836 -29.119 -13.289 1.00 69.47 498 PHE M CA 1
ATOM 12153 C C . PHE E 1 499 ? 33.489 -30.267 -12.517 1.00 72.11 498 PHE M C 1
ATOM 12154 O O . PHE E 1 499 ? 34.281 -31.020 -13.076 1.00 72.56 498 PHE M O 1
ATOM 12162 N N . ASN E 1 500 ? 33.154 -30.373 -11.229 1.00 75.50 499 ASN M N 1
ATOM 12163 C CA . ASN E 1 500 ? 33.673 -31.449 -10.392 1.00 78.63 499 ASN M CA 1
ATOM 12164 C C . ASN E 1 500 ? 32.738 -32.644 -10.573 1.00 80.15 499 ASN M C 1
ATOM 12165 O O . ASN E 1 500 ? 31.656 -32.674 -9.974 1.00 81.12 499 ASN M O 1
ATOM 12170 N N . THR E 1 501 ? 33.150 -33.626 -11.380 1.00 79.85 500 THR M N 1
ATOM 12171 C CA . THR E 1 501 ? 32.300 -34.802 -11.616 1.00 77.66 500 THR M CA 1
ATOM 12172 C C . THR E 1 501 ? 32.388 -35.813 -10.485 1.00 78.93 500 THR M C 1
ATOM 12173 O O . THR E 1 501 ? 31.442 -36.558 -10.269 1.00 79.06 500 THR M O 1
ATOM 12177 N N . ASP E 1 502 ? 33.515 -35.824 -9.765 1.00 80.10 501 ASP M N 1
ATOM 12178 C CA . ASP E 1 502 ? 33.703 -36.761 -8.656 1.00 80.56 501 ASP M CA 1
ATOM 12179 C C . ASP E 1 502 ? 32.589 -36.593 -7.626 1.00 78.67 501 ASP M C 1
ATOM 12180 O O . ASP E 1 502 ? 32.099 -37.556 -7.046 1.00 79.30 501 ASP M O 1
ATOM 12185 N N . LEU E 1 503 ? 32.192 -35.350 -7.409 1.00 76.66 502 LEU M N 1
ATOM 12186 C CA . LEU E 1 503 ? 31.124 -35.031 -6.479 1.00 74.15 502 LEU M CA 1
ATOM 12187 C C . LEU E 1 503 ? 29.795 -35.471 -7.083 1.00 71.98 502 LEU M C 1
ATOM 12188 O O . LEU E 1 503 ? 28.979 -36.085 -6.412 1.00 72.54 502 LEU M O 1
ATOM 12193 N N . LEU E 1 504 ? 29.590 -35.160 -8.350 1.00 69.70 503 LEU M N 1
ATOM 12194 C CA . LEU E 1 504 ? 28.345 -35.499 -9.027 1.00 69.88 503 LEU M CA 1
ATOM 12195 C C . LEU E 1 504 ? 28.096 -37.010 -9.142 1.00 69.96 503 LEU M C 1
ATOM 12196 O O . LEU E 1 504 ? 26.974 -37.473 -8.964 1.00 69.34 503 LEU M O 1
ATOM 12201 N N . TYR E 1 505 ? 29.138 -37.769 -9.462 1.00 70.54 504 TYR M N 1
ATOM 12202 C CA . TYR E 1 505 ? 29.013 -39.211 -9.612 1.00 70.24 504 TYR M CA 1
ATOM 12203 C C . TYR E 1 505 ? 28.678 -39.836 -8.270 1.00 70.88 504 TYR M C 1
ATOM 12204 O O . TYR E 1 505 ? 27.808 -40.713 -8.201 1.00 72.20 504 TYR M O 1
ATOM 12213 N N . THR E 1 506 ? 29.348 -39.368 -7.214 1.00 69.06 505 THR M N 1
ATOM 12214 C CA . THR E 1 506 ? 29.077 -39.916 -5.882 1.00 67.83 505 THR M CA 1
ATOM 12215 C C . THR E 1 506 ? 27.651 -39.665 -5.423 1.00 64.37 505 THR M C 1
ATOM 12216 O O . THR E 1 506 ? 27.078 -40.467 -4.710 1.00 64.72 505 THR M O 1
ATOM 12220 N N . ILE E 1 507 ? 27.069 -38.553 -5.818 1.00 62.52 506 ILE M N 1
ATOM 12221 C CA . ILE E 1 507 ? 25.693 -38.261 -5.425 1.00 61.28 506 ILE M CA 1
ATOM 12222 C C . ILE E 1 507 ? 24.794 -39.244 -6.162 1.00 61.39 506 ILE M C 1
ATOM 12223 O O . ILE E 1 507 ? 23.857 -39.793 -5.586 1.00 59.49 506 ILE M O 1
ATOM 12228 N N . GLU E 1 508 ? 25.101 -39.447 -7.446 1.00 64.61 507 GLU M N 1
ATOM 12229 C CA . GLU E 1 508 ? 24.309 -40.360 -8.275 1.00 66.58 507 GLU M CA 1
ATOM 12230 C C . GLU E 1 508 ? 24.377 -41.772 -7.712 1.00 64.72 507 GLU M C 1
ATOM 12231 O O . GLU E 1 508 ? 23.360 -42.454 -7.661 1.00 64.79 507 GLU M O 1
ATOM 12237 N N . LEU E 1 509 ? 25.574 -42.180 -7.291 1.00 61.83 508 LEU M N 1
ATOM 12238 C CA . LEU E 1 509 ? 25.778 -43.480 -6.680 1.00 60.81 508 LEU M CA 1
ATOM 12239 C C . LEU E 1 509 ? 24.776 -43.703 -5.537 1.00 64.73 508 LEU M C 1
ATOM 12240 O O . LEU E 1 509 ? 24.162 -44.777 -5.416 1.00 64.84 508 LEU M O 1
ATOM 12245 N N . GLY E 1 510 ? 24.625 -42.677 -4.697 1.00 66.35 509 GLY M N 1
ATOM 12246 C CA . GLY E 1 510 ? 23.717 -42.754 -3.580 1.00 66.96 509 GLY M CA 1
ATOM 12247 C C . GLY E 1 510 ? 22.289 -43.012 -4.042 1.00 68.23 509 GLY M C 1
ATOM 12248 O O . GLY E 1 510 ? 21.628 -43.900 -3.508 1.00 70.35 509 GLY M O 1
ATOM 12249 N N . HIS E 1 511 ? 21.790 -42.255 -5.005 1.00 68.40 510 HIS M N 1
ATOM 12250 C CA . HIS E 1 511 ? 20.424 -42.461 -5.462 1.00 70.82 510 HIS M CA 1
ATOM 12251 C C . HIS E 1 511 ? 20.226 -43.870 -5.986 1.00 69.39 510 HIS M C 1
ATOM 12252 O O . HIS E 1 511 ? 19.134 -44.435 -5.869 1.00 68.75 510 HIS M O 1
ATOM 12259 N N . GLY E 1 512 ? 21.295 -44.414 -6.567 1.00 67.20 511 GLY M N 1
ATOM 12260 C CA . GLY E 1 512 ? 21.228 -45.749 -7.128 1.00 65.43 511 GLY M CA 1
ATOM 12261 C C . GLY E 1 512 ? 21.122 -46.804 -6.040 1.00 63.86 511 GLY M C 1
ATOM 12262 O O . GLY E 1 512 ? 20.331 -47.744 -6.135 1.00 61.73 511 GLY M O 1
ATOM 12263 N N . LEU E 1 513 ? 21.938 -46.633 -5.005 1.00 63.66 512 LEU M N 1
ATOM 12264 C CA . LEU E 1 513 ? 21.937 -47.554 -3.879 1.00 64.25 512 LEU M CA 1
ATOM 12265 C C . LEU E 1 513 ? 20.554 -47.609 -3.247 1.00 65.79 512 LEU M C 1
ATOM 12266 O O . LEU E 1 513 ? 20.119 -48.653 -2.798 1.00 66.60 512 LEU M O 1
ATOM 12271 N N . ASN E 1 514 ? 19.845 -46.486 -3.261 1.00 66.76 513 ASN M N 1
ATOM 12272 C CA . ASN E 1 514 ? 18.509 -46.449 -2.678 1.00 67.60 513 ASN M CA 1
ATOM 12273 C C . ASN E 1 514 ? 17.487 -47.054 -3.629 1.00 66.05 513 ASN M C 1
ATOM 12274 O O . ASN E 1 514 ? 16.538 -47.707 -3.186 1.00 65.12 513 ASN M O 1
ATOM 12279 N N . VAL E 1 515 ? 17.678 -46.834 -4.930 1.00 65.66 514 VAL M N 1
ATOM 12280 C CA . VAL E 1 515 ? 16.730 -47.394 -5.902 1.00 65.44 514 VAL M CA 1
ATOM 12281 C C . VAL E 1 515 ? 16.914 -48.910 -6.007 1.00 67.48 514 VAL M C 1
ATOM 12282 O O . VAL E 1 515 ? 15.959 -49.671 -6.146 1.00 67.29 514 VAL M O 1
ATOM 12286 N N . ALA E 1 516 ? 18.158 -49.343 -5.906 1.00 68.75 515 ALA M N 1
ATOM 12287 C CA . ALA E 1 516 ? 18.533 -50.746 -5.949 1.00 69.08 515 ALA M CA 1
ATOM 12288 C C . ALA E 1 516 ? 17.765 -51.520 -4.885 1.00 71.08 515 ALA M C 1
ATOM 12289 O O . ALA E 1 516 ? 17.139 -52.556 -5.171 1.00 71.85 515 ALA M O 1
ATOM 12291 N N . GLU E 1 517 ? 17.815 -51.004 -3.652 1.00 70.88 516 GLU M N 1
ATOM 12292 C CA . GLU E 1 517 ? 17.117 -51.657 -2.545 1.00 70.06 516 GLU M CA 1
ATOM 12293 C C . GLU E 1 517 ? 15.616 -51.726 -2.812 1.00 67.21 516 GLU M C 1
ATOM 12294 O O . GLU E 1 517 ? 14.986 -52.738 -2.534 1.00 66.66 516 GLU M O 1
ATOM 12300 N N . CYS E 1 518 ? 15.030 -50.678 -3.375 1.00 64.51 517 CYS M N 1
ATOM 12301 C CA . CYS E 1 518 ? 13.612 -50.732 -3.694 1.00 64.18 517 CYS M CA 1
ATOM 12302 C C . CYS E 1 518 ? 13.319 -51.871 -4.665 1.00 62.03 517 CYS M C 1
ATOM 12303 O O . CYS E 1 518 ? 12.346 -52.607 -4.454 1.00 58.81 517 CYS M O 1
ATOM 12306 N N . MET E 1 519 ? 14.136 -51.990 -5.727 1.00 62.08 518 MET M N 1
ATOM 12307 C CA . MET E 1 519 ? 13.963 -53.034 -6.746 1.00 62.72 518 MET M CA 1
ATOM 12308 C C . MET E 1 519 ? 14.061 -54.442 -6.159 1.00 61.60 518 MET M C 1
ATOM 12309 O O . MET E 1 519 ? 13.199 -55.265 -6.413 1.00 59.32 518 MET M O 1
ATOM 12314 N N . ALA E 1 520 ? 15.104 -54.693 -5.364 1.00 61.10 519 ALA M N 1
ATOM 12315 C CA . ALA E 1 520 ? 15.321 -55.992 -4.761 1.00 61.46 519 ALA M CA 1
ATOM 12316 C C . ALA E 1 520 ? 14.249 -56.381 -3.729 1.00 63.52 519 ALA M C 1
ATOM 12317 O O . ALA E 1 520 ? 13.678 -57.491 -3.814 1.00 65.59 519 ALA M O 1
ATOM 12319 N N . HIS E 1 521 ? 13.984 -55.523 -2.743 1.00 62.60 520 HIS M N 1
ATOM 12320 C CA . HIS E 1 521 ? 12.946 -55.799 -1.763 1.00 62.05 520 HIS M CA 1
ATOM 12321 C C . HIS E 1 521 ? 11.618 -56.018 -2.475 1.00 63.56 520 HIS M C 1
ATOM 12322 O O . HIS E 1 521 ? 10.809 -56.862 -2.094 1.00 64.56 520 HIS M O 1
ATOM 12329 N N . SER E 1 522 ? 11.379 -55.252 -3.528 1.00 64.53 521 SER M N 1
ATOM 12330 C CA . SER E 1 522 ? 10.111 -55.382 -4.232 1.00 66.77 521 SER M CA 1
ATOM 12331 C C . SER E 1 522 ? 10.008 -56.769 -4.824 1.00 65.61 521 SER M C 1
ATOM 12332 O O . SER E 1 522 ? 8.948 -57.395 -4.814 1.00 66.78 521 SER M O 1
ATOM 12335 N N . ALA E 1 523 ? 11.133 -57.228 -5.347 1.00 64.53 522 ALA M N 1
ATOM 12336 C CA . ALA E 1 523 ? 11.220 -58.522 -6.009 1.00 63.31 522 ALA M CA 1
ATOM 12337 C C . ALA E 1 523 ? 11.234 -59.686 -5.012 1.00 63.72 522 ALA M C 1
ATOM 12338 O O . ALA E 1 523 ? 10.598 -60.714 -5.260 1.00 64.09 522 ALA M O 1
ATOM 12340 N N . MET E 1 524 ? 11.942 -59.522 -3.896 1.00 63.97 523 MET M N 1
ATOM 12341 C CA . MET E 1 524 ? 11.985 -60.561 -2.873 1.00 66.73 523 MET M CA 1
ATOM 12342 C C . MET E 1 524 ? 10.592 -60.844 -2.280 1.00 66.86 523 MET M C 1
ATOM 12343 O O . MET E 1 524 ? 10.293 -61.955 -1.861 1.00 67.06 523 MET M O 1
ATOM 12348 N N . ALA E 1 525 ? 9.740 -59.832 -2.267 1.00 66.95 524 ALA M N 1
ATOM 12349 C CA . ALA E 1 525 ? 8.403 -59.940 -1.702 1.00 66.81 524 ALA M CA 1
ATOM 12350 C C . ALA E 1 525 ? 7.388 -60.418 -2.718 1.00 66.75 524 ALA M C 1
ATOM 12351 O O . ALA E 1 525 ? 6.301 -60.865 -2.338 1.00 66.04 524 ALA M O 1
ATOM 12353 N N . ARG E 1 526 ? 7.710 -60.275 -4.007 1.00 66.86 525 ARG M N 1
ATOM 12354 C CA . ARG E 1 526 ? 6.752 -60.760 -4.990 1.00 67.23 525 ARG M CA 1
ATOM 12355 C C . ARG E 1 526 ? 7.003 -62.251 -5.171 1.00 70.54 525 ARG M C 1
ATOM 12356 O O . ARG E 1 526 ? 7.903 -62.675 -5.898 1.00 71.50 525 ARG M O 1
ATOM 12364 N N . LYS E 1 527 ? 6.209 -63.035 -4.450 1.00 73.64 526 LYS M N 1
ATOM 12365 C CA . LYS E 1 527 ? 6.312 -64.484 -4.494 1.00 74.69 526 LYS M CA 1
ATOM 12366 C C . LYS E 1 527 ? 5.435 -65.038 -5.601 1.00 73.53 526 LYS M C 1
ATOM 12367 O O . LYS E 1 527 ? 4.483 -65.774 -5.360 1.00 73.86 526 LYS M O 1
ATOM 12373 N N . GLU E 1 528 ? 5.754 -64.609 -6.818 1.00 70.41 527 GLU M N 1
ATOM 12374 C CA . GLU E 1 528 ? 5.085 -65.072 -8.029 1.00 67.13 527 GLU M CA 1
ATOM 12375 C C . GLU E 1 528 ? 6.047 -64.836 -9.200 1.00 66.02 527 GLU M C 1
ATOM 12376 O O . GLU E 1 528 ? 7.174 -64.366 -9.012 1.00 66.38 527 GLU M O 1
ATOM 12382 N N . SER E 1 529 ? 5.605 -65.194 -10.394 1.00 62.11 528 SER M N 1
ATOM 12383 C CA . SER E 1 529 ? 6.406 -64.981 -11.569 1.00 61.38 528 SER M CA 1
ATOM 12384 C C . SER E 1 529 ? 5.472 -64.325 -12.583 1.00 64.27 528 SER M C 1
ATOM 12385 O O . SER E 1 529 ? 4.465 -64.899 -13.022 1.00 64.33 528 SER M O 1
ATOM 12388 N N . ARG E 1 530 ? 5.826 -63.094 -12.947 1.00 66.28 529 ARG M N 1
ATOM 12389 C CA . ARG E 1 530 ? 5.027 -62.318 -13.880 1.00 66.33 529 ARG M CA 1
ATOM 12390 C C . ARG E 1 530 ? 5.934 -61.488 -14.791 1.00 67.49 529 ARG M C 1
ATOM 12391 O O . ARG E 1 530 ? 6.926 -60.874 -14.358 1.00 67.70 529 ARG M O 1
ATOM 12399 N N . GLY E 1 531 ? 5.597 -61.493 -16.074 1.00 67.95 530 GLY M N 1
ATOM 12400 C CA . GLY E 1 531 ? 6.358 -60.745 -17.061 1.00 67.32 530 GLY M CA 1
ATOM 12401 C C . GLY E 1 531 ? 7.855 -60.833 -16.837 1.00 67.12 530 GLY M C 1
ATOM 12402 O O . GLY E 1 531 ? 8.438 -61.910 -16.909 1.00 69.10 530 GLY M O 1
ATOM 12403 N N . ALA E 1 532 ? 8.478 -59.700 -16.551 1.00 64.59 531 ALA M N 1
ATOM 12404 C CA . ALA E 1 532 ? 9.912 -59.640 -16.365 1.00 61.25 531 ALA M CA 1
ATOM 12405 C C . ALA E 1 532 ? 10.419 -60.282 -15.102 1.00 59.40 531 ALA M C 1
ATOM 12406 O O . ALA E 1 532 ? 11.610 -60.592 -15.049 1.00 60.93 531 ALA M O 1
ATOM 12408 N N . HIS E 1 533 ? 9.549 -60.470 -14.098 1.00 56.73 532 HIS M N 1
ATOM 12409 C CA . HIS E 1 533 ? 9.986 -61.077 -12.817 1.00 53.52 532 HIS M CA 1
ATOM 12410 C C . HIS E 1 533 ? 9.664 -62.576 -12.785 1.00 54.06 532 HIS M C 1
ATOM 12411 O O . HIS E 1 533 ? 8.491 -63.000 -12.779 1.00 50.67 532 HIS M O 1
ATOM 12418 N N . GLN E 1 534 ? 10.730 -63.376 -12.811 1.00 53.68 533 GLN M N 1
ATOM 12419 C CA . GLN E 1 534 ? 10.591 -64.841 -12.822 1.00 52.97 533 GLN M CA 1
ATOM 12420 C C . GLN E 1 534 ? 11.467 -65.521 -11.776 1.00 52.20 533 GLN M C 1
ATOM 12421 O O . GLN E 1 534 ? 12.704 -65.346 -11.765 1.00 47.97 533 GLN M O 1
ATOM 12427 N N . ARG E 1 535 ? 10.778 -66.281 -10.895 1.00 53.80 534 ARG M N 1
ATOM 12428 C CA . ARG E 1 535 ? 11.452 -66.980 -9.810 1.00 59.13 534 ARG M CA 1
ATOM 12429 C C . ARG E 1 535 ? 11.483 -68.483 -10.043 1.00 61.97 534 ARG M C 1
ATOM 12430 O O . ARG E 1 535 ? 10.594 -69.054 -10.687 1.00 60.77 534 ARG M O 1
ATOM 12438 N N . LEU E 1 536 ? 12.503 -69.118 -9.470 1.00 66.53 535 LEU M N 1
ATOM 12439 C CA . LEU E 1 536 ? 12.684 -70.557 -9.583 1.00 70.18 535 LEU M CA 1
ATOM 12440 C C . LEU E 1 536 ? 12.053 -71.308 -8.403 1.00 71.63 535 LEU M C 1
ATOM 12441 O O . LEU E 1 536 ? 11.472 -72.354 -8.590 1.00 72.66 535 LEU M O 1
ATOM 12446 N N . ASP E 1 537 ? 12.181 -70.783 -7.196 1.00 71.53 536 ASP M N 1
ATOM 12447 C CA . ASP E 1 537 ? 11.655 -71.403 -5.994 1.00 71.62 536 ASP M CA 1
ATOM 12448 C C . ASP E 1 537 ? 10.163 -71.754 -6.133 1.00 71.92 536 ASP M C 1
ATOM 12449 O O . ASP E 1 537 ? 9.338 -70.991 -6.651 1.00 70.46 536 ASP M O 1
ATOM 12454 N N . GLU E 1 538 ? 9.811 -72.948 -5.654 1.00 74.11 537 GLU M N 1
ATOM 12455 C CA . GLU E 1 538 ? 8.448 -73.445 -5.775 1.00 76.40 537 GLU M CA 1
ATOM 12456 C C . GLU E 1 538 ? 7.376 -72.700 -4.986 1.00 74.68 537 GLU M C 1
ATOM 12457 O O . GLU E 1 538 ? 7.554 -72.257 -3.853 1.00 70.06 537 GLU M O 1
ATOM 12463 N N . GLY E 1 539 ? 6.229 -72.577 -5.645 1.00 76.23 538 GLY M N 1
ATOM 12464 C CA . GLY E 1 539 ? 5.102 -71.866 -5.078 1.00 78.06 538 GLY M CA 1
ATOM 12465 C C . GLY E 1 539 ? 5.106 -70.453 -5.613 1.00 79.29 538 GLY M C 1
ATOM 12466 O O . GLY E 1 539 ? 4.225 -69.654 -5.300 1.00 80.16 538 GLY M O 1
ATOM 12467 N N . CYS E 1 540 ? 6.117 -70.166 -6.428 1.00 78.83 539 CYS M N 1
ATOM 12468 C CA . CYS E 1 540 ? 6.312 -68.863 -7.030 1.00 76.49 539 CYS M CA 1
ATOM 12469 C C . CYS E 1 540 ? 6.467 -68.925 -8.548 1.00 74.67 539 CYS M C 1
ATOM 12470 O O . CYS E 1 540 ? 6.086 -68.011 -9.244 1.00 76.73 539 CYS M O 1
ATOM 12473 N N . THR E 1 541 ? 7.030 -70.004 -9.049 1.00 69.09 540 THR M N 1
ATOM 12474 C CA . THR E 1 541 ? 7.302 -70.190 -10.457 1.00 65.33 540 THR M CA 1
ATOM 12475 C C . THR E 1 541 ? 6.192 -69.893 -11.453 1.00 64.60 540 THR M C 1
ATOM 12476 O O . THR E 1 541 ? 6.448 -69.961 -12.664 1.00 64.90 540 THR M O 1
ATOM 12480 N N . GLU E 1 542 ? 4.988 -69.554 -10.998 1.00 65.22 541 GLU M N 1
ATOM 12481 C CA . GLU E 1 542 ? 3.893 -69.248 -11.925 1.00 68.05 541 GLU M CA 1
ATOM 12482 C C . GLU E 1 542 ? 3.127 -67.967 -11.595 1.00 66.69 541 GLU M C 1
ATOM 12483 O O . GLU E 1 542 ? 3.249 -67.402 -10.510 1.00 64.15 541 GLU M O 1
ATOM 12489 N N . ARG E 1 543 ? 2.328 -67.502 -12.547 1.00 67.52 542 ARG M N 1
ATOM 12490 C CA . ARG E 1 543 ? 1.588 -66.271 -12.347 1.00 70.96 542 ARG M CA 1
ATOM 12491 C C . ARG E 1 543 ? 0.431 -66.446 -11.361 1.00 72.20 542 ARG M C 1
ATOM 12492 O O . ARG E 1 543 ? -0.451 -67.273 -11.544 1.00 73.30 542 ARG M O 1
ATOM 12500 N N . ASP E 1 544 ? 0.442 -65.639 -10.307 1.00 72.89 543 ASP M N 1
ATOM 12501 C CA . ASP E 1 544 ? -0.531 -65.668 -9.218 1.00 73.06 543 ASP M CA 1
ATOM 12502 C C . ASP E 1 544 ? -1.544 -64.520 -9.290 1.00 72.28 543 ASP M C 1
ATOM 12503 O O . ASP E 1 544 ? -1.458 -63.548 -8.532 1.00 71.63 543 ASP M O 1
ATOM 12508 N N . ASP E 1 545 ? -2.505 -64.630 -10.190 1.00 71.31 544 ASP M N 1
ATOM 12509 C CA . ASP E 1 545 ? -3.531 -63.613 -10.337 1.00 72.56 544 ASP M CA 1
ATOM 12510 C C . ASP E 1 545 ? -4.543 -63.653 -9.198 1.00 75.98 544 ASP M C 1
ATOM 12511 O O . ASP E 1 545 ? -5.685 -63.250 -9.373 1.00 77.69 544 ASP M O 1
ATOM 12516 N N . VAL E 1 546 ? -4.143 -64.122 -8.030 1.00 78.66 545 VAL M N 1
ATOM 12517 C CA . VAL E 1 546 ? -5.072 -64.202 -6.913 1.00 81.43 545 VAL M CA 1
ATOM 12518 C C . VAL E 1 546 ? -4.489 -63.546 -5.686 1.00 82.48 545 VAL M C 1
ATOM 12519 O O . VAL E 1 546 ? -5.224 -62.962 -4.898 1.00 83.64 545 VAL M O 1
ATOM 12523 N N . ASN E 1 547 ? -3.175 -63.636 -5.527 1.00 83.27 546 ASN M N 1
ATOM 12524 C CA . ASN E 1 547 ? -2.492 -63.053 -4.378 1.00 83.61 546 ASN M CA 1
ATOM 12525 C C . ASN E 1 547 ? -1.591 -61.876 -4.743 1.00 82.88 546 ASN M C 1
ATOM 12526 O O . ASN E 1 547 ? -1.347 -61.013 -3.898 1.00 83.75 546 ASN M O 1
ATOM 12531 N N . PHE E 1 548 ? -1.090 -61.830 -5.979 1.00 80.77 547 PHE M N 1
ATOM 12532 C CA . PHE E 1 548 ? -0.200 -60.746 -6.353 1.00 79.03 547 PHE M CA 1
ATOM 12533 C C . PHE E 1 548 ? -0.610 -59.897 -7.536 1.00 78.39 547 PHE M C 1
ATOM 12534 O O . PHE E 1 548 ? 0.239 -59.206 -8.084 1.00 77.07 547 PHE M O 1
ATOM 12542 N N . LEU E 1 549 ? -1.879 -59.955 -7.937 1.00 77.88 548 LEU M N 1
ATOM 12543 C CA . LEU E 1 549 ? -2.325 -59.119 -9.035 1.00 76.44 548 LEU M CA 1
ATOM 12544 C C . LEU E 1 549 ? -2.490 -57.732 -8.431 1.00 77.13 548 LEU M C 1
ATOM 12545 O O . LEU E 1 549 ? -3.584 -57.266 -8.132 1.00 79.20 548 LEU M O 1
ATOM 12550 N N . LYS E 1 550 ? -1.355 -57.079 -8.235 1.00 77.16 549 LYS M N 1
ATOM 12551 C CA . LYS E 1 550 ? -1.307 -55.750 -7.641 1.00 76.84 549 LYS M CA 1
ATOM 12552 C C . LYS E 1 550 ? 0.074 -55.113 -7.860 1.00 73.30 549 LYS M C 1
ATOM 12553 O O . LYS E 1 550 ? 0.995 -55.779 -8.341 1.00 71.94 549 LYS M O 1
ATOM 12559 N N . HIS E 1 551 ? 0.206 -53.828 -7.529 1.00 69.25 550 HIS M N 1
ATOM 12560 C CA . HIS E 1 551 ? 1.461 -53.093 -7.691 1.00 65.62 550 HIS M CA 1
ATOM 12561 C C . HIS E 1 551 ? 2.272 -53.110 -6.414 1.00 64.74 550 HIS M C 1
ATOM 12562 O O . HIS E 1 551 ? 1.695 -53.039 -5.337 1.00 65.47 550 HIS M O 1
ATOM 12569 N N . THR E 1 552 ? 3.601 -53.205 -6.511 1.00 64.48 551 THR M N 1
ATOM 12570 C CA . THR E 1 552 ? 4.448 -53.133 -5.323 1.00 64.23 551 THR M CA 1
ATOM 12571 C C . THR E 1 552 ? 4.806 -51.659 -5.153 1.00 66.47 551 THR M C 1
ATOM 12572 O O . THR E 1 552 ? 5.215 -51.013 -6.130 1.00 67.20 551 THR M O 1
ATOM 12576 N N . LEU E 1 553 ? 4.627 -51.138 -3.931 1.00 66.06 552 LEU M N 1
ATOM 12577 C CA . LEU E 1 553 ? 4.935 -49.743 -3.650 1.00 65.96 552 LEU M CA 1
ATOM 12578 C C . LEU E 1 553 ? 6.016 -49.663 -2.597 1.00 66.73 552 LEU M C 1
ATOM 12579 O O . LEU E 1 553 ? 5.832 -50.141 -1.462 1.00 66.63 552 LEU M O 1
ATOM 12584 N N . ALA E 1 554 ? 7.137 -49.063 -2.979 1.00 66.59 553 ALA M N 1
ATOM 12585 C CA . ALA E 1 554 ? 8.267 -48.948 -2.067 1.00 69.46 553 ALA M CA 1
ATOM 12586 C C . ALA E 1 554 ? 8.414 -47.534 -1.461 1.00 71.80 553 ALA M C 1
ATOM 12587 O O . ALA E 1 554 ? 8.115 -46.529 -2.110 1.00 74.15 553 ALA M O 1
ATOM 12589 N N . PHE E 1 555 ? 8.879 -47.464 -0.219 1.00 71.53 554 PHE M N 1
ATOM 12590 C CA . PHE E 1 555 ? 9.074 -46.212 0.500 1.00 72.08 554 PHE M CA 1
ATOM 12591 C C . PHE E 1 555 ? 10.455 -46.243 1.187 1.00 76.62 554 PHE M C 1
ATOM 12592 O O . PHE E 1 555 ? 10.847 -47.258 1.797 1.00 78.10 554 PHE M O 1
ATOM 12600 N N . ARG E 1 556 ? 11.195 -45.140 1.100 1.00 79.90 555 ARG M N 1
ATOM 12601 C CA . ARG E 1 556 ? 12.533 -45.040 1.725 1.00 82.34 555 ARG M CA 1
ATOM 12602 C C . ARG E 1 556 ? 12.471 -44.108 2.945 1.00 86.02 555 ARG M C 1
ATOM 12603 O O . ARG E 1 556 ? 12.899 -42.936 2.901 1.00 87.68 555 ARG M O 1
ATOM 12611 N N . ASP E 1 557 ? 11.913 -44.617 4.036 1.00 88.24 556 ASP M N 1
ATOM 12612 C CA . ASP E 1 557 ? 11.756 -43.807 5.246 1.00 90.29 556 ASP M CA 1
ATOM 12613 C C . ASP E 1 557 ? 13.053 -43.112 5.637 1.00 90.59 556 ASP M C 1
ATOM 12614 O O . ASP E 1 557 ? 14.150 -43.654 5.413 1.00 90.82 556 ASP M O 1
ATOM 12619 N N . ALA E 1 558 ? 12.910 -41.915 6.219 1.00 89.77 557 ALA M N 1
ATOM 12620 C CA . ALA E 1 558 ? 14.063 -41.106 6.615 1.00 89.15 557 ALA M CA 1
ATOM 12621 C C . ALA E 1 558 ? 15.094 -41.892 7.410 1.00 89.99 557 ALA M C 1
ATOM 12622 O O . ALA E 1 558 ? 16.249 -41.457 7.533 1.00 89.36 557 ALA M O 1
ATOM 12624 N N . ASP E 1 559 ? 14.683 -43.052 7.923 1.00 91.75 558 ASP M N 1
ATOM 12625 C CA . ASP E 1 559 ? 15.576 -43.901 8.708 1.00 93.93 558 ASP M CA 1
ATOM 12626 C C . ASP E 1 559 ? 16.515 -44.729 7.835 1.00 93.41 558 ASP M C 1
ATOM 12627 O O . ASP E 1 559 ? 17.331 -45.507 8.337 1.00 93.37 558 ASP M O 1
ATOM 12632 N N . GLY E 1 560 ? 16.407 -44.550 6.522 1.00 92.27 559 GLY M N 1
ATOM 12633 C CA . GLY E 1 560 ? 17.267 -45.280 5.603 1.00 90.94 559 GLY M CA 1
ATOM 12634 C C . GLY E 1 560 ? 16.864 -46.737 5.350 1.00 88.37 559 GLY M C 1
ATOM 12635 O O . GLY E 1 560 ? 17.614 -47.511 4.751 1.00 88.16 559 GLY M O 1
ATOM 12636 N N . THR E 1 561 ? 15.672 -47.120 5.794 1.00 85.27 560 THR M N 1
ATOM 12637 C CA . THR E 1 561 ? 15.174 -48.465 5.605 1.00 81.87 560 THR M CA 1
ATOM 12638 C C . THR E 1 561 ? 14.057 -48.487 4.561 1.00 79.50 560 THR M C 1
ATOM 12639 O O . THR E 1 561 ? 13.329 -47.501 4.385 1.00 78.31 560 THR M O 1
ATOM 12643 N N . THR E 1 562 ? 13.942 -49.618 3.859 1.00 76.61 561 THR M N 1
ATOM 12644 C CA . THR E 1 562 ? 12.920 -49.765 2.818 1.00 73.55 561 THR M CA 1
ATOM 12645 C C . THR E 1 562 ? 11.690 -50.459 3.373 1.00 72.33 561 THR M C 1
ATOM 12646 O O . THR E 1 562 ? 11.836 -51.434 4.119 1.00 71.91 561 THR M O 1
ATOM 12650 N N . ARG E 1 563 ? 10.508 -49.948 3.027 1.00 69.83 562 ARG M N 1
ATOM 12651 C CA . ARG E 1 563 ? 9.268 -50.521 3.525 1.00 69.15 562 ARG M CA 1
ATOM 12652 C C . ARG E 1 563 ? 8.279 -50.710 2.383 1.00 68.66 562 ARG M C 1
ATOM 12653 O O . ARG E 1 563 ? 8.121 -49.813 1.566 1.00 70.29 562 ARG M O 1
ATOM 12661 N N . LEU E 1 564 ? 7.629 -51.870 2.310 1.00 67.12 563 LEU M N 1
ATOM 12662 C CA . LEU E 1 564 ? 6.695 -52.167 1.227 1.00 67.52 563 LEU M CA 1
ATOM 12663 C C . LEU E 1 564 ? 5.204 -52.093 1.541 1.00 63.95 563 LEU M C 1
ATOM 12664 O O . LEU E 1 564 ? 4.783 -52.264 2.686 1.00 64.22 563 LEU M O 1
ATOM 12669 N N . GLU E 1 565 ? 4.412 -51.865 0.505 1.00 59.88 564 GLU M N 1
ATOM 12670 C CA . GLU E 1 565 ? 2.963 -51.784 0.574 1.00 59.76 564 GLU M CA 1
ATOM 12671 C C . GLU E 1 565 ? 2.495 -52.284 -0.780 1.00 60.56 564 GLU M C 1
ATOM 12672 O O . GLU E 1 565 ? 3.361 -52.561 -1.611 1.00 61.60 564 GLU M O 1
ATOM 12678 N N . TYR E 1 566 ? 1.188 -52.360 -1.041 1.00 61.78 565 TYR M N 1
ATOM 12679 C CA . TYR E 1 566 ? 0.699 -52.873 -2.329 1.00 66.02 565 TYR M CA 1
ATOM 12680 C C . TYR E 1 566 ? -0.541 -52.107 -2.724 1.00 68.54 565 TYR M C 1
ATOM 12681 O O . TYR E 1 566 ? -1.112 -51.445 -1.875 1.00 69.84 565 TYR M O 1
ATOM 12690 N N . SER E 1 567 ? -0.972 -52.184 -3.981 1.00 71.81 566 SER M N 1
ATOM 12691 C CA . SER E 1 567 ? -2.166 -51.452 -4.407 1.00 73.46 566 SER M CA 1
ATOM 12692 C C . SER E 1 567 ? -2.826 -52.105 -5.613 1.00 75.26 566 SER M C 1
ATOM 12693 O O . SER E 1 567 ? -2.186 -52.821 -6.374 1.00 75.07 566 SER M O 1
ATOM 12696 N N . ASP E 1 568 ? -4.118 -51.840 -5.769 1.00 77.97 567 ASP M N 1
ATOM 12697 C CA . ASP E 1 568 ? -4.935 -52.440 -6.809 1.00 80.83 567 ASP M CA 1
ATOM 12698 C C . ASP E 1 568 ? -4.624 -52.088 -8.241 1.00 80.25 567 ASP M C 1
ATOM 12699 O O . ASP E 1 568 ? -4.268 -50.970 -8.563 1.00 80.71 567 ASP M O 1
ATOM 12704 N N . VAL E 1 569 ? -4.827 -53.078 -9.099 1.00 80.20 568 VAL M N 1
ATOM 12705 C CA . VAL E 1 569 ? -4.644 -52.975 -10.532 1.00 79.59 568 VAL M CA 1
ATOM 12706 C C . VAL E 1 569 ? -6.016 -52.772 -11.138 1.00 80.61 568 VAL M C 1
ATOM 12707 O O . VAL E 1 569 ? -6.737 -53.744 -11.349 1.00 80.82 568 VAL M O 1
ATOM 12711 N N . LYS E 1 570 ? -6.364 -51.524 -11.421 1.00 83.40 569 LYS M N 1
ATOM 12712 C CA . LYS E 1 570 ? -7.664 -51.211 -12.012 1.00 86.06 569 LYS M CA 1
ATOM 12713 C C . LYS E 1 570 ? -7.860 -51.820 -13.393 1.00 85.46 569 LYS M C 1
ATOM 12714 O O . LYS E 1 570 ? -7.057 -51.606 -14.294 1.00 85.78 569 LYS M O 1
ATOM 12720 N N . ILE E 1 571 ? -8.956 -52.554 -13.562 1.00 85.20 570 ILE M N 1
ATOM 12721 C CA . ILE E 1 571 ? -9.280 -53.184 -14.843 1.00 85.71 570 ILE M CA 1
ATOM 12722 C C . ILE E 1 571 ? -10.390 -52.374 -15.507 1.00 86.57 570 ILE M C 1
ATOM 12723 O O . ILE E 1 571 ? -11.072 -51.586 -14.846 1.00 86.48 570 ILE M O 1
ATOM 12728 N N . THR E 1 572 ? -10.555 -52.547 -16.812 1.00 88.97 571 THR M N 1
ATOM 12729 C CA . THR E 1 572 ? -11.570 -51.818 -17.555 1.00 90.86 571 THR M CA 1
ATOM 12730 C C . THR E 1 572 ? -12.477 -52.754 -18.339 1.00 91.60 571 THR M C 1
ATOM 12731 O O . THR E 1 572 ? -13.562 -53.118 -17.878 1.00 93.08 571 THR M O 1
ATOM 12735 N N . THR E 1 573 ? -12.038 -53.139 -19.528 1.00 91.21 572 THR M N 1
ATOM 12736 C CA . THR E 1 573 ? -12.854 -54.001 -20.367 1.00 91.45 572 THR M CA 1
ATOM 12737 C C . THR E 1 573 ? -12.142 -55.315 -20.683 1.00 91.00 572 THR M C 1
ATOM 12738 O O . THR E 1 573 ? -12.604 -56.127 -21.495 1.00 90.31 572 THR M O 1
ATOM 12742 N N . LEU E 1 574 ? -11.012 -55.538 -20.014 1.00 90.66 573 LEU M N 1
ATOM 12743 C CA . LEU E 1 574 ? -10.247 -56.764 -20.248 1.00 89.60 573 LEU M CA 1
ATOM 12744 C C . LEU E 1 574 ? -9.733 -57.377 -18.945 1.00 89.89 573 LEU M C 1
ATOM 12745 O O . LEU E 1 574 ? -8.673 -57.020 -18.423 1.00 90.49 573 LEU M O 1
ATOM 12750 N N . PRO E 1 575 ? -10.482 -58.340 -18.411 1.00 89.01 574 PRO M N 1
ATOM 12751 C CA . PRO E 1 575 ? -10.151 -59.042 -17.161 1.00 87.07 574 PRO M CA 1
ATOM 12752 C C . PRO E 1 575 ? -8.990 -60.011 -17.331 1.00 83.91 574 PRO M C 1
ATOM 12753 O O . PRO E 1 575 ? -8.753 -60.586 -18.395 1.00 84.66 574 PRO M O 1
ATOM 12757 N N . PRO E 1 576 ? -8.254 -60.231 -16.257 1.00 80.79 575 PRO M N 1
ATOM 12758 C CA . PRO E 1 576 ? -7.083 -61.116 -16.233 1.00 78.16 575 PRO M CA 1
ATOM 12759 C C . PRO E 1 576 ? -7.392 -62.593 -16.225 1.00 75.71 575 PRO M C 1
ATOM 12760 O O . PRO E 1 576 ? -6.805 -63.312 -15.555 1.00 75.72 575 PRO M O 1
ATOM 12764 N N . ALA E 1 577 ? -8.324 -63.070 -16.957 1.00 80.37 576 ALA M N 1
ATOM 12765 C CA . ALA E 1 577 ? -8.658 -64.488 -16.924 1.00 83.93 576 ALA M CA 1
ATOM 12766 C C . ALA E 1 577 ? -7.986 -65.231 -18.060 1.00 84.51 576 ALA M C 1
ATOM 12767 O O . ALA E 1 577 ? -7.012 -65.898 -17.780 1.00 84.75 576 ALA M O 1
ATOM 12769 N N . ALA F 2 1 ? 44.871 -63.630 -16.001 1.00 96.35 1 ALA N N 1
ATOM 12770 C CA . ALA F 2 1 ? 45.401 -63.221 -17.303 1.00 96.40 1 ALA N CA 1
ATOM 12771 C C . ALA F 2 1 ? 46.516 -62.210 -17.145 1.00 96.98 1 ALA N C 1
ATOM 12772 O O . ALA F 2 1 ? 47.031 -62.053 -16.051 1.00 96.54 1 ALA N O 1
ATOM 12774 N N . GLU F 2 2 ? 46.859 -61.530 -18.241 1.00 98.21 2 GLU N N 1
ATOM 12775 C CA . GLU F 2 2 ? 47.906 -60.523 -18.216 1.00 98.60 2 GLU N CA 1
ATOM 12776 C C . GLU F 2 2 ? 47.778 -59.412 -19.270 1.00 97.58 2 GLU N C 1
ATOM 12777 O O . GLU F 2 2 ? 48.334 -59.498 -20.366 1.00 97.88 2 GLU N O 1
ATOM 12783 N N . MET F 2 3 ? 47.061 -58.345 -18.926 1.00 95.65 3 MET N N 1
ATOM 12784 C CA . MET F 2 3 ? 46.855 -57.226 -19.838 1.00 93.60 3 MET N CA 1
ATOM 12785 C C . MET F 2 3 ? 48.085 -56.347 -20.005 1.00 93.02 3 MET N C 1
ATOM 12786 O O . MET F 2 3 ? 48.958 -56.268 -19.137 1.00 93.01 3 MET N O 1
ATOM 12791 N N . LYS F 2 4 ? 48.111 -55.657 -21.140 1.00 91.91 4 LYS N N 1
ATOM 12792 C CA . LYS F 2 4 ? 49.196 -54.734 -21.447 1.00 90.48 4 LYS N CA 1
ATOM 12793 C C . LYS F 2 4 ? 48.842 -53.372 -20.850 1.00 89.41 4 LYS N C 1
ATOM 12794 O O . LYS F 2 4 ? 47.700 -53.125 -20.446 1.00 87.76 4 LYS N O 1
ATOM 12800 N N . ASN F 2 5 ? 49.845 -52.503 -20.779 1.00 89.23 5 ASN N N 1
ATOM 12801 C CA . ASN F 2 5 ? 49.660 -51.162 -20.239 1.00 88.46 5 ASN N CA 1
ATOM 12802 C C . ASN F 2 5 ? 50.077 -50.128 -21.266 1.00 85.84 5 ASN N C 1
ATOM 12803 O O . ASN F 2 5 ? 51.043 -50.317 -21.997 1.00 85.34 5 ASN N O 1
ATOM 12808 N N . LEU F 2 6 ? 49.323 -49.041 -21.315 1.00 82.30 6 LEU N N 1
ATOM 12809 C CA . LEU F 2 6 ? 49.623 -47.965 -22.249 1.00 80.02 6 LEU N CA 1
ATOM 12810 C C . LEU F 2 6 ? 49.727 -46.654 -21.483 1.00 79.45 6 LEU N C 1
ATOM 12811 O O . LEU F 2 6 ? 48.791 -46.259 -20.776 1.00 78.30 6 LEU N O 1
ATOM 12816 N N . LYS F 2 7 ? 50.888 -46.006 -21.605 1.00 79.37 7 LYS N N 1
ATOM 12817 C CA . LYS F 2 7 ? 51.123 -44.746 -20.907 1.00 79.37 7 LYS N CA 1
ATOM 12818 C C . LYS F 2 7 ? 50.417 -43.633 -21.660 1.00 78.96 7 LYS N C 1
ATOM 12819 O O . LYS F 2 7 ? 50.894 -43.163 -22.678 1.00 77.25 7 LYS N O 1
ATOM 12825 N N . ILE F 2 8 ? 49.261 -43.237 -21.144 1.00 80.27 8 ILE N N 1
ATOM 12826 C CA . ILE F 2 8 ? 48.485 -42.196 -21.784 1.00 81.57 8 ILE N CA 1
ATOM 12827 C C . ILE F 2 8 ? 48.838 -40.859 -21.168 1.00 81.75 8 ILE N C 1
ATOM 12828 O O . ILE F 2 8 ? 48.955 -40.750 -19.947 1.00 83.29 8 ILE N O 1
ATOM 12833 N N . GLU F 2 9 ? 49.008 -39.854 -22.015 1.00 80.32 9 GLU N N 1
ATOM 12834 C CA . GLU F 2 9 ? 49.319 -38.509 -21.557 1.00 78.94 9 GLU N CA 1
ATOM 12835 C C . GLU F 2 9 ? 48.064 -37.640 -21.663 1.00 76.05 9 GLU N C 1
ATOM 12836 O O . GLU F 2 9 ? 47.574 -37.368 -22.771 1.00 75.77 9 GLU N O 1
ATOM 12842 N N . VAL F 2 10 ? 47.533 -37.225 -20.518 1.00 73.12 10 VAL N N 1
ATOM 12843 C CA . VAL F 2 10 ? 46.335 -36.384 -20.525 1.00 69.60 10 VAL N CA 1
ATOM 12844 C C . VAL F 2 10 ? 46.691 -34.968 -20.087 1.00 70.72 10 VAL N C 1
ATOM 12845 O O . VAL F 2 10 ? 47.430 -34.779 -19.134 1.00 71.10 10 VAL N O 1
ATOM 12849 N N . VAL F 2 11 ? 46.143 -33.985 -20.793 1.00 72.41 11 VAL N N 1
ATOM 12850 C CA . VAL F 2 11 ? 46.384 -32.571 -20.533 1.00 73.44 11 VAL N CA 1
ATOM 12851 C C . VAL F 2 11 ? 45.350 -32.014 -19.555 1.00 75.31 11 VAL N C 1
ATOM 12852 O O . VAL F 2 11 ? 44.225 -31.650 -19.921 1.00 75.60 11 VAL N O 1
ATOM 12856 N N . ARG F 2 12 ? 45.751 -31.937 -18.294 1.00 76.54 12 ARG N N 1
ATOM 12857 C CA . ARG F 2 12 ? 44.903 -31.434 -17.228 1.00 76.63 12 ARG N CA 1
ATOM 12858 C C . ARG F 2 12 ? 45.030 -29.936 -17.016 1.00 77.13 12 ARG N C 1
ATOM 12859 O O . ARG F 2 12 ? 46.054 -29.333 -17.354 1.00 76.98 12 ARG N O 1
ATOM 12867 N N . TYR F 2 13 ? 43.977 -29.361 -16.437 1.00 76.91 13 TYR N N 1
ATOM 12868 C CA . TYR F 2 13 ? 43.941 -27.930 -16.161 1.00 77.30 13 TYR N CA 1
ATOM 12869 C C . TYR F 2 13 ? 42.872 -27.612 -15.113 1.00 79.76 13 TYR N C 1
ATOM 12870 O O . TYR F 2 13 ? 41.675 -27.854 -15.341 1.00 81.00 13 TYR N O 1
ATOM 12879 N N . ASN F 2 14 ? 43.302 -27.072 -13.968 1.00 81.08 14 ASN N N 1
ATOM 12880 C CA . ASN F 2 14 ? 42.374 -26.686 -12.900 1.00 82.18 14 ASN N CA 1
ATOM 12881 C C . ASN F 2 14 ? 42.392 -25.178 -12.744 1.00 82.41 14 ASN N C 1
ATOM 12882 O O . ASN F 2 14 ? 43.394 -24.629 -12.299 1.00 83.14 14 ASN N O 1
ATOM 12887 N N . PRO F 2 15 ? 41.290 -24.509 -13.092 1.00 82.91 15 PRO N N 1
ATOM 12888 C CA . PRO F 2 15 ? 41.168 -23.053 -13.010 1.00 85.05 15 PRO N CA 1
ATOM 12889 C C . PRO F 2 15 ? 41.093 -22.512 -11.579 1.00 87.35 15 PRO N C 1
ATOM 12890 O O . PRO F 2 15 ? 40.583 -21.441 -11.311 1.00 89.13 15 PRO N O 1
ATOM 12894 N N . GLU F 2 16 ? 41.608 -23.269 -10.635 1.00 88.51 16 GLU N N 1
ATOM 12895 C CA . GLU F 2 16 ? 41.616 -22.887 -9.238 1.00 88.61 16 GLU N CA 1
ATOM 12896 C C . GLU F 2 16 ? 43.014 -23.100 -8.671 1.00 87.76 16 GLU N C 1
ATOM 12897 O O . GLU F 2 16 ? 43.297 -22.717 -7.536 1.00 89.27 16 GLU N O 1
ATOM 12903 N N . VAL F 2 17 ? 43.884 -23.700 -9.473 1.00 85.20 17 VAL N N 1
ATOM 12904 C CA . VAL F 2 17 ? 45.242 -23.998 -9.046 1.00 83.21 17 VAL N CA 1
ATOM 12905 C C . VAL F 2 17 ? 46.269 -23.711 -10.131 1.00 85.59 17 VAL N C 1
ATOM 12906 O O . VAL F 2 17 ? 47.387 -23.271 -9.834 1.00 87.10 17 VAL N O 1
ATOM 12910 N N . ASP F 2 18 ? 45.904 -23.959 -11.381 1.00 87.03 18 ASP N N 1
ATOM 12911 C CA . ASP F 2 18 ? 46.841 -23.766 -12.478 1.00 88.83 18 ASP N CA 1
ATOM 12912 C C . ASP F 2 18 ? 46.662 -22.451 -13.212 1.00 88.73 18 ASP N C 1
ATOM 12913 O O . ASP F 2 18 ? 45.537 -21.936 -13.340 1.00 89.49 18 ASP N O 1
ATOM 12918 N N . THR F 2 19 ? 47.779 -21.911 -13.702 1.00 86.78 19 THR N N 1
ATOM 12919 C CA . THR F 2 19 ? 47.717 -20.672 -14.474 1.00 85.97 19 THR N CA 1
ATOM 12920 C C . THR F 2 19 ? 47.451 -21.065 -15.929 1.00 85.96 19 THR N C 1
ATOM 12921 O O . THR F 2 19 ? 46.755 -20.360 -16.663 1.00 85.75 19 THR N O 1
ATOM 12925 N N . ALA F 2 20 ? 48.019 -22.216 -16.312 1.00 84.79 20 ALA N N 1
ATOM 12926 C CA . ALA F 2 20 ? 47.900 -22.791 -17.657 1.00 82.39 20 ALA N CA 1
ATOM 12927 C C . ALA F 2 20 ? 47.869 -24.320 -17.537 1.00 80.25 20 ALA N C 1
ATOM 12928 O O . ALA F 2 20 ? 48.404 -24.888 -16.585 1.00 80.03 20 ALA N O 1
ATOM 12930 N N . PRO F 2 21 ? 47.243 -24.990 -18.500 1.00 77.22 21 PRO N N 1
ATOM 12931 C CA . PRO F 2 21 ? 47.139 -26.446 -18.498 1.00 76.80 21 PRO N CA 1
ATOM 12932 C C . PRO F 2 21 ? 48.487 -27.118 -18.547 1.00 77.86 21 PRO N C 1
ATOM 12933 O O . PRO F 2 21 ? 49.450 -26.550 -19.041 1.00 76.98 21 PRO N O 1
ATOM 12937 N N . HIS F 2 22 ? 48.525 -28.349 -18.048 1.00 81.27 22 HIS N N 1
ATOM 12938 C CA . HIS F 2 22 ? 49.748 -29.142 -17.982 1.00 84.63 22 HIS N CA 1
ATOM 12939 C C . HIS F 2 22 ? 49.474 -30.618 -18.286 1.00 87.66 22 HIS N C 1
ATOM 12940 O O . HIS F 2 22 ? 48.352 -31.115 -18.161 1.00 88.70 22 HIS N O 1
ATOM 12947 N N . SER F 2 23 ? 50.525 -31.337 -18.648 1.00 90.00 23 SER N N 1
ATOM 12948 C CA . SER F 2 23 ? 50.391 -32.741 -18.995 1.00 90.86 23 SER N CA 1
ATOM 12949 C C . SER F 2 23 ? 50.605 -33.676 -17.817 1.00 90.85 23 SER N C 1
ATOM 12950 O O . SER F 2 23 ? 51.514 -33.487 -17.008 1.00 91.94 23 SER N O 1
ATOM 12953 N N . ALA F 2 24 ? 49.756 -34.697 -17.738 1.00 89.76 24 ALA N N 1
ATOM 12954 C CA . ALA F 2 24 ? 49.820 -35.721 -16.695 1.00 88.02 24 ALA N CA 1
ATOM 12955 C C . ALA F 2 24 ? 49.750 -37.104 -17.347 1.00 87.59 24 ALA N C 1
ATOM 12956 O O . ALA F 2 24 ? 48.990 -37.312 -18.297 1.00 86.10 24 ALA N O 1
ATOM 12958 N N . PHE F 2 25 ? 50.541 -38.035 -16.823 1.00 88.43 25 PHE N N 1
ATOM 12959 C CA . PHE F 2 25 ? 50.622 -39.388 -17.369 1.00 89.27 25 PHE N CA 1
ATOM 12960 C C . PHE F 2 25 ? 50.022 -40.435 -16.441 1.00 89.04 25 PHE N C 1
ATOM 12961 O O . PHE F 2 25 ? 50.194 -40.370 -15.223 1.00 89.96 25 PHE N O 1
ATOM 12969 N N . TYR F 2 26 ? 49.335 -41.419 -17.026 1.00 87.62 26 TYR N N 1
ATOM 12970 C CA . TYR F 2 26 ? 48.693 -42.470 -16.241 1.00 86.40 26 TYR N CA 1
ATOM 12971 C C . TYR F 2 26 ? 48.807 -43.846 -16.883 1.00 86.55 26 TYR N C 1
ATOM 12972 O O . TYR F 2 26 ? 48.576 -44.002 -18.091 1.00 86.76 26 TYR N O 1
ATOM 12981 N N . GLU F 2 27 ? 49.158 -44.841 -16.073 1.00 87.46 27 GLU N N 1
ATOM 12982 C CA . GLU F 2 27 ? 49.276 -46.226 -16.547 1.00 87.61 27 GLU N CA 1
ATOM 12983 C C . GLU F 2 27 ? 47.907 -46.897 -16.663 1.00 83.81 27 GLU N C 1
ATOM 12984 O O . GLU F 2 27 ? 47.251 -47.120 -15.633 1.00 84.47 27 GLU N O 1
ATOM 12990 N N . VAL F 2 28 ? 47.477 -47.218 -17.884 1.00 77.72 28 VAL N N 1
ATOM 12991 C CA . VAL F 2 28 ? 46.176 -47.857 -18.042 1.00 73.40 28 VAL N CA 1
ATOM 12992 C C . VAL F 2 28 ? 46.259 -49.217 -18.734 1.00 72.63 28 VAL N C 1
ATOM 12993 O O . VAL F 2 28 ? 46.884 -49.357 -19.782 1.00 70.35 28 VAL N O 1
ATOM 12997 N N . PRO F 2 29 ? 45.622 -50.235 -18.147 1.00 73.26 29 PRO N N 1
ATOM 12998 C CA . PRO F 2 29 ? 45.600 -51.594 -18.709 1.00 74.22 29 PRO N CA 1
ATOM 12999 C C . PRO F 2 29 ? 44.651 -51.600 -19.899 1.00 74.34 29 PRO N C 1
ATOM 13000 O O . PRO F 2 29 ? 43.650 -50.872 -19.895 1.00 75.18 29 PRO N O 1
ATOM 13004 N N . TYR F 2 30 ? 44.967 -52.384 -20.925 1.00 72.36 30 TYR N N 1
ATOM 13005 C CA . TYR F 2 30 ? 44.108 -52.404 -22.093 1.00 71.58 30 TYR N CA 1
ATOM 13006 C C . TYR F 2 30 ? 44.173 -53.698 -22.917 1.00 71.13 30 TYR N C 1
ATOM 13007 O O . TYR F 2 30 ? 45.075 -54.520 -22.771 1.00 72.03 30 TYR N O 1
ATOM 13016 N N . ASP F 2 31 ? 43.222 -53.830 -23.833 1.00 69.09 31 ASP N N 1
ATOM 13017 C CA . ASP F 2 31 ? 43.131 -54.971 -24.726 1.00 67.02 31 ASP N CA 1
ATOM 13018 C C . ASP F 2 31 ? 42.490 -54.499 -26.024 1.00 65.12 31 ASP N C 1
ATOM 13019 O O . ASP F 2 31 ? 42.236 -53.318 -26.201 1.00 64.70 31 ASP N O 1
ATOM 13024 N N . ALA F 2 32 ? 42.179 -55.428 -26.907 1.00 65.21 32 ALA N N 1
ATOM 13025 C CA . ALA F 2 32 ? 41.597 -55.105 -28.191 1.00 66.13 32 ALA N CA 1
ATOM 13026 C C . ALA F 2 32 ? 40.264 -54.369 -28.088 1.00 67.68 32 ALA N C 1
ATOM 13027 O O . ALA F 2 32 ? 39.782 -53.788 -29.077 1.00 69.30 32 ALA N O 1
ATOM 13029 N N . THR F 2 33 ? 39.651 -54.379 -26.911 1.00 68.20 33 THR N N 1
ATOM 13030 C CA . THR F 2 33 ? 38.351 -53.710 -26.777 1.00 67.39 33 THR N CA 1
ATOM 13031 C C . THR F 2 33 ? 38.364 -52.409 -25.972 1.00 66.30 33 THR N C 1
ATOM 13032 O O . THR F 2 33 ? 37.355 -51.712 -25.920 1.00 67.85 33 THR N O 1
ATOM 13036 N N . THR F 2 34 ? 39.488 -52.078 -25.357 1.00 63.30 34 THR N N 1
ATOM 13037 C CA . THR F 2 34 ? 39.594 -50.868 -24.555 1.00 60.67 34 THR N CA 1
ATOM 13038 C C . THR F 2 34 ? 39.464 -49.574 -25.363 1.00 59.12 34 THR N C 1
ATOM 13039 O O . THR F 2 34 ? 40.230 -49.340 -26.315 1.00 60.81 34 THR N O 1
ATOM 13043 N N . SER F 2 35 ? 38.499 -48.733 -24.990 1.00 55.48 35 SER N N 1
ATOM 13044 C CA . SER F 2 35 ? 38.306 -47.453 -25.660 1.00 53.18 35 SER N CA 1
ATOM 13045 C C . SER F 2 35 ? 38.864 -46.356 -24.778 1.00 55.08 35 SER N C 1
ATOM 13046 O O . SER F 2 35 ? 39.160 -46.573 -23.615 1.00 54.84 35 SER N O 1
ATOM 13049 N N . LEU F 2 36 ? 39.010 -45.163 -25.341 1.00 57.85 36 LEU N N 1
ATOM 13050 C CA . LEU F 2 36 ? 39.532 -44.035 -24.576 1.00 57.52 36 LEU N CA 1
ATOM 13051 C C . LEU F 2 36 ? 38.568 -43.745 -23.429 1.00 56.87 36 LEU N C 1
ATOM 13052 O O . LEU F 2 36 ? 38.987 -43.560 -22.279 1.00 57.83 36 LEU N O 1
ATOM 13057 N N . LEU F 2 37 ? 37.273 -43.728 -23.747 1.00 53.95 37 LEU N N 1
ATOM 13058 C CA . LEU F 2 37 ? 36.255 -43.479 -22.743 1.00 52.38 37 LEU N CA 1
ATOM 13059 C C . LEU F 2 37 ? 36.409 -44.483 -21.610 1.00 55.76 37 LEU N C 1
ATOM 13060 O O . LEU F 2 37 ? 36.147 -44.165 -20.449 1.00 56.96 37 LEU N O 1
ATOM 13065 N N . ASP F 2 38 ? 36.841 -45.693 -21.967 1.00 60.29 38 ASP N N 1
ATOM 13066 C CA . ASP F 2 38 ? 37.069 -46.731 -20.976 1.00 62.80 38 ASP N CA 1
ATOM 13067 C C . ASP F 2 38 ? 38.257 -46.324 -20.132 1.00 61.47 38 ASP N C 1
ATOM 13068 O O . ASP F 2 38 ? 38.247 -46.485 -18.921 1.00 61.35 38 ASP N O 1
ATOM 13073 N N . ALA F 2 39 ? 39.289 -45.813 -20.788 1.00 62.33 39 ALA N N 1
ATOM 13074 C CA . ALA F 2 39 ? 40.518 -45.427 -20.083 1.00 63.62 39 ALA N CA 1
ATOM 13075 C C . ALA F 2 39 ? 40.279 -44.284 -19.090 1.00 63.40 39 ALA N C 1
ATOM 13076 O O . ALA F 2 39 ? 40.720 -44.332 -17.931 1.00 62.97 39 ALA N O 1
ATOM 13078 N N . LEU F 2 40 ? 39.548 -43.269 -19.540 1.00 61.78 40 LEU N N 1
ATOM 13079 C CA . LEU F 2 40 ? 39.260 -42.130 -18.677 1.00 59.43 40 LEU N CA 1
ATOM 13080 C C . LEU F 2 40 ? 38.488 -42.618 -17.460 1.00 59.61 40 LEU N C 1
ATOM 13081 O O . LEU F 2 40 ? 38.716 -42.113 -16.356 1.00 59.33 40 LEU N O 1
ATOM 13086 N N . GLY F 2 41 ? 37.586 -43.582 -17.683 1.00 58.15 41 GLY N N 1
ATOM 13087 C CA . GLY F 2 41 ? 36.805 -44.131 -16.590 1.00 58.73 41 GLY N CA 1
ATOM 13088 C C . GLY F 2 41 ? 37.709 -44.773 -15.541 1.00 60.68 41 GLY N C 1
ATOM 13089 O O . GLY F 2 41 ? 37.508 -44.689 -14.346 1.00 59.89 41 GLY N O 1
ATOM 13090 N N . TYR F 2 42 ? 38.778 -45.389 -16.001 1.00 65.15 42 TYR N N 1
ATOM 13091 C CA . TYR F 2 42 ? 39.737 -46.064 -15.142 1.00 69.01 42 TYR N CA 1
ATOM 13092 C C . TYR F 2 42 ? 40.546 -45.060 -14.342 1.00 71.92 42 TYR N C 1
ATOM 13093 O O . TYR F 2 42 ? 40.703 -45.223 -13.131 1.00 72.54 42 TYR N O 1
ATOM 13102 N N . ILE F 2 43 ? 41.088 -44.052 -15.028 1.00 74.32 43 ILE N N 1
ATOM 13103 C CA . ILE F 2 43 ? 41.868 -43.031 -14.342 1.00 76.35 43 ILE N CA 1
ATOM 13104 C C . ILE F 2 43 ? 41.026 -42.398 -13.230 1.00 75.42 43 ILE N C 1
ATOM 13105 O O . ILE F 2 43 ? 41.460 -42.292 -12.080 1.00 75.07 43 ILE N O 1
ATOM 13110 N N . LYS F 2 44 ? 39.821 -41.976 -13.593 1.00 73.33 44 LYS N N 1
ATOM 13111 C CA . LYS F 2 44 ? 38.913 -41.356 -12.636 1.00 71.79 44 LYS N CA 1
ATOM 13112 C C . LYS F 2 44 ? 38.764 -42.257 -11.430 1.00 73.25 44 LYS N C 1
ATOM 13113 O O . LYS F 2 44 ? 38.837 -41.823 -10.283 1.00 74.78 44 LYS N O 1
ATOM 13119 N N . ASP F 2 45 ? 38.532 -43.526 -11.724 1.00 74.92 45 ASP N N 1
ATOM 13120 C CA . ASP F 2 45 ? 38.309 -44.546 -10.717 1.00 75.75 45 ASP N CA 1
ATOM 13121 C C . ASP F 2 45 ? 39.463 -44.844 -9.786 1.00 75.41 45 ASP N C 1
ATOM 13122 O O . ASP F 2 45 ? 39.275 -44.784 -8.575 1.00 76.55 45 ASP N O 1
ATOM 13127 N N . ASN F 2 46 ? 40.636 -45.166 -10.325 1.00 74.92 46 ASN N N 1
ATOM 13128 C CA . ASN F 2 46 ? 41.747 -45.572 -9.475 1.00 75.23 46 ASN N CA 1
ATOM 13129 C C . ASN F 2 46 ? 43.015 -44.741 -9.441 1.00 73.48 46 ASN N C 1
ATOM 13130 O O . ASN F 2 46 ? 43.836 -44.953 -8.547 1.00 73.53 46 ASN N O 1
ATOM 13135 N N . LEU F 2 47 ? 43.189 -43.808 -10.369 1.00 71.34 47 LEU N N 1
ATOM 13136 C CA . LEU F 2 47 ? 44.400 -42.994 -10.402 1.00 69.39 47 LEU N CA 1
ATOM 13137 C C . LEU F 2 47 ? 44.239 -41.525 -10.010 1.00 68.72 47 LEU N C 1
ATOM 13138 O O . LEU F 2 47 ? 44.987 -41.015 -9.179 1.00 70.48 47 LEU N O 1
ATOM 13143 N N . ALA F 2 48 ? 43.280 -40.831 -10.608 1.00 67.15 48 ALA N N 1
ATOM 13144 C CA . ALA F 2 48 ? 43.074 -39.421 -10.299 1.00 64.46 48 ALA N CA 1
ATOM 13145 C C . ALA F 2 48 ? 41.599 -39.039 -10.423 1.00 64.47 48 ALA N C 1
ATOM 13146 O O . ALA F 2 48 ? 41.129 -38.686 -11.502 1.00 62.92 48 ALA N O 1
ATOM 13148 N N . PRO F 2 49 ? 40.870 -39.090 -9.313 1.00 66.82 49 PRO N N 1
ATOM 13149 C CA . PRO F 2 49 ? 39.439 -38.780 -9.185 1.00 69.51 49 PRO N CA 1
ATOM 13150 C C . PRO F 2 49 ? 39.002 -37.381 -9.589 1.00 72.95 49 PRO N C 1
ATOM 13151 O O . PRO F 2 49 ? 37.796 -37.136 -9.748 1.00 74.10 49 PRO N O 1
ATOM 13155 N N . ASP F 2 50 ? 39.955 -36.457 -9.730 1.00 75.84 50 ASP N N 1
ATOM 13156 C CA . ASP F 2 50 ? 39.672 -35.069 -10.112 1.00 77.74 50 ASP N CA 1
ATOM 13157 C C . ASP F 2 50 ? 39.565 -34.907 -11.619 1.00 76.85 50 ASP N C 1
ATOM 13158 O O . ASP F 2 50 ? 39.295 -33.811 -12.117 1.00 77.02 50 ASP N O 1
ATOM 13163 N N . LEU F 2 51 ? 39.815 -35.994 -12.344 1.00 74.75 51 LEU N N 1
ATOM 13164 C CA . LEU F 2 51 ? 39.742 -35.967 -13.792 1.00 72.20 51 LEU N CA 1
ATOM 13165 C C . LEU F 2 51 ? 38.292 -35.837 -14.268 1.00 75.06 51 LEU N C 1
ATOM 13166 O O . LEU F 2 51 ? 37.505 -36.772 -14.179 1.00 77.18 51 LEU N O 1
ATOM 13171 N N . SER F 2 52 ? 37.931 -34.667 -14.776 1.00 76.13 52 SER N N 1
ATOM 13172 C CA . SER F 2 52 ? 36.576 -34.418 -15.242 1.00 75.98 52 SER N CA 1
ATOM 13173 C C . SER F 2 52 ? 36.471 -34.375 -16.761 1.00 74.16 52 SER N C 1
ATOM 13174 O O . SER F 2 52 ? 37.244 -33.697 -17.444 1.00 75.80 52 SER N O 1
ATOM 13177 N N . TYR F 2 53 ? 35.484 -35.091 -17.294 1.00 69.73 53 TYR N N 1
ATOM 13178 C CA . TYR F 2 53 ? 35.255 -35.124 -18.736 1.00 65.62 53 TYR N CA 1
ATOM 13179 C C . TYR F 2 53 ? 33.780 -35.381 -18.966 1.00 63.20 53 TYR N C 1
ATOM 13180 O O . TYR F 2 53 ? 33.090 -35.682 -18.014 1.00 60.89 53 TYR N O 1
ATOM 13189 N N . ARG F 2 54 ? 33.276 -35.217 -20.188 1.00 63.50 54 ARG N N 1
ATOM 13190 C CA . ARG F 2 54 ? 31.861 -35.471 -20.464 1.00 64.46 54 ARG N CA 1
ATOM 13191 C C . ARG F 2 54 ? 31.681 -36.789 -21.190 1.00 65.43 54 ARG N C 1
ATOM 13192 O O . ARG F 2 54 ? 32.614 -37.312 -21.786 1.00 67.74 54 ARG N O 1
ATOM 13200 N N . TRP F 2 55 ? 30.468 -37.321 -21.139 1.00 66.00 55 TRP N N 1
ATOM 13201 C CA . TRP F 2 55 ? 30.132 -38.605 -21.762 1.00 64.25 55 TRP N CA 1
ATOM 13202 C C . TRP F 2 55 ? 28.773 -39.130 -21.292 1.00 63.20 55 TRP N C 1
ATOM 13203 O O . TRP F 2 55 ? 28.263 -38.704 -20.270 1.00 64.87 55 TRP N O 1
ATOM 13214 N N . SER F 2 56 ? 28.211 -40.067 -22.043 1.00 60.01 56 SER N N 1
ATOM 13215 C CA . SER F 2 56 ? 26.966 -40.683 -21.680 1.00 57.12 56 SER N CA 1
ATOM 13216 C C . SER F 2 56 ? 26.724 -41.994 -22.425 1.00 55.70 56 SER N C 1
ATOM 13217 O O . SER F 2 56 ? 26.927 -43.070 -21.847 1.00 52.44 56 SER N O 1
ATOM 13220 N N . CYS F 2 57 ? 26.301 -41.882 -23.686 1.00 52.95 57 CYS N N 1
ATOM 13221 C CA . CYS F 2 57 ? 25.927 -43.026 -24.500 1.00 52.11 57 CYS N CA 1
ATOM 13222 C C . CYS F 2 57 ? 26.918 -44.174 -24.647 1.00 51.53 57 CYS N C 1
ATOM 13223 O O . CYS F 2 57 ? 26.478 -45.326 -24.820 1.00 51.89 57 CYS N O 1
ATOM 13226 N N . ARG F 2 58 ? 28.219 -43.897 -24.620 1.00 49.96 58 ARG N N 1
ATOM 13227 C CA . ARG F 2 58 ? 29.248 -44.936 -24.765 1.00 49.04 58 ARG N CA 1
ATOM 13228 C C . ARG F 2 58 ? 29.207 -45.671 -26.132 1.00 49.02 58 ARG N C 1
ATOM 13229 O O . ARG F 2 58 ? 29.906 -46.654 -26.341 1.00 50.36 58 ARG N O 1
ATOM 13237 N N . MET F 2 59 ? 28.373 -45.229 -27.051 1.00 47.15 59 MET N N 1
ATOM 13238 C CA . MET F 2 59 ? 28.235 -45.892 -28.320 1.00 46.57 59 MET N CA 1
ATOM 13239 C C . MET F 2 59 ? 28.178 -44.928 -29.535 1.00 47.27 59 MET N C 1
ATOM 13240 O O . MET F 2 59 ? 27.525 -45.215 -30.532 1.00 44.14 59 MET N O 1
ATOM 13245 N N . ALA F 2 60 ? 28.875 -43.787 -29.432 1.00 48.01 60 ALA N N 1
ATOM 13246 C CA . ALA F 2 60 ? 28.974 -42.811 -30.512 1.00 47.31 60 ALA N CA 1
ATOM 13247 C C . ALA F 2 60 ? 27.682 -42.300 -31.140 1.00 45.67 60 ALA N C 1
ATOM 13248 O O . ALA F 2 60 ? 27.585 -42.164 -32.369 1.00 45.52 60 ALA N O 1
ATOM 13250 N N . ILE F 2 61 ? 26.687 -41.986 -30.329 1.00 47.23 61 ILE N N 1
ATOM 13251 C CA . ILE F 2 61 ? 25.432 -41.439 -30.870 1.00 47.74 61 ILE N CA 1
ATOM 13252 C C . ILE F 2 61 ? 24.936 -40.224 -30.052 1.00 48.00 61 ILE N C 1
ATOM 13253 O O . ILE F 2 61 ? 24.055 -39.495 -30.496 1.00 46.95 61 ILE N O 1
ATOM 13258 N N . CYS F 2 62 ? 25.508 -39.992 -28.870 1.00 51.18 62 CYS N N 1
ATOM 13259 C CA . CYS F 2 62 ? 25.011 -38.855 -28.093 1.00 55.49 62 CYS N CA 1
ATOM 13260 C C . CYS F 2 62 ? 25.759 -37.554 -28.432 1.00 58.91 62 CYS N C 1
ATOM 13261 O O . CYS F 2 62 ? 25.130 -36.528 -28.655 1.00 60.48 62 CYS N O 1
ATOM 13264 N N . GLY F 2 63 ? 27.083 -37.618 -28.482 1.00 61.28 63 GLY N N 1
ATOM 13265 C CA . GLY F 2 63 ? 27.896 -36.496 -28.872 1.00 60.54 63 GLY N CA 1
ATOM 13266 C C . GLY F 2 63 ? 28.547 -35.727 -27.756 1.00 60.39 63 GLY N C 1
ATOM 13267 O O . GLY F 2 63 ? 28.838 -34.548 -27.902 1.00 65.01 63 GLY N O 1
ATOM 13268 N N . SER F 2 64 ? 28.832 -36.363 -26.648 1.00 57.61 64 SER N N 1
ATOM 13269 C CA . SER F 2 64 ? 29.413 -35.668 -25.517 1.00 54.74 64 SER N CA 1
ATOM 13270 C C . SER F 2 64 ? 30.920 -35.812 -25.386 1.00 54.19 64 SER N C 1
ATOM 13271 O O . SER F 2 64 ? 31.629 -34.843 -25.085 1.00 57.19 64 SER N O 1
ATOM 13274 N N . CYS F 2 65 ? 31.421 -37.014 -25.625 1.00 49.60 65 CYS N N 1
ATOM 13275 C CA . CYS F 2 65 ? 32.837 -37.286 -25.414 1.00 48.49 65 CYS N CA 1
ATOM 13276 C C . CYS F 2 65 ? 33.863 -36.703 -26.378 1.00 46.50 65 CYS N C 1
ATOM 13277 O O . CYS F 2 65 ? 35.028 -37.157 -26.368 1.00 46.06 65 CYS N O 1
ATOM 13280 N N . GLY F 2 66 ? 33.487 -35.714 -27.187 1.00 45.49 66 GLY N N 1
ATOM 13281 C CA . GLY F 2 66 ? 34.444 -35.152 -28.136 1.00 47.59 66 GLY N CA 1
ATOM 13282 C C . GLY F 2 66 ? 35.713 -34.525 -27.556 1.00 49.26 66 GLY N C 1
ATOM 13283 O O . GLY F 2 66 ? 35.664 -33.659 -26.700 1.00 48.31 66 GLY N O 1
ATOM 13284 N N . MET F 2 67 ? 36.875 -34.985 -27.981 1.00 51.24 67 MET N N 1
ATOM 13285 C CA . MET F 2 67 ? 38.121 -34.434 -27.484 1.00 53.72 67 MET N CA 1
ATOM 13286 C C . MET F 2 67 ? 39.228 -34.608 -28.523 1.00 56.38 67 MET N C 1
ATOM 13287 O O . MET F 2 67 ? 38.937 -35.043 -29.648 1.00 58.68 67 MET N O 1
ATOM 13292 N N . MET F 2 68 ? 40.467 -34.246 -28.192 1.00 57.93 68 MET N N 1
ATOM 13293 C CA . MET F 2 68 ? 41.567 -34.356 -29.164 1.00 59.05 68 MET N CA 1
ATOM 13294 C C . MET F 2 68 ? 42.522 -35.491 -28.830 1.00 58.65 68 MET N C 1
ATOM 13295 O O . MET F 2 68 ? 43.027 -35.570 -27.704 1.00 59.63 68 MET N O 1
ATOM 13300 N N . VAL F 2 69 ? 42.762 -36.365 -29.798 1.00 56.09 69 VAL N N 1
ATOM 13301 C CA . VAL F 2 69 ? 43.687 -37.474 -29.573 1.00 57.06 69 VAL N CA 1
ATOM 13302 C C . VAL F 2 69 ? 44.813 -37.277 -30.576 1.00 58.08 69 VAL N C 1
ATOM 13303 O O . VAL F 2 69 ? 44.557 -37.243 -31.790 1.00 58.66 69 VAL N O 1
ATOM 13307 N N . ASN F 2 70 ? 46.035 -37.106 -30.082 1.00 60.56 70 ASN N N 1
ATOM 13308 C CA . ASN F 2 70 ? 47.177 -36.816 -30.958 1.00 62.74 70 ASN N CA 1
ATOM 13309 C C . ASN F 2 70 ? 46.872 -35.739 -32.014 1.00 61.60 70 ASN N C 1
ATOM 13310 O O . ASN F 2 70 ? 47.053 -35.948 -33.212 1.00 61.58 70 ASN N O 1
ATOM 13315 N N . ASN F 2 71 ? 46.393 -34.592 -31.542 1.00 60.48 71 ASN N N 1
ATOM 13316 C CA . ASN F 2 71 ? 46.030 -33.472 -32.397 1.00 61.76 71 ASN N CA 1
ATOM 13317 C C . ASN F 2 71 ? 44.865 -33.724 -33.312 1.00 59.39 71 ASN N C 1
ATOM 13318 O O . ASN F 2 71 ? 44.558 -32.862 -34.131 1.00 58.03 71 ASN N O 1
ATOM 13323 N N . VAL F 2 72 ? 44.235 -34.893 -33.203 1.00 57.06 72 VAL N N 1
ATOM 13324 C CA . VAL F 2 72 ? 43.073 -35.180 -34.031 1.00 54.61 72 VAL N CA 1
ATOM 13325 C C . VAL F 2 72 ? 41.800 -35.188 -33.200 1.00 53.41 72 VAL N C 1
ATOM 13326 O O . VAL F 2 72 ? 41.764 -35.742 -32.097 1.00 52.72 72 VAL N O 1
ATOM 13330 N N . PRO F 2 73 ? 40.748 -34.568 -33.715 1.00 54.49 73 PRO N N 1
ATOM 13331 C CA . PRO F 2 73 ? 39.418 -34.479 -33.083 1.00 56.07 73 PRO N CA 1
ATOM 13332 C C . PRO F 2 73 ? 38.714 -35.831 -33.176 1.00 55.81 73 PRO N C 1
ATOM 13333 O O . PRO F 2 73 ? 38.539 -36.354 -34.264 1.00 55.90 73 PRO N O 1
ATOM 13337 N N . LYS F 2 74 ? 38.281 -36.386 -32.055 1.00 56.86 74 LYS N N 1
ATOM 13338 C CA . LYS F 2 74 ? 37.636 -37.703 -32.069 1.00 55.50 74 LYS N CA 1
ATOM 13339 C C . LYS F 2 74 ? 36.692 -37.864 -30.901 1.00 55.34 74 LYS N C 1
ATOM 13340 O O . LYS F 2 74 ? 36.695 -37.043 -29.985 1.00 59.74 74 LYS N O 1
ATOM 13346 N N . LEU F 2 75 ? 35.881 -38.916 -30.943 1.00 51.66 75 LEU N N 1
ATOM 13347 C CA . LEU F 2 75 ? 34.972 -39.259 -29.837 1.00 47.56 75 LEU N CA 1
ATOM 13348 C C . LEU F 2 75 ? 35.724 -40.267 -28.977 1.00 47.14 75 LEU N C 1
ATOM 13349 O O . LEU F 2 75 ? 36.080 -41.328 -29.467 1.00 46.87 75 LEU N O 1
ATOM 13354 N N . ALA F 2 76 ? 35.979 -39.950 -27.710 1.00 48.76 76 ALA N N 1
ATOM 13355 C CA . ALA F 2 76 ? 36.710 -40.887 -26.862 1.00 50.33 76 ALA N CA 1
ATOM 13356 C C . ALA F 2 76 ? 36.077 -42.291 -26.877 1.00 51.70 76 ALA N C 1
ATOM 13357 O O . ALA F 2 76 ? 36.777 -43.302 -26.776 1.00 51.75 76 ALA N O 1
ATOM 13359 N N . CYS F 2 77 ? 34.758 -42.350 -27.016 1.00 51.12 77 CYS N N 1
ATOM 13360 C CA . CYS F 2 77 ? 34.087 -43.614 -27.006 1.00 51.92 77 CYS N CA 1
ATOM 13361 C C . CYS F 2 77 ? 34.209 -44.387 -28.327 1.00 54.09 77 CYS N C 1
ATOM 13362 O O . CYS F 2 77 ? 33.744 -45.537 -28.459 1.00 53.37 77 CYS N O 1
ATOM 13365 N N . LYS F 2 78 ? 34.874 -43.782 -29.300 1.00 55.21 78 LYS N N 1
ATOM 13366 C CA . LYS F 2 78 ? 35.057 -44.420 -30.593 1.00 57.33 78 LYS N CA 1
ATOM 13367 C C . LYS F 2 78 ? 36.535 -44.348 -30.968 1.00 55.33 78 LYS N C 1
ATOM 13368 O O . LYS F 2 78 ? 36.883 -44.251 -32.134 1.00 55.35 78 LYS N O 1
ATOM 13374 N N . THR F 2 79 ? 37.387 -44.388 -29.962 1.00 51.56 79 THR N N 1
ATOM 13375 C CA . THR F 2 79 ? 38.827 -44.315 -30.114 1.00 51.55 79 THR N CA 1
ATOM 13376 C C . THR F 2 79 ? 39.405 -45.454 -29.287 1.00 51.09 79 THR N C 1
ATOM 13377 O O . THR F 2 79 ? 39.142 -45.546 -28.094 1.00 52.03 79 THR N O 1
ATOM 13381 N N . PHE F 2 80 ? 40.213 -46.312 -29.889 1.00 51.13 80 PHE N N 1
ATOM 13382 C CA . PHE F 2 80 ? 40.722 -47.480 -29.181 1.00 50.64 80 PHE N CA 1
ATOM 13383 C C . PHE F 2 80 ? 42.235 -47.534 -28.968 1.00 54.15 80 PHE N C 1
ATOM 13384 O O . PHE F 2 80 ? 43.032 -47.428 -29.904 1.00 55.86 80 PHE N O 1
ATOM 13392 N N . LEU F 2 81 ? 42.630 -47.744 -27.715 1.00 55.76 81 LEU N N 1
ATOM 13393 C CA . LEU F 2 81 ? 44.028 -47.820 -27.338 1.00 57.50 81 LEU N CA 1
ATOM 13394 C C . LEU F 2 81 ? 44.808 -48.795 -28.191 1.00 59.37 81 LEU N C 1
ATOM 13395 O O . LEU F 2 81 ? 46.018 -48.691 -28.307 1.00 59.07 81 LEU N O 1
ATOM 13400 N N . ARG F 2 82 ? 44.110 -49.749 -28.790 1.00 62.73 82 ARG N N 1
ATOM 13401 C CA . ARG F 2 82 ? 44.767 -50.740 -29.635 1.00 64.45 82 ARG N CA 1
ATOM 13402 C C . ARG F 2 82 ? 45.593 -50.040 -30.715 1.00 65.37 82 ARG N C 1
ATOM 13403 O O . ARG F 2 82 ? 46.596 -50.568 -31.203 1.00 67.46 82 ARG N O 1
ATOM 13411 N N . ASP F 2 83 ? 45.169 -48.845 -31.100 1.00 65.13 83 ASP N N 1
ATOM 13412 C CA . ASP F 2 83 ? 45.870 -48.102 -32.138 1.00 64.91 83 ASP N CA 1
ATOM 13413 C C . ASP F 2 83 ? 46.825 -47.003 -31.676 1.00 63.86 83 ASP N C 1
ATOM 13414 O O . ASP F 2 83 ? 47.339 -46.288 -32.509 1.00 63.93 83 ASP N O 1
ATOM 13419 N N . TYR F 2 84 ? 47.096 -46.860 -30.389 1.00 64.15 84 TYR N N 1
ATOM 13420 C CA . TYR F 2 84 ? 47.990 -45.806 -29.934 1.00 65.44 84 TYR N CA 1
ATOM 13421 C C . TYR F 2 84 ? 49.172 -46.377 -29.165 1.00 69.12 84 TYR N C 1
ATOM 13422 O O . TYR F 2 84 ? 49.742 -45.727 -28.276 1.00 69.82 84 TYR N O 1
ATOM 13431 N N . THR F 2 85 ? 49.557 -47.596 -29.514 1.00 72.53 85 THR N N 1
ATOM 13432 C CA . THR F 2 85 ? 50.675 -48.234 -28.832 1.00 77.27 85 THR N CA 1
ATOM 13433 C C . THR F 2 85 ? 51.932 -47.375 -28.799 1.00 78.69 85 THR N C 1
ATOM 13434 O O . THR F 2 85 ? 52.773 -47.556 -27.925 1.00 80.30 85 THR N O 1
ATOM 13438 N N . ASP F 2 86 ? 52.086 -46.462 -29.758 1.00 80.22 86 ASP N N 1
ATOM 13439 C CA . ASP F 2 86 ? 53.280 -45.618 -29.843 1.00 80.14 86 ASP N CA 1
ATOM 13440 C C . ASP F 2 86 ? 53.085 -44.265 -29.169 1.00 78.21 86 ASP N C 1
ATOM 13441 O O . ASP F 2 86 ? 53.731 -43.285 -29.535 1.00 77.73 86 ASP N O 1
ATOM 13446 N N . GLY F 2 87 ? 52.194 -44.207 -28.185 1.00 75.91 87 GLY N N 1
ATOM 13447 C CA . GLY F 2 87 ? 51.941 -42.961 -27.480 1.00 72.45 87 GLY N CA 1
ATOM 13448 C C . GLY F 2 87 ? 50.576 -42.359 -27.743 1.00 69.93 87 GLY N C 1
ATOM 13449 O O . GLY F 2 87 ? 50.036 -42.417 -28.861 1.00 69.56 87 GLY N O 1
ATOM 13450 N N . MET F 2 88 ? 50.012 -41.762 -26.705 1.00 68.20 88 MET N N 1
ATOM 13451 C CA . MET F 2 88 ? 48.690 -41.153 -26.838 1.00 67.77 88 MET N CA 1
ATOM 13452 C C . MET F 2 88 ? 48.653 -39.871 -26.020 1.00 66.60 88 MET N C 1
ATOM 13453 O O . MET F 2 88 ? 49.006 -39.877 -24.840 1.00 66.38 88 MET N O 1
ATOM 13458 N N . LYS F 2 89 ? 48.263 -38.776 -26.653 1.00 66.12 89 LYS N N 1
ATOM 13459 C CA . LYS F 2 89 ? 48.195 -37.474 -25.987 1.00 66.47 89 LYS N CA 1
ATOM 13460 C C . LYS F 2 89 ? 46.766 -36.952 -26.110 1.00 64.86 89 LYS N C 1
ATOM 13461 O O . LYS F 2 89 ? 46.296 -36.653 -27.219 1.00 64.22 89 LYS N O 1
ATOM 13467 N N . VAL F 2 90 ? 46.071 -36.841 -24.990 1.00 63.15 90 VAL N N 1
ATOM 13468 C CA . VAL F 2 90 ? 44.686 -36.367 -25.040 1.00 62.48 90 VAL N CA 1
ATOM 13469 C C . VAL F 2 90 ? 44.553 -34.954 -24.470 1.00 62.73 90 VAL N C 1
ATOM 13470 O O . VAL F 2 90 ? 45.079 -34.649 -23.415 1.00 62.30 90 VAL N O 1
ATOM 13474 N N . GLU F 2 91 ? 43.853 -34.090 -25.181 1.00 65.50 91 GLU N N 1
ATOM 13475 C CA . GLU F 2 91 ? 43.645 -32.694 -24.786 1.00 69.33 91 GLU N CA 1
ATOM 13476 C C . GLU F 2 91 ? 42.200 -32.292 -25.100 1.00 66.94 91 GLU N C 1
ATOM 13477 O O . GLU F 2 91 ? 41.505 -32.955 -25.883 1.00 66.70 91 GLU N O 1
ATOM 13483 N N . ALA F 2 92 ? 41.753 -31.189 -24.521 1.00 63.48 92 ALA N N 1
ATOM 13484 C CA . ALA F 2 92 ? 40.378 -30.763 -24.720 1.00 62.24 92 ALA N CA 1
ATOM 13485 C C . ALA F 2 92 ? 40.120 -30.349 -26.145 1.00 61.47 92 ALA N C 1
ATOM 13486 O O . ALA F 2 92 ? 41.004 -29.817 -26.813 1.00 62.61 92 ALA N O 1
ATOM 13488 N N . LEU F 2 93 ? 38.879 -30.573 -26.576 1.00 60.91 93 LEU N N 1
ATOM 13489 C CA . LEU F 2 93 ? 38.416 -30.249 -27.915 1.00 60.78 93 LEU N CA 1
ATOM 13490 C C . LEU F 2 93 ? 38.914 -28.871 -28.384 1.00 62.85 93 LEU N C 1
ATOM 13491 O O . LEU F 2 93 ? 38.356 -27.850 -27.988 1.00 65.89 93 LEU N O 1
ATOM 13496 N N . ALA F 2 94 ? 39.932 -28.850 -29.241 1.00 62.60 94 ALA N N 1
ATOM 13497 C CA . ALA F 2 94 ? 40.530 -27.631 -29.761 1.00 63.35 94 ALA N CA 1
ATOM 13498 C C . ALA F 2 94 ? 39.561 -26.533 -30.224 1.00 64.54 94 ALA N C 1
ATOM 13499 O O . ALA F 2 94 ? 38.424 -26.805 -30.632 1.00 65.07 94 ALA N O 1
ATOM 13501 N N . ASN F 2 95 ? 40.033 -25.282 -30.146 1.00 64.59 95 ASN N N 1
ATOM 13502 C CA . ASN F 2 95 ? 39.266 -24.106 -30.560 1.00 63.35 95 ASN N CA 1
ATOM 13503 C C . ASN F 2 95 ? 38.063 -23.900 -29.674 1.00 64.75 95 ASN N C 1
ATOM 13504 O O . ASN F 2 95 ? 36.974 -23.576 -30.130 1.00 64.88 95 ASN N O 1
ATOM 13509 N N . PHE F 2 96 ? 38.266 -24.125 -28.383 1.00 67.52 96 PHE N N 1
ATOM 13510 C CA . PHE F 2 96 ? 37.210 -23.972 -27.375 1.00 67.89 96 PHE N CA 1
ATOM 13511 C C . PHE F 2 96 ? 37.944 -23.699 -26.074 1.00 70.32 96 PHE N C 1
ATOM 13512 O O . PHE F 2 96 ? 38.929 -24.376 -25.748 1.00 72.79 96 PHE N O 1
ATOM 13520 N N . PRO F 2 97 ? 37.489 -22.695 -25.319 1.00 70.65 97 PRO N N 1
ATOM 13521 C CA . PRO F 2 97 ? 38.147 -22.369 -24.053 1.00 69.67 97 PRO N CA 1
ATOM 13522 C C . PRO F 2 97 ? 38.090 -23.546 -23.099 1.00 68.70 97 PRO N C 1
ATOM 13523 O O . PRO F 2 97 ? 37.016 -24.084 -22.829 1.00 70.39 97 PRO N O 1
ATOM 13527 N N . ILE F 2 98 ? 39.237 -23.950 -22.580 1.00 66.85 98 ILE N N 1
ATOM 13528 C CA . ILE F 2 98 ? 39.292 -25.076 -21.654 1.00 67.22 98 ILE N CA 1
ATOM 13529 C C . ILE F 2 98 ? 38.793 -24.715 -20.254 1.00 69.61 98 ILE N C 1
ATOM 13530 O O . ILE F 2 98 ? 39.511 -24.070 -19.478 1.00 70.93 98 ILE N O 1
ATOM 13535 N N . GLU F 2 99 ? 37.582 -25.148 -19.895 1.00 71.76 99 GLU N N 1
ATOM 13536 C CA . GLU F 2 99 ? 37.025 -24.868 -18.551 1.00 71.93 99 GLU N CA 1
ATOM 13537 C C . GLU F 2 99 ? 37.765 -25.622 -17.448 1.00 71.40 99 GLU N C 1
ATOM 13538 O O . GLU F 2 99 ? 38.084 -25.076 -16.399 1.00 73.92 99 GLU N O 1
ATOM 13544 N N . ARG F 2 100 ? 38.024 -26.894 -17.686 1.00 70.08 100 ARG N N 1
ATOM 13545 C CA . ARG F 2 100 ? 38.727 -27.733 -16.737 1.00 69.43 100 ARG N CA 1
ATOM 13546 C C . ARG F 2 100 ? 39.009 -29.055 -17.445 1.00 68.43 100 ARG N C 1
ATOM 13547 O O . ARG F 2 100 ? 38.168 -29.597 -18.175 1.00 65.54 100 ARG N O 1
ATOM 13555 N N . ASP F 2 101 ? 40.234 -29.536 -17.244 1.00 69.75 101 ASP N N 1
ATOM 13556 C CA . ASP F 2 101 ? 40.755 -30.747 -17.865 1.00 70.82 101 ASP N CA 1
ATOM 13557 C C . ASP F 2 101 ? 40.255 -30.951 -19.285 1.00 70.26 101 ASP N C 1
ATOM 13558 O O . ASP F 2 101 ? 40.713 -30.240 -20.180 1.00 70.44 101 ASP N O 1
ATOM 13563 N N . LEU F 2 102 ? 39.325 -31.883 -19.499 1.00 69.78 102 LEU N N 1
ATOM 13564 C CA . LEU F 2 102 ? 38.819 -32.174 -20.837 1.00 67.59 102 LEU N CA 1
ATOM 13565 C C . LEU F 2 102 ? 37.422 -31.642 -21.109 1.00 66.18 102 LEU N C 1
ATOM 13566 O O . LEU F 2 102 ? 36.768 -32.084 -22.045 1.00 65.65 102 LEU N O 1
ATOM 13571 N N . VAL F 2 103 ? 36.963 -30.664 -20.336 1.00 65.30 103 VAL N N 1
ATOM 13572 C CA . VAL F 2 103 ? 35.645 -30.083 -20.614 1.00 63.74 103 VAL N CA 1
ATOM 13573 C C . VAL F 2 103 ? 35.875 -28.682 -21.179 1.00 61.91 103 VAL N C 1
ATOM 13574 O O . VAL F 2 103 ? 36.703 -27.938 -20.657 1.00 63.44 103 VAL N O 1
ATOM 13578 N N . VAL F 2 104 ? 35.125 -28.327 -22.220 1.00 57.76 104 VAL N N 1
ATOM 13579 C CA . VAL F 2 104 ? 35.276 -27.050 -22.893 1.00 53.80 104 VAL N CA 1
ATOM 13580 C C . VAL F 2 104 ? 33.973 -26.253 -22.905 1.00 58.55 104 VAL N C 1
ATOM 13581 O O . VAL F 2 104 ? 32.898 -26.799 -22.691 1.00 58.91 104 VAL N O 1
ATOM 13585 N N . ASP F 2 105 ? 34.045 -24.960 -23.206 1.00 63.00 105 ASP N N 1
ATOM 13586 C CA . ASP F 2 105 ? 32.842 -24.146 -23.213 1.00 66.04 105 ASP N CA 1
ATOM 13587 C C . ASP F 2 105 ? 32.134 -24.235 -24.552 1.00 66.46 105 ASP N C 1
ATOM 13588 O O . ASP F 2 105 ? 32.591 -23.649 -25.541 1.00 68.47 105 ASP N O 1
ATOM 13593 N N . MET F 2 106 ? 31.014 -24.939 -24.579 1.00 64.14 106 MET N N 1
ATOM 13594 C CA . MET F 2 106 ? 30.268 -25.167 -25.806 1.00 65.00 106 MET N CA 1
ATOM 13595 C C . MET F 2 106 ? 29.220 -24.110 -26.101 1.00 63.29 106 MET N C 1
ATOM 13596 O O . MET F 2 106 ? 28.363 -24.256 -27.008 1.00 60.50 106 MET N O 1
ATOM 13601 N N . THR F 2 107 ? 29.303 -23.021 -25.349 1.00 62.11 107 THR N N 1
ATOM 13602 C CA . THR F 2 107 ? 28.339 -21.934 -25.481 1.00 60.35 107 THR N CA 1
ATOM 13603 C C . THR F 2 107 ? 28.221 -21.368 -26.889 1.00 60.72 107 THR N C 1
ATOM 13604 O O . THR F 2 107 ? 27.106 -21.159 -27.398 1.00 60.87 107 THR N O 1
ATOM 13608 N N . HIS F 2 108 ? 29.356 -21.127 -27.543 1.00 61.95 108 HIS N N 1
ATOM 13609 C CA . HIS F 2 108 ? 29.319 -20.563 -28.877 1.00 64.18 108 HIS N CA 1
ATOM 13610 C C . HIS F 2 108 ? 28.583 -21.486 -29.846 1.00 62.69 108 HIS N C 1
ATOM 13611 O O . HIS F 2 108 ? 27.800 -21.013 -30.694 1.00 59.11 108 HIS N O 1
ATOM 13618 N N . PHE F 2 109 ? 28.841 -22.797 -29.695 1.00 61.09 109 PHE N N 1
ATOM 13619 C CA . PHE F 2 109 ? 28.215 -23.787 -30.557 1.00 60.46 109 PHE N CA 1
ATOM 13620 C C . PHE F 2 109 ? 26.688 -23.731 -30.424 1.00 58.81 109 PHE N C 1
ATOM 13621 O O . PHE F 2 109 ? 25.925 -23.623 -31.423 1.00 52.58 109 PHE N O 1
ATOM 13629 N N . ILE F 2 110 ? 26.240 -23.793 -29.162 1.00 58.13 110 ILE N N 1
ATOM 13630 C CA . ILE F 2 110 ? 24.801 -23.752 -28.917 1.00 60.39 110 ILE N CA 1
ATOM 13631 C C . ILE F 2 110 ? 24.141 -22.511 -29.525 1.00 63.15 110 ILE N C 1
ATOM 13632 O O . ILE F 2 110 ? 23.190 -22.612 -30.324 1.00 61.46 110 ILE N O 1
ATOM 13637 N N . GLU F 2 111 ? 24.670 -21.337 -29.163 1.00 65.90 111 GLU N N 1
ATOM 13638 C CA . GLU F 2 111 ? 24.124 -20.097 -29.704 1.00 68.37 111 GLU N CA 1
ATOM 13639 C C . GLU F 2 111 ? 24.127 -20.134 -31.228 1.00 65.96 111 GLU N C 1
ATOM 13640 O O . GLU F 2 111 ? 23.115 -19.803 -31.868 1.00 63.50 111 GLU N O 1
ATOM 13646 N N . SER F 2 112 ? 25.252 -20.563 -31.798 1.00 64.58 112 SER N N 1
ATOM 13647 C CA . SER F 2 112 ? 25.344 -20.616 -33.251 1.00 64.74 112 SER N CA 1
ATOM 13648 C C . SER F 2 112 ? 24.247 -21.524 -33.796 1.00 63.55 112 SER N C 1
ATOM 13649 O O . SER F 2 112 ? 23.613 -21.234 -34.819 1.00 61.40 112 SER N O 1
ATOM 13652 N N . LEU F 2 113 ? 24.018 -22.606 -33.060 1.00 65.04 113 LEU N N 1
ATOM 13653 C CA . LEU F 2 113 ? 23.008 -23.603 -33.407 1.00 65.59 113 LEU N CA 1
ATOM 13654 C C . LEU F 2 113 ? 21.589 -23.031 -33.295 1.00 63.30 113 LEU N C 1
ATOM 13655 O O . LEU F 2 113 ? 20.738 -23.198 -34.198 1.00 59.74 113 LEU N O 1
ATOM 13660 N N . GLU F 2 114 ? 21.336 -22.334 -32.178 1.00 64.15 114 GLU N N 1
ATOM 13661 C CA . GLU F 2 114 ? 20.026 -21.696 -32.002 1.00 66.93 114 GLU N CA 1
ATOM 13662 C C . GLU F 2 114 ? 19.887 -20.624 -33.096 1.00 64.18 114 GLU N C 1
ATOM 13663 O O . GLU F 2 114 ? 18.912 -20.570 -33.872 1.00 62.58 114 GLU N O 1
ATOM 13669 N N . ALA F 2 115 ? 20.939 -19.807 -33.175 1.00 59.03 115 ALA N N 1
ATOM 13670 C CA . ALA F 2 115 ? 21.011 -18.706 -34.100 1.00 56.10 115 ALA N CA 1
ATOM 13671 C C . ALA F 2 115 ? 20.401 -18.923 -35.462 1.00 57.02 115 ALA N C 1
ATOM 13672 O O . ALA F 2 115 ? 19.896 -17.952 -36.044 1.00 57.98 115 ALA N O 1
ATOM 13674 N N . ILE F 2 116 ? 20.457 -20.136 -36.017 1.00 58.26 116 ILE N N 1
ATOM 13675 C CA . ILE F 2 116 ? 19.919 -20.340 -37.372 1.00 58.02 116 ILE N CA 1
ATOM 13676 C C . ILE F 2 116 ? 18.462 -20.764 -37.386 1.00 56.90 116 ILE N C 1
ATOM 13677 O O . ILE F 2 116 ? 17.883 -20.998 -38.459 1.00 55.05 116 ILE N O 1
ATOM 13682 N N . LYS F 2 117 ? 17.867 -20.878 -36.198 1.00 57.24 117 LYS N N 1
ATOM 13683 C CA . LYS F 2 117 ? 16.476 -21.273 -36.109 1.00 57.86 117 LYS N CA 1
ATOM 13684 C C . LYS F 2 117 ? 16.228 -22.631 -36.778 1.00 57.37 117 LYS N C 1
ATOM 13685 O O . LYS F 2 117 ? 15.518 -22.752 -37.818 1.00 54.89 117 LYS N O 1
ATOM 13691 N N . PRO F 2 118 ? 16.823 -23.686 -36.192 1.00 55.30 118 PRO N N 1
ATOM 13692 C CA . PRO F 2 118 ? 16.683 -25.060 -36.675 1.00 57.55 118 PRO N CA 1
ATOM 13693 C C . PRO F 2 118 ? 15.384 -25.702 -36.194 1.00 61.17 118 PRO N C 1
ATOM 13694 O O . PRO F 2 118 ? 15.316 -26.249 -35.086 1.00 60.98 118 PRO N O 1
ATOM 13698 N N . TYR F 2 119 ? 14.360 -25.621 -37.031 1.00 63.33 119 TYR N N 1
ATOM 13699 C CA . TYR F 2 119 ? 13.038 -26.169 -36.751 1.00 66.73 119 TYR N CA 1
ATOM 13700 C C . TYR F 2 119 ? 12.122 -25.841 -37.899 1.00 67.58 119 TYR N C 1
ATOM 13701 O O . TYR F 2 119 ? 12.495 -25.049 -38.760 1.00 69.30 119 TYR N O 1
ATOM 13710 N N . ILE F 2 120 ? 10.950 -26.458 -37.957 1.00 67.56 120 ILE N N 1
ATOM 13711 C CA . ILE F 2 120 ? 10.058 -26.140 -39.081 1.00 66.59 120 ILE N CA 1
ATOM 13712 C C . ILE F 2 120 ? 9.534 -24.714 -38.891 1.00 68.53 120 ILE N C 1
ATOM 13713 O O . ILE F 2 120 ? 9.442 -24.215 -37.761 1.00 69.12 120 ILE N O 1
ATOM 13718 N N . ILE F 2 121 ? 9.254 -24.047 -40.009 1.00 68.77 121 ILE N N 1
ATOM 13719 C CA . ILE F 2 121 ? 8.732 -22.683 -40.012 1.00 67.86 121 ILE N CA 1
ATOM 13720 C C . ILE F 2 121 ? 7.843 -22.489 -41.234 1.00 68.35 121 ILE N C 1
ATOM 13721 O O . ILE F 2 121 ? 8.309 -22.675 -42.356 1.00 66.65 121 ILE N O 1
ATOM 13726 N N . GLY F 2 122 ? 6.566 -22.155 -41.008 1.00 71.03 122 GLY N N 1
ATOM 13727 C CA . GLY F 2 122 ? 5.681 -21.933 -42.134 1.00 75.52 122 GLY N CA 1
ATOM 13728 C C . GLY F 2 122 ? 4.643 -22.981 -42.497 1.00 79.32 122 GLY N C 1
ATOM 13729 O O . GLY F 2 122 ? 3.750 -22.728 -43.324 1.00 78.85 122 GLY N O 1
ATOM 13730 N N . ASN F 2 123 ? 4.749 -24.181 -41.938 1.00 83.54 123 ASN N N 1
ATOM 13731 C CA . ASN F 2 123 ? 3.739 -25.183 -42.257 1.00 86.01 123 ASN N CA 1
ATOM 13732 C C . ASN F 2 123 ? 2.704 -25.086 -41.143 1.00 87.92 123 ASN N C 1
ATOM 13733 O O . ASN F 2 123 ? 2.912 -25.536 -40.007 1.00 87.89 123 ASN N O 1
ATOM 13738 N N . SER F 2 124 ? 1.609 -24.424 -41.497 1.00 89.17 124 SER N N 1
ATOM 13739 C CA . SER F 2 124 ? 0.489 -24.188 -40.604 1.00 89.52 124 SER N CA 1
ATOM 13740 C C . SER F 2 124 ? -0.279 -25.479 -40.327 1.00 89.27 124 SER N C 1
ATOM 13741 O O . SER F 2 124 ? -0.871 -25.617 -39.250 1.00 89.82 124 SER N O 1
ATOM 13744 N N . ARG F 2 125 ? -0.243 -26.410 -41.290 1.00 87.96 125 ARG N N 1
ATOM 13745 C CA . ARG F 2 125 ? -0.897 -27.724 -41.188 1.00 86.39 125 ARG N CA 1
ATOM 13746 C C . ARG F 2 125 ? -0.922 -28.290 -39.770 1.00 86.21 125 ARG N C 1
ATOM 13747 O O . ARG F 2 125 ? 0.128 -28.531 -39.170 1.00 86.26 125 ARG N O 1
ATOM 13755 N N . THR F 2 126 ? -2.123 -28.519 -39.252 1.00 86.47 126 THR N N 1
ATOM 13756 C CA . THR F 2 126 ? -2.301 -29.041 -37.892 1.00 86.95 126 THR N CA 1
ATOM 13757 C C . THR F 2 126 ? -2.070 -30.549 -37.755 1.00 84.91 126 THR N C 1
ATOM 13758 O O . THR F 2 126 ? -1.840 -31.262 -38.741 1.00 84.77 126 THR N O 1
ATOM 13762 N N . ALA F 2 127 ? -2.127 -31.039 -36.522 1.00 82.93 127 ALA N N 1
ATOM 13763 C CA . ALA F 2 127 ? -1.947 -32.479 -36.287 1.00 82.23 127 ALA N CA 1
ATOM 13764 C C . ALA F 2 127 ? -3.099 -33.300 -36.905 1.00 82.74 127 ALA N C 1
ATOM 13765 O O . ALA F 2 127 ? -2.904 -34.285 -37.629 1.00 82.34 127 ALA N O 1
ATOM 13767 N N . ASP F 2 128 ? -4.316 -32.875 -36.613 1.00 84.97 128 ASP N N 1
ATOM 13768 C CA . ASP F 2 128 ? -5.520 -33.538 -37.083 1.00 87.86 128 ASP N CA 1
ATOM 13769 C C . ASP F 2 128 ? -5.711 -33.633 -38.588 1.00 88.20 128 ASP N C 1
ATOM 13770 O O . ASP F 2 128 ? -6.764 -34.112 -39.030 1.00 87.93 128 ASP N O 1
ATOM 13775 N N . GLN F 2 129 ? -4.724 -33.206 -39.376 1.00 88.68 129 GLN N N 1
ATOM 13776 C CA . GLN F 2 129 ? -4.873 -33.275 -40.829 1.00 88.22 129 GLN N CA 1
ATOM 13777 C C . GLN F 2 129 ? -4.162 -34.488 -41.424 1.00 89.36 129 GLN N C 1
ATOM 13778 O O . GLN F 2 129 ? -4.477 -34.922 -42.545 1.00 89.88 129 GLN N O 1
ATOM 13784 N N . GLY F 2 130 ? -3.187 -35.014 -40.676 1.00 89.15 130 GLY N N 1
ATOM 13785 C CA . GLY F 2 130 ? -2.413 -36.152 -41.156 1.00 87.56 130 GLY N CA 1
ATOM 13786 C C . GLY F 2 130 ? -0.937 -35.807 -41.256 1.00 85.98 130 GLY N C 1
ATOM 13787 O O . GLY F 2 130 ? -0.463 -34.871 -40.596 1.00 85.98 130 GLY N O 1
ATOM 13788 N N . THR F 2 131 ? -0.205 -36.548 -42.082 1.00 82.84 131 THR N N 1
ATOM 13789 C CA . THR F 2 131 ? 1.223 -36.279 -42.236 1.00 79.52 131 THR N CA 1
ATOM 13790 C C . THR F 2 131 ? 1.573 -35.644 -43.583 1.00 81.30 131 THR N C 1
ATOM 13791 O O . THR F 2 131 ? 1.017 -36.027 -44.623 1.00 82.76 131 THR N O 1
ATOM 13795 N N . ASN F 2 132 ? 2.529 -34.708 -43.564 1.00 80.08 132 ASN N N 1
ATOM 13796 C CA . ASN F 2 132 ? 2.963 -34.074 -44.808 1.00 78.29 132 ASN N CA 1
ATOM 13797 C C . ASN F 2 132 ? 3.367 -35.201 -45.754 1.00 77.79 132 ASN N C 1
ATOM 13798 O O . ASN F 2 132 ? 4.064 -36.109 -45.313 1.00 80.38 132 ASN N O 1
ATOM 13803 N N . ILE F 2 133 ? 2.921 -35.192 -47.005 1.00 75.92 133 ILE N N 1
ATOM 13804 C CA . ILE F 2 133 ? 3.330 -36.238 -47.939 1.00 75.37 133 ILE N CA 1
ATOM 13805 C C . ILE F 2 133 ? 4.738 -35.969 -48.480 1.00 77.82 133 ILE N C 1
ATOM 13806 O O . ILE F 2 133 ? 4.924 -35.175 -49.414 1.00 80.21 133 ILE N O 1
ATOM 13811 N N . GLN F 2 134 ? 5.741 -36.629 -47.896 1.00 78.13 134 GLN N N 1
ATOM 13812 C CA . GLN F 2 134 ? 7.124 -36.441 -48.330 1.00 76.73 134 GLN N CA 1
ATOM 13813 C C . GLN F 2 134 ? 7.745 -37.696 -48.943 1.00 75.66 134 GLN N C 1
ATOM 13814 O O . GLN F 2 134 ? 8.150 -38.596 -48.226 1.00 76.05 134 GLN N O 1
ATOM 13820 N N . THR F 2 135 ? 7.836 -37.739 -50.264 1.00 74.45 135 THR N N 1
ATOM 13821 C CA . THR F 2 135 ? 8.442 -38.840 -51.011 1.00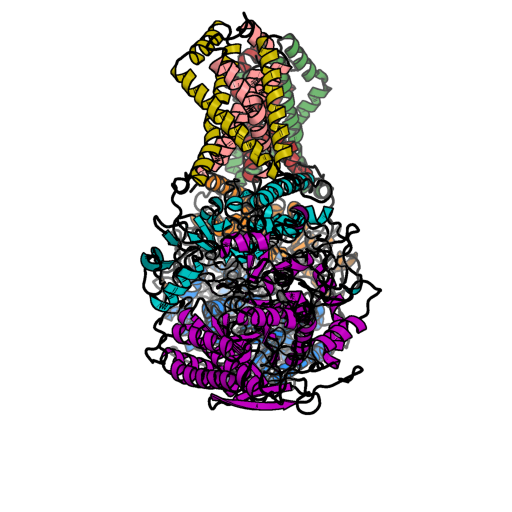 73.99 135 THR N CA 1
ATOM 13822 C C . THR F 2 135 ? 9.865 -39.107 -50.530 1.00 74.41 135 THR N C 1
ATOM 13823 O O . THR F 2 135 ? 10.548 -38.188 -50.081 1.00 75.02 135 THR N O 1
ATOM 13827 N N . PRO F 2 136 ? 10.345 -40.366 -50.599 1.00 74.21 136 PRO N N 1
ATOM 13828 C CA . PRO F 2 136 ? 11.718 -40.662 -50.165 1.00 73.98 136 PRO N CA 1
ATOM 13829 C C . PRO F 2 136 ? 12.690 -39.843 -51.015 1.00 73.78 136 PRO N C 1
ATOM 13830 O O . PRO F 2 136 ? 13.648 -39.246 -50.483 1.00 75.12 136 PRO N O 1
ATOM 13834 N N . ALA F 2 137 ? 12.416 -39.769 -52.317 1.00 71.42 137 ALA N N 1
ATOM 13835 C CA . ALA F 2 137 ? 13.249 -38.972 -53.208 1.00 71.31 137 ALA N CA 1
ATOM 13836 C C . ALA F 2 137 ? 13.405 -37.544 -52.692 1.00 72.03 137 ALA N C 1
ATOM 13837 O O . ALA F 2 137 ? 14.360 -36.861 -53.057 1.00 72.74 137 ALA N O 1
ATOM 13839 N N . GLN F 2 138 ? 12.490 -37.101 -51.837 1.00 72.54 138 GLN N N 1
ATOM 13840 C CA . GLN F 2 138 ? 12.583 -35.761 -51.290 1.00 75.24 138 GLN N CA 1
ATOM 13841 C C . GLN F 2 138 ? 13.445 -35.737 -50.060 1.00 74.72 138 GLN N C 1
ATOM 13842 O O . GLN F 2 138 ? 14.201 -34.785 -49.871 1.00 75.68 138 GLN N O 1
ATOM 13848 N N . MET F 2 139 ? 13.324 -36.768 -49.224 1.00 74.78 139 MET N N 1
ATOM 13849 C CA . MET F 2 139 ? 14.107 -36.842 -47.985 1.00 73.27 139 MET N CA 1
ATOM 13850 C C . MET F 2 139 ? 15.587 -36.898 -48.344 1.00 70.74 139 MET N C 1
ATOM 13851 O O . MET F 2 139 ? 16.457 -36.373 -47.634 1.00 69.10 139 MET N O 1
ATOM 13856 N N . ALA F 2 140 ? 15.840 -37.557 -49.478 1.00 68.15 140 ALA N N 1
ATOM 13857 C CA . ALA F 2 140 ? 17.200 -37.755 -49.971 1.00 65.73 140 ALA N CA 1
ATOM 13858 C C . ALA F 2 140 ? 17.990 -36.444 -50.028 1.00 66.37 140 ALA N C 1
ATOM 13859 O O . ALA F 2 140 ? 19.220 -36.436 -49.859 1.00 67.16 140 ALA N O 1
ATOM 13861 N N . LYS F 2 141 ? 17.268 -35.345 -50.243 1.00 65.98 141 LYS N N 1
ATOM 13862 C CA . LYS F 2 141 ? 17.868 -34.029 -50.335 1.00 64.80 141 LYS N CA 1
ATOM 13863 C C . LYS F 2 141 ? 18.559 -33.591 -49.072 1.00 63.26 141 LYS N C 1
ATOM 13864 O O . LYS F 2 141 ? 19.619 -32.986 -49.148 1.00 63.82 141 LYS N O 1
ATOM 13870 N N . TYR F 2 142 ? 17.982 -33.895 -47.914 1.00 62.13 142 TYR N N 1
ATOM 13871 C CA . TYR F 2 142 ? 18.572 -33.457 -46.641 1.00 61.20 142 TYR N CA 1
ATOM 13872 C C . TYR F 2 142 ? 18.954 -34.563 -45.668 1.00 56.56 142 TYR N C 1
ATOM 13873 O O . TYR F 2 142 ? 19.561 -34.295 -44.611 1.00 53.86 142 TYR N O 1
ATOM 13882 N N . HIS F 2 143 ? 18.579 -35.796 -45.988 1.00 53.23 143 HIS N N 1
ATOM 13883 C CA . HIS F 2 143 ? 18.863 -36.911 -45.081 1.00 50.92 143 HIS N CA 1
ATOM 13884 C C . HIS F 2 143 ? 20.254 -36.918 -44.457 1.00 46.72 143 HIS N C 1
ATOM 13885 O O . HIS F 2 143 ? 20.425 -36.820 -43.224 1.00 41.90 143 HIS N O 1
ATOM 13892 N N . GLN F 2 144 ? 21.271 -37.010 -45.314 1.00 47.05 144 GLN N N 1
ATOM 13893 C CA . GLN F 2 144 ? 22.631 -37.083 -44.785 1.00 48.28 144 GLN N CA 1
ATOM 13894 C C . GLN F 2 144 ? 22.938 -35.984 -43.761 1.00 49.57 144 GLN N C 1
ATOM 13895 O O . GLN F 2 144 ? 23.601 -36.225 -42.743 1.00 48.40 144 GLN N O 1
ATOM 13901 N N . PHE F 2 145 ? 22.438 -34.776 -44.032 1.00 51.98 145 PHE N N 1
ATOM 13902 C CA . PHE F 2 145 ? 22.667 -33.616 -43.180 1.00 53.64 145 PHE N CA 1
ATOM 13903 C C . PHE F 2 145 ? 21.887 -33.598 -41.885 1.00 57.37 145 PHE N C 1
ATOM 13904 O O . PHE F 2 145 ? 22.161 -32.752 -41.035 1.00 60.71 145 PHE N O 1
ATOM 13912 N N . SER F 2 146 ? 20.929 -34.501 -41.700 1.00 59.78 146 SER N N 1
ATOM 13913 C CA . SER F 2 146 ? 20.180 -34.504 -40.427 1.00 59.38 146 SER N CA 1
ATOM 13914 C C . SER F 2 146 ? 20.835 -35.401 -39.372 1.00 56.65 146 SER N C 1
ATOM 13915 O O . SER F 2 146 ? 20.318 -35.555 -38.264 1.00 57.30 146 SER N O 1
ATOM 13918 N N . GLY F 2 147 ? 21.983 -35.971 -39.707 1.00 50.58 147 GLY N N 1
ATOM 13919 C CA . GLY F 2 147 ? 22.647 -36.861 -38.792 1.00 46.16 147 GLY N CA 1
ATOM 13920 C C . GLY F 2 147 ? 23.591 -36.276 -37.771 1.00 47.46 147 GLY N C 1
ATOM 13921 O O . GLY F 2 147 ? 24.251 -37.078 -37.103 1.00 49.05 147 GLY N O 1
ATOM 13922 N N . CYS F 2 148 ? 23.678 -34.949 -37.623 1.00 46.93 148 CYS N N 1
ATOM 13923 C CA . CYS F 2 148 ? 24.610 -34.382 -36.667 1.00 46.36 148 CYS N CA 1
ATOM 13924 C C . CYS F 2 148 ? 24.216 -34.695 -35.224 1.00 46.33 148 CYS N C 1
ATOM 13925 O O . CYS F 2 148 ? 23.100 -34.387 -34.759 1.00 46.96 148 CYS N O 1
ATOM 13928 N N . ILE F 2 149 ? 25.194 -35.192 -34.481 1.00 45.94 149 ILE N N 1
ATOM 13929 C CA . ILE F 2 149 ? 24.997 -35.463 -33.079 1.00 45.67 149 ILE N CA 1
ATOM 13930 C C . ILE F 2 149 ? 25.517 -34.322 -32.241 1.00 44.74 149 ILE N C 1
ATOM 13931 O O . ILE F 2 149 ? 25.591 -34.459 -31.016 1.00 47.33 149 ILE N O 1
ATOM 13936 N N . ASN F 2 150 ? 25.899 -33.220 -32.890 1.00 42.03 150 ASN N N 1
ATOM 13937 C CA . ASN F 2 150 ? 26.454 -32.051 -32.232 1.00 36.65 150 ASN N CA 1
ATOM 13938 C C . ASN F 2 150 ? 27.752 -32.371 -31.519 1.00 37.92 150 ASN N C 1
ATOM 13939 O O . ASN F 2 150 ? 28.057 -31.807 -30.469 1.00 44.43 150 ASN N O 1
ATOM 13944 N N . CYS F 2 151 ? 28.546 -33.291 -32.029 1.00 37.18 151 CYS N N 1
ATOM 13945 C CA . CYS F 2 151 ? 29.875 -33.591 -31.416 1.00 38.77 151 CYS N CA 1
ATOM 13946 C C . CYS F 2 151 ? 30.695 -32.293 -31.236 1.00 40.19 151 CYS N C 1
ATOM 13947 O O . CYS F 2 151 ? 31.304 -32.074 -30.202 1.00 39.23 151 CYS N O 1
ATOM 13950 N N . GLY F 2 152 ? 30.768 -31.501 -32.317 1.00 44.23 152 GLY N N 1
ATOM 13951 C CA . GLY F 2 152 ? 31.557 -30.292 -32.305 1.00 48.94 152 GLY N CA 1
ATOM 13952 C C . GLY F 2 152 ? 32.988 -30.627 -32.706 1.00 51.38 152 GLY N C 1
ATOM 13953 O O . GLY F 2 152 ? 33.914 -29.840 -32.441 1.00 52.57 152 GLY N O 1
ATOM 13954 N N . LEU F 2 153 ? 33.173 -31.791 -33.336 1.00 50.16 153 LEU N N 1
ATOM 13955 C CA . LEU F 2 153 ? 34.509 -32.216 -33.751 1.00 51.58 153 LEU N CA 1
ATOM 13956 C C . LEU F 2 153 ? 34.965 -31.402 -34.970 1.00 51.47 153 LEU N C 1
ATOM 13957 O O . LEU F 2 153 ? 36.133 -31.092 -35.126 1.00 49.83 153 LEU N O 1
ATOM 13962 N N . CYS F 2 154 ? 34.014 -31.048 -35.813 1.00 52.73 154 CYS N N 1
ATOM 13963 C CA . CYS F 2 154 ? 34.304 -30.271 -36.984 1.00 55.86 154 CYS N CA 1
ATOM 13964 C C . CYS F 2 154 ? 34.781 -28.866 -36.614 1.00 59.71 154 CYS N C 1
ATOM 13965 O O . CYS F 2 154 ? 35.557 -28.247 -37.361 1.00 61.02 154 CYS N O 1
ATOM 13968 N N . TYR F 2 155 ? 34.318 -28.366 -35.473 1.00 59.43 155 TYR N N 1
ATOM 13969 C CA . TYR F 2 155 ? 34.691 -27.030 -35.042 1.00 57.56 155 TYR N CA 1
ATOM 13970 C C . TYR F 2 155 ? 36.125 -27.084 -34.553 1.00 59.79 155 TYR N C 1
ATOM 13971 O O . TYR F 2 155 ? 36.859 -26.091 -34.603 1.00 63.20 155 TYR N O 1
ATOM 13980 N N . ALA F 2 156 ? 36.543 -28.243 -34.077 1.00 60.78 156 ALA N N 1
ATOM 13981 C CA . ALA F 2 156 ? 37.918 -28.331 -33.597 1.00 60.50 156 ALA N CA 1
ATOM 13982 C C . ALA F 2 156 ? 38.797 -28.658 -34.784 1.00 58.70 156 ALA N C 1
ATOM 13983 O O . ALA F 2 156 ? 40.030 -28.629 -34.683 1.00 59.83 156 ALA N O 1
ATOM 13985 N N . ALA F 2 157 ? 38.141 -28.983 -35.898 1.00 54.50 157 ALA N N 1
ATOM 13986 C CA . ALA F 2 157 ? 38.875 -29.387 -37.093 1.00 52.09 157 ALA N CA 1
ATOM 13987 C C . ALA F 2 157 ? 39.036 -28.211 -38.060 1.00 49.70 157 ALA N C 1
ATOM 13988 O O . ALA F 2 157 ? 39.961 -28.165 -38.859 1.00 47.20 157 ALA N O 1
ATOM 13990 N N . CYS F 2 158 ? 38.124 -27.260 -37.966 1.00 50.18 158 CYS N N 1
ATOM 13991 C CA . CYS F 2 158 ? 38.129 -26.103 -38.869 1.00 51.01 158 CYS N CA 1
ATOM 13992 C C . CYS F 2 158 ? 39.112 -24.986 -38.537 1.00 50.72 158 CYS N C 1
ATOM 13993 O O . CYS F 2 158 ? 39.029 -24.385 -37.475 1.00 51.08 158 CYS N O 1
ATOM 13996 N N . PRO F 2 159 ? 40.048 -24.707 -39.450 1.00 50.64 159 PRO N N 1
ATOM 13997 C CA . PRO F 2 159 ? 41.058 -23.657 -39.262 1.00 51.69 159 PRO N CA 1
ATOM 13998 C C . PRO F 2 159 ? 40.421 -22.261 -39.230 1.00 50.22 159 PRO N C 1
ATOM 13999 O O . PRO F 2 159 ? 40.790 -21.402 -38.427 1.00 48.47 159 PRO N O 1
ATOM 14003 N N . GLN F 2 160 ? 39.458 -22.046 -40.117 1.00 49.42 160 GLN N N 1
ATOM 14004 C CA . GLN F 2 160 ? 38.694 -20.827 -40.177 1.00 50.59 160 GLN N CA 1
ATOM 14005 C C . GLN F 2 160 ? 38.058 -20.522 -38.820 1.00 53.68 160 GLN N C 1
ATOM 14006 O O . GLN F 2 160 ? 38.002 -19.370 -38.392 1.00 53.29 160 GLN N O 1
ATOM 14012 N N . PHE F 2 161 ? 37.541 -21.549 -38.146 1.00 58.30 161 PHE N N 1
ATOM 14013 C CA . PHE F 2 161 ? 36.921 -21.320 -36.849 1.00 62.30 161 PHE N CA 1
ATOM 14014 C C . PHE F 2 161 ? 37.992 -20.861 -35.884 1.00 62.90 161 PHE N C 1
ATOM 14015 O O . PHE F 2 161 ? 37.827 -19.838 -35.225 1.00 66.63 161 PHE N O 1
ATOM 14023 N N . GLY F 2 162 ? 39.079 -21.609 -35.797 1.00 62.63 162 GLY N N 1
ATOM 14024 C CA . GLY F 2 162 ? 40.160 -21.242 -34.899 1.00 63.26 162 GLY N CA 1
ATOM 14025 C C . GLY F 2 162 ? 40.678 -19.823 -35.176 1.00 64.91 162 GLY N C 1
ATOM 14026 O O . GLY F 2 162 ? 41.242 -19.182 -34.299 1.00 64.43 162 GLY N O 1
ATOM 14027 N N . LEU F 2 163 ? 40.511 -19.345 -36.406 1.00 66.11 163 LEU N N 1
ATOM 14028 C CA . LEU F 2 163 ? 40.964 -18.025 -36.805 1.00 65.88 163 LEU N CA 1
ATOM 14029 C C . LEU F 2 163 ? 39.887 -16.998 -36.485 1.00 66.06 163 LEU N C 1
ATOM 14030 O O . LEU F 2 163 ? 40.177 -15.949 -35.928 1.00 67.91 163 LEU N O 1
ATOM 14035 N N . ASN F 2 164 ? 38.648 -17.329 -36.838 1.00 63.58 164 ASN N N 1
ATOM 14036 C CA . ASN F 2 164 ? 37.502 -16.469 -36.621 1.00 57.32 164 ASN N CA 1
ATOM 14037 C C . ASN F 2 164 ? 36.437 -17.100 -35.732 1.00 57.13 164 ASN N C 1
ATOM 14038 O O . ASN F 2 164 ? 35.489 -17.762 -36.200 1.00 57.14 164 ASN N O 1
ATOM 14043 N N . PRO F 2 165 ? 36.568 -16.895 -34.423 1.00 54.94 165 PRO N N 1
ATOM 14044 C CA . PRO F 2 165 ? 35.633 -17.402 -33.417 1.00 54.25 165 PRO N CA 1
ATOM 14045 C C . PRO F 2 165 ? 34.215 -16.889 -33.552 1.00 55.22 165 PRO N C 1
ATOM 14046 O O . PRO F 2 165 ? 33.364 -17.281 -32.769 1.00 56.95 165 PRO N O 1
ATOM 14050 N N . GLU F 2 166 ? 33.937 -16.035 -34.523 1.00 57.37 166 GLU N N 1
ATOM 14051 C CA . GLU F 2 166 ? 32.587 -15.512 -34.717 1.00 62.07 166 GLU N CA 1
ATOM 14052 C C . GLU F 2 166 ? 31.929 -16.221 -35.881 1.00 58.48 166 GLU N C 1
ATOM 14053 O O . GLU F 2 166 ? 30.776 -15.950 -36.234 1.00 55.95 166 GLU N O 1
ATOM 14059 N N . PHE F 2 167 ? 32.694 -17.133 -36.469 1.00 57.21 167 PHE N N 1
ATOM 14060 C CA . PHE F 2 167 ? 32.205 -17.969 -37.591 1.00 54.04 167 PHE N CA 1
ATOM 14061 C C . PHE F 2 167 ? 31.145 -18.906 -36.972 1.00 53.46 167 PHE N C 1
ATOM 14062 O O . PHE F 2 167 ? 31.446 -19.572 -35.940 1.00 51.82 167 PHE N O 1
ATOM 14070 N N . ILE F 2 168 ? 29.920 -18.877 -37.527 1.00 50.29 168 ILE N N 1
ATOM 14071 C CA . ILE F 2 168 ? 28.857 -19.694 -36.947 1.00 51.97 168 ILE N CA 1
ATOM 14072 C C . ILE F 2 168 ? 29.164 -21.206 -36.972 1.00 52.24 168 ILE N C 1
ATOM 14073 O O . ILE F 2 168 ? 28.562 -21.969 -36.189 1.00 52.41 168 ILE N O 1
ATOM 14078 N N . GLY F 2 169 ? 30.091 -21.629 -37.848 1.00 48.12 169 GLY N N 1
ATOM 14079 C CA . GLY F 2 169 ? 30.485 -23.020 -37.882 1.00 45.25 169 GLY N CA 1
ATOM 14080 C C . GLY F 2 169 ? 29.861 -23.932 -38.924 1.00 44.34 169 GLY N C 1
ATOM 14081 O O . GLY F 2 169 ? 28.769 -23.696 -39.503 1.00 43.46 169 GLY N O 1
ATOM 14082 N N . PRO F 2 170 ? 30.542 -25.047 -39.169 1.00 41.83 170 PRO N N 1
ATOM 14083 C CA . PRO F 2 170 ? 30.096 -26.062 -40.137 1.00 41.23 170 PRO N CA 1
ATOM 14084 C C . PRO F 2 170 ? 28.784 -26.785 -39.730 1.00 44.00 170 PRO N C 1
ATOM 14085 O O . PRO F 2 170 ? 27.878 -26.923 -40.556 1.00 44.08 170 PRO N O 1
ATOM 14089 N N . ALA F 2 171 ? 28.656 -27.207 -38.475 1.00 45.93 171 ALA N N 1
ATOM 14090 C CA . ALA F 2 171 ? 27.418 -27.857 -38.036 1.00 48.72 171 ALA N CA 1
ATOM 14091 C C . ALA F 2 171 ? 26.259 -26.860 -38.157 1.00 49.51 171 ALA N C 1
ATOM 14092 O O . ALA F 2 171 ? 25.188 -27.157 -38.741 1.00 48.99 171 ALA N O 1
ATOM 14094 N N . ALA F 2 172 ? 26.472 -25.675 -37.580 1.00 51.06 172 ALA N N 1
ATOM 14095 C CA . ALA F 2 172 ? 25.456 -24.614 -37.636 1.00 52.33 172 ALA N CA 1
ATOM 14096 C C . ALA F 2 172 ? 24.916 -24.439 -39.063 1.00 51.80 172 ALA N C 1
ATOM 14097 O O . ALA F 2 172 ? 23.678 -24.458 -39.283 1.00 50.92 172 ALA N O 1
ATOM 14099 N N . ILE F 2 173 ? 25.829 -24.305 -40.040 1.00 48.92 173 ILE N N 1
ATOM 14100 C CA . ILE F 2 173 ? 25.336 -24.183 -41.401 1.00 49.73 173 ILE N CA 1
ATOM 14101 C C . ILE F 2 173 ? 24.672 -25.473 -41.857 1.00 49.94 173 ILE N C 1
ATOM 14102 O O . ILE F 2 173 ? 23.647 -25.445 -42.552 1.00 50.74 173 ILE N O 1
ATOM 14107 N N . THR F 2 174 ? 25.235 -26.627 -41.491 1.00 52.92 174 THR N N 1
ATOM 14108 C CA . THR F 2 174 ? 24.630 -27.883 -41.936 1.00 54.59 174 THR N CA 1
ATOM 14109 C C . THR F 2 174 ? 23.194 -28.011 -41.443 1.00 55.42 174 THR N C 1
ATOM 14110 O O . THR F 2 174 ? 22.265 -28.352 -42.200 1.00 52.46 174 THR N O 1
ATOM 14114 N N . LEU F 2 175 ? 23.008 -27.739 -40.154 1.00 58.40 175 LEU N N 1
ATOM 14115 C CA . LEU F 2 175 ? 21.656 -27.817 -39.605 1.00 61.90 175 LEU N CA 1
ATOM 14116 C C . LEU F 2 175 ? 20.742 -26.910 -40.440 1.00 63.10 175 LEU N C 1
ATOM 14117 O O . LEU F 2 175 ? 19.656 -27.313 -40.880 1.00 63.72 175 LEU N O 1
ATOM 14122 N N . ALA F 2 176 ? 21.222 -25.685 -40.674 1.00 61.57 176 ALA N N 1
ATOM 14123 C CA . ALA F 2 176 ? 20.496 -24.684 -41.441 1.00 58.74 176 ALA N CA 1
ATOM 14124 C C . ALA F 2 176 ? 20.159 -25.188 -42.820 1.00 58.32 176 ALA N C 1
ATOM 14125 O O . ALA F 2 176 ? 19.048 -25.006 -43.319 1.00 59.70 176 ALA N O 1
ATOM 14127 N N . HIS F 2 177 ? 21.135 -25.826 -43.442 1.00 58.51 177 HIS N N 1
ATOM 14128 C CA . HIS F 2 177 ? 20.963 -26.381 -44.787 1.00 60.80 177 HIS N CA 1
ATOM 14129 C C . HIS F 2 177 ? 19.957 -27.548 -44.743 1.00 60.28 177 HIS N C 1
ATOM 14130 O O . HIS F 2 177 ? 19.147 -27.741 -45.663 1.00 57.85 177 HIS N O 1
ATOM 14137 N N . ARG F 2 178 ? 20.033 -28.325 -43.656 1.00 60.75 178 ARG N N 1
ATOM 14138 C CA . ARG F 2 178 ? 19.123 -29.440 -43.420 1.00 62.75 178 ARG N CA 1
ATOM 14139 C C . ARG F 2 178 ? 17.663 -28.968 -43.480 1.00 61.91 178 ARG N C 1
ATOM 14140 O O . ARG F 2 178 ? 16.826 -29.582 -44.137 1.00 60.51 178 ARG N O 1
ATOM 14148 N N . TYR F 2 179 ? 17.363 -27.846 -42.843 1.00 63.79 179 TYR N N 1
ATOM 14149 C CA . TYR F 2 179 ? 15.993 -27.346 -42.900 1.00 68.20 179 TYR N CA 1
ATOM 14150 C C . TYR F 2 179 ? 15.615 -26.611 -44.179 1.00 67.98 179 TYR N C 1
ATOM 14151 O O . TYR F 2 179 ? 14.461 -26.767 -44.647 1.00 68.83 179 TYR N O 1
ATOM 14160 N N . ASN F 2 180 ? 16.539 -25.846 -44.771 1.00 66.53 180 ASN N N 1
ATOM 14161 C CA . ASN F 2 180 ? 16.126 -25.151 -45.994 1.00 66.73 180 ASN N CA 1
ATOM 14162 C C . ASN F 2 180 ? 15.793 -26.200 -47.041 1.00 67.21 180 ASN N C 1
ATOM 14163 O O . ASN F 2 180 ? 14.918 -26.009 -47.887 1.00 69.30 180 ASN N O 1
ATOM 14168 N N . GLU F 2 181 ? 16.476 -27.331 -46.958 1.00 69.46 181 GLU N N 1
ATOM 14169 C CA . GLU F 2 181 ? 16.296 -28.410 -47.925 1.00 71.43 181 GLU N CA 1
ATOM 14170 C C . GLU F 2 181 ? 15.118 -29.332 -47.674 1.00 68.44 181 GLU N C 1
ATOM 14171 O O . GLU F 2 181 ? 14.772 -30.148 -48.530 1.00 66.21 181 GLU N O 1
ATOM 14177 N N . ASP F 2 182 ? 14.536 -29.241 -46.482 1.00 67.25 182 ASP N N 1
ATOM 14178 C CA . ASP F 2 182 ? 13.395 -30.101 -46.171 1.00 65.55 182 ASP N CA 1
ATOM 14179 C C . ASP F 2 182 ? 12.139 -29.540 -46.826 1.00 64.75 182 ASP N C 1
ATOM 14180 O O . ASP F 2 182 ? 11.715 -28.456 -46.421 1.00 65.02 182 ASP N O 1
ATOM 14185 N N . SER F 2 183 ? 11.556 -30.271 -47.782 1.00 63.76 183 SER N N 1
ATOM 14186 C CA . SER F 2 183 ? 10.371 -29.794 -48.491 1.00 65.13 183 SER N CA 1
ATOM 14187 C C . SER F 2 183 ? 9.122 -29.600 -47.646 1.00 65.95 183 SER N C 1
ATOM 14188 O O . SER F 2 183 ? 8.033 -29.671 -48.143 1.00 65.83 183 SER N O 1
ATOM 14191 N N . ARG F 2 184 ? 9.267 -29.345 -46.366 1.00 69.39 184 ARG N N 1
ATOM 14192 C CA . ARG F 2 184 ? 8.154 -29.157 -45.456 1.00 73.20 184 ARG N CA 1
ATOM 14193 C C . ARG F 2 184 ? 8.430 -27.876 -44.696 1.00 74.52 184 ARG N C 1
ATOM 14194 O O . ARG F 2 184 ? 7.622 -27.404 -43.889 1.00 75.61 184 ARG N O 1
ATOM 14202 N N . ASP F 2 185 ? 9.625 -27.347 -44.925 1.00 75.53 185 ASP N N 1
ATOM 14203 C CA . ASP F 2 185 ? 10.037 -26.099 -44.291 1.00 76.40 185 ASP N CA 1
ATOM 14204 C C . ASP F 2 185 ? 9.752 -24.959 -45.264 1.00 76.99 185 ASP N C 1
ATOM 14205 O O . ASP F 2 185 ? 9.781 -25.114 -46.491 1.00 75.91 185 ASP N O 1
ATOM 14210 N N . HIS F 2 186 ? 9.459 -23.805 -44.690 1.00 78.36 186 HIS N N 1
ATOM 14211 C CA . HIS F 2 186 ? 9.167 -22.606 -45.459 1.00 78.64 186 HIS N CA 1
ATOM 14212 C C . HIS F 2 186 ? 9.748 -21.384 -44.741 1.00 77.93 186 HIS N C 1
ATOM 14213 O O . HIS F 2 186 ? 9.224 -20.283 -44.843 1.00 80.12 186 HIS N O 1
ATOM 14220 N N . GLY F 2 187 ? 10.813 -21.587 -43.972 1.00 75.70 187 GLY N N 1
ATOM 14221 C CA . GLY F 2 187 ? 11.461 -20.499 -43.246 1.00 73.11 187 GLY N CA 1
ATOM 14222 C C . GLY F 2 187 ? 12.900 -20.287 -43.720 1.00 70.23 187 GLY N C 1
ATOM 14223 O O . GLY F 2 187 ? 13.791 -20.023 -42.907 1.00 68.57 187 GLY N O 1
ATOM 14224 N N . LYS F 2 188 ? 13.119 -20.415 -45.028 1.00 69.19 188 LYS N N 1
ATOM 14225 C CA . LYS F 2 188 ? 14.456 -20.240 -45.572 1.00 71.06 188 LYS N CA 1
ATOM 14226 C C . LYS F 2 188 ? 14.971 -18.824 -45.237 1.00 73.10 188 LYS N C 1
ATOM 14227 O O . LYS F 2 188 ? 16.068 -18.615 -44.673 1.00 71.58 188 LYS N O 1
ATOM 14233 N N . LYS F 2 189 ? 14.140 -17.838 -45.564 1.00 74.84 189 LYS N N 1
ATOM 14234 C CA . LYS F 2 189 ? 14.475 -16.451 -45.331 1.00 77.25 189 LYS N CA 1
ATOM 14235 C C . LYS F 2 189 ? 15.020 -16.198 -43.932 1.00 76.91 189 LYS N C 1
ATOM 14236 O O . LYS F 2 189 ? 15.968 -15.401 -43.768 1.00 78.99 189 LYS N O 1
ATOM 14242 N N . GLU F 2 190 ? 14.419 -16.838 -42.926 1.00 73.20 190 GLU N N 1
ATOM 14243 C CA . GLU F 2 190 ? 14.833 -16.636 -41.541 1.00 71.51 190 GLU N CA 1
ATOM 14244 C C . GLU F 2 190 ? 16.245 -17.148 -41.235 1.00 68.38 190 GLU N C 1
ATOM 14245 O O . GLU F 2 190 ? 16.746 -17.044 -40.102 1.00 65.58 190 GLU N O 1
ATOM 14251 N N . ARG F 2 191 ? 16.909 -17.705 -42.242 1.00 69.04 191 ARG N N 1
ATOM 14252 C CA . ARG F 2 191 ? 18.266 -18.220 -42.037 1.00 70.48 191 ARG N CA 1
ATOM 14253 C C . ARG F 2 191 ? 19.326 -17.529 -42.903 1.00 71.64 191 ARG N C 1
ATOM 14254 O O . ARG F 2 191 ? 20.469 -17.341 -42.467 1.00 69.55 191 ARG N O 1
ATOM 14262 N N . MET F 2 192 ? 18.940 -17.132 -44.117 1.00 75.20 192 MET N N 1
ATOM 14263 C CA . MET F 2 192 ? 19.851 -16.456 -45.050 1.00 78.56 192 MET N CA 1
ATOM 14264 C C . MET F 2 192 ? 20.660 -15.312 -44.441 1.00 78.30 192 MET N C 1
ATOM 14265 O O . MET F 2 192 ? 21.888 -15.280 -44.545 1.00 79.64 192 MET N O 1
ATOM 14270 N N . ALA F 2 193 ? 19.984 -14.362 -43.804 1.00 76.49 193 ALA N N 1
ATOM 14271 C CA . ALA F 2 193 ? 20.691 -13.241 -43.178 1.00 73.29 193 ALA N CA 1
ATOM 14272 C C . ALA F 2 193 ? 21.948 -13.735 -42.468 1.00 71.79 193 ALA N C 1
ATOM 14273 O O . ALA F 2 193 ? 23.028 -13.167 -42.612 1.00 72.68 193 ALA N O 1
ATOM 14275 N N . GLN F 2 194 ? 21.809 -14.807 -41.710 1.00 70.54 194 GLN N N 1
ATOM 14276 C CA . GLN F 2 194 ? 22.936 -15.338 -40.970 1.00 68.94 194 GLN N CA 1
ATOM 14277 C C . GLN F 2 194 ? 23.936 -16.077 -41.866 1.00 68.13 194 GLN N C 1
ATOM 14278 O O . GLN F 2 194 ? 25.165 -15.977 -41.670 1.00 68.25 194 GLN N O 1
ATOM 14284 N N . LEU F 2 195 ? 23.421 -16.797 -42.860 1.00 65.38 195 LEU N N 1
ATOM 14285 C CA . LEU F 2 195 ? 24.305 -17.554 -43.737 1.00 64.42 195 LEU N CA 1
ATOM 14286 C C . LEU F 2 195 ? 25.054 -16.664 -44.690 1.00 65.45 195 LEU N C 1
ATOM 14287 O O . LEU F 2 195 ? 26.173 -17.000 -45.074 1.00 66.75 195 LEU N O 1
ATOM 14292 N N . ASN F 2 196 ? 24.418 -15.544 -45.062 1.00 64.34 196 ASN N N 1
ATOM 14293 C CA . ASN F 2 196 ? 24.962 -14.563 -45.978 1.00 59.32 196 ASN N CA 1
ATOM 14294 C C . ASN F 2 196 ? 25.967 -13.631 -45.302 1.00 58.81 196 ASN N C 1
ATOM 14295 O O . ASN F 2 196 ? 26.462 -12.686 -45.908 1.00 59.33 196 ASN N O 1
ATOM 14300 N N . SER F 2 197 ? 26.251 -13.890 -44.044 1.00 57.95 197 SER N N 1
ATOM 14301 C CA . SER F 2 197 ? 27.164 -13.073 -43.267 1.00 59.45 197 SER N CA 1
ATOM 14302 C C . SER F 2 197 ? 28.623 -13.442 -43.431 1.00 61.76 197 SER N C 1
ATOM 14303 O O . SER F 2 197 ? 28.953 -14.542 -43.809 1.00 63.74 197 SER N O 1
ATOM 14306 N N . GLN F 2 198 ? 29.514 -12.517 -43.123 1.00 67.26 198 GLN N N 1
ATOM 14307 C CA . GLN F 2 198 ? 30.936 -12.790 -43.233 1.00 73.28 198 GLN N CA 1
ATOM 14308 C C . GLN F 2 198 ? 31.236 -13.960 -42.293 1.00 73.71 198 GLN N C 1
ATOM 14309 O O . GLN F 2 198 ? 32.246 -14.664 -42.410 1.00 75.27 198 GLN N O 1
ATOM 14315 N N . ASN F 2 199 ? 30.341 -14.152 -41.332 1.00 72.23 199 ASN N N 1
ATOM 14316 C CA . ASN F 2 199 ? 30.492 -15.203 -40.341 1.00 69.28 199 ASN N CA 1
ATOM 14317 C C . ASN F 2 199 ? 29.716 -16.446 -40.752 1.00 66.59 199 ASN N C 1
ATOM 14318 O O . ASN F 2 199 ? 29.676 -17.435 -40.019 1.00 68.54 199 ASN N O 1
ATOM 14323 N N . GLY F 2 200 ? 29.114 -16.390 -41.938 1.00 61.86 200 GLY N N 1
ATOM 14324 C CA . GLY F 2 200 ? 28.354 -17.531 -42.446 1.00 57.83 200 GLY N CA 1
ATOM 14325 C C . GLY F 2 200 ? 29.150 -18.401 -43.425 1.00 54.49 200 GLY N C 1
ATOM 14326 O O . GLY F 2 200 ? 30.342 -18.675 -43.263 1.00 52.70 200 GLY N O 1
ATOM 14327 N N . VAL F 2 201 ? 28.473 -18.851 -44.457 1.00 53.66 201 VAL N N 1
ATOM 14328 C CA . VAL F 2 201 ? 29.108 -19.715 -45.425 1.00 54.11 201 VAL N CA 1
ATOM 14329 C C . VAL F 2 201 ? 30.441 -19.119 -45.874 1.00 54.70 201 VAL N C 1
ATOM 14330 O O . VAL F 2 201 ? 31.490 -19.791 -45.950 1.00 55.04 201 VAL N O 1
ATOM 14334 N N . TRP F 2 202 ? 30.399 -17.823 -46.145 1.00 52.76 202 TRP N N 1
ATOM 14335 C CA . TRP F 2 202 ? 31.559 -17.086 -46.628 1.00 48.45 202 TRP N CA 1
ATOM 14336 C C . TRP F 2 202 ? 32.744 -17.029 -45.685 1.00 47.98 202 TRP N C 1
ATOM 14337 O O . TRP F 2 202 ? 33.740 -16.421 -46.016 1.00 49.13 202 TRP N O 1
ATOM 14348 N N . SER F 2 203 ? 32.680 -17.644 -44.520 1.00 48.67 203 SER N N 1
ATOM 14349 C CA . SER F 2 203 ? 33.861 -17.590 -43.676 1.00 50.68 203 SER N CA 1
ATOM 14350 C C . SER F 2 203 ? 34.628 -18.893 -43.885 1.00 51.06 203 SER N C 1
ATOM 14351 O O . SER F 2 203 ? 35.719 -19.104 -43.308 1.00 50.16 203 SER N O 1
ATOM 14354 N N . CYS F 2 204 ? 34.040 -19.736 -44.751 1.00 51.13 204 CYS N N 1
ATOM 14355 C CA . CYS F 2 204 ? 34.599 -21.043 -45.085 1.00 48.76 204 CYS N CA 1
ATOM 14356 C C . CYS F 2 204 ? 35.452 -21.013 -46.357 1.00 48.04 204 CYS N C 1
ATOM 14357 O O . CYS F 2 204 ? 34.993 -20.596 -47.402 1.00 43.31 204 CYS N O 1
ATOM 14360 N N . THR F 2 205 ? 36.673 -21.539 -46.264 1.00 50.37 205 THR N N 1
ATOM 14361 C CA . THR F 2 205 ? 37.582 -21.593 -47.414 1.00 49.71 205 THR N CA 1
ATOM 14362 C C . THR F 2 205 ? 37.697 -23.021 -47.937 1.00 51.56 205 THR N C 1
ATOM 14363 O O . THR F 2 205 ? 38.627 -23.356 -48.691 1.00 54.60 205 THR N O 1
ATOM 14367 N N . PHE F 2 206 ? 36.772 -23.872 -47.499 1.00 48.37 206 PHE N N 1
ATOM 14368 C CA . PHE F 2 206 ? 36.718 -25.279 -47.873 1.00 41.89 206 PHE N CA 1
ATOM 14369 C C . PHE F 2 206 ? 37.950 -26.083 -47.526 1.00 39.38 206 PHE N C 1
ATOM 14370 O O . PHE F 2 206 ? 38.376 -26.909 -48.313 1.00 37.35 206 PHE N O 1
ATOM 14378 N N . VAL F 2 207 ? 38.512 -25.852 -46.336 1.00 39.05 207 VAL N N 1
ATOM 14379 C CA . VAL F 2 207 ? 39.643 -26.660 -45.893 1.00 44.01 207 VAL N CA 1
ATOM 14380 C C . VAL F 2 207 ? 39.218 -28.132 -46.063 1.00 48.05 207 VAL N C 1
ATOM 14381 O O . VAL F 2 207 ? 40.037 -28.981 -46.419 1.00 48.87 207 VAL N O 1
ATOM 14385 N N . GLY F 2 208 ? 37.950 -28.410 -45.734 1.00 49.31 208 GLY N N 1
ATOM 14386 C CA . GLY F 2 208 ? 37.398 -29.756 -45.852 1.00 49.45 208 GLY N CA 1
ATOM 14387 C C . GLY F 2 208 ? 37.561 -30.740 -44.683 1.00 47.24 208 GLY N C 1
ATOM 14388 O O . GLY F 2 208 ? 36.972 -31.771 -44.672 1.00 47.19 208 GLY N O 1
ATOM 14389 N N . TYR F 2 209 ? 38.340 -30.419 -43.668 1.00 46.56 209 TYR N N 1
ATOM 14390 C CA . TYR F 2 209 ? 38.616 -31.324 -42.582 1.00 45.15 209 TYR N CA 1
ATOM 14391 C C . TYR F 2 209 ? 37.398 -31.673 -41.783 1.00 50.05 209 TYR N C 1
ATOM 14392 O O . TYR F 2 209 ? 37.322 -32.761 -41.175 1.00 52.28 209 TYR N O 1
ATOM 14401 N N . CYS F 2 210 ? 36.448 -30.743 -41.741 1.00 51.71 210 CYS N N 1
ATOM 14402 C CA . CYS F 2 210 ? 35.242 -30.958 -40.977 1.00 49.60 210 CYS N CA 1
ATOM 14403 C C . CYS F 2 210 ? 34.588 -32.271 -41.437 1.00 49.60 210 CYS N C 1
ATOM 14404 O O . CYS F 2 210 ? 34.214 -33.107 -40.619 1.00 53.08 210 CYS N O 1
ATOM 14407 N N . SER F 2 211 ? 34.429 -32.457 -42.732 1.00 46.40 211 SER N N 1
ATOM 14408 C CA . SER F 2 211 ? 33.847 -33.669 -43.278 1.00 45.57 211 SER N CA 1
ATOM 14409 C C . SER F 2 211 ? 34.708 -34.890 -42.954 1.00 48.17 211 SER N C 1
ATOM 14410 O O . SER F 2 211 ? 34.224 -35.995 -42.762 1.00 48.91 211 SER N O 1
ATOM 14413 N N . GLU F 2 212 ? 35.999 -34.669 -42.872 1.00 50.02 212 GLU N N 1
ATOM 14414 C CA . GLU F 2 212 ? 36.965 -35.717 -42.628 1.00 49.65 212 GLU N CA 1
ATOM 14415 C C . GLU F 2 212 ? 36.866 -36.332 -41.253 1.00 46.99 212 GLU N C 1
ATOM 14416 O O . GLU F 2 212 ? 37.044 -37.524 -41.111 1.00 52.83 212 GLU N O 1
ATOM 14422 N N . VAL F 2 213 ? 36.630 -35.549 -40.216 1.00 43.12 213 VAL N N 1
ATOM 14423 C CA . VAL F 2 213 ? 36.562 -36.085 -38.852 1.00 37.48 213 VAL N CA 1
ATOM 14424 C C . VAL F 2 213 ? 35.152 -36.468 -38.359 1.00 35.89 213 VAL N C 1
ATOM 14425 O O . VAL F 2 213 ? 35.019 -37.195 -37.344 1.00 36.88 213 VAL N O 1
ATOM 14429 N N . CYS F 2 214 ? 34.126 -36.041 -39.080 1.00 33.72 214 CYS N N 1
ATOM 14430 C CA . CYS F 2 214 ? 32.759 -36.328 -38.696 1.00 35.10 214 CYS N CA 1
ATOM 14431 C C . CYS F 2 214 ? 32.422 -37.801 -38.522 1.00 40.55 214 CYS N C 1
ATOM 14432 O O . CYS F 2 214 ? 32.298 -38.608 -39.502 1.00 39.44 214 CYS N O 1
ATOM 14435 N N . PRO F 2 215 ? 32.238 -38.201 -37.268 1.00 43.33 215 PRO N N 1
ATOM 14436 C CA . PRO F 2 215 ? 31.915 -39.584 -36.939 1.00 42.01 215 PRO N CA 1
ATOM 14437 C C . PRO F 2 215 ? 30.554 -40.020 -37.435 1.00 41.84 215 PRO N C 1
ATOM 14438 O O . PRO F 2 215 ? 30.238 -41.196 -37.361 1.00 45.51 215 PRO N O 1
ATOM 14442 N N . LYS F 2 216 ? 29.762 -39.131 -38.000 1.00 38.83 216 LYS N N 1
ATOM 14443 C CA . LYS F 2 216 ? 28.421 -39.498 -38.424 1.00 38.28 216 LYS N CA 1
ATOM 14444 C C . LYS F 2 216 ? 28.233 -39.328 -39.890 1.00 39.59 216 LYS N C 1
ATOM 14445 O O . LYS F 2 216 ? 27.097 -39.434 -40.390 1.00 39.70 216 LYS N O 1
ATOM 14451 N N . HIS F 2 217 ? 29.328 -39.022 -40.575 1.00 45.73 217 HIS N N 1
ATOM 14452 C CA . HIS F 2 217 ? 29.297 -38.888 -42.031 1.00 51.25 217 HIS N CA 1
ATOM 14453 C C . HIS F 2 217 ? 28.259 -37.904 -42.569 1.00 49.25 217 HIS N C 1
ATOM 14454 O O . HIS F 2 217 ? 27.557 -38.161 -43.547 1.00 46.31 217 HIS N O 1
ATOM 14461 N N . VAL F 2 218 ? 28.182 -36.727 -41.931 1.00 50.14 218 VAL N N 1
ATOM 14462 C CA . VAL F 2 218 ? 27.211 -35.712 -42.373 1.00 50.54 218 VAL N CA 1
ATOM 14463 C C . VAL F 2 218 ? 27.657 -34.954 -43.619 1.00 48.16 218 VAL N C 1
ATOM 14464 O O . VAL F 2 218 ? 26.846 -34.622 -44.480 1.00 49.23 218 VAL N O 1
ATOM 14468 N N . ASP F 2 219 ? 28.967 -34.748 -43.740 1.00 45.77 219 ASP N N 1
ATOM 14469 C CA . ASP F 2 219 ? 29.598 -34.073 -44.862 1.00 43.67 219 ASP N CA 1
ATOM 14470 C C . ASP F 2 219 ? 29.268 -32.554 -44.777 1.00 42.31 219 ASP N C 1
ATOM 14471 O O . ASP F 2 219 ? 28.791 -31.928 -45.725 1.00 41.14 219 ASP N O 1
ATOM 14476 N N . PRO F 2 220 ? 29.491 -31.956 -43.603 1.00 38.52 220 PRO N N 1
ATOM 14477 C CA . PRO F 2 220 ? 29.170 -30.540 -43.439 1.00 39.98 220 PRO N CA 1
ATOM 14478 C C . PRO F 2 220 ? 29.755 -29.669 -44.556 1.00 42.32 220 PRO N C 1
ATOM 14479 O O . PRO F 2 220 ? 29.077 -28.825 -45.157 1.00 40.96 220 PRO N O 1
ATOM 14483 N N . ALA F 2 221 ? 31.013 -29.941 -44.888 1.00 43.93 221 ALA N N 1
ATOM 14484 C CA . ALA F 2 221 ? 31.676 -29.229 -45.967 1.00 41.27 221 ALA N CA 1
ATOM 14485 C C . ALA F 2 221 ? 30.856 -29.203 -47.214 1.00 43.67 221 ALA N C 1
ATOM 14486 O O . ALA F 2 221 ? 30.905 -28.256 -47.958 1.00 52.68 221 ALA N O 1
ATOM 14488 N N . ALA F 2 222 ? 30.076 -30.218 -47.480 1.00 46.01 222 ALA N N 1
ATOM 14489 C CA . ALA F 2 222 ? 29.314 -30.208 -48.728 1.00 46.16 222 ALA N CA 1
ATOM 14490 C C . ALA F 2 222 ? 28.134 -29.291 -48.528 1.00 45.79 222 ALA N C 1
ATOM 14491 O O . ALA F 2 222 ? 27.656 -28.647 -49.470 1.00 45.64 222 ALA N O 1
ATOM 14493 N N . ALA F 2 223 ? 27.648 -29.274 -47.286 1.00 44.25 223 ALA N N 1
ATOM 14494 C CA . ALA F 2 223 ? 26.481 -28.457 -46.961 1.00 43.43 223 ALA N CA 1
ATOM 14495 C C . ALA F 2 223 ? 26.839 -26.986 -47.216 1.00 43.34 223 ALA N C 1
ATOM 14496 O O . ALA F 2 223 ? 26.163 -26.312 -48.008 1.00 39.89 223 ALA N O 1
ATOM 14498 N N . ILE F 2 224 ? 27.898 -26.544 -46.533 1.00 41.92 224 ILE N N 1
ATOM 14499 C CA . ILE F 2 224 ? 28.406 -25.212 -46.646 1.00 45.34 224 ILE N CA 1
ATOM 14500 C C . ILE F 2 224 ? 28.556 -24.753 -48.121 1.00 50.33 224 ILE N C 1
ATOM 14501 O O . ILE F 2 224 ? 28.030 -23.712 -48.502 1.00 52.82 224 ILE N O 1
ATOM 14506 N N . GLN F 2 225 ? 29.249 -25.531 -48.939 1.00 53.23 225 GLN N N 1
ATOM 14507 C CA . GLN F 2 225 ? 29.427 -25.203 -50.318 1.00 59.88 225 GLN N CA 1
ATOM 14508 C C . GLN F 2 225 ? 28.105 -25.066 -51.025 1.00 59.77 225 GLN N C 1
ATOM 14509 O O . GLN F 2 225 ? 27.982 -24.291 -51.967 1.00 61.55 225 GLN N O 1
ATOM 14515 N N . GLN F 2 226 ? 27.125 -25.854 -50.618 1.00 61.28 226 GLN N N 1
ATOM 14516 C CA . GLN F 2 226 ? 25.812 -25.797 -51.273 1.00 61.07 226 GLN N CA 1
ATOM 14517 C C . GLN F 2 226 ? 25.139 -24.538 -50.790 1.00 60.17 226 GLN N C 1
ATOM 14518 O O . GLN F 2 226 ? 24.292 -23.985 -51.493 1.00 59.89 226 GLN N O 1
ATOM 14524 N N . GLY F 2 227 ? 25.553 -24.117 -49.596 1.00 59.10 227 GLY N N 1
ATOM 14525 C CA . GLY F 2 227 ? 24.993 -22.916 -49.022 1.00 62.34 227 GLY N CA 1
ATOM 14526 C C . GLY F 2 227 ? 25.519 -21.747 -49.835 1.00 63.58 227 GLY N C 1
ATOM 14527 O O . GLY F 2 227 ? 24.742 -20.940 -50.352 1.00 65.16 227 GLY N O 1
ATOM 14528 N N . LYS F 2 228 ? 26.848 -21.693 -49.953 1.00 61.34 228 LYS N N 1
ATOM 14529 C CA . LYS F 2 228 ? 27.525 -20.667 -50.728 1.00 57.50 228 LYS N CA 1
ATOM 14530 C C . LYS F 2 228 ? 26.803 -20.420 -52.045 1.00 55.72 228 LYS N C 1
ATOM 14531 O O . LYS F 2 228 ? 26.574 -19.289 -52.452 1.00 56.35 228 LYS N O 1
ATOM 14537 N N . VAL F 2 229 ? 26.407 -21.489 -52.698 1.00 54.67 229 VAL N N 1
ATOM 14538 C CA . VAL F 2 229 ? 25.695 -21.376 -53.973 1.00 54.30 229 VAL N CA 1
ATOM 14539 C C . VAL F 2 229 ? 24.342 -20.692 -53.788 1.00 58.35 229 VAL N C 1
ATOM 14540 O O . VAL F 2 229 ? 23.960 -19.827 -54.587 1.00 58.12 229 VAL N O 1
ATOM 14544 N N . GLU F 2 230 ? 23.611 -21.094 -52.745 1.00 61.66 230 GLU N N 1
ATOM 14545 C CA . GLU F 2 230 ? 22.309 -20.489 -52.471 1.00 64.81 230 GLU N CA 1
ATOM 14546 C C . GLU F 2 230 ? 22.470 -19.024 -52.059 1.00 61.43 230 GLU N C 1
ATOM 14547 O O . GLU F 2 230 ? 21.711 -18.177 -52.497 1.00 61.46 230 GLU N O 1
ATOM 14553 N N . SER F 2 231 ? 23.451 -18.755 -51.208 1.00 57.82 231 SER N N 1
ATOM 14554 C CA . SER F 2 231 ? 23.777 -17.420 -50.766 1.00 58.09 231 SER N CA 1
ATOM 14555 C C . SER F 2 231 ? 24.022 -16.561 -52.012 1.00 60.49 231 SER N C 1
ATOM 14556 O O . SER F 2 231 ? 23.396 -15.508 -52.210 1.00 62.09 231 SER N O 1
ATOM 14559 N N . SER F 2 232 ? 24.926 -17.022 -52.863 1.00 60.14 232 SER N N 1
ATOM 14560 C CA . SER F 2 232 ? 25.220 -16.307 -54.086 1.00 62.69 232 SER N CA 1
ATOM 14561 C C . SER F 2 232 ? 23.949 -16.029 -54.875 1.00 66.02 232 SER N C 1
ATOM 14562 O O . SER F 2 232 ? 23.841 -14.976 -55.523 1.00 66.74 232 SER N O 1
ATOM 14565 N N . LYS F 2 233 ? 23.016 -16.981 -54.862 1.00 70.31 233 LYS N N 1
ATOM 14566 C CA . LYS F 2 233 ? 21.776 -16.770 -55.609 1.00 73.81 233 LYS N CA 1
ATOM 14567 C C . LYS F 2 233 ? 20.933 -15.731 -54.867 1.00 74.96 233 LYS N C 1
ATOM 14568 O O . LYS F 2 233 ? 20.141 -15.014 -55.480 1.00 76.01 233 LYS N O 1
ATOM 14574 N N . ASP F 2 234 ? 21.118 -15.660 -53.549 1.00 75.01 234 ASP N N 1
ATOM 14575 C CA . ASP F 2 234 ? 20.392 -14.687 -52.728 1.00 76.11 234 ASP N CA 1
ATOM 14576 C C . ASP F 2 234 ? 20.878 -13.292 -53.131 1.00 77.05 234 ASP N C 1
ATOM 14577 O O . ASP F 2 234 ? 20.097 -12.369 -53.345 1.00 78.38 234 ASP N O 1
ATOM 14582 N N . PHE F 2 235 ? 22.199 -13.175 -53.212 1.00 75.71 235 PHE N N 1
ATOM 14583 C CA . PHE F 2 235 ? 22.897 -11.950 -53.587 1.00 72.26 235 PHE N CA 1
ATOM 14584 C C . PHE F 2 235 ? 22.401 -11.344 -54.899 1.00 69.65 235 PHE N C 1
ATOM 14585 O O . PHE F 2 235 ? 22.121 -10.158 -54.976 1.00 69.17 235 PHE N O 1
ATOM 14593 N N . LEU F 2 236 ? 22.320 -12.170 -55.927 1.00 67.31 236 LEU N N 1
ATOM 14594 C CA . LEU F 2 236 ? 21.860 -11.719 -57.228 1.00 65.78 236 LEU N CA 1
ATOM 14595 C C . LEU F 2 236 ? 20.422 -11.229 -57.102 1.00 69.51 236 LEU N C 1
ATOM 14596 O O . LEU F 2 236 ? 20.081 -10.103 -57.461 1.00 70.75 236 LEU N O 1
ATOM 14601 N N . ILE F 2 237 ? 19.559 -12.100 -56.607 1.00 74.52 237 ILE N N 1
ATOM 14602 C CA . ILE F 2 237 ? 18.145 -11.790 -56.421 1.00 77.12 237 ILE N CA 1
ATOM 14603 C C . ILE F 2 237 ? 17.979 -10.449 -55.716 1.00 76.72 237 ILE N C 1
ATOM 14604 O O . ILE F 2 237 ? 17.138 -9.635 -56.094 1.00 75.30 237 ILE N O 1
ATOM 14609 N N . ALA F 2 238 ? 18.798 -10.244 -54.697 1.00 76.67 238 ALA N N 1
ATOM 14610 C CA . ALA F 2 238 ? 18.771 -9.024 -53.918 1.00 78.94 238 ALA N CA 1
ATOM 14611 C C . ALA F 2 238 ? 19.211 -7.796 -54.722 1.00 81.97 238 ALA N C 1
ATOM 14612 O O . ALA F 2 238 ? 18.832 -6.678 -54.387 1.00 83.79 238 ALA N O 1
ATOM 14614 N N . THR F 2 239 ? 20.031 -7.988 -55.749 1.00 82.71 239 THR N N 1
ATOM 14615 C CA . THR F 2 239 ? 20.516 -6.883 -56.560 1.00 82.38 239 THR N CA 1
ATOM 14616 C C . THR F 2 239 ? 19.443 -6.410 -57.542 1.00 82.67 239 THR N C 1
ATOM 14617 O O . THR F 2 239 ? 19.299 -5.211 -57.787 1.00 83.10 239 THR N O 1
ATOM 14621 N N . LEU F 2 240 ? 18.694 -7.341 -58.119 1.00 82.33 240 LEU N N 1
ATOM 14622 C CA . LEU F 2 240 ? 17.643 -6.987 -59.066 1.00 82.67 240 LEU N CA 1
ATOM 14623 C C . LEU F 2 240 ? 16.316 -6.768 -58.345 1.00 84.19 240 LEU N C 1
ATOM 14624 O O . LEU F 2 240 ? 15.279 -6.550 -58.978 1.00 85.28 240 LEU N O 1
ATOM 14629 N N . LYS F 2 241 ? 16.366 -6.830 -57.021 1.00 84.69 241 LYS N N 1
ATOM 14630 C CA . LYS F 2 241 ? 15.187 -6.700 -56.189 1.00 85.92 241 LYS N CA 1
ATOM 14631 C C . LYS F 2 241 ? 14.672 -5.287 -55.976 1.00 87.46 241 LYS N C 1
ATOM 14632 O O . LYS F 2 241 ? 13.640 -4.934 -56.319 1.00 88.18 241 LYS N O 1
ATOM 14638 N N . PRO F 2 242 ? 15.421 -4.455 -55.346 1.00 89.19 242 PRO N N 1
ATOM 14639 C CA . PRO F 2 242 ? 14.926 -3.099 -55.085 1.00 91.19 242 PRO N CA 1
ATOM 14640 C C . PRO F 2 242 ? 14.455 -2.438 -56.262 1.00 95.21 242 PRO N C 1
ATOM 14641 O O . PRO F 2 242 ? 13.538 -1.623 -56.198 1.00 97.09 242 PRO N O 1
ATOM 14645 N N . ARG F 2 243 ? 15.225 -2.767 -57.329 1.00 102.38 243 ARG N N 1
ATOM 14646 C CA . ARG F 2 243 ? 15.000 -2.171 -58.635 1.00 104.82 243 ARG N CA 1
ATOM 14647 C C . ARG F 2 243 ? 15.091 -0.648 -58.511 1.00 105.68 243 ARG N C 1
ATOM 14648 O O . ARG F 2 243 ? 16.113 -0.077 -58.957 1.00 106.13 243 ARG N O 1
ATOM 14657 N N . THR G 3 1 ? 32.245 -13.976 -6.705 1.00 99.41 1 THR O N 1
ATOM 14658 C CA . THR G 3 1 ? 32.801 -14.092 -8.089 1.00 99.44 1 THR O CA 1
ATOM 14659 C C . THR G 3 1 ? 32.929 -15.550 -8.534 1.00 99.50 1 THR O C 1
ATOM 14660 O O . THR G 3 1 ? 32.786 -16.472 -7.714 1.00 99.87 1 THR O O 1
ATOM 14664 N N . THR G 3 2 ? 33.211 -15.757 -9.828 1.00 97.67 2 THR O N 1
ATOM 14665 C CA . THR G 3 2 ? 33.363 -17.111 -10.354 1.00 94.63 2 THR O CA 1
ATOM 14666 C C . THR G 3 2 ? 34.733 -17.683 -10.018 1.00 93.71 2 THR O C 1
ATOM 14667 O O . THR G 3 2 ? 35.701 -16.949 -9.861 1.00 92.70 2 THR O O 1
ATOM 14671 N N . LYS G 3 3 ? 34.803 -19.007 -9.923 1.00 93.18 3 LYS O N 1
ATOM 14672 C CA . LYS G 3 3 ? 36.049 -19.684 -9.571 1.00 92.55 3 LYS O CA 1
ATOM 14673 C C . LYS G 3 3 ? 36.766 -20.257 -10.794 1.00 92.07 3 LYS O C 1
ATOM 14674 O O . LYS G 3 3 ? 37.878 -20.781 -10.677 1.00 91.48 3 LYS O O 1
ATOM 14680 N N . ARG G 3 4 ? 36.125 -20.155 -11.962 1.00 91.26 4 ARG O N 1
ATOM 14681 C CA . ARG G 3 4 ? 36.693 -20.701 -13.189 1.00 91.17 4 ARG O CA 1
ATOM 14682 C C . ARG G 3 4 ? 37.414 -19.697 -14.074 1.00 91.17 4 ARG O C 1
ATOM 14683 O O . ARG G 3 4 ? 36.895 -18.645 -14.420 1.00 92.26 4 ARG O O 1
ATOM 14691 N N . LYS G 3 5 ? 38.633 -20.062 -14.458 1.00 89.16 5 LYS O N 1
ATOM 14692 C CA . LYS G 3 5 ? 39.449 -19.254 -15.337 1.00 85.90 5 LYS O CA 1
ATOM 14693 C C . LYS G 3 5 ? 39.572 -19.996 -16.670 1.00 82.81 5 LYS O C 1
ATOM 14694 O O . LYS G 3 5 ? 40.479 -20.794 -16.870 1.00 82.16 5 LYS O O 1
ATOM 14700 N N . PRO G 3 6 ? 38.654 -19.755 -17.595 1.00 80.05 6 PRO O N 1
ATOM 14701 C CA . PRO G 3 6 ? 38.684 -20.414 -18.907 1.00 80.81 6 PRO O CA 1
ATOM 14702 C C . PRO G 3 6 ? 39.908 -20.084 -19.773 1.00 83.44 6 PRO O C 1
ATOM 14703 O O . PRO G 3 6 ? 40.063 -18.971 -20.266 1.00 85.29 6 PRO O O 1
ATOM 14707 N N . TYR G 3 7 ? 40.784 -21.067 -19.969 1.00 84.05 7 TYR O N 1
ATOM 14708 C CA . TYR G 3 7 ? 42.000 -20.915 -20.760 1.00 84.08 7 TYR O CA 1
ATOM 14709 C C . TYR G 3 7 ? 41.746 -21.086 -22.266 1.00 84.83 7 TYR O C 1
ATOM 14710 O O . TYR G 3 7 ? 41.233 -22.111 -22.722 1.00 84.95 7 TYR O O 1
ATOM 14719 N N . VAL G 3 8 ? 42.164 -20.085 -23.041 1.00 83.86 8 VAL O N 1
ATOM 14720 C CA . VAL G 3 8 ? 42.019 -20.087 -24.489 1.00 82.61 8 VAL O CA 1
ATOM 14721 C C . VAL G 3 8 ? 43.369 -20.244 -25.174 1.00 83.68 8 VAL O C 1
ATOM 14722 O O . VAL G 3 8 ? 44.136 -19.302 -25.269 1.00 83.20 8 VAL O O 1
ATOM 14726 N N . ARG G 3 9 ? 43.656 -21.441 -25.673 1.00 85.49 9 ARG O N 1
ATOM 14727 C CA . ARG G 3 9 ? 44.917 -21.654 -26.363 1.00 85.72 9 ARG O CA 1
ATOM 14728 C C . ARG G 3 9 ? 44.977 -20.699 -27.551 1.00 84.34 9 ARG O C 1
ATOM 14729 O O . ARG G 3 9 ? 43.959 -20.367 -28.158 1.00 83.66 9 ARG O O 1
ATOM 14737 N N . PRO G 3 10 ? 46.178 -20.239 -27.883 1.00 83.57 10 PRO O N 1
ATOM 14738 C CA . PRO G 3 10 ? 46.416 -19.320 -28.998 1.00 83.08 10 PRO O CA 1
ATOM 14739 C C . PRO G 3 10 ? 46.573 -20.054 -30.327 1.00 81.42 10 PRO O C 1
ATOM 14740 O O . PRO G 3 10 ? 47.017 -21.206 -30.338 1.00 81.35 10 PRO O O 1
ATOM 14744 N N . MET G 3 11 ? 46.241 -19.391 -31.434 1.00 78.61 11 MET O N 1
ATOM 14745 C CA . MET G 3 11 ? 46.426 -20.003 -32.748 1.00 77.41 11 MET O CA 1
ATOM 14746 C C . MET G 3 11 ? 47.522 -19.259 -33.533 1.00 76.81 11 MET O C 1
ATOM 14747 O O . MET G 3 11 ? 47.296 -18.204 -34.119 1.00 77.50 11 MET O O 1
ATOM 14752 N N . THR G 3 12 ? 48.729 -19.819 -33.514 1.00 75.12 12 THR O N 1
ATOM 14753 C CA . THR G 3 12 ? 49.874 -19.234 -34.189 1.00 73.05 12 THR O CA 1
ATOM 14754 C C . THR G 3 12 ? 49.665 -19.231 -35.696 1.00 72.11 12 THR O C 1
ATOM 14755 O O . THR G 3 12 ? 48.698 -19.787 -36.216 1.00 72.31 12 THR O O 1
ATOM 14759 N N . SER G 3 13 ? 50.595 -18.593 -36.387 1.00 70.75 13 SER O N 1
ATOM 14760 C CA . SER G 3 13 ? 50.583 -18.489 -37.843 1.00 67.93 13 SER O CA 1
ATOM 14761 C C . SER G 3 13 ? 51.084 -19.792 -38.447 1.00 67.16 13 SER O C 1
ATOM 14762 O O . SER G 3 13 ? 51.041 -19.972 -39.660 1.00 67.52 13 SER O O 1
ATOM 14765 N N . THR G 3 14 ? 51.603 -20.676 -37.600 1.00 67.33 14 THR O N 1
ATOM 14766 C CA . THR G 3 14 ? 52.115 -21.956 -38.087 1.00 67.76 14 THR O CA 1
ATOM 14767 C C . THR G 3 14 ? 51.219 -23.121 -37.663 1.00 67.50 14 THR O C 1
ATOM 14768 O O . THR G 3 14 ? 51.684 -24.149 -37.196 1.00 67.95 14 THR O O 1
ATOM 14772 N N . TRP G 3 15 ? 49.919 -22.937 -37.832 1.00 66.68 15 TRP O N 1
ATOM 14773 C CA . TRP G 3 15 ? 48.937 -23.937 -37.453 1.00 64.35 15 TRP O CA 1
ATOM 14774 C C . TRP G 3 15 ? 48.836 -25.085 -38.448 1.00 64.58 15 TRP O C 1
ATOM 14775 O O . TRP G 3 15 ? 48.659 -26.242 -38.054 1.00 65.07 15 TRP O O 1
ATOM 14786 N N . TRP G 3 16 ? 48.931 -24.747 -39.733 1.00 65.42 16 TRP O N 1
ATOM 14787 C CA . TRP G 3 16 ? 48.820 -25.717 -40.799 1.00 68.30 16 TRP O CA 1
ATOM 14788 C C . TRP G 3 16 ? 50.025 -26.632 -40.754 1.00 69.65 16 TRP O C 1
ATOM 14789 O O . TRP G 3 16 ? 49.962 -27.784 -41.151 1.00 69.86 16 TRP O O 1
ATOM 14800 N N . LYS G 3 17 ? 51.121 -26.106 -40.243 1.00 73.17 17 LYS O N 1
ATOM 14801 C CA . LYS G 3 17 ? 52.365 -26.841 -40.141 1.00 76.95 17 LYS O CA 1
ATOM 14802 C C . LYS G 3 17 ? 52.210 -28.050 -39.228 1.00 78.25 17 LYS O C 1
ATOM 14803 O O . LYS G 3 17 ? 53.077 -28.907 -39.171 1.00 79.77 17 LYS O O 1
ATOM 14809 N N . LYS G 3 18 ? 51.095 -28.134 -38.523 1.00 79.95 18 LYS O N 1
ATOM 14810 C CA . LYS G 3 18 ? 50.868 -29.233 -37.588 1.00 80.57 18 LYS O CA 1
ATOM 14811 C C . LYS G 3 18 ? 50.632 -30.566 -38.303 1.00 78.49 18 LYS O C 1
ATOM 14812 O O . LYS G 3 18 ? 51.575 -31.281 -38.643 1.00 80.17 18 LYS O O 1
ATOM 14818 N N . LEU G 3 19 ? 49.369 -30.886 -38.572 1.00 72.22 19 LEU O N 1
ATOM 14819 C CA . LEU G 3 19 ? 49.035 -32.136 -39.201 1.00 64.75 19 LEU O CA 1
ATOM 14820 C C . LEU G 3 19 ? 48.899 -32.074 -40.721 1.00 60.22 19 LEU O C 1
ATOM 14821 O O . LEU G 3 19 ? 48.392 -31.152 -41.327 1.00 56.66 19 LEU O O 1
ATOM 14826 N N . PRO G 3 20 ? 49.360 -33.141 -41.366 1.00 57.12 20 PRO O N 1
ATOM 14827 C CA . PRO G 3 20 ? 49.379 -33.319 -42.812 1.00 52.11 20 PRO O CA 1
ATOM 14828 C C . PRO G 3 20 ? 48.192 -32.799 -43.564 1.00 49.57 20 PRO O C 1
ATOM 14829 O O . PRO G 3 20 ? 48.362 -32.177 -44.621 1.00 49.15 20 PRO O O 1
ATOM 14833 N N . PHE G 3 21 ? 46.985 -33.053 -43.072 1.00 49.04 21 PHE O N 1
ATOM 14834 C CA . PHE G 3 21 ? 45.787 -32.628 -43.813 1.00 48.84 21 PHE O CA 1
ATOM 14835 C C . PHE G 3 21 ? 45.785 -31.109 -44.033 1.00 50.53 21 PHE O C 1
ATOM 14836 O O . PHE G 3 21 ? 45.336 -30.625 -45.091 1.00 48.69 21 PHE O O 1
ATOM 14844 N N . TYR G 3 22 ? 46.287 -30.378 -43.036 1.00 49.27 22 TYR O N 1
ATOM 14845 C CA . TYR G 3 22 ? 46.327 -28.928 -43.183 1.00 50.06 22 TYR O CA 1
ATOM 14846 C C . TYR G 3 22 ? 47.453 -28.553 -44.157 1.00 52.82 22 TYR O C 1
ATOM 14847 O O . TYR G 3 22 ? 47.295 -27.675 -45.008 1.00 52.72 22 TYR O O 1
ATOM 14856 N N . ARG G 3 23 ? 48.580 -29.249 -44.051 1.00 54.77 23 ARG O N 1
ATOM 14857 C CA . ARG G 3 23 ? 49.687 -28.995 -44.959 1.00 54.71 23 ARG O CA 1
ATOM 14858 C C . ARG G 3 23 ? 49.221 -29.133 -46.398 1.00 53.14 23 ARG O C 1
ATOM 14859 O O . ARG G 3 23 ? 49.603 -28.323 -47.255 1.00 53.28 23 ARG O O 1
ATOM 14867 N N . PHE G 3 24 ? 48.410 -30.147 -46.675 1.00 52.37 24 PHE O N 1
ATOM 14868 C CA . PHE G 3 24 ? 47.948 -30.349 -48.041 1.00 52.11 24 PHE O CA 1
ATOM 14869 C C . PHE G 3 24 ? 46.874 -29.348 -48.456 1.00 49.27 24 PHE O C 1
ATOM 14870 O O . PHE G 3 24 ? 46.568 -29.186 -49.627 1.00 48.16 24 PHE O O 1
ATOM 14878 N N . TYR G 3 25 ? 46.285 -28.665 -47.482 1.00 48.73 25 TYR O N 1
ATOM 14879 C CA . TYR G 3 25 ? 45.281 -27.634 -47.730 1.00 47.61 25 TYR O CA 1
ATOM 14880 C C . TYR G 3 25 ? 46.088 -26.422 -48.235 1.00 48.02 25 TYR O C 1
ATOM 14881 O O . TYR G 3 25 ? 45.717 -25.774 -49.206 1.00 46.89 25 TYR O O 1
ATOM 14890 N N . MET G 3 26 ? 47.190 -26.138 -47.547 1.00 47.87 26 MET O N 1
ATOM 14891 C CA . MET G 3 26 ? 48.074 -25.057 -47.918 1.00 50.72 26 MET O CA 1
ATOM 14892 C C . MET G 3 26 ? 48.642 -25.299 -49.313 1.00 51.22 26 MET O C 1
ATOM 14893 O O . MET G 3 26 ? 48.653 -24.391 -50.159 1.00 51.02 26 MET O O 1
ATOM 14898 N N . LEU G 3 27 ? 49.080 -26.522 -49.573 1.00 50.00 27 LEU O N 1
ATOM 14899 C CA . LEU G 3 27 ? 49.594 -26.819 -50.879 1.00 49.39 27 LEU O CA 1
ATOM 14900 C C . LEU G 3 27 ? 48.512 -26.543 -51.905 1.00 48.24 27 LEU O C 1
ATOM 14901 O O . LEU G 3 27 ? 48.753 -25.851 -52.887 1.00 48.00 27 LEU O O 1
ATOM 14906 N N . ARG G 3 28 ? 47.319 -27.093 -51.696 1.00 49.34 28 ARG O N 1
ATOM 14907 C CA . ARG G 3 28 ? 46.221 -26.878 -52.636 1.00 48.84 28 ARG O CA 1
ATOM 14908 C C . ARG G 3 28 ? 46.071 -25.378 -52.919 1.00 48.58 28 ARG O C 1
ATOM 14909 O O . ARG G 3 28 ? 45.766 -24.947 -54.037 1.00 47.88 28 ARG O O 1
ATOM 14917 N N . GLU G 3 29 ? 46.238 -24.571 -51.882 1.00 48.12 29 GLU O N 1
ATOM 14918 C CA . GLU G 3 29 ? 46.078 -23.126 -52.045 1.00 48.35 29 GLU O CA 1
ATOM 14919 C C . GLU G 3 29 ? 47.303 -22.510 -52.727 1.00 46.63 29 GLU O C 1
ATOM 14920 O O . GLU G 3 29 ? 47.159 -21.701 -53.627 1.00 40.08 29 GLU O O 1
ATOM 14926 N N . GLY G 3 30 ? 48.495 -22.924 -52.296 1.00 47.27 30 GLY O N 1
ATOM 14927 C CA . GLY G 3 30 ? 49.732 -22.445 -52.867 1.00 48.75 30 GLY O CA 1
ATOM 14928 C C . GLY G 3 30 ? 49.780 -22.603 -54.385 1.00 53.12 30 GLY O C 1
ATOM 14929 O O . GLY G 3 30 ? 50.658 -22.082 -55.077 1.00 53.85 30 GLY O O 1
ATOM 14930 N N . THR G 3 31 ? 48.829 -23.328 -54.947 1.00 56.43 31 THR O N 1
ATOM 14931 C CA . THR G 3 31 ? 48.815 -23.558 -56.376 1.00 57.91 31 THR O CA 1
ATOM 14932 C C . THR G 3 31 ? 48.591 -22.236 -57.071 1.00 57.66 31 THR O C 1
ATOM 14933 O O . THR G 3 31 ? 48.930 -22.042 -58.242 1.00 60.95 31 THR O O 1
ATOM 14937 N N . ALA G 3 32 ? 48.009 -21.307 -56.329 1.00 54.16 32 ALA O N 1
ATOM 14938 C CA . ALA G 3 32 ? 47.678 -19.980 -56.845 1.00 49.14 32 ALA O CA 1
ATOM 14939 C C . ALA G 3 32 ? 48.881 -19.242 -57.414 1.00 44.41 32 ALA O C 1
ATOM 14940 O O . ALA G 3 32 ? 48.783 -18.607 -58.465 1.00 42.38 32 ALA O O 1
ATOM 14942 N N . VAL G 3 33 ? 50.014 -19.322 -56.730 1.00 41.32 33 VAL O N 1
ATOM 14943 C CA . VAL G 3 33 ? 51.215 -18.653 -57.228 1.00 40.35 33 VAL O CA 1
ATOM 14944 C C . VAL G 3 33 ? 51.580 -19.062 -58.659 1.00 44.26 33 VAL O C 1
ATOM 14945 O O . VAL G 3 33 ? 51.471 -18.235 -59.591 1.00 41.03 33 VAL O O 1
ATOM 14949 N N . PRO G 3 34 ? 51.918 -20.358 -58.873 1.00 46.13 34 PRO O N 1
ATOM 14950 C CA . PRO G 3 34 ? 52.296 -20.845 -60.202 1.00 45.41 34 PRO O CA 1
ATOM 14951 C C . PRO G 3 34 ? 51.308 -20.473 -61.270 1.00 44.60 34 PRO O C 1
ATOM 14952 O O . PRO G 3 34 ? 51.705 -20.191 -62.420 1.00 47.54 34 PRO O O 1
ATOM 14956 N N . ALA G 3 35 ? 50.025 -20.462 -60.909 1.00 39.06 35 ALA O N 1
ATOM 14957 C CA . ALA G 3 35 ? 48.983 -20.119 -61.900 1.00 35.27 35 ALA O CA 1
ATOM 14958 C C . ALA G 3 35 ? 49.049 -18.633 -62.266 1.00 39.36 35 ALA O C 1
ATOM 14959 O O . ALA G 3 35 ? 48.699 -18.292 -63.422 1.00 42.09 35 ALA O O 1
ATOM 14961 N N . VAL G 3 36 ? 49.387 -17.736 -61.313 1.00 39.95 36 VAL O N 1
ATOM 14962 C CA . VAL G 3 36 ? 49.439 -16.330 -61.719 1.00 42.90 36 VAL O CA 1
ATOM 14963 C C . VAL G 3 36 ? 50.711 -16.124 -62.527 1.00 44.83 36 VAL O C 1
ATOM 14964 O O . VAL G 3 36 ? 50.651 -15.534 -63.614 1.00 43.76 36 VAL O O 1
ATOM 14968 N N . TRP G 3 37 ? 51.827 -16.653 -62.019 1.00 46.93 37 TRP O N 1
ATOM 14969 C CA . TRP G 3 37 ? 53.086 -16.563 -62.733 1.00 50.61 37 TRP O CA 1
ATOM 14970 C C . TRP G 3 37 ? 52.943 -17.022 -64.212 1.00 49.75 37 TRP O C 1
ATOM 14971 O O . TRP G 3 37 ? 53.544 -16.461 -65.110 1.00 51.52 37 TRP O O 1
ATOM 14982 N N . PHE G 3 38 ? 52.126 -18.014 -64.481 1.00 45.89 38 PHE O N 1
ATOM 14983 C CA . PHE G 3 38 ? 52.009 -18.479 -65.842 1.00 45.96 38 PHE O CA 1
ATOM 14984 C C . PHE G 3 38 ? 51.138 -17.512 -66.604 1.00 46.45 38 PHE O C 1
ATOM 14985 O O . PHE G 3 38 ? 51.235 -17.345 -67.830 1.00 48.57 38 PHE O O 1
ATOM 14993 N N . SER G 3 39 ? 50.245 -16.878 -65.878 1.00 48.03 39 SER O N 1
ATOM 14994 C CA . SER G 3 39 ? 49.339 -15.924 -66.523 1.00 49.20 39 SER O CA 1
ATOM 14995 C C . SER G 3 39 ? 50.163 -14.689 -66.964 1.00 47.15 39 SER O C 1
ATOM 14996 O O . SER G 3 39 ? 49.929 -14.121 -68.026 1.00 42.34 39 SER O O 1
ATOM 14999 N N . ILE G 3 40 ? 51.124 -14.310 -66.111 1.00 47.61 40 ILE O N 1
ATOM 15000 C CA . ILE G 3 40 ? 51.994 -13.184 -66.339 1.00 49.97 40 ILE O CA 1
ATOM 15001 C C . ILE G 3 40 ? 52.935 -13.524 -67.479 1.00 50.86 40 ILE O C 1
ATOM 15002 O O . ILE G 3 40 ? 53.181 -12.723 -68.418 1.00 48.31 40 ILE O O 1
ATOM 15007 N N . GLU G 3 41 ? 53.424 -14.752 -67.408 1.00 51.56 41 GLU O N 1
ATOM 15008 C CA . GLU G 3 41 ? 54.337 -15.279 -68.406 1.00 51.89 41 GLU O CA 1
ATOM 15009 C C . GLU G 3 41 ? 53.650 -15.233 -69.747 1.00 50.84 41 GLU O C 1
ATOM 15010 O O . GLU G 3 41 ? 54.286 -14.924 -70.753 1.00 48.52 41 GLU O O 1
ATOM 15016 N N . LEU G 3 42 ? 52.352 -15.545 -69.757 1.00 52.00 42 LEU O N 1
ATOM 15017 C CA . LEU G 3 42 ? 51.589 -15.506 -71.011 1.00 54.72 42 LEU O CA 1
ATOM 15018 C C . LEU G 3 42 ? 51.423 -14.089 -71.509 1.00 55.91 42 LEU O C 1
ATOM 15019 O O . LEU G 3 42 ? 51.236 -13.900 -72.703 1.00 56.88 42 LEU O O 1
ATOM 15024 N N . ILE G 3 43 ? 51.471 -13.116 -70.594 1.00 55.81 43 ILE O N 1
ATOM 15025 C CA . ILE G 3 43 ? 51.358 -11.709 -70.960 1.00 57.55 43 ILE O CA 1
ATOM 15026 C C . ILE G 3 43 ? 52.678 -11.281 -71.608 1.00 59.38 43 ILE O C 1
ATOM 15027 O O . ILE G 3 43 ? 52.670 -10.743 -72.709 1.00 58.76 43 ILE O O 1
ATOM 15032 N N . PHE G 3 44 ? 53.809 -11.543 -70.945 1.00 60.96 44 PHE O N 1
ATOM 15033 C CA . PHE G 3 44 ? 55.121 -11.234 -71.508 1.00 61.11 44 PHE O CA 1
ATOM 15034 C C . PHE G 3 44 ? 55.147 -11.713 -72.944 1.00 59.51 44 PHE O C 1
ATOM 15035 O O . PHE G 3 44 ? 55.508 -10.982 -73.847 1.00 61.54 44 PHE O O 1
ATOM 15043 N N . GLY G 3 45 ? 54.726 -12.940 -73.178 1.00 57.94 45 GLY O N 1
ATOM 15044 C CA . GLY G 3 45 ? 54.743 -13.472 -74.535 1.00 55.40 45 GLY O CA 1
ATOM 15045 C C . GLY G 3 45 ? 53.748 -12.801 -75.466 1.00 54.98 45 GLY O C 1
ATOM 15046 O O . GLY G 3 45 ? 54.107 -12.508 -76.596 1.00 57.49 45 GLY O O 1
ATOM 15047 N N . LEU G 3 46 ? 52.510 -12.556 -75.030 1.00 54.21 46 LEU O N 1
ATOM 15048 C CA . LEU G 3 46 ? 51.505 -11.906 -75.870 1.00 51.33 46 LEU O CA 1
ATOM 15049 C C . LEU G 3 46 ? 52.001 -10.578 -76.414 1.00 56.42 46 LEU O C 1
ATOM 15050 O O . LEU G 3 46 ? 51.791 -10.279 -77.592 1.00 56.47 46 LEU O O 1
ATOM 15055 N N . PHE G 3 47 ? 52.659 -9.795 -75.557 1.00 62.81 47 PHE O N 1
ATOM 15056 C CA . PHE G 3 47 ? 53.204 -8.499 -75.980 1.00 69.26 47 PHE O CA 1
ATOM 15057 C C . PHE G 3 47 ? 54.425 -8.655 -76.862 1.00 68.81 47 PHE O C 1
ATOM 15058 O O . PHE G 3 47 ? 54.531 -7.961 -77.857 1.00 70.36 47 PHE O O 1
ATOM 15066 N N . ALA G 3 48 ? 55.332 -9.551 -76.485 1.00 66.32 48 ALA O N 1
ATOM 15067 C CA . ALA G 3 48 ? 56.533 -9.809 -77.279 1.00 63.59 48 ALA O CA 1
ATOM 15068 C C . ALA G 3 48 ? 56.116 -10.304 -78.641 1.00 61.31 48 ALA O C 1
ATOM 15069 O O . ALA G 3 48 ? 56.832 -10.099 -79.620 1.00 61.43 48 ALA O O 1
ATOM 15071 N N . LEU G 3 49 ? 54.951 -10.934 -78.706 1.00 61.03 49 LEU O N 1
ATOM 15072 C CA . LEU G 3 49 ? 54.477 -11.411 -79.994 1.00 62.29 49 LEU O CA 1
ATOM 15073 C C . LEU G 3 49 ? 54.120 -10.183 -80.830 1.00 63.38 49 LEU O C 1
ATOM 15074 O O . LEU G 3 49 ? 54.337 -10.147 -82.037 1.00 63.84 49 LEU O O 1
ATOM 15079 N N . LYS G 3 50 ? 53.576 -9.164 -80.177 1.00 65.28 50 LYS O N 1
ATOM 15080 C CA . LYS G 3 50 ? 53.186 -7.934 -80.844 1.00 66.73 50 LYS O CA 1
ATOM 15081 C C . LYS G 3 50 ? 54.416 -7.133 -81.305 1.00 67.80 50 LYS O C 1
ATOM 15082 O O . LYS G 3 50 ? 54.389 -6.545 -82.398 1.00 65.76 50 LYS O O 1
ATOM 15088 N N . ASN G 3 51 ? 55.473 -7.137 -80.483 1.00 68.22 51 ASN O N 1
ATOM 15089 C CA . ASN G 3 51 ? 56.718 -6.447 -80.789 1.00 71.64 51 ASN O CA 1
ATOM 15090 C C . ASN G 3 51 ? 57.544 -7.151 -81.880 1.00 70.25 51 ASN O C 1
ATOM 15091 O O . ASN G 3 51 ? 58.766 -6.981 -81.945 1.00 67.17 51 ASN O O 1
ATOM 15096 N N . GLY G 3 52 ? 56.894 -7.958 -82.720 1.00 70.89 52 GLY O N 1
ATOM 15097 C CA . GLY G 3 52 ? 57.560 -8.655 -83.811 1.00 70.95 52 GLY O CA 1
ATOM 15098 C C . GLY G 3 52 ? 58.584 -9.758 -83.556 1.00 70.37 52 GLY O C 1
ATOM 15099 O O . GLY G 3 52 ? 59.116 -9.943 -82.459 1.00 70.91 52 GLY O O 1
ATOM 15100 N N . PRO G 3 53 ? 58.928 -10.501 -84.619 1.00 70.54 53 PRO O N 1
ATOM 15101 C CA . PRO G 3 53 ? 59.880 -11.619 -84.643 1.00 70.57 53 PRO O CA 1
ATOM 15102 C C . PRO G 3 53 ? 61.080 -11.534 -83.750 1.00 71.43 53 PRO O C 1
ATOM 15103 O O . PRO G 3 53 ? 61.390 -12.510 -83.091 1.00 73.39 53 PRO O O 1
ATOM 15107 N N . GLU G 3 54 ? 61.792 -10.418 -83.731 1.00 73.25 54 GLU O N 1
ATOM 15108 C CA . GLU G 3 54 ? 62.960 -10.342 -82.847 1.00 73.95 54 GLU O CA 1
ATOM 15109 C C . GLU G 3 54 ? 62.499 -10.444 -81.401 1.00 69.56 54 GLU O C 1
ATOM 15110 O O . GLU G 3 54 ? 63.211 -10.986 -80.558 1.00 69.05 54 GLU O O 1
ATOM 15116 N N . ALA G 3 55 ? 61.315 -9.908 -81.123 1.00 64.28 55 ALA O N 1
ATOM 15117 C CA . ALA G 3 55 ? 60.774 -9.945 -79.765 1.00 63.15 55 ALA O CA 1
ATOM 15118 C C . ALA G 3 55 ? 60.364 -11.367 -79.363 1.00 62.06 55 ALA O C 1
ATOM 15119 O O . ALA G 3 55 ? 60.764 -11.871 -78.303 1.00 56.25 55 ALA O O 1
ATOM 15121 N N . TRP G 3 56 ? 59.560 -11.976 -80.239 1.00 63.52 56 TRP O N 1
ATOM 15122 C CA . TRP G 3 56 ? 59.089 -13.326 -80.024 1.00 66.78 56 TRP O CA 1
ATOM 15123 C C . TRP G 3 56 ? 60.268 -14.262 -79.776 1.00 67.20 56 TRP O C 1
ATOM 15124 O O . TRP G 3 56 ? 60.207 -15.144 -78.899 1.00 67.40 56 TRP O O 1
ATOM 15135 N N . ALA G 3 57 ? 61.342 -14.063 -80.535 1.00 64.61 57 ALA O N 1
ATOM 15136 C CA . ALA G 3 57 ? 62.496 -14.922 -80.367 1.00 64.61 57 ALA O CA 1
ATOM 15137 C C . ALA G 3 57 ? 63.121 -14.683 -79.000 1.00 65.31 57 ALA O C 1
ATOM 15138 O O . ALA G 3 57 ? 63.805 -15.560 -78.469 1.00 67.95 57 ALA O O 1
ATOM 15140 N N . GLY G 3 58 ? 62.883 -13.511 -78.418 1.00 64.27 58 GLY O N 1
ATOM 15141 C CA . GLY G 3 58 ? 63.468 -13.221 -77.118 1.00 63.12 58 GLY O CA 1
ATOM 15142 C C . GLY G 3 58 ? 62.659 -13.929 -76.051 1.00 62.98 58 GLY O C 1
ATOM 15143 O O . GLY G 3 58 ? 63.157 -14.357 -75.003 1.00 63.13 58 GLY O O 1
ATOM 15144 N N . PHE G 3 59 ? 61.375 -14.062 -76.344 1.00 62.79 59 PHE O N 1
ATOM 15145 C CA . PHE G 3 59 ? 60.464 -14.715 -75.424 1.00 60.99 59 PHE O CA 1
ATOM 15146 C C . PHE G 3 59 ? 60.861 -16.184 -75.395 1.00 61.61 59 PHE O C 1
ATOM 15147 O O . PHE G 3 59 ? 61.204 -16.748 -74.341 1.00 61.27 59 PHE O O 1
ATOM 15155 N N . VAL G 3 60 ? 60.833 -16.792 -76.585 1.00 59.96 60 VAL O N 1
ATOM 15156 C CA . VAL G 3 60 ? 61.165 -18.210 -76.697 1.00 57.61 60 VAL O CA 1
ATOM 15157 C C . VAL G 3 60 ? 62.532 -18.465 -76.090 1.00 59.57 60 VAL O C 1
ATOM 15158 O O . VAL G 3 60 ? 62.753 -19.501 -75.463 1.00 60.89 60 VAL O O 1
ATOM 15162 N N . ASP G 3 61 ? 63.444 -17.515 -76.226 1.00 61.07 61 ASP O N 1
ATOM 15163 C CA . ASP G 3 61 ? 64.769 -17.699 -75.648 1.00 62.70 61 ASP O CA 1
ATOM 15164 C C . ASP G 3 61 ? 64.637 -17.777 -74.137 1.00 60.59 61 ASP O C 1
ATOM 15165 O O . ASP G 3 61 ? 65.285 -18.603 -73.486 1.00 59.38 61 ASP O O 1
ATOM 15170 N N . PHE G 3 62 ? 63.781 -16.907 -73.593 1.00 59.82 62 PHE O N 1
ATOM 15171 C CA . PHE G 3 62 ? 63.510 -16.868 -72.155 1.00 57.29 62 PHE O CA 1
ATOM 15172 C C . PHE G 3 62 ? 62.941 -18.226 -71.674 1.00 57.45 62 PHE O C 1
ATOM 15173 O O . PHE G 3 62 ? 63.379 -18.753 -70.643 1.00 58.07 62 PHE O O 1
ATOM 15181 N N . LEU G 3 63 ? 61.967 -18.779 -72.413 1.00 55.47 63 LEU O N 1
ATOM 15182 C CA . LEU G 3 63 ? 61.400 -20.085 -72.074 1.00 54.49 63 LEU O CA 1
ATOM 15183 C C . LEU G 3 63 ? 62.458 -21.212 -72.085 1.00 58.74 63 LEU O C 1
ATOM 15184 O O . LEU G 3 63 ? 62.293 -22.208 -71.381 1.00 60.35 63 LEU O O 1
ATOM 15189 N N . GLN G 3 64 ? 63.530 -21.077 -72.866 1.00 62.65 64 GLN O N 1
ATOM 15190 C CA . GLN G 3 64 ? 64.568 -22.092 -72.950 1.00 65.86 64 GLN O CA 1
ATOM 15191 C C . GLN G 3 64 ? 65.676 -22.079 -71.937 1.00 68.86 64 GLN O C 1
ATOM 15192 O O . GLN G 3 64 ? 66.493 -23.011 -71.951 1.00 68.83 64 GLN O O 1
ATOM 15198 N N . ASN G 3 65 ? 65.651 -21.033 -71.116 1.00 71.80 65 ASN O N 1
ATOM 15199 C CA . ASN G 3 65 ? 66.557 -20.930 -70.001 1.00 75.01 65 ASN O CA 1
ATOM 15200 C C . ASN G 3 65 ? 66.295 -22.065 -69.067 1.00 76.57 65 ASN O C 1
ATOM 15201 O O . ASN G 3 65 ? 65.254 -22.213 -68.669 1.00 76.73 65 ASN O O 1
ATOM 15206 N N . PRO G 3 66 ? 67.241 -22.893 -68.732 1.00 77.42 66 PRO O N 1
ATOM 15207 C CA . PRO G 3 66 ? 67.012 -24.017 -67.831 1.00 76.19 66 PRO O CA 1
ATOM 15208 C C . PRO G 3 66 ? 66.128 -23.728 -66.626 1.00 74.33 66 PRO O C 1
ATOM 15209 O O . PRO G 3 66 ? 65.166 -24.459 -66.366 1.00 75.66 66 PRO O O 1
ATOM 15213 N N . VAL G 3 67 ? 66.485 -22.701 -65.852 1.00 69.01 67 VAL O N 1
ATOM 15214 C CA . VAL G 3 67 ? 65.705 -22.396 -64.663 1.00 64.22 67 VAL O CA 1
ATOM 15215 C C . VAL G 3 67 ? 64.244 -22.177 -65.005 1.00 62.46 67 VAL O C 1
ATOM 15216 O O . VAL G 3 67 ? 63.362 -22.710 -64.349 1.00 63.97 67 VAL O O 1
ATOM 15220 N N . ILE G 3 68 ? 63.983 -21.385 -66.024 1.00 59.64 68 ILE O N 1
ATOM 15221 C CA . ILE G 3 68 ? 62.607 -21.122 -66.429 1.00 58.31 68 ILE O CA 1
ATOM 15222 C C . ILE G 3 68 ? 61.866 -22.423 -66.822 1.00 58.55 68 ILE O C 1
ATOM 15223 O O . ILE G 3 68 ? 60.637 -22.505 -66.736 1.00 59.67 68 ILE O O 1
ATOM 15228 N N . VAL G 3 69 ? 62.608 -23.420 -67.295 1.00 56.19 69 VAL O N 1
ATOM 15229 C CA . VAL G 3 69 ? 62.012 -24.682 -67.697 1.00 54.06 69 VAL O CA 1
ATOM 15230 C C . VAL G 3 69 ? 61.628 -25.484 -66.463 1.00 55.01 69 VAL O C 1
ATOM 15231 O O . VAL G 3 69 ? 60.603 -26.154 -66.452 1.00 55.08 69 VAL O O 1
ATOM 15235 N N . ILE G 3 70 ? 62.475 -25.430 -65.439 1.00 53.68 70 ILE O N 1
ATOM 15236 C CA . ILE G 3 70 ? 62.207 -26.113 -64.187 1.00 53.96 70 ILE O CA 1
ATOM 15237 C C . ILE G 3 70 ? 60.938 -25.505 -63.619 1.00 54.43 70 ILE O C 1
ATOM 15238 O O . ILE G 3 70 ? 59.974 -26.219 -63.353 1.00 56.36 70 ILE O O 1
ATOM 15243 N N . ILE G 3 71 ? 60.963 -24.181 -63.429 1.00 53.82 71 ILE O N 1
ATOM 15244 C CA . ILE G 3 71 ? 59.844 -23.436 -62.889 1.00 51.48 71 ILE O CA 1
ATOM 15245 C C . ILE G 3 71 ? 58.549 -23.675 -63.659 1.00 51.07 71 ILE O C 1
ATOM 15246 O O . ILE G 3 71 ? 57.474 -23.727 -63.048 1.00 51.81 71 ILE O O 1
ATOM 15251 N N . ASN G 3 72 ? 58.616 -23.879 -64.963 1.00 52.46 72 ASN O N 1
ATOM 15252 C CA . ASN G 3 72 ? 57.375 -24.138 -65.702 1.00 55.36 72 ASN O CA 1
ATOM 15253 C C . ASN G 3 72 ? 56.924 -25.576 -65.453 1.00 55.92 72 ASN O C 1
ATOM 15254 O O . ASN G 3 72 ? 55.741 -25.915 -65.597 1.00 55.14 72 ASN O O 1
ATOM 15259 N N . LEU G 3 73 ? 57.884 -26.429 -65.089 1.00 55.36 73 LEU O N 1
ATOM 15260 C CA . LEU G 3 73 ? 57.563 -27.819 -64.820 1.00 54.65 73 LEU O CA 1
ATOM 15261 C C . LEU G 3 73 ? 56.752 -27.860 -63.530 1.00 54.75 73 LEU O C 1
ATOM 15262 O O . LEU G 3 73 ? 55.712 -28.554 -63.442 1.00 53.70 73 LEU O O 1
ATOM 15267 N N . ILE G 3 74 ? 57.258 -27.094 -62.549 1.00 50.72 74 ILE O N 1
ATOM 15268 C CA . ILE G 3 74 ? 56.588 -26.971 -61.275 1.00 47.64 74 ILE O CA 1
ATOM 15269 C C . ILE G 3 74 ? 55.189 -26.393 -61.539 1.00 48.60 74 ILE O C 1
ATOM 15270 O O . ILE G 3 74 ? 54.183 -26.840 -61.004 1.00 51.37 74 ILE O O 1
ATOM 15275 N N . THR G 3 75 ? 55.126 -25.411 -62.407 1.00 45.15 75 THR O N 1
ATOM 15276 C CA . THR G 3 75 ? 53.868 -24.824 -62.777 1.00 41.23 75 THR O CA 1
ATOM 15277 C C . THR G 3 75 ? 52.915 -25.870 -63.328 1.00 44.78 75 THR O C 1
ATOM 15278 O O . THR G 3 75 ? 51.705 -25.809 -63.102 1.00 48.34 75 THR O O 1
ATOM 15282 N N . LEU G 3 76 ? 53.431 -26.840 -64.070 1.00 48.53 76 LEU O N 1
ATOM 15283 C CA . LEU G 3 76 ? 52.551 -27.882 -64.624 1.00 48.00 76 LEU O CA 1
ATOM 15284 C C . LEU G 3 76 ? 52.117 -28.833 -63.489 1.00 47.24 76 LEU O C 1
ATOM 15285 O O . LEU G 3 76 ? 50.978 -29.333 -63.460 1.00 47.38 76 LEU O O 1
ATOM 15290 N N . ALA G 3 77 ? 53.041 -29.052 -62.557 1.00 42.17 77 ALA O N 1
ATOM 15291 C CA . ALA G 3 77 ? 52.781 -29.941 -61.448 1.00 43.96 77 ALA O CA 1
ATOM 15292 C C . ALA G 3 77 ? 51.668 -29.339 -60.595 1.00 46.02 77 ALA O C 1
ATOM 15293 O O . ALA G 3 77 ? 50.664 -29.982 -60.273 1.00 47.47 77 ALA O O 1
ATOM 15295 N N . ALA G 3 78 ? 51.863 -28.076 -60.220 1.00 46.62 78 ALA O N 1
ATOM 15296 C CA . ALA G 3 78 ? 50.902 -27.371 -59.381 1.00 39.36 78 ALA O CA 1
ATOM 15297 C C . ALA G 3 78 ? 49.575 -27.307 -60.118 1.00 36.29 78 ALA O C 1
ATOM 15298 O O . ALA G 3 78 ? 48.528 -27.489 -59.482 1.00 36.79 78 ALA O O 1
ATOM 15300 N N . ALA G 3 79 ? 49.618 -27.081 -61.434 1.00 29.45 79 ALA O N 1
ATOM 15301 C CA . ALA G 3 79 ? 48.368 -27.006 -62.212 1.00 31.85 79 ALA O CA 1
ATOM 15302 C C . ALA G 3 79 ? 47.614 -28.355 -62.201 1.00 39.85 79 ALA O C 1
ATOM 15303 O O . ALA G 3 79 ? 46.375 -28.411 -62.161 1.00 41.13 79 ALA O O 1
ATOM 15305 N N . LEU G 3 80 ? 48.368 -29.456 -62.261 1.00 44.25 80 LEU O N 1
ATOM 15306 C CA . LEU G 3 80 ? 47.751 -30.776 -62.195 1.00 45.56 80 LEU O CA 1
ATOM 15307 C C . LEU G 3 80 ? 47.082 -30.940 -60.828 1.00 46.08 80 LEU O C 1
ATOM 15308 O O . LEU G 3 80 ? 45.906 -31.360 -60.760 1.00 48.13 80 LEU O O 1
ATOM 15313 N N . LEU G 3 81 ? 47.806 -30.569 -59.764 1.00 41.99 81 LEU O N 1
ATOM 15314 C CA . LEU G 3 81 ? 47.236 -30.672 -58.403 1.00 42.38 81 LEU O CA 1
ATOM 15315 C C . LEU G 3 81 ? 45.917 -29.900 -58.329 1.00 44.99 81 LEU O C 1
ATOM 15316 O O . LEU G 3 81 ? 44.964 -30.359 -57.730 1.00 49.00 81 LEU O O 1
ATOM 15321 N N . HIS G 3 82 ? 45.872 -28.735 -58.970 1.00 44.21 82 HIS O N 1
ATOM 15322 C CA . HIS G 3 82 ? 44.680 -27.920 -58.922 1.00 42.44 82 HIS O CA 1
ATOM 15323 C C . HIS G 3 82 ? 43.547 -28.679 -59.602 1.00 42.45 82 HIS O C 1
ATOM 15324 O O . HIS G 3 82 ? 42.493 -28.871 -59.016 1.00 46.73 82 HIS O O 1
ATOM 15331 N N . THR G 3 83 ? 43.731 -29.082 -60.845 1.00 42.90 83 THR O N 1
ATOM 15332 C CA . THR G 3 83 ? 42.693 -29.801 -61.565 1.00 43.71 83 THR O CA 1
ATOM 15333 C C . THR G 3 83 ? 42.234 -31.036 -60.777 1.00 46.64 83 THR O C 1
ATOM 15334 O O . THR G 3 83 ? 41.040 -31.342 -60.699 1.00 44.57 83 THR O O 1
ATOM 15338 N N . LYS G 3 84 ? 43.198 -31.708 -60.161 1.00 48.34 84 LYS O N 1
ATOM 15339 C CA . LYS G 3 84 ? 42.877 -32.888 -59.397 1.00 51.33 84 LYS O CA 1
ATOM 15340 C C . LYS G 3 84 ? 41.915 -32.518 -58.278 1.00 52.15 84 LYS O C 1
ATOM 15341 O O . LYS G 3 84 ? 40.776 -33.018 -58.223 1.00 53.98 84 LYS O O 1
ATOM 15347 N N . THR G 3 85 ? 42.386 -31.645 -57.384 1.00 49.43 85 THR O N 1
ATOM 15348 C CA . THR G 3 85 ? 41.601 -31.246 -56.218 1.00 46.13 85 THR O CA 1
ATOM 15349 C C . THR G 3 85 ? 40.326 -30.495 -56.560 1.00 45.96 85 THR O C 1
ATOM 15350 O O . THR G 3 85 ? 39.292 -30.656 -55.884 1.00 43.83 85 THR O O 1
ATOM 15354 N N . TRP G 3 86 ? 40.385 -29.711 -57.622 1.00 44.13 86 TRP O N 1
ATOM 15355 C CA . TRP G 3 86 ? 39.201 -28.952 -58.007 1.00 46.21 86 TRP O CA 1
ATOM 15356 C C . TRP G 3 86 ? 38.071 -29.867 -58.411 1.00 48.19 86 TRP O C 1
ATOM 15357 O O . TRP G 3 86 ? 36.941 -29.679 -58.003 1.00 46.49 86 TRP O O 1
ATOM 15368 N N . PHE G 3 87 ? 38.392 -30.857 -59.236 1.00 53.22 87 PHE O N 1
ATOM 15369 C CA . PHE G 3 87 ? 37.396 -31.826 -59.664 1.00 55.64 87 PHE O CA 1
ATOM 15370 C C . PHE G 3 87 ? 36.790 -32.598 -58.479 1.00 57.77 87 PHE O C 1
ATOM 15371 O O . PHE G 3 87 ? 35.614 -32.946 -58.508 1.00 59.40 87 PHE O O 1
ATOM 15379 N N . GLU G 3 88 ? 37.563 -32.836 -57.426 1.00 58.99 88 GLU O N 1
ATOM 15380 C CA . GLU G 3 88 ? 37.044 -33.550 -56.265 1.00 59.98 88 GLU O CA 1
ATOM 15381 C C . GLU G 3 88 ? 35.987 -32.730 -55.527 1.00 60.44 88 GLU O C 1
ATOM 15382 O O . GLU G 3 88 ? 34.940 -33.246 -55.174 1.00 61.15 88 GLU O O 1
ATOM 15388 N N . LEU G 3 89 ? 36.268 -31.452 -55.282 1.00 60.67 89 LEU O N 1
ATOM 15389 C CA . LEU G 3 89 ? 35.377 -30.547 -54.562 1.00 58.03 89 LEU O CA 1
ATOM 15390 C C . LEU G 3 89 ? 34.211 -30.036 -55.386 1.00 61.07 89 LEU O C 1
ATOM 15391 O O . LEU G 3 89 ? 33.093 -29.949 -54.920 1.00 62.25 89 LEU O O 1
ATOM 15396 N N . ALA G 3 90 ? 34.462 -29.651 -56.610 1.00 65.61 90 ALA O N 1
ATOM 15397 C CA . ALA G 3 90 ? 33.411 -29.154 -57.473 1.00 69.51 90 ALA O CA 1
ATOM 15398 C C . ALA G 3 90 ? 32.041 -29.830 -57.315 1.00 68.92 90 ALA O C 1
ATOM 15399 O O . ALA G 3 90 ? 31.013 -29.161 -57.212 1.00 70.68 90 ALA O O 1
ATOM 15401 N N . PRO G 3 91 ? 32.005 -31.159 -57.311 1.00 66.85 91 PRO O N 1
ATOM 15402 C CA . PRO G 3 91 ? 30.740 -31.897 -57.190 1.00 65.39 91 PRO O CA 1
ATOM 15403 C C . PRO G 3 91 ? 30.046 -31.811 -55.854 1.00 63.06 91 PRO O C 1
ATOM 15404 O O . PRO G 3 91 ? 28.828 -31.943 -55.810 1.00 61.12 91 PRO O O 1
ATOM 15408 N N . LYS G 3 92 ? 30.789 -31.593 -54.772 1.00 63.08 92 LYS O N 1
ATOM 15409 C CA . LYS G 3 92 ? 30.166 -31.496 -53.463 1.00 64.82 92 LYS O CA 1
ATOM 15410 C C . LYS G 3 92 ? 29.408 -30.201 -53.339 1.00 64.75 92 LYS O C 1
ATOM 15411 O O . LYS G 3 92 ? 29.161 -29.740 -52.257 1.00 66.71 92 LYS O O 1
ATOM 15417 N N . ALA G 3 93 ? 28.997 -29.627 -54.456 1.00 65.24 93 ALA O N 1
ATOM 15418 C CA . ALA G 3 93 ? 28.302 -28.340 -54.453 1.00 66.57 93 ALA O CA 1
ATOM 15419 C C . ALA G 3 93 ? 26.934 -28.507 -55.078 1.00 65.69 93 ALA O C 1
ATOM 15420 O O . ALA G 3 93 ? 26.074 -27.630 -55.014 1.00 65.17 93 ALA O O 1
ATOM 15422 N N . ALA G 3 94 ? 26.748 -29.655 -55.704 1.00 66.17 94 ALA O N 1
ATOM 15423 C CA . ALA G 3 94 ? 25.498 -30.016 -56.339 1.00 67.18 94 ALA O CA 1
ATOM 15424 C C . ALA G 3 94 ? 24.759 -31.059 -55.478 1.00 70.93 94 ALA O C 1
ATOM 15425 O O . ALA G 3 94 ? 25.353 -31.909 -54.787 1.00 71.00 94 ALA O O 1
ATOM 15427 N N . ASN G 3 95 ? 23.435 -30.993 -55.528 1.00 73.55 95 ASN O N 1
ATOM 15428 C CA . ASN G 3 95 ? 22.622 -31.922 -54.775 1.00 74.30 95 ASN O CA 1
ATOM 15429 C C . ASN G 3 95 ? 21.689 -32.641 -55.738 1.00 75.39 95 ASN O C 1
ATOM 15430 O O . ASN G 3 95 ? 20.498 -32.363 -55.782 1.00 76.73 95 ASN O O 1
ATOM 15435 N N . ILE G 3 96 ? 22.240 -33.568 -56.514 1.00 74.83 96 ILE O N 1
ATOM 15436 C CA . ILE G 3 96 ? 21.458 -34.317 -57.491 1.00 74.46 96 ILE O CA 1
ATOM 15437 C C . ILE G 3 96 ? 20.856 -35.561 -56.859 1.00 72.77 96 ILE O C 1
ATOM 15438 O O . ILE G 3 96 ? 21.517 -36.220 -56.059 1.00 72.63 96 ILE O O 1
ATOM 15443 N N . ILE G 3 97 ? 19.606 -35.879 -57.197 1.00 70.39 97 ILE O N 1
ATOM 15444 C CA . ILE G 3 97 ? 18.966 -37.076 -56.652 1.00 69.11 97 ILE O CA 1
ATOM 15445 C C . ILE G 3 97 ? 18.618 -38.068 -57.750 1.00 73.51 97 ILE O C 1
ATOM 15446 O O . ILE G 3 97 ? 17.814 -37.758 -58.626 1.00 74.15 97 ILE O O 1
ATOM 15451 N N . VAL G 3 98 ? 19.212 -39.262 -57.708 1.00 79.76 98 VAL O N 1
ATOM 15452 C CA . VAL G 3 98 ? 18.908 -40.278 -58.727 1.00 85.77 98 VAL O CA 1
ATOM 15453 C C . VAL G 3 98 ? 17.960 -41.312 -58.121 1.00 87.21 98 VAL O C 1
ATOM 15454 O O . VAL G 3 98 ? 18.342 -42.072 -57.228 1.00 87.58 98 VAL O O 1
ATOM 15458 N N . LYS G 3 99 ? 16.727 -41.324 -58.623 1.00 87.86 99 LYS O N 1
ATOM 15459 C CA . LYS G 3 99 ? 15.670 -42.196 -58.124 1.00 87.75 99 LYS O CA 1
ATOM 15460 C C . LYS G 3 99 ? 15.361 -41.804 -56.697 1.00 87.13 99 LYS O C 1
ATOM 15461 O O . LYS G 3 99 ? 14.617 -40.959 -56.467 1.00 87.69 99 LYS O O 1
ATOM 15467 N N . ASP G 3 100 ? 15.949 -42.384 -55.712 1.00 85.33 100 ASP O N 1
ATOM 15468 C CA . ASP G 3 100 ? 15.652 -42.027 -54.334 1.00 83.49 100 ASP O CA 1
ATOM 15469 C C . ASP G 3 100 ? 16.917 -41.825 -53.512 1.00 81.42 100 ASP O C 1
ATOM 15470 O O . ASP G 3 100 ? 16.859 -41.688 -52.293 1.00 79.48 100 ASP O O 1
ATOM 15475 N N . GLU G 3 101 ? 18.063 -41.786 -54.186 1.00 80.87 101 GLU O N 1
ATOM 15476 C CA . GLU G 3 101 ? 19.333 -41.578 -53.500 1.00 80.13 101 GLU O CA 1
ATOM 15477 C C . GLU G 3 101 ? 20.051 -40.307 -53.954 1.00 76.72 101 GLU O C 1
ATOM 15478 O O . GLU G 3 101 ? 19.982 -39.914 -55.120 1.00 76.29 101 GLU O O 1
ATOM 15484 N N . LYS G 3 102 ? 20.739 -39.671 -53.016 1.00 72.07 102 LYS O N 1
ATOM 15485 C CA . LYS G 3 102 ? 21.495 -38.478 -53.341 1.00 69.68 102 LYS O CA 1
ATOM 15486 C C . LYS G 3 102 ? 22.741 -38.928 -54.073 1.00 70.79 102 LYS O C 1
ATOM 15487 O O . LYS G 3 102 ? 23.630 -39.490 -53.456 1.00 70.15 102 LYS O O 1
ATOM 15493 N N . MET G 3 103 ? 22.790 -38.694 -55.378 1.00 75.27 103 MET O N 1
ATOM 15494 C CA . MET G 3 103 ? 23.923 -39.111 -56.198 1.00 80.44 103 MET O CA 1
ATOM 15495 C C . MET G 3 103 ? 25.282 -38.835 -55.578 1.00 80.33 103 MET O C 1
ATOM 15496 O O . MET G 3 103 ? 25.455 -37.923 -54.790 1.00 79.83 103 MET O O 1
ATOM 15501 N N . GLY G 3 104 ? 26.256 -39.631 -55.956 1.00 82.23 104 GLY O N 1
ATOM 15502 C CA . GLY G 3 104 ? 27.592 -39.458 -55.435 1.00 82.97 104 GLY O CA 1
ATOM 15503 C C . GLY G 3 104 ? 28.562 -38.719 -56.193 1.00 82.28 104 GLY O C 1
ATOM 15504 O O . GLY G 3 104 ? 28.175 -38.462 -57.220 1.00 83.01 104 GLY O O 1
ATOM 15505 N N . PRO G 3 105 ? 29.732 -38.359 -55.669 1.00 78.98 105 PRO O N 1
ATOM 15506 C CA . PRO G 3 105 ? 30.710 -37.545 -56.369 1.00 77.03 105 PRO O CA 1
ATOM 15507 C C . PRO G 3 105 ? 31.206 -38.165 -57.636 1.00 74.74 105 PRO O C 1
ATOM 15508 O O . PRO G 3 105 ? 31.246 -37.550 -58.697 1.00 73.89 105 PRO O O 1
ATOM 15512 N N . GLU G 3 106 ? 31.605 -39.423 -57.508 1.00 72.76 106 GLU O N 1
ATOM 15513 C CA . GLU G 3 106 ? 32.151 -40.246 -58.579 1.00 72.04 106 GLU O CA 1
ATOM 15514 C C . GLU G 3 106 ? 31.691 -39.911 -60.000 1.00 69.68 106 GLU O C 1
ATOM 15515 O O . GLU G 3 106 ? 32.499 -39.633 -60.877 1.00 67.33 106 GLU O O 1
ATOM 15521 N N . PRO G 3 107 ? 30.384 -39.913 -60.249 1.00 68.40 107 PRO O N 1
ATOM 15522 C CA . PRO G 3 107 ? 29.872 -39.611 -61.586 1.00 68.15 107 PRO O CA 1
ATOM 15523 C C . PRO G 3 107 ? 30.364 -38.287 -62.136 1.00 70.08 107 PRO O C 1
ATOM 15524 O O . PRO G 3 107 ? 30.940 -38.257 -63.225 1.00 69.86 107 PRO O O 1
ATOM 15528 N N . ILE G 3 108 ? 30.136 -37.195 -61.407 1.00 71.15 108 ILE O N 1
ATOM 15529 C CA . ILE G 3 108 ? 30.570 -35.875 -61.876 1.00 72.15 108 ILE O CA 1
ATOM 15530 C C . ILE G 3 108 ? 32.085 -35.833 -62.071 1.00 67.32 108 ILE O C 1
ATOM 15531 O O . ILE G 3 108 ? 32.571 -35.431 -63.142 1.00 67.08 108 ILE O O 1
ATOM 15536 N N . ILE G 3 109 ? 32.824 -36.247 -61.043 1.00 60.69 109 ILE O N 1
ATOM 15537 C CA . ILE G 3 109 ? 34.273 -36.259 -61.133 1.00 56.59 109 ILE O CA 1
ATOM 15538 C C . ILE G 3 109 ? 34.724 -36.877 -62.462 1.00 60.22 109 ILE O C 1
ATOM 15539 O O . ILE G 3 109 ? 35.615 -36.373 -63.129 1.00 63.56 109 ILE O O 1
ATOM 15544 N N . LYS G 3 110 ? 34.076 -37.955 -62.861 1.00 63.14 110 LYS O N 1
ATOM 15545 C CA . LYS G 3 110 ? 34.391 -38.686 -64.071 1.00 65.29 110 LYS O CA 1
ATOM 15546 C C . LYS G 3 110 ? 34.211 -37.839 -65.319 1.00 64.91 110 LYS O C 1
ATOM 15547 O O . LYS G 3 110 ? 35.097 -37.840 -66.181 1.00 64.21 110 LYS O O 1
ATOM 15553 N N . SER G 3 111 ? 33.088 -37.132 -65.427 1.00 65.08 111 SER O N 1
ATOM 15554 C CA . SER G 3 111 ? 32.849 -36.269 -66.583 1.00 65.98 111 SER O CA 1
ATOM 15555 C C . SER G 3 111 ? 33.856 -35.117 -66.713 1.00 65.53 111 SER O C 1
ATOM 15556 O O . SER G 3 111 ? 34.353 -34.840 -67.814 1.00 65.05 111 SER O O 1
ATOM 15559 N N . LEU G 3 112 ? 34.148 -34.441 -65.593 1.00 63.41 112 LEU O N 1
ATOM 15560 C CA . LEU G 3 112 ? 35.098 -33.328 -65.622 1.00 61.95 112 LEU O CA 1
ATOM 15561 C C . LEU G 3 112 ? 36.450 -33.810 -66.145 1.00 60.76 112 LEU O C 1
ATOM 15562 O O . LEU G 3 112 ? 37.054 -33.169 -67.016 1.00 61.60 112 LEU O O 1
ATOM 15567 N N . TRP G 3 113 ? 36.902 -34.948 -65.625 1.00 57.00 113 TRP O N 1
ATOM 15568 C CA . TRP G 3 113 ? 38.177 -35.495 -66.060 1.00 53.18 113 TRP O CA 1
ATOM 15569 C C . TRP G 3 113 ? 38.088 -35.934 -67.512 1.00 55.65 113 TRP O C 1
ATOM 15570 O O . TRP G 3 113 ? 39.093 -35.967 -68.215 1.00 57.76 113 TRP O O 1
ATOM 15581 N N . ALA G 3 114 ? 36.876 -36.243 -67.963 1.00 57.31 114 ALA O N 1
ATOM 15582 C CA . ALA G 3 114 ? 36.671 -36.654 -69.341 1.00 59.06 114 ALA O CA 1
ATOM 15583 C C . ALA G 3 114 ? 36.712 -35.415 -70.221 1.00 61.29 114 ALA O C 1
ATOM 15584 O O . ALA G 3 114 ? 37.277 -35.427 -71.317 1.00 63.53 114 ALA O O 1
ATOM 15586 N N . VAL G 3 115 ? 36.083 -34.351 -69.745 1.00 61.77 115 VAL O N 1
ATOM 15587 C CA . VAL G 3 115 ? 36.052 -33.097 -70.481 1.00 61.61 115 VAL O CA 1
ATOM 15588 C C . VAL G 3 115 ? 37.466 -32.536 -70.601 1.00 58.91 115 VAL O C 1
ATOM 15589 O O . VAL G 3 115 ? 37.825 -31.942 -71.605 1.00 58.33 115 VAL O O 1
ATOM 15593 N N . THR G 3 116 ? 38.277 -32.707 -69.569 1.00 56.99 116 THR O N 1
ATOM 15594 C CA . THR G 3 116 ? 39.640 -32.198 -69.616 1.00 56.67 116 THR O CA 1
ATOM 15595 C C . THR G 3 116 ? 40.437 -32.981 -70.629 1.00 59.96 116 THR O C 1
ATOM 15596 O O . THR G 3 116 ? 41.292 -32.412 -71.290 1.00 61.83 116 THR O O 1
ATOM 15600 N N . VAL G 3 117 ? 40.179 -34.288 -70.717 1.00 62.77 117 VAL O N 1
ATOM 15601 C CA . VAL G 3 117 ? 40.884 -35.143 -71.669 1.00 63.79 117 VAL O CA 1
ATOM 15602 C C . VAL G 3 117 ? 40.565 -34.753 -73.106 1.00 66.24 117 VAL O C 1
ATOM 15603 O O . VAL G 3 117 ? 41.475 -34.651 -73.917 1.00 68.13 117 VAL O O 1
ATOM 15607 N N . VAL G 3 118 ? 39.295 -34.538 -73.415 1.00 68.21 118 VAL O N 1
ATOM 15608 C CA . VAL G 3 118 ? 38.910 -34.151 -74.760 1.00 69.82 118 VAL O CA 1
ATOM 15609 C C . VAL G 3 118 ? 39.601 -32.836 -75.096 1.00 69.42 118 VAL O C 1
ATOM 15610 O O . VAL G 3 118 ? 40.242 -32.703 -76.149 1.00 70.11 118 VAL O O 1
ATOM 15614 N N . ALA G 3 119 ? 39.478 -31.871 -74.184 1.00 66.24 119 ALA O N 1
ATOM 15615 C CA . ALA G 3 119 ? 40.073 -30.565 -74.411 1.00 62.08 119 ALA O CA 1
ATOM 15616 C C . ALA G 3 119 ? 41.601 -30.627 -74.499 1.00 60.55 119 ALA O C 1
ATOM 15617 O O . ALA G 3 119 ? 42.172 -29.942 -75.375 1.00 61.81 119 ALA O O 1
ATOM 15619 N N . THR G 3 120 ? 42.260 -31.431 -73.646 1.00 55.70 120 THR O N 1
ATOM 15620 C CA . THR G 3 120 ? 43.720 -31.505 -73.715 1.00 53.56 120 THR O CA 1
ATOM 15621 C C . THR G 3 120 ? 44.139 -32.062 -75.064 1.00 58.22 120 THR O C 1
ATOM 15622 O O . THR G 3 120 ? 45.238 -31.805 -75.545 1.00 58.84 120 THR O O 1
ATOM 15626 N N . ILE G 3 121 ? 43.239 -32.821 -75.680 1.00 63.21 121 ILE O N 1
ATOM 15627 C CA . ILE G 3 121 ? 43.503 -33.424 -76.978 1.00 66.17 121 ILE O CA 1
ATOM 15628 C C . ILE G 3 121 ? 43.102 -32.441 -78.070 1.00 66.72 121 ILE O C 1
ATOM 15629 O O . ILE G 3 121 ? 43.910 -32.178 -78.975 1.00 68.06 121 ILE O O 1
ATOM 15634 N N . VAL G 3 122 ? 41.883 -31.903 -78.003 1.00 65.01 122 VAL O N 1
ATOM 15635 C CA . VAL G 3 122 ? 41.449 -30.918 -79.001 1.00 64.47 122 VAL O CA 1
ATOM 15636 C C . VAL G 3 122 ? 42.491 -29.784 -79.106 1.00 63.37 122 VAL O C 1
ATOM 15637 O O . VAL G 3 122 ? 42.910 -29.434 -80.193 1.00 61.72 122 VAL O O 1
ATOM 15641 N N . ILE G 3 123 ? 42.907 -29.237 -77.964 1.00 62.22 123 ILE O N 1
ATOM 15642 C CA . ILE G 3 123 ? 43.886 -28.165 -77.962 1.00 63.57 123 ILE O CA 1
ATOM 15643 C C . ILE G 3 123 ? 45.228 -28.607 -78.506 1.00 65.67 123 ILE O C 1
ATOM 15644 O O . ILE G 3 123 ? 45.873 -27.821 -79.197 1.00 67.75 123 ILE O O 1
ATOM 15649 N N . LEU G 3 124 ? 45.672 -29.820 -78.204 1.00 67.00 124 LEU O N 1
ATOM 15650 C CA . LEU G 3 124 ? 46.962 -30.245 -78.737 1.00 69.45 124 LEU O CA 1
ATOM 15651 C C . LEU G 3 124 ? 46.862 -30.460 -80.250 1.00 73.26 124 LEU O C 1
ATOM 15652 O O . LEU G 3 124 ? 47.837 -30.323 -81.005 1.00 73.41 124 LEU O O 1
ATOM 15657 N N . PHE G 3 125 ? 45.656 -30.773 -80.700 1.00 77.38 125 PHE O N 1
ATOM 15658 C CA . PHE G 3 125 ? 45.423 -31.019 -82.114 1.00 81.13 125 PHE O CA 1
ATOM 15659 C C . PHE G 3 125 ? 45.651 -29.753 -82.894 1.00 80.13 125 PHE O C 1
ATOM 15660 O O . PHE G 3 125 ? 46.628 -29.609 -83.607 1.00 81.91 125 PHE O O 1
ATOM 15668 N N . VAL G 3 126 ? 44.706 -28.835 -82.751 1.00 79.22 126 VAL O N 1
ATOM 15669 C CA . VAL G 3 126 ? 44.743 -27.527 -83.403 1.00 76.95 126 VAL O CA 1
ATOM 15670 C C . VAL G 3 126 ? 46.100 -26.846 -83.305 1.00 76.28 126 VAL O C 1
ATOM 15671 O O . VAL G 3 126 ? 46.585 -26.309 -84.284 1.00 76.93 126 VAL O O 1
ATOM 15675 N N . ALA G 3 127 ? 46.700 -26.861 -82.124 1.00 75.65 127 ALA O N 1
ATOM 15676 C CA . ALA G 3 127 ? 47.977 -26.201 -81.935 1.00 75.72 127 ALA O CA 1
ATOM 15677 C C . ALA G 3 127 ? 49.145 -26.920 -82.590 1.00 76.00 127 ALA O C 1
ATOM 15678 O O . ALA G 3 127 ? 50.237 -26.348 -82.653 1.00 77.29 127 ALA O O 1
ATOM 15680 N N . LEU G 3 128 ? 48.944 -28.153 -83.055 1.00 75.58 128 LEU O N 1
ATOM 15681 C CA . LEU G 3 128 ? 50.053 -28.882 -83.644 1.00 75.72 128 LEU O CA 1
ATOM 15682 C C . LEU G 3 128 ? 49.807 -29.425 -85.040 1.00 79.41 128 LEU O C 1
ATOM 15683 O O . LEU G 3 128 ? 50.653 -29.293 -85.924 1.00 78.47 128 LEU O O 1
ATOM 15688 N N . TYR G 3 129 ? 48.650 -30.044 -85.243 1.00 84.86 129 TYR O N 1
ATOM 15689 C CA . TYR G 3 129 ? 48.367 -30.647 -86.538 1.00 90.37 129 TYR O CA 1
ATOM 15690 C C . TYR G 3 129 ? 47.496 -29.819 -87.430 1.00 92.90 129 TYR O C 1
ATOM 15691 O O . TYR G 3 129 ? 47.773 -29.653 -88.600 1.00 93.73 129 TYR O O 1
ATOM 15700 N N . TRP G 3 130 ? 46.441 -29.286 -86.890 1.00 96.29 130 TRP O N 1
ATOM 15701 C CA . TRP G 3 130 ? 45.554 -28.479 -87.703 1.00 99.13 130 TRP O CA 1
ATOM 15702 C C . TRP G 3 130 ? 46.320 -27.203 -88.046 1.00 100.14 130 TRP O C 1
ATOM 15703 O O . TRP G 3 130 ? 47.219 -26.868 -87.297 1.00 100.79 130 TRP O O 1
ATOM 15715 N N . MET H 4 1 ? 28.340 -14.641 -28.116 1.00 98.79 0 MET P N 1
ATOM 15716 C CA . MET H 4 1 ? 26.965 -14.110 -28.374 1.00 98.46 0 MET P CA 1
ATOM 15717 C C . MET H 4 1 ? 26.892 -13.573 -29.814 1.00 98.55 0 MET P C 1
ATOM 15718 O O . MET H 4 1 ? 27.748 -12.791 -30.224 1.00 99.69 0 MET P O 1
ATOM 15723 N N . ILE H 4 2 ? 25.870 -13.944 -30.599 1.00 96.79 1 ILE P N 1
ATOM 15724 C CA . ILE H 4 2 ? 25.756 -13.529 -31.988 1.00 95.76 1 ILE P CA 1
ATOM 15725 C C . ILE H 4 2 ? 24.627 -12.525 -32.198 1.00 97.12 1 ILE P C 1
ATOM 15726 O O . ILE H 4 2 ? 23.487 -12.793 -31.800 1.00 97.78 1 ILE P O 1
ATOM 15731 N N . ASN H 4 3 ? 24.940 -11.382 -32.823 1.00 97.52 2 ASN P N 1
ATOM 15732 C CA . ASN H 4 3 ? 23.883 -10.408 -33.028 1.00 97.64 2 ASN P CA 1
ATOM 15733 C C . ASN H 4 3 ? 23.020 -10.816 -34.169 1.00 97.28 2 ASN P C 1
ATOM 15734 O O . ASN H 4 3 ? 23.582 -11.308 -35.122 1.00 97.45 2 ASN P O 1
ATOM 15739 N N . PRO H 4 4 ? 21.681 -10.629 -34.048 1.00 96.87 3 PRO P N 1
ATOM 15740 C CA . PRO H 4 4 ? 20.777 -10.977 -35.129 1.00 96.25 3 PRO P CA 1
ATOM 15741 C C . PRO H 4 4 ? 21.089 -10.237 -36.406 1.00 95.73 3 PRO P C 1
ATOM 15742 O O . PRO H 4 4 ? 21.871 -9.406 -36.485 1.00 96.04 3 PRO P O 1
ATOM 15746 N N . ASN H 4 5 ? 20.414 -10.591 -37.442 1.00 95.04 4 ASN P N 1
ATOM 15747 C CA . ASN H 4 5 ? 20.570 -10.050 -38.775 1.00 93.25 4 ASN P CA 1
ATOM 15748 C C . ASN H 4 5 ? 21.839 -9.214 -38.942 1.00 91.40 4 ASN P C 1
ATOM 15749 O O . ASN H 4 5 ? 21.854 -7.991 -38.820 1.00 93.03 4 ASN P O 1
ATOM 15754 N N . PRO H 4 6 ? 22.945 -9.919 -39.194 1.00 87.99 5 PRO P N 1
ATOM 15755 C CA . PRO H 4 6 ? 24.224 -9.239 -39.391 1.00 83.75 5 PRO P CA 1
ATOM 15756 C C . PRO H 4 6 ? 24.279 -8.631 -40.790 1.00 78.67 5 PRO P C 1
ATOM 15757 O O . PRO H 4 6 ? 23.306 -8.668 -41.558 1.00 77.30 5 PRO P O 1
ATOM 15761 N N . LYS H 4 7 ? 25.440 -8.078 -41.109 1.00 72.28 6 LYS P N 1
ATOM 15762 C CA . LYS H 4 7 ? 25.668 -7.416 -42.384 1.00 65.96 6 LYS P CA 1
ATOM 15763 C C . LYS H 4 7 ? 25.927 -8.434 -43.497 1.00 63.50 6 LYS P C 1
ATOM 15764 O O . LYS H 4 7 ? 26.776 -9.340 -43.351 1.00 62.39 6 LYS P O 1
ATOM 15770 N N . ARG H 4 8 ? 25.199 -8.291 -44.603 1.00 59.02 7 ARG P N 1
ATOM 15771 C CA . ARG H 4 8 ? 25.401 -9.186 -45.732 1.00 55.69 7 ARG P CA 1
ATOM 15772 C C . ARG H 4 8 ? 26.855 -9.138 -46.225 1.00 58.78 7 ARG P C 1
ATOM 15773 O O . ARG H 4 8 ? 27.601 -8.221 -45.926 1.00 61.86 7 ARG P O 1
ATOM 15781 N N . SER H 4 9 ? 27.306 -10.135 -46.953 1.00 61.39 8 SER P N 1
ATOM 15782 C CA . SER H 4 9 ? 28.668 -10.150 -47.457 1.00 61.39 8 SER P CA 1
ATOM 15783 C C . SER H 4 9 ? 28.585 -9.908 -48.949 1.00 62.92 8 SER P C 1
ATOM 15784 O O . SER H 4 9 ? 27.529 -10.027 -49.569 1.00 60.36 8 SER P O 1
ATOM 15787 N N . ASP H 4 10 ? 29.727 -9.579 -49.525 1.00 67.24 9 ASP P N 1
ATOM 15788 C CA . ASP H 4 10 ? 29.826 -9.308 -50.955 1.00 70.54 9 ASP P CA 1
ATOM 15789 C C . ASP H 4 10 ? 30.697 -10.351 -51.641 1.00 67.32 9 ASP P C 1
ATOM 15790 O O . ASP H 4 10 ? 30.807 -10.373 -52.879 1.00 67.94 9 ASP P O 1
ATOM 15795 N N . GLU H 4 11 ? 31.274 -11.241 -50.825 1.00 62.80 10 GLU P N 1
ATOM 15796 C CA . GLU H 4 11 ? 32.097 -12.361 -51.297 1.00 56.22 10 GLU P CA 1
ATOM 15797 C C . GLU H 4 11 ? 31.511 -13.081 -52.519 1.00 50.58 10 GLU P C 1
ATOM 15798 O O . GLU H 4 11 ? 32.235 -13.499 -53.399 1.00 50.85 10 GLU P O 1
ATOM 15804 N N . PRO H 4 12 ? 30.192 -13.200 -52.603 1.00 47.99 11 PRO P N 1
ATOM 15805 C CA . PRO H 4 12 ? 29.538 -13.844 -53.745 1.00 48.65 11 PRO P CA 1
ATOM 15806 C C . PRO H 4 12 ? 30.017 -13.399 -55.116 1.00 53.57 11 PRO P C 1
ATOM 15807 O O . PRO H 4 12 ? 29.805 -14.121 -56.106 1.00 54.80 11 PRO P O 1
ATOM 15811 N N . VAL H 4 13 ? 30.629 -12.216 -55.212 1.00 59.40 12 VAL P N 1
ATOM 15812 C CA . VAL H 4 13 ? 31.085 -11.715 -56.524 1.00 62.70 12 VAL P CA 1
ATOM 15813 C C . VAL H 4 13 ? 32.473 -12.252 -56.869 1.00 62.29 12 VAL P C 1
ATOM 15814 O O . VAL H 4 13 ? 32.736 -12.695 -57.981 1.00 58.94 12 VAL P O 1
ATOM 15818 N N . PHE H 4 14 ? 33.357 -12.208 -55.886 1.00 64.15 13 PHE P N 1
ATOM 15819 C CA . PHE H 4 14 ? 34.713 -12.694 -56.068 1.00 66.77 13 PHE P CA 1
ATOM 15820 C C . PHE H 4 14 ? 34.761 -14.234 -56.077 1.00 65.11 13 PHE P C 1
ATOM 15821 O O . PHE H 4 14 ? 35.639 -14.838 -56.716 1.00 64.80 13 PHE P O 1
ATOM 15829 N N . TRP H 4 15 ? 33.822 -14.845 -55.347 1.00 62.37 14 TRP P N 1
ATOM 15830 C CA . TRP H 4 15 ? 33.732 -16.291 -55.242 1.00 58.05 14 TRP P CA 1
ATOM 15831 C C . TRP H 4 15 ? 33.200 -16.729 -56.581 1.00 57.25 14 TRP P C 1
ATOM 15832 O O . TRP H 4 15 ? 33.604 -17.757 -57.108 1.00 58.48 14 TRP P O 1
ATOM 15843 N N . GLY H 4 16 ? 32.310 -15.918 -57.138 1.00 55.20 15 GLY P N 1
ATOM 15844 C CA . GLY H 4 16 ? 31.694 -16.242 -58.414 1.00 55.59 15 GLY P CA 1
ATOM 15845 C C . GLY H 4 16 ? 32.699 -16.152 -59.530 1.00 58.99 15 GLY P C 1
ATOM 15846 O O . GLY H 4 16 ? 32.659 -16.905 -60.489 1.00 61.06 15 GLY P O 1
ATOM 15847 N N . LEU H 4 17 ? 33.623 -15.212 -59.414 1.00 60.36 16 LEU P N 1
ATOM 15848 C CA . LEU H 4 17 ? 34.644 -15.083 -60.438 1.00 61.57 16 LEU P CA 1
ATOM 15849 C C . LEU H 4 17 ? 35.610 -16.253 -60.274 1.00 60.16 16 LEU P C 1
ATOM 15850 O O . LEU H 4 17 ? 35.853 -17.009 -61.217 1.00 61.23 16 LEU P O 1
ATOM 15855 N N . PHE H 4 18 ? 36.138 -16.382 -59.061 1.00 56.30 17 PHE P N 1
ATOM 15856 C CA . PHE H 4 18 ? 37.061 -17.449 -58.717 1.00 55.54 17 PHE P CA 1
ATOM 15857 C C . PHE H 4 18 ? 36.548 -18.836 -59.116 1.00 56.18 17 PHE P C 1
ATOM 15858 O O . PHE H 4 18 ? 37.334 -19.730 -59.433 1.00 56.38 17 PHE P O 1
ATOM 15866 N N . GLY H 4 19 ? 35.228 -19.003 -59.141 1.00 55.59 18 GLY P N 1
ATOM 15867 C CA . GLY H 4 19 ? 34.664 -20.284 -59.527 1.00 54.44 18 GLY P CA 1
ATOM 15868 C C . GLY H 4 19 ? 34.970 -20.521 -60.980 1.00 53.80 18 GLY P C 1
ATOM 15869 O O . GLY H 4 19 ? 35.627 -21.485 -61.326 1.00 56.34 18 GLY P O 1
ATOM 15870 N N . ALA H 4 20 ? 34.493 -19.628 -61.842 1.00 53.11 19 ALA P N 1
ATOM 15871 C CA . ALA H 4 20 ? 34.762 -19.713 -63.293 1.00 51.28 19 ALA P CA 1
ATOM 15872 C C . ALA H 4 20 ? 36.270 -19.811 -63.550 1.00 51.95 19 ALA P C 1
ATOM 15873 O O . ALA H 4 20 ? 36.735 -20.478 -64.464 1.00 51.82 19 ALA P O 1
ATOM 15875 N N . GLY H 4 21 ? 37.022 -19.099 -62.724 1.00 53.60 20 GLY P N 1
ATOM 15876 C CA . GLY H 4 21 ? 38.454 -19.079 -62.857 1.00 54.27 20 GLY P CA 1
ATOM 15877 C C . GLY H 4 21 ? 39.001 -20.469 -62.700 1.00 55.28 20 GLY P C 1
ATOM 15878 O O . GLY H 4 21 ? 39.493 -21.033 -63.671 1.00 56.42 20 GLY P O 1
ATOM 15879 N N . GLY H 4 22 ? 38.937 -20.991 -61.468 1.00 54.59 21 GLY P N 1
ATOM 15880 C CA . GLY H 4 22 ? 39.433 -22.334 -61.182 1.00 53.03 21 GLY P CA 1
ATOM 15881 C C . GLY H 4 22 ? 38.961 -23.408 -62.151 1.00 50.98 21 GLY P C 1
ATOM 15882 O O . GLY H 4 22 ? 39.700 -24.343 -62.402 1.00 50.13 21 GLY P O 1
ATOM 15883 N N . MET H 4 23 ? 37.749 -23.258 -62.685 1.00 50.03 22 MET P N 1
ATOM 15884 C CA . MET H 4 23 ? 37.197 -24.215 -63.610 1.00 51.54 22 MET P CA 1
ATOM 15885 C C . MET H 4 23 ? 37.909 -24.165 -64.955 1.00 51.82 22 MET P C 1
ATOM 15886 O O . MET H 4 23 ? 38.186 -25.206 -65.545 1.00 54.50 22 MET P O 1
ATOM 15891 N N . TRP H 4 24 ? 38.195 -22.964 -65.448 1.00 49.51 23 TRP P N 1
ATOM 15892 C CA . TRP H 4 24 ? 38.901 -22.820 -66.708 1.00 44.99 23 TRP P CA 1
ATOM 15893 C C . TRP H 4 24 ? 40.319 -23.331 -66.537 1.00 44.43 23 TRP P C 1
ATOM 15894 O O . TRP H 4 24 ? 40.829 -24.020 -67.395 1.00 44.06 23 TRP P O 1
ATOM 15905 N N . SER H 4 25 ? 40.970 -22.975 -65.437 1.00 44.42 24 SER P N 1
ATOM 15906 C CA . SER H 4 25 ? 42.347 -23.405 -65.259 1.00 47.33 24 SER P CA 1
ATOM 15907 C C . SER H 4 25 ? 42.427 -24.900 -64.913 1.00 50.90 24 SER P C 1
ATOM 15908 O O . SER H 4 25 ? 43.508 -25.511 -64.910 1.00 50.80 24 SER P O 1
ATOM 15911 N N . ALA H 4 26 ? 41.287 -25.503 -64.581 1.00 51.48 25 ALA P N 1
ATOM 15912 C CA . ALA H 4 26 ? 41.275 -26.925 -64.250 1.00 49.51 25 ALA P CA 1
ATOM 15913 C C . ALA H 4 26 ? 41.241 -27.734 -65.567 1.00 51.05 25 ALA P C 1
ATOM 15914 O O . ALA H 4 26 ? 41.957 -28.721 -65.721 1.00 52.61 25 ALA P O 1
ATOM 15916 N N . ILE H 4 27 ? 40.434 -27.291 -66.517 1.00 50.53 26 ILE P N 1
ATOM 15917 C CA . ILE H 4 27 ? 40.301 -27.933 -67.807 1.00 52.02 26 ILE P CA 1
ATOM 15918 C C . ILE H 4 27 ? 41.469 -27.614 -68.745 1.00 53.63 26 ILE P C 1
ATOM 15919 O O . ILE H 4 27 ? 42.284 -28.497 -69.064 1.00 56.64 26 ILE P O 1
ATOM 15924 N N . ILE H 4 28 ? 41.544 -26.370 -69.214 1.00 51.47 27 ILE P N 1
ATOM 15925 C CA . ILE H 4 28 ? 42.541 -25.897 -70.156 1.00 49.29 27 ILE P CA 1
ATOM 15926 C C . ILE H 4 28 ? 43.947 -25.578 -69.646 1.00 46.96 27 ILE P C 1
ATOM 15927 O O . ILE H 4 28 ? 44.882 -25.559 -70.411 1.00 46.98 27 ILE P O 1
ATOM 15932 N N . ALA H 4 29 ? 44.163 -25.346 -68.372 1.00 46.38 28 ALA P N 1
ATOM 15933 C CA . ALA H 4 29 ? 45.499 -24.959 -67.963 1.00 47.35 28 ALA P CA 1
ATOM 15934 C C . ALA H 4 29 ? 46.629 -25.934 -68.198 1.00 50.22 28 ALA P C 1
ATOM 15935 O O . ALA H 4 29 ? 47.634 -25.564 -68.811 1.00 52.53 28 ALA P O 1
ATOM 15937 N N . PRO H 4 30 ? 46.526 -27.161 -67.679 1.00 50.57 29 PRO P N 1
ATOM 15938 C CA . PRO H 4 30 ? 47.590 -28.162 -67.835 1.00 50.06 29 PRO P CA 1
ATOM 15939 C C . PRO H 4 30 ? 48.125 -28.351 -69.239 1.00 49.95 29 PRO P C 1
ATOM 15940 O O . PRO H 4 30 ? 49.347 -28.443 -69.426 1.00 49.53 29 PRO P O 1
ATOM 15944 N N . VAL H 4 31 ? 47.246 -28.398 -70.236 1.00 50.60 30 VAL P N 1
ATOM 15945 C CA . VAL H 4 31 ? 47.732 -28.618 -71.597 1.00 51.74 30 VAL P CA 1
ATOM 15946 C C . VAL H 4 31 ? 48.507 -27.427 -72.131 1.00 55.43 30 VAL P C 1
ATOM 15947 O O . VAL H 4 31 ? 49.369 -27.585 -72.991 1.00 56.97 30 VAL P O 1
ATOM 15951 N N . MET H 4 32 ? 48.175 -26.228 -71.652 1.00 58.04 31 MET P N 1
ATOM 15952 C CA . MET H 4 32 ? 48.822 -24.996 -72.095 1.00 57.32 31 MET P CA 1
ATOM 15953 C C . MET H 4 32 ? 50.213 -24.873 -71.513 1.00 54.25 31 MET P C 1
ATOM 15954 O O . MET H 4 32 ? 51.145 -24.483 -72.224 1.00 55.64 31 MET P O 1
ATOM 15959 N N . ILE H 4 33 ? 50.383 -25.191 -70.241 1.00 49.64 32 ILE P N 1
ATOM 15960 C CA . ILE H 4 33 ? 51.715 -25.133 -69.671 1.00 48.12 32 ILE P CA 1
ATOM 15961 C C . ILE H 4 33 ? 52.589 -26.099 -70.471 1.00 50.18 32 ILE P C 1
ATOM 15962 O O . ILE H 4 33 ? 53.793 -25.874 -70.639 1.00 52.26 32 ILE P O 1
ATOM 15967 N N . LEU H 4 34 ? 51.972 -27.183 -70.936 1.00 49.77 33 LEU P N 1
ATOM 15968 C CA . LEU H 4 34 ? 52.689 -28.173 -71.703 1.00 50.47 33 LEU P CA 1
ATOM 15969 C C . LEU H 4 34 ? 53.232 -27.533 -72.969 1.00 49.73 33 LEU P C 1
ATOM 15970 O O . LEU H 4 34 ? 54.462 -27.451 -73.134 1.00 49.54 33 LEU P O 1
ATOM 15975 N N . LEU H 4 35 ? 52.321 -27.120 -73.853 1.00 50.43 34 LEU P N 1
ATOM 15976 C CA . LEU H 4 35 ? 52.686 -26.474 -75.121 1.00 53.20 34 LEU P CA 1
ATOM 15977 C C . LEU H 4 35 ? 53.741 -25.386 -74.968 1.00 54.74 34 LEU P C 1
ATOM 15978 O O . LEU H 4 35 ? 54.892 -25.540 -75.364 1.00 55.13 34 LEU P O 1
ATOM 15983 N N . VAL H 4 36 ? 53.327 -24.289 -74.344 1.00 53.92 35 VAL P N 1
ATOM 15984 C CA . VAL H 4 36 ? 54.153 -23.121 -74.168 1.00 52.28 35 VAL P CA 1
ATOM 15985 C C . VAL H 4 36 ? 55.392 -23.336 -73.326 1.00 54.25 35 VAL P C 1
ATOM 15986 O O . VAL H 4 36 ? 56.463 -22.847 -73.695 1.00 56.97 35 VAL P O 1
ATOM 15990 N N . GLY H 4 37 ? 55.281 -24.015 -72.194 1.00 51.33 36 GLY P N 1
ATOM 15991 C CA . GLY H 4 37 ? 56.462 -24.119 -71.359 1.00 50.52 36 GLY P CA 1
ATOM 15992 C C . GLY H 4 37 ? 57.360 -25.317 -71.513 1.00 49.97 36 GLY P C 1
ATOM 15993 O O . GLY H 4 37 ? 58.423 -25.356 -70.864 1.00 46.87 36 GLY P O 1
ATOM 15994 N N . ILE H 4 38 ? 56.929 -26.302 -72.294 1.00 53.07 37 ILE P N 1
ATOM 15995 C CA . ILE H 4 38 ? 57.726 -27.519 -72.464 1.00 58.71 37 ILE P CA 1
ATOM 15996 C C . ILE H 4 38 ? 57.995 -27.864 -73.928 1.00 58.81 37 ILE P C 1
ATOM 15997 O O . ILE H 4 38 ? 59.147 -27.916 -74.348 1.00 56.37 37 ILE P O 1
ATOM 16002 N N . LEU H 4 39 ? 56.931 -28.093 -74.694 1.00 60.39 38 LEU P N 1
ATOM 16003 C CA . LEU H 4 39 ? 57.062 -28.448 -76.092 1.00 62.49 38 LEU P CA 1
ATOM 16004 C C . LEU H 4 39 ? 57.691 -27.352 -76.931 1.00 66.10 38 LEU P C 1
ATOM 16005 O O . LEU H 4 39 ? 58.678 -27.618 -77.626 1.00 68.65 38 LEU P O 1
ATOM 16010 N N . LEU H 4 40 ? 57.130 -26.140 -76.883 1.00 67.06 39 LEU P N 1
ATOM 16011 C CA . LEU H 4 40 ? 57.643 -25.025 -77.671 1.00 64.31 39 LEU P CA 1
ATOM 16012 C C . LEU H 4 40 ? 59.110 -24.730 -77.385 1.00 60.06 39 LEU P C 1
ATOM 16013 O O . LEU H 4 40 ? 59.940 -24.762 -78.304 1.00 60.40 39 LEU P O 1
ATOM 16018 N N . PRO H 4 41 ? 59.464 -24.457 -76.138 1.00 54.69 40 PRO P N 1
ATOM 16019 C CA . PRO H 4 41 ? 60.872 -24.177 -75.829 1.00 55.89 40 PRO P CA 1
ATOM 16020 C C . PRO H 4 41 ? 61.809 -25.342 -76.150 1.00 59.20 40 PRO P C 1
ATOM 16021 O O . PRO H 4 41 ? 63.022 -25.221 -75.974 1.00 61.89 40 PRO P O 1
ATOM 16025 N N . LEU H 4 42 ? 61.251 -26.488 -76.535 1.00 60.48 41 LEU P N 1
ATOM 16026 C CA . LEU H 4 42 ? 62.083 -27.659 -76.817 1.00 60.36 41 LEU P CA 1
ATOM 16027 C C . LEU H 4 42 ? 61.870 -28.172 -78.234 1.00 62.46 41 LEU P C 1
ATOM 16028 O O . LEU H 4 42 ? 62.375 -29.220 -78.596 1.00 64.79 41 LEU P O 1
ATOM 16033 N N . GLY H 4 43 ? 61.125 -27.423 -79.041 1.00 64.38 42 GLY P N 1
ATOM 16034 C CA . GLY H 4 43 ? 60.841 -27.754 -80.425 1.00 63.71 42 GLY P CA 1
ATOM 16035 C C . GLY H 4 43 ? 60.178 -29.106 -80.638 1.00 64.49 42 GLY P C 1
ATOM 16036 O O . GLY H 4 43 ? 60.133 -29.634 -81.758 1.00 64.20 42 GLY P O 1
ATOM 16037 N N . LEU H 4 44 ? 59.632 -29.672 -79.565 1.00 62.68 43 LEU P N 1
ATOM 16038 C CA . LEU H 4 44 ? 59.001 -30.969 -79.678 1.00 59.84 43 LEU P CA 1
ATOM 16039 C C . LEU H 4 44 ? 57.638 -30.787 -80.292 1.00 59.09 43 LEU P C 1
ATOM 16040 O O . LEU H 4 44 ? 56.634 -31.161 -79.667 1.00 58.62 43 LEU P O 1
ATOM 16045 N N . PHE H 4 45 ? 57.611 -30.215 -81.498 1.00 58.95 44 PHE P N 1
ATOM 16046 C CA . PHE H 4 45 ? 56.329 -30.012 -82.195 1.00 61.42 44 PHE P CA 1
ATOM 16047 C C . PHE H 4 45 ? 56.549 -30.169 -83.694 1.00 64.73 44 PHE P C 1
ATOM 16048 O O . PHE H 4 45 ? 57.673 -30.047 -84.176 1.00 65.35 44 PHE P O 1
ATOM 16056 N N . PRO H 4 46 ? 55.485 -30.445 -84.455 1.00 69.84 45 PRO P N 1
ATOM 16057 C CA . PRO H 4 46 ? 55.596 -30.630 -85.913 1.00 74.69 45 PRO P CA 1
ATOM 16058 C C . PRO H 4 46 ? 55.921 -29.386 -86.739 1.00 79.86 45 PRO P C 1
ATOM 16059 O O . PRO H 4 46 ? 55.222 -28.370 -86.705 1.00 79.90 45 PRO P O 1
ATOM 16063 N N . GLY H 4 47 ? 57.004 -29.490 -87.502 1.00 85.25 46 GLY P N 1
ATOM 16064 C CA . GLY H 4 47 ? 57.452 -28.438 -88.400 1.00 88.61 46 GLY P CA 1
ATOM 16065 C C . GLY H 4 47 ? 57.459 -27.028 -87.851 1.00 90.74 46 GLY P C 1
ATOM 16066 O O . GLY H 4 47 ? 58.194 -26.729 -86.910 1.00 91.87 46 GLY P O 1
ATOM 16067 N N . ASP H 4 48 ? 56.634 -26.165 -88.446 1.00 91.37 47 ASP P N 1
ATOM 16068 C CA . ASP H 4 48 ? 56.528 -24.763 -88.063 1.00 90.83 47 ASP P CA 1
ATOM 16069 C C . ASP H 4 48 ? 55.272 -24.423 -87.260 1.00 87.67 47 ASP P C 1
ATOM 16070 O O . ASP H 4 48 ? 54.995 -23.257 -87.017 1.00 88.40 47 ASP P O 1
ATOM 16075 N N . ALA H 4 49 ? 54.500 -25.421 -86.857 1.00 82.96 48 ALA P N 1
ATOM 16076 C CA . ALA H 4 49 ? 53.276 -25.177 -86.100 1.00 78.77 48 ALA P CA 1
ATOM 16077 C C . ALA H 4 49 ? 53.426 -24.125 -84.999 1.00 75.55 48 ALA P C 1
ATOM 16078 O O . ALA H 4 49 ? 52.496 -23.359 -84.786 1.00 75.69 48 ALA P O 1
ATOM 16080 N N . LEU H 4 50 ? 54.567 -24.076 -84.311 1.00 72.09 49 LEU P N 1
ATOM 16081 C CA . LEU H 4 50 ? 54.752 -23.092 -83.252 1.00 70.51 49 LEU P CA 1
ATOM 16082 C C . LEU H 4 50 ? 55.719 -21.974 -83.650 1.00 70.60 49 LEU P C 1
ATOM 16083 O O . LEU H 4 50 ? 56.628 -21.587 -82.905 1.00 70.60 49 LEU P O 1
ATOM 16088 N N . SER H 4 51 ? 55.495 -21.421 -84.831 1.00 72.36 50 SER P N 1
ATOM 16089 C CA . SER H 4 51 ? 56.317 -20.351 -85.400 1.00 73.80 50 SER P CA 1
ATOM 16090 C C . SER H 4 51 ? 55.705 -18.987 -85.174 1.00 74.25 50 SER P C 1
ATOM 16091 O O . SER H 4 51 ? 54.484 -18.861 -85.198 1.00 73.95 50 SER P O 1
ATOM 16094 N N . TYR H 4 52 ? 56.558 -17.983 -85.010 1.00 76.37 51 TYR P N 1
ATOM 16095 C CA . TYR H 4 52 ? 56.127 -16.592 -84.847 1.00 78.46 51 TYR P CA 1
ATOM 16096 C C . TYR H 4 52 ? 54.882 -16.332 -85.684 1.00 76.62 51 TYR P C 1
ATOM 16097 O O . TYR H 4 52 ? 53.818 -15.994 -85.168 1.00 76.34 51 TYR P O 1
ATOM 16106 N N . GLU H 4 53 ? 55.004 -16.538 -86.987 1.00 74.90 52 GLU P N 1
ATOM 16107 C CA . GLU H 4 53 ? 53.918 -16.291 -87.928 1.00 75.95 52 GLU P CA 1
ATOM 16108 C C . GLU H 4 53 ? 52.658 -17.079 -87.624 1.00 73.22 52 GLU P C 1
ATOM 16109 O O . GLU H 4 53 ? 51.550 -16.548 -87.631 1.00 70.83 52 GLU P O 1
ATOM 16115 N N . ARG H 4 54 ? 52.826 -18.366 -87.371 1.00 74.39 53 ARG P N 1
ATOM 16116 C CA . ARG H 4 54 ? 51.676 -19.215 -87.082 1.00 73.86 53 ARG P CA 1
ATOM 16117 C C . ARG H 4 54 ? 51.003 -18.811 -85.763 1.00 71.15 53 ARG P C 1
ATOM 16118 O O . ARG H 4 54 ? 49.771 -18.708 -85.703 1.00 71.39 53 ARG P O 1
ATOM 16126 N N . VAL H 4 55 ? 51.809 -18.573 -84.726 1.00 65.97 54 VAL P N 1
ATOM 16127 C CA . VAL H 4 55 ? 51.294 -18.150 -83.426 1.00 62.76 54 VAL P CA 1
ATOM 16128 C C . VAL H 4 55 ? 50.556 -16.814 -83.587 1.00 63.55 54 VAL P C 1
ATOM 16129 O O . VAL H 4 55 ? 49.405 -16.636 -83.164 1.00 62.55 54 VAL P O 1
ATOM 16133 N N . LEU H 4 56 ? 51.249 -15.875 -84.230 1.00 64.27 55 LEU P N 1
ATOM 16134 C CA . LEU H 4 56 ? 50.728 -14.546 -84.485 1.00 64.24 55 LEU P CA 1
ATOM 16135 C C . LEU H 4 56 ? 49.463 -14.609 -85.341 1.00 62.71 55 LEU P C 1
ATOM 16136 O O . LEU H 4 56 ? 48.509 -13.866 -85.136 1.00 62.07 55 LEU P O 1
ATOM 16141 N N . ALA H 4 57 ? 49.454 -15.485 -86.328 1.00 62.26 56 ALA P N 1
ATOM 16142 C CA . ALA H 4 57 ? 48.280 -15.593 -87.194 1.00 62.82 56 ALA P CA 1
ATOM 16143 C C . ALA H 4 57 ? 47.074 -16.059 -86.380 1.00 63.86 56 ALA P C 1
ATOM 16144 O O . ALA H 4 57 ? 45.936 -15.666 -86.643 1.00 64.17 56 ALA P O 1
ATOM 16146 N N . PHE H 4 58 ? 47.347 -16.886 -85.371 1.00 64.57 57 PHE P N 1
ATOM 16147 C CA . PHE H 4 58 ? 46.300 -17.412 -84.512 1.00 64.54 57 PHE P CA 1
ATOM 16148 C C . PHE H 4 58 ? 45.912 -16.349 -83.492 1.00 65.43 57 PHE P C 1
ATOM 16149 O O . PHE H 4 58 ? 44.734 -16.031 -83.331 1.00 65.59 57 PHE P O 1
ATOM 16157 N N . ALA H 4 59 ? 46.916 -15.818 -82.809 1.00 66.31 58 ALA P N 1
ATOM 16158 C CA . ALA H 4 59 ? 46.692 -14.775 -81.815 1.00 67.39 58 ALA P CA 1
ATOM 16159 C C . ALA H 4 59 ? 45.908 -13.584 -82.407 1.00 69.54 58 ALA P C 1
ATOM 16160 O O . ALA H 4 59 ? 45.176 -12.906 -81.691 1.00 69.93 58 ALA P O 1
ATOM 16162 N N . GLN H 4 60 ? 46.035 -13.343 -83.711 1.00 72.32 59 GLN P N 1
ATOM 16163 C CA . GLN H 4 60 ? 45.343 -12.231 -84.342 1.00 75.42 59 GLN P CA 1
ATOM 16164 C C . GLN H 4 60 ? 43.954 -12.582 -84.826 1.00 75.71 59 GLN P C 1
ATOM 16165 O O . GLN H 4 60 ? 43.201 -11.679 -85.207 1.00 76.82 59 GLN P O 1
ATOM 16171 N N . SER H 4 61 ? 43.627 -13.871 -84.850 1.00 75.29 60 SER P N 1
ATOM 16172 C CA . SER H 4 61 ? 42.302 -14.305 -85.278 1.00 74.87 60 SER P CA 1
ATOM 16173 C C . SER H 4 61 ? 41.319 -14.025 -84.148 1.00 74.83 60 SER P C 1
ATOM 16174 O O . SER H 4 61 ? 41.701 -13.986 -82.986 1.00 74.43 60 SER P O 1
ATOM 16177 N N . PHE H 4 62 ? 40.054 -13.837 -84.487 1.00 77.11 61 PHE P N 1
ATOM 16178 C CA . PHE H 4 62 ? 39.035 -13.539 -83.502 1.00 79.46 61 PHE P CA 1
ATOM 16179 C C . PHE H 4 62 ? 39.025 -14.508 -82.319 1.00 78.44 61 PHE P C 1
ATOM 16180 O O . PHE H 4 62 ? 39.004 -14.096 -81.154 1.00 78.52 61 PHE P O 1
ATOM 16188 N N . ILE H 4 63 ? 39.023 -15.798 -82.627 1.00 77.62 62 ILE P N 1
ATOM 16189 C CA . ILE H 4 63 ? 39.002 -16.851 -81.621 1.00 76.29 62 ILE P CA 1
ATOM 16190 C C . ILE H 4 63 ? 40.267 -16.870 -80.773 1.00 72.52 62 ILE P C 1
ATOM 16191 O O . ILE H 4 63 ? 40.213 -17.048 -79.546 1.00 72.57 62 ILE P O 1
ATOM 16196 N N . GLY H 4 64 ? 41.413 -16.698 -81.412 1.00 67.96 63 GLY P N 1
ATOM 16197 C CA . GLY H 4 64 ? 42.661 -16.735 -80.663 1.00 67.35 63 GLY P CA 1
ATOM 16198 C C . GLY H 4 64 ? 42.779 -15.580 -79.696 1.00 67.79 63 GLY P C 1
ATOM 16199 O O . GLY H 4 64 ? 43.491 -15.651 -78.674 1.00 67.13 63 GLY P O 1
ATOM 16200 N N . ARG H 4 65 ? 42.071 -14.506 -80.027 1.00 68.16 64 ARG P N 1
ATOM 16201 C CA . ARG H 4 65 ? 42.098 -13.331 -79.179 1.00 69.86 64 ARG P CA 1
ATOM 16202 C C . ARG H 4 65 ? 41.253 -13.568 -77.939 1.00 67.13 64 ARG P C 1
ATOM 16203 O O . ARG H 4 65 ? 41.717 -13.318 -76.823 1.00 66.47 64 ARG P O 1
ATOM 16211 N N . VAL H 4 66 ? 40.030 -14.059 -78.121 1.00 65.16 65 VAL P N 1
ATOM 16212 C CA . VAL H 4 66 ? 39.192 -14.309 -76.948 1.00 67.50 65 VAL P CA 1
ATOM 16213 C C . VAL H 4 66 ? 39.804 -15.416 -76.087 1.00 65.24 65 VAL P C 1
ATOM 16214 O O . VAL H 4 66 ? 39.834 -15.321 -74.855 1.00 65.05 65 VAL P O 1
ATOM 16218 N N . PHE H 4 67 ? 40.323 -16.447 -76.746 1.00 61.75 66 PHE P N 1
ATOM 16219 C CA . PHE H 4 67 ? 40.925 -17.557 -76.034 1.00 59.30 66 PHE P CA 1
ATOM 16220 C C . PHE H 4 67 ? 42.115 -17.102 -75.205 1.00 58.17 66 PHE P C 1
ATOM 16221 O O . PHE H 4 67 ? 42.300 -17.555 -74.047 1.00 56.11 66 PHE P O 1
ATOM 16229 N N . LEU H 4 68 ? 42.913 -16.210 -75.801 1.00 57.77 67 LEU P N 1
ATOM 16230 C CA . LEU H 4 68 ? 44.103 -15.717 -75.107 1.00 59.57 67 LEU P CA 1
ATOM 16231 C C . LEU H 4 68 ? 43.788 -14.796 -73.946 1.00 58.16 67 LEU P C 1
ATOM 16232 O O . LEU H 4 68 ? 44.534 -14.717 -72.958 1.00 58.15 67 LEU P O 1
ATOM 16237 N N . PHE H 4 69 ? 42.651 -14.125 -74.062 1.00 57.37 68 PHE P N 1
ATOM 16238 C CA . PHE H 4 69 ? 42.168 -13.234 -73.013 1.00 56.08 68 PHE P CA 1
ATOM 16239 C C . PHE H 4 69 ? 41.725 -14.078 -71.813 1.00 53.94 68 PHE P C 1
ATOM 16240 O O . PHE H 4 69 ? 42.168 -13.891 -70.684 1.00 55.57 68 PHE P O 1
ATOM 16248 N N . LEU H 4 70 ? 40.851 -15.042 -72.072 1.00 50.77 69 LEU P N 1
ATOM 16249 C CA . LEU H 4 70 ? 40.330 -15.896 -71.029 1.00 49.28 69 LEU P CA 1
ATOM 16250 C C . LEU H 4 70 ? 41.430 -16.706 -70.368 1.00 48.55 69 LEU P C 1
ATOM 16251 O O . LEU H 4 70 ? 41.424 -16.827 -69.127 1.00 48.68 69 LEU P O 1
ATOM 16256 N N . MET H 4 71 ? 42.345 -17.254 -71.183 1.00 46.15 70 MET P N 1
ATOM 16257 C CA . MET H 4 71 ? 43.441 -18.063 -70.637 1.00 46.60 70 MET P CA 1
ATOM 16258 C C . MET H 4 71 ? 44.349 -17.314 -69.666 1.00 46.26 70 MET P C 1
ATOM 16259 O O . MET H 4 71 ? 45.006 -17.891 -68.785 1.00 44.03 70 MET P O 1
ATOM 16264 N N . ILE H 4 72 ? 44.431 -15.998 -69.840 1.00 50.03 71 ILE P N 1
ATOM 16265 C CA . ILE H 4 72 ? 45.251 -15.172 -68.965 1.00 51.07 71 ILE P CA 1
ATOM 16266 C C . ILE H 4 72 ? 44.431 -14.588 -67.829 1.00 49.32 71 ILE P C 1
ATOM 16267 O O . ILE H 4 72 ? 44.846 -14.633 -66.661 1.00 49.43 71 ILE P O 1
ATOM 16272 N N . VAL H 4 73 ? 43.251 -14.071 -68.159 1.00 48.15 72 VAL P N 1
ATOM 16273 C CA . VAL H 4 73 ? 42.454 -13.410 -67.111 1.00 51.01 72 VAL P CA 1
ATOM 16274 C C . VAL H 4 73 ? 41.745 -14.308 -66.098 1.00 47.50 72 VAL P C 1
ATOM 16275 O O . VAL H 4 73 ? 41.930 -14.112 -64.889 1.00 46.02 72 VAL P O 1
ATOM 16279 N N . LEU H 4 74 ? 40.956 -15.280 -66.562 1.00 46.41 73 LEU P N 1
ATOM 16280 C CA . LEU H 4 74 ? 40.266 -16.195 -65.647 1.00 43.88 73 LEU P CA 1
ATOM 16281 C C . LEU H 4 74 ? 41.174 -16.795 -64.560 1.00 43.91 73 LEU P C 1
ATOM 16282 O O . LEU H 4 74 ? 40.840 -16.754 -63.362 1.00 44.48 73 LEU P O 1
ATOM 16287 N N . PRO H 4 75 ? 42.338 -17.353 -64.933 1.00 42.32 74 PRO P N 1
ATOM 16288 C CA . PRO H 4 75 ? 43.233 -17.933 -63.918 1.00 41.70 74 PRO P CA 1
ATOM 16289 C C . PRO H 4 75 ? 43.636 -16.871 -62.901 1.00 46.12 74 PRO P C 1
ATOM 16290 O O . PRO H 4 75 ? 43.722 -17.131 -61.665 1.00 49.82 74 PRO P O 1
ATOM 16294 N N . LEU H 4 76 ? 43.874 -15.648 -63.392 1.00 46.71 75 LEU P N 1
ATOM 16295 C CA . LEU H 4 76 ? 44.294 -14.568 -62.499 1.00 45.20 75 LEU P CA 1
ATOM 16296 C C . LEU H 4 76 ? 43.267 -14.297 -61.407 1.00 44.26 75 LEU P C 1
ATOM 16297 O O . LEU H 4 76 ? 43.627 -14.237 -60.213 1.00 42.71 75 LEU P O 1
ATOM 16302 N N . TRP H 4 77 ? 41.992 -14.185 -61.806 1.00 46.27 76 TRP P N 1
ATOM 16303 C CA . TRP H 4 77 ? 40.904 -13.931 -60.862 1.00 47.81 76 TRP P CA 1
ATOM 16304 C C . TRP H 4 77 ? 40.769 -15.052 -59.820 1.00 48.77 76 TRP P C 1
ATOM 16305 O O . TRP H 4 77 ? 40.453 -14.796 -58.657 1.00 50.48 76 TRP P O 1
ATOM 16316 N N . CYS H 4 78 ? 41.055 -16.295 -60.197 1.00 47.02 77 CYS P N 1
ATOM 16317 C CA . CYS H 4 78 ? 40.988 -17.375 -59.231 1.00 42.79 77 CYS P CA 1
ATOM 16318 C C . CYS H 4 78 ? 42.249 -17.307 -58.384 1.00 41.05 77 CYS P C 1
ATOM 16319 O O . CYS H 4 78 ? 42.191 -17.360 -57.144 1.00 36.35 77 CYS P O 1
ATOM 16322 N N . GLY H 4 79 ? 43.398 -17.172 -59.060 1.00 39.31 78 GLY P N 1
ATOM 16323 C CA . GLY H 4 79 ? 44.663 -17.167 -58.312 1.00 40.32 78 GLY P CA 1
ATOM 16324 C C . GLY H 4 79 ? 44.840 -16.034 -57.321 1.00 42.20 78 GLY P C 1
ATOM 16325 O O . GLY H 4 79 ? 45.283 -16.262 -56.174 1.00 41.26 78 GLY P O 1
ATOM 16326 N N . LEU H 4 80 ? 44.497 -14.802 -57.736 1.00 41.66 79 LEU P N 1
ATOM 16327 C CA . LEU H 4 80 ? 44.661 -13.698 -56.773 1.00 42.82 79 LEU P CA 1
ATOM 16328 C C . LEU H 4 80 ? 43.607 -13.778 -55.661 1.00 44.76 79 LEU P C 1
ATOM 16329 O O . LEU H 4 80 ? 43.852 -13.377 -54.502 1.00 43.89 79 LEU P O 1
ATOM 16334 N N . HIS H 4 81 ? 42.438 -14.328 -55.992 1.00 47.21 80 HIS P N 1
ATOM 16335 C CA . HIS H 4 81 ? 41.442 -14.519 -54.930 1.00 51.76 80 HIS P CA 1
ATOM 16336 C C . HIS H 4 81 ? 42.085 -15.404 -53.851 1.00 49.02 80 HIS P C 1
ATOM 16337 O O . HIS H 4 81 ? 42.112 -15.082 -52.682 1.00 47.49 80 HIS P O 1
ATOM 16344 N N . ARG H 4 82 ? 42.680 -16.506 -54.262 1.00 49.81 81 ARG P N 1
ATOM 16345 C CA . ARG H 4 82 ? 43.278 -17.423 -53.308 1.00 52.25 81 ARG P CA 1
ATOM 16346 C C . ARG H 4 82 ? 44.442 -16.835 -52.536 1.00 51.53 81 ARG P C 1
ATOM 16347 O O . ARG H 4 82 ? 44.644 -17.130 -51.339 1.00 50.63 81 ARG P O 1
ATOM 16355 N N . MET H 4 83 ? 45.222 -15.978 -53.189 1.00 52.24 82 MET P N 1
ATOM 16356 C CA . MET H 4 83 ? 46.348 -15.390 -52.448 1.00 52.12 82 MET P CA 1
ATOM 16357 C C . MET H 4 83 ? 45.846 -14.459 -51.339 1.00 50.22 82 MET P C 1
ATOM 16358 O O . MET H 4 83 ? 46.398 -14.413 -50.234 1.00 49.86 82 MET P O 1
ATOM 16363 N N . HIS H 4 84 ? 44.782 -13.731 -51.648 1.00 47.39 83 HIS P N 1
ATOM 16364 C CA . HIS H 4 84 ? 44.192 -12.822 -50.685 1.00 47.24 83 HIS P CA 1
ATOM 16365 C C . HIS H 4 84 ? 43.834 -13.534 -49.393 1.00 45.88 83 HIS P C 1
ATOM 16366 O O . HIS H 4 84 ? 44.237 -13.098 -48.306 1.00 45.53 83 HIS P O 1
ATOM 16373 N N . HIS H 4 85 ? 43.059 -14.622 -49.503 1.00 46.35 84 HIS P N 1
ATOM 16374 C CA . HIS H 4 85 ? 42.654 -15.441 -48.343 1.00 44.02 84 HIS P CA 1
ATOM 16375 C C . HIS H 4 85 ? 43.860 -16.135 -47.735 1.00 42.34 84 HIS P C 1
ATOM 16376 O O . HIS H 4 85 ? 43.933 -16.400 -46.546 1.00 39.08 84 HIS P O 1
ATOM 16383 N N . ALA H 4 86 ? 44.853 -16.418 -48.552 1.00 45.93 85 ALA P N 1
ATOM 16384 C CA . ALA H 4 86 ? 46.053 -17.057 -48.015 1.00 48.39 85 ALA P CA 1
ATOM 16385 C C . ALA H 4 86 ? 46.702 -16.126 -46.977 1.00 50.94 85 ALA P C 1
ATOM 16386 O O . ALA H 4 86 ? 47.202 -16.578 -45.925 1.00 52.52 85 ALA P O 1
ATOM 16388 N N . MET H 4 87 ? 46.682 -14.818 -47.252 1.00 53.49 86 MET P N 1
ATOM 16389 C CA . MET H 4 87 ? 47.284 -13.846 -46.317 1.00 56.00 86 MET P CA 1
ATOM 16390 C C . MET H 4 87 ? 46.644 -14.021 -44.952 1.00 57.36 86 MET P C 1
ATOM 16391 O O . MET H 4 87 ? 47.308 -13.945 -43.928 1.00 56.64 86 MET P O 1
ATOM 16396 N N . HIS H 4 88 ? 45.330 -14.242 -44.959 1.00 62.01 87 HIS P N 1
ATOM 16397 C CA . HIS H 4 88 ? 44.545 -14.437 -43.752 1.00 64.28 87 HIS P CA 1
ATOM 16398 C C . HIS H 4 88 ? 44.965 -15.728 -43.043 1.00 65.97 87 HIS P C 1
ATOM 16399 O O . HIS H 4 88 ? 45.412 -15.695 -41.880 1.00 66.35 87 HIS P O 1
ATOM 16406 N N . ASP H 4 89 ? 44.868 -16.864 -43.743 1.00 65.65 88 ASP P N 1
ATOM 16407 C CA . ASP H 4 89 ? 45.231 -18.140 -43.124 1.00 65.69 88 ASP P CA 1
ATOM 16408 C C . ASP H 4 89 ? 46.647 -18.077 -42.581 1.00 63.45 88 ASP P C 1
ATOM 16409 O O . ASP H 4 89 ? 46.981 -18.807 -41.636 1.00 62.09 88 ASP P O 1
ATOM 16414 N N . LEU H 4 90 ? 47.474 -17.214 -43.180 1.00 59.88 89 LEU P N 1
ATOM 16415 C CA . LEU H 4 90 ? 48.855 -17.119 -42.718 1.00 59.41 89 LEU P CA 1
ATOM 16416 C C . LEU H 4 90 ? 49.074 -16.087 -41.626 1.00 59.43 89 LEU P C 1
ATOM 16417 O O . LEU H 4 90 ? 50.164 -15.996 -41.017 1.00 59.76 89 LEU P O 1
ATOM 16422 N N . LYS H 4 91 ? 48.028 -15.316 -41.352 1.00 59.08 90 LYS P N 1
ATOM 16423 C CA . LYS H 4 91 ? 48.124 -14.278 -40.327 1.00 59.97 90 LYS P CA 1
ATOM 16424 C C . LYS H 4 91 ? 49.154 -13.231 -40.724 1.00 60.12 90 LYS P C 1
ATOM 16425 O O . LYS H 4 91 ? 50.117 -12.951 -40.005 1.00 60.58 90 LYS P O 1
ATOM 16431 N N . ILE H 4 92 ? 48.944 -12.695 -41.918 1.00 59.14 91 ILE P N 1
ATOM 16432 C CA . ILE H 4 92 ? 49.771 -11.639 -42.471 1.00 58.93 91 ILE P CA 1
ATOM 16433 C C . ILE H 4 92 ? 48.902 -10.398 -42.725 1.00 60.35 91 ILE P C 1
ATOM 16434 O O . ILE H 4 92 ? 48.015 -10.415 -43.599 1.00 56.07 91 ILE P O 1
ATOM 16439 N N . HIS H 4 93 ? 49.170 -9.326 -41.979 1.00 65.89 92 HIS P N 1
ATOM 16440 C CA . HIS H 4 93 ? 48.419 -8.075 -42.132 1.00 70.44 92 HIS P CA 1
ATOM 16441 C C . HIS H 4 93 ? 48.736 -7.406 -43.476 1.00 68.09 92 HIS P C 1
ATOM 16442 O O . HIS H 4 93 ? 49.893 -7.165 -43.769 1.00 69.86 92 HIS P O 1
ATOM 16449 N N . VAL H 4 94 ? 47.746 -7.130 -44.311 1.00 64.77 93 VAL P N 1
ATOM 16450 C CA . VAL H 4 94 ? 47.980 -6.516 -45.614 1.00 65.02 93 VAL P CA 1
ATOM 16451 C C . VAL H 4 94 ? 46.982 -5.400 -45.954 1.00 65.10 93 VAL P C 1
ATOM 16452 O O . VAL H 4 94 ? 45.875 -5.631 -46.467 1.00 65.17 93 VAL P O 1
ATOM 16456 N N . PRO H 4 95 ? 47.388 -4.150 -45.718 1.00 63.94 94 PRO P N 1
ATOM 16457 C CA . PRO H 4 95 ? 46.578 -2.949 -45.961 1.00 60.91 94 PRO P CA 1
ATOM 16458 C C . PRO H 4 95 ? 45.890 -2.935 -47.296 1.00 57.19 94 PRO P C 1
ATOM 16459 O O . PRO H 4 95 ? 46.500 -3.241 -48.316 1.00 55.29 94 PRO P O 1
ATOM 16463 N N . ALA H 4 96 ? 44.612 -2.589 -47.278 1.00 53.12 95 ALA P N 1
ATOM 16464 C CA . ALA H 4 96 ? 43.830 -2.527 -48.497 1.00 50.94 95 ALA P CA 1
ATOM 16465 C C . ALA H 4 96 ? 43.916 -3.852 -49.258 1.00 50.88 95 ALA P C 1
ATOM 16466 O O . ALA H 4 96 ? 43.813 -3.884 -50.503 1.00 50.35 95 ALA P O 1
ATOM 16468 N N . GLY H 4 97 ? 44.080 -4.948 -48.509 1.00 50.49 96 GLY P N 1
ATOM 16469 C CA . GLY H 4 97 ? 44.145 -6.266 -49.106 1.00 49.01 96 GLY P CA 1
ATOM 16470 C C . GLY H 4 97 ? 43.225 -6.431 -50.297 1.00 50.20 96 GLY P C 1
ATOM 16471 O O . GLY H 4 97 ? 43.698 -6.633 -51.413 1.00 52.53 96 GLY P O 1
ATOM 16472 N N . LYS H 4 98 ? 41.911 -6.335 -50.099 1.00 51.26 97 LYS P N 1
ATOM 16473 C CA . LYS H 4 98 ? 40.998 -6.491 -51.230 1.00 52.96 97 LYS P CA 1
ATOM 16474 C C . LYS H 4 98 ? 41.522 -5.658 -52.383 1.00 53.25 97 LYS P C 1
ATOM 16475 O O . LYS H 4 98 ? 41.722 -6.188 -53.459 1.00 54.23 97 LYS P O 1
ATOM 16481 N N . TRP H 4 99 ? 41.739 -4.363 -52.155 1.00 52.49 98 TRP P N 1
ATOM 16482 C CA . TRP H 4 99 ? 42.185 -3.456 -53.205 1.00 52.59 98 TRP P CA 1
ATOM 16483 C C . TRP H 4 99 ? 43.426 -3.931 -53.924 1.00 50.73 98 TRP P C 1
ATOM 16484 O O . TRP H 4 99 ? 43.463 -3.942 -55.157 1.00 46.60 98 TRP P O 1
ATOM 16495 N N . VAL H 4 100 ? 44.431 -4.318 -53.153 1.00 51.30 99 VAL P N 1
ATOM 16496 C CA . VAL H 4 100 ? 45.658 -4.822 -53.744 1.00 53.67 99 VAL P CA 1
ATOM 16497 C C . VAL H 4 100 ? 45.405 -5.975 -54.726 1.00 54.28 99 VAL P C 1
ATOM 16498 O O . VAL H 4 100 ? 45.636 -5.855 -55.934 1.00 54.44 99 VAL P O 1
ATOM 16502 N N . PHE H 4 101 ? 44.898 -7.093 -54.220 1.00 51.88 100 PHE P N 1
ATOM 16503 C CA . PHE H 4 101 ? 44.690 -8.243 -55.092 1.00 50.60 100 PHE P CA 1
ATOM 16504 C C . PHE H 4 101 ? 43.644 -8.100 -56.169 1.00 51.18 100 PHE P C 1
ATOM 16505 O O . PHE H 4 101 ? 43.893 -8.416 -57.348 1.00 53.56 100 PHE P O 1
ATOM 16513 N N . TYR H 4 102 ? 42.446 -7.669 -55.817 1.00 51.63 101 TYR P N 1
ATOM 16514 C CA . TYR H 4 102 ? 41.415 -7.576 -56.858 1.00 53.15 101 TYR P CA 1
ATOM 16515 C C . TYR H 4 102 ? 41.782 -6.426 -57.777 1.00 52.52 101 TYR P C 1
ATOM 16516 O O . TYR H 4 102 ? 41.445 -6.430 -58.968 1.00 51.00 101 TYR P O 1
ATOM 16525 N N . GLY H 4 103 ? 42.497 -5.446 -57.203 1.00 52.75 102 GLY P N 1
ATOM 16526 C CA . GLY H 4 103 ? 42.904 -4.287 -57.985 1.00 51.59 102 GLY P CA 1
ATOM 16527 C C . GLY H 4 103 ? 43.912 -4.737 -59.027 1.00 51.45 102 GLY P C 1
ATOM 16528 O O . GLY H 4 103 ? 43.757 -4.539 -60.244 1.00 51.51 102 GLY P O 1
ATOM 16529 N N . LEU H 4 104 ? 44.950 -5.391 -58.524 1.00 51.06 103 LEU P N 1
ATOM 16530 C CA . LEU H 4 104 ? 45.983 -5.931 -59.388 1.00 51.89 103 LEU P CA 1
ATOM 16531 C C . LEU H 4 104 ? 45.362 -6.769 -60.503 1.00 50.74 103 LEU P C 1
ATOM 16532 O O . LEU H 4 104 ? 45.705 -6.627 -61.700 1.00 49.32 103 LEU P O 1
ATOM 16537 N N . ALA H 4 105 ? 44.395 -7.597 -60.107 1.00 48.93 104 ALA P N 1
ATOM 16538 C CA . ALA H 4 105 ? 43.710 -8.454 -61.069 1.00 48.96 104 ALA P CA 1
ATOM 16539 C C . ALA H 4 105 ? 43.032 -7.677 -62.192 1.00 48.42 104 ALA P C 1
ATOM 16540 O O . ALA H 4 105 ? 43.158 -8.013 -63.370 1.00 45.83 104 ALA P O 1
ATOM 16542 N N . ALA H 4 106 ? 42.306 -6.627 -61.820 1.00 50.14 105 ALA P N 1
ATOM 16543 C CA . ALA H 4 106 ? 41.587 -5.820 -62.808 1.00 49.64 105 ALA P CA 1
ATOM 16544 C C . ALA H 4 106 ? 42.567 -5.087 -63.735 1.00 49.51 105 ALA P C 1
ATOM 16545 O O . ALA H 4 106 ? 42.314 -4.926 -64.948 1.00 46.91 105 ALA P O 1
ATOM 16547 N N . ILE H 4 107 ? 43.700 -4.677 -63.168 1.00 49.76 106 ILE P N 1
ATOM 16548 C CA . ILE H 4 107 ? 44.692 -3.967 -63.975 1.00 51.35 106 ILE P CA 1
ATOM 16549 C C . ILE H 4 107 ? 45.215 -4.873 -65.076 1.00 50.04 106 ILE P C 1
ATOM 16550 O O . ILE H 4 107 ? 45.156 -4.515 -66.269 1.00 48.82 106 ILE P O 1
ATOM 16555 N N . LEU H 4 108 ? 45.731 -6.033 -64.635 1.00 47.73 107 LEU P N 1
ATOM 16556 C CA . LEU H 4 108 ? 46.263 -7.048 -65.547 1.00 44.41 107 LEU P CA 1
ATOM 16557 C C . LEU H 4 108 ? 45.206 -7.415 -66.573 1.00 44.40 107 LEU P C 1
ATOM 16558 O O . LEU H 4 108 ? 45.495 -7.617 -67.760 1.00 45.90 107 LEU P O 1
ATOM 16563 N N . THR H 4 109 ? 43.977 -7.495 -66.107 1.00 42.80 108 THR P N 1
ATOM 16564 C CA . THR H 4 109 ? 42.869 -7.824 -66.968 1.00 42.36 108 THR P CA 1
ATOM 16565 C C . THR H 4 109 ? 42.756 -6.751 -68.041 1.00 48.07 108 THR P C 1
ATOM 16566 O O . THR H 4 109 ? 42.507 -7.039 -69.223 1.00 47.27 108 THR P O 1
ATOM 16570 N N . VAL H 4 110 ? 42.912 -5.493 -67.607 1.00 53.28 109 VAL P N 1
ATOM 16571 C CA . VAL H 4 110 ? 42.843 -4.368 -68.540 1.00 56.67 109 VAL P CA 1
ATOM 16572 C C . VAL H 4 110 ? 44.021 -4.477 -69.498 1.00 57.21 109 VAL P C 1
ATOM 16573 O O . VAL H 4 110 ? 43.833 -4.504 -70.724 1.00 58.80 109 VAL P O 1
ATOM 16577 N N . VAL H 4 111 ? 45.231 -4.570 -68.932 1.00 56.23 110 VAL P N 1
ATOM 16578 C CA . VAL H 4 111 ? 46.430 -4.707 -69.762 1.00 55.12 110 VAL P CA 1
ATOM 16579 C C . VAL H 4 111 ? 46.181 -5.719 -70.869 1.00 57.32 110 VAL P C 1
ATOM 16580 O O . VAL H 4 111 ? 46.156 -5.380 -72.031 1.00 60.99 110 VAL P O 1
ATOM 16584 N N . THR H 4 112 ? 45.988 -6.965 -70.496 1.00 57.21 111 THR P N 1
ATOM 16585 C CA . THR H 4 112 ? 45.742 -8.032 -71.450 1.00 56.69 111 THR P CA 1
ATOM 16586 C C . THR H 4 112 ? 44.682 -7.563 -72.443 1.00 55.98 111 THR P C 1
ATOM 16587 O O . THR H 4 112 ? 44.806 -7.767 -73.661 1.00 53.41 111 THR P O 1
ATOM 16591 N N . LEU H 4 113 ? 43.627 -6.938 -71.931 1.00 57.64 112 LEU P N 1
ATOM 16592 C CA . LEU H 4 113 ? 42.553 -6.504 -72.829 1.00 59.66 112 LEU P CA 1
ATOM 16593 C C . LEU H 4 113 ? 43.109 -5.652 -73.975 1.00 60.35 112 LEU P C 1
ATOM 16594 O O . LEU H 4 113 ? 42.734 -5.821 -75.147 1.00 60.41 112 LEU P O 1
ATOM 16599 N N . ILE H 4 114 ? 43.998 -4.724 -73.621 1.00 60.35 113 ILE P N 1
ATOM 16600 C CA . ILE H 4 114 ? 44.633 -3.865 -74.631 1.00 61.06 113 ILE P CA 1
ATOM 16601 C C . ILE H 4 114 ? 45.474 -4.722 -75.571 1.00 56.60 113 ILE P C 1
ATOM 16602 O O . ILE H 4 114 ? 45.352 -4.620 -76.782 1.00 53.86 113 ILE P O 1
ATOM 16607 N N . GLY H 4 115 ? 46.340 -5.546 -74.993 1.00 55.22 114 GLY P N 1
ATOM 16608 C CA . GLY H 4 115 ? 47.177 -6.428 -75.799 1.00 55.74 114 GLY P CA 1
ATOM 16609 C C . GLY H 4 115 ? 46.388 -7.250 -76.820 1.00 54.75 114 GLY P C 1
ATOM 16610 O O . GLY H 4 115 ? 46.741 -7.305 -77.992 1.00 52.58 114 GLY P O 1
ATOM 16611 N N . VAL H 4 116 ? 45.283 -7.853 -76.406 1.00 55.55 115 VAL P N 1
ATOM 16612 C CA . VAL H 4 116 ? 44.504 -8.672 -77.319 1.00 58.72 115 VAL P CA 1
ATOM 16613 C C . VAL H 4 116 ? 43.699 -7.867 -78.351 1.00 60.45 115 VAL P C 1
ATOM 16614 O O . VAL H 4 116 ? 43.227 -8.388 -79.365 1.00 59.46 115 VAL P O 1
ATOM 16618 N N . VAL H 4 117 ? 43.510 -6.575 -78.114 1.00 65.90 116 VAL P N 1
ATOM 16619 C CA . VAL H 4 117 ? 42.770 -5.765 -79.097 1.00 69.82 116 VAL P CA 1
ATOM 16620 C C . VAL H 4 117 ? 43.754 -5.063 -80.014 1.00 72.40 116 VAL P C 1
ATOM 16621 O O . VAL H 4 117 ? 43.408 -4.635 -81.096 1.00 72.41 116 VAL P O 1
ATOM 16625 N N . THR H 4 118 ? 44.992 -4.968 -79.556 1.00 75.30 117 THR P N 1
ATOM 16626 C CA . THR H 4 118 ? 46.004 -4.306 -80.335 1.00 76.98 117 THR P CA 1
ATOM 16627 C C . THR H 4 118 ? 46.553 -5.178 -81.277 1.00 78.44 117 THR P C 1
ATOM 16628 O O . THR H 4 118 ? 46.349 -4.939 -82.422 1.00 79.68 117 THR P O 1
ATOM 16632 N N . ILE H 4 119 ? 47.255 -6.154 -80.747 1.00 79.49 118 ILE P N 1
ATOM 16633 C CA . ILE H 4 119 ? 47.876 -7.123 -81.520 1.00 78.33 118 ILE P CA 1
ATOM 16634 C C . ILE H 4 119 ? 47.342 -7.125 -82.944 1.00 79.85 118 ILE P C 1
ATOM 16635 O O . ILE H 4 119 ? 48.139 -6.977 -83.873 1.00 81.25 118 ILE P O 1
#